Protein AF-0000000084336275 (afdb_homodimer)

Foldseek 3Di:
DPPDPPPVPPPVVPCPVCPVPQPFAFQWAQWEAAQVRQKIWTWDLQFIWMDGQPGFAIGTQDDAAAHKHNWYAANVRFKIWIWGCLFPATFIWMDTPVHDDIDTAFFAQWHWGWQYAQNVRFKTKIWTCLQANIAIWMATPLHFAIFGDFDFRQFRWGNWDAQLPPQKTKTWGACCVVVPVLQFPDFFDRETFIWIARPVVRDIDTLDDDRHHWDQWEAANVRWIWTWDCPPPRATFIWTADVSRIGGLDDDPHHKARWYARNNRQWIWIHDNRFIWIQGPVVSDIDTRGHRYDDDQDAPQKDKDKLVLFWQEKAAAQQQFKIWTFGLQWIKMGTNLQPDMDTADQDFQWGWRYWYDAQVSFKIWTWIDDLQAIFIWMDTNVNPTHIGGLDDDLWHWDQWDAAPNRQKIWTDTFQFFIWIAGPVVRDIDTLGGAGRARDDAAHWDAQNQRQWIWGWGDDLNEIWIWIAGPVVSDIDGQAPDNAHWHQWDAANQLQWTKIWGPLPDHQPPQGDWQIFIKIFGQDPDDADDVVVVVVVVVPPDPPPPPDPDDPPDPDDPPPPQLLPADFDHYDPDHHGDSVPRVVRIDTQDDSAFGKGNWDWDDGDQKIKIWIWGLRPVGQIAIKIWIDGGPDDIDIDTQEADRANDKDWYDHVSWIWMDGSSFIFTQDPRVSYTHTRDHIDMDMHGVLSNLLNQLSNVLSLQCRFFADVCLQVDPSVVLSVSLSVCSVNDSDVVSSQVSSSSSQSVSSAFFWGWFDDDPSNDNPFHKFFFAFQWAADSVQRQFTQDGQPPTQCNDPPRDDDGGWGWQDKQNHGDDSSHHPRVSGMGSDQDQKIWTWTQDPNDIDIGMTGTDGSVVSSVSSVVVLQVVLQVVLCVLLVNQEQEQEAQEQAPVSVVSRVVSQVPRHQVHQAYEYELELYPYYTNLPVVLVQLQAAWDDWDADDVGDIATPPNGHRLVHAYEYEYEQNRAEVSLVNLLSCVVSVSHFYFEAFYNLRYADWDKDAGSNRMIIIHSRHFDAHPVGHTCSVVGDGTPHYDYQDSSCSSVVHDVRSVVVSVVRSVVVD/DVPDVPPVPPPVVPCPVCPVPQPFAFQWAQWEAAQVRQKIWTWDPQFIWMDGQVGFAIGTQDDAAAHKHNWYAANVRFKIWIWGCLFPATFIWMDTPVHDDIDTAFFAQWHWGWQYAQNVRFKTKIWTCLQANIAIWMATPLHFAIFGDFDFRQFRWGNWDAFLPPQKTKTWGACCVVVPVLQFPDFFPRETFIWIARPVVRDIGTLDDDRHHWDQWEAANNRWIWTWDCRPPRATFIWTADVSRIGGLDDDPHHWARWYARNNRQWIWIHDPRFIWIQGPVVSDIDTRGHRYDDDQDAPQKDKDKLVLFWQEKAAAQQQFKIWTFGLQWIKMGTNLQPDIDTADQDFQWGWRYWYDALVSFKIWTWIDDLQAIFIWMDTNVNPTHIGGLDDDLWHWDQWDAAPNRQKIWTDTFQFFIWIAGRVVRDIDTLGGAGRARDDAAHWDAQNQRQWIWGWGDDLNEIFIWIAGPVVSDIDGQAPDNAHWHQWDAANQLQWTKIWGPLPDHCPPQGDWQIFIKIFGQDPDDADDVVVVVVVVVPDPPPPPPPPDDPPDPDDPDPPQLLPADFDDYDPDHHGDSVPRVVRIDTQDDSAFGKGNWDWGDGDQKIKIWIWGLRPVGQIAIKIWIDGGPDDIDIDTQPADRANDKDWYDHVSWIWMDGSSFIWTQDPRVSYTHTRDHIDMDMHGVLSNLLNQLSNLLSLQCRFFADVCLQVDPSVVLSVSLSVCSVNDSDVVSSQVSSSSSQSVSSAFFWGWFDDDPSNDNPFHKFFFAFQWAADSVQRQFTQDGFPPTQCNDPPRDDDGGWGWQDKQRHGDDSSHHPRVSGMDSDQDQKIWIWTQDPNDIDIGITGTDGSVVSSVSSVVSLQVVLQVVLCVLLVNQEQEAEAQEQAPVSVVSRVVSQVPRHQVHQAYEYELELYPYYTNLPVVLVQLQAAWDDWDADDVGDIATPPNGHRLVHAYEYEYEQNRAEVSLVNLLSCVVSVSHFYFEAFYNLRYADWDKDAGSNRMIIIHSRHFDAHPVGHTCSVVGDGTPHYDYQDSSCSSVVHDVRSVVVSVVRSVVVD

pLDDT: mean 92.22, std 12.8, range [19.69, 98.94]

InterPro domains:
  IPR005151 Tail specific protease [PF03572] (879-1033)
  IPR005151 Tail specific protease [SM00245] (840-1034)
  IPR011042 Six-bladed beta-propeller, TolB-like [G3DSA:2.120.10.30] (299-438)
  IPR011659 WD40-like beta-propeller [PF07676] (317-330)
  IPR011659 WD40-like beta-propeller [PF07676] (441-460)
  IPR011659 WD40-like beta-propeller [PF07676] (478-518)
  IPR012393 Tricorn protease [PIRSF036421] (18-1059)
  IPR012393 Tricorn protease [PTHR43253] (24-1059)
  IPR028204 Tricorn protease C1 domain [PF14684] (689-744)
  IPR029045 ClpP/crotonase-like domain superfamily [SSF52096] (689-1059)
  IPR036034 PDZ superfamily [G3DSA:2.30.42.10] (780-859)
  IPR036034 PDZ superfamily [SSF50156] (779-854)

Sequence (2120 aa):
MKNFYLFLFSALLISATASAQQQEVYFTSYPALTPDGKTIIFSYEGDLWKADVANPVAVRLTAMQGQETSPRVSPDGQWLAFSSNQFGNNDVYVMPLAGGDIKQLTYHEASDEVDSWSWDSKTIYFTSGRYNSFSAYKVSRDGGTPVRLFDNYFNTIHGVFEHPKTGELFFSNTWESYRFPQRKHYKGAYNPDIQSYNPKTKAYKQYTNWIGKDFWATLDQKGDIYFVSDEANGEYNLYTFNNGTKTPLTDFKTSIKRPYVSANGAKVAFEKDYQLYVYDVASKQSQKLNFTIYRNNVLPKQQEFEVTGHIEAMDASPDGKKLAFVSRGELFVSDVDGKFIQQINHGNAERVTEVKWLADNRTLIFNQTLGGYVNWYTIAADGKGTEKQLTSDKRSNRLLTLNKARTQGVYLSGRDEVRLIDLKTLASKTIVHDEIWGFQNSNPYFSPNGEYVVYCAYRNFELDIFAYNINSDKSINLTNTGVTESDPFWSPDGKYIYLATSRTKPAYPYGQHDAHIYRMPLQKFDEDFKLDKFNDLFKEEKKEEPKPTDKKDKKTGDKKPVSQQPVPKPPADIVINTDELMKRLERISPNFGTQGSPYVIQKGTKTFVYYISDQLEGKRGIFRTTIEPFETNKTEKVTGADAGDYDIVSSGDKYYTLAGGTIYKLNLDQNKLDKIDINYKFDRNLDGEFKQMFDEAWAGLEENYYDGNFHGVDWTAIHKQYSTYLPYLNNRADLRLMLNDMLGELNSSHMGFNSAGLEERTTLRYRTMETGITFDNNEPYKVASVIKNSKADHKGINVQPGDKLTAVDGVTVDEKQDRNYYFTKPSLDNELTLTFDRLGKNVDVKIHPESSADLKGDLYDQWIDNNRKEVTTKSNNRIAYAYMKDMGGDALETFLEDMVDDAYKKDALILDLRYNTGGNVHDAVLNFLAQRPYLQWQYRGGQRTQQPNFAPAAKPLILLVNEQTLSDGEMTASGFKALGLGKIIGTETYRWIIFTSAKGLVDGSSYRIPAWGCFTLDGKDIEKEGVKPDINVATGFTDRLNNNDPQLDRAISEIMKELKMKNFYLFLFSALLISATASAQQQEVYFTSYPALTPDGKTIIFSYEGDLWKADVANPVAVRLTAMQGQETSPRVSPDGQWLAFSSNQFGNNDVYVMPLAGGDIKQLTYHEASDEVDSWSWDSKTIYFTSGRYNSFSAYKVSRDGGTPVRLFDNYFNTIHGVFEHPKTGELFFSNTWESYRFPQRKHYKGAYNPDIQSYNPKTKAYKQYTNWIGKDFWATLDQKGDIYFVSDEANGEYNLYTFNNGTKTPLTDFKTSIKRPYVSANGAKVAFEKDYQLYVYDVASKQSQKLNFTIYRNNVLPKQQEFEVTGHIEAMDASPDGKKLAFVSRGELFVSDVDGKFIQQINHGNAERVTEVKWLADNRTLIFNQTLGGYVNWYTIAADGKGTEKQLTSDKRSNRLLTLNKARTQGVYLSGRDEVRLIDLKTLASKTIVHDEIWGFQNSNPYFSPNGEYVVYCAYRNFELDIFAYNINSDKSINLTNTGVTESDPFWSPDGKYIYLATSRTKPAYPYGQHDAHIYRMPLQKFDEDFKLDKFNDLFKEEKKEEPKPTDKKDKKTGDKKPVSQQPVPKPPADIVINTDELMKRLERISPNFGTQGSPYVIQKGTKTFVYYISDQLEGKRGIFRTTIEPFETNKTEKVTGADAGDYDIVSSGDKYYTLAGGTIYKLNLDQNKLDKIDINYKFDRNLDGEFKQMFDEAWAGLEENYYDGNFHGVDWTAIHKQYSTYLPYLNNRADLRLMLNDMLGELNSSHMGFNSAGLEERTTLRYRTMETGITFDNNEPYKVASVIKNSKADHKGINVQPGDKLTAVDGVTVDEKQDRNYYFTKPSLDNELTLTFDRLGKNVDVKIHPESSADLKGDLYDQWIDNNRKEVTTKSNNRIAYAYMKDMGGDALETFLEDMVDDAYKKDALILDLRYNTGGNVHDAVLNFLAQRPYLQWQYRGGQRTQQPNFAPAAKPLILLVNEQTLSDGEMTASGFKALGLGKIIGTETYRWIIFTSAKGLVDGSSYRIPAWGCFTLDGKDIEKEGVKPDINVATGFTDRLNNNDPQLDRAISEIMKELK

Organism: NCBI:txid1302689

Nearest PDB structures (foldseek):
  7nst-assembly1_E  TM=3.635E-01  e=5.794E-14  Escherichia coli K-12
  6vbb-assembly1_A  TM=4.902E-01  e=3.325E-11  Acinetobacter baumannii
  4r40-assembly2_C  TM=3.620E-01  e=1.477E-13  Yersinia pestis CO92
  2ivz-assembly2_B  TM=3.674E-01  e=2.538E-13  Escherichia coli
  3iax-assembly1_A  TM=3.988E-01  e=7.500E-13  Escherichia coli

Structure (mmCIF, N/CA/C/O backbone):
data_AF-0000000084336275-model_v1
#
loop_
_entity.id
_entity.type
_entity.pdbx_description
1 polymer 'Tricorn protease homolog'
#
loop_
_atom_site.group_PDB
_atom_site.id
_atom_site.type_symbol
_atom_site.label_atom_id
_atom_site.label_alt_id
_atom_site.label_comp_id
_atom_site.label_asym_id
_atom_site.label_entity_id
_atom_site.label_seq_id
_atom_site.pdbx_PDB_ins_code
_atom_site.Cartn_x
_atom_site.Cartn_y
_atom_site.Cartn_z
_atom_site.occupancy
_atom_site.B_iso_or_equiv
_atom_site.auth_seq_id
_atom_site.auth_comp_id
_atom_site.auth_asym_id
_atom_site.auth_atom_id
_atom_site.pdbx_PDB_model_num
ATOM 1 N N . MET A 1 1 ? -68.938 70.938 27.203 1 20.36 1 MET A N 1
ATOM 2 C CA . MET A 1 1 ? -68.312 70.062 28.156 1 20.36 1 MET A CA 1
ATOM 3 C C . MET A 1 1 ? -66.938 69.562 27.609 1 20.36 1 MET A C 1
ATOM 5 O O . MET A 1 1 ? -66.562 68.438 27.797 1 20.36 1 MET A O 1
ATOM 9 N N . LYS A 1 2 ? -66.5 70.25 26.516 1 24.22 2 LYS A N 1
ATOM 10 C CA . LYS A 1 2 ? -65.375 70.438 25.609 1 24.22 2 LYS A CA 1
ATOM 11 C C . LYS A 1 2 ? -64.062 70.562 26.391 1 24.22 2 LYS A C 1
ATOM 13 O O . LYS A 1 2 ? -62.969 70.312 25.875 1 24.22 2 LYS A O 1
ATOM 18 N N . ASN A 1 3 ? -64.188 71.25 27.562 1 24.06 3 ASN A N 1
ATOM 19 C CA . ASN A 1 3 ? -63.062 72 28.109 1 24.06 3 ASN A CA 1
ATOM 20 C C . ASN A 1 3 ? -62.062 71.062 28.766 1 24.06 3 ASN A C 1
ATOM 22 O O . ASN A 1 3 ? -60.969 71.438 29.125 1 24.06 3 ASN A O 1
ATOM 26 N N . PHE A 1 4 ? -62.625 70.062 29.438 1 29.59 4 PHE A N 1
ATOM 27 C CA . PHE A 1 4 ? -61.844 69.5 30.531 1 29.59 4 PHE A CA 1
ATOM 28 C C . PHE A 1 4 ? -60.656 68.688 30 1 29.59 4 PHE A C 1
ATOM 30 O O . PHE A 1 4 ? -59.875 68.125 30.781 1 29.59 4 PHE A O 1
ATOM 37 N N . TYR A 1 5 ? -60.688 68.312 28.703 1 30.81 5 TYR A N 1
ATOM 38 C CA . TYR A 1 5 ? -59.719 67.312 28.297 1 30.81 5 TYR A CA 1
ATOM 39 C C . TYR A 1 5 ? -58.281 67.875 28.297 1 30.81 5 TYR A C 1
ATOM 41 O O . TYR A 1 5 ? -57.344 67.125 27.984 1 30.81 5 TYR A O 1
ATOM 49 N N . LEU A 1 6 ? -58.219 69.25 28.359 1 31.73 6 LEU A N 1
ATOM 50 C CA . LEU A 1 6 ? -56.906 69.812 28.016 1 31.73 6 LEU A CA 1
ATOM 51 C C . LEU A 1 6 ? -55.906 69.5 29.125 1 31.73 6 LEU A C 1
ATOM 53 O O . LEU A 1 6 ? -54.688 69.688 28.938 1 31.73 6 LEU A O 1
ATOM 57 N N . PHE A 1 7 ? -56.469 69.375 30.359 1 30.58 7 PHE A N 1
ATOM 58 C CA . PHE A 1 7 ? -55.5 69.5 31.453 1 30.58 7 PHE A CA 1
ATOM 59 C C . PHE A 1 7 ? -54.531 68.312 31.438 1 30.58 7 PHE A C 1
ATOM 61 O O . PHE A 1 7 ? -53.438 68.438 32.062 1 30.58 7 PHE A O 1
ATOM 68 N N . LEU A 1 8 ? -55.125 67.125 31.156 1 31.08 8 LEU A N 1
ATOM 69 C CA . LEU A 1 8 ? -54.312 66 31.531 1 31.08 8 LEU A CA 1
ATOM 70 C C . LEU A 1 8 ? -53.062 65.938 30.688 1 31.08 8 LEU A C 1
ATOM 72 O O . LEU A 1 8 ? -52.25 65 30.828 1 31.08 8 LEU A O 1
ATOM 76 N N . PHE A 1 9 ? -53.031 66.812 29.562 1 30.69 9 PHE A N 1
ATOM 77 C CA . PHE A 1 9 ? -51.906 66.562 28.688 1 30.69 9 PHE A CA 1
ATOM 78 C C . PHE A 1 9 ? -50.594 67 29.344 1 30.69 9 PHE A C 1
ATOM 80 O O . PHE A 1 9 ? -49.531 66.812 28.781 1 30.69 9 PHE A O 1
ATOM 87 N N . SER A 1 10 ? -50.719 68 30.234 1 28.7 10 SER A N 1
ATOM 88 C CA . SER A 1 10 ? -49.438 68.625 30.531 1 28.7 10 SER A CA 1
ATOM 89 C C . SER A 1 10 ? -48.5 67.688 31.281 1 28.7 10 SER A C 1
ATOM 91 O O . SER A 1 10 ? -47.281 67.875 31.234 1 28.7 10 SER A O 1
ATOM 93 N N . ALA A 1 11 ? -49.094 67.062 32.312 1 30.25 11 ALA A N 1
ATOM 94 C CA . ALA A 1 11 ? -48.125 66.625 33.344 1 30.25 11 ALA A CA 1
ATOM 95 C C . ALA A 1 11 ? -47.219 65.562 32.781 1 30.25 11 ALA A C 1
ATOM 97 O O . ALA A 1 11 ? -46.219 65.188 33.438 1 30.25 11 ALA A O 1
ATOM 98 N N . LEU A 1 12 ? -47.781 64.75 31.906 1 28.97 12 LEU A N 1
ATOM 99 C CA . LEU A 1 12 ? -47 63.531 31.734 1 28.97 12 LEU A CA 1
ATOM 100 C C . LEU A 1 12 ? -45.656 63.844 31.047 1 28.97 12 LEU A C 1
ATOM 102 O O . LEU A 1 12 ? -45.062 62.969 30.391 1 28.97 12 LEU A O 1
ATOM 106 N N . LEU A 1 13 ? -45.469 65.125 30.75 1 30.09 13 LEU A N 1
ATOM 107 C CA . LEU A 1 13 ? -44.156 65.312 30.109 1 30.09 13 LEU A CA 1
ATOM 108 C C . LEU A 1 13 ? -43.031 65 31.094 1 30.09 13 LEU A C 1
ATOM 110 O O . LEU A 1 13 ? -42.344 65.938 31.562 1 30.09 13 LEU A O 1
ATOM 114 N N . ILE A 1 14 ? -43.375 64.438 32.281 1 27.78 14 ILE A N 1
ATOM 115 C CA . ILE A 1 14 ? -42.219 64.312 33.188 1 27.78 14 ILE A CA 1
ATOM 116 C C . ILE A 1 14 ? -41.031 63.781 32.406 1 27.78 14 ILE A C 1
ATOM 118 O O . ILE A 1 14 ? -41.188 63.125 31.359 1 27.78 14 ILE A O 1
ATOM 122 N N . SER A 1 15 ? -39.812 63.781 33.125 1 27.88 15 SER A N 1
ATOM 123 C CA . SER A 1 15 ? -38.375 63.688 32.938 1 27.88 15 SER A CA 1
ATOM 124 C C . SER A 1 15 ? -37.969 62.312 32.406 1 27.88 15 SER A C 1
ATOM 126 O O . SER A 1 15 ? -38.062 61.312 33.156 1 27.88 15 SER A O 1
ATOM 128 N N . ALA A 1 16 ? -38.531 61.875 31.312 1 31.39 16 ALA A N 1
ATOM 129 C CA . ALA A 1 16 ? -37.781 60.75 30.781 1 31.39 16 ALA A CA 1
ATOM 130 C C . ALA A 1 16 ? -36.281 61.031 30.828 1 31.39 16 ALA A C 1
ATOM 132 O O . ALA A 1 16 ? -35.75 61.812 30.016 1 31.39 16 ALA A O 1
ATOM 133 N N . THR A 1 17 ? -35.875 61.312 32.094 1 30.62 17 THR A N 1
ATOM 134 C CA . THR A 1 17 ? -34.438 61.219 32.094 1 30.62 17 THR A CA 1
ATOM 135 C C . THR A 1 17 ? -33.969 60 31.312 1 30.62 17 THR A C 1
ATOM 137 O O . THR A 1 17 ? -34.344 58.875 31.625 1 30.62 17 THR A O 1
ATOM 140 N N . ALA A 1 18 ? -33.969 60.156 30.047 1 34.31 18 ALA A N 1
ATOM 141 C CA . ALA A 1 18 ? -33.156 59.25 29.266 1 34.31 18 ALA A CA 1
ATOM 142 C C . ALA A 1 18 ? -31.875 58.906 30 1 34.31 18 ALA A C 1
ATOM 144 O O . ALA A 1 18 ? -30.953 59.719 30.078 1 34.31 18 ALA A O 1
ATOM 145 N N . SER A 1 19 ? -32.062 58.344 31.172 1 33.66 19 SER A N 1
ATOM 146 C CA . SER A 1 19 ? -30.781 57.781 31.531 1 33.66 19 SER A CA 1
ATOM 147 C C . SER A 1 19 ? -30.094 57.156 30.328 1 33.66 19 SER A C 1
ATOM 149 O O . SER A 1 19 ? -30.641 56.25 29.703 1 33.66 19 SER A O 1
ATOM 151 N N . ALA A 1 20 ? -29.531 57.938 29.578 1 38.59 20 ALA A N 1
ATOM 152 C CA . ALA A 1 20 ? -28.562 57.344 28.641 1 38.59 20 ALA A CA 1
ATOM 153 C C . ALA A 1 20 ? -27.875 56.125 29.25 1 38.59 20 ALA A C 1
ATOM 155 O O . ALA A 1 20 ? -27.062 56.281 30.172 1 38.59 20 ALA A O 1
ATOM 156 N N . GLN A 1 21 ? -28.609 55.156 29.5 1 38.97 21 GLN A N 1
ATOM 157 C CA . GLN A 1 21 ? -27.875 53.969 29.859 1 38.97 21 GLN A CA 1
ATOM 158 C C . GLN A 1 21 ? -26.547 53.906 29.109 1 38.97 21 GLN A C 1
ATOM 160 O O . GLN A 1 21 ? -26.516 53.812 27.891 1 38.97 21 GLN A O 1
ATOM 165 N N . GLN A 1 22 ? -25.609 54.594 29.578 1 46.84 22 GLN A N 1
ATOM 166 C CA . GLN A 1 22 ? -24.25 54.469 29.047 1 46.84 22 GLN A CA 1
ATOM 167 C C . GLN A 1 22 ? -23.938 53.031 28.703 1 46.84 22 GLN A C 1
ATOM 169 O O . GLN A 1 22 ? -24.031 52.125 29.562 1 46.84 22 GLN A O 1
ATOM 174 N N . GLN A 1 23 ? -24.094 52.625 27.547 1 64.19 23 GLN A N 1
ATOM 175 C CA . GLN A 1 23 ? -23.781 51.281 27.047 1 64.19 23 GLN A CA 1
ATOM 176 C C . GLN A 1 23 ? -22.422 50.812 27.547 1 64.19 23 GLN A C 1
ATOM 178 O O . GLN A 1 23 ? -21.422 51.531 27.375 1 64.19 23 GLN A O 1
ATOM 183 N N . GLU A 1 24 ? -22.375 49.844 28.453 1 83.81 24 GLU A N 1
ATOM 184 C CA . GLU A 1 24 ? -21.156 49.219 28.969 1 83.81 24 GLU A CA 1
ATOM 185 C C . GLU A 1 24 ? -20.234 48.781 27.828 1 83.81 24 GLU A C 1
ATOM 187 O O . GLU A 1 24 ? -20.703 48.312 26.797 1 83.81 24 GLU A O 1
ATOM 192 N N . VAL A 1 25 ? -19.031 49.188 27.891 1 91.69 25 VAL A N 1
ATOM 193 C CA . VAL A 1 25 ? -18.031 48.844 26.891 1 91.69 25 VAL A CA 1
ATOM 194 C C . VAL A 1 25 ? -17.391 47.5 27.234 1 91.69 25 VAL A C 1
ATOM 196 O O . VAL A 1 25 ? -16.844 47.344 28.328 1 91.69 25 VAL A O 1
ATOM 199 N N . TYR A 1 26 ? -17.594 46.5 26.344 1 94.5 26 TYR A N 1
ATOM 200 C CA . TYR A 1 26 ? -17.016 45.188 26.5 1 94.5 26 TYR A CA 1
ATOM 201 C C . TYR A 1 26 ? -15.93 44.938 25.453 1 94.5 26 TYR A C 1
ATOM 203 O O . TYR A 1 26 ? -15.828 45.656 24.469 1 94.5 26 TYR A O 1
ATOM 211 N N . PHE A 1 27 ? -15.047 43.875 25.719 1 96 27 PHE A N 1
ATOM 212 C CA . PHE A 1 27 ? -13.992 43.406 24.844 1 96 27 PHE A CA 1
ATOM 213 C C . PHE A 1 27 ? -12.844 44.406 24.766 1 96 27 PHE A C 1
ATOM 215 O O . PHE A 1 27 ? -12.258 44.594 23.688 1 96 27 PHE A O 1
ATOM 222 N N . THR A 1 28 ? -12.695 45.188 25.844 1 96.31 28 THR A N 1
ATOM 223 C CA . THR A 1 28 ? -11.453 45.938 26.062 1 96.31 28 THR A CA 1
ATOM 224 C C . THR A 1 28 ? -10.352 45 26.547 1 96.31 28 THR A C 1
ATOM 226 O O . THR A 1 28 ? -10.578 44.188 27.422 1 96.31 28 THR A O 1
ATOM 229 N N . SER A 1 29 ? -9.242 45.125 25.953 1 96.56 29 SER A N 1
ATOM 230 C CA . SER A 1 29 ? -8.219 44.125 26.25 1 96.56 29 SER A CA 1
ATOM 231 C C . SER A 1 29 ? -6.832 44.75 26.266 1 96.56 29 SER A C 1
ATOM 233 O O . SER A 1 29 ? -6.66 45.906 25.891 1 96.56 29 SER A O 1
ATOM 235 N N . TYR A 1 30 ? -5.824 44.062 26.812 1 97.62 30 TYR A N 1
ATOM 236 C CA . TYR A 1 30 ? -4.406 44.406 26.844 1 97.62 30 TYR A CA 1
ATOM 237 C C . TYR A 1 30 ? -4.172 45.719 27.578 1 97.62 30 TYR A C 1
ATOM 239 O O . TYR A 1 30 ? -3.568 46.625 27.031 1 97.62 30 TYR A O 1
ATOM 247 N N . PRO A 1 31 ? -4.535 45.75 28.781 1 98 31 PRO A N 1
ATOM 248 C CA . PRO A 1 31 ? -4.379 47.031 29.5 1 98 31 PRO A CA 1
ATOM 249 C C . PRO A 1 31 ? -2.918 47.344 29.812 1 98 31 PRO A C 1
ATOM 251 O O . PRO A 1 31 ? -2.123 46.438 30.078 1 98 31 PRO A O 1
ATOM 254 N N . ALA A 1 32 ? -2.604 48.531 29.75 1 97.88 32 ALA A N 1
ATOM 255 C CA . ALA A 1 32 ? -1.339 49.094 30.203 1 97.88 32 ALA A CA 1
ATOM 256 C C . ALA A 1 32 ? -1.57 50.406 30.984 1 97.88 32 ALA A C 1
ATOM 258 O O . ALA A 1 32 ? -2.596 51.062 30.812 1 97.88 32 ALA A O 1
ATOM 259 N N . LEU A 1 33 ? -0.626 50.719 31.891 1 98 33 LEU A N 1
ATOM 260 C CA . LEU A 1 33 ? -0.74 51.938 32.719 1 98 33 LEU A CA 1
ATOM 261 C C . LEU A 1 33 ? 0.464 52.844 32.5 1 98 33 LEU A C 1
ATOM 263 O O . LEU A 1 33 ? 1.578 52.375 32.281 1 98 33 LEU A O 1
ATOM 267 N N . THR A 1 34 ? 0.143 54.125 32.594 1 97.5 34 THR A N 1
ATOM 268 C CA . THR A 1 34 ? 1.257 55.062 32.656 1 97.5 34 THR A CA 1
ATOM 269 C C . THR A 1 34 ? 2.016 54.906 33.969 1 97.5 34 THR A C 1
ATOM 271 O O . THR A 1 34 ? 1.507 54.281 34.906 1 97.5 34 THR A O 1
ATOM 274 N N . PRO A 1 35 ? 3.219 55.469 34.031 1 97.56 35 PRO A N 1
ATOM 275 C CA . PRO A 1 35 ? 4.055 55.219 35.219 1 97.56 35 PRO A CA 1
ATOM 276 C C . PRO A 1 35 ? 3.389 55.656 36.5 1 97.56 35 PRO A C 1
ATOM 278 O O . PRO A 1 35 ? 3.615 55.062 37.562 1 97.56 35 PRO A O 1
ATOM 281 N N . ASP A 1 36 ? 2.486 56.688 36.469 1 96.06 36 ASP A N 1
ATOM 282 C CA . ASP A 1 36 ? 1.848 57.219 37.656 1 96.06 36 ASP A CA 1
ATOM 283 C C . ASP A 1 36 ? 0.519 56.531 37.938 1 96.06 36 ASP A C 1
ATOM 285 O O . ASP A 1 36 ? -0.145 56.844 38.938 1 96.06 36 ASP A O 1
ATOM 289 N N . GLY A 1 37 ? 0.086 55.625 37.062 1 96.06 37 GLY A N 1
ATOM 290 C CA . GLY A 1 37 ? -1.131 54.844 37.281 1 96.06 37 GLY A CA 1
ATOM 291 C C . GLY A 1 37 ? -2.395 55.656 37.031 1 96.06 37 GLY A C 1
ATOM 292 O O . GLY A 1 37 ? -3.494 55.188 37.344 1 96.06 37 GLY A O 1
ATOM 293 N N . LYS A 1 38 ? -2.281 56.781 36.375 1 95.69 38 LYS A N 1
ATOM 294 C CA . LYS A 1 38 ? -3.432 57.688 36.25 1 95.69 38 LYS A CA 1
ATOM 295 C C . LYS A 1 38 ? -4.125 57.5 34.906 1 95.69 38 LYS A C 1
ATOM 297 O O . LYS A 1 38 ? -5.297 57.844 34.75 1 95.69 38 LYS A O 1
ATOM 302 N N . THR A 1 39 ? -3.33 57.062 34 1 96.19 39 THR A N 1
ATOM 303 C CA . THR A 1 39 ? -3.852 56.844 32.656 1 96.19 39 THR A CA 1
ATOM 304 C C . THR A 1 39 ? -3.748 55.375 32.281 1 96.19 39 THR A C 1
ATOM 306 O O . THR A 1 39 ? -2.725 54.75 32.531 1 96.19 39 THR A O 1
ATOM 309 N N . ILE A 1 40 ? -4.82 54.844 31.672 1 97.06 40 ILE A N 1
ATOM 310 C CA . ILE A 1 40 ? -4.84 53.469 31.203 1 97.06 40 ILE A CA 1
ATOM 311 C C . ILE A 1 40 ? -4.938 53.469 29.672 1 97.06 40 ILE A C 1
ATOM 313 O O . ILE A 1 40 ? -5.629 54.281 29.078 1 97.06 40 ILE A O 1
ATOM 317 N N . ILE A 1 41 ? -4.172 52.656 29 1 97.44 41 ILE A N 1
ATOM 318 C CA . ILE A 1 41 ? -4.215 52.406 27.562 1 97.44 41 ILE A CA 1
ATOM 319 C C . ILE A 1 41 ? -4.688 50.969 27.328 1 97.44 41 ILE A C 1
ATOM 321 O O . ILE A 1 41 ? -4.301 50.031 28.047 1 97.44 41 ILE A O 1
ATOM 325 N N . PHE A 1 42 ? -5.543 50.75 26.359 1 97.19 42 PHE A N 1
ATOM 326 C CA . PHE A 1 42 ? -6.09 49.406 26.094 1 97.19 42 PHE A CA 1
ATOM 327 C C . PHE A 1 42 ? -6.477 49.25 24.641 1 97.19 42 PHE A C 1
ATOM 329 O O . PHE A 1 42 ? -6.539 50.219 23.891 1 97.19 42 PHE A O 1
ATOM 336 N N . SER A 1 43 ? -6.578 48 24.172 1 96.38 43 SER A N 1
ATOM 337 C CA . SER A 1 43 ? -7.051 47.688 22.828 1 96.38 43 SER A CA 1
ATOM 338 C C . SER A 1 43 ? -8.57 47.562 22.781 1 96.38 43 SER A C 1
ATOM 340 O O . SER A 1 43 ? -9.172 46.969 23.672 1 96.38 43 SER A O 1
ATOM 342 N N . TYR A 1 44 ? -9.172 48.125 21.797 1 94.62 44 TYR A N 1
ATOM 343 C CA . TYR A 1 44 ? -10.609 48.062 21.562 1 94.62 44 TYR A CA 1
ATOM 344 C C . TYR A 1 44 ? -10.93 48.281 20.094 1 94.62 44 TYR A C 1
ATOM 346 O O . TYR A 1 44 ? -10.477 49.281 19.5 1 94.62 44 TYR A O 1
ATOM 354 N N . GLU A 1 45 ? -11.633 47.344 19.469 1 90.88 45 GLU A N 1
ATOM 355 C CA . GLU A 1 45 ? -12.055 47.375 18.078 1 90.88 45 GLU A CA 1
ATOM 356 C C . GLU A 1 45 ? -10.852 47.5 17.141 1 90.88 45 GLU A C 1
ATOM 358 O O . GLU A 1 45 ? -10.875 48.25 16.172 1 90.88 45 GLU A O 1
ATOM 363 N N . GLY A 1 46 ? -9.781 46.906 17.578 1 89.75 46 GLY A N 1
ATOM 364 C CA . GLY A 1 46 ? -8.609 46.781 16.719 1 89.75 46 GLY A CA 1
ATOM 365 C C . GLY A 1 46 ? -7.613 47.906 16.922 1 89.75 46 GLY A C 1
ATOM 366 O O . GLY A 1 46 ? -6.504 47.875 16.391 1 89.75 46 GLY A O 1
ATOM 367 N N . ASP A 1 47 ? -7.969 48.906 17.734 1 93.94 47 ASP A N 1
ATOM 368 C CA . ASP A 1 47 ? -7.105 50.062 17.938 1 93.94 47 ASP A CA 1
ATOM 369 C C . ASP A 1 47 ? -6.758 50.25 19.406 1 93.94 47 ASP A C 1
ATOM 371 O O . ASP A 1 47 ? -7.359 49.625 20.266 1 93.94 47 ASP A O 1
ATOM 375 N N . LEU A 1 48 ? -5.805 51.156 19.641 1 96.25 48 LEU A N 1
ATOM 376 C CA . LEU A 1 48 ? -5.457 51.531 21.016 1 96.25 48 LEU A CA 1
ATOM 377 C C . LEU A 1 48 ? -6.207 52.781 21.453 1 96.25 48 LEU A C 1
ATOM 379 O O . LEU A 1 48 ? -6.383 53.719 20.672 1 96.25 48 LEU A O 1
ATOM 383 N N . TRP A 1 49 ? -6.668 52.719 22.625 1 95.62 49 TRP A N 1
ATOM 384 C CA . TRP A 1 49 ? -7.383 53.812 23.266 1 95.62 49 TRP A CA 1
ATOM 385 C C . TRP A 1 49 ? -6.73 54.188 24.594 1 95.62 49 TRP A C 1
ATOM 387 O O . TRP A 1 49 ? -6.035 53.375 25.203 1 95.62 49 TRP A O 1
ATOM 397 N N . LYS A 1 50 ? -6.855 55.406 25.062 1 95.62 50 LYS A N 1
ATOM 398 C CA . LYS A 1 50 ? -6.367 55.844 26.359 1 95.62 50 LYS A CA 1
ATOM 399 C C . LYS A 1 50 ? -7.469 56.562 27.156 1 95.62 50 LYS A C 1
ATOM 401 O O . LYS A 1 50 ? -8.336 57.219 26.562 1 95.62 50 LYS A O 1
ATOM 406 N N . ALA A 1 51 ? -7.457 56.344 28.422 1 95.81 51 ALA A N 1
ATOM 407 C CA . ALA A 1 51 ? -8.398 57 29.328 1 95.81 51 ALA A CA 1
ATOM 408 C C . ALA A 1 51 ? -7.762 57.25 30.703 1 95.81 51 ALA A C 1
ATOM 410 O O . ALA A 1 51 ? -6.805 56.562 31.078 1 95.81 51 ALA A O 1
ATOM 411 N N . ASP A 1 52 ? -8.312 58.281 31.359 1 94.56 52 ASP A N 1
ATOM 412 C CA . ASP A 1 52 ? -7.934 58.438 32.75 1 94.56 52 ASP A CA 1
ATOM 413 C C . ASP A 1 52 ? -8.633 57.406 33.656 1 94.56 52 ASP A C 1
ATOM 415 O O . ASP A 1 52 ? -9.805 57.125 33.438 1 94.56 52 ASP A O 1
ATOM 419 N N . VAL A 1 53 ? -7.934 56.875 34.531 1 94 53 VAL A N 1
ATOM 420 C CA . VAL A 1 53 ? -8.484 55.844 35.438 1 94 53 VAL A CA 1
ATOM 421 C C . VAL A 1 53 ? -9.648 56.438 36.219 1 94 53 VAL A C 1
ATOM 423 O O . VAL A 1 53 ? -10.617 55.75 36.562 1 94 53 VAL A O 1
ATOM 426 N N . ALA A 1 54 ? -9.555 57.75 36.5 1 87.25 54 ALA A N 1
ATOM 427 C CA . ALA A 1 54 ? -10.578 58.438 37.281 1 87.25 54 ALA A CA 1
ATOM 428 C C . ALA A 1 54 ? -11.648 59.031 36.406 1 87.25 54 ALA A C 1
ATOM 430 O O . ALA A 1 54 ? -12.688 59.5 36.875 1 87.25 54 ALA A O 1
ATOM 431 N N . ASN A 1 55 ? -11.352 59.094 35.156 1 80.94 55 ASN A N 1
ATOM 432 C CA . ASN A 1 55 ? -12.273 59.688 34.188 1 80.94 55 ASN A CA 1
ATOM 433 C C . ASN A 1 55 ? -12.703 58.688 33.125 1 80.94 55 ASN A C 1
ATOM 435 O O . ASN A 1 55 ? -11.867 58.188 32.375 1 80.94 55 ASN A O 1
ATOM 439 N N . PRO A 1 56 ? -13.945 58.688 32.844 1 80.75 56 PRO A N 1
ATOM 440 C CA . PRO A 1 56 ? -14.492 57.625 32 1 80.75 56 PRO A CA 1
ATOM 441 C C . PRO A 1 56 ? -14.312 57.875 30.516 1 80.75 56 PRO A C 1
ATOM 443 O O . PRO A 1 56 ? -14.445 56.969 29.703 1 80.75 56 PRO A O 1
ATOM 446 N N . VAL A 1 57 ? -13.906 59.031 30.016 1 91.25 57 VAL A N 1
ATOM 447 C CA . VAL A 1 57 ? -13.883 59.312 28.578 1 91.25 57 VAL A CA 1
ATOM 448 C C . VAL A 1 57 ? -12.594 58.75 27.969 1 91.25 57 VAL A C 1
ATOM 450 O O . VAL A 1 57 ? -11.492 59.156 28.359 1 91.25 57 VAL A O 1
ATOM 453 N N . ALA A 1 58 ? -12.734 57.812 27.031 1 93.88 58 ALA A N 1
ATOM 454 C CA . ALA A 1 58 ? -11.586 57.219 26.344 1 93.88 58 ALA A CA 1
ATOM 455 C C . ALA A 1 58 ? -11.352 57.875 25 1 93.88 58 ALA A C 1
ATOM 457 O O . ALA A 1 58 ? -12.305 58.219 24.281 1 93.88 58 ALA A O 1
ATOM 458 N N . VAL A 1 59 ? -10.117 58.125 24.562 1 92.62 59 VAL A N 1
ATOM 459 C CA . VAL A 1 59 ? -9.727 58.719 23.297 1 92.62 59 VAL A CA 1
ATOM 460 C C . VAL A 1 59 ? -8.883 57.719 22.5 1 92.62 59 VAL A C 1
ATOM 462 O O . VAL A 1 59 ? -8.039 57 23.062 1 92.62 59 VAL A O 1
ATOM 465 N N . ARG A 1 60 ? -9.141 57.656 21.203 1 93.12 60 ARG A N 1
ATOM 466 C CA . ARG A 1 60 ? -8.414 56.75 20.328 1 93.12 60 ARG A CA 1
ATOM 467 C C . ARG A 1 60 ? -6.988 57.25 20.094 1 93.12 60 ARG A C 1
ATOM 469 O O . ARG A 1 60 ? -6.766 58.438 19.828 1 93.12 60 ARG A O 1
ATOM 476 N N . LEU A 1 61 ? -6.047 56.312 20.188 1 94 61 LEU A N 1
ATOM 477 C CA . LEU A 1 61 ? -4.641 56.656 20.016 1 94 61 LEU A CA 1
ATOM 478 C C . LEU A 1 61 ? -4.152 56.281 18.609 1 94 61 LEU A C 1
ATOM 480 O O . LEU A 1 61 ? -3.283 56.969 18.047 1 94 61 LEU A O 1
ATOM 484 N N . THR A 1 62 ? -4.594 55.125 18.141 1 93.25 62 THR A N 1
ATOM 485 C CA . THR A 1 62 ? -4.145 54.656 16.844 1 93.25 62 THR A CA 1
ATOM 486 C C . THR A 1 62 ? -5.328 54.375 15.914 1 93.25 62 THR A C 1
ATOM 488 O O . THR A 1 62 ? -6.465 54.25 16.375 1 93.25 62 THR A O 1
ATOM 491 N N . ALA A 1 63 ? -5.125 54.344 14.609 1 88.88 63 ALA A N 1
ATOM 492 C CA . ALA A 1 63 ? -6.117 54 13.594 1 88.88 63 ALA A CA 1
ATOM 493 C C . ALA A 1 63 ? -5.461 53.312 12.398 1 88.88 63 ALA A C 1
ATOM 495 O O . ALA A 1 63 ? -5.684 53.719 11.25 1 88.88 63 ALA A O 1
ATOM 496 N N . MET A 1 64 ? -4.641 52.344 12.742 1 88.75 64 MET A N 1
ATOM 497 C CA . MET A 1 64 ? -3.947 51.594 11.703 1 88.75 64 MET A CA 1
ATOM 498 C C . MET A 1 64 ? -4.82 50.469 11.18 1 88.75 64 MET A C 1
ATOM 500 O O . MET A 1 64 ? -5.887 50.188 11.727 1 88.75 64 MET A O 1
ATOM 504 N N . GLN A 1 65 ? -4.367 49.875 10.031 1 86.19 65 GLN A N 1
ATOM 505 C CA . GLN A 1 65 ? -5.031 48.656 9.562 1 86.19 65 GLN A CA 1
ATOM 506 C C . GLN A 1 65 ? -4.668 47.469 10.438 1 86.19 65 GLN A C 1
ATOM 508 O O . GLN A 1 65 ? -3.57 47.406 11 1 86.19 65 GLN A O 1
ATOM 513 N N . GLY A 1 66 ? -5.551 46.594 10.586 1 87.12 66 GLY A N 1
ATOM 514 C CA . GLY A 1 66 ? -5.32 45.438 11.414 1 87.12 66 GLY A CA 1
ATOM 515 C C . GLY A 1 66 ? -5.645 45.656 12.875 1 87.12 66 GLY A C 1
ATOM 516 O O . GLY A 1 66 ? -6.523 46.438 13.211 1 87.12 66 GLY A O 1
ATOM 517 N N . GLN A 1 67 ? -4.941 44.875 13.688 1 91.56 67 GLN A N 1
ATOM 518 C CA . GLN A 1 67 ? -5.176 44.906 15.125 1 91.56 67 GLN A CA 1
ATOM 519 C C . GLN A 1 67 ? -3.922 45.375 15.867 1 91.56 67 GLN A C 1
ATOM 521 O O . GLN A 1 67 ? -2.824 44.875 15.602 1 91.56 67 GLN A O 1
ATOM 526 N N . GLU A 1 68 ? -4.109 46.344 16.672 1 95.75 68 GLU A N 1
ATOM 527 C CA . GLU A 1 68 ? -3.049 46.781 17.578 1 95.75 68 GLU A CA 1
ATOM 528 C C . GLU A 1 68 ? -3.256 46.219 18.969 1 95.75 68 GLU A C 1
ATOM 530 O O . GLU A 1 68 ? -4.328 46.375 19.562 1 95.75 68 GLU A O 1
ATOM 535 N N . THR A 1 69 ? -2.213 45.531 19.469 1 96.44 69 THR A N 1
ATOM 536 C CA . THR A 1 69 ? -2.309 44.844 20.75 1 96.44 69 THR A CA 1
ATOM 537 C C . THR A 1 69 ? -1.034 45.062 21.562 1 96.44 69 THR A C 1
ATOM 539 O O . THR A 1 69 ? -0.058 45.625 21.062 1 96.44 69 THR A O 1
ATOM 542 N N . SER A 1 70 ? -1.026 44.781 22.828 1 97.81 70 SER A N 1
ATOM 543 C CA . SER A 1 70 ? 0.096 44.688 23.766 1 97.81 70 SER A CA 1
ATOM 544 C C . SER A 1 70 ? 0.771 46.062 23.922 1 97.81 70 SER A C 1
ATOM 546 O O . SER A 1 70 ? 1.989 46.156 23.781 1 97.81 70 SER A O 1
ATOM 548 N N . PRO A 1 71 ? -0.016 47.062 24.141 1 98.25 71 PRO A N 1
ATOM 549 C CA . PRO A 1 71 ? 0.606 48.344 24.438 1 98.25 71 PRO A CA 1
ATOM 550 C C . PRO A 1 71 ? 1.423 48.344 25.719 1 98.25 71 PRO A C 1
ATOM 552 O O . PRO A 1 71 ? 1.038 47.688 26.703 1 98.25 71 PRO A O 1
ATOM 555 N N . ARG A 1 72 ? 2.516 48.969 25.734 1 98.5 72 ARG A N 1
ATOM 556 C CA . ARG A 1 72 ? 3.365 49.156 26.906 1 98.5 72 ARG A CA 1
ATOM 557 C C . ARG A 1 72 ? 3.924 50.594 26.953 1 98.5 72 ARG A C 1
ATOM 559 O O . ARG A 1 72 ? 4.523 51.062 25.969 1 98.5 72 ARG A O 1
ATOM 566 N N . VAL A 1 73 ? 3.738 51.219 28.078 1 98.19 73 VAL A N 1
ATOM 567 C CA . VAL A 1 73 ? 4.258 52.594 28.234 1 98.19 73 VAL A CA 1
ATOM 568 C C . VAL A 1 73 ? 5.668 52.531 28.828 1 98.19 73 VAL A C 1
ATOM 570 O O . VAL A 1 73 ? 5.93 51.781 29.75 1 98.19 73 VAL A O 1
ATOM 573 N N . SER A 1 74 ? 6.539 53.344 28.25 1 98.12 74 SER A N 1
ATOM 574 C CA . SER A 1 74 ? 7.902 53.406 28.766 1 98.12 74 SER A CA 1
ATOM 575 C C . SER A 1 74 ? 7.934 53.906 30.203 1 98.12 74 SER A C 1
ATOM 577 O O . SER A 1 74 ? 7.102 54.75 30.578 1 98.12 74 SER A O 1
ATOM 579 N N . PRO A 1 75 ? 8.922 53.469 30.984 1 96.69 75 PRO A N 1
ATOM 580 C CA . PRO A 1 75 ? 8.984 53.844 32.406 1 96.69 75 PRO A CA 1
ATOM 581 C C . PRO A 1 75 ? 9.094 55.375 32.594 1 96.69 75 PRO A C 1
ATOM 583 O O . PRO A 1 75 ? 8.672 55.875 33.625 1 96.69 75 PRO A O 1
ATOM 586 N N . ASP A 1 76 ? 9.586 56.125 31.625 1 95.94 76 ASP A N 1
ATOM 587 C CA . ASP A 1 76 ? 9.703 57.594 31.734 1 95.94 76 ASP A CA 1
ATOM 588 C C . ASP A 1 76 ? 8.406 58.281 31.328 1 95.94 76 ASP A C 1
ATOM 590 O O . ASP A 1 76 ? 8.289 59.5 31.422 1 95.94 76 ASP A O 1
ATOM 594 N N . GLY A 1 77 ? 7.445 57.5 30.828 1 96.5 77 GLY A N 1
ATOM 595 C CA . GLY A 1 77 ? 6.125 58 30.484 1 96.5 77 GLY A CA 1
ATOM 596 C C . GLY A 1 77 ? 6.082 58.719 29.156 1 96.5 77 GLY A C 1
ATOM 597 O O . GLY A 1 77 ? 5.086 59.375 28.812 1 96.5 77 GLY A O 1
ATOM 598 N N . GLN A 1 78 ? 7.086 58.531 28.281 1 96.69 78 GLN A N 1
ATOM 599 C CA . GLN A 1 78 ? 7.191 59.344 27.078 1 96.69 78 GLN A CA 1
ATOM 600 C C . GLN A 1 78 ? 6.777 58.562 25.828 1 96.69 78 GLN A C 1
ATOM 602 O O . GLN A 1 78 ? 6.363 59.125 24.828 1 96.69 78 GLN A O 1
ATOM 607 N N . TRP A 1 79 ? 6.977 57.281 25.938 1 97.56 79 TRP A N 1
ATOM 608 C CA . TRP A 1 79 ? 6.816 56.469 24.719 1 97.56 79 TRP A CA 1
ATOM 609 C C . TRP A 1 79 ? 5.805 55.344 24.953 1 97.56 79 TRP A C 1
ATOM 611 O O . TRP A 1 79 ? 5.66 54.844 26.062 1 97.56 79 TRP A O 1
ATOM 621 N N . LEU A 1 80 ? 5.137 54.969 23.875 1 98.06 80 LEU A N 1
ATOM 622 C CA . LEU A 1 80 ? 4.234 53.812 23.828 1 98.06 80 LEU A CA 1
ATOM 623 C C . LEU A 1 80 ? 4.699 52.812 22.781 1 98.06 80 LEU A C 1
ATOM 625 O O . LEU A 1 80 ? 4.82 53.156 21.594 1 98.06 80 LEU A O 1
ATOM 629 N N . ALA A 1 81 ? 5.066 51.625 23.203 1 98.5 81 ALA A N 1
ATOM 630 C CA . ALA A 1 81 ? 5.332 50.531 22.297 1 98.5 81 ALA A CA 1
ATOM 631 C C . ALA A 1 81 ? 4.121 49.625 22.172 1 98.5 81 ALA A C 1
ATOM 633 O O . ALA A 1 81 ? 3.365 49.438 23.141 1 98.5 81 ALA A O 1
ATOM 634 N N . PHE A 1 82 ? 3.869 49.062 21.047 1 98.31 82 PHE A N 1
ATOM 635 C CA . PHE A 1 82 ? 2.756 48.125 20.844 1 98.31 82 PHE A CA 1
ATOM 636 C C . PHE A 1 82 ? 3.004 47.219 19.641 1 98.31 82 PHE A C 1
ATOM 638 O O . PHE A 1 82 ? 3.986 47.406 18.922 1 98.31 82 PHE A O 1
ATOM 645 N N . SER A 1 83 ? 2.25 46.156 19.438 1 98.25 83 SER A N 1
ATOM 646 C CA . SER A 1 83 ? 2.297 45.25 18.297 1 98.25 83 SER A CA 1
ATOM 647 C C . SER A 1 83 ? 1.133 45.5 17.344 1 98.25 83 SER A C 1
ATOM 649 O O . SER A 1 83 ? 0.023 45.812 17.781 1 98.25 83 SER A O 1
ATOM 651 N N . SER A 1 84 ? 1.383 45.344 16.078 1 96.44 84 SER A N 1
ATOM 652 C CA . SER A 1 84 ? 0.341 45.5 15.062 1 96.44 84 SER A CA 1
ATOM 653 C C . SER A 1 84 ? 0.53 44.469 13.93 1 96.44 84 SER A C 1
ATOM 655 O O . SER A 1 84 ? 1.66 44.188 13.539 1 96.44 84 SER A O 1
ATOM 657 N N . ASN A 1 85 ? -0.583 44 13.398 1 94.31 85 ASN A N 1
ATOM 658 C CA . ASN A 1 85 ? -0.51 43 12.328 1 94.31 85 ASN A CA 1
ATOM 659 C C . ASN A 1 85 ? -0.995 43.594 11 1 94.31 85 ASN A C 1
ATOM 661 O O . ASN A 1 85 ? -1.543 42.875 10.164 1 94.31 85 ASN A O 1
ATOM 665 N N . GLN A 1 86 ? -0.847 44.875 10.773 1 90.81 86 GLN A N 1
ATOM 666 C CA . GLN A 1 86 ? -1.345 45.562 9.594 1 90.81 86 GLN A CA 1
ATOM 667 C C . GLN A 1 86 ? -0.771 44.938 8.32 1 90.81 86 GLN A C 1
ATOM 669 O O . GLN A 1 86 ? -1.407 45 7.262 1 90.81 86 GLN A O 1
ATOM 674 N N . PHE A 1 87 ? 0.392 44.312 8.438 1 91.19 87 PHE A N 1
ATOM 675 C CA . PHE A 1 87 ? 1.025 43.75 7.242 1 91.19 87 PHE A CA 1
ATOM 676 C C . PHE A 1 87 ? 1.024 42.219 7.277 1 91.19 87 PHE A C 1
ATOM 678 O O . PHE A 1 87 ? 1.903 41.594 6.695 1 91.19 87 PHE A O 1
ATOM 685 N N . GLY A 1 88 ? 0.087 41.656 8.008 1 89.06 88 GLY A N 1
ATOM 686 C CA . GLY A 1 88 ? -0.117 40.219 7.996 1 89.06 88 GLY A CA 1
ATOM 687 C C . GLY A 1 88 ? 0.509 39.5 9.188 1 89.06 88 GLY A C 1
ATOM 688 O O . GLY A 1 88 ? 0.151 38.375 9.508 1 89.06 88 GLY A O 1
ATOM 689 N N . ASN A 1 89 ? 1.462 40.125 9.789 1 93.62 89 ASN A N 1
ATOM 690 C CA . ASN A 1 89 ? 2.107 39.656 11.008 1 93.62 89 ASN A CA 1
ATOM 691 C C . ASN A 1 89 ? 2.283 40.781 12.023 1 93.62 89 ASN A C 1
ATOM 693 O O . ASN A 1 89 ? 2.365 41.969 11.656 1 93.62 89 ASN A O 1
ATOM 697 N N . ASN A 1 90 ? 2.363 40.406 13.336 1 96.5 90 ASN A N 1
ATOM 698 C CA . ASN A 1 90 ? 2.66 41.438 14.336 1 96.5 90 ASN A CA 1
ATOM 699 C C . ASN A 1 90 ? 4.105 41.906 14.234 1 96.5 90 ASN A C 1
ATOM 701 O O . ASN A 1 90 ? 5.031 41.094 14.164 1 96.5 90 ASN A O 1
ATOM 705 N N . ASP A 1 91 ? 4.25 43.125 14.188 1 97.62 91 ASP A N 1
ATOM 706 C CA . ASP A 1 91 ? 5.547 43.781 14.344 1 97.62 91 ASP A CA 1
ATOM 707 C C . ASP A 1 91 ? 5.543 44.75 15.539 1 97.62 91 ASP A C 1
ATOM 709 O O . ASP A 1 91 ? 4.477 45.094 16.047 1 97.62 91 ASP A O 1
ATOM 713 N N . VAL A 1 92 ? 6.676 45.156 15.977 1 98.56 92 VAL A N 1
ATOM 714 C CA . VAL A 1 92 ? 6.809 46.094 17.078 1 98.56 92 VAL A CA 1
ATOM 715 C C . VAL A 1 92 ? 6.781 47.531 16.531 1 98.56 92 VAL A C 1
ATOM 717 O O . VAL A 1 92 ? 7.547 47.875 15.617 1 98.56 92 VAL A O 1
ATOM 720 N N . TYR A 1 93 ? 5.973 48.312 17.062 1 98.25 93 TYR A N 1
ATOM 721 C CA . TYR A 1 93 ? 5.871 49.75 16.75 1 98.25 93 TYR A CA 1
ATOM 722 C C . TYR A 1 93 ? 6.094 50.594 18 1 98.25 93 TYR A C 1
ATOM 724 O O . TYR A 1 93 ? 5.906 50.125 19.125 1 98.25 93 TYR A O 1
ATOM 732 N N . VAL A 1 94 ? 6.504 51.812 17.812 1 98.06 94 VAL A N 1
ATOM 733 C CA . VAL A 1 94 ? 6.68 52.75 18.922 1 98.06 94 VAL A CA 1
ATOM 734 C C . VAL A 1 94 ? 6.18 54.156 18.516 1 98.06 94 VAL A C 1
ATOM 736 O O . VAL A 1 94 ? 6.285 54.531 17.344 1 98.06 94 VAL A O 1
ATOM 739 N N . MET A 1 95 ? 5.57 54.875 19.422 1 97.25 95 MET A N 1
ATOM 740 C CA . MET A 1 95 ? 5.141 56.25 19.203 1 97.25 95 MET A CA 1
ATOM 741 C C . MET A 1 95 ? 5.246 57.062 20.5 1 97.25 95 MET A C 1
ATOM 743 O O . MET A 1 95 ? 5.238 56.5 21.594 1 97.25 95 MET A O 1
ATOM 747 N N . PRO A 1 96 ? 5.328 58.438 20.406 1 96.12 96 PRO A N 1
ATOM 748 C CA . PRO A 1 96 ? 5.23 59.219 21.625 1 96.12 96 PRO A CA 1
ATOM 749 C C . PRO A 1 96 ? 3.865 59.125 22.297 1 96.12 96 PRO A C 1
ATOM 751 O O . PRO A 1 96 ? 2.838 59.094 21.609 1 96.12 96 PRO A O 1
ATOM 754 N N . LEU A 1 97 ? 3.805 59 23.625 1 95.06 97 LEU A N 1
ATOM 755 C CA . LEU A 1 97 ? 2.547 58.844 24.344 1 95.06 97 LEU A CA 1
ATOM 756 C C . LEU A 1 97 ? 1.666 60.062 24.141 1 95.06 97 LEU A C 1
ATOM 758 O O . LEU A 1 97 ? 0.437 59.969 24.156 1 95.06 97 LEU A O 1
ATOM 762 N N . ALA A 1 98 ? 2.281 61.25 24 1 89.38 98 ALA A N 1
ATOM 763 C CA . ALA A 1 98 ? 1.56 62.5 23.828 1 89.38 98 ALA A CA 1
ATOM 764 C C . ALA A 1 98 ? 0.991 62.625 22.422 1 89.38 98 ALA A C 1
ATOM 766 O O . ALA A 1 98 ? 0.256 63.562 22.125 1 89.38 98 ALA A O 1
ATOM 767 N N . GLY A 1 99 ? 1.259 61.719 21.562 1 84.5 99 GLY A N 1
ATOM 768 C CA . GLY A 1 99 ? 0.811 61.781 20.172 1 84.5 99 GLY A CA 1
ATOM 769 C C . GLY A 1 99 ? 1.928 62.125 19.203 1 84.5 99 GLY A C 1
ATOM 770 O O . GLY A 1 99 ? 2.857 62.844 19.531 1 84.5 99 GLY A O 1
ATOM 771 N N . GLY A 1 100 ? 2.01 61.5 18.125 1 87.25 100 GLY A N 1
ATOM 772 C CA . GLY A 1 100 ? 3.039 61.719 17.109 1 87.25 100 GLY A CA 1
ATOM 773 C C . GLY A 1 100 ? 3.16 60.594 16.125 1 87.25 100 GLY A C 1
ATOM 774 O O . GLY A 1 100 ? 2.225 59.812 15.953 1 87.25 100 GLY A O 1
ATOM 775 N N . ASP A 1 101 ? 4.301 60.625 15.469 1 92.38 101 ASP A N 1
ATOM 776 C CA . ASP A 1 101 ? 4.52 59.656 14.398 1 92.38 101 ASP A CA 1
ATOM 777 C C . ASP A 1 101 ? 4.727 58.25 14.953 1 92.38 101 ASP A C 1
ATOM 779 O O . ASP A 1 101 ? 5.434 58.062 15.953 1 92.38 101 ASP A O 1
ATOM 783 N N . ILE A 1 102 ? 4.082 57.219 14.391 1 95.75 102 ILE A N 1
ATOM 784 C CA . ILE A 1 102 ? 4.262 55.812 14.711 1 95.75 102 ILE A CA 1
ATOM 785 C C . ILE A 1 102 ? 5.414 55.25 13.883 1 95.75 102 ILE A C 1
ATOM 787 O O . ILE A 1 102 ? 5.43 55.344 12.656 1 95.75 102 ILE A O 1
ATOM 791 N N . LYS A 1 103 ? 6.344 54.625 14.508 1 96.25 103 LYS A N 1
ATOM 792 C CA . LYS A 1 103 ? 7.508 54.031 13.852 1 96.25 103 LYS A CA 1
ATOM 793 C C . LYS A 1 103 ? 7.504 52.531 13.992 1 96.25 103 LYS A C 1
ATOM 795 O O . LYS A 1 103 ? 7.332 52 15.094 1 96.25 103 LYS A O 1
ATOM 800 N N . GLN A 1 104 ? 7.617 51.844 12.828 1 96.69 104 GLN A N 1
ATOM 801 C CA . GLN A 1 104 ? 7.82 50.406 12.844 1 96.69 104 GLN A CA 1
ATOM 802 C C . GLN A 1 104 ? 9.266 50.062 13.195 1 96.69 104 GLN A C 1
ATOM 804 O O . GLN A 1 104 ? 10.203 50.594 12.609 1 96.69 104 GLN A O 1
ATOM 809 N N . LEU A 1 105 ? 9.469 49.125 14.094 1 97.81 105 LEU A N 1
ATOM 810 C CA . LEU A 1 105 ? 10.82 48.812 14.555 1 97.81 105 LEU A CA 1
ATOM 811 C C . LEU A 1 105 ? 11.305 47.469 13.984 1 97.81 105 LEU A C 1
ATOM 813 O O . LEU A 1 105 ? 12.5 47.281 13.781 1 97.81 105 LEU A O 1
ATOM 817 N N . THR A 1 106 ? 10.461 46.5 13.828 1 97.94 106 THR A N 1
ATOM 818 C CA . THR A 1 106 ? 10.883 45.156 13.375 1 97.94 106 THR A CA 1
ATOM 819 C C . THR A 1 106 ? 10.258 44.844 12.023 1 97.94 106 THR A C 1
ATOM 821 O O . THR A 1 106 ? 9.172 45.312 11.695 1 97.94 106 THR A O 1
ATOM 824 N N . TYR A 1 107 ? 10.875 43.938 11.188 1 96.69 107 TYR A N 1
ATOM 825 C CA . TYR A 1 107 ? 10.461 43.75 9.805 1 96.69 107 TYR A CA 1
ATOM 826 C C . TYR A 1 107 ? 10.492 42.25 9.422 1 96.69 107 TYR A C 1
ATOM 828 O O . TYR A 1 107 ? 10.406 41.906 8.242 1 96.69 107 TYR A O 1
ATOM 836 N N . HIS A 1 108 ? 10.516 41.312 10.211 1 96.25 108 HIS A N 1
ATOM 837 C CA . HIS A 1 108 ? 10.445 39.875 9.914 1 96.25 108 HIS A CA 1
ATOM 838 C C . HIS A 1 108 ? 9 39.406 9.828 1 96.25 108 HIS A C 1
ATOM 840 O O . HIS A 1 108 ? 8.117 39.969 10.492 1 96.25 108 HIS A O 1
ATOM 846 N N . GLU A 1 109 ? 8.781 38.344 9.016 1 95.94 109 GLU A N 1
ATOM 847 C CA . GLU A 1 109 ? 7.41 37.906 8.789 1 95.94 109 GLU A CA 1
ATOM 848 C C . GLU A 1 109 ? 6.855 37.188 10.023 1 95.94 109 GLU A C 1
ATOM 850 O O . GLU A 1 109 ? 5.648 36.969 10.125 1 95.94 109 GLU A O 1
ATOM 855 N N . ALA A 1 110 ? 7.695 36.75 10.945 1 96.44 110 ALA A N 1
ATOM 856 C CA . ALA A 1 110 ? 7.227 36.156 12.18 1 96.44 110 ALA A CA 1
ATOM 857 C C . ALA A 1 110 ? 6.418 37.125 13.016 1 96.44 110 ALA A C 1
ATOM 859 O O . ALA A 1 110 ? 6.566 38.344 12.859 1 96.44 110 ALA A O 1
ATOM 860 N N . SER A 1 111 ? 5.574 36.625 13.859 1 96.69 111 SER A N 1
ATOM 861 C CA . SER A 1 111 ? 4.812 37.469 14.766 1 96.69 111 SER A CA 1
ATOM 862 C C . SER A 1 111 ? 5.688 38.031 15.891 1 96.69 111 SER A C 1
ATOM 864 O O . SER A 1 111 ? 6.348 37.25 16.594 1 96.69 111 SER A O 1
ATOM 866 N N . ASP A 1 112 ? 5.762 39.312 16.078 1 98.31 112 ASP A N 1
ATOM 867 C CA . ASP A 1 112 ? 6.473 39.969 17.156 1 98.31 112 ASP A CA 1
ATOM 868 C C . ASP A 1 112 ? 5.496 40.594 18.156 1 98.31 112 ASP A C 1
ATOM 870 O O . ASP A 1 112 ? 4.777 41.531 17.812 1 98.31 112 ASP A O 1
ATOM 874 N N . GLU A 1 113 ? 5.504 40.156 19.344 1 98.12 113 GLU A N 1
ATOM 875 C CA . GLU A 1 113 ? 4.586 40.625 20.359 1 98.12 113 GLU A CA 1
ATOM 876 C C . GLU A 1 113 ? 5.336 41.312 21.5 1 98.12 113 GLU A C 1
ATOM 878 O O . GLU A 1 113 ? 6.172 40.719 22.172 1 98.12 113 GLU A O 1
ATOM 883 N N . VAL A 1 114 ? 4.988 42.562 21.75 1 98.69 114 VAL A N 1
ATOM 884 C CA . VAL A 1 114 ? 5.672 43.375 22.75 1 98.69 114 VAL A CA 1
ATOM 885 C C . VAL A 1 114 ? 5.418 42.812 24.141 1 98.69 114 VAL A C 1
ATOM 887 O O . VAL A 1 114 ? 4.277 42.5 24.5 1 98.69 114 VAL A O 1
ATOM 890 N N . ASP A 1 115 ? 6.48 42.688 24.984 1 98.25 115 ASP A N 1
ATOM 891 C CA . ASP A 1 115 ? 6.387 42.188 26.344 1 98.25 115 ASP A CA 1
ATOM 892 C C . ASP A 1 115 ? 6.5 43.312 27.359 1 98.25 115 ASP A C 1
ATOM 894 O O . ASP A 1 115 ? 5.598 43.531 28.188 1 98.25 115 ASP A O 1
ATOM 898 N N . SER A 1 116 ? 7.668 44.031 27.312 1 98.19 116 SER A N 1
ATOM 899 C CA . SER A 1 116 ? 7.922 45.062 28.297 1 98.19 116 SER A CA 1
ATOM 900 C C . SER A 1 116 ? 9.031 46 27.844 1 98.19 116 SER A C 1
ATOM 902 O O . SER A 1 116 ? 9.578 45.844 26.75 1 98.19 116 SER A O 1
ATOM 904 N N . TRP A 1 117 ? 9.227 47.094 28.656 1 98 117 TRP A N 1
ATOM 905 C CA . TRP A 1 117 ? 10.32 48.031 28.469 1 98 117 TRP A CA 1
ATOM 906 C C . TRP A 1 117 ? 11.445 47.781 29.469 1 98 117 TRP A C 1
ATOM 908 O O . TRP A 1 117 ? 11.195 47.344 30.578 1 98 117 TRP A O 1
ATOM 918 N N . SER A 1 118 ? 12.664 48.062 29 1 97.5 118 SER A N 1
ATOM 919 C CA . SER A 1 118 ? 13.711 48.25 30 1 97.5 118 SER A CA 1
ATOM 920 C C . SER A 1 118 ? 13.438 49.5 30.859 1 97.5 118 SER A C 1
ATOM 922 O O . SER A 1 118 ? 12.766 50.438 30.422 1 97.5 118 SER A O 1
ATOM 924 N N . TRP A 1 119 ? 13.977 49.5 32.031 1 97.12 119 TRP A N 1
ATOM 925 C CA . TRP A 1 119 ? 13.633 50.562 33 1 97.12 119 TRP A CA 1
ATOM 926 C C . TRP A 1 119 ? 14.266 51.875 32.594 1 97.12 119 TRP A C 1
ATOM 928 O O . TRP A 1 119 ? 13.844 52.938 33.062 1 97.12 119 TRP A O 1
ATOM 938 N N . ASP A 1 120 ? 15.281 51.875 31.703 1 96.25 120 ASP A N 1
ATOM 939 C CA . ASP A 1 120 ? 15.898 53.094 31.219 1 96.25 120 ASP A CA 1
ATOM 940 C C . ASP A 1 120 ? 15.156 53.656 29.984 1 96.25 120 ASP A C 1
ATOM 942 O O . ASP A 1 120 ? 15.578 54.625 29.391 1 96.25 120 ASP A O 1
ATOM 946 N N . SER A 1 121 ? 14.086 52.969 29.547 1 97.56 121 SER A N 1
ATOM 947 C CA . SER A 1 121 ? 13.188 53.344 28.453 1 97.56 121 SER A CA 1
ATOM 948 C C . SER A 1 121 ? 13.898 53.312 27.109 1 97.56 121 SER A C 1
ATOM 950 O O . SER A 1 121 ? 13.492 54 26.172 1 97.56 121 SER A O 1
ATOM 952 N N . LYS A 1 122 ? 14.977 52.469 26.984 1 97.56 122 LYS A N 1
ATOM 953 C CA . LYS A 1 122 ? 15.766 52.469 25.75 1 97.56 122 LYS A CA 1
ATOM 954 C C . LYS A 1 122 ? 15.547 51.188 24.969 1 97.56 122 LYS A C 1
ATOM 956 O O . LYS A 1 122 ? 15.836 51.125 23.766 1 97.56 122 LYS A O 1
ATOM 961 N N . THR A 1 123 ? 15.125 50.219 25.719 1 97.69 123 THR A N 1
ATOM 962 C CA . THR A 1 123 ? 15.031 48.906 25.125 1 97.69 123 THR A CA 1
ATOM 963 C C . THR A 1 123 ? 13.617 48.344 25.297 1 97.69 123 THR A C 1
ATOM 965 O O . THR A 1 123 ? 12.992 48.531 26.328 1 97.69 123 THR A O 1
ATOM 968 N N . ILE A 1 124 ? 13.109 47.656 24.25 1 98.62 124 ILE A N 1
ATOM 969 C CA . ILE A 1 124 ? 11.82 46.969 24.281 1 98.62 124 ILE A CA 1
ATOM 970 C C . ILE A 1 124 ? 12.047 45.469 24.172 1 98.62 124 ILE A C 1
ATOM 972 O O . ILE A 1 124 ? 12.742 45 23.266 1 98.62 124 ILE A O 1
ATOM 976 N N . TYR A 1 125 ? 11.547 44.719 25.125 1 98.5 125 TYR A N 1
ATOM 977 C CA . TYR A 1 125 ? 11.531 43.25 25.047 1 98.5 125 TYR A CA 1
ATOM 978 C C . TYR A 1 125 ? 10.289 42.75 24.328 1 98.5 125 TYR A C 1
ATOM 980 O O . TYR A 1 125 ? 9.203 43.312 24.5 1 98.5 125 TYR A O 1
ATOM 988 N N . PHE A 1 126 ? 10.43 41.75 23.438 1 98.44 126 PHE A N 1
ATOM 989 C CA . PHE A 1 126 ? 9.281 41.219 22.734 1 98.44 126 PHE A CA 1
ATOM 990 C C . PHE A 1 126 ? 9.484 39.75 22.422 1 98.44 126 PHE A C 1
ATOM 992 O O . PHE A 1 126 ? 10.602 39.219 22.516 1 98.44 126 PHE A O 1
ATOM 999 N N . THR A 1 127 ? 8.453 38.969 22.172 1 98.12 127 THR A N 1
ATOM 1000 C CA . THR A 1 127 ? 8.438 37.562 21.797 1 98.12 127 THR A CA 1
ATOM 1001 C C . THR A 1 127 ? 8.297 37.406 20.281 1 98.12 127 THR A C 1
ATOM 1003 O O . THR A 1 127 ? 7.453 38.062 19.656 1 98.12 127 THR A O 1
ATOM 1006 N N . SER A 1 128 ? 9.117 36.562 19.656 1 97.5 128 SER A N 1
ATOM 1007 C CA . SER A 1 128 ? 9.109 36.406 18.203 1 97.5 128 SER A CA 1
ATOM 1008 C C . SER A 1 128 ? 9.305 34.938 17.797 1 97.5 128 SER A C 1
ATOM 1010 O O . SER A 1 128 ? 10.023 34.188 18.469 1 97.5 128 SER A O 1
ATOM 1012 N N . GLY A 1 129 ? 8.68 34.5 16.688 1 95.62 129 GLY A N 1
ATOM 1013 C CA . GLY A 1 129 ? 8.805 33.156 16.188 1 95.62 129 GLY A CA 1
ATOM 1014 C C . GLY A 1 129 ? 9.75 33.031 15.008 1 95.62 129 GLY A C 1
ATOM 1015 O O . GLY A 1 129 ? 9.602 32.156 14.172 1 95.62 129 GLY A O 1
ATOM 1016 N N . ARG A 1 130 ? 10.734 33.844 14.812 1 94.12 130 ARG A N 1
ATOM 1017 C CA . ARG A 1 130 ? 11.531 33.969 13.594 1 94.12 130 ARG A CA 1
ATOM 1018 C C . ARG A 1 130 ? 12.461 32.781 13.422 1 94.12 130 ARG A C 1
ATOM 1020 O O . ARG A 1 130 ? 12.812 32.406 12.297 1 94.12 130 ARG A O 1
ATOM 1027 N N . TYR A 1 131 ? 12.961 32.125 14.523 1 93.69 131 TYR A N 1
ATOM 1028 C CA . TYR A 1 131 ? 13.961 31.062 14.367 1 93.69 131 TYR A CA 1
ATOM 1029 C C . TYR A 1 131 ? 13.453 29.734 14.93 1 93.69 131 TYR A C 1
ATOM 1031 O O . TYR A 1 131 ? 14.094 28.703 14.758 1 93.69 131 TYR A O 1
ATOM 1039 N N . ASN A 1 132 ? 12.453 29.719 15.586 1 94.75 132 ASN A N 1
ATOM 1040 C CA . ASN A 1 132 ? 11.812 28.547 16.188 1 94.75 132 ASN A CA 1
ATOM 1041 C C . ASN A 1 132 ? 10.328 28.797 16.453 1 94.75 132 ASN A C 1
ATOM 1043 O O . ASN A 1 132 ? 9.695 29.594 15.758 1 94.75 132 ASN A O 1
ATOM 1047 N N . SER A 1 133 ? 9.734 28.016 17.375 1 93.62 133 SER A N 1
ATOM 1048 C CA . SER A 1 133 ? 8.336 28.297 17.703 1 93.62 133 SER A CA 1
ATOM 1049 C C . SER A 1 133 ? 8.148 29.734 18.172 1 93.62 133 SER A C 1
ATOM 1051 O O . SER A 1 133 ? 7.371 30.484 17.562 1 93.62 133 SER A O 1
ATOM 1053 N N . PHE A 1 134 ? 8.789 30.172 19.156 1 95.56 134 PHE A N 1
ATOM 1054 C CA . PHE A 1 134 ? 8.945 31.547 19.594 1 95.56 134 PHE A CA 1
ATOM 1055 C C . PHE A 1 134 ? 9.984 31.656 20.703 1 95.56 134 PHE A C 1
ATOM 1057 O O . PHE A 1 134 ? 10.281 30.656 21.375 1 95.56 134 PHE A O 1
ATOM 1064 N N . SER A 1 135 ? 10.539 32.812 20.891 1 95.56 135 SER A N 1
ATOM 1065 C CA . SER A 1 135 ? 11.477 33.125 21.953 1 95.56 135 SER A CA 1
ATOM 1066 C C . SER A 1 135 ? 11.523 34.625 22.219 1 95.56 135 SER A C 1
ATOM 1068 O O . SER A 1 135 ? 10.828 35.406 21.562 1 95.56 135 SER A O 1
ATOM 1070 N N . ALA A 1 136 ? 12.367 34.969 23.219 1 97.25 136 ALA A N 1
ATOM 1071 C CA . ALA A 1 136 ? 12.453 36.375 23.641 1 97.25 136 ALA A CA 1
ATOM 1072 C C . ALA A 1 136 ? 13.516 37.125 22.844 1 97.25 136 ALA A C 1
ATOM 1074 O O . ALA A 1 136 ? 14.594 36.594 22.562 1 97.25 136 ALA A O 1
ATOM 1075 N N . TYR A 1 137 ? 13.211 38.312 22.5 1 97.62 137 TYR A N 1
ATOM 1076 C CA . TYR A 1 137 ? 14.094 39.219 21.797 1 97.62 137 TYR A CA 1
ATOM 1077 C C . TYR A 1 137 ? 14.07 40.625 22.438 1 97.62 137 TYR A C 1
ATOM 1079 O O . TYR A 1 137 ? 13.188 40.906 23.25 1 97.62 137 TYR A O 1
ATOM 1087 N N . LYS A 1 138 ? 15.055 41.438 22.156 1 97.56 138 LYS A N 1
ATOM 1088 C CA . LYS A 1 138 ? 15.031 42.844 22.516 1 97.56 138 LYS A CA 1
ATOM 1089 C C . LYS A 1 138 ? 15.445 43.719 21.344 1 97.56 138 LYS A C 1
ATOM 1091 O O . LYS A 1 138 ? 16.172 43.281 20.453 1 97.56 138 LYS A O 1
ATOM 1096 N N . VAL A 1 139 ? 14.969 44.844 21.281 1 97.94 139 VAL A N 1
ATOM 1097 C CA . VAL A 1 139 ? 15.297 45.844 20.25 1 97.94 139 VAL A CA 1
ATOM 1098 C C . VAL A 1 139 ? 15.359 47.219 20.859 1 97.94 139 VAL A C 1
ATOM 1100 O O . VAL A 1 139 ? 14.664 47.5 21.844 1 97.94 139 VAL A O 1
ATOM 1103 N N . SER A 1 140 ? 16.188 48.062 20.281 1 97.44 140 SER A N 1
ATOM 1104 C CA . SER A 1 140 ? 16.297 49.438 20.75 1 97.44 140 SER A CA 1
ATOM 1105 C C . SER A 1 140 ? 15.07 50.25 20.344 1 97.44 140 SER A C 1
ATOM 1107 O O . SER A 1 140 ? 14.484 50.031 19.281 1 97.44 140 SER A O 1
ATOM 1109 N N . ARG A 1 141 ? 14.688 51.25 21.172 1 96.88 141 ARG A N 1
ATOM 1110 C CA . ARG A 1 141 ? 13.586 52.156 20.859 1 96.88 141 ARG A CA 1
ATOM 1111 C C . ARG A 1 141 ? 13.828 52.844 19.531 1 96.88 141 ARG A C 1
ATOM 1113 O O . ARG A 1 141 ? 12.875 53.156 18.797 1 96.88 141 ARG A O 1
ATOM 1120 N N . ASP A 1 142 ? 15.117 53 19.156 1 95 142 ASP A N 1
ATOM 1121 C CA . ASP A 1 142 ? 15.484 53.75 17.938 1 95 142 ASP A CA 1
ATOM 1122 C C . ASP A 1 142 ? 15.578 52.812 16.75 1 95 142 ASP A C 1
ATOM 1124 O O . ASP A 1 142 ? 15.812 53.25 15.617 1 95 142 ASP A O 1
ATOM 1128 N N . GLY A 1 143 ? 15.414 51.562 16.984 1 94.94 143 GLY A N 1
ATOM 1129 C CA . GLY A 1 143 ? 15.422 50.594 15.906 1 94.94 143 GLY A CA 1
ATOM 1130 C C . GLY A 1 143 ? 16.672 49.719 15.891 1 94.94 143 GLY A C 1
ATOM 1131 O O . GLY A 1 143 ? 17.359 49.594 16.906 1 94.94 143 GLY A O 1
ATOM 1132 N N . GLY A 1 144 ? 16.906 49.062 14.75 1 95.88 144 GLY A N 1
ATOM 1133 C CA . GLY A 1 144 ? 18 48.125 14.578 1 95.88 144 GLY A CA 1
ATOM 1134 C C . GLY A 1 144 ? 17.547 46.656 14.523 1 95.88 144 GLY A C 1
ATOM 1135 O O . GLY A 1 144 ? 16.359 46.375 14.648 1 95.88 144 GLY A O 1
ATOM 1136 N N . THR A 1 145 ? 18.641 45.781 14.289 1 97.31 145 THR A N 1
ATOM 1137 C CA . THR A 1 145 ? 18.312 44.344 14.219 1 97.31 145 THR A CA 1
ATOM 1138 C C . THR A 1 145 ? 18.062 43.781 15.617 1 97.31 145 THR A C 1
ATOM 1140 O O . THR A 1 145 ? 18.891 43.938 16.516 1 97.31 145 THR A O 1
ATOM 1143 N N . PRO A 1 146 ? 16.859 43.188 15.812 1 97.12 146 PRO A N 1
ATOM 1144 C CA . PRO A 1 146 ? 16.547 42.594 17.125 1 97.12 146 PRO A CA 1
ATOM 1145 C C . PRO A 1 146 ? 17.578 41.562 17.562 1 97.12 146 PRO A C 1
ATOM 1147 O O . PRO A 1 146 ? 18.156 40.875 16.719 1 97.12 146 PRO A O 1
ATOM 1150 N N . VAL A 1 147 ? 17.781 41.438 18.859 1 96.06 147 VAL A N 1
ATOM 1151 C CA . VAL A 1 147 ? 18.734 40.5 19.453 1 96.06 147 VAL A CA 1
ATOM 1152 C C . VAL A 1 147 ? 17.984 39.375 20.172 1 96.06 147 VAL A C 1
ATOM 1154 O O . VAL A 1 147 ? 17.125 39.656 21.016 1 96.06 147 VAL A O 1
ATOM 1157 N N . ARG A 1 148 ? 18.266 38.156 19.797 1 95.06 148 ARG A N 1
ATOM 1158 C CA . ARG A 1 148 ? 17.703 37 20.5 1 95.06 148 ARG A CA 1
ATOM 1159 C C . ARG A 1 148 ? 18.328 36.844 21.875 1 95.06 148 ARG A C 1
ATOM 1161 O O . ARG A 1 148 ? 19.547 36.906 22.016 1 95.06 148 ARG A O 1
ATOM 1168 N N . LEU A 1 149 ? 17.609 36.594 22.891 1 95.19 149 LEU A N 1
ATOM 1169 C CA . LEU A 1 149 ? 18.125 36.594 24.25 1 95.19 149 LEU A CA 1
ATOM 1170 C C . LEU A 1 149 ? 18.516 35.156 24.672 1 95.19 149 LEU A C 1
ATOM 1172 O O . LEU A 1 149 ? 19.516 34.969 25.359 1 95.19 149 LEU A O 1
ATOM 1176 N N . PHE A 1 150 ? 17.75 34.188 24.344 1 93.19 150 PHE A N 1
ATOM 1177 C CA . PHE A 1 150 ? 17.969 32.812 24.797 1 93.19 150 PHE A CA 1
ATOM 1178 C C . PHE A 1 150 ? 17.953 31.844 23.609 1 93.19 150 PHE A C 1
ATOM 1180 O O . PHE A 1 150 ? 16.906 31.578 23.031 1 93.19 150 PHE A O 1
ATOM 1187 N N . ASP A 1 151 ? 19.031 31.188 23.469 1 88.5 151 ASP A N 1
ATOM 1188 C CA . ASP A 1 151 ? 19.188 30.328 22.297 1 88.5 151 ASP A CA 1
ATOM 1189 C C . ASP A 1 151 ? 18.609 28.938 22.562 1 88.5 151 ASP A C 1
ATOM 1191 O O . ASP A 1 151 ? 18.188 28.641 23.688 1 88.5 151 ASP A O 1
ATOM 1195 N N . ASN A 1 152 ? 18.359 28.094 21.75 1 93.75 152 ASN A N 1
ATOM 1196 C CA . ASN A 1 152 ? 17.891 26.703 21.672 1 93.75 152 ASN A CA 1
ATOM 1197 C C . ASN A 1 152 ? 16.547 26.609 20.938 1 93.75 152 ASN A C 1
ATOM 1199 O O . ASN A 1 152 ? 15.633 27.375 21.234 1 93.75 152 ASN A O 1
ATOM 1203 N N . TYR A 1 153 ? 16.531 25.734 19.984 1 95.44 153 TYR A N 1
ATOM 1204 C CA . TYR A 1 153 ? 15.367 25.625 19.109 1 95.44 153 TYR A CA 1
ATOM 1205 C C . TYR A 1 153 ? 14.102 25.406 19.938 1 95.44 153 TYR A C 1
ATOM 1207 O O . TYR A 1 153 ? 13.023 25.875 19.562 1 95.44 153 TYR A O 1
ATOM 1215 N N . PHE A 1 154 ? 14.195 24.75 21.141 1 96 154 PHE A N 1
ATOM 1216 C CA . PHE A 1 154 ? 12.992 24.328 21.844 1 96 154 PHE A CA 1
ATOM 1217 C C . PHE A 1 154 ? 12.742 25.203 23.078 1 96 154 PHE A C 1
ATOM 1219 O O . PHE A 1 154 ? 11.859 24.922 23.875 1 96 154 PHE A O 1
ATOM 1226 N N . ASN A 1 155 ? 13.5 26.281 23.266 1 93.62 155 ASN A N 1
ATOM 1227 C CA . ASN A 1 155 ? 13.117 27.297 24.25 1 93.62 155 ASN A CA 1
ATOM 1228 C C . ASN A 1 155 ? 11.883 28.078 23.797 1 93.62 155 ASN A C 1
ATOM 1230 O O . ASN A 1 155 ? 11.758 28.422 22.609 1 93.62 155 ASN A O 1
ATOM 1234 N N . THR A 1 156 ? 10.977 28.266 24.609 1 94.81 156 THR A N 1
ATOM 1235 C CA . THR A 1 156 ? 9.758 29 24.297 1 94.81 156 THR A CA 1
ATOM 1236 C C . THR A 1 156 ? 9.594 30.203 25.234 1 94.81 156 THR A C 1
ATOM 1238 O O . THR A 1 156 ? 8.508 30.422 25.781 1 94.81 156 THR A O 1
ATOM 1241 N N . ILE A 1 157 ? 10.594 30.922 25.438 1 97 157 ILE A N 1
ATOM 1242 C CA . ILE A 1 157 ? 10.625 32.031 26.391 1 97 157 ILE A CA 1
ATOM 1243 C C . ILE A 1 157 ? 9.742 33.156 25.906 1 97 157 ILE A C 1
ATOM 1245 O O . ILE A 1 157 ? 9.867 33.594 24.75 1 97 157 ILE A O 1
ATOM 1249 N N . HIS A 1 158 ? 8.93 33.688 26.766 1 97.69 158 HIS A N 1
ATOM 1250 C CA . HIS A 1 158 ? 8.047 34.781 26.438 1 97.69 158 HIS A CA 1
ATOM 1251 C C . HIS A 1 158 ? 7.637 35.562 27.688 1 97.69 158 HIS A C 1
ATOM 1253 O O . HIS A 1 158 ? 7.871 35.094 28.812 1 97.69 158 HIS A O 1
ATOM 1259 N N . GLY A 1 159 ? 7.07 36.719 27.516 1 97.31 159 GLY A N 1
ATOM 1260 C CA . GLY A 1 159 ? 6.625 37.531 28.641 1 97.31 159 GLY A CA 1
ATOM 1261 C C . GLY A 1 159 ? 7.77 38.094 29.469 1 97.31 159 GLY A C 1
ATOM 1262 O O . GLY A 1 159 ? 7.672 38.156 30.703 1 97.31 159 GLY A O 1
ATOM 1263 N N . VAL A 1 160 ? 8.805 38.438 28.875 1 98 160 VAL A N 1
ATOM 1264 C CA . VAL A 1 160 ? 10.016 38.875 29.578 1 98 160 VAL A CA 1
ATOM 1265 C C . VAL A 1 160 ? 9.766 40.219 30.281 1 98 160 VAL A C 1
ATOM 1267 O O . VAL A 1 160 ? 9.211 41.125 29.688 1 98 160 VAL A O 1
ATOM 1270 N N . PHE A 1 161 ? 10.148 40.344 31.484 1 97.88 161 PHE A N 1
ATOM 1271 C CA . PHE A 1 161 ? 10.102 41.531 32.312 1 97.88 161 PHE A CA 1
ATOM 1272 C C . PHE A 1 161 ? 11.367 41.688 33.125 1 97.88 161 PHE A C 1
ATOM 1274 O O . PHE A 1 161 ? 11.711 40.781 33.906 1 97.88 161 PHE A O 1
ATOM 1281 N N . GLU A 1 162 ? 12.031 42.75 32.969 1 97.38 162 GLU A N 1
ATOM 1282 C CA . GLU A 1 162 ? 13.312 42.969 33.656 1 97.38 162 GLU A CA 1
ATOM 1283 C C . GLU A 1 162 ? 13.109 43.5 35.062 1 97.38 162 GLU A C 1
ATOM 1285 O O . GLU A 1 162 ? 12.305 44.406 35.281 1 97.38 162 GLU A O 1
ATOM 1290 N N . HIS A 1 163 ? 13.773 42.875 36.031 1 97.19 163 HIS A N 1
ATOM 1291 C CA . HIS A 1 163 ? 13.781 43.438 37.406 1 97.19 163 HIS A CA 1
ATOM 1292 C C . HIS A 1 163 ? 14.578 44.719 37.469 1 97.19 163 HIS A C 1
ATOM 1294 O O . HIS A 1 163 ? 15.688 44.812 36.938 1 97.19 163 HIS A O 1
ATOM 1300 N N . PRO A 1 164 ? 14.078 45.781 38.094 1 95.94 164 PRO A N 1
ATOM 1301 C CA . PRO A 1 164 ? 14.703 47.125 38.031 1 95.94 164 PRO A CA 1
ATOM 1302 C C . PRO A 1 164 ? 16.047 47.156 38.781 1 95.94 164 PRO A C 1
ATOM 1304 O O . PRO A 1 164 ? 16.875 48.031 38.469 1 95.94 164 PRO A O 1
ATOM 1307 N N . LYS A 1 165 ? 16.328 46.188 39.688 1 94.56 165 LYS A N 1
ATOM 1308 C CA . LYS A 1 165 ? 17.5 46.312 40.562 1 94.56 165 LYS A CA 1
ATOM 1309 C C . LYS A 1 165 ? 18.469 45.156 40.344 1 94.56 165 LYS A C 1
ATOM 1311 O O . LYS A 1 165 ? 19.688 45.344 40.312 1 94.56 165 LYS A O 1
ATOM 1316 N N . THR A 1 166 ? 17.953 44 40.156 1 94 166 THR A N 1
ATOM 1317 C CA . THR A 1 166 ? 18.797 42.812 40.25 1 94 166 THR A CA 1
ATOM 1318 C C . THR A 1 166 ? 19.328 42.406 38.875 1 94 166 THR A C 1
ATOM 1320 O O . THR A 1 166 ? 20.281 41.625 38.781 1 94 166 THR A O 1
ATOM 1323 N N . GLY A 1 167 ? 18.688 42.906 37.875 1 92 167 GLY A N 1
ATOM 1324 C CA . GLY A 1 167 ? 19.078 42.5 36.531 1 92 167 GLY A CA 1
ATOM 1325 C C . GLY A 1 167 ? 18.453 41.188 36.094 1 92 167 GLY A C 1
ATOM 1326 O O . GLY A 1 167 ? 18.656 40.781 34.969 1 92 167 GLY A O 1
ATOM 1327 N N . GLU A 1 168 ? 17.672 40.594 36.938 1 96.81 168 GLU A N 1
ATOM 1328 C CA . GLU A 1 168 ? 16.953 39.375 36.562 1 96.81 168 GLU A CA 1
ATOM 1329 C C . GLU A 1 168 ? 15.922 39.656 35.5 1 96.81 168 GLU A C 1
ATOM 1331 O O . GLU A 1 168 ? 15.266 40.688 35.5 1 96.81 168 GLU A O 1
ATOM 1336 N N . LEU A 1 169 ? 15.836 38.75 34.531 1 97.94 169 LEU A N 1
ATOM 1337 C CA . LEU A 1 169 ? 14.75 38.75 33.562 1 97.94 169 LEU A CA 1
ATOM 1338 C C . LEU A 1 169 ? 13.703 37.688 33.938 1 97.94 169 LEU A C 1
ATOM 1340 O O . LEU A 1 169 ? 14.008 36.5 34 1 97.94 169 LEU A O 1
ATOM 1344 N N . PHE A 1 170 ? 12.5 38.125 34.281 1 97.94 170 PHE A N 1
ATOM 1345 C CA . PHE A 1 170 ? 11.383 37.219 34.562 1 97.94 170 PHE A CA 1
ATOM 1346 C C . PHE A 1 170 ? 10.711 36.781 33.281 1 97.94 170 PHE A C 1
ATOM 1348 O O . PHE A 1 170 ? 10.609 37.562 32.312 1 97.94 170 PHE A O 1
ATOM 1355 N N . PHE A 1 171 ? 10.32 35.469 33.188 1 97.38 171 PHE A N 1
ATOM 1356 C CA . PHE A 1 171 ? 9.727 34.969 31.953 1 97.38 171 PHE A CA 1
ATOM 1357 C C . PHE A 1 171 ? 8.945 33.688 32.219 1 97.38 171 PHE A C 1
ATOM 1359 O O . PHE A 1 171 ? 9 33.125 33.312 1 97.38 171 PHE A O 1
ATOM 1366 N N . SER A 1 172 ? 8.109 33.312 31.281 1 96.12 172 SER A N 1
ATOM 1367 C CA . SER A 1 172 ? 7.535 31.953 31.172 1 96.12 172 SER A CA 1
ATOM 1368 C C . SER A 1 172 ? 8.234 31.156 30.078 1 96.12 172 SER A C 1
ATOM 1370 O O . SER A 1 172 ? 8.781 31.719 29.125 1 96.12 172 SER A O 1
ATOM 1372 N N . ASN A 1 173 ? 8.234 29.844 30.234 1 94.81 173 ASN A N 1
ATOM 1373 C CA . ASN A 1 173 ? 8.953 29 29.281 1 94.81 173 ASN A CA 1
ATOM 1374 C C . ASN A 1 173 ? 8.086 27.844 28.797 1 94.81 173 ASN A C 1
ATOM 1376 O O . ASN A 1 173 ? 8.594 26.75 28.547 1 94.81 173 ASN A O 1
ATOM 1380 N N . THR A 1 174 ? 6.738 27.953 28.781 1 95.44 174 THR A N 1
ATOM 1381 C CA . THR A 1 174 ? 5.828 26.938 28.25 1 95.44 174 THR A CA 1
ATOM 1382 C C . THR A 1 174 ? 4.871 27.562 27.234 1 95.44 174 THR A C 1
ATOM 1384 O O . THR A 1 174 ? 4.414 28.688 27.422 1 95.44 174 THR A O 1
ATOM 1387 N N . TRP A 1 175 ? 4.66 26.891 26.156 1 94.88 175 TRP A N 1
ATOM 1388 C CA . TRP A 1 175 ? 3.713 27.469 25.203 1 94.88 175 TRP A CA 1
ATOM 1389 C C . TRP A 1 175 ? 2.277 27.266 25.688 1 94.88 175 TRP A C 1
ATOM 1391 O O . TRP A 1 175 ? 1.342 27.828 25.109 1 94.88 175 TRP A O 1
ATOM 1401 N N . GLU A 1 176 ? 2.084 26.562 26.797 1 94.25 176 GLU A N 1
ATOM 1402 C CA . GLU A 1 176 ? 0.788 26.438 27.469 1 94.25 176 GLU A CA 1
ATOM 1403 C C . GLU A 1 176 ? 0.271 27.812 27.906 1 94.25 176 GLU A C 1
ATOM 1405 O O . GLU A 1 176 ? -0.923 28.094 27.797 1 94.25 176 GLU A O 1
ATOM 1410 N N . SER A 1 177 ? 1.156 28.656 28.438 1 95.44 177 SER A N 1
ATOM 1411 C CA . SER A 1 177 ? 0.786 29.984 28.922 1 95.44 177 SER A CA 1
ATOM 1412 C C . SER A 1 177 ? 0.68 30.984 27.781 1 95.44 177 SER A C 1
ATOM 1414 O O . SER A 1 177 ? 0.1 32.062 27.938 1 95.44 177 SER A O 1
ATOM 1416 N N . TYR A 1 178 ? 1.224 30.641 26.656 1 95.44 178 TYR A N 1
ATOM 1417 C CA . TYR A 1 178 ? 1.24 31.562 25.516 1 95.44 178 TYR A CA 1
ATOM 1418 C C . TYR A 1 178 ? 0.114 31.234 24.547 1 95.44 178 TYR A C 1
ATOM 1420 O O . TYR A 1 178 ? -0.643 32.125 24.141 1 95.44 178 TYR A O 1
ATOM 1428 N N . ARG A 1 179 ? -0.074 29.984 24.219 1 94.44 179 ARG A N 1
ATOM 1429 C CA . ARG A 1 179 ? -1.006 29.562 23.172 1 94.44 179 ARG A CA 1
ATOM 1430 C C . ARG A 1 179 ? -2.359 29.188 23.766 1 94.44 179 ARG A C 1
ATOM 1432 O O . ARG A 1 179 ? -3.395 29.344 23.109 1 94.44 179 ARG A O 1
ATOM 1439 N N . PHE A 1 180 ? -2.318 28.75 25.047 1 94.88 180 PHE A N 1
ATOM 1440 C CA . PHE A 1 180 ? -3.564 28.188 25.547 1 94.88 180 PHE A CA 1
ATOM 1441 C C . PHE A 1 180 ? -3.902 28.75 26.922 1 94.88 180 PHE A C 1
ATOM 1443 O O . PHE A 1 180 ? -4.207 28.016 27.844 1 94.88 180 PHE A O 1
ATOM 1450 N N . PRO A 1 181 ? -3.783 30.062 27.031 1 95.25 181 PRO A N 1
ATOM 1451 C CA . PRO A 1 181 ? -4.23 30.609 28.312 1 95.25 181 PRO A CA 1
ATOM 1452 C C . PRO A 1 181 ? -5.707 30.359 28.594 1 95.25 181 PRO A C 1
ATOM 1454 O O . PRO A 1 181 ? -6.129 30.328 29.75 1 95.25 181 PRO A O 1
ATOM 1457 N N . GLN A 1 182 ? -6.504 30.172 27.516 1 95.19 182 GLN A N 1
ATOM 1458 C CA . GLN A 1 182 ? -7.945 29.969 27.672 1 95.19 182 GLN A CA 1
ATOM 1459 C C . GLN A 1 182 ? -8.258 28.562 28.172 1 95.19 182 GLN A C 1
ATOM 1461 O O . GLN A 1 182 ? -9.383 28.297 28.609 1 95.19 182 GLN A O 1
ATOM 1466 N N . ARG A 1 183 ? -7.367 27.578 27.969 1 95.25 183 ARG A N 1
ATOM 1467 C CA . ARG A 1 183 ? -7.574 26.234 28.516 1 95.25 183 ARG A CA 1
ATOM 1468 C C . ARG A 1 183 ? -7.449 26.234 30.047 1 95.25 183 ARG A C 1
ATOM 1470 O O . ARG A 1 183 ? -6.359 26.031 30.578 1 95.25 183 ARG A O 1
ATOM 1477 N N . LYS A 1 184 ? -8.477 26.375 30.734 1 94.56 184 LYS A N 1
ATOM 1478 C CA . LYS A 1 184 ? -8.477 26.484 32.188 1 94.56 184 LYS A CA 1
ATOM 1479 C C . LYS A 1 184 ? -8.305 25.109 32.844 1 94.56 184 LYS A C 1
ATOM 1481 O O . LYS A 1 184 ? -8.609 24.094 32.219 1 94.56 184 LYS A O 1
ATOM 1486 N N . HIS A 1 185 ? -7.695 25.078 34 1 92.75 185 HIS A N 1
ATOM 1487 C CA . HIS A 1 185 ? -7.621 23.922 34.906 1 92.75 185 HIS A CA 1
ATOM 1488 C C . HIS A 1 185 ? -6.617 22.891 34.375 1 92.75 185 HIS A C 1
ATOM 1490 O O . HIS A 1 185 ? -6.645 21.734 34.812 1 92.75 185 HIS A O 1
ATOM 1496 N N . TYR A 1 186 ? -5.832 23.219 33.438 1 94.5 186 TYR A N 1
ATOM 1497 C CA . TYR A 1 186 ? -4.77 22.297 33.031 1 94.5 186 TYR A CA 1
ATOM 1498 C C . TYR A 1 186 ? -3.83 22 34.219 1 94.5 186 TYR A C 1
ATOM 1500 O O . TYR A 1 186 ? -3.373 22.922 34.906 1 94.5 186 TYR A O 1
ATOM 1508 N N . LYS A 1 187 ? -3.566 20.812 34.5 1 94.94 187 LYS A N 1
ATOM 1509 C CA . LYS A 1 187 ? -2.576 20.328 35.469 1 94.94 187 LYS A CA 1
ATOM 1510 C C . LYS A 1 187 ? -1.68 19.266 34.844 1 94.94 187 LYS A C 1
ATOM 1512 O O . LYS A 1 187 ? -2.15 18.188 34.469 1 94.94 187 LYS A O 1
ATOM 1517 N N . GLY A 1 188 ? -0.466 19.562 34.625 1 93.31 188 GLY A N 1
ATOM 1518 C CA . GLY A 1 188 ? 0.45 18.609 34 1 93.31 188 GLY A CA 1
ATOM 1519 C C . GLY A 1 188 ? 1.894 19.078 34.031 1 93.31 188 GLY A C 1
ATOM 1520 O O . GLY A 1 188 ? 2.195 20.156 34.562 1 93.31 188 GLY A O 1
ATOM 1521 N N . ALA A 1 189 ? 2.727 18.281 33.438 1 94.62 189 ALA A N 1
ATOM 1522 C CA . ALA A 1 189 ? 4.172 18.484 33.531 1 94.62 189 ALA A CA 1
ATOM 1523 C C . ALA A 1 189 ? 4.605 19.734 32.75 1 94.62 189 ALA A C 1
ATOM 1525 O O . ALA A 1 189 ? 5.695 20.266 33 1 94.62 189 ALA A O 1
ATOM 1526 N N . TYR A 1 190 ? 3.762 20.25 31.859 1 96.06 190 TYR A N 1
ATOM 1527 C CA . TYR A 1 190 ? 4.152 21.391 31.047 1 96.06 190 TYR A CA 1
ATOM 1528 C C . TYR A 1 190 ? 3.498 22.672 31.547 1 96.06 190 TYR A C 1
ATOM 1530 O O . TYR A 1 190 ? 3.34 23.641 30.781 1 96.06 190 TYR A O 1
ATOM 1538 N N . ASN A 1 191 ? 3.096 22.734 32.844 1 95.25 191 ASN A N 1
ATOM 1539 C CA . ASN A 1 191 ? 2.492 23.922 33.469 1 95.25 191 ASN A CA 1
ATOM 1540 C C . ASN A 1 191 ? 3.465 25.094 33.5 1 95.25 191 ASN A C 1
ATOM 1542 O O . ASN A 1 191 ? 4.68 24.891 33.531 1 95.25 191 ASN A O 1
ATOM 1546 N N . PRO A 1 192 ? 2.955 26.297 33.344 1 97 192 PRO A N 1
ATOM 1547 C CA . PRO A 1 192 ? 3.826 27.469 33.469 1 97 192 PRO A CA 1
ATOM 1548 C C . PRO A 1 192 ? 4.09 27.844 34.938 1 97 192 PRO A C 1
ATOM 1550 O O . PRO A 1 192 ? 3.201 27.734 35.781 1 97 192 PRO A O 1
ATOM 1553 N N . ASP A 1 193 ? 5.266 28.359 35.219 1 97.19 193 ASP A N 1
ATOM 1554 C CA . ASP A 1 193 ? 5.695 28.875 36.531 1 97.19 193 ASP A CA 1
ATOM 1555 C C . ASP A 1 193 ? 6.352 30.25 36.375 1 97.19 193 ASP A C 1
ATOM 1557 O O . ASP A 1 193 ? 6.734 30.641 35.281 1 97.19 193 ASP A O 1
ATOM 1561 N N . ILE A 1 194 ? 6.449 31 37.5 1 97.69 194 ILE A N 1
ATOM 1562 C CA . ILE A 1 194 ? 7.219 32.25 37.531 1 97.69 194 ILE A CA 1
ATOM 1563 C C . ILE A 1 194 ? 8.695 31.922 37.75 1 97.69 194 ILE A C 1
ATOM 1565 O O . ILE A 1 194 ? 9.047 31.234 38.719 1 97.69 194 ILE A O 1
ATOM 1569 N N . GLN A 1 195 ? 9.516 32.344 36.875 1 97.25 195 GLN A N 1
ATOM 1570 C CA . GLN A 1 195 ? 10.945 32.062 36.938 1 97.25 195 GLN A CA 1
ATOM 1571 C C . GLN A 1 195 ? 11.758 33.219 36.375 1 97.25 195 GLN A C 1
ATOM 1573 O O . GLN A 1 195 ? 11.203 34.125 35.75 1 97.25 195 GLN A O 1
ATOM 1578 N N . SER A 1 196 ? 13.039 33.281 36.656 1 97.75 196 SER A N 1
ATOM 1579 C CA . SER A 1 196 ? 13.906 34.375 36.188 1 97.75 196 SER A CA 1
ATOM 1580 C C . SER A 1 196 ? 15.312 33.844 35.875 1 97.75 196 SER A C 1
ATOM 1582 O O . SER A 1 196 ? 15.68 32.75 36.312 1 97.75 196 SER A O 1
ATOM 1584 N N . TYR A 1 197 ? 15.953 34.531 35.062 1 97.56 197 TYR A N 1
ATOM 1585 C CA . TYR A 1 197 ? 17.359 34.312 34.719 1 97.56 197 TYR A CA 1
ATOM 1586 C C . TYR A 1 197 ? 18.125 35.625 34.688 1 97.56 197 TYR A C 1
ATOM 1588 O O . TYR A 1 197 ? 17.625 36.625 34.156 1 97.56 197 TYR A O 1
ATOM 1596 N N . ASN A 1 198 ? 19.266 35.656 35.25 1 97.06 198 ASN A N 1
ATOM 1597 C CA . ASN A 1 198 ? 20.141 36.812 35.188 1 97.06 198 ASN A CA 1
ATOM 1598 C C . ASN A 1 198 ? 21.25 36.625 34.125 1 97.06 198 ASN A C 1
ATOM 1600 O O . ASN A 1 198 ? 22.172 35.812 34.344 1 97.06 198 ASN A O 1
ATOM 1604 N N . PRO A 1 199 ? 21.156 37.312 33.031 1 93.94 199 PRO A N 1
ATOM 1605 C CA . PRO A 1 199 ? 22.125 37.062 31.969 1 93.94 199 PRO A CA 1
ATOM 1606 C C . PRO A 1 199 ? 23.562 37.406 32.375 1 93.94 199 PRO A C 1
ATOM 1608 O O . PRO A 1 199 ? 24.516 36.875 31.797 1 93.94 199 PRO A O 1
ATOM 1611 N N . LYS A 1 200 ? 23.797 38.219 33.375 1 93.69 200 LYS A N 1
ATOM 1612 C CA . LYS A 1 200 ? 25.125 38.594 33.844 1 93.69 200 LYS A CA 1
ATOM 1613 C C . LYS A 1 200 ? 25.719 37.562 34.781 1 93.69 200 LYS A C 1
ATOM 1615 O O . LYS A 1 200 ? 26.844 37.125 34.594 1 93.69 200 LYS A O 1
ATOM 1620 N N . THR A 1 201 ? 24.922 37.125 35.75 1 95.5 201 THR A N 1
ATOM 1621 C CA . THR A 1 201 ? 25.422 36.188 36.75 1 95.5 201 THR A CA 1
ATOM 1622 C C . THR A 1 201 ? 25.172 34.75 36.312 1 95.5 201 THR A C 1
ATOM 1624 O O . THR A 1 201 ? 25.734 33.812 36.906 1 95.5 201 THR A O 1
ATOM 1627 N N . LYS A 1 202 ? 24.297 34.594 35.344 1 94.94 202 LYS A N 1
ATOM 1628 C CA . LYS A 1 202 ? 23.891 33.281 34.844 1 94.94 202 LYS A CA 1
ATOM 1629 C C . LYS A 1 202 ? 23.078 32.5 35.875 1 94.94 202 LYS A C 1
ATOM 1631 O O . LYS A 1 202 ? 22.969 31.281 35.812 1 94.94 202 LYS A O 1
ATOM 1636 N N . ALA A 1 203 ? 22.562 33.25 36.844 1 96.56 203 ALA A N 1
ATOM 1637 C CA . ALA A 1 203 ? 21.75 32.594 37.875 1 96.56 203 ALA A CA 1
ATOM 1638 C C . ALA A 1 203 ? 20.312 32.406 37.406 1 96.56 203 ALA A C 1
ATOM 1640 O O . ALA A 1 203 ? 19.734 33.281 36.781 1 96.56 203 ALA A O 1
ATOM 1641 N N . TYR A 1 204 ? 19.844 31.188 37.562 1 96.94 204 TYR A N 1
ATOM 1642 C CA . TYR A 1 204 ? 18.453 30.812 37.312 1 96.94 204 TYR A CA 1
ATOM 1643 C C . TYR A 1 204 ? 17.688 30.625 38.594 1 96.94 204 TYR A C 1
ATOM 1645 O O . TYR A 1 204 ? 18.219 30.078 39.562 1 96.94 204 TYR A O 1
ATOM 1653 N N . LYS A 1 205 ? 16.406 31.094 38.688 1 96.5 205 LYS A N 1
ATOM 1654 C CA . LYS A 1 205 ? 15.578 30.922 39.875 1 96.5 205 LYS A CA 1
ATOM 1655 C C . LYS A 1 205 ? 14.133 30.625 39.469 1 96.5 205 LYS A C 1
ATOM 1657 O O . LYS A 1 205 ? 13.57 31.281 38.594 1 96.5 205 LYS A O 1
ATOM 1662 N N . GLN A 1 206 ? 13.57 29.625 40.062 1 96 206 GLN A N 1
ATOM 1663 C CA . GLN A 1 206 ? 12.141 29.312 40 1 96 206 GLN A CA 1
ATOM 1664 C C . GLN A 1 206 ? 11.398 29.812 41.219 1 96 206 GLN A C 1
ATOM 1666 O O . GLN A 1 206 ? 11.688 29.375 42.344 1 96 206 GLN A O 1
ATOM 1671 N N . TYR A 1 207 ? 10.438 30.656 41.062 1 96.56 207 TYR A N 1
ATOM 1672 C CA . TYR A 1 207 ? 9.75 31.312 42.188 1 96.56 207 TYR A CA 1
ATOM 1673 C C . TYR A 1 207 ? 8.5 30.547 42.594 1 96.56 207 TYR A C 1
ATOM 1675 O O . TYR A 1 207 ? 8.016 30.672 43.719 1 96.56 207 TYR A O 1
ATOM 1683 N N . THR A 1 208 ? 7.875 29.812 41.656 1 97.12 208 THR A N 1
ATOM 1684 C CA . THR A 1 208 ? 6.684 29.031 41.969 1 97.12 208 THR A CA 1
ATOM 1685 C C . THR A 1 208 ? 6.828 27.594 41.438 1 97.12 208 THR A C 1
ATOM 1687 O O . THR A 1 208 ? 7.656 27.328 40.562 1 97.12 208 THR A O 1
ATOM 1690 N N . ASN A 1 209 ? 6.082 26.609 41.969 1 94.62 209 ASN A N 1
ATOM 1691 C CA . ASN A 1 209 ? 6.082 25.219 41.562 1 94.62 209 ASN A CA 1
ATOM 1692 C C . ASN A 1 209 ? 4.672 24.625 41.562 1 94.62 209 ASN A C 1
ATOM 1694 O O . ASN A 1 209 ? 4.488 23.438 41.781 1 94.62 209 ASN A O 1
ATOM 1698 N N . TRP A 1 210 ? 3.664 25.453 41.375 1 95.31 210 TRP A N 1
ATOM 1699 C CA . TRP A 1 210 ? 2.271 25.031 41.312 1 95.31 210 TRP A CA 1
ATOM 1700 C C . TRP A 1 210 ? 2.035 24.141 40.094 1 95.31 210 TRP A C 1
ATOM 1702 O O . TRP A 1 210 ? 2.561 24.406 39 1 95.31 210 TRP A O 1
ATOM 1712 N N . ILE A 1 211 ? 1.217 23.016 40.219 1 95.31 211 ILE A N 1
ATOM 1713 C CA . ILE A 1 211 ? 0.986 22.047 39.156 1 95.31 211 ILE A CA 1
ATOM 1714 C C . ILE A 1 211 ? 0.041 22.641 38.125 1 95.31 211 ILE A C 1
ATOM 1716 O O . ILE A 1 211 ? -0.089 22.109 37 1 95.31 211 ILE A O 1
ATOM 1720 N N . GLY A 1 212 ? -0.663 23.703 38.531 1 96.69 212 GLY A N 1
ATOM 1721 C CA . GLY A 1 212 ? -1.496 24.422 37.594 1 96.69 212 GLY A CA 1
ATOM 1722 C C . GLY A 1 212 ? -0.753 25.531 36.875 1 96.69 212 GLY A C 1
ATOM 1723 O O . GLY A 1 212 ? 0.394 25.344 36.469 1 96.69 212 GLY A O 1
ATOM 1724 N N . LYS A 1 213 ? -1.395 26.734 36.719 1 97.88 213 LYS A N 1
ATOM 1725 C CA . LYS A 1 213 ? -0.78 27.75 35.875 1 97.88 213 LYS A CA 1
ATOM 1726 C C . LYS A 1 213 ? -0.418 28.984 36.688 1 97.88 213 LYS A C 1
ATOM 1728 O O . LYS A 1 213 ? -1.281 29.594 37.312 1 97.88 213 LYS A O 1
ATOM 1733 N N . ASP A 1 214 ? 0.766 29.359 36.781 1 98.19 214 ASP A N 1
ATOM 1734 C CA . ASP A 1 214 ? 1.312 30.641 37.219 1 98.19 214 ASP A CA 1
ATOM 1735 C C . ASP A 1 214 ? 2.01 31.359 36.062 1 98.19 214 ASP A C 1
ATOM 1737 O O . ASP A 1 214 ? 3.014 30.859 35.531 1 98.19 214 ASP A O 1
ATOM 1741 N N . PHE A 1 215 ? 1.458 32.469 35.656 1 97.5 215 PHE A N 1
ATOM 1742 C CA . PHE A 1 215 ? 2.051 33.125 34.5 1 97.5 215 PHE A CA 1
ATOM 1743 C C . PHE A 1 215 ? 1.623 34.594 34.406 1 97.5 215 PHE A C 1
ATOM 1745 O O . PHE A 1 215 ? 1.005 35.094 35.344 1 97.5 215 PHE A O 1
ATOM 1752 N N . TRP A 1 216 ? 2.016 35.344 33.438 1 97.56 216 TRP A N 1
ATOM 1753 C CA . TRP A 1 216 ? 1.745 36.75 33.156 1 97.56 216 TRP A CA 1
ATOM 1754 C C . TRP A 1 216 ? 2.348 37.656 34.25 1 97.56 216 TRP A C 1
ATOM 1756 O O . TRP A 1 216 ? 1.665 38.5 34.812 1 97.56 216 TRP A O 1
ATOM 1766 N N . ALA A 1 217 ? 3.576 37.5 34.5 1 97.75 217 ALA A N 1
ATOM 1767 C CA . ALA A 1 217 ? 4.262 38.281 35.531 1 97.75 217 ALA A CA 1
ATOM 1768 C C . ALA A 1 217 ? 4.48 39.719 35.031 1 97.75 217 ALA A C 1
ATOM 1770 O O . ALA A 1 217 ? 4.801 39.969 33.875 1 97.75 217 ALA A O 1
ATOM 1771 N N . THR A 1 218 ? 4.281 40.75 35.844 1 97.94 218 THR A N 1
ATOM 1772 C CA . THR A 1 218 ? 4.586 42.156 35.656 1 97.94 218 THR A CA 1
ATOM 1773 C C . THR A 1 218 ? 5.238 42.719 36.906 1 97.94 218 THR A C 1
ATOM 1775 O O . THR A 1 218 ? 4.953 42.281 38.031 1 97.94 218 THR A O 1
ATOM 1778 N N . LEU A 1 219 ? 6.156 43.656 36.719 1 98 219 LEU A N 1
ATOM 1779 C CA . LEU A 1 219 ? 6.934 44.188 37.812 1 98 219 LEU A CA 1
ATOM 1780 C C . LEU A 1 219 ? 6.852 45.688 37.875 1 98 219 LEU A C 1
ATOM 1782 O O . LEU A 1 219 ? 6.832 46.344 36.812 1 98 219 LEU A O 1
ATOM 1786 N N . ASP A 1 220 ? 6.887 46.312 39.094 1 97.19 220 ASP A N 1
ATOM 1787 C CA . ASP A 1 220 ? 6.961 47.75 39.219 1 97.19 220 ASP A CA 1
ATOM 1788 C C . ASP A 1 220 ? 8.398 48.219 39.469 1 97.19 220 ASP A C 1
ATOM 1790 O O . ASP A 1 220 ? 9.328 47.406 39.438 1 97.19 220 ASP A O 1
ATOM 1794 N N . GLN A 1 221 ? 8.609 49.438 39.625 1 95.94 221 GLN A N 1
ATOM 1795 C CA . GLN A 1 221 ? 9.945 50.031 39.75 1 95.94 221 GLN A CA 1
ATOM 1796 C C . GLN A 1 221 ? 10.633 49.625 41.031 1 95.94 221 GLN A C 1
ATOM 1798 O O . GLN A 1 221 ? 11.859 49.688 41.125 1 95.94 221 GLN A O 1
ATOM 1803 N N . LYS A 1 222 ? 9.875 49.125 42.031 1 95.25 222 LYS A N 1
ATOM 1804 C CA . LYS A 1 222 ? 10.438 48.656 43.312 1 95.25 222 LYS A CA 1
ATOM 1805 C C . LYS A 1 222 ? 10.852 47.188 43.219 1 95.25 222 LYS A C 1
ATOM 1807 O O . LYS A 1 222 ? 11.602 46.719 44.062 1 95.25 222 LYS A O 1
ATOM 1812 N N . GLY A 1 223 ? 10.359 46.531 42.219 1 95.31 223 GLY A N 1
ATOM 1813 C CA . GLY A 1 223 ? 10.695 45.125 42 1 95.31 223 GLY A CA 1
ATOM 1814 C C . GLY A 1 223 ? 9.609 44.188 42.5 1 95.31 223 GLY A C 1
ATOM 1815 O O . GLY A 1 223 ? 9.812 42.969 42.531 1 95.31 223 GLY A O 1
ATOM 1816 N N . ASP A 1 224 ? 8.445 44.75 42.969 1 96.31 224 ASP A N 1
ATOM 1817 C CA . ASP A 1 224 ? 7.328 43.906 43.344 1 96.31 224 ASP A CA 1
ATOM 1818 C C . ASP A 1 224 ? 6.75 43.188 42.094 1 96.31 224 ASP A C 1
ATOM 1820 O O . ASP A 1 224 ? 6.594 43.781 41.062 1 96.31 224 ASP A O 1
ATOM 1824 N N . ILE A 1 225 ? 6.5 41.906 42.312 1 97.62 225 ILE A N 1
ATOM 1825 C CA . ILE A 1 225 ? 6.035 41.062 41.219 1 97.62 225 ILE A CA 1
ATOM 1826 C C . ILE A 1 225 ? 4.543 40.781 41.375 1 97.62 225 ILE A C 1
ATOM 1828 O O . ILE A 1 225 ? 4.09 40.375 42.438 1 97.62 225 ILE A O 1
ATOM 1832 N N . TYR A 1 226 ? 3.764 41 40.375 1 98.31 226 TYR A N 1
ATOM 1833 C CA . TYR A 1 226 ? 2.365 40.594 40.281 1 98.31 226 TYR A CA 1
ATOM 1834 C C . TYR A 1 226 ? 2.162 39.594 39.156 1 98.31 226 TYR A C 1
ATOM 1836 O O . TYR A 1 226 ? 2.791 39.719 38.094 1 98.31 226 TYR A O 1
ATOM 1844 N N . PHE A 1 227 ? 1.395 38.562 39.344 1 98.44 227 PHE A N 1
ATOM 1845 C CA . PHE A 1 227 ? 1.139 37.531 38.344 1 98.44 227 PHE A CA 1
ATOM 1846 C C . PHE A 1 227 ? -0.215 36.875 38.594 1 98.44 227 PHE A C 1
ATOM 1848 O O . PHE A 1 227 ? -0.919 37.219 39.531 1 98.44 227 PHE A O 1
ATOM 1855 N N . VAL A 1 228 ? -0.659 36.031 37.719 1 98.06 228 VAL A N 1
ATOM 1856 C CA . VAL A 1 228 ? -1.918 35.312 37.906 1 98.06 228 VAL A CA 1
ATOM 1857 C C . VAL A 1 228 ? -1.637 33.875 38.312 1 98.06 228 VAL A C 1
ATOM 1859 O O . VAL A 1 228 ? -0.594 33.312 37.969 1 98.06 228 VAL A O 1
ATOM 1862 N N . SER A 1 229 ? -2.527 33.281 39.031 1 98.31 229 SER A N 1
ATOM 1863 C CA . SER A 1 229 ? -2.496 31.859 39.438 1 98.31 229 SER A CA 1
ATOM 1864 C C . SER A 1 229 ? -3.904 31.297 39.562 1 98.31 229 SER A C 1
ATOM 1866 O O . SER A 1 229 ? -4.844 32.031 39.875 1 98.31 229 SER A O 1
ATOM 1868 N N . ASP A 1 230 ? -4.07 30.062 39.219 1 97.56 230 ASP A N 1
ATOM 1869 C CA . ASP A 1 230 ? -5.355 29.391 39.438 1 97.56 230 ASP A CA 1
ATOM 1870 C C . ASP A 1 230 ? -5.324 28.484 40.656 1 97.56 230 ASP A C 1
ATOM 1872 O O . ASP A 1 230 ? -6.164 27.594 40.812 1 97.56 230 ASP A O 1
ATOM 1876 N N . GLU A 1 231 ? -4.398 28.672 41.5 1 97.06 231 GLU A N 1
ATOM 1877 C CA . GLU A 1 231 ? -4.133 27.766 42.625 1 97.06 231 GLU A CA 1
ATOM 1878 C C . GLU A 1 231 ? -5.262 27.812 43.656 1 97.06 231 GLU A C 1
ATOM 1880 O O . GLU A 1 231 ? -5.668 26.781 44.188 1 97.06 231 GLU A O 1
ATOM 1885 N N . ALA A 1 232 ? -5.828 28.953 43.938 1 95.88 232 ALA A N 1
ATOM 1886 C CA . ALA A 1 232 ? -6.734 29.109 45.062 1 95.88 232 ALA A CA 1
ATOM 1887 C C . ALA A 1 232 ? -8.102 28.5 44.781 1 95.88 232 ALA A C 1
ATOM 1889 O O . ALA A 1 232 ? -8.633 27.719 45.562 1 95.88 232 ALA A O 1
ATOM 1890 N N . ASN A 1 233 ? -8.688 28.875 43.656 1 95.06 233 ASN A N 1
ATOM 1891 C CA . ASN A 1 233 ? -10.062 28.422 43.438 1 95.06 233 ASN A CA 1
ATOM 1892 C C . ASN A 1 233 ? -10.25 27.891 42.031 1 95.06 233 ASN A C 1
ATOM 1894 O O . ASN A 1 233 ? -11.383 27.719 41.562 1 95.06 233 ASN A O 1
ATOM 1898 N N . GLY A 1 234 ? -9.188 27.688 41.312 1 94.25 234 GLY A N 1
ATOM 1899 C CA . GLY A 1 234 ? -9.266 27.109 39.969 1 94.25 234 GLY A CA 1
ATOM 1900 C C . GLY A 1 234 ? -9.414 28.156 38.875 1 94.25 234 GLY A C 1
ATOM 1901 O O . GLY A 1 234 ? -9.328 27.828 37.688 1 94.25 234 GLY A O 1
ATOM 1902 N N . GLU A 1 235 ? -9.68 29.375 39.219 1 96.81 235 GLU A N 1
ATOM 1903 C CA . GLU A 1 235 ? -9.75 30.5 38.281 1 96.81 235 GLU A CA 1
ATOM 1904 C C . GLU A 1 235 ? -8.516 31.375 38.406 1 96.81 235 GLU A C 1
ATOM 1906 O O . GLU A 1 235 ? -7.891 31.453 39.469 1 96.81 235 GLU A O 1
ATOM 1911 N N . TYR A 1 236 ? -8.148 32.031 37.312 1 98.12 236 TYR A N 1
ATOM 1912 C CA . TYR A 1 236 ? -7.016 32.969 37.375 1 98.12 236 TYR A CA 1
ATOM 1913 C C . TYR A 1 236 ? -7.324 34.156 38.25 1 98.12 236 TYR A C 1
ATOM 1915 O O . TYR A 1 236 ? -8.258 34.906 37.969 1 98.12 236 TYR A O 1
ATOM 1923 N N . ASN A 1 237 ? -6.582 34.375 39.25 1 98.38 237 ASN A N 1
ATOM 1924 C CA . ASN A 1 237 ? -6.668 35.531 40.125 1 98.38 237 ASN A CA 1
ATOM 1925 C C . ASN A 1 237 ? -5.309 36.219 40.281 1 98.38 237 ASN A C 1
ATOM 1927 O O . ASN A 1 237 ? -4.281 35.656 39.906 1 98.38 237 ASN A O 1
ATOM 1931 N N . LEU A 1 238 ? -5.324 37.438 40.75 1 98.62 238 LEU A N 1
ATOM 1932 C CA . LEU A 1 238 ? -4.102 38.188 40.906 1 98.62 238 LEU A CA 1
ATOM 1933 C C . LEU A 1 238 ? -3.322 37.75 42.125 1 98.62 238 LEU A C 1
ATOM 1935 O O . LEU A 1 238 ? -3.902 37.531 43.219 1 98.62 238 LEU A O 1
ATOM 1939 N N . TYR A 1 239 ? -2.096 37.531 42 1 98.56 239 TYR A N 1
ATOM 1940 C CA . TYR A 1 239 ? -1.187 37.125 43.062 1 98.56 239 TYR A CA 1
ATOM 1941 C C . TYR A 1 239 ? 0.033 38.031 43.125 1 98.56 239 TYR A C 1
ATOM 1943 O O . TYR A 1 239 ? 0.314 38.781 42.156 1 98.56 239 TYR A O 1
ATOM 1951 N N . THR A 1 240 ? 0.747 38.094 44.188 1 97.94 240 THR A N 1
ATOM 1952 C CA . THR A 1 240 ? 2.055 38.688 44.375 1 97.94 240 THR A CA 1
ATOM 1953 C C . THR A 1 240 ? 2.902 37.875 45.344 1 97.94 240 THR A C 1
ATOM 1955 O O . THR A 1 240 ? 2.516 36.781 45.719 1 97.94 240 THR A O 1
ATOM 1958 N N . PHE A 1 241 ? 4.164 38.281 45.531 1 96.38 241 PHE A N 1
ATOM 1959 C CA . PHE A 1 241 ? 4.996 37.719 46.594 1 96.38 241 PHE A CA 1
ATOM 1960 C C . PHE A 1 241 ? 5.102 38.688 47.781 1 96.38 241 PHE A C 1
ATOM 1962 O O . PHE A 1 241 ? 5.578 39.812 47.625 1 96.38 241 PHE A O 1
ATOM 1969 N N . ASN A 1 242 ? 4.656 38.344 48.938 1 92.44 242 ASN A N 1
ATOM 1970 C CA . ASN A 1 242 ? 4.867 39.062 50.188 1 92.44 242 ASN A CA 1
ATOM 1971 C C . ASN A 1 242 ? 5.969 38.438 51.031 1 92.44 242 ASN A C 1
ATOM 1973 O O . ASN A 1 242 ? 5.77 37.375 51.594 1 92.44 242 ASN A O 1
ATOM 1977 N N . ASN A 1 243 ? 7.059 39 51.156 1 89.06 243 ASN A N 1
ATOM 1978 C CA . ASN A 1 243 ? 8.219 38.469 51.875 1 89.06 243 ASN A CA 1
ATOM 1979 C C . ASN A 1 243 ? 8.539 37.031 51.406 1 89.06 243 ASN A C 1
ATOM 1981 O O . ASN A 1 243 ? 8.688 36.125 52.219 1 89.06 243 ASN A O 1
ATOM 1985 N N . GLY A 1 244 ? 8.375 36.844 50.031 1 88.81 244 GLY A N 1
ATOM 1986 C CA . GLY A 1 244 ? 8.766 35.594 49.438 1 88.81 244 GLY A CA 1
ATOM 1987 C C . GLY A 1 244 ? 7.625 34.594 49.406 1 88.81 244 GLY A C 1
ATOM 1988 O O . GLY A 1 244 ? 7.738 33.531 48.75 1 88.81 244 GLY A O 1
ATOM 1989 N N . THR A 1 245 ? 6.555 34.938 50.031 1 94.5 245 THR A N 1
ATOM 1990 C CA . THR A 1 245 ? 5.426 34 50.094 1 94.5 245 THR A CA 1
ATOM 1991 C C . THR A 1 245 ? 4.391 34.375 49.031 1 94.5 245 THR A C 1
ATOM 1993 O O . THR A 1 245 ? 3.947 35.531 48.938 1 94.5 245 THR A O 1
ATOM 1996 N N . LYS A 1 246 ? 4.082 33.375 48.156 1 97.25 246 LYS A N 1
ATOM 1997 C CA . LYS A 1 246 ? 3.027 33.531 47.156 1 97.25 246 LYS A CA 1
ATOM 1998 C C . LYS A 1 246 ? 1.699 33.906 47.812 1 97.25 246 LYS A C 1
ATOM 2000 O O . LYS A 1 246 ? 1.204 33.156 48.656 1 97.25 246 LYS A O 1
ATOM 2005 N N . THR A 1 247 ? 1.041 35.094 47.5 1 96.81 247 THR A N 1
ATOM 2006 C CA . THR A 1 247 ? -0.125 35.625 48.188 1 96.81 247 THR A CA 1
ATOM 2007 C C . THR A 1 247 ? -1.202 36.031 47.188 1 96.81 247 THR A C 1
ATOM 2009 O O . THR A 1 247 ? -0.949 36.844 46.312 1 96.81 247 THR A O 1
ATOM 2012 N N . PRO A 1 248 ? -2.412 35.438 47.344 1 97.44 248 PRO A N 1
ATOM 2013 C CA . PRO A 1 248 ? -3.504 35.906 46.469 1 97.44 248 PRO A CA 1
ATOM 2014 C C . PRO A 1 248 ? -3.965 37.312 46.812 1 97.44 248 PRO A C 1
ATOM 2016 O O . PRO A 1 248 ? -4.043 37.688 48 1 97.44 248 PRO A O 1
ATOM 2019 N N . LEU A 1 249 ? -4.227 38.156 45.875 1 98.12 249 LEU A N 1
ATOM 2020 C CA . LEU A 1 249 ? -4.672 39.531 46.062 1 98.12 249 LEU A CA 1
ATOM 2021 C C . LEU A 1 249 ? -6.152 39.688 45.719 1 98.12 249 LEU A C 1
ATOM 2023 O O . LEU A 1 249 ? -6.809 40.625 46.188 1 98.12 249 LEU A O 1
ATOM 2027 N N . THR A 1 250 ? -6.66 38.844 44.781 1 97.94 250 THR A N 1
ATOM 2028 C CA . THR A 1 250 ? -8.07 38.844 44.406 1 97.94 250 THR A CA 1
ATOM 2029 C C . THR A 1 250 ? -8.664 37.438 44.562 1 97.94 250 THR A C 1
ATOM 2031 O O . THR A 1 250 ? -7.926 36.469 44.688 1 97.94 250 THR A O 1
ATOM 2034 N N . ASP A 1 251 ? -10 37.25 44.562 1 97.06 251 ASP A N 1
ATOM 2035 C CA . ASP A 1 251 ? -10.711 36 44.688 1 97.06 251 ASP A CA 1
ATOM 2036 C C . ASP A 1 251 ? -11.969 36 43.812 1 97.06 251 ASP A C 1
ATOM 2038 O O . ASP A 1 251 ? -13.07 35.719 44.312 1 97.06 251 ASP A O 1
ATOM 2042 N N . PHE A 1 252 ? -11.781 36.406 42.594 1 97.5 252 PHE A N 1
ATOM 2043 C CA . PHE A 1 252 ? -12.883 36.438 41.656 1 97.5 252 PHE A CA 1
ATOM 2044 C C . PHE A 1 252 ? -13.336 35.031 41.281 1 97.5 252 PHE A C 1
ATOM 2046 O O . PHE A 1 252 ? -12.523 34.094 41.281 1 97.5 252 PHE A O 1
ATOM 2053 N N . LYS A 1 253 ? -14.609 34.875 40.875 1 95.62 253 LYS A N 1
ATOM 2054 C CA . LYS A 1 253 ? -15.18 33.562 40.5 1 95.62 253 LYS A CA 1
ATOM 2055 C C . LYS A 1 253 ? -14.992 33.312 39 1 95.62 253 LYS A C 1
ATOM 2057 O O . LYS A 1 253 ? -15.25 32.219 38.531 1 95.62 253 LYS A O 1
ATOM 2062 N N . THR A 1 254 ? -14.602 34.312 38.281 1 95.81 254 THR A N 1
ATOM 2063 C CA . THR A 1 254 ? -14.172 34.156 36.906 1 95.81 254 THR A CA 1
ATOM 2064 C C . THR A 1 254 ? -12.727 34.625 36.719 1 95.81 254 THR A C 1
ATOM 2066 O O . THR A 1 254 ? -12.203 35.375 37.562 1 95.81 254 THR A O 1
ATOM 2069 N N . SER A 1 255 ? -12.102 34.188 35.781 1 97.31 255 SER A N 1
ATOM 2070 C CA . SER A 1 255 ? -10.664 34.375 35.594 1 97.31 255 SER A CA 1
ATOM 2071 C C . SER A 1 255 ? -10.344 35.812 35.156 1 97.31 255 SER A C 1
ATOM 2073 O O . SER A 1 255 ? -11.062 36.406 34.344 1 97.31 255 SER A O 1
ATOM 2075 N N . ILE A 1 256 ? -9.312 36.438 35.688 1 98.12 256 ILE A N 1
ATOM 2076 C CA . ILE A 1 256 ? -8.758 37.656 35.156 1 98.12 256 ILE A CA 1
ATOM 2077 C C . ILE A 1 256 ? -7.707 37.344 34.125 1 98.12 256 ILE A C 1
ATOM 2079 O O . ILE A 1 256 ? -7.219 36.219 34.031 1 98.12 256 ILE A O 1
ATOM 2083 N N . LYS A 1 257 ? -7.387 38.375 33.312 1 97.75 257 LYS A N 1
ATOM 2084 C CA . LYS A 1 257 ? -6.383 38.188 32.281 1 97.75 257 LYS A CA 1
ATOM 2085 C C . LYS A 1 257 ? -5.434 39.375 32.188 1 97.75 257 LYS A C 1
ATOM 2087 O O . LYS A 1 257 ? -5.82 40.5 32.5 1 97.75 257 LYS A O 1
ATOM 2092 N N . ARG A 1 258 ? -4.184 39.094 31.953 1 97.69 258 ARG A N 1
ATOM 2093 C CA . ARG A 1 258 ? -3.143 40.031 31.5 1 97.69 258 ARG A CA 1
ATOM 2094 C C . ARG A 1 258 ? -2.986 41.188 32.469 1 97.69 258 ARG A C 1
ATOM 2096 O O . ARG A 1 258 ? -3.119 42.344 32.062 1 97.69 258 ARG A O 1
ATOM 2103 N N . PRO A 1 259 ? -2.617 40.938 33.656 1 98.31 259 PRO A N 1
ATOM 2104 C CA . PRO A 1 259 ? -2.352 42.031 34.594 1 98.31 259 PRO A CA 1
ATOM 2105 C C . PRO A 1 259 ? -1.154 42.875 34.156 1 98.31 259 PRO A C 1
ATOM 2107 O O . PRO A 1 259 ? -0.217 42.375 33.562 1 98.31 259 PRO A O 1
ATOM 2110 N N . TYR A 1 260 ? -1.212 44.094 34.469 1 98.25 260 TYR A N 1
ATOM 2111 C CA . TYR A 1 260 ? -0.114 45.031 34.219 1 98.25 260 TYR A CA 1
ATOM 2112 C C . TYR A 1 260 ? -0.012 46.062 35.312 1 98.25 260 TYR A C 1
ATOM 2114 O O . TYR A 1 260 ? -0.953 46.812 35.562 1 98.25 260 TYR A O 1
ATOM 2122 N N . VAL A 1 261 ? 1.1 46.188 36 1 98.38 261 VAL A N 1
ATOM 2123 C CA . VAL A 1 261 ? 1.285 47.094 37.156 1 98.38 261 VAL A CA 1
ATOM 2124 C C . VAL A 1 261 ? 1.913 48.406 36.656 1 98.38 261 VAL A C 1
ATOM 2126 O O . VAL A 1 261 ? 2.775 48.406 35.781 1 98.38 261 VAL A O 1
ATOM 2129 N N . SER A 1 262 ? 1.459 49.562 37.25 1 97.88 262 SER A N 1
ATOM 2130 C CA . SER A 1 262 ? 2.086 50.844 36.969 1 97.88 262 SER A CA 1
ATOM 2131 C C . SER A 1 262 ? 3.516 50.875 37.469 1 97.88 262 SER A C 1
ATOM 2133 O O . SER A 1 262 ? 3.832 50.281 38.5 1 97.88 262 SER A O 1
ATOM 2135 N N . ALA A 1 263 ? 4.324 51.656 36.781 1 97.31 263 ALA A N 1
ATOM 2136 C CA . ALA A 1 263 ? 5.734 51.688 37.156 1 97.31 263 ALA A CA 1
ATOM 2137 C C . ALA A 1 263 ? 5.91 52.062 38.625 1 97.31 263 ALA A C 1
ATOM 2139 O O . ALA A 1 263 ? 6.789 51.562 39.312 1 97.31 263 ALA A O 1
ATOM 2140 N N . ASN A 1 264 ? 5.074 52.938 39.156 1 96.75 264 ASN A N 1
ATOM 2141 C CA . ASN A 1 264 ? 5.203 53.406 40.562 1 96.75 264 ASN A CA 1
ATOM 2142 C C . ASN A 1 264 ? 4.605 52.406 41.531 1 96.75 264 ASN A C 1
ATOM 2144 O O . ASN A 1 264 ? 4.652 52.594 42.75 1 96.75 264 ASN A O 1
ATOM 2148 N N . GLY A 1 265 ? 3.918 51.344 41.062 1 97.25 265 GLY A N 1
ATOM 2149 C CA . GLY A 1 265 ? 3.426 50.219 41.875 1 97.25 265 GLY A CA 1
ATOM 2150 C C . GLY A 1 265 ? 2.094 50.531 42.531 1 97.25 265 GLY A C 1
ATOM 2151 O O . GLY A 1 265 ? 1.631 49.75 43.375 1 97.25 265 GLY A O 1
ATOM 2152 N N . ALA A 1 266 ? 1.411 51.625 42.125 1 97.25 266 ALA A N 1
ATOM 2153 C CA . ALA A 1 266 ? 0.206 52.062 42.812 1 97.25 266 ALA A CA 1
ATOM 2154 C C . ALA A 1 266 ? -1.009 51.25 42.375 1 97.25 266 ALA A C 1
ATOM 2156 O O . ALA A 1 266 ? -1.931 51 43.188 1 97.25 266 ALA A O 1
ATOM 2157 N N . LYS A 1 267 ? -0.971 50.875 41.156 1 97.88 267 LYS A N 1
ATOM 2158 C CA . LYS A 1 267 ? -2.148 50.219 40.594 1 97.88 267 LYS A CA 1
ATOM 2159 C C . LYS A 1 267 ? -1.753 49.031 39.688 1 97.88 267 LYS A C 1
ATOM 2161 O O . LYS A 1 267 ? -0.715 49.094 39.031 1 97.88 267 LYS A O 1
ATOM 2166 N N . VAL A 1 268 ? -2.574 48.031 39.688 1 98.62 268 VAL A N 1
ATOM 2167 C CA . VAL A 1 268 ? -2.477 46.938 38.75 1 98.62 268 VAL A CA 1
ATOM 2168 C C . VAL A 1 268 ? -3.756 46.844 37.906 1 98.62 268 VAL A C 1
ATOM 2170 O O . VAL A 1 268 ? -4.848 46.688 38.469 1 98.62 268 VAL A O 1
ATOM 2173 N N . ALA A 1 269 ? -3.654 47.062 36.625 1 98.44 269 ALA A N 1
ATOM 2174 C CA . ALA A 1 269 ? -4.793 46.906 35.719 1 98.44 269 ALA A CA 1
ATOM 2175 C C . ALA A 1 269 ? -4.891 45.469 35.188 1 98.44 269 ALA A C 1
ATOM 2177 O O . ALA A 1 269 ? -3.871 44.812 35 1 98.44 269 ALA A O 1
ATOM 2178 N N . PHE A 1 270 ? -6.023 44.906 35 1 98.56 270 PHE A N 1
ATOM 2179 C CA . PHE A 1 270 ? -6.223 43.594 34.438 1 98.56 270 PHE A CA 1
ATOM 2180 C C . PHE A 1 270 ? -7.598 43.5 33.781 1 98.56 270 PHE A C 1
ATOM 2182 O O . PHE A 1 270 ? -8.43 44.375 33.938 1 98.56 270 PHE A O 1
ATOM 2189 N N . GLU A 1 271 ? -7.789 42.469 32.906 1 98.19 271 GLU A N 1
ATOM 2190 C CA . GLU A 1 271 ? -9.055 42.156 32.25 1 98.19 271 GLU A CA 1
ATOM 2191 C C . GLU A 1 271 ? -9.883 41.188 33.062 1 98.19 271 GLU A C 1
ATOM 2193 O O . GLU A 1 271 ? -9.336 40.219 33.656 1 98.19 271 GLU A O 1
ATOM 2198 N N . LYS A 1 272 ? -11.133 41.312 33.125 1 97.75 272 LYS A N 1
ATOM 2199 C CA . LYS A 1 272 ? -12.094 40.375 33.688 1 97.75 272 LYS A CA 1
ATOM 2200 C C . LYS A 1 272 ? -13.445 40.5 33 1 97.75 272 LYS A C 1
ATOM 2202 O O . LYS A 1 272 ? -13.977 41.594 32.844 1 97.75 272 LYS A O 1
ATOM 2207 N N . ASP A 1 273 ? -13.961 39.375 32.438 1 97.25 273 ASP A N 1
ATOM 2208 C CA . ASP A 1 273 ? -15.266 39.344 31.797 1 97.25 273 ASP A CA 1
ATOM 2209 C C . ASP A 1 273 ? -15.344 40.344 30.656 1 97.25 273 ASP A C 1
ATOM 2211 O O . ASP A 1 273 ? -16.344 41.062 30.5 1 97.25 273 ASP A O 1
ATOM 2215 N N . TYR A 1 274 ? -14.25 40.5 29.984 1 97.44 274 TYR A N 1
ATOM 2216 C CA . TYR A 1 274 ? -14.086 41.312 28.781 1 97.44 274 TYR A CA 1
ATOM 2217 C C . TYR A 1 274 ? -14.188 42.812 29.109 1 97.44 274 TYR A C 1
ATOM 2219 O O . TYR A 1 274 ? -14.586 43.594 28.266 1 97.44 274 TYR A O 1
ATOM 2227 N N . GLN A 1 275 ? -13.922 43.125 30.344 1 96.81 275 GLN A N 1
ATOM 2228 C CA . GLN A 1 275 ? -13.836 44.5 30.797 1 96.81 275 GLN A CA 1
ATOM 2229 C C . GLN A 1 275 ? -12.547 44.75 31.594 1 96.81 275 GLN A C 1
ATOM 2231 O O . GLN A 1 275 ? -11.852 43.781 31.938 1 96.81 275 GLN A O 1
ATOM 2236 N N . LEU A 1 276 ? -12.234 46.031 31.828 1 97.5 276 LEU A N 1
ATOM 2237 C CA . LEU A 1 276 ? -10.984 46.375 32.5 1 97.5 276 LEU A CA 1
ATOM 2238 C C . LEU A 1 276 ? -11.227 46.75 33.969 1 97.5 276 LEU A C 1
ATOM 2240 O O . LEU A 1 276 ? -12.219 47.406 34.281 1 97.5 276 LEU A O 1
ATOM 2244 N N . TYR A 1 277 ? -10.43 46.188 34.812 1 97.88 277 TYR A N 1
ATOM 2245 C CA . TYR A 1 277 ? -10.406 46.469 36.219 1 97.88 277 TYR A CA 1
ATOM 2246 C C . TYR A 1 277 ? -9.062 47.031 36.656 1 97.88 277 TYR A C 1
ATOM 2248 O O . TYR A 1 277 ? -8.055 46.875 35.969 1 97.88 277 TYR A O 1
ATOM 2256 N N . VAL A 1 278 ? -9.039 47.781 37.75 1 97.56 278 VAL A N 1
ATOM 2257 C CA . VAL A 1 278 ? -7.797 48.25 38.375 1 97.56 278 VAL A CA 1
ATOM 2258 C C . VAL A 1 278 ? -7.77 47.844 39.844 1 97.56 278 VAL A C 1
ATOM 2260 O O . VAL A 1 278 ? -8.758 48.031 40.562 1 97.56 278 VAL A O 1
ATOM 2263 N N . TYR A 1 279 ? -6.77 47.219 40.25 1 98.25 279 TYR A N 1
ATOM 2264 C CA . TYR A 1 279 ? -6.48 46.906 41.656 1 98.25 279 TYR A CA 1
ATOM 2265 C C . TYR A 1 279 ? -5.582 47.969 42.281 1 98.25 279 TYR A C 1
ATOM 2267 O O . TYR A 1 279 ? -4.465 48.188 41.812 1 98.25 279 TYR A O 1
ATOM 2275 N N . ASP A 1 280 ? -6.078 48.656 43.281 1 96.94 280 ASP A N 1
ATOM 2276 C CA . ASP A 1 280 ? -5.281 49.625 44.031 1 96.94 280 ASP A CA 1
ATOM 2277 C C . ASP A 1 280 ? -4.441 48.938 45.094 1 96.94 280 ASP A C 1
ATOM 2279 O O . ASP A 1 280 ? -4.984 48.312 46 1 96.94 280 ASP A O 1
ATOM 2283 N N . VAL A 1 281 ? -3.197 49.062 45 1 97.31 281 VAL A N 1
ATOM 2284 C CA . VAL A 1 281 ? -2.277 48.281 45.844 1 97.31 281 VAL A CA 1
ATOM 2285 C C . VAL A 1 281 ? -2.41 48.719 47.281 1 97.31 281 VAL A C 1
ATOM 2287 O O . VAL A 1 281 ? -2.354 47.875 48.188 1 97.31 281 VAL A O 1
ATOM 2290 N N . ALA A 1 282 ? -2.604 50 47.531 1 95.56 282 ALA A N 1
ATOM 2291 C CA . ALA A 1 282 ? -2.67 50.531 48.906 1 95.56 282 ALA A CA 1
ATOM 2292 C C . ALA A 1 282 ? -3.967 50.094 49.594 1 95.56 282 ALA A C 1
ATOM 2294 O O . ALA A 1 282 ? -3.947 49.625 50.719 1 95.56 282 ALA A O 1
ATOM 2295 N N . SER A 1 283 ? -5.102 50.219 48.844 1 95.94 283 SER A N 1
ATOM 2296 C CA . SER A 1 283 ? -6.402 49.938 49.438 1 95.94 283 SER A CA 1
ATOM 2297 C C . SER A 1 283 ? -6.762 48.469 49.312 1 95.94 283 SER A C 1
ATOM 2299 O O . SER A 1 283 ? -7.68 48 50 1 95.94 283 SER A O 1
ATOM 2301 N N . LYS A 1 284 ? -6.039 47.781 48.438 1 96.25 284 LYS A N 1
ATOM 2302 C CA . LYS A 1 284 ? -6.266 46.375 48.156 1 96.25 284 LYS A CA 1
ATOM 2303 C C . LYS A 1 284 ? -7.672 46.125 47.625 1 96.25 284 LYS A C 1
ATOM 2305 O O . LYS A 1 284 ? -8.289 45.094 47.906 1 96.25 284 LYS A O 1
ATOM 2310 N N . GLN A 1 285 ? -8.172 47.125 47 1 95.94 285 GLN A N 1
ATOM 2311 C CA . GLN A 1 285 ? -9.5 47.031 46.406 1 95.94 285 GLN A CA 1
ATOM 2312 C C . GLN A 1 285 ? -9.438 47.094 44.875 1 95.94 285 GLN A C 1
ATOM 2314 O O . GLN A 1 285 ? -8.625 47.812 44.312 1 95.94 285 GLN A O 1
ATOM 2319 N N . SER A 1 286 ? -10.203 46.219 44.25 1 97 286 SER A N 1
ATOM 2320 C CA . SER A 1 286 ? -10.344 46.219 42.812 1 97 286 SER A CA 1
ATOM 2321 C C . SER A 1 286 ? -11.57 47.031 42.375 1 97 286 SER A C 1
ATOM 2323 O O . SER A 1 286 ? -12.617 46.938 43.031 1 97 286 SER A O 1
ATOM 2325 N N . GLN A 1 287 ? -11.445 47.75 41.375 1 94.56 287 GLN A N 1
ATOM 2326 C CA . GLN A 1 287 ? -12.562 48.531 40.844 1 94.56 287 GLN A CA 1
ATOM 2327 C C . GLN A 1 287 ? -12.656 48.375 39.312 1 94.56 287 GLN A C 1
ATOM 2329 O O . GLN A 1 287 ? -11.633 48.375 38.625 1 94.56 287 GLN A O 1
ATOM 2334 N N . LYS A 1 288 ? -13.852 48.125 38.781 1 95.38 288 LYS A N 1
ATOM 2335 C CA . LYS A 1 288 ? -14.109 48.094 37.344 1 95.38 288 LYS A CA 1
ATOM 2336 C C . LYS A 1 288 ? -14 49.5 36.75 1 95.38 288 LYS A C 1
ATOM 2338 O O . LYS A 1 288 ? -14.461 50.469 37.344 1 95.38 288 LYS A O 1
ATOM 2343 N N . LEU A 1 289 ? -13.391 49.562 35.625 1 95.19 289 LEU A N 1
ATOM 2344 C CA . LEU A 1 289 ? -13.328 50.844 34.906 1 95.19 289 LEU A CA 1
ATOM 2345 C C . LEU A 1 289 ? -14.469 50.938 33.906 1 95.19 289 LEU A C 1
ATOM 2347 O O . LEU A 1 289 ? -14.688 50.031 33.094 1 95.19 289 LEU A O 1
ATOM 2351 N N . ASN A 1 290 ? -15.25 52 34 1 91.62 290 ASN A N 1
ATOM 2352 C CA . ASN A 1 290 ? -16.297 52.281 33.031 1 91.62 290 ASN A CA 1
ATOM 2353 C C . ASN A 1 290 ? -15.867 53.344 32.031 1 91.62 290 ASN A C 1
ATOM 2355 O O . ASN A 1 290 ? -15.414 54.406 32.406 1 91.62 290 ASN A O 1
ATOM 2359 N N . PHE A 1 291 ? -15.914 52.938 30.797 1 93.31 291 PHE A N 1
ATOM 2360 C CA . PHE A 1 291 ? -15.438 53.875 29.766 1 93.31 291 PHE A CA 1
ATOM 2361 C C . PHE A 1 291 ? -16.609 54.438 28.953 1 93.31 291 PHE A C 1
ATOM 2363 O O . PHE A 1 291 ? -17.594 53.719 28.734 1 93.31 291 PHE A O 1
ATOM 2370 N N . THR A 1 292 ? -16.5 55.688 28.609 1 90.62 292 THR A N 1
ATOM 2371 C CA . THR A 1 292 ? -17.312 56.281 27.562 1 90.62 292 THR A CA 1
ATOM 2372 C C . THR A 1 292 ? -16.531 56.438 26.266 1 90.62 292 THR A C 1
ATOM 2374 O O . THR A 1 292 ? -15.516 57.125 26.219 1 90.62 292 THR A O 1
ATOM 2377 N N . ILE A 1 293 ? -16.891 55.625 25.328 1 89.5 293 ILE A N 1
ATOM 2378 C CA . ILE A 1 293 ? -16.188 55.625 24.047 1 89.5 293 ILE A CA 1
ATOM 2379 C C . ILE A 1 293 ? -17.109 56.156 22.953 1 89.5 293 ILE A C 1
ATOM 2381 O O . ILE A 1 293 ? -18.234 55.688 22.781 1 89.5 293 ILE A O 1
ATOM 2385 N N . TYR A 1 294 ? -16.672 57.156 22.234 1 82.56 294 TYR A N 1
ATOM 2386 C CA . TYR A 1 294 ? -17.391 57.688 21.078 1 82.56 294 TYR A CA 1
ATOM 2387 C C . TYR A 1 294 ? -16.891 57.031 19.797 1 82.56 294 TYR A C 1
ATOM 2389 O O . TYR A 1 294 ? -15.727 57.156 19.438 1 82.56 294 TYR A O 1
ATOM 2397 N N . ARG A 1 295 ? -17.734 56.188 19.344 1 76.5 295 ARG A N 1
ATOM 2398 C CA . ARG A 1 295 ? -17.344 55.5 18.125 1 76.5 295 ARG A CA 1
ATOM 2399 C C . ARG A 1 295 ? -18.547 55.219 17.234 1 76.5 295 ARG A C 1
ATOM 2401 O O . ARG A 1 295 ? -19.688 55.344 17.672 1 76.5 295 ARG A O 1
ATOM 2408 N N . ASN A 1 296 ? -18.172 55.094 15.883 1 69.31 296 ASN A N 1
ATOM 2409 C CA . ASN A 1 296 ? -19.188 54.531 14.984 1 69.31 296 ASN A CA 1
ATOM 2410 C C . ASN A 1 296 ? -19.188 53 15.039 1 69.31 296 ASN A C 1
ATOM 2412 O O . ASN A 1 296 ? -18.125 52.375 15.172 1 69.31 296 ASN A O 1
ATOM 2416 N N . ASN A 1 297 ? -20.281 52.469 15.211 1 61.75 297 ASN A N 1
ATOM 2417 C CA . ASN A 1 297 ? -20.375 51 15.219 1 61.75 297 ASN A CA 1
ATOM 2418 C C . ASN A 1 297 ? -19.781 50.406 13.945 1 61.75 297 ASN A C 1
ATOM 2420 O O . ASN A 1 297 ? -20.141 50.781 12.836 1 61.75 297 ASN A O 1
ATOM 2424 N N . VAL A 1 298 ? -18.656 49.625 14.102 1 59.41 298 VAL A N 1
ATOM 2425 C CA . VAL A 1 298 ? -17.891 49.125 12.977 1 59.41 298 VAL A CA 1
ATOM 2426 C C . VAL A 1 298 ? -18.453 47.781 12.523 1 59.41 298 VAL A C 1
ATOM 2428 O O . VAL A 1 298 ? -18.203 47.344 11.406 1 59.41 298 VAL A O 1
ATOM 2431 N N . LEU A 1 299 ? -18.969 47 13.375 1 60.41 299 LEU A N 1
ATOM 2432 C CA . LEU A 1 299 ? -19.453 45.719 12.859 1 60.41 299 LEU A CA 1
ATOM 2433 C C . LEU A 1 299 ? -20.641 45.938 11.922 1 60.41 299 LEU A C 1
ATOM 2435 O O . LEU A 1 299 ? -21.703 46.375 12.352 1 60.41 299 LEU A O 1
ATOM 2439 N N . PRO A 1 300 ? -20.156 45.938 10.523 1 61.44 300 PRO A N 1
ATOM 2440 C CA . PRO A 1 300 ? -21.297 46.156 9.625 1 61.44 300 PRO A CA 1
ATOM 2441 C C . PRO A 1 300 ? -22.438 45.156 9.891 1 61.44 300 PRO A C 1
ATOM 2443 O O . PRO A 1 300 ? -22.219 43.969 9.922 1 61.44 300 PRO A O 1
ATOM 2446 N N . LYS A 1 301 ? -23.5 45.656 10.406 1 64.88 301 LYS A N 1
ATOM 2447 C CA . LYS A 1 301 ? -24.672 44.844 10.695 1 64.88 301 LYS A CA 1
ATOM 2448 C C . LYS A 1 301 ? -25.156 44.094 9.453 1 64.88 301 LYS A C 1
ATOM 2450 O O . LYS A 1 301 ? -25.453 42.906 9.516 1 64.88 301 LYS A O 1
ATOM 2455 N N . GLN A 1 302 ? -24.938 44.656 8.219 1 77.5 302 GLN A N 1
ATOM 2456 C CA . GLN A 1 302 ? -25.406 44.031 6.996 1 77.5 302 GLN A CA 1
ATOM 2457 C C . GLN A 1 302 ? -24.281 43.906 5.969 1 77.5 302 GLN A C 1
ATOM 2459 O O . GLN A 1 302 ? -23.516 44.844 5.777 1 77.5 302 GLN A O 1
ATOM 2464 N N . GLN A 1 303 ? -23.984 42.781 5.445 1 82.62 303 GLN A N 1
ATOM 2465 C CA . GLN A 1 303 ? -23.016 42.531 4.391 1 82.62 303 GLN A CA 1
ATOM 2466 C C . GLN A 1 303 ? -23.672 41.844 3.197 1 82.62 303 GLN A C 1
ATOM 2468 O O . GLN A 1 303 ? -24.578 41.031 3.369 1 82.62 303 GLN A O 1
ATOM 2473 N N . GLU A 1 304 ? -23.156 42.188 2.014 1 88 304 GLU A N 1
ATOM 2474 C CA . GLU A 1 304 ? -23.656 41.594 0.775 1 88 304 GLU A CA 1
ATOM 2475 C C . GLU A 1 304 ? -22.859 40.344 0.4 1 88 304 GLU A C 1
ATOM 2477 O O . GLU A 1 304 ? -21.625 40.312 0.516 1 88 304 GLU A O 1
ATOM 2482 N N . PHE A 1 305 ? -23.484 39.344 -0.027 1 91.5 305 PHE A N 1
ATOM 2483 C CA . PHE A 1 305 ? -22.906 38.094 -0.499 1 91.5 305 PHE A CA 1
ATOM 2484 C C . PHE A 1 305 ? -23.453 37.719 -1.864 1 91.5 305 PHE A C 1
ATOM 2486 O O . PHE A 1 305 ? -24.453 38.281 -2.314 1 91.5 305 PHE A O 1
ATOM 2493 N N . GLU A 1 306 ? -22.656 36.875 -2.525 1 94.06 306 GLU A N 1
ATOM 2494 C CA . GLU A 1 306 ? -23.109 36.344 -3.818 1 94.06 306 GLU A CA 1
ATOM 2495 C C . GLU A 1 306 ? -23.203 34.812 -3.799 1 94.06 306 GLU A C 1
ATOM 2497 O O . GLU A 1 306 ? -22.422 34.156 -3.117 1 94.06 306 GLU A O 1
ATOM 2502 N N . VAL A 1 307 ? -24.109 34.281 -4.562 1 96 307 VAL A N 1
ATOM 2503 C CA . VAL A 1 307 ? -24.344 32.844 -4.555 1 96 307 VAL A CA 1
ATOM 2504 C C . VAL A 1 307 ? -23.344 32.156 -5.473 1 96 307 VAL A C 1
ATOM 2506 O O . VAL A 1 307 ? -23.094 30.953 -5.324 1 96 307 VAL A O 1
ATOM 2509 N N . THR A 1 308 ? -22.719 32.906 -6.48 1 94.31 308 THR A N 1
ATOM 2510 C CA . THR A 1 308 ? -21.859 32.312 -7.496 1 94.31 308 THR A CA 1
ATOM 2511 C C . THR A 1 308 ? -20.656 31.6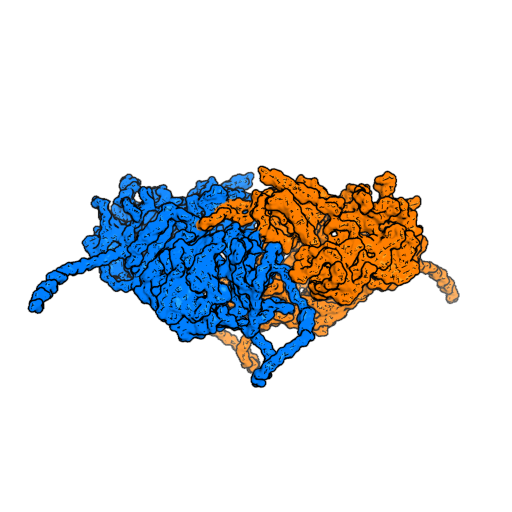41 -6.848 1 94.31 308 THR A C 1
ATOM 2513 O O . THR A 1 308 ? -19.859 32.281 -6.16 1 94.31 308 THR A O 1
ATOM 2516 N N . GLY A 1 309 ? -20.547 30.344 -7.113 1 93.56 309 GLY A N 1
ATOM 2517 C CA . GLY A 1 309 ? -19.422 29.578 -6.609 1 93.56 309 GLY A CA 1
ATOM 2518 C C . GLY A 1 309 ? -19.547 29.203 -5.145 1 93.56 309 GLY A C 1
ATOM 2519 O O . GLY A 1 309 ? -18.625 28.656 -4.551 1 93.56 309 GLY A O 1
ATOM 2520 N N . HIS A 1 310 ? -20.734 29.469 -4.52 1 95.75 310 HIS A N 1
ATOM 2521 C CA . HIS A 1 310 ? -20.875 29.234 -3.084 1 95.75 310 HIS A CA 1
ATOM 2522 C C . HIS A 1 310 ? -22.172 28.484 -2.768 1 95.75 310 HIS A C 1
ATOM 2524 O O . HIS A 1 310 ? -22.797 28.719 -1.732 1 95.75 310 HIS A O 1
ATOM 2530 N N . ILE A 1 311 ? -22.562 27.672 -3.674 1 96.94 311 ILE A N 1
ATOM 2531 C CA . ILE A 1 311 ? -23.75 26.844 -3.438 1 96.94 311 ILE A CA 1
ATOM 2532 C C . ILE A 1 311 ? -23.359 25.594 -2.652 1 96.94 311 ILE A C 1
ATOM 2534 O O . ILE A 1 311 ? -22.391 24.922 -3.004 1 96.94 311 ILE A O 1
ATOM 2538 N N . GLU A 1 312 ? -24.125 25.344 -1.606 1 95.94 312 GLU A N 1
ATOM 2539 C CA . GLU A 1 312 ? -23.75 24.281 -0.672 1 95.94 312 GLU A CA 1
ATOM 2540 C C . GLU A 1 312 ? -24.656 23.062 -0.8 1 95.94 312 GLU A C 1
ATOM 2542 O O . GLU A 1 312 ? -24.281 21.953 -0.421 1 95.94 312 GLU A O 1
ATOM 2547 N N . ALA A 1 313 ? -25.844 23.234 -1.208 1 97.31 313 ALA A N 1
ATOM 2548 C CA . ALA A 1 313 ? -26.844 22.172 -1.407 1 97.31 313 ALA A CA 1
ATOM 2549 C C . ALA A 1 313 ? -27.812 22.547 -2.518 1 97.31 313 ALA A C 1
ATOM 2551 O O . ALA A 1 313 ? -28 23.719 -2.822 1 97.31 313 ALA A O 1
ATOM 2552 N N . MET A 1 314 ? -28.406 21.578 -3.066 1 97.81 314 MET A N 1
ATOM 2553 C CA . MET A 1 314 ? -29.359 21.859 -4.133 1 97.81 314 MET A CA 1
ATOM 2554 C C . MET A 1 314 ? -30.328 20.703 -4.32 1 97.81 314 MET A C 1
ATOM 2556 O O . MET A 1 314 ? -30.094 19.594 -3.832 1 97.81 314 MET A O 1
ATOM 2560 N N . ASP A 1 315 ? -31.406 20.953 -4.895 1 97.94 315 ASP A N 1
ATOM 2561 C CA . ASP A 1 315 ? -32.344 19.969 -5.406 1 97.94 315 ASP A CA 1
ATOM 2562 C C . ASP A 1 315 ? -33.125 20.516 -6.617 1 97.94 315 ASP A C 1
ATOM 2564 O O . ASP A 1 315 ? -33.031 21.703 -6.914 1 97.94 315 ASP A O 1
ATOM 2568 N N . ALA A 1 316 ? -33.688 19.656 -7.391 1 97.5 316 ALA A N 1
ATOM 2569 C CA . ALA A 1 316 ? -34.5 20.031 -8.555 1 97.5 316 ALA A CA 1
ATOM 2570 C C . ALA A 1 316 ? -35.938 19.578 -8.383 1 97.5 316 ALA A C 1
ATOM 2572 O O . ALA A 1 316 ? -36.219 18.516 -7.832 1 97.5 316 ALA A O 1
ATOM 2573 N N . SER A 1 317 ? -36.844 20.453 -8.914 1 96.56 317 SER A N 1
ATOM 2574 C CA . SER A 1 317 ? -38.25 20.125 -8.797 1 96.56 317 SER A CA 1
ATOM 2575 C C . SER A 1 317 ? -38.625 18.938 -9.656 1 96.56 317 SER A C 1
ATOM 2577 O O . SER A 1 317 ? -38.031 18.719 -10.719 1 96.56 317 SER A O 1
ATOM 2579 N N . PRO A 1 318 ? -39.656 18.188 -9.172 1 93.94 318 PRO A N 1
ATOM 2580 C CA . PRO A 1 318 ? -40.062 17 -9.914 1 93.94 318 PRO A CA 1
ATOM 2581 C C . PRO A 1 318 ? -40.438 17.297 -11.367 1 93.94 318 PRO A C 1
ATOM 2583 O O . PRO A 1 318 ? -40.281 16.453 -12.242 1 93.94 318 PRO A O 1
ATOM 2586 N N . ASP A 1 319 ? -40.906 18.484 -11.703 1 93.06 319 ASP A N 1
ATOM 2587 C CA . ASP A 1 319 ? -41.344 18.828 -13.055 1 93.06 319 ASP A CA 1
ATOM 2588 C C . ASP A 1 319 ? -40.156 19.281 -13.922 1 93.06 319 ASP A C 1
ATOM 2590 O O . ASP A 1 319 ? -40.344 19.547 -15.109 1 93.06 319 ASP A O 1
ATOM 2594 N N . GLY A 1 320 ? -39 19.438 -13.32 1 92.56 320 GLY A N 1
ATOM 2595 C CA . GLY A 1 320 ? -37.781 19.734 -14.055 1 92.56 320 GLY A CA 1
ATOM 2596 C C . GLY A 1 320 ? -37.688 21.203 -14.461 1 92.56 320 GLY A C 1
ATOM 2597 O O . GLY A 1 320 ? -36.906 21.547 -15.352 1 92.56 320 GLY A O 1
ATOM 2598 N N . LYS A 1 321 ? -38.406 22.016 -13.766 1 94.94 321 LYS A N 1
ATOM 2599 C CA . LYS A 1 321 ? -38.438 23.406 -14.211 1 94.94 321 LYS A CA 1
ATOM 2600 C C . LYS A 1 321 ? -37.719 24.328 -13.227 1 94.94 321 LYS A C 1
ATOM 2602 O O . LYS A 1 321 ? -37.406 25.469 -13.57 1 94.94 321 LYS A O 1
ATOM 2607 N N . LYS A 1 322 ? -37.562 23.828 -12.047 1 96.94 322 LYS A N 1
ATOM 2608 C CA . LYS A 1 322 ? -37.062 24.703 -11.008 1 96.94 322 LYS A CA 1
ATOM 2609 C C . LYS A 1 322 ? -35.906 24.047 -10.234 1 96.94 322 LYS A C 1
ATOM 2611 O O . LYS A 1 322 ? -35.875 22.812 -10.125 1 96.94 322 LYS A O 1
ATOM 2616 N N . LEU A 1 323 ? -35.031 24.844 -9.711 1 97.62 323 LEU A N 1
ATOM 2617 C CA . LEU A 1 323 ? -34 24.453 -8.766 1 97.62 323 LEU A CA 1
ATOM 2618 C C . LEU A 1 323 ? -34.219 25.125 -7.418 1 97.62 323 LEU A C 1
ATOM 2620 O O . LEU A 1 323 ? -34.812 26.203 -7.344 1 97.62 323 LEU A O 1
ATOM 2624 N N . ALA A 1 324 ? -33.938 24.516 -6.387 1 97.88 324 ALA A N 1
ATOM 2625 C CA . ALA A 1 324 ? -33.719 25.094 -5.062 1 97.88 324 ALA A CA 1
ATOM 2626 C C . ALA A 1 324 ? -32.312 24.859 -4.57 1 97.88 324 ALA A C 1
ATOM 2628 O O . ALA A 1 324 ? -31.719 23.797 -4.809 1 97.88 324 ALA A O 1
ATOM 2629 N N . PHE A 1 325 ? -31.688 25.812 -3.992 1 97.88 325 PHE A N 1
ATOM 2630 C CA . PHE A 1 325 ? -30.328 25.625 -3.518 1 97.88 325 PHE A CA 1
ATOM 2631 C C . PHE A 1 325 ? -30.047 26.484 -2.287 1 97.88 325 PHE A C 1
ATOM 2633 O O . PHE A 1 325 ? -30.859 27.359 -1.944 1 97.88 325 PHE A O 1
ATOM 2640 N N . VAL A 1 326 ? -29.078 26.125 -1.582 1 97.31 326 VAL A N 1
ATOM 2641 C CA . VAL A 1 326 ? -28.641 26.812 -0.367 1 97.31 326 VAL A CA 1
ATOM 2642 C C . VAL A 1 326 ? -27.281 27.469 -0.602 1 97.31 326 VAL A C 1
ATOM 2644 O O . VAL A 1 326 ? -26.391 26.859 -1.204 1 97.31 326 VAL A O 1
ATOM 2647 N N . SER A 1 327 ? -27.156 28.656 -0.247 1 95.88 327 SER A N 1
ATOM 2648 C CA . SER A 1 327 ? -25.891 29.375 -0.251 1 95.88 327 SER A CA 1
ATOM 2649 C C . SER A 1 327 ? -25.734 30.234 0.999 1 95.88 327 SER A C 1
ATOM 2651 O O . SER A 1 327 ? -26.625 31.031 1.325 1 95.88 327 SER A O 1
ATOM 2653 N N . ARG A 1 328 ? -24.719 30.078 1.717 1 92.81 328 ARG A N 1
ATOM 2654 C CA . ARG A 1 328 ? -24.422 30.844 2.932 1 92.81 328 ARG A CA 1
ATOM 2655 C C . ARG A 1 328 ? -25.562 30.719 3.938 1 92.81 328 ARG A C 1
ATOM 2657 O O . ARG A 1 328 ? -25.922 31.703 4.602 1 92.81 328 ARG A O 1
ATOM 2664 N N . GLY A 1 329 ? -26.141 29.562 3.955 1 94.19 329 GLY A N 1
ATOM 2665 C CA . GLY A 1 329 ? -27.172 29.297 4.93 1 94.19 329 GLY A CA 1
ATOM 2666 C C . GLY A 1 329 ? -28.531 29.844 4.531 1 94.19 329 GLY A C 1
ATOM 2667 O O . GLY A 1 329 ? -29.484 29.781 5.305 1 94.19 329 GLY A O 1
ATOM 2668 N N . GLU A 1 330 ? -28.625 30.359 3.367 1 94.56 330 GLU A N 1
ATOM 2669 C CA . GLU A 1 330 ? -29.875 30.938 2.873 1 94.56 330 GLU A CA 1
ATOM 2670 C C . GLU A 1 330 ? -30.484 30.047 1.783 1 94.56 330 GLU A C 1
ATOM 2672 O O . GLU A 1 330 ? -29.781 29.281 1.13 1 94.56 330 GLU A O 1
ATOM 2677 N N . LEU A 1 331 ? -31.781 30.188 1.65 1 95.5 331 LEU A N 1
ATOM 2678 C CA . LEU A 1 331 ? -32.531 29.359 0.718 1 95.5 331 LEU A CA 1
ATOM 2679 C C . LEU A 1 331 ? -32.906 30.156 -0.533 1 95.5 331 LEU A C 1
ATOM 2681 O O . LEU A 1 331 ? -33.375 31.281 -0.44 1 95.5 331 LEU A O 1
ATOM 2685 N N . PHE A 1 332 ? -32.688 29.609 -1.711 1 96.81 332 PHE A N 1
ATOM 2686 C CA . PHE A 1 332 ? -33 30.234 -2.992 1 96.81 332 PHE A CA 1
ATOM 2687 C C . PHE A 1 332 ? -33.75 29.281 -3.895 1 96.81 332 PHE A C 1
ATOM 2689 O O . PHE A 1 332 ? -33.625 28.062 -3.781 1 96.81 332 PHE A O 1
ATOM 2696 N N . VAL A 1 333 ? -34.594 29.797 -4.758 1 97.19 333 VAL A N 1
ATOM 2697 C CA . VAL A 1 333 ? -35.25 29.047 -5.809 1 97.19 333 VAL A CA 1
ATOM 2698 C C . VAL A 1 333 ? -35 29.703 -7.164 1 97.19 333 VAL A C 1
ATOM 2700 O O . VAL A 1 333 ? -34.969 30.938 -7.27 1 97.19 333 VAL A O 1
ATOM 2703 N N . SER A 1 334 ? -34.719 28.938 -8.094 1 97 334 SER A N 1
ATOM 2704 C CA . SER A 1 334 ? -34.469 29.406 -9.453 1 97 334 SER A CA 1
ATOM 2705 C C . SER A 1 334 ? -35.125 28.5 -10.484 1 97 334 SER A C 1
ATOM 2707 O O . SER A 1 334 ? -35.562 27.391 -10.148 1 97 334 SER A O 1
ATOM 2709 N N . ASP A 1 335 ? -35.25 29.031 -11.734 1 95.62 335 ASP A N 1
ATOM 2710 C CA . ASP A 1 335 ? -35.531 28.125 -12.836 1 95.62 335 ASP A CA 1
ATOM 2711 C C . ASP A 1 335 ? -34.312 27.234 -13.133 1 95.62 335 ASP A C 1
ATOM 2713 O O . ASP A 1 335 ? -33.219 27.5 -12.648 1 95.62 335 ASP A O 1
ATOM 2717 N N . VAL A 1 336 ? -34.469 26.266 -13.898 1 95 336 VAL A N 1
ATOM 2718 C CA . VAL A 1 336 ? -33.438 25.234 -14.109 1 95 336 VAL A CA 1
ATOM 2719 C C . VAL A 1 336 ? -32.281 25.828 -14.898 1 95 336 VAL A C 1
ATOM 2721 O O . VAL A 1 336 ? -31.188 25.25 -14.914 1 95 336 VAL A O 1
ATOM 2724 N N . ASP A 1 337 ? -32.438 26.984 -15.516 1 93.62 337 ASP A N 1
ATOM 2725 C CA . ASP A 1 337 ? -31.375 27.609 -16.297 1 93.62 337 ASP A CA 1
ATOM 2726 C C . ASP A 1 337 ? -30.625 28.656 -15.484 1 93.62 337 ASP A C 1
ATOM 2728 O O . ASP A 1 337 ? -29.641 29.219 -15.945 1 93.62 337 ASP A O 1
ATOM 2732 N N . GLY A 1 338 ? -31.125 28.938 -14.258 1 94 338 GLY A N 1
ATOM 2733 C CA . GLY A 1 338 ? -30.453 29.859 -13.367 1 94 338 GLY A CA 1
ATOM 2734 C C . GLY A 1 338 ? -30.703 31.312 -13.703 1 94 338 GLY A C 1
ATOM 2735 O O . GLY A 1 338 ? -29.953 32.188 -13.305 1 94 338 GLY A O 1
ATOM 2736 N N . LYS A 1 339 ? -31.703 31.609 -14.461 1 92.75 339 LYS A N 1
ATOM 2737 C CA . LYS A 1 339 ? -31.938 32.938 -14.969 1 92.75 339 LYS A CA 1
ATOM 2738 C C . LYS A 1 339 ? -32.812 33.75 -14.016 1 92.75 339 LYS A C 1
ATOM 2740 O O . LYS A 1 339 ? -32.656 34.969 -13.859 1 92.75 339 LYS A O 1
ATOM 2745 N N . PHE A 1 340 ? -33.875 33.094 -13.43 1 94.06 340 PHE A N 1
ATOM 2746 C CA . PHE A 1 340 ? -34.812 33.75 -12.508 1 94.06 340 PHE A CA 1
ATOM 2747 C C . PHE A 1 340 ? -34.625 33.219 -11.094 1 94.06 340 PHE A C 1
ATOM 2749 O O . PHE A 1 340 ? -35.062 32.094 -10.789 1 94.06 340 PHE A O 1
ATOM 2756 N N . ILE A 1 341 ? -34.031 33.938 -10.297 1 95.88 341 ILE A N 1
ATOM 2757 C CA . ILE A 1 341 ? -33.688 33.469 -8.953 1 95.88 341 ILE A CA 1
ATOM 2758 C C . ILE A 1 341 ? -34.375 34.344 -7.914 1 95.88 341 ILE A C 1
ATOM 2760 O O . ILE A 1 341 ? -34.5 35.562 -8.078 1 95.88 341 ILE A O 1
ATOM 2764 N N . GLN A 1 342 ? -34.875 33.75 -6.93 1 93.88 342 GLN A N 1
ATOM 2765 C CA . GLN A 1 342 ? -35.438 34.438 -5.785 1 93.88 342 GLN A CA 1
ATOM 2766 C C . GLN A 1 342 ? -34.969 33.812 -4.469 1 93.88 342 GLN A C 1
ATOM 2768 O O . GLN A 1 342 ? -34.906 32.594 -4.336 1 93.88 342 GLN A O 1
ATOM 2773 N N . GLN A 1 343 ? -34.625 34.688 -3.57 1 93.5 343 GLN A N 1
ATOM 2774 C CA . GLN A 1 343 ? -34.344 34.219 -2.205 1 93.5 343 GLN A CA 1
ATOM 2775 C C . GLN A 1 343 ? -35.656 33.969 -1.445 1 93.5 343 GLN A C 1
ATOM 2777 O O . GLN A 1 343 ? -36.594 34.75 -1.543 1 93.5 343 GLN A O 1
ATOM 2782 N N . ILE A 1 344 ? -35.688 32.906 -0.806 1 93.88 344 ILE A N 1
ATOM 2783 C CA . ILE A 1 344 ? -36.844 32.594 0.033 1 93.88 344 ILE A CA 1
ATOM 2784 C C . ILE A 1 344 ? -36.594 33.062 1.458 1 93.88 344 ILE A C 1
ATOM 2786 O O . ILE A 1 344 ? -35.688 32.594 2.137 1 93.88 344 ILE A O 1
ATOM 2790 N N . ASN A 1 345 ? -37.438 33.969 1.843 1 87.12 345 ASN A N 1
ATOM 2791 C CA . ASN A 1 345 ? -37.25 34.562 3.17 1 87.12 345 ASN A CA 1
ATOM 2792 C C . ASN A 1 345 ? -37.719 33.594 4.266 1 87.12 345 ASN A C 1
ATOM 2794 O O . ASN A 1 345 ? -38.875 33.219 4.309 1 87.12 345 ASN A O 1
ATOM 2798 N N . HIS A 1 346 ? -36.938 33.219 5.082 1 80.06 346 HIS A N 1
ATOM 2799 C CA . HIS A 1 346 ? -37.219 32.344 6.223 1 80.06 346 HIS A CA 1
ATOM 2800 C C . HIS A 1 346 ? -36.594 32.906 7.5 1 80.06 346 HIS A C 1
ATOM 2802 O O . HIS A 1 346 ? -36.188 32.125 8.375 1 80.06 346 HIS A O 1
ATOM 2808 N N . GLY A 1 347 ? -36.406 34.156 7.539 1 72.44 347 GLY A N 1
ATOM 2809 C CA . GLY A 1 347 ? -35.625 34.781 8.594 1 72.44 347 GLY A CA 1
ATOM 2810 C C . GLY A 1 347 ? -34.156 34.875 8.266 1 72.44 347 GLY A C 1
ATOM 2811 O O . GLY A 1 347 ? -33.719 34.312 7.258 1 72.44 347 GLY A O 1
ATOM 2812 N N . ASN A 1 348 ? -33.406 35.656 8.805 1 66.88 348 ASN A N 1
ATOM 2813 C CA . ASN A 1 348 ? -32.031 35.844 8.312 1 66.88 348 ASN A CA 1
ATOM 2814 C C . ASN A 1 348 ? -31 35.594 9.414 1 66.88 348 ASN A C 1
ATOM 2816 O O . ASN A 1 348 ? -29.875 36.062 9.328 1 66.88 348 ASN A O 1
ATOM 2820 N N . ALA A 1 349 ? -31.391 34.812 10.344 1 75.88 349 ALA A N 1
ATOM 2821 C CA . ALA A 1 349 ? -30.375 34.625 11.367 1 75.88 349 ALA A CA 1
ATOM 2822 C C . ALA A 1 349 ? -29.953 33.156 11.43 1 75.88 349 ALA A C 1
ATOM 2824 O O . ALA A 1 349 ? -28.781 32.844 11.664 1 75.88 349 ALA A O 1
ATOM 2825 N N . GLU A 1 350 ? -30.859 32.219 11.125 1 90.12 350 GLU A N 1
ATOM 2826 C CA . GLU A 1 350 ? -30.547 30.812 11.234 1 90.12 350 GLU A CA 1
ATOM 2827 C C . GLU A 1 350 ? -29.938 30.281 9.938 1 90.12 350 GLU A C 1
ATOM 2829 O O . GLU A 1 350 ? -29.844 31 8.945 1 90.12 350 GLU A O 1
ATOM 2834 N N . ARG A 1 351 ? -29.344 29.094 9.992 1 94.94 351 ARG A N 1
ATOM 2835 C CA . ARG A 1 351 ? -28.609 28.516 8.875 1 94.94 351 ARG A CA 1
ATOM 2836 C C . ARG A 1 351 ? -29.359 27.328 8.289 1 94.94 351 ARG A C 1
ATOM 2838 O O . ARG A 1 351 ? -29.703 26.391 9.008 1 94.94 351 ARG A O 1
ATOM 2845 N N . VAL A 1 352 ? -29.594 27.359 7.004 1 96.31 352 VAL A N 1
ATOM 2846 C CA . VAL A 1 352 ? -30.094 26.203 6.246 1 96.31 352 VAL A CA 1
ATOM 2847 C C . VAL A 1 352 ? -28.906 25.422 5.688 1 96.31 352 VAL A C 1
ATOM 2849 O O . VAL A 1 352 ? -27.922 26 5.223 1 96.31 352 VAL A O 1
ATOM 2852 N N . THR A 1 353 ? -29 24.062 5.766 1 95.5 353 THR A N 1
ATOM 2853 C CA . THR A 1 353 ? -27.891 23.266 5.25 1 95.5 353 THR A CA 1
ATOM 2854 C C . THR A 1 353 ? -28.359 22.297 4.176 1 95.5 353 THR A C 1
ATOM 2856 O O . THR A 1 353 ? -27.562 21.781 3.395 1 95.5 353 THR A O 1
ATOM 2859 N N . GLU A 1 354 ? -29.625 21.938 4.094 1 97.06 354 GLU A N 1
ATOM 2860 C CA . GLU A 1 354 ? -30.188 21.016 3.121 1 97.06 354 GLU A CA 1
ATOM 2861 C C . GLU A 1 354 ? -31.547 21.5 2.623 1 97.06 354 GLU A C 1
ATOM 2863 O O . GLU A 1 354 ? -32.281 22.172 3.352 1 97.06 354 GLU A O 1
ATOM 2868 N N . VAL A 1 355 ? -31.891 21.078 1.417 1 97.94 355 VAL A N 1
ATOM 2869 C CA . VAL A 1 355 ? -33.188 21.422 0.859 1 97.94 355 VAL A CA 1
ATOM 2870 C C . VAL A 1 355 ? -33.625 20.344 -0.131 1 97.94 355 VAL A C 1
ATOM 2872 O O . VAL A 1 355 ? -32.812 19.797 -0.866 1 97.94 355 VAL A O 1
ATOM 2875 N N . LYS A 1 356 ? -34.906 19.984 -0.064 1 98 356 LYS A N 1
ATOM 2876 C CA . LYS A 1 356 ? -35.531 19.062 -1.011 1 98 356 LYS A CA 1
ATOM 2877 C C . LYS A 1 356 ? -36.875 19.578 -1.462 1 98 356 LYS A C 1
ATOM 2879 O O . LYS A 1 356 ? -37.562 20.297 -0.718 1 98 356 LYS A O 1
ATOM 2884 N N . TRP A 1 357 ? -37.281 19.266 -2.752 1 97.44 357 TRP A N 1
ATOM 2885 C CA . TRP A 1 357 ? -38.625 19.547 -3.258 1 97.44 357 TRP A CA 1
ATOM 2886 C C . TRP A 1 357 ? -39.594 18.453 -2.85 1 97.44 357 TRP A C 1
ATOM 2888 O O . TRP A 1 357 ? -39.281 17.266 -2.908 1 97.44 357 TRP A O 1
ATOM 2898 N N . LEU A 1 358 ? -40.75 18.844 -2.395 1 96.81 358 LEU A N 1
ATOM 2899 C CA . LEU A 1 358 ? -41.844 17.875 -2.236 1 96.81 358 LEU A CA 1
ATOM 2900 C C . LEU A 1 358 ? -42.5 17.594 -3.576 1 96.81 358 LEU A C 1
ATOM 2902 O O . LEU A 1 358 ? -42.156 18.203 -4.59 1 96.81 358 LEU A O 1
ATOM 2906 N N . ALA A 1 359 ? -43.438 16.672 -3.568 1 95.25 359 ALA A N 1
ATOM 2907 C CA . ALA A 1 359 ? -44.031 16.125 -4.797 1 95.25 359 ALA A CA 1
ATOM 2908 C C . ALA A 1 359 ? -44.906 17.156 -5.504 1 95.25 359 ALA A C 1
ATOM 2910 O O . ALA A 1 359 ? -45.156 17.047 -6.707 1 95.25 359 ALA A O 1
ATOM 2911 N N . ASP A 1 360 ? -45.312 18.234 -4.891 1 93.94 360 ASP A N 1
ATOM 2912 C CA . ASP A 1 360 ? -46.312 19.172 -5.422 1 93.94 360 ASP A CA 1
ATOM 2913 C C . ASP A 1 360 ? -45.656 20.266 -6.254 1 93.94 360 ASP A C 1
ATOM 2915 O O . ASP A 1 360 ? -46.312 21.156 -6.781 1 93.94 360 ASP A O 1
ATOM 2919 N N . ASN A 1 361 ? -44.312 20.297 -6.398 1 94.56 361 ASN A N 1
ATOM 2920 C CA . ASN A 1 361 ? -43.531 21.266 -7.164 1 94.56 361 ASN A CA 1
ATOM 2921 C C . ASN A 1 361 ? -43.688 22.672 -6.602 1 94.56 361 ASN A C 1
ATOM 2923 O O . ASN A 1 361 ? -43.406 23.656 -7.297 1 94.56 361 ASN A O 1
ATOM 2927 N N . ARG A 1 362 ? -44.125 22.766 -5.32 1 94.94 362 ARG A N 1
ATOM 2928 C CA . ARG A 1 362 ? -44.406 24.078 -4.762 1 94.94 362 ARG A CA 1
ATOM 2929 C C . ARG A 1 362 ? -43.812 24.219 -3.357 1 94.94 362 ARG A C 1
ATOM 2931 O O . ARG A 1 362 ? -43.594 25.328 -2.879 1 94.94 362 ARG A O 1
ATOM 2938 N N . THR A 1 363 ? -43.719 23.156 -2.744 1 96.19 363 THR A N 1
ATOM 2939 C CA . THR A 1 363 ? -43.281 23.156 -1.348 1 96.19 363 THR A CA 1
ATOM 2940 C C . THR A 1 363 ? -41.875 22.609 -1.21 1 96.19 363 THR A C 1
ATOM 2942 O O . THR A 1 363 ? -41.531 21.609 -1.847 1 96.19 363 THR A O 1
ATOM 2945 N N . LEU A 1 364 ? -41.062 23.281 -0.433 1 96.94 364 LEU A N 1
ATOM 2946 C CA . LEU A 1 364 ? -39.719 22.828 -0.077 1 96.94 364 LEU A CA 1
ATOM 2947 C C . LEU A 1 364 ? -39.688 22.281 1.347 1 96.94 364 LEU A C 1
ATOM 2949 O O . LEU A 1 364 ? -40.375 22.797 2.229 1 96.94 364 LEU A O 1
ATOM 2953 N N . ILE A 1 365 ? -39.031 21.234 1.595 1 97.44 365 ILE A N 1
ATOM 2954 C CA . ILE A 1 365 ? -38.594 20.828 2.924 1 97.44 365 ILE A CA 1
ATOM 2955 C C . ILE A 1 365 ? -37.094 21.094 3.09 1 97.44 365 ILE A C 1
ATOM 2957 O O . ILE A 1 365 ? -36.312 20.812 2.184 1 97.44 365 ILE A O 1
ATOM 2961 N N . PHE A 1 366 ? -36.719 21.734 4.094 1 97 366 PHE A N 1
ATOM 2962 C CA . PHE A 1 366 ? -35.312 22.094 4.348 1 97 366 PHE A CA 1
ATOM 2963 C C . PHE A 1 366 ? -35 22.016 5.84 1 97 366 PHE A C 1
ATOM 2965 O O . PHE A 1 366 ? -35.906 21.938 6.668 1 97 366 PHE A O 1
ATOM 2972 N N . ASN A 1 367 ? -33.75 21.922 6.156 1 96.62 367 ASN A N 1
ATOM 2973 C CA . ASN A 1 367 ? -33.375 21.984 7.566 1 96.62 367 ASN A CA 1
ATOM 2974 C C . ASN A 1 367 ? -32.812 23.359 7.938 1 96.62 367 ASN A C 1
ATOM 2976 O O . ASN A 1 367 ? -32.438 24.141 7.062 1 96.62 367 ASN A O 1
ATOM 2980 N N . GLN A 1 368 ? -32.875 23.656 9.164 1 95.38 368 GLN A N 1
ATOM 2981 C CA . GLN A 1 368 ? -32.438 24.938 9.711 1 95.38 368 GLN A CA 1
ATOM 2982 C C . GLN A 1 368 ? -32.031 24.812 11.172 1 95.38 368 GLN A C 1
ATOM 2984 O O . GLN A 1 368 ? -32.625 24 11.914 1 95.38 368 GLN A O 1
ATOM 2989 N N . THR A 1 369 ? -31.078 25.594 11.562 1 96.69 369 THR A N 1
ATOM 2990 C CA . THR A 1 369 ? -30.641 25.578 12.961 1 96.69 369 THR A CA 1
ATOM 2991 C C . THR A 1 369 ? -31.75 26.125 13.867 1 96.69 369 THR A C 1
ATOM 2993 O O . THR A 1 369 ? -32.469 27.047 13.492 1 96.69 369 THR A O 1
ATOM 2996 N N . LEU A 1 370 ? -31.984 25.516 14.977 1 95.44 370 LEU A N 1
ATOM 2997 C CA . LEU A 1 370 ? -32.844 25.906 16.094 1 95.44 370 LEU A CA 1
ATOM 2998 C C . LEU A 1 370 ? -32.125 25.688 17.422 1 95.44 370 LEU A C 1
ATOM 3000 O O . LEU A 1 370 ? -31.984 24.562 17.875 1 95.44 370 LEU A O 1
ATOM 3004 N N . GLY A 1 371 ? -31.688 26.781 18.047 1 93.44 371 GLY A N 1
ATOM 3005 C CA . GLY A 1 371 ? -30.891 26.641 19.266 1 93.44 371 GLY A CA 1
ATOM 3006 C C . GLY A 1 371 ? -29.578 25.906 19.031 1 93.44 371 GLY A C 1
ATOM 3007 O O . GLY A 1 371 ? -29.109 25.203 19.922 1 93.44 371 GLY A O 1
ATOM 3008 N N . GLY A 1 372 ? -29.109 25.984 17.844 1 95.69 372 GLY A N 1
ATOM 3009 C CA . GLY A 1 372 ? -27.844 25.344 17.5 1 95.69 372 GLY A CA 1
ATOM 3010 C C . GLY A 1 372 ? -28.031 23.984 16.844 1 95.69 372 GLY A C 1
ATOM 3011 O O . GLY A 1 372 ? -27.125 23.5 16.141 1 95.69 372 GLY A O 1
ATOM 3012 N N . TYR A 1 373 ? -29.109 23.312 17.109 1 97.06 373 TYR A N 1
ATOM 3013 C CA . TYR A 1 373 ? -29.406 22.016 16.5 1 97.06 373 TYR A CA 1
ATOM 3014 C C . TYR A 1 373 ? -30.109 22.203 15.156 1 97.06 373 TYR A C 1
ATOM 3016 O O . TYR A 1 373 ? -30.703 23.25 14.898 1 97.06 373 TYR A O 1
ATOM 3024 N N . VAL A 1 374 ? -29.984 21.203 14.32 1 96.62 374 VAL A N 1
ATOM 3025 C CA . VAL A 1 374 ? -30.609 21.312 13.008 1 96.62 374 VAL A CA 1
ATOM 3026 C C . VAL A 1 374 ? -31.938 20.578 13.008 1 96.62 374 VAL A C 1
ATOM 3028 O O . VAL A 1 374 ? -32.031 19.406 13.375 1 96.62 374 VAL A O 1
ATOM 3031 N N . ASN A 1 375 ? -32.969 21.234 12.602 1 97.31 375 ASN A N 1
ATOM 3032 C CA . ASN A 1 375 ? -34.344 20.703 12.602 1 97.31 375 ASN A CA 1
ATOM 3033 C C . ASN A 1 375 ? -35.031 20.906 11.25 1 97.31 375 ASN A C 1
ATOM 3035 O O . ASN A 1 375 ? -34.562 21.719 10.438 1 97.31 375 ASN A O 1
ATOM 3039 N N . TRP A 1 376 ? -36.125 20.203 10.992 1 97.56 376 TRP A N 1
ATOM 3040 C CA . TRP A 1 376 ? -36.781 20.219 9.688 1 97.56 376 TRP A CA 1
ATOM 3041 C C . TRP A 1 376 ? -37.875 21.266 9.648 1 97.56 376 TRP A C 1
ATOM 3043 O O . TRP A 1 376 ? -38.625 21.438 10.625 1 97.56 376 TRP A O 1
ATOM 3053 N N . TYR A 1 377 ? -38.062 21.922 8.484 1 96.44 377 TYR A N 1
ATOM 3054 C CA . TYR A 1 377 ? -39.062 22.922 8.172 1 96.44 377 TYR A CA 1
ATOM 3055 C C . TYR A 1 377 ? -39.625 22.703 6.77 1 96.44 377 TYR A C 1
ATOM 3057 O O . TYR A 1 377 ? -39 22.031 5.945 1 96.44 377 TYR A O 1
ATOM 3065 N N . THR A 1 378 ? -40.812 23.234 6.473 1 96 378 THR A N 1
ATOM 3066 C CA . THR A 1 378 ? -41.312 23.359 5.109 1 96 378 THR A CA 1
ATOM 3067 C C . THR A 1 378 ? -41.688 24.812 4.809 1 96 378 THR A C 1
ATOM 3069 O O . THR A 1 378 ? -41.938 25.594 5.727 1 96 378 THR A O 1
ATOM 3072 N N . ILE A 1 379 ? -41.625 25.141 3.543 1 95.62 379 ILE A N 1
ATOM 3073 C CA . ILE A 1 379 ? -42 26.469 3.102 1 95.62 379 ILE A CA 1
ATOM 3074 C C . ILE A 1 379 ? -42.438 26.422 1.638 1 95.62 379 ILE A C 1
ATOM 3076 O O . ILE A 1 379 ? -42.062 25.531 0.894 1 95.62 379 ILE A O 1
ATOM 3080 N N . ALA A 1 380 ? -43.312 27.375 1.274 1 94.69 380 ALA A N 1
ATOM 3081 C CA . ALA A 1 380 ? -43.688 27.5 -0.129 1 94.69 380 ALA A CA 1
ATOM 3082 C C . ALA A 1 380 ? -42.531 28.047 -0.971 1 94.69 380 ALA A C 1
ATOM 3084 O O . ALA A 1 380 ? -41.875 29.016 -0.58 1 94.69 380 ALA A O 1
ATOM 3085 N N . ALA A 1 381 ? -42.344 27.5 -2.137 1 94.94 381 ALA A N 1
ATOM 3086 C CA . ALA A 1 381 ? -41.188 27.812 -2.969 1 94.94 381 ALA A CA 1
ATOM 3087 C C . ALA A 1 381 ? -41.375 29.141 -3.686 1 94.94 381 ALA A C 1
ATOM 3089 O O . ALA A 1 381 ? -40.406 29.719 -4.203 1 94.94 381 ALA A O 1
ATOM 3090 N N . ASP A 1 382 ? -42.531 29.609 -3.775 1 90.12 382 ASP A N 1
ATOM 3091 C CA . ASP A 1 382 ? -42.781 30.875 -4.445 1 90.12 382 ASP A CA 1
ATOM 3092 C C . ASP A 1 382 ? -42.531 32.062 -3.496 1 90.12 382 ASP A C 1
ATOM 3094 O O . ASP A 1 382 ? -42.719 33.219 -3.881 1 90.12 382 ASP A O 1
ATOM 3098 N N . GLY A 1 383 ? -42.281 31.797 -2.27 1 83.62 383 GLY A N 1
ATOM 3099 C CA . GLY A 1 383 ? -41.906 32.812 -1.311 1 83.62 383 GLY A CA 1
ATOM 3100 C C . GLY A 1 383 ? -43.094 33.438 -0.593 1 83.62 383 GLY A C 1
ATOM 3101 O O . GLY A 1 383 ? -42.938 34.344 0.219 1 83.62 383 GLY A O 1
ATOM 3102 N N . LYS A 1 384 ? -44.344 33.156 -0.812 1 85.25 384 LYS A N 1
ATOM 3103 C CA . LYS A 1 384 ? -45.531 33.812 -0.27 1 85.25 384 LYS A CA 1
ATOM 3104 C C . LYS A 1 384 ? -46.031 33.125 0.999 1 85.25 384 LYS A C 1
ATOM 3106 O O . LYS A 1 384 ? -46.906 33.625 1.701 1 85.25 384 LYS A O 1
ATOM 3111 N N . GLY A 1 385 ? -45.406 32.094 1.458 1 81.06 385 GLY A N 1
ATOM 3112 C CA . GLY A 1 385 ? -45.844 31.406 2.66 1 81.06 385 GLY A CA 1
ATOM 3113 C C . GLY A 1 385 ? -44.844 31.5 3.797 1 81.06 385 GLY A C 1
ATOM 3114 O O . GLY A 1 385 ? -43.781 32.094 3.645 1 81.06 385 GLY A O 1
ATOM 3115 N N . THR A 1 386 ? -45.438 31.234 5.016 1 87.75 386 THR A N 1
ATOM 3116 C CA . THR A 1 386 ? -44.562 31.172 6.191 1 87.75 386 THR A CA 1
ATOM 3117 C C . THR A 1 386 ? -44.031 29.75 6.375 1 87.75 386 THR A C 1
ATOM 3119 O O . THR A 1 386 ? -44.656 28.781 5.957 1 87.75 386 THR A O 1
ATOM 3122 N N . GLU A 1 387 ? -42.781 29.75 6.836 1 91.88 387 GLU A N 1
ATOM 3123 C CA . GLU A 1 387 ? -42.219 28.438 7.078 1 91.88 387 GLU A CA 1
ATOM 3124 C C . GLU A 1 387 ? -42.969 27.672 8.148 1 91.88 387 GLU A C 1
ATOM 3126 O O . GLU A 1 387 ? -43.531 28.266 9.078 1 91.88 387 GLU A O 1
ATOM 3131 N N . LYS A 1 388 ? -43.094 26.453 8.086 1 93.31 388 LYS A N 1
ATOM 3132 C CA . LYS A 1 388 ? -43.688 25.547 9.078 1 93.31 388 LYS A CA 1
ATOM 3133 C C . LYS A 1 388 ? -42.625 24.656 9.703 1 93.31 388 LYS A C 1
ATOM 3135 O O . LYS A 1 388 ? -41.938 23.906 9 1 93.31 388 LYS A O 1
ATOM 3140 N N . GLN A 1 389 ? -42.406 24.797 10.992 1 94.88 389 GLN A N 1
ATOM 3141 C CA . GLN A 1 389 ? -41.469 23.953 11.727 1 94.88 389 GLN A CA 1
ATOM 3142 C C . GLN A 1 389 ? -42.031 22.531 11.891 1 94.88 389 GLN A C 1
ATOM 3144 O O . GLN A 1 389 ? -43.156 22.359 12.344 1 94.88 389 GLN A O 1
ATOM 3149 N N . LEU A 1 390 ? -41.281 21.562 11.539 1 96.44 390 LEU A N 1
ATOM 3150 C CA . LEU A 1 390 ? -41.719 20.172 11.609 1 96.44 390 LEU A CA 1
ATOM 3151 C C . LEU A 1 390 ? -41.156 19.5 12.852 1 96.44 390 LEU A C 1
ATOM 3153 O O . LEU A 1 390 ? -41.812 18.609 13.422 1 96.44 390 LEU A O 1
ATOM 3157 N N . THR A 1 391 ? -39.906 19.703 13.203 1 96.06 391 THR A N 1
ATOM 3158 C CA . THR A 1 391 ? -39.281 19.094 14.367 1 96.06 391 THR A CA 1
ATOM 3159 C C . THR A 1 391 ? -38.656 20.188 15.258 1 96.06 391 THR A C 1
ATOM 3161 O O . THR A 1 391 ? -38.469 21.312 14.82 1 96.06 391 THR A O 1
ATOM 3164 N N . SER A 1 392 ? -38.438 19.891 16.562 1 95.81 392 SER A N 1
ATOM 3165 C CA . SER A 1 392 ? -37.781 20.75 17.547 1 95.81 392 SER A CA 1
ATOM 3166 C C . SER A 1 392 ? -36.844 19.969 18.438 1 95.81 392 SER A C 1
ATOM 3168 O O . SER A 1 392 ? -36.781 20.203 19.656 1 95.81 392 SER A O 1
ATOM 3170 N N . ASP A 1 393 ? -36.188 19.047 17.828 1 96.19 393 ASP A N 1
ATOM 3171 C CA . ASP A 1 393 ? -35.344 18.125 18.547 1 96.19 393 ASP A CA 1
ATOM 3172 C C . ASP A 1 393 ? -34.094 18.828 19.078 1 96.19 393 ASP A C 1
ATOM 3174 O O . ASP A 1 393 ? -33.562 19.766 18.453 1 96.19 393 ASP A O 1
ATOM 3178 N N . LYS A 1 394 ? -33.562 18.406 20.25 1 95.81 394 LYS A N 1
ATOM 3179 C CA . LYS A 1 394 ? -32.281 18.812 20.766 1 95.81 394 LYS A CA 1
ATOM 3180 C C . LYS A 1 394 ? -31.172 17.844 20.328 1 95.81 394 LYS A C 1
ATOM 3182 O O . LYS A 1 394 ? -30.391 17.391 21.156 1 95.81 394 LYS A O 1
ATOM 3187 N N . ARG A 1 395 ? -31.266 17.453 19.219 1 95.5 395 ARG A N 1
ATOM 3188 C CA . ARG A 1 395 ? -30.312 16.688 18.438 1 95.5 395 ARG A CA 1
ATOM 3189 C C . ARG A 1 395 ? -30.406 17.047 16.953 1 95.5 395 ARG A C 1
ATOM 3191 O O . ARG A 1 395 ? -31.453 17.5 16.484 1 95.5 395 ARG A O 1
ATOM 3198 N N . SER A 1 396 ? -29.406 16.922 16.25 1 96.5 396 SER A N 1
ATOM 3199 C CA . SER A 1 396 ? -29.375 17.422 14.867 1 96.5 396 SER A CA 1
ATOM 3200 C C . SER A 1 396 ? -29.953 16.391 13.906 1 96.5 396 SER A C 1
ATOM 3202 O O . SER A 1 396 ? -29.562 15.219 13.93 1 96.5 396 SER A O 1
ATOM 3204 N N . ASN A 1 397 ? -30.891 16.766 13.109 1 97.62 397 ASN A N 1
ATOM 3205 C CA . ASN A 1 397 ? -31.469 16 12.016 1 97.62 397 ASN A CA 1
ATOM 3206 C C . ASN A 1 397 ? -30.797 16.328 10.688 1 97.62 397 ASN A C 1
ATOM 3208 O O . ASN A 1 397 ? -30.672 17.5 10.312 1 97.62 397 ASN A O 1
ATOM 3212 N N . ARG A 1 398 ? -30.391 15.289 9.969 1 96.94 398 ARG A N 1
ATOM 3213 C CA . ARG A 1 398 ? -29.562 15.562 8.789 1 96.94 398 ARG A CA 1
ATOM 3214 C C . ARG A 1 398 ? -29.688 14.438 7.77 1 96.94 398 ARG A C 1
ATOM 3216 O O . ARG A 1 398 ? -30.234 13.375 8.07 1 96.94 398 ARG A O 1
ATOM 3223 N N . LEU A 1 399 ? -29.156 14.664 6.551 1 97.25 399 LEU A N 1
ATOM 3224 C CA . LEU A 1 399 ? -29.016 13.703 5.465 1 97.25 399 LEU A CA 1
ATOM 3225 C C . LEU A 1 399 ? -30.375 13.141 5.062 1 97.25 399 LEU A C 1
ATOM 3227 O O . LEU A 1 399 ? -30.562 11.922 5.016 1 97.25 399 LEU A O 1
ATOM 3231 N N . LEU A 1 400 ? -31.25 14.008 4.703 1 97.94 400 LEU A N 1
ATOM 3232 C CA . LEU A 1 400 ? -32.562 13.609 4.266 1 97.94 400 LEU A CA 1
ATOM 3233 C C . LEU A 1 400 ? -32.562 13.102 2.828 1 97.94 400 LEU A C 1
ATOM 3235 O O . LEU A 1 400 ? -32.062 13.781 1.931 1 97.94 400 LEU A O 1
ATOM 3239 N N . THR A 1 401 ? -33 11.938 2.629 1 97.62 401 THR A N 1
ATOM 3240 C CA . THR A 1 401 ? -33.219 11.375 1.295 1 97.62 401 THR A CA 1
ATOM 3241 C C . THR A 1 401 ? -34.656 10.977 1.084 1 97.62 401 THR A C 1
ATOM 3243 O O . THR A 1 401 ? -35.344 10.516 2.014 1 97.62 401 THR A O 1
ATOM 3246 N N . LEU A 1 402 ? -35.219 11.242 -0.096 1 97.25 402 LEU A N 1
ATOM 3247 C CA . LEU A 1 402 ? -36.594 10.961 -0.405 1 97.25 402 LEU A CA 1
ATOM 3248 C C . LEU A 1 402 ? -36.719 9.742 -1.316 1 97.25 402 LEU A C 1
ATOM 3250 O O . LEU A 1 402 ? -35.781 9.43 -2.064 1 97.25 402 LEU A O 1
ATOM 3254 N N . ASN A 1 403 ? -37.844 9.039 -1.15 1 95.5 403 ASN A N 1
ATOM 3255 C CA . ASN A 1 403 ? -38.125 8.008 -2.146 1 95.5 403 ASN A CA 1
ATOM 3256 C C . ASN A 1 403 ? -38.5 8.617 -3.488 1 95.5 403 ASN A C 1
ATOM 3258 O O . ASN A 1 403 ? -38.75 9.82 -3.582 1 95.5 403 ASN A O 1
ATOM 3262 N N . LYS A 1 404 ? -38.594 7.82 -4.492 1 90.06 404 LYS A N 1
ATOM 3263 C CA . LYS A 1 404 ? -38.781 8.297 -5.859 1 90.06 404 LYS A CA 1
ATOM 3264 C C . LYS A 1 404 ? -40.094 9.086 -5.977 1 90.06 404 LYS A C 1
ATOM 3266 O O . LYS A 1 404 ? -40.125 10.133 -6.637 1 90.06 404 LYS A O 1
ATOM 3271 N N . ALA A 1 405 ? -41.156 8.648 -5.285 1 91.56 405 ALA A N 1
ATOM 3272 C CA . ALA A 1 405 ? -42.469 9.281 -5.359 1 91.56 405 ALA A CA 1
ATOM 3273 C C . ALA A 1 405 ? -42.531 10.508 -4.461 1 91.56 405 ALA A C 1
ATOM 3275 O O . ALA A 1 405 ? -43.5 11.273 -4.52 1 91.56 405 ALA A O 1
ATOM 3276 N N . ARG A 1 406 ? -41.562 10.75 -3.643 1 95.94 406 ARG A N 1
ATOM 3277 C CA . ARG A 1 406 ? -41.469 11.844 -2.686 1 95.94 406 ARG A CA 1
ATOM 3278 C C . ARG A 1 406 ? -42.656 11.82 -1.729 1 95.94 406 ARG A C 1
ATOM 3280 O O . ARG A 1 406 ? -43.281 12.852 -1.456 1 95.94 406 ARG A O 1
ATOM 3287 N N . THR A 1 407 ? -43.031 10.617 -1.337 1 95.69 407 THR A N 1
ATOM 3288 C CA . THR A 1 407 ? -44.062 10.422 -0.341 1 95.69 407 THR A CA 1
ATOM 3289 C C . THR A 1 407 ? -43.469 10.164 1.037 1 95.69 407 THR A C 1
ATOM 3291 O O . THR A 1 407 ? -44.125 10.375 2.059 1 95.69 407 THR A O 1
ATOM 3294 N N . GLN A 1 408 ? -42.281 9.664 1.057 1 97.19 408 GLN A N 1
ATOM 3295 C CA . GLN A 1 408 ? -41.562 9.391 2.287 1 97.19 408 GLN A CA 1
ATOM 3296 C C . GLN A 1 408 ? -40.125 9.906 2.195 1 97.19 408 GLN A C 1
ATOM 3298 O O . GLN A 1 408 ? -39.562 10.016 1.102 1 97.19 408 GLN A O 1
ATOM 3303 N N . GLY A 1 409 ? -39.625 10.25 3.338 1 98.12 409 GLY A N 1
ATOM 3304 C CA . GLY A 1 409 ? -38.219 10.562 3.488 1 98.12 409 GLY A CA 1
ATOM 3305 C C . GLY A 1 409 ? -37.531 9.805 4.621 1 98.12 409 GLY A C 1
ATOM 3306 O O . GLY A 1 409 ? -38.219 9.297 5.516 1 98.12 409 GLY A O 1
ATOM 3307 N N . VAL A 1 410 ? -36.281 9.555 4.57 1 98.44 410 VAL A N 1
ATOM 3308 C CA . VAL A 1 410 ? -35.469 8.969 5.637 1 98.44 410 VAL A CA 1
ATOM 3309 C C . VAL A 1 410 ? -34.312 9.898 5.969 1 98.44 410 VAL A C 1
ATOM 3311 O O . VAL A 1 410 ? -33.75 10.539 5.078 1 98.44 410 VAL A O 1
ATOM 3314 N N . TYR A 1 411 ? -33.969 10.062 7.199 1 98.19 411 TYR A N 1
ATOM 3315 C CA . TYR A 1 411 ? -32.844 10.906 7.625 1 98.19 411 TYR A CA 1
ATOM 3316 C C . TYR A 1 411 ? -32.25 10.391 8.914 1 98.19 411 TYR A C 1
ATOM 3318 O O . TYR A 1 411 ? -32.75 9.461 9.531 1 98.19 411 TYR A O 1
ATOM 3326 N N . LEU A 1 412 ? -31.078 10.836 9.305 1 98.12 412 LEU A N 1
ATOM 3327 C CA . LEU A 1 412 ? -30.391 10.5 10.547 1 98.12 412 LEU A CA 1
ATOM 3328 C C . LEU A 1 412 ? -30.656 11.562 11.617 1 98.12 412 LEU A C 1
ATOM 3330 O O . LEU A 1 412 ? -30.688 12.758 11.312 1 98.12 412 LEU A O 1
ATOM 3334 N N . SER A 1 413 ? -30.891 11.141 12.828 1 97.62 413 SER A N 1
ATOM 3335 C CA . SER A 1 413 ? -31.125 12.047 13.945 1 97.62 413 SER A CA 1
ATOM 3336 C C . SER A 1 413 ? -30.141 11.773 15.094 1 97.62 413 SER A C 1
ATOM 3338 O O . SER A 1 413 ? -30.109 10.664 15.625 1 97.62 413 SER A O 1
ATOM 3340 N N . GLY A 1 414 ? -29.422 12.789 15.516 1 95.94 414 GLY A N 1
ATOM 3341 C CA . GLY A 1 414 ? -28.469 12.641 16.594 1 95.94 414 GLY A CA 1
ATOM 3342 C C . GLY A 1 414 ? -27.406 11.594 16.312 1 95.94 414 GLY A C 1
ATOM 3343 O O . GLY A 1 414 ? -26.938 11.469 15.18 1 95.94 414 GLY A O 1
ATOM 3344 N N . ARG A 1 415 ? -27 10.938 17.422 1 95 415 ARG A N 1
ATOM 3345 C CA . ARG A 1 415 ? -25.875 10.016 17.328 1 95 415 ARG A CA 1
ATOM 3346 C C . ARG A 1 415 ? -26.359 8.578 17.156 1 95 415 ARG A C 1
ATOM 3348 O O . ARG A 1 415 ? -25.547 7.664 16.953 1 95 415 ARG A O 1
ATOM 3355 N N . ASP A 1 416 ? -27.781 8.328 17.094 1 96.19 416 ASP A N 1
ATOM 3356 C CA . ASP A 1 416 ? -28.125 6.926 17.312 1 96.19 416 ASP A CA 1
ATOM 3357 C C . ASP A 1 416 ? -29.453 6.586 16.641 1 96.19 416 ASP A C 1
ATOM 3359 O O . ASP A 1 416 ? -30.016 5.512 16.875 1 96.19 416 ASP A O 1
ATOM 3363 N N . GLU A 1 417 ? -30 7.504 15.742 1 97.5 417 GLU A N 1
ATOM 3364 C CA . GLU A 1 417 ? -31.312 7.168 15.227 1 97.5 417 GLU A CA 1
ATOM 3365 C C . GLU A 1 417 ? -31.375 7.336 13.711 1 97.5 417 GLU A C 1
ATOM 3367 O O . GLU A 1 417 ? -30.797 8.281 13.164 1 97.5 417 GLU A O 1
ATOM 3372 N N . VAL A 1 418 ? -32.031 6.414 13.07 1 98.31 418 VAL A N 1
ATOM 3373 C CA . VAL A 1 418 ? -32.562 6.551 11.711 1 98.31 418 VAL A CA 1
ATOM 3374 C C . VAL A 1 418 ? -34.062 6.777 11.75 1 98.31 418 VAL A C 1
ATOM 3376 O O . VAL A 1 418 ? -34.812 6.004 12.367 1 98.31 418 VAL A O 1
ATOM 3379 N N . ARG A 1 419 ? -34.531 7.828 11.031 1 98.38 419 ARG A N 1
ATOM 3380 C CA . ARG A 1 419 ? -35.969 8.188 11.133 1 98.38 419 ARG A CA 1
ATOM 3381 C C . ARG A 1 419 ? -36.594 8.227 9.75 1 98.38 419 ARG A C 1
ATOM 3383 O O . ARG A 1 419 ? -35.969 8.578 8.766 1 98.38 419 ARG A O 1
ATOM 3390 N N . LEU A 1 420 ? -37.812 7.805 9.727 1 98 420 LEU A N 1
ATOM 3391 C CA . LEU A 1 420 ? -38.688 7.91 8.547 1 98 420 LEU A CA 1
ATOM 3392 C C . LEU A 1 420 ? -39.656 9.062 8.695 1 98 420 LEU A C 1
ATOM 3394 O O . LEU A 1 420 ? -40.219 9.258 9.773 1 98 420 LEU A O 1
ATOM 3398 N N . ILE A 1 421 ? -39.875 9.836 7.66 1 97.88 421 ILE A N 1
ATOM 3399 C CA . ILE A 1 421 ? -40.844 10.93 7.684 1 97.88 421 ILE A CA 1
ATOM 3400 C C . ILE A 1 421 ? -41.844 10.75 6.559 1 97.88 421 ILE A C 1
ATOM 3402 O O . ILE A 1 421 ? -41.469 10.477 5.414 1 97.88 421 ILE A O 1
ATOM 3406 N N . ASP A 1 422 ? -43.094 10.82 6.902 1 96.81 422 ASP A N 1
ATOM 3407 C CA . ASP A 1 422 ? -44.156 10.867 5.922 1 96.81 422 ASP A CA 1
ATOM 3408 C C . ASP A 1 422 ? -44.312 12.273 5.34 1 96.81 422 ASP A C 1
ATOM 3410 O O . ASP A 1 422 ? -44.531 13.234 6.082 1 96.81 422 ASP A O 1
ATOM 3414 N N . LEU A 1 423 ? -44.25 12.438 4.07 1 96.31 423 LEU A N 1
ATOM 3415 C CA . LEU A 1 423 ? -44.188 13.766 3.475 1 96.31 423 LEU A CA 1
ATOM 3416 C C . LEU A 1 423 ? -45.562 14.344 3.211 1 96.31 423 LEU A C 1
ATOM 3418 O O . LEU A 1 423 ? -45.688 15.492 2.797 1 96.31 423 LEU A O 1
ATOM 3422 N N . LYS A 1 424 ? -46.531 13.547 3.453 1 92.62 424 LYS A N 1
ATOM 3423 C CA . LYS A 1 424 ? -47.906 14.062 3.408 1 92.62 424 LYS A CA 1
ATOM 3424 C C . LYS A 1 424 ? -48.312 14.617 4.766 1 92.62 424 LYS A C 1
ATOM 3426 O O . LYS A 1 424 ? -48.812 15.742 4.852 1 92.62 424 LYS A O 1
ATOM 3431 N N . THR A 1 425 ? -48.062 13.875 5.785 1 92.62 425 THR A N 1
ATOM 3432 C CA . THR A 1 425 ? -48.438 14.289 7.129 1 92.62 425 THR A CA 1
ATOM 3433 C C . THR A 1 425 ? -47.312 15.062 7.812 1 92.62 425 THR A C 1
ATOM 3435 O O . THR A 1 425 ? -47.562 15.742 8.812 1 92.62 425 THR A O 1
ATOM 3438 N N . LEU A 1 426 ? -46.188 14.812 7.305 1 91.44 426 LEU A N 1
ATOM 3439 C CA . LEU A 1 426 ? -44.969 15.43 7.816 1 91.44 426 LEU A CA 1
ATOM 3440 C C . LEU A 1 426 ? -44.625 14.906 9.203 1 91.44 426 LEU A C 1
ATOM 3442 O O . LEU A 1 426 ? -43.906 15.555 9.969 1 91.44 426 LEU A O 1
ATOM 3446 N N . ALA A 1 427 ? -45.125 13.742 9.586 1 93.81 427 ALA A N 1
ATOM 3447 C CA . ALA A 1 427 ? -44.812 13.055 10.836 1 93.81 427 ALA A CA 1
ATOM 3448 C C . ALA A 1 427 ? -43.562 12.164 10.672 1 93.81 427 ALA A C 1
ATOM 3450 O O . ALA A 1 427 ? -43.406 11.508 9.648 1 93.81 427 ALA A O 1
ATOM 3451 N N . SER A 1 428 ? -42.719 12.266 11.656 1 95.94 428 SER A N 1
ATOM 3452 C CA . SER A 1 428 ? -41.5 11.477 11.656 1 95.94 428 SER A CA 1
ATOM 3453 C C . SER A 1 428 ? -41.562 10.367 12.703 1 95.94 428 SER A C 1
ATOM 3455 O O . SER A 1 428 ? -42.188 10.531 13.758 1 95.94 428 SER A O 1
ATOM 3457 N N . LYS A 1 429 ? -40.969 9.242 12.445 1 96.25 429 LYS A N 1
ATOM 3458 C CA . LYS A 1 429 ? -40.844 8.133 13.383 1 96.25 429 LYS A CA 1
ATOM 3459 C C . LYS A 1 429 ? -39.438 7.508 13.328 1 96.25 429 LYS A C 1
ATOM 3461 O O . LYS A 1 429 ? -38.844 7.387 12.258 1 96.25 429 LYS A O 1
ATOM 3466 N N . THR A 1 430 ? -38.906 7.129 14.531 1 97.88 430 THR A N 1
ATOM 3467 C CA . THR A 1 430 ? -37.656 6.402 14.594 1 97.88 430 THR A CA 1
ATOM 3468 C C . THR A 1 430 ? -37.844 4.953 14.164 1 97.88 430 THR A C 1
ATOM 3470 O O . THR A 1 430 ? -38.688 4.242 14.703 1 97.88 430 THR A O 1
ATOM 3473 N N . ILE A 1 431 ? -37 4.543 13.258 1 97.81 431 ILE A N 1
ATOM 3474 C CA . ILE A 1 431 ? -37.156 3.172 12.781 1 97.81 431 ILE A CA 1
ATOM 3475 C C . ILE A 1 431 ? -36 2.32 13.266 1 97.81 431 ILE A C 1
ATOM 3477 O O . ILE A 1 431 ? -36.094 1.097 13.367 1 97.81 431 ILE A O 1
ATOM 3481 N N . VAL A 1 432 ? -34.875 2.871 13.547 1 97.62 432 VAL A N 1
ATOM 3482 C CA . VAL A 1 432 ? -33.688 2.143 13.992 1 97.62 432 VAL A CA 1
ATOM 3483 C C . VAL A 1 432 ? -33 2.938 15.086 1 97.62 432 VAL A C 1
ATOM 3485 O O . VAL A 1 432 ? -32.875 4.16 14.992 1 97.62 432 VAL A O 1
ATOM 3488 N N . HIS A 1 433 ? -32.594 2.365 16.203 1 96.69 433 HIS A N 1
ATOM 3489 C CA . HIS A 1 433 ? -31.562 2.838 17.141 1 96.69 433 HIS A CA 1
ATOM 3490 C C . HIS A 1 433 ? -30.25 2.102 16.938 1 96.69 433 HIS A C 1
ATOM 3492 O O . HIS A 1 433 ? -30.203 0.872 17.016 1 96.69 433 HIS A O 1
ATOM 3498 N N . ASP A 1 434 ? -29.219 2.727 16.594 1 96.12 434 ASP A N 1
ATOM 3499 C CA . ASP A 1 434 ? -27.906 2.15 16.344 1 96.12 434 ASP A CA 1
ATOM 3500 C C . ASP A 1 434 ? -26.797 3.182 16.562 1 96.12 434 ASP A C 1
ATOM 3502 O O . ASP A 1 434 ? -27.078 4.348 16.859 1 96.12 434 ASP A O 1
ATOM 3506 N N . GLU A 1 435 ? -25.531 2.77 16.578 1 94.75 435 GLU A N 1
ATOM 3507 C CA . GLU A 1 435 ? -24.391 3.67 16.703 1 94.75 435 GLU A CA 1
ATOM 3508 C C . GLU A 1 435 ? -24.094 4.387 15.398 1 94.75 435 GLU A C 1
ATOM 3510 O O . GLU A 1 435 ? -23.344 3.881 14.562 1 94.75 435 GLU A O 1
ATOM 3515 N N . ILE A 1 436 ? -24.625 5.621 15.25 1 94.81 436 ILE A N 1
ATOM 3516 C CA . ILE A 1 436 ? -24.578 6.355 13.992 1 94.81 436 ILE A CA 1
ATOM 3517 C C . ILE A 1 436 ? -23.594 7.512 14.102 1 94.81 436 ILE A C 1
ATOM 3519 O O . ILE A 1 436 ? -23.094 8.016 13.086 1 94.81 436 ILE A O 1
ATOM 3523 N N . TRP A 1 437 ? -23.219 7.91 15.211 1 87.25 437 TRP A N 1
ATOM 3524 C CA . TRP A 1 437 ? -22.391 9.07 15.484 1 87.25 437 TRP A CA 1
ATOM 3525 C C . TRP A 1 437 ? -23.031 10.352 14.953 1 87.25 437 TRP A C 1
ATOM 3527 O O . TRP A 1 437 ? -23.891 10.297 14.078 1 87.25 437 TRP A O 1
ATOM 3537 N N . GLY A 1 438 ? -22.719 11.461 15.367 1 84.75 438 GLY A N 1
ATOM 3538 C CA . GLY A 1 438 ? -23.469 12.688 15.164 1 84.75 438 GLY A CA 1
ATOM 3539 C C . GLY A 1 438 ? -23.016 13.469 13.938 1 84.75 438 GLY A C 1
ATOM 3540 O O . GLY A 1 438 ? -23.641 14.461 13.562 1 84.75 438 GLY A O 1
ATOM 3541 N N . PHE A 1 439 ? -21.891 13.023 13.359 1 80.56 439 PHE A N 1
ATOM 3542 C CA . PHE A 1 439 ? -21.438 13.648 12.125 1 80.56 439 PHE A CA 1
ATOM 3543 C C . PHE A 1 439 ? -20.562 12.688 11.328 1 80.56 439 PHE A C 1
ATOM 3545 O O . PHE A 1 439 ? -20.125 11.656 11.844 1 80.56 439 PHE A O 1
ATOM 3552 N N . GLN A 1 440 ? -20.375 12.852 10.031 1 81.56 440 GLN A N 1
ATOM 3553 C CA . GLN A 1 440 ? -19.516 12.086 9.133 1 81.56 440 GLN A CA 1
ATOM 3554 C C . GLN A 1 440 ? -20.094 10.688 8.891 1 81.56 440 GLN A C 1
ATOM 3556 O O . GLN A 1 440 ? -19.469 9.688 9.242 1 81.56 440 GLN A O 1
ATOM 3561 N N . ASN A 1 441 ? -21.156 10.453 8.492 1 93.44 441 ASN A N 1
ATOM 3562 C CA . ASN A 1 441 ? -21.781 9.203 8.094 1 93.44 441 ASN A CA 1
ATOM 3563 C C . ASN A 1 441 ? -22.281 9.258 6.656 1 93.44 441 ASN A C 1
ATOM 3565 O O . ASN A 1 441 ? -22.297 10.328 6.039 1 93.44 441 ASN A O 1
ATOM 3569 N N . SER A 1 442 ? -22.609 8.125 6.172 1 95.06 442 SER A N 1
ATOM 3570 C CA . SER A 1 442 ? -23.141 8.031 4.816 1 95.06 442 SER A CA 1
ATOM 3571 C C . SER A 1 442 ? -24.641 8.344 4.785 1 95.06 442 SER A C 1
ATOM 3573 O O . SER A 1 442 ? -25.328 8.148 5.777 1 95.06 442 SER A O 1
ATOM 3575 N N . ASN A 1 443 ? -25.109 8.836 3.607 1 96.62 443 ASN A N 1
ATOM 3576 C CA . ASN A 1 443 ? -26.547 9.031 3.402 1 96.62 443 ASN A CA 1
ATOM 3577 C C . ASN A 1 443 ? -27.297 7.715 3.475 1 96.62 443 ASN A C 1
ATOM 3579 O O . ASN A 1 443 ? -26.844 6.699 2.951 1 96.62 443 ASN A O 1
ATOM 3583 N N . PRO A 1 444 ? -28.422 7.715 4.191 1 98.06 444 PRO A N 1
ATOM 3584 C CA . PRO A 1 444 ? -29.344 6.586 4.004 1 98.06 444 PRO A CA 1
ATOM 3585 C C . PRO A 1 444 ? -30.141 6.68 2.701 1 98.06 444 PRO A C 1
ATOM 3587 O O . PRO A 1 444 ? -30.406 7.781 2.213 1 98.06 444 PRO A O 1
ATOM 3590 N N . TYR A 1 445 ? -30.516 5.602 2.133 1 98.12 445 TYR A N 1
ATOM 3591 C CA . TYR A 1 445 ? -31.266 5.605 0.878 1 98.12 445 TYR A CA 1
ATOM 3592 C C . TYR A 1 445 ? -32.375 4.559 0.895 1 98.12 445 TYR A C 1
ATOM 3594 O O . TYR A 1 445 ? -32.219 3.508 1.524 1 98.12 445 TYR A O 1
ATOM 3602 N N . PHE A 1 446 ? -33.469 4.91 0.24 1 97.88 446 PHE A N 1
ATOM 3603 C CA . PHE A 1 446 ? -34.5 3.92 -0.035 1 97.88 446 PHE A CA 1
ATOM 3604 C C . PHE A 1 446 ? -34.062 2.98 -1.152 1 97.88 446 PHE A C 1
ATOM 3606 O O . PHE A 1 446 ? -33.344 3.389 -2.072 1 97.88 446 PHE A O 1
ATOM 3613 N N . SER A 1 447 ? -34.5 1.717 -0.972 1 97.94 447 SER A N 1
ATOM 3614 C CA . SER A 1 447 ? -34.438 0.864 -2.154 1 97.94 447 SER A CA 1
ATOM 3615 C C . SER A 1 447 ? -35.312 1.403 -3.277 1 97.94 447 SER A C 1
ATOM 3617 O O . SER A 1 447 ? -36.219 2.182 -3.031 1 97.94 447 SER A O 1
ATOM 3619 N N . PRO A 1 448 ? -35 1.042 -4.535 1 96.31 448 PRO A N 1
ATOM 3620 C CA . PRO A 1 448 ? -35.75 1.621 -5.656 1 96.31 448 PRO A CA 1
ATOM 3621 C C . PRO A 1 448 ? -37.25 1.364 -5.559 1 96.31 448 PRO A C 1
ATOM 3623 O O . PRO A 1 448 ? -38.062 2.148 -6.078 1 96.31 448 PRO A O 1
ATOM 3626 N N . ASN A 1 449 ? -37.719 0.272 -4.902 1 96 449 ASN A N 1
ATOM 3627 C CA . ASN A 1 449 ? -39.125 -0.037 -4.773 1 96 449 ASN A CA 1
ATOM 3628 C C . ASN A 1 449 ? -39.688 0.435 -3.436 1 96 449 ASN A C 1
ATOM 3630 O O . ASN A 1 449 ? -40.844 0.133 -3.094 1 96 449 ASN A O 1
ATOM 3634 N N . GLY A 1 450 ? -38.844 1.004 -2.561 1 95.88 450 GLY A N 1
ATOM 3635 C CA . GLY A 1 450 ? -39.281 1.614 -1.316 1 95.88 450 GLY A CA 1
ATOM 3636 C C . GLY A 1 450 ? -39.438 0.616 -0.183 1 95.88 450 GLY A C 1
ATOM 3637 O O . GLY A 1 450 ? -39.906 0.968 0.903 1 95.88 450 GLY A O 1
ATOM 3638 N N . GLU A 1 451 ? -39 -0.625 -0.354 1 96.19 451 GLU A N 1
ATOM 3639 C CA . GLU A 1 451 ? -39.156 -1.69 0.63 1 96.19 451 GLU A CA 1
ATOM 3640 C C . GLU A 1 451 ? -38.094 -1.595 1.729 1 96.19 451 GLU A C 1
ATOM 3642 O O . GLU A 1 451 ? -38.344 -1.999 2.867 1 96.19 451 GLU A O 1
ATOM 3647 N N . TYR A 1 452 ? -36.969 -1.169 1.37 1 97.94 452 TYR A N 1
ATOM 3648 C CA . TYR A 1 452 ? -35.844 -1.148 2.293 1 97.94 452 TYR A CA 1
ATOM 3649 C C . TYR A 1 452 ? -35.281 0.26 2.434 1 97.94 452 TYR A C 1
ATOM 3651 O O . TYR A 1 452 ? -35.438 1.089 1.533 1 97.94 452 TYR A O 1
ATOM 3659 N N . VAL A 1 453 ? -34.625 0.487 3.576 1 97.94 453 VAL A N 1
ATOM 3660 C CA . VAL A 1 453 ? -33.719 1.614 3.793 1 97.94 453 VAL A CA 1
ATOM 3661 C C . VAL A 1 453 ? -32.312 1.102 4.094 1 97.94 453 VAL A C 1
ATOM 3663 O O . VAL A 1 453 ? -32.125 0.266 4.98 1 97.94 453 VAL A O 1
ATOM 3666 N N . VAL A 1 454 ? -31.375 1.493 3.309 1 98.25 454 VAL A N 1
ATOM 3667 C CA . VAL A 1 454 ? -29.984 1.188 3.641 1 98.25 454 VAL A CA 1
ATOM 3668 C C . VAL A 1 454 ? -29.406 2.312 4.496 1 98.25 454 VAL A C 1
ATOM 3670 O O . VAL A 1 454 ? -29.703 3.488 4.273 1 98.25 454 VAL A O 1
ATOM 3673 N N . TYR A 1 455 ? -28.625 2.031 5.508 1 98.19 455 TYR A N 1
ATOM 3674 C CA . TYR A 1 455 ? -27.922 2.988 6.359 1 98.19 455 TYR A CA 1
ATOM 3675 C C . TYR A 1 455 ? -26.625 2.4 6.883 1 98.19 455 TYR A C 1
ATOM 3677 O O . TYR A 1 455 ? -26.375 1.197 6.766 1 98.19 455 TYR A O 1
ATOM 3685 N N . CYS A 1 456 ? -25.734 3.195 7.375 1 97.81 456 CYS A N 1
ATOM 3686 C CA . CYS A 1 456 ? -24.469 2.752 7.941 1 97.81 456 CYS A CA 1
ATOM 3687 C C . CYS A 1 456 ? -24.453 2.959 9.453 1 97.81 456 CYS A C 1
ATOM 3689 O O . CYS A 1 456 ? -25.016 3.924 9.961 1 97.81 456 CYS A O 1
ATOM 3691 N N . ALA A 1 457 ? -23.844 2.131 10.133 1 97 457 ALA A N 1
ATOM 3692 C CA . ALA A 1 457 ? -23.625 2.219 11.57 1 97 457 ALA A CA 1
ATOM 3693 C C . ALA A 1 457 ? -22.266 1.62 11.961 1 97 457 ALA A C 1
ATOM 3695 O O . ALA A 1 457 ? -21.703 0.828 11.203 1 97 457 ALA A O 1
ATOM 3696 N N . TYR A 1 458 ? -21.781 1.937 13.117 1 94.38 458 TYR A N 1
ATOM 3697 C CA . TYR A 1 458 ? -20.422 1.572 13.508 1 94.38 458 TYR A CA 1
ATOM 3698 C C . TYR A 1 458 ? -20.391 0.222 14.211 1 94.38 458 TYR A C 1
ATOM 3700 O O . TYR A 1 458 ? -21.281 -0.08 15.016 1 94.38 458 TYR A O 1
ATOM 3708 N N . ARG A 1 459 ? -19.5 -0.646 13.82 1 93.12 459 ARG A N 1
ATOM 3709 C CA . ARG A 1 459 ? -19.047 -1.861 14.492 1 93.12 459 ARG A CA 1
ATOM 3710 C C . ARG A 1 459 ? -17.531 -1.912 14.57 1 93.12 459 ARG A C 1
ATOM 3712 O O . ARG A 1 459 ? -16.844 -1.626 13.586 1 93.12 459 ARG A O 1
ATOM 3719 N N . ASN A 1 460 ? -16.938 -2.184 15.719 1 91.19 460 ASN A N 1
ATOM 3720 C CA . ASN A 1 460 ? -15.492 -2.199 15.867 1 91.19 460 ASN A CA 1
ATOM 3721 C C . ASN A 1 460 ? -14.875 -0.864 15.469 1 91.19 460 ASN A C 1
ATOM 3723 O O . ASN A 1 460 ? -13.812 -0.832 14.836 1 91.19 460 ASN A O 1
ATOM 3727 N N . PHE A 1 461 ? -15.656 0.235 15.68 1 92.06 461 PHE A N 1
ATOM 3728 C CA . PHE A 1 461 ? -15.234 1.599 15.383 1 92.06 461 PHE A CA 1
ATOM 3729 C C . PHE A 1 461 ? -15.18 1.83 13.875 1 92.06 461 PHE A C 1
ATOM 3731 O O . PHE A 1 461 ? -14.523 2.766 13.406 1 92.06 461 PHE A O 1
ATOM 3738 N N . GLU A 1 462 ? -15.719 0.858 13.086 1 94.25 462 GLU A N 1
ATOM 3739 C CA . GLU A 1 462 ? -15.758 0.929 11.625 1 94.25 462 GLU A CA 1
ATOM 3740 C C . GLU A 1 462 ? -17.188 0.876 11.109 1 94.25 462 GLU A C 1
ATOM 3742 O O . GLU A 1 462 ? -18.078 0.328 11.766 1 94.25 462 GLU A O 1
ATOM 3747 N N . LEU A 1 463 ? -17.438 1.362 9.867 1 95.94 463 LEU A N 1
ATOM 3748 C CA . LEU A 1 463 ? -18.781 1.449 9.328 1 95.94 463 LEU A CA 1
ATOM 3749 C C . LEU A 1 463 ? -19.188 0.14 8.664 1 95.94 463 LEU A C 1
ATOM 3751 O O . LEU A 1 463 ? -18.422 -0.421 7.871 1 95.94 463 LEU A O 1
ATOM 3755 N N . ASP A 1 464 ? -20.359 -0.32 9.023 1 96.81 464 ASP A N 1
ATOM 3756 C CA . ASP A 1 464 ? -21.047 -1.387 8.305 1 96.81 464 ASP A CA 1
ATOM 3757 C C . ASP A 1 464 ? -22.25 -0.844 7.551 1 96.81 464 ASP A C 1
ATOM 3759 O O . ASP A 1 464 ? -22.781 0.214 7.891 1 96.81 464 ASP A O 1
ATOM 3763 N N . ILE A 1 465 ? -22.656 -1.535 6.586 1 98.12 465 ILE A N 1
ATOM 3764 C CA . ILE A 1 465 ? -23.875 -1.198 5.844 1 98.12 465 ILE A CA 1
ATOM 3765 C C . ILE A 1 465 ? -25.016 -2.113 6.277 1 98.12 465 ILE A C 1
ATOM 3767 O O . ILE A 1 465 ? -24.859 -3.338 6.301 1 98.12 465 ILE A O 1
ATOM 3771 N N . PHE A 1 466 ? -26.156 -1.528 6.582 1 98.38 466 PHE A N 1
ATOM 3772 C CA . PHE A 1 466 ? -27.359 -2.238 6.996 1 98.38 466 PHE A CA 1
ATOM 3773 C C . PHE A 1 466 ? -28.5 -1.979 6.02 1 98.38 466 PHE A C 1
ATOM 3775 O O . PHE A 1 466 ? -28.562 -0.923 5.387 1 98.38 466 PHE A O 1
ATOM 3782 N N . ALA A 1 467 ? -29.375 -2.953 5.883 1 98.44 467 ALA A N 1
ATOM 3783 C CA . ALA A 1 467 ? -30.656 -2.785 5.199 1 98.44 467 ALA A CA 1
ATOM 3784 C C . ALA A 1 467 ? -31.828 -3.01 6.16 1 98.44 467 ALA A C 1
ATOM 3786 O O . ALA A 1 467 ? -31.953 -4.09 6.746 1 98.44 467 ALA A O 1
ATOM 3787 N N . TYR A 1 468 ? -32.594 -1.989 6.352 1 98.25 468 TYR A N 1
ATOM 3788 C CA . TYR A 1 468 ? -33.781 -2.047 7.18 1 98.25 468 TYR A CA 1
ATOM 3789 C C . TYR A 1 468 ? -35.031 -2.268 6.328 1 98.25 468 TYR A C 1
ATOM 3791 O O . TYR A 1 468 ? -35.312 -1.479 5.426 1 98.25 468 TYR A O 1
ATOM 3799 N N . ASN A 1 469 ? -35.75 -3.328 6.578 1 98.06 469 ASN A N 1
ATOM 3800 C CA . ASN A 1 469 ? -37 -3.574 5.914 1 98.06 469 ASN A CA 1
ATOM 3801 C C . ASN A 1 469 ? -38.156 -2.84 6.605 1 98.06 469 ASN A C 1
ATOM 3803 O O . ASN A 1 469 ? -38.5 -3.152 7.75 1 98.06 469 ASN A O 1
ATOM 3807 N N . ILE A 1 470 ? -38.812 -1.939 5.906 1 96.75 470 ILE A N 1
ATOM 3808 C CA . ILE A 1 470 ? -39.781 -1.028 6.488 1 96.75 470 ILE A CA 1
ATOM 3809 C C . ILE A 1 470 ? -41 -1.815 6.957 1 96.75 470 ILE A C 1
ATOM 3811 O O . ILE A 1 470 ? -41.562 -1.534 8.023 1 96.75 470 ILE A O 1
ATOM 3815 N N . ASN A 1 471 ? -41.406 -2.789 6.227 1 95.19 471 ASN A N 1
ATOM 3816 C CA . ASN A 1 471 ? -42.625 -3.545 6.543 1 95.19 471 ASN A CA 1
ATOM 3817 C C . ASN A 1 471 ? -42.406 -4.488 7.723 1 95.19 471 ASN A C 1
ATOM 3819 O O . ASN A 1 471 ? -43.219 -4.555 8.633 1 95.19 471 ASN A O 1
ATOM 3823 N N . SER A 1 472 ? -41.25 -5.164 7.734 1 95.5 472 SER A N 1
ATOM 3824 C CA . SER A 1 472 ? -41 -6.168 8.766 1 95.5 472 SER A CA 1
ATOM 3825 C C . SER A 1 472 ? -40.344 -5.547 9.984 1 95.5 472 SER A C 1
ATOM 3827 O O . SER A 1 472 ? -40.25 -6.18 11.039 1 95.5 472 SER A O 1
ATOM 3829 N N . ASP A 1 473 ? -39.875 -4.348 9.891 1 95.94 473 ASP A N 1
ATOM 3830 C CA . ASP A 1 473 ? -39.219 -3.639 10.984 1 95.94 473 ASP A CA 1
ATOM 3831 C C . ASP A 1 473 ? -37.969 -4.383 11.453 1 95.94 473 ASP A C 1
ATOM 3833 O O . ASP A 1 473 ? -37.75 -4.574 12.656 1 95.94 473 ASP A O 1
ATOM 3837 N N . LYS A 1 474 ? -37.25 -4.938 10.516 1 96.19 474 LYS A N 1
ATOM 3838 C CA . LYS A 1 474 ? -36.031 -5.676 10.82 1 96.19 474 LYS A CA 1
ATOM 3839 C C . LYS A 1 474 ? -34.844 -5.156 9.992 1 96.19 474 LYS A C 1
ATOM 3841 O O . LYS A 1 474 ? -35 -4.82 8.82 1 96.19 474 LYS A O 1
ATOM 3846 N N . SER A 1 475 ? -33.719 -5.078 10.688 1 96.94 475 SER A N 1
ATOM 3847 C CA . SER A 1 475 ? -32.5 -4.684 10.008 1 96.94 475 SER A CA 1
ATOM 3848 C C . SER A 1 475 ? -31.609 -5.891 9.719 1 96.94 475 SER A C 1
ATOM 3850 O O . SER A 1 475 ? -31.516 -6.812 10.539 1 96.94 475 SER A O 1
ATOM 3852 N N . ILE A 1 476 ? -31 -5.883 8.594 1 96.94 476 ILE A N 1
ATOM 3853 C CA . ILE A 1 476 ? -30.016 -6.871 8.188 1 96.94 476 ILE A CA 1
ATOM 3854 C C . ILE A 1 476 ? -28.641 -6.203 8.039 1 96.94 476 ILE A C 1
ATOM 3856 O O . ILE A 1 476 ? -28.516 -5.191 7.352 1 96.94 476 ILE A O 1
ATOM 3860 N N . ASN A 1 477 ? -27.594 -6.66 8.82 1 97.12 477 ASN A N 1
ATOM 3861 C CA . ASN A 1 477 ? -26.234 -6.215 8.562 1 97.12 477 ASN A CA 1
ATOM 3862 C C . ASN A 1 477 ? -25.688 -6.828 7.277 1 97.12 477 ASN A C 1
ATOM 3864 O O . ASN A 1 477 ? -25.406 -8.031 7.223 1 97.12 477 ASN A O 1
ATOM 3868 N N . LEU A 1 478 ? -25.5 -6.102 6.25 1 97.81 478 LEU A N 1
ATOM 3869 C CA . LEU A 1 478 ? -25.109 -6.605 4.938 1 97.81 478 LEU A CA 1
ATOM 3870 C C . LEU A 1 478 ? -23.625 -6.922 4.883 1 97.81 478 LEU A C 1
ATOM 3872 O O . LEU A 1 478 ? -23.203 -7.797 4.125 1 97.81 478 LEU A O 1
ATOM 3876 N N . THR A 1 479 ? -22.766 -6.238 5.559 1 96.12 479 THR A N 1
ATOM 3877 C CA . THR A 1 479 ? -21.328 -6.383 5.422 1 96.12 479 THR A CA 1
ATOM 3878 C C . THR A 1 479 ? -20.734 -7.102 6.633 1 96.12 479 THR A C 1
ATOM 3880 O O . THR A 1 479 ? -20.016 -8.094 6.484 1 96.12 479 THR A O 1
ATOM 3883 N N . ASN A 1 480 ? -21.062 -6.605 7.852 1 94.06 480 ASN A N 1
ATOM 3884 C CA . ASN A 1 480 ? -20.688 -7.254 9.102 1 94.06 480 ASN A CA 1
ATOM 3885 C C . ASN A 1 480 ? -19.188 -7.559 9.156 1 94.06 480 ASN A C 1
ATOM 3887 O O . ASN A 1 480 ? -18.797 -8.688 9.445 1 94.06 480 ASN A O 1
ATOM 3891 N N . THR A 1 481 ? -18.375 -6.605 8.734 1 93 481 THR A N 1
ATOM 3892 C CA . THR A 1 481 ? -16.922 -6.746 8.75 1 93 481 THR A CA 1
ATOM 3893 C C . THR A 1 481 ? -16.312 -5.875 9.836 1 93 481 THR A C 1
ATOM 3895 O O . THR A 1 481 ? -17.031 -5.188 10.57 1 93 481 THR A O 1
ATOM 3898 N N . GLY A 1 482 ? -15.086 -5.918 10.086 1 92 482 GLY A N 1
ATOM 3899 C CA . GLY A 1 482 ? -14.359 -5.082 11.039 1 92 482 GLY A CA 1
ATOM 3900 C C . GLY A 1 482 ? -13.633 -3.93 10.375 1 92 482 GLY A C 1
ATOM 3901 O O . GLY A 1 482 ? -12.82 -3.252 11.023 1 92 482 GLY A O 1
ATOM 3902 N N . VAL A 1 483 ? -13.93 -3.684 9.047 1 95.12 483 VAL A N 1
ATOM 3903 C CA . VAL A 1 483 ? -13.375 -2.555 8.312 1 95.12 483 VAL A CA 1
ATOM 3904 C C . VAL A 1 483 ? -14.5 -1.693 7.75 1 95.12 483 VAL A C 1
ATOM 3906 O O . VAL A 1 483 ? -15.672 -2.08 7.805 1 95.12 483 VAL A O 1
ATOM 3909 N N . THR A 1 484 ? -14.188 -0.587 7.219 1 96.25 484 THR A N 1
ATOM 3910 C CA . THR A 1 484 ? -15.203 0.382 6.832 1 96.25 484 THR A CA 1
ATOM 3911 C C . THR A 1 484 ? -15.758 0.064 5.445 1 96.25 484 THR A C 1
ATOM 3913 O O . THR A 1 484 ? -14.992 -0.056 4.484 1 96.25 484 THR A O 1
ATOM 3916 N N . GLU A 1 485 ? -17.016 -0.176 5.348 1 97.12 485 GLU A N 1
ATOM 3917 C CA . GLU A 1 485 ? -17.812 -0.097 4.129 1 97.12 485 GLU A CA 1
ATOM 3918 C C . GLU A 1 485 ? -18.75 1.106 4.164 1 97.12 485 GLU A C 1
ATOM 3920 O O . GLU A 1 485 ? -19.594 1.22 5.062 1 97.12 485 GLU A O 1
ATOM 3925 N N . SER A 1 486 ? -18.625 1.957 3.123 1 96.25 486 SER A N 1
ATOM 3926 C CA . SER A 1 486 ? -19.344 3.223 3.197 1 96.25 486 SER A CA 1
ATOM 3927 C C . SER A 1 486 ? -20 3.559 1.866 1 96.25 486 SER A C 1
ATOM 3929 O O . SER A 1 486 ? -19.844 2.828 0.885 1 96.25 486 SER A O 1
ATOM 3931 N N . ASP A 1 487 ? -20.891 4.543 1.864 1 96.94 487 ASP A N 1
ATOM 3932 C CA . ASP A 1 487 ? -21.516 5.191 0.713 1 96.94 487 ASP A CA 1
ATOM 3933 C C . ASP A 1 487 ? -22.359 4.203 -0.081 1 96.94 487 ASP A C 1
ATOM 3935 O O . ASP A 1 487 ? -22.219 4.086 -1.3 1 96.94 487 ASP A O 1
ATOM 3939 N N . PRO A 1 488 ? -23.188 3.488 0.659 1 98.06 488 PRO A N 1
ATOM 3940 C CA . PRO A 1 488 ? -24.047 2.566 -0.093 1 98.06 488 PRO A CA 1
ATOM 3941 C C . PRO A 1 488 ? -24.969 3.287 -1.074 1 98.06 488 PRO A C 1
ATOM 3943 O O . PRO A 1 488 ? -25.469 4.375 -0.774 1 98.06 488 PRO A O 1
ATOM 3946 N N . PHE A 1 489 ? -25.188 2.783 -2.244 1 97.94 489 PHE A N 1
ATOM 3947 C CA . PHE A 1 489 ? -26.094 3.309 -3.258 1 97.94 489 PHE A CA 1
ATOM 3948 C C . PHE A 1 489 ? -26.766 2.176 -4.016 1 97.94 489 PHE A C 1
ATOM 3950 O O . PHE A 1 489 ? -26.094 1.283 -4.543 1 97.94 489 PHE A O 1
ATOM 3957 N N . TRP A 1 490 ? -28.109 2.184 -4.09 1 97.25 490 TRP A N 1
ATOM 3958 C CA . TRP A 1 490 ? -28.875 1.14 -4.758 1 97.25 490 TRP A CA 1
ATOM 3959 C C . TRP A 1 490 ? -28.766 1.27 -6.273 1 97.25 490 TRP A C 1
ATOM 3961 O O . TRP A 1 490 ? -28.797 2.379 -6.812 1 97.25 490 TRP A O 1
ATOM 3971 N N . SER A 1 491 ? -28.625 0.124 -6.898 1 96.94 491 SER A N 1
ATOM 3972 C CA . SER A 1 491 ? -28.875 0.15 -8.336 1 96.94 491 SER A CA 1
ATOM 3973 C C . SER A 1 491 ? -30.359 0.372 -8.625 1 96.94 491 SER A C 1
ATOM 3975 O O . SER A 1 491 ? -31.219 -0.153 -7.914 1 96.94 491 SER A O 1
ATOM 3977 N N . PRO A 1 492 ? -30.672 1.11 -9.703 1 95.62 492 PRO A N 1
ATOM 3978 C CA . PRO A 1 492 ? -32.062 1.416 -10 1 95.62 492 PRO A CA 1
ATOM 3979 C C . PRO A 1 492 ? -32.906 0.162 -10.234 1 95.62 492 PRO A C 1
ATOM 3981 O O . PRO A 1 492 ? -34.125 0.169 -9.977 1 95.62 492 PRO A O 1
ATOM 3984 N N . ASP A 1 493 ? -32.344 -0.927 -10.641 1 95.25 493 ASP A N 1
ATOM 3985 C CA . ASP A 1 493 ? -33.062 -2.156 -10.906 1 95.25 493 ASP A CA 1
ATOM 3986 C C . ASP A 1 493 ? -33.219 -3 -9.641 1 95.25 493 ASP A C 1
ATOM 3988 O O . ASP A 1 493 ? -33.844 -4.062 -9.664 1 95.25 493 ASP A O 1
ATOM 3992 N N . GLY A 1 494 ? -32.625 -2.562 -8.523 1 96.31 494 GLY A N 1
ATOM 3993 C CA . GLY A 1 494 ? -32.781 -3.199 -7.227 1 96.31 494 GLY A CA 1
ATOM 3994 C C . GLY A 1 494 ? -31.969 -4.457 -7.066 1 96.31 494 GLY A C 1
ATOM 3995 O O . GLY A 1 494 ? -32.094 -5.168 -6.066 1 96.31 494 GLY A O 1
ATOM 3996 N N . LYS A 1 495 ? -31.016 -4.742 -7.945 1 96.5 495 LYS A N 1
ATOM 3997 C CA . LYS A 1 495 ? -30.25 -5.984 -7.934 1 96.5 495 LYS A CA 1
ATOM 3998 C C . LYS A 1 495 ? -28.969 -5.84 -7.105 1 96.5 495 LYS A C 1
ATOM 4000 O O . LYS A 1 495 ? -28.453 -6.824 -6.574 1 96.5 495 LYS A O 1
ATOM 4005 N N . TYR A 1 496 ? -28.438 -4.617 -7.043 1 97.75 496 TYR A N 1
ATOM 4006 C CA . TYR A 1 496 ? -27.109 -4.402 -6.465 1 97.75 496 TYR A CA 1
ATOM 4007 C C . TYR A 1 496 ? -27.141 -3.238 -5.48 1 97.75 496 TYR A C 1
ATOM 4009 O O . TYR A 1 496 ? -27.984 -2.346 -5.582 1 97.75 496 TYR A O 1
ATOM 4017 N N . ILE A 1 497 ? -26.234 -3.244 -4.543 1 98.5 497 ILE A N 1
ATOM 4018 C CA . ILE A 1 497 ? -25.844 -2.09 -3.744 1 98.5 497 ILE A CA 1
ATOM 4019 C C . ILE A 1 497 ? -24.375 -1.769 -3.998 1 98.5 497 ILE A C 1
ATOM 4021 O O . ILE A 1 497 ? -23.5 -2.637 -3.855 1 98.5 497 ILE A O 1
ATOM 4025 N N . TYR A 1 498 ? -24.109 -0.615 -4.508 1 98.5 498 TYR A N 1
ATOM 4026 C CA . TYR A 1 498 ? -22.734 -0.153 -4.684 1 98.5 498 TYR A CA 1
ATOM 4027 C C . TYR A 1 498 ? -22.172 0.409 -3.383 1 98.5 498 TYR A C 1
ATOM 4029 O O . TYR A 1 498 ? -22.922 0.946 -2.561 1 98.5 498 TYR A O 1
ATOM 4037 N N . LEU A 1 499 ? -20.906 0.271 -3.109 1 98.31 499 LEU A N 1
ATOM 4038 C CA . LEU A 1 499 ? -20.281 0.741 -1.875 1 98.31 499 LEU A CA 1
ATOM 4039 C C . LEU A 1 499 ? -18.797 0.986 -2.074 1 98.31 499 LEU A C 1
ATOM 4041 O O . LEU A 1 499 ? -18.219 0.581 -3.09 1 98.31 499 LEU A O 1
ATOM 4045 N N . ALA A 1 500 ? -18.156 1.708 -1.195 1 97.56 500 ALA A N 1
ATOM 4046 C CA . ALA A 1 500 ? -16.703 1.945 -1.156 1 97.56 500 ALA A CA 1
ATOM 4047 C C . ALA A 1 500 ? -16.062 1.211 0.016 1 97.56 500 ALA A C 1
ATOM 4049 O O . ALA A 1 500 ? -16.578 1.246 1.137 1 97.56 500 ALA A O 1
ATOM 4050 N N . THR A 1 501 ? -14.984 0.521 -0.228 1 97.06 501 THR A N 1
ATOM 4051 C CA . THR A 1 501 ? -14.305 -0.196 0.845 1 97.06 501 THR A CA 1
ATOM 4052 C C . THR A 1 501 ? -12.859 -0.498 0.461 1 97.06 501 THR A C 1
ATOM 4054 O O . THR A 1 501 ? -12.539 -0.621 -0.723 1 97.06 501 THR A O 1
ATOM 4057 N N . SER A 1 502 ? -11.984 -0.547 1.529 1 95.12 502 SER A N 1
ATOM 4058 C CA . SER A 1 502 ? -10.625 -1.04 1.355 1 95.12 502 SER A CA 1
ATOM 4059 C C . SER A 1 502 ? -10.555 -2.549 1.562 1 95.12 502 SER A C 1
ATOM 4061 O O . SER A 1 502 ? -9.492 -3.154 1.396 1 95.12 502 SER A O 1
ATOM 4063 N N . ARG A 1 503 ? -11.594 -3.174 1.901 1 94.44 503 ARG A N 1
ATOM 4064 C CA . ARG A 1 503 ? -11.852 -4.605 2.014 1 94.44 503 ARG A CA 1
ATOM 4065 C C . ARG A 1 503 ? -11.117 -5.199 3.213 1 94.44 503 ARG A C 1
ATOM 4067 O O . ARG A 1 503 ? -11.703 -5.957 3.992 1 94.44 503 ARG A O 1
ATOM 4074 N N . THR A 1 504 ? -9.812 -4.844 3.434 1 94.06 504 THR A N 1
ATOM 4075 C CA . THR A 1 504 ? -9.047 -5.617 4.406 1 94.06 504 THR A CA 1
ATOM 4076 C C . THR A 1 504 ? -8.336 -4.691 5.391 1 94.06 504 THR A C 1
ATOM 4078 O O . THR A 1 504 ? -7.648 -5.16 6.305 1 94.06 504 THR A O 1
ATOM 4081 N N . LYS A 1 505 ? -8.445 -3.4 5.289 1 92.06 505 LYS A N 1
ATOM 4082 C CA . LYS A 1 505 ? -7.73 -2.451 6.137 1 92.06 505 LYS A CA 1
ATOM 4083 C C . LYS A 1 505 ? -8.703 -1.55 6.895 1 92.06 505 LYS A C 1
ATOM 4085 O O . LYS A 1 505 ? -9.617 -0.977 6.301 1 92.06 505 LYS A O 1
ATOM 4090 N N . PRO A 1 506 ? -8.461 -1.439 8.18 1 92.69 506 PRO A N 1
ATOM 4091 C CA . PRO A 1 506 ? -9.297 -0.483 8.906 1 92.69 506 PRO A CA 1
ATOM 4092 C C . PRO A 1 506 ? -9.078 0.958 8.453 1 92.69 506 PRO A C 1
ATOM 4094 O O . PRO A 1 506 ? -7.969 1.32 8.055 1 92.69 506 PRO A O 1
ATOM 4097 N N . ALA A 1 507 ? -10.055 1.744 8.508 1 91.44 507 ALA A N 1
ATOM 4098 C CA . ALA A 1 507 ? -9.953 3.16 8.164 1 91.44 507 ALA A CA 1
ATOM 4099 C C . ALA A 1 507 ? -9.25 3.941 9.273 1 91.44 507 ALA A C 1
ATOM 4101 O O . ALA A 1 507 ? -8.492 4.875 8.992 1 91.44 507 ALA A O 1
ATOM 4102 N N . TYR A 1 508 ? -9.438 3.596 10.547 1 86.06 508 TYR A N 1
ATOM 4103 C CA . TYR A 1 508 ? -8.82 4.301 11.672 1 86.06 508 TYR A CA 1
ATOM 4104 C C . TYR A 1 508 ? -7.613 3.537 12.203 1 86.06 508 TYR A C 1
ATOM 4106 O O . TYR A 1 508 ? -7.617 2.305 12.234 1 86.06 508 TYR A O 1
ATOM 4114 N N . PRO A 1 509 ? -6.578 4.195 12.484 1 86.44 509 PRO A N 1
ATOM 4115 C CA . PRO A 1 509 ? -6.516 5.641 12.695 1 86.44 509 PRO A CA 1
ATOM 4116 C C . PRO A 1 509 ? -6.133 6.41 11.438 1 86.44 509 PRO A C 1
ATOM 4118 O O . PRO A 1 509 ? -6.352 7.621 11.352 1 86.44 509 PRO A O 1
ATOM 4121 N N . TYR A 1 510 ? -5.551 5.785 10.414 1 83.62 510 TYR A N 1
ATOM 4122 C CA . TYR A 1 510 ? -4.879 6.477 9.328 1 83.62 510 TYR A CA 1
ATOM 4123 C C . TYR A 1 510 ? -5.887 7.039 8.328 1 83.62 510 TYR A C 1
ATOM 4125 O O . TYR A 1 510 ? -5.551 7.906 7.52 1 83.62 510 TYR A O 1
ATOM 4133 N N . GLY A 1 511 ? -7.156 6.73 8.422 1 82.94 511 GLY A N 1
ATOM 4134 C CA . GLY A 1 511 ? -8.148 7.098 7.418 1 82.94 511 GLY A CA 1
ATOM 4135 C C . GLY A 1 511 ? -8.273 6.078 6.301 1 82.94 511 GLY A C 1
ATOM 4136 O O . GLY A 1 511 ? -7.445 5.172 6.184 1 82.94 511 GLY A O 1
ATOM 4137 N N . GLN A 1 512 ? -9.344 6.176 5.582 1 83.44 512 GLN A N 1
ATOM 4138 C CA . GLN A 1 512 ? -9.57 5.234 4.492 1 83.44 512 GLN A CA 1
ATOM 4139 C C . GLN A 1 512 ? -8.625 5.508 3.326 1 83.44 512 GLN A C 1
ATOM 4141 O O . GLN A 1 512 ? -8.602 6.613 2.785 1 83.44 512 GLN A O 1
ATOM 4146 N N . HIS A 1 513 ? -7.77 4.555 3.041 1 85 513 HIS A N 1
ATOM 4147 C CA . HIS A 1 513 ? -6.855 4.613 1.907 1 85 513 HIS A CA 1
ATOM 4148 C C . HIS A 1 513 ? -7.035 3.412 0.988 1 85 513 HIS A C 1
ATOM 4150 O O . HIS A 1 513 ? -7.406 2.326 1.443 1 85 513 HIS A O 1
ATOM 4156 N N . ASP A 1 514 ? -6.891 3.621 -0.301 1 89.31 514 ASP A N 1
ATOM 4157 C CA . ASP A 1 514 ? -6.965 2.582 -1.324 1 89.31 514 ASP A CA 1
ATOM 4158 C C . ASP A 1 514 ? -8.352 1.938 -1.352 1 89.31 514 ASP A C 1
ATOM 4160 O O . ASP A 1 514 ? -8.469 0.716 -1.477 1 89.31 514 ASP A O 1
ATOM 4164 N N . ALA A 1 515 ? -9.359 2.732 -1.012 1 96.06 515 ALA A N 1
ATOM 4165 C CA . ALA A 1 515 ? -10.727 2.242 -1.14 1 96.06 515 ALA A CA 1
ATOM 4166 C C . ALA A 1 515 ? -11.172 2.24 -2.6 1 96.06 515 ALA A C 1
ATOM 4168 O O . ALA A 1 515 ? -10.836 3.15 -3.359 1 96.06 515 ALA A O 1
ATOM 4169 N N . HIS A 1 516 ? -11.953 1.259 -2.986 1 96.69 516 HIS A N 1
ATOM 4170 C CA . HIS A 1 516 ? -12.477 1.122 -4.344 1 96.69 516 HIS A CA 1
ATOM 4171 C C . HIS A 1 516 ? -13.992 0.953 -4.336 1 96.69 516 HIS A C 1
ATOM 4173 O O . HIS A 1 516 ? -14.586 0.684 -3.287 1 96.69 516 HIS A O 1
ATOM 4179 N N . ILE A 1 517 ? -14.578 1.197 -5.504 1 98.31 517 ILE A N 1
ATOM 4180 C CA . ILE A 1 517 ? -16.016 1.021 -5.652 1 98.31 517 ILE A CA 1
ATOM 4181 C C . ILE A 1 517 ? -16.328 -0.43 -6.012 1 98.31 517 ILE A C 1
ATOM 4183 O O . ILE A 1 517 ? -15.766 -0.97 -6.969 1 98.31 517 ILE A O 1
ATOM 4187 N N . TYR A 1 518 ? -17.172 -1.034 -5.219 1 98.06 518 TYR A N 1
ATOM 4188 C CA . TYR A 1 518 ? -17.656 -2.383 -5.477 1 98.06 518 TYR A CA 1
ATOM 4189 C C . TYR A 1 518 ? -19.172 -2.381 -5.676 1 98.06 518 TYR A C 1
ATOM 4191 O O . TYR A 1 518 ? -19.859 -1.449 -5.254 1 98.06 518 TYR A O 1
ATOM 4199 N N . ARG A 1 519 ? -19.719 -3.342 -6.359 1 97.94 519 ARG A N 1
ATOM 4200 C CA . ARG A 1 519 ? -21.141 -3.625 -6.285 1 97.94 519 ARG A CA 1
ATOM 4201 C C . ARG A 1 519 ? -21.406 -4.977 -5.633 1 97.94 519 ARG A C 1
ATOM 4203 O O . ARG A 1 519 ? -20.656 -5.93 -5.852 1 97.94 519 ARG A O 1
ATOM 4210 N N . MET A 1 520 ? -22.344 -5.012 -4.809 1 98.06 520 MET A N 1
ATOM 4211 C CA . MET A 1 520 ? -22.797 -6.176 -4.051 1 98.06 520 MET A CA 1
ATOM 4212 C C . MET A 1 520 ? -24.062 -6.762 -4.648 1 98.06 520 MET A C 1
ATOM 4214 O O . MET A 1 520 ? -25.156 -6.211 -4.465 1 98.06 520 MET A O 1
ATOM 4218 N N . PRO A 1 521 ? -23.984 -7.906 -5.402 1 97.81 521 PRO A N 1
ATOM 4219 C CA . PRO A 1 521 ? -25.219 -8.57 -5.855 1 97.81 521 PRO A CA 1
ATOM 4220 C C . PRO A 1 521 ? -26.047 -9.125 -4.699 1 97.81 521 PRO A C 1
ATOM 4222 O O . PRO A 1 521 ? -25.531 -9.875 -3.867 1 97.81 521 PRO A O 1
ATOM 4225 N N . LEU A 1 522 ? -27.312 -8.82 -4.66 1 97.75 522 LEU A N 1
ATOM 4226 C CA . LEU A 1 522 ? -28.172 -9.195 -3.539 1 97.75 522 LEU A CA 1
ATOM 4227 C C . LEU A 1 522 ? -28.656 -10.633 -3.689 1 97.75 522 LEU A C 1
ATOM 4229 O O . LEU A 1 522 ? -29.219 -11.203 -2.748 1 97.75 522 LEU A O 1
ATOM 4233 N N . GLN A 1 523 ? -28.578 -11.18 -4.832 1 96.62 523 GLN A N 1
ATOM 4234 C CA . GLN A 1 523 ? -28.781 -12.594 -5.125 1 96.62 523 GLN A CA 1
ATOM 4235 C C . GLN A 1 523 ? -27.656 -13.141 -6.012 1 96.62 523 GLN A C 1
ATOM 4237 O O . GLN A 1 523 ? -26.781 -12.383 -6.438 1 96.62 523 GLN A O 1
ATOM 4242 N N . LYS A 1 524 ? -27.594 -14.469 -6.242 1 95.88 524 LYS A N 1
ATOM 4243 C CA . LYS A 1 524 ? -26.578 -15.07 -7.102 1 95.88 524 LYS A CA 1
ATOM 4244 C C . LYS A 1 524 ? -26.922 -14.898 -8.578 1 95.88 524 LYS A C 1
ATOM 4246 O O . LYS A 1 524 ? -27.172 -15.875 -9.281 1 95.88 524 LYS A O 1
ATOM 4251 N N . PHE A 1 525 ? -26.844 -13.656 -9.047 1 94.38 525 PHE A N 1
ATOM 4252 C CA . PHE A 1 525 ? -27.234 -13.336 -10.414 1 94.38 525 PHE A CA 1
ATOM 4253 C C . PHE A 1 525 ? -26.234 -13.914 -11.406 1 94.38 525 PHE A C 1
ATOM 4255 O O . PHE A 1 525 ? -25.047 -14.039 -11.102 1 94.38 525 PHE A O 1
ATOM 4262 N N . ASP A 1 526 ? -26.75 -14.297 -12.609 1 92.44 526 ASP A N 1
ATOM 4263 C CA . ASP A 1 526 ? -25.891 -14.734 -13.719 1 92.44 526 ASP A CA 1
ATOM 4264 C C . ASP A 1 526 ? -25.859 -13.68 -14.82 1 92.44 526 ASP A C 1
ATOM 4266 O O . ASP A 1 526 ? -26.641 -12.734 -14.812 1 92.44 526 ASP A O 1
ATOM 4270 N N . GLU A 1 527 ? -24.953 -13.797 -15.719 1 89.62 527 GLU A N 1
ATOM 4271 C CA . GLU A 1 527 ? -24.891 -12.938 -16.891 1 89.62 527 GLU A CA 1
ATOM 4272 C C . GLU A 1 527 ? -25.969 -13.312 -17.906 1 89.62 527 GLU A C 1
ATOM 4274 O O . GLU A 1 527 ? -26.484 -14.43 -17.891 1 89.62 527 GLU A O 1
ATOM 4279 N N . ASP A 1 528 ? -26.281 -12.359 -18.75 1 89.69 528 ASP A N 1
ATOM 4280 C CA . ASP A 1 528 ? -27.234 -12.625 -19.828 1 89.69 528 ASP A CA 1
ATOM 4281 C C . ASP A 1 528 ? -26.656 -13.633 -20.828 1 89.69 528 ASP A C 1
ATOM 4283 O O . ASP A 1 528 ? -25.438 -13.75 -20.969 1 89.69 528 ASP A O 1
ATOM 4287 N N . PHE A 1 529 ? -27.562 -14.367 -21.453 1 90.69 529 PHE A N 1
ATOM 4288 C CA . PHE A 1 529 ? -27.172 -15.352 -22.453 1 90.69 529 PHE A CA 1
ATOM 4289 C C . PHE A 1 529 ? -27.234 -14.75 -23.859 1 90.69 529 PHE A C 1
ATOM 4291 O O . PHE A 1 529 ? -28.266 -14.188 -24.25 1 90.69 529 PHE A O 1
ATOM 4298 N N . LYS A 1 530 ? -26.234 -14.812 -24.625 1 86.94 530 LYS A N 1
ATOM 4299 C CA . LYS A 1 530 ? -26.203 -14.297 -25.984 1 86.94 530 LYS A CA 1
ATOM 4300 C C . LYS A 1 530 ? -27.25 -14.992 -26.859 1 86.94 530 LYS A C 1
ATOM 4302 O O . LYS A 1 530 ? -27.844 -14.367 -27.734 1 86.94 530 LYS A O 1
ATOM 4307 N N . LEU A 1 531 ? -27.5 -16.25 -26.625 1 84.56 531 LEU A N 1
ATOM 4308 C CA . LEU A 1 531 ? -28.438 -17.031 -27.406 1 84.56 531 LEU A CA 1
ATOM 4309 C C . LEU A 1 531 ? -29.844 -16.484 -27.281 1 84.56 531 LEU A C 1
ATOM 4311 O O . LEU A 1 531 ? -30.641 -16.547 -28.219 1 84.56 531 LEU A O 1
ATOM 4315 N N . ASP A 1 532 ? -30.125 -16.031 -26.062 1 87.5 532 ASP A N 1
ATOM 4316 C CA . ASP A 1 532 ? -31.453 -15.422 -25.875 1 87.5 532 ASP A CA 1
ATOM 4317 C C . ASP A 1 532 ? -31.609 -14.195 -26.766 1 87.5 532 ASP A C 1
ATOM 4319 O O . ASP A 1 532 ? -32.688 -13.984 -27.359 1 87.5 532 ASP A O 1
ATOM 4323 N N . LYS A 1 533 ? -30.609 -13.406 -26.781 1 84.62 533 LYS A N 1
ATOM 4324 C CA . LYS A 1 533 ? -30.641 -12.227 -27.625 1 84.62 533 LYS A CA 1
ATOM 4325 C C . LYS A 1 533 ? -30.734 -12.609 -29.109 1 84.62 533 LYS A C 1
ATOM 4327 O O . LYS A 1 533 ? -31.422 -11.961 -29.891 1 84.62 533 LYS A O 1
ATOM 4332 N N . PHE A 1 534 ? -30.031 -13.664 -29.469 1 84.81 534 PHE A N 1
ATOM 4333 C CA . PHE A 1 534 ? -30.109 -14.18 -30.828 1 84.81 534 PHE A CA 1
ATOM 4334 C C . PHE A 1 534 ? -31.531 -14.633 -31.156 1 84.81 534 PHE A C 1
ATOM 4336 O O . PHE A 1 534 ? -32.062 -14.297 -32.219 1 84.81 534 PHE A O 1
ATOM 4343 N N . ASN A 1 535 ? -32.125 -15.328 -30.266 1 85.94 535 ASN A N 1
ATOM 4344 C CA . ASN A 1 535 ? -33.469 -15.812 -30.469 1 85.94 535 ASN A CA 1
ATOM 4345 C C . ASN A 1 535 ? -34.469 -14.664 -30.578 1 85.94 535 ASN A C 1
ATOM 4347 O O . ASN A 1 535 ? -35.438 -14.742 -31.328 1 85.94 535 ASN A O 1
ATOM 4351 N N . ASP A 1 536 ? -34.25 -13.695 -29.859 1 85.19 536 ASP A N 1
ATOM 4352 C CA . ASP A 1 536 ? -35.125 -12.531 -29.875 1 85.19 536 ASP A CA 1
ATOM 4353 C C . ASP A 1 536 ? -35.188 -11.906 -31.266 1 85.19 536 ASP A C 1
ATOM 4355 O O . ASP A 1 536 ? -36.188 -11.266 -31.625 1 85.19 536 ASP A O 1
ATOM 4359 N N . LEU A 1 537 ? -34.094 -12.07 -32 1 82.81 537 LEU A N 1
ATOM 4360 C CA . LEU A 1 537 ? -34.062 -11.531 -33.344 1 82.81 537 LEU A CA 1
ATOM 4361 C C . LEU A 1 537 ? -35.156 -12.148 -34.219 1 82.81 537 LEU A C 1
ATOM 4363 O O . LEU A 1 537 ? -35.531 -11.594 -35.25 1 82.81 537 LEU A O 1
ATOM 4367 N N . PHE A 1 538 ? -35.594 -13.281 -33.75 1 81.75 538 PHE A N 1
ATOM 4368 C CA . PHE A 1 538 ? -36.562 -14.016 -34.562 1 81.75 538 PHE A CA 1
ATOM 4369 C C . PHE A 1 538 ? -37.938 -13.922 -34 1 81.75 538 PHE A C 1
ATOM 4371 O O . PHE A 1 538 ? -38.875 -14.523 -34.5 1 81.75 538 PHE A O 1
ATOM 4378 N N . LYS A 1 539 ? -38.031 -13.445 -32.906 1 76.8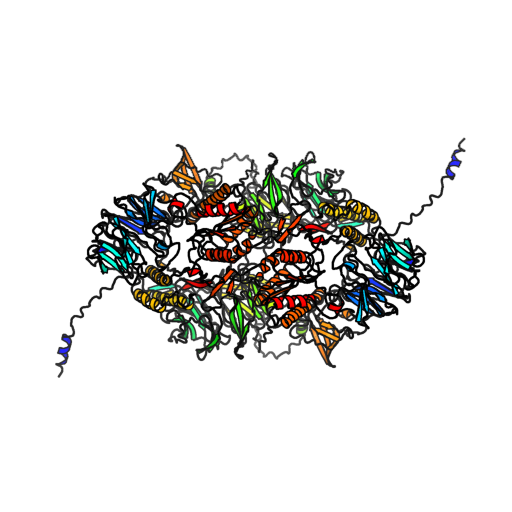8 539 LYS A N 1
ATOM 4379 C CA . LYS A 1 539 ? -39.375 -13.227 -32.344 1 76.88 539 LYS A CA 1
ATOM 4380 C C . LYS A 1 539 ? -40.156 -12.234 -33.219 1 76.88 539 LYS A C 1
ATOM 4382 O O . LYS A 1 539 ? -39.594 -11.227 -33.656 1 76.88 539 LYS A O 1
ATOM 4387 N N . GLU A 1 540 ? -41.25 -12.781 -33.781 1 63.41 540 GLU A N 1
ATOM 4388 C CA . GLU A 1 540 ? -42.125 -11.945 -34.594 1 63.41 540 GLU A CA 1
ATOM 4389 C C . GLU A 1 540 ? -42.656 -10.766 -33.781 1 63.41 540 GLU A C 1
ATOM 4391 O O . GLU A 1 540 ? -43.094 -10.922 -32.625 1 63.41 540 GLU A O 1
ATOM 4396 N N . GLU A 1 541 ? -42.188 -9.742 -34 1 51.66 541 GLU A N 1
ATOM 4397 C CA . GLU A 1 541 ? -42.812 -8.562 -33.375 1 51.66 541 GLU A CA 1
ATOM 4398 C C . GLU A 1 541 ? -44.312 -8.555 -33.562 1 51.66 541 GLU A C 1
ATOM 4400 O O . GLU A 1 541 ? -44.812 -8.664 -34.719 1 51.66 541 GLU A O 1
ATOM 4405 N N . LYS A 1 542 ? -45.188 -9.078 -32.781 1 46.44 542 LYS A N 1
ATOM 4406 C CA . LYS A 1 542 ? -46.594 -8.773 -33.031 1 46.44 542 LYS A CA 1
ATOM 4407 C C . LYS A 1 542 ? -46.781 -7.316 -33.438 1 46.44 542 LYS A C 1
ATOM 4409 O O . LYS A 1 542 ? -46.312 -6.402 -32.75 1 46.44 542 LYS A O 1
ATOM 4414 N N . LYS A 1 543 ? -47.188 -7.18 -34.688 1 42.19 543 LYS A N 1
ATOM 4415 C CA . LYS A 1 543 ? -47.594 -5.898 -35.25 1 42.19 543 LYS A CA 1
ATOM 4416 C C . LYS A 1 543 ? -48.656 -5.215 -34.406 1 42.19 543 LYS A C 1
ATOM 4418 O O . LYS A 1 543 ? -49.812 -5.648 -34.406 1 42.19 543 LYS A O 1
ATOM 4423 N N . GLU A 1 544 ? -48.438 -4.965 -33.25 1 35.41 544 GLU A N 1
ATOM 4424 C CA . GLU A 1 544 ? -49.5 -4.059 -32.812 1 35.41 544 GLU A CA 1
ATOM 4425 C C . GLU A 1 544 ? -49.75 -2.963 -33.844 1 35.41 544 GLU A C 1
ATOM 4427 O O . GLU A 1 544 ? -48.812 -2.5 -34.5 1 35.41 544 GLU A O 1
ATOM 4432 N N . GLU A 1 545 ? -51.031 -3.025 -34.281 1 36.25 545 GLU A N 1
ATOM 4433 C CA . GLU A 1 545 ? -51.562 -2.076 -35.25 1 36.25 545 GLU A CA 1
ATOM 4434 C C . GLU A 1 545 ? -51.031 -0.671 -35 1 36.25 545 GLU A C 1
ATOM 4436 O O . GLU A 1 545 ? -51.094 -0.157 -33.875 1 36.25 545 GLU A O 1
ATOM 4441 N N . PRO A 1 546 ? -50.156 -0.299 -35.844 1 36.09 546 PRO A N 1
ATOM 4442 C CA . PRO A 1 546 ? -49.781 1.107 -35.688 1 36.09 546 PRO A CA 1
ATOM 4443 C C . PRO A 1 546 ? -50.969 2.049 -35.719 1 36.09 546 PRO A C 1
ATOM 4445 O O . PRO A 1 546 ? -51.875 1.892 -36.562 1 36.09 546 PRO A O 1
ATOM 4448 N N . LYS A 1 547 ? -51.5 2.453 -34.656 1 39.69 547 LYS A N 1
ATOM 4449 C CA . LYS A 1 547 ? -52.344 3.615 -34.875 1 39.69 547 LYS A CA 1
ATOM 4450 C C . LYS A 1 547 ? -51.719 4.59 -35.844 1 39.69 547 LYS A C 1
ATOM 4452 O O . LYS A 1 547 ? -50.5 4.809 -35.812 1 39.69 547 LYS A O 1
ATOM 4457 N N . PRO A 1 548 ? -52.531 5.109 -36.969 1 34.94 548 PRO A N 1
ATOM 4458 C CA . PRO A 1 548 ? -52.062 5.953 -38.062 1 34.94 548 PRO A CA 1
ATOM 4459 C C . PRO A 1 548 ? -51.219 7.137 -37.594 1 34.94 548 PRO A C 1
ATOM 4461 O O . PRO A 1 548 ? -51.781 8.133 -37.125 1 34.94 548 PRO A O 1
ATOM 4464 N N . THR A 1 549 ? -50.594 7.109 -36.531 1 29.83 549 THR A N 1
ATOM 4465 C CA . THR A 1 549 ? -50.125 8.477 -36.344 1 29.83 549 THR A CA 1
ATOM 4466 C C . THR A 1 549 ? -49.281 8.922 -37.562 1 29.83 549 THR A C 1
ATOM 4468 O O . THR A 1 549 ? -48.781 8.086 -38.281 1 29.83 549 THR A O 1
ATOM 4471 N N . ASP A 1 550 ? -49.281 10.32 -37.781 1 29.77 550 ASP A N 1
ATOM 4472 C CA . ASP A 1 550 ? -48.781 11.172 -38.875 1 29.77 550 ASP A CA 1
ATOM 4473 C C . ASP A 1 550 ? -47.375 10.758 -39.281 1 29.77 550 ASP A C 1
ATOM 4475 O O . ASP A 1 550 ? -46.594 10.328 -38.438 1 29.77 550 ASP A O 1
ATOM 4479 N N . LYS A 1 551 ? -47.125 10.539 -40.594 1 30.39 551 LYS A N 1
ATOM 4480 C CA . LYS A 1 551 ? -46.094 10.109 -41.531 1 30.39 551 LYS A CA 1
ATOM 4481 C C . LYS A 1 551 ? -44.781 10.836 -41.219 1 30.39 551 LYS A C 1
ATOM 4483 O O . LYS A 1 551 ? -43.812 10.742 -42 1 30.39 551 LYS A O 1
ATOM 4488 N N . LYS A 1 552 ? -44.906 11.961 -40.625 1 31.58 552 LYS A N 1
ATOM 4489 C CA . LYS A 1 552 ? -43.812 12.773 -41.094 1 31.58 552 LYS A CA 1
ATOM 4490 C C . LYS A 1 552 ? -42.469 12.086 -40.812 1 31.58 552 LYS A C 1
ATOM 4492 O O . LYS A 1 552 ? -41.562 12.062 -41.656 1 31.58 552 LYS A O 1
ATOM 4497 N N . ASP A 1 553 ? -41.906 12.203 -39.656 1 28.47 553 ASP A N 1
ATOM 4498 C CA . ASP A 1 553 ? -40.469 12.398 -39.594 1 28.47 553 ASP A CA 1
ATOM 4499 C C . ASP A 1 553 ? -39.719 11.055 -39.594 1 28.47 553 ASP A C 1
ATOM 4501 O O . ASP A 1 553 ? -39.594 10.438 -38.531 1 28.47 553 ASP A O 1
ATOM 4505 N N . LYS A 1 554 ? -39.844 10.227 -40.594 1 33.16 554 LYS A N 1
ATOM 4506 C CA . LYS A 1 554 ? -39.094 8.977 -40.688 1 33.16 554 LYS A CA 1
ATOM 4507 C C . LYS A 1 554 ? -37.594 9.227 -40.719 1 33.16 554 LYS A C 1
ATOM 4509 O O . LYS A 1 554 ? -36.906 8.938 -41.688 1 33.16 554 LYS A O 1
ATOM 4514 N N . LYS A 1 555 ? -37.031 10.383 -40.406 1 30.62 555 LYS A N 1
ATOM 4515 C CA . LYS A 1 555 ? -35.625 10.305 -40.688 1 30.62 555 LYS A CA 1
ATOM 4516 C C . LYS A 1 555 ? -35 9.047 -40.062 1 30.62 555 LYS A C 1
ATOM 4518 O O . LYS A 1 555 ? -35.562 8.461 -39.156 1 30.62 555 LYS A O 1
ATOM 4523 N N . THR A 1 556 ? -33.594 9 -40.219 1 32.97 556 THR A N 1
ATOM 4524 C CA . THR A 1 556 ? -32.438 8.117 -40.062 1 32.97 556 THR A CA 1
ATOM 4525 C C . THR A 1 556 ? -32.406 7.496 -38.688 1 32.97 556 THR A C 1
ATOM 4527 O O . THR A 1 556 ? -32.938 8.078 -37.719 1 32.97 556 THR A O 1
ATOM 4530 N N . GLY A 1 557 ? -32.312 6.176 -38.562 1 37.84 557 GLY A N 1
ATOM 4531 C CA . GLY A 1 557 ? -32.062 5.156 -37.562 1 37.84 557 GLY A CA 1
ATOM 4532 C C . GLY A 1 557 ? -31.125 5.629 -36.469 1 37.84 557 GLY A C 1
ATOM 4533 O O . GLY A 1 557 ? -30.391 4.832 -35.875 1 37.84 557 GLY A O 1
ATOM 4534 N N . ASP A 1 558 ? -30.797 6.824 -36.375 1 44.28 558 ASP A N 1
ATOM 4535 C CA . ASP A 1 558 ? -29.797 7.121 -35.344 1 44.28 558 ASP A CA 1
ATOM 4536 C C . ASP A 1 558 ? -30.25 6.672 -33.969 1 44.28 558 ASP A C 1
ATOM 4538 O O . ASP A 1 558 ? -31.328 7.043 -33.531 1 44.28 558 ASP A O 1
ATOM 4542 N N . LYS A 1 559 ? -29.766 5.551 -33.531 1 57.38 559 LYS A N 1
ATOM 4543 C CA . LYS A 1 559 ? -29.969 5.121 -32.125 1 57.38 559 LYS A CA 1
ATOM 4544 C C . LYS A 1 559 ? -30.203 6.312 -31.219 1 57.38 559 LYS A C 1
ATOM 4546 O O . LYS A 1 559 ? -29.438 7.273 -31.234 1 57.38 559 LYS A O 1
ATOM 4551 N N . LYS A 1 560 ? -31.344 6.352 -30.594 1 72.12 560 LYS A N 1
ATOM 4552 C CA . LYS A 1 560 ? -31.625 7.375 -29.609 1 72.12 560 LYS A CA 1
ATOM 4553 C C . LYS A 1 560 ? -30.484 7.516 -28.609 1 72.12 560 LYS A C 1
ATOM 4555 O O . LYS A 1 560 ? -29.906 6.516 -28.172 1 72.12 560 LYS A O 1
ATOM 4560 N N . PRO A 1 561 ? -30.125 8.844 -28.359 1 83.94 561 PRO A N 1
ATOM 4561 C CA . PRO A 1 561 ? -29.094 9.047 -27.344 1 83.94 561 PRO A CA 1
ATOM 4562 C C . PRO A 1 561 ? -29.406 8.32 -26.031 1 83.94 561 PRO A C 1
ATOM 4564 O O . PRO A 1 561 ? -30.578 8.102 -25.703 1 83.94 561 PRO A O 1
ATOM 4567 N N . VAL A 1 562 ? -28.516 7.738 -25.422 1 86 562 VAL A N 1
ATOM 4568 C CA . VAL A 1 562 ? -28.641 6.957 -24.203 1 86 562 VAL A CA 1
ATOM 4569 C C . VAL A 1 562 ? -29.484 7.723 -23.188 1 86 562 VAL A C 1
ATOM 4571 O O . VAL A 1 562 ? -30.281 7.121 -22.453 1 86 562 VAL A O 1
ATOM 4574 N N . SER A 1 563 ? -29.422 9.008 -23.188 1 86.19 563 SER A N 1
ATOM 4575 C CA . SER A 1 563 ? -30.141 9.844 -22.234 1 86.19 563 SER A CA 1
ATOM 4576 C C . SER A 1 563 ? -31.641 9.711 -22.391 1 86.19 563 SER A C 1
ATOM 4578 O O . SER A 1 563 ? -32.406 9.953 -21.453 1 86.19 563 SER A O 1
ATOM 4580 N N . GLN A 1 564 ? -32.094 9.258 -23.516 1 85.19 564 GLN A N 1
ATOM 4581 C CA . GLN A 1 564 ? -33.531 9.188 -23.797 1 85.19 564 GLN A CA 1
ATOM 4582 C C . GLN A 1 564 ? -34.062 7.762 -23.625 1 85.19 564 GLN A C 1
ATOM 4584 O O . GLN A 1 564 ? -35.25 7.516 -23.766 1 85.19 564 GLN A O 1
ATOM 4589 N N . GLN A 1 565 ? -33.219 6.902 -23.375 1 87.44 565 GLN A N 1
ATOM 4590 C CA . GLN A 1 565 ? -33.656 5.531 -23.094 1 87.44 565 GLN A CA 1
ATOM 4591 C C . GLN A 1 565 ? -34.312 5.426 -21.734 1 87.44 565 GLN A C 1
ATOM 4593 O O . GLN A 1 565 ? -34.062 6.25 -20.844 1 87.44 565 GLN A O 1
ATOM 4598 N N . PRO A 1 566 ? -35.156 4.473 -21.594 1 87.31 566 PRO A N 1
ATOM 4599 C CA . PRO A 1 566 ? -35.938 4.391 -20.344 1 87.31 566 PRO A CA 1
ATOM 4600 C C . PRO A 1 566 ? -35.094 3.885 -19.172 1 87.31 566 PRO A C 1
ATOM 4602 O O . PRO A 1 566 ? -34.125 3.141 -19.391 1 87.31 566 PRO A O 1
ATOM 4605 N N . VAL A 1 567 ? -35.438 4.289 -18.016 1 87.19 567 VAL A N 1
ATOM 4606 C CA . VAL A 1 567 ? -34.906 3.752 -16.781 1 87.19 567 VAL A CA 1
ATOM 4607 C C . VAL A 1 567 ? -35.594 2.432 -16.438 1 87.19 567 VAL A C 1
ATOM 4609 O O . VAL A 1 567 ? -36.812 2.305 -16.594 1 87.19 567 VAL A O 1
ATOM 4612 N N . PRO A 1 568 ? -34.844 1.495 -16.031 1 88.25 568 PRO A N 1
ATOM 4613 C CA . PRO A 1 568 ? -35.469 0.234 -15.656 1 88.25 568 PRO A CA 1
ATOM 4614 C C . PRO A 1 568 ? -36.5 0.405 -14.531 1 88.25 568 PRO A C 1
ATOM 4616 O O . PRO A 1 568 ? -36.281 1.202 -13.617 1 88.25 568 PRO A O 1
ATOM 4619 N N . LYS A 1 569 ? -37.531 -0.371 -14.695 1 89.12 569 LYS A N 1
ATOM 4620 C CA . LYS A 1 569 ? -38.562 -0.343 -13.648 1 89.12 569 LYS A CA 1
ATOM 4621 C C . LYS A 1 569 ? -38.062 -1.021 -12.375 1 89.12 569 LYS A C 1
ATOM 4623 O O . LYS A 1 569 ? -37.375 -2.053 -12.438 1 89.12 569 LYS A O 1
ATOM 4628 N N . PRO A 1 570 ? -38.344 -0.44 -11.273 1 90.31 570 PRO A N 1
ATOM 4629 C CA . PRO A 1 570 ? -38 -1.125 -10.023 1 90.31 570 PRO A CA 1
ATOM 4630 C C . PRO A 1 570 ? -38.688 -2.479 -9.891 1 90.31 570 PRO A C 1
ATOM 4632 O O . PRO A 1 570 ? -39.812 -2.652 -10.367 1 90.31 570 PRO A O 1
ATOM 4635 N N . PRO A 1 571 ? -38.062 -3.41 -9.258 1 92.31 571 PRO A N 1
ATOM 4636 C CA . PRO A 1 571 ? -38.719 -4.719 -9.055 1 92.31 571 PRO A CA 1
ATOM 4637 C C . PRO A 1 571 ? -39.875 -4.668 -8.062 1 92.31 571 PRO A C 1
ATOM 4639 O O . PRO A 1 571 ? -39.938 -3.762 -7.227 1 92.31 571 PRO A O 1
ATOM 4642 N N . ALA A 1 572 ? -40.688 -5.609 -8.211 1 90.94 572 ALA A N 1
ATOM 4643 C CA . ALA A 1 572 ? -41.844 -5.684 -7.301 1 90.94 572 ALA A CA 1
ATOM 4644 C C . ALA A 1 572 ? -41.375 -6.035 -5.887 1 90.94 572 ALA A C 1
ATOM 4646 O O . ALA A 1 572 ? -41.906 -5.512 -4.906 1 90.94 572 ALA A O 1
ATOM 4647 N N . ASP A 1 573 ? -40.469 -6.875 -5.863 1 93 573 ASP A N 1
ATOM 4648 C CA . ASP A 1 573 ? -39.906 -7.312 -4.586 1 93 573 ASP A CA 1
ATOM 4649 C C . ASP A 1 573 ? -38.406 -7.473 -4.676 1 93 573 ASP A C 1
ATOM 4651 O O . ASP A 1 573 ? -37.875 -7.891 -5.707 1 93 573 ASP A O 1
ATOM 4655 N N . ILE A 1 574 ? -37.781 -7.039 -3.629 1 96.06 574 ILE A N 1
ATOM 4656 C CA . ILE A 1 574 ? -36.344 -7.211 -3.537 1 96.06 574 ILE A CA 1
ATOM 4657 C C . ILE A 1 574 ? -36.031 -8.281 -2.502 1 96.06 574 ILE A C 1
ATOM 4659 O O . ILE A 1 574 ? -36.375 -8.156 -1.328 1 96.06 574 ILE A O 1
ATOM 4663 N N . VAL A 1 575 ? -35.406 -9.328 -2.941 1 95.44 575 VAL A N 1
ATOM 4664 C CA . VAL A 1 575 ? -34.969 -10.406 -2.064 1 95.44 575 VAL A CA 1
ATOM 4665 C C . VAL A 1 575 ? -33.469 -10.297 -1.824 1 95.44 575 VAL A C 1
ATOM 4667 O O . VAL A 1 575 ? -32.688 -10.234 -2.773 1 95.44 575 VAL A O 1
ATOM 4670 N N . ILE A 1 576 ? -33.062 -10.281 -0.522 1 97 576 ILE A N 1
ATOM 4671 C CA . ILE A 1 576 ? -31.656 -10.227 -0.163 1 97 576 ILE A CA 1
ATOM 4672 C C . ILE A 1 576 ? -31.203 -11.594 0.347 1 97 576 ILE A C 1
ATOM 4674 O O . ILE A 1 576 ? -31.609 -12.023 1.426 1 97 576 ILE A O 1
ATOM 4678 N N . ASN A 1 577 ? -30.438 -12.273 -0.49 1 96.25 577 ASN A N 1
ATOM 4679 C CA . ASN A 1 577 ? -29.766 -13.492 -0.067 1 96.25 577 ASN A CA 1
ATOM 4680 C C . ASN A 1 577 ? -28.5 -13.188 0.733 1 96.25 577 ASN A C 1
ATOM 4682 O O . ASN A 1 577 ? -27.484 -12.75 0.17 1 96.25 577 ASN A O 1
ATOM 4686 N N . THR A 1 578 ? -28.531 -13.391 2.021 1 94.88 578 THR A N 1
ATOM 4687 C CA . THR A 1 578 ? -27.453 -12.969 2.902 1 94.88 578 THR A CA 1
ATOM 4688 C C . THR A 1 578 ? -26.344 -14.016 2.943 1 94.88 578 THR A C 1
ATOM 4690 O O . THR A 1 578 ? -25.312 -13.812 3.596 1 94.88 578 THR A O 1
ATOM 4693 N N . ASP A 1 579 ? -26.562 -15.125 2.252 1 92.94 579 ASP A N 1
ATOM 4694 C CA . ASP A 1 579 ? -25.547 -16.172 2.25 1 92.94 579 ASP A CA 1
ATOM 4695 C C . ASP A 1 579 ? -24.281 -15.703 1.545 1 92.94 579 ASP A C 1
ATOM 4697 O O . ASP A 1 579 ? -24.281 -15.508 0.328 1 92.94 579 ASP A O 1
ATOM 4701 N N . GLU A 1 580 ? -23.172 -15.555 2.252 1 91.31 580 GLU A N 1
ATOM 4702 C CA . GLU A 1 580 ? -21.844 -15.172 1.777 1 91.31 580 GLU A CA 1
ATOM 4703 C C . GLU A 1 580 ? -21.906 -13.938 0.884 1 91.31 580 GLU A C 1
ATOM 4705 O O . GLU A 1 580 ? -21.328 -13.922 -0.206 1 91.31 580 GLU A O 1
ATOM 4710 N N . LEU A 1 581 ? -22.562 -12.93 1.348 1 94.38 581 LEU A N 1
ATOM 4711 C CA . LEU A 1 581 ? -22.828 -11.711 0.588 1 94.38 581 LEU A CA 1
ATOM 4712 C C . LEU A 1 581 ? -21.516 -11.016 0.221 1 94.38 581 LEU A C 1
ATOM 4714 O O . LEU A 1 581 ? -21.344 -10.57 -0.916 1 94.38 581 LEU A O 1
ATOM 4718 N N . MET A 1 582 ? -20.547 -10.969 1.159 1 94.12 582 MET A N 1
ATOM 4719 C CA . MET A 1 582 ? -19.312 -10.234 0.948 1 94.12 582 MET A CA 1
ATOM 4720 C C . MET A 1 582 ? -18.422 -10.938 -0.074 1 94.12 582 MET A C 1
ATOM 4722 O O . MET A 1 582 ? -17.594 -10.305 -0.721 1 94.12 582 MET A O 1
ATOM 4726 N N . LYS A 1 583 ? -18.562 -12.203 -0.31 1 91.88 583 LYS A N 1
ATOM 4727 C CA . LYS A 1 583 ? -17.781 -12.961 -1.278 1 91.88 583 LYS A CA 1
ATOM 4728 C C . LYS A 1 583 ? -18.266 -12.703 -2.703 1 91.88 583 LYS A C 1
ATOM 4730 O O . LYS A 1 583 ? -17.594 -13.062 -3.668 1 91.88 583 LYS A O 1
ATOM 4735 N N . ARG A 1 584 ? -19.438 -12.086 -2.838 1 95.25 584 ARG A N 1
ATOM 4736 C CA . ARG A 1 584 ? -20.016 -11.844 -4.156 1 95.25 584 ARG A CA 1
ATOM 4737 C C . ARG A 1 584 ? -19.656 -10.445 -4.664 1 95.25 584 ARG A C 1
ATOM 4739 O O . ARG A 1 584 ? -20.031 -10.07 -5.773 1 95.25 584 ARG A O 1
ATOM 4746 N N . LEU A 1 585 ? -18.875 -9.656 -3.883 1 96.5 585 LEU A N 1
ATOM 4747 C CA . LEU A 1 585 ? -18.531 -8.305 -4.297 1 96.5 585 LEU A CA 1
ATOM 4748 C C . LEU A 1 585 ? -17.781 -8.32 -5.629 1 96.5 585 LEU A C 1
ATOM 4750 O O . LEU A 1 585 ? -16.938 -9.188 -5.859 1 96.5 585 LEU A O 1
ATOM 4754 N N . GLU A 1 586 ? -18.094 -7.375 -6.488 1 96.56 586 GLU A N 1
ATOM 4755 C CA . GLU A 1 586 ? -17.406 -7.141 -7.754 1 96.56 586 GLU A CA 1
ATOM 4756 C C . GLU A 1 586 ? -16.797 -5.742 -7.801 1 96.56 586 GLU A C 1
ATOM 4758 O O . GLU A 1 586 ? -17.5 -4.746 -7.613 1 96.56 586 GLU A O 1
ATOM 4763 N N . ARG A 1 587 ? -15.578 -5.613 -7.992 1 96.06 587 ARG A N 1
ATOM 4764 C CA . ARG A 1 587 ? -14.945 -4.297 -8.078 1 96.06 587 ARG A CA 1
ATOM 4765 C C . ARG A 1 587 ? -15.328 -3.596 -9.383 1 96.06 587 ARG A C 1
ATOM 4767 O O . ARG A 1 587 ? -15.234 -4.184 -10.461 1 96.06 587 ARG A O 1
ATOM 4774 N N . ILE A 1 588 ? -15.68 -2.438 -9.273 1 97.12 588 ILE A N 1
ATOM 4775 C CA . ILE A 1 588 ? -16.141 -1.654 -10.414 1 97.12 588 ILE A CA 1
ATOM 4776 C C . ILE A 1 588 ? -15.062 -0.651 -10.812 1 97.12 588 ILE A C 1
ATOM 4778 O O . ILE A 1 588 ? -14.734 -0.517 -12 1 97.12 588 ILE A O 1
ATOM 4782 N N . SER A 1 589 ? -14.492 -0.011 -9.844 1 95.12 589 SER 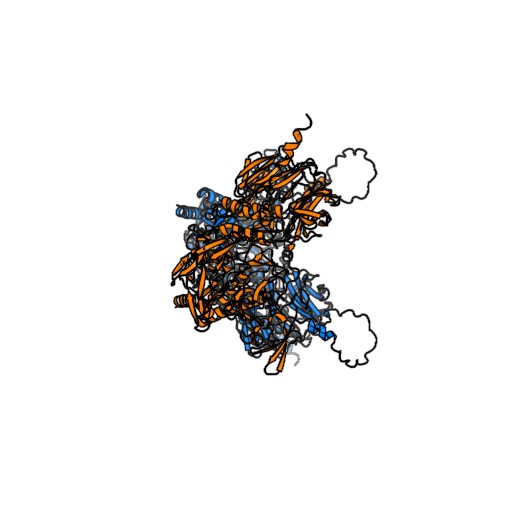A N 1
ATOM 4783 C CA . SER A 1 589 ? -13.477 0.994 -10.133 1 95.12 589 SER A CA 1
ATOM 4784 C C . SER A 1 589 ? -12.117 0.348 -10.367 1 95.12 589 SER A C 1
ATOM 4786 O O . SER A 1 589 ? -11.922 -0.831 -10.062 1 95.12 589 SER A O 1
ATOM 4788 N N . PRO A 1 590 ? -11.18 1.127 -11 1 89 590 PRO A N 1
ATOM 4789 C CA . PRO A 1 590 ? -9.812 0.614 -11.117 1 89 590 PRO A CA 1
ATOM 4790 C C . PRO A 1 590 ? -9.148 0.377 -9.766 1 89 590 PRO A C 1
ATOM 4792 O O . PRO A 1 590 ? -9.625 0.883 -8.742 1 89 590 PRO A O 1
ATOM 4795 N N . ASN A 1 591 ? -8.102 -0.408 -9.789 1 87.38 591 ASN A N 1
ATOM 4796 C CA . ASN A 1 591 ? -7.402 -0.76 -8.562 1 87.38 591 ASN A CA 1
ATOM 4797 C C . ASN A 1 591 ? -6.344 0.281 -8.203 1 87.38 591 ASN A C 1
ATOM 4799 O O . ASN A 1 591 ? -5.398 -0.014 -7.473 1 87.38 591 ASN A O 1
ATOM 4803 N N . PHE A 1 592 ? -6.383 1.52 -8.75 1 87.06 592 PHE A N 1
ATOM 4804 C CA . PHE A 1 592 ? -5.445 2.592 -8.453 1 87.06 592 PHE A CA 1
ATOM 4805 C C . PHE A 1 592 ? -6.152 3.764 -7.785 1 87.06 592 PHE A C 1
ATOM 4807 O O . PHE A 1 592 ? -7.242 4.156 -8.203 1 87.06 592 PHE A O 1
ATOM 4814 N N . GLY A 1 593 ? -5.527 4.312 -6.738 1 88.56 593 GLY A N 1
ATOM 4815 C CA . GLY A 1 593 ? -6.059 5.473 -6.047 1 88.56 593 GLY A CA 1
ATOM 4816 C C . GLY A 1 593 ? -7.129 5.125 -5.031 1 88.56 593 GLY A C 1
ATOM 4817 O O . GLY A 1 593 ? -7.297 3.957 -4.672 1 88.56 593 GLY A O 1
ATOM 4818 N N . THR A 1 594 ? -7.793 6.082 -4.504 1 93.62 594 THR A N 1
ATOM 4819 C CA . THR A 1 594 ? -8.883 5.965 -3.539 1 93.62 594 THR A CA 1
ATOM 4820 C C . THR A 1 594 ? -10.18 6.508 -4.121 1 93.62 594 THR A C 1
ATOM 4822 O O . THR A 1 594 ? -10.219 7.625 -4.641 1 93.62 594 THR A O 1
ATOM 4825 N N . GLN A 1 595 ? -11.156 5.664 -4.105 1 95.81 595 GLN A N 1
ATOM 4826 C CA . GLN A 1 595 ? -12.43 6.051 -4.691 1 95.81 595 GLN A CA 1
ATOM 4827 C C . GLN A 1 595 ? -13.539 6.082 -3.639 1 95.81 595 GLN A C 1
ATOM 4829 O O . GLN A 1 595 ? -13.438 5.406 -2.611 1 95.81 595 GLN A O 1
ATOM 4834 N N . GLY A 1 596 ? -14.586 6.914 -3.871 1 95.75 596 GLY A N 1
ATOM 4835 C CA . GLY A 1 596 ? -15.727 7 -2.979 1 95.75 596 GLY A CA 1
ATOM 4836 C C . GLY A 1 596 ? -16.922 7.699 -3.605 1 95.75 596 GLY A C 1
ATOM 4837 O O . GLY A 1 596 ? -16.859 8.117 -4.762 1 95.75 596 GLY A O 1
ATOM 4838 N N . SER A 1 597 ? -18.047 7.645 -2.938 1 96.19 597 SER A N 1
ATOM 4839 C CA . SER A 1 597 ? -19.266 8.375 -3.252 1 96.19 597 SER A CA 1
ATOM 4840 C C . SER A 1 597 ? -19.875 7.91 -4.574 1 96.19 597 SER A C 1
ATOM 4842 O O . SER A 1 597 ? -20.125 8.719 -5.465 1 96.19 597 SER A O 1
ATOM 4844 N N . PRO A 1 598 ? -20.172 6.668 -4.645 1 97.75 598 PRO A N 1
ATOM 4845 C CA . PRO A 1 598 ? -20.766 6.195 -5.895 1 97.75 598 PRO A CA 1
ATOM 4846 C C . PRO A 1 598 ? -22.172 6.75 -6.125 1 97.75 598 PRO A C 1
ATOM 4848 O O . PRO A 1 598 ? -22.922 6.961 -5.164 1 97.75 598 PRO A O 1
ATOM 4851 N N . TYR A 1 599 ? -22.578 7.027 -7.328 1 97.75 599 TYR A N 1
ATOM 4852 C CA . TYR A 1 599 ? -23.906 7.355 -7.836 1 97.75 599 TYR A CA 1
ATOM 4853 C C . TYR A 1 599 ? -24.188 6.602 -9.125 1 97.75 599 TYR A C 1
ATOM 4855 O O . TYR A 1 599 ? -23.391 6.629 -10.062 1 97.75 599 TYR A O 1
ATOM 4863 N N . VAL A 1 600 ? -25.328 5.945 -9.203 1 97.81 600 VAL A N 1
ATOM 4864 C CA . VAL A 1 600 ? -25.578 5.02 -10.297 1 97.81 600 VAL A CA 1
ATOM 4865 C C . VAL A 1 600 ? -26.781 5.492 -11.117 1 97.81 600 VAL A C 1
ATOM 4867 O O . VAL A 1 600 ? -27.844 5.773 -10.57 1 97.81 600 VAL A O 1
ATOM 4870 N N . ILE A 1 601 ? -26.625 5.625 -12.453 1 97.12 601 ILE A N 1
ATOM 4871 C CA . ILE A 1 601 ? -27.672 5.922 -13.414 1 97.12 601 ILE A CA 1
ATOM 4872 C C . ILE A 1 601 ? -27.812 4.766 -14.398 1 97.12 601 ILE A C 1
ATOM 4874 O O . ILE A 1 601 ? -26.828 4.305 -14.969 1 97.12 601 ILE A O 1
ATOM 4878 N N . GLN A 1 602 ? -28.969 4.262 -14.508 1 96.25 602 GLN A N 1
ATOM 4879 C CA . GLN A 1 602 ? -29.234 3.215 -15.492 1 96.25 602 GLN A CA 1
ATOM 4880 C C . GLN A 1 602 ? -30.188 3.709 -16.578 1 96.25 602 GLN A C 1
ATOM 4882 O O . GLN A 1 602 ? -31.234 4.281 -16.281 1 96.25 602 GLN A O 1
ATOM 4887 N N . LYS A 1 603 ? -29.797 3.598 -17.859 1 95.12 603 LYS A N 1
ATOM 4888 C CA . LYS A 1 603 ? -30.578 3.939 -19.047 1 95.12 603 LYS A CA 1
ATOM 4889 C C . LYS A 1 603 ? -30.5 2.83 -20.094 1 95.12 603 LYS A C 1
ATOM 4891 O O . LYS A 1 603 ? -29.422 2.523 -20.594 1 95.12 603 LYS A O 1
ATOM 4896 N N . GLY A 1 604 ? -31.672 2.299 -20.422 1 92.69 604 GLY A N 1
ATOM 4897 C CA . GLY A 1 604 ? -31.625 1.167 -21.328 1 92.69 604 GLY A CA 1
ATOM 4898 C C . GLY A 1 604 ? -30.828 -0.005 -20.781 1 92.69 604 GLY A C 1
ATOM 4899 O O . GLY A 1 604 ? -31.109 -0.499 -19.688 1 92.69 604 GLY A O 1
ATOM 4900 N N . THR A 1 605 ? -29.812 -0.363 -21.562 1 91.31 605 THR A N 1
ATOM 4901 C CA . THR A 1 605 ? -29 -1.497 -21.141 1 91.31 605 THR A CA 1
ATOM 4902 C C . THR A 1 605 ? -27.719 -1.021 -20.469 1 91.31 605 THR A C 1
ATOM 4904 O O . THR A 1 605 ? -26.891 -1.834 -20.031 1 91.31 605 THR A O 1
ATOM 4907 N N . LYS A 1 606 ? -27.5 0.249 -20.359 1 95.44 606 LYS A N 1
ATOM 4908 C CA . LYS A 1 606 ? -26.25 0.792 -19.844 1 95.44 606 LYS A CA 1
ATOM 4909 C C . LYS A 1 606 ? -26.406 1.234 -18.391 1 95.44 606 LYS A C 1
ATOM 4911 O O . LYS A 1 606 ? -27.453 1.771 -18.016 1 95.44 606 LYS A O 1
ATOM 4916 N N . THR A 1 607 ? -25.484 0.963 -17.625 1 97.31 607 THR A N 1
ATOM 4917 C CA . THR A 1 607 ? -25.359 1.463 -16.266 1 97.31 607 THR A CA 1
ATOM 4918 C C . THR A 1 607 ? -24.141 2.369 -16.141 1 97.31 607 THR A C 1
ATOM 4920 O O . THR A 1 607 ? -23.016 1.964 -16.469 1 97.31 607 THR A O 1
ATOM 4923 N N . PHE A 1 608 ? -24.344 3.582 -15.719 1 97.88 608 PHE A N 1
ATOM 4924 C CA . PHE A 1 608 ? -23.281 4.535 -15.445 1 97.88 608 PHE A CA 1
ATOM 4925 C C . PHE A 1 608 ? -23.031 4.641 -13.945 1 97.88 608 PHE A C 1
ATOM 4927 O O . PHE A 1 608 ? -23.906 5.035 -13.188 1 97.88 608 PHE A O 1
ATOM 4934 N N . VAL A 1 609 ? -21.828 4.305 -13.516 1 98.38 609 VAL A N 1
ATOM 4935 C CA . VAL A 1 609 ? -21.438 4.449 -12.117 1 98.38 609 VAL A CA 1
ATOM 4936 C C . VAL A 1 609 ? -20.484 5.633 -11.977 1 98.38 609 VAL A C 1
ATOM 4938 O O . VAL A 1 609 ? -19.344 5.582 -12.445 1 98.38 609 VAL A O 1
ATOM 4941 N N . TYR A 1 610 ? -20.938 6.688 -11.367 1 97.75 610 TYR A N 1
ATOM 4942 C CA . TYR A 1 610 ? -20.125 7.859 -11.094 1 97.75 610 TYR A CA 1
ATOM 4943 C C . TYR A 1 610 ? -19.469 7.758 -9.719 1 97.75 610 TYR A C 1
ATOM 4945 O O . TYR A 1 610 ? -20.062 7.238 -8.781 1 97.75 610 TYR A O 1
ATOM 4953 N N . TYR A 1 611 ? -18.25 8.266 -9.523 1 97.56 611 TYR A N 1
ATOM 4954 C CA . TYR A 1 611 ? -17.562 8.281 -8.242 1 97.56 611 TYR A CA 1
ATOM 4955 C C . TYR A 1 611 ? -16.391 9.258 -8.266 1 97.56 611 TYR A C 1
ATOM 4957 O O . TYR A 1 611 ? -15.953 9.688 -9.336 1 97.56 611 TYR A O 1
ATOM 4965 N N . ILE A 1 612 ? -15.953 9.672 -7.102 1 96.31 612 ILE A N 1
ATOM 4966 C CA . ILE A 1 612 ? -14.742 10.477 -6.949 1 96.31 612 ILE A CA 1
ATOM 4967 C C . ILE A 1 612 ? -13.516 9.562 -6.926 1 96.31 612 ILE A C 1
ATOM 4969 O O . ILE A 1 612 ? -13.547 8.484 -6.328 1 96.31 612 ILE A O 1
ATOM 4973 N N . SER A 1 613 ? -12.445 9.977 -7.637 1 93.81 613 SER A N 1
ATOM 4974 C CA . SER A 1 613 ? -11.227 9.18 -7.691 1 93.81 613 SER A CA 1
ATOM 4975 C C . SER A 1 613 ? -9.992 10.062 -7.828 1 93.81 613 SER A C 1
ATOM 4977 O O . SER A 1 613 ? -10.078 11.18 -8.344 1 93.81 613 SER A O 1
ATOM 4979 N N . ASP A 1 614 ? -8.867 9.602 -7.285 1 91.31 614 ASP A N 1
ATOM 4980 C CA . ASP A 1 614 ? -7.586 10.266 -7.5 1 91.31 614 ASP A CA 1
ATOM 4981 C C . ASP A 1 614 ? -6.637 9.367 -8.297 1 91.31 614 ASP A C 1
ATOM 4983 O O . ASP A 1 614 ? -5.414 9.477 -8.172 1 91.31 614 ASP A O 1
ATOM 4987 N N . GLN A 1 615 ? -7.172 8.516 -9.133 1 87.19 615 GLN A N 1
ATOM 4988 C CA . GLN A 1 615 ? -6.441 7.465 -9.836 1 87.19 615 GLN A CA 1
ATOM 49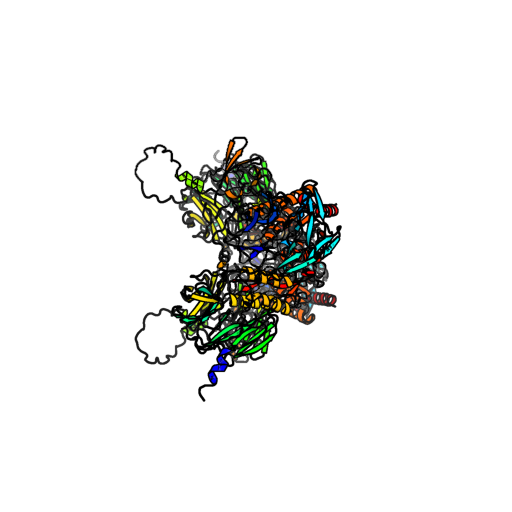89 C C . GLN A 1 615 ? -5.465 8.055 -10.852 1 87.19 615 GLN A C 1
ATOM 4991 O O . GLN A 1 615 ? -4.574 7.363 -11.344 1 87.19 615 GLN A O 1
ATOM 4996 N N . LEU A 1 616 ? -5.668 9.312 -11.219 1 81.94 616 LEU A N 1
ATOM 4997 C CA . LEU A 1 616 ? -4.766 9.977 -12.156 1 81.94 616 LEU A CA 1
ATOM 4998 C C . LEU A 1 616 ? -3.691 10.758 -11.414 1 81.94 616 LEU A C 1
ATOM 5000 O O . LEU A 1 616 ? -3.729 11.992 -11.383 1 81.94 616 LEU A O 1
ATOM 5004 N N . GLU A 1 617 ? -2.709 10.078 -10.781 1 76 617 GLU A N 1
ATOM 5005 C CA . GLU A 1 617 ? -1.521 10.617 -10.125 1 76 617 GLU A CA 1
ATOM 5006 C C . GLU A 1 617 ? -1.897 11.484 -8.93 1 76 617 GLU A C 1
ATOM 5008 O O . GLU A 1 617 ? -1.315 12.555 -8.727 1 76 617 GLU A O 1
ATOM 5013 N N . GLY A 1 618 ? -3.055 11.195 -8.336 1 78.56 618 GLY A N 1
ATOM 5014 C CA . GLY A 1 618 ? -3.389 11.844 -7.078 1 78.56 618 GLY A CA 1
ATOM 5015 C C . GLY A 1 618 ? -4.34 13.016 -7.242 1 78.56 618 GLY A C 1
ATOM 5016 O O . GLY A 1 618 ? -4.809 13.586 -6.254 1 78.56 618 GLY A O 1
ATOM 5017 N N . LYS A 1 619 ? -4.59 13.391 -8.445 1 84.56 619 LYS A N 1
ATOM 5018 C CA . LYS A 1 619 ? -5.523 14.484 -8.672 1 84.56 619 LYS A CA 1
ATOM 5019 C C . LYS A 1 619 ? -6.969 14.008 -8.594 1 84.56 619 LYS A C 1
ATOM 5021 O O . LYS A 1 619 ? -7.395 13.164 -9.391 1 84.56 619 LYS A O 1
ATOM 5026 N N . ARG A 1 620 ? -7.746 14.602 -7.727 1 91.31 620 ARG A N 1
ATOM 5027 C CA . ARG A 1 620 ? -9.133 14.18 -7.52 1 91.31 620 ARG A CA 1
ATOM 5028 C C . ARG A 1 620 ? -10.023 14.672 -8.648 1 91.31 620 ARG A C 1
ATOM 5030 O O . ARG A 1 620 ? -9.836 15.773 -9.172 1 91.31 620 ARG A O 1
ATOM 5037 N N . GLY A 1 621 ? -10.875 13.891 -9.039 1 94.06 621 GLY A N 1
ATOM 5038 C CA . GLY A 1 621 ? -11.883 14.211 -10.039 1 94.06 621 GLY A CA 1
ATOM 5039 C C . GLY A 1 621 ? -13.047 13.242 -10.039 1 94.06 621 GLY A C 1
ATOM 5040 O O . GLY A 1 621 ? -13.07 12.289 -9.266 1 94.06 621 GLY A O 1
ATOM 5041 N N . ILE A 1 622 ? -14.07 13.609 -10.805 1 96.81 622 ILE A N 1
ATOM 5042 C CA . ILE A 1 622 ? -15.227 12.742 -10.969 1 96.81 622 ILE A CA 1
ATOM 5043 C C . ILE A 1 622 ? -14.992 11.781 -12.133 1 96.81 622 ILE A C 1
ATOM 5045 O O . ILE A 1 622 ? -14.555 12.195 -13.211 1 96.81 622 ILE A O 1
ATOM 5049 N N . PHE A 1 623 ? -15.18 10.523 -11.914 1 96.5 623 PHE A N 1
ATOM 5050 C CA . PHE A 1 623 ? -15.016 9.492 -12.938 1 96.5 623 PHE A CA 1
ATOM 5051 C C . PHE A 1 623 ? -16.328 8.75 -13.172 1 96.5 623 PHE A C 1
ATOM 5053 O O . PHE A 1 623 ? -17.234 8.789 -12.328 1 96.5 623 PHE A O 1
ATOM 5060 N N . ARG A 1 624 ? -16.469 8.133 -14.312 1 97.44 624 ARG A N 1
ATOM 5061 C CA . ARG A 1 624 ? -17.609 7.293 -14.68 1 97.44 624 ARG A CA 1
ATOM 5062 C C . ARG A 1 624 ? -17.141 5.938 -15.203 1 97.44 624 ARG A C 1
ATOM 5064 O O . ARG A 1 624 ? -16.25 5.863 -16.047 1 97.44 624 ARG A O 1
ATOM 5071 N N . THR A 1 625 ? -17.609 4.852 -14.672 1 97.69 625 THR A N 1
ATOM 5072 C CA . THR A 1 625 ? -17.469 3.523 -15.266 1 97.69 625 THR A CA 1
ATOM 5073 C C . THR A 1 625 ? -18.781 3.094 -15.922 1 97.69 625 THR A C 1
ATOM 5075 O O . THR A 1 625 ? -19.844 3.123 -15.297 1 97.69 625 THR A O 1
ATOM 5078 N N . THR A 1 626 ? -18.734 2.779 -17.188 1 97.81 626 THR A N 1
ATOM 5079 C CA . THR A 1 626 ? -19.906 2.322 -17.938 1 97.81 626 THR A CA 1
ATOM 5080 C C . THR A 1 626 ? -19.953 0.797 -17.984 1 97.81 626 THR A C 1
ATOM 5082 O O . THR A 1 626 ? -18.984 0.15 -18.391 1 97.81 626 THR A O 1
ATOM 5085 N N . ILE A 1 627 ? -21.016 0.219 -17.531 1 96.94 627 ILE A N 1
ATOM 5086 C CA . ILE A 1 627 ? -21.266 -1.219 -17.562 1 96.94 627 ILE A CA 1
ATOM 5087 C C . ILE A 1 627 ? -22.344 -1.534 -18.594 1 96.94 627 ILE A C 1
ATOM 5089 O O . ILE A 1 627 ? -23.422 -0.932 -18.562 1 96.94 627 ILE A O 1
ATOM 5093 N N . GLU A 1 628 ? -22.062 -2.367 -19.484 1 94.75 628 GLU A N 1
ATOM 5094 C CA . GLU A 1 628 ? -23 -2.826 -20.516 1 94.75 628 GLU A CA 1
ATOM 5095 C C . GLU A 1 628 ? -22.844 -4.324 -20.766 1 94.75 628 GLU A C 1
ATOM 5097 O O . GLU A 1 628 ? -21.719 -4.84 -20.797 1 94.75 628 GLU A O 1
ATOM 5102 N N . PRO A 1 629 ? -24 -5.035 -20.859 1 91.75 629 PRO A N 1
ATOM 5103 C CA . PRO A 1 629 ? -23.891 -6.469 -21.141 1 91.75 629 PRO A CA 1
ATOM 5104 C C . PRO A 1 629 ? -23.031 -6.77 -22.359 1 91.75 629 PRO A C 1
ATOM 5106 O O . PRO A 1 629 ? -23.094 -6.043 -23.359 1 91.75 629 PRO A O 1
ATOM 5109 N N . PHE A 1 630 ? -22.234 -7.777 -22.281 1 89.94 630 PHE A N 1
ATOM 5110 C CA . PHE A 1 630 ? -21.422 -8.352 -23.344 1 89.94 630 PHE A CA 1
ATOM 5111 C C . PHE A 1 630 ? -20.297 -7.414 -23.75 1 89.94 630 PHE A C 1
ATOM 5113 O O . PHE A 1 630 ? -19.656 -7.594 -24.797 1 89.94 630 PHE A O 1
ATOM 5120 N N . GLU A 1 631 ? -20.047 -6.293 -22.984 1 92.12 631 GLU A N 1
ATOM 5121 C CA . GLU A 1 631 ? -18.953 -5.355 -23.219 1 92.12 631 GLU A CA 1
ATOM 5122 C C . GLU A 1 631 ? -18.031 -5.266 -22 1 92.12 631 GLU A C 1
ATOM 5124 O O . GLU A 1 631 ? -18.453 -5.551 -20.875 1 92.12 631 GLU A O 1
ATOM 5129 N N . THR A 1 632 ? -16.812 -4.867 -22.312 1 91.62 632 THR A N 1
ATOM 5130 C CA . THR A 1 632 ? -15.906 -4.59 -21.203 1 91.62 632 THR A CA 1
ATOM 5131 C C . THR A 1 632 ? -16.234 -3.244 -20.562 1 91.62 632 THR A C 1
ATOM 5133 O O . THR A 1 632 ? -16.547 -2.277 -21.25 1 91.62 632 THR A O 1
ATOM 5136 N N . ASN A 1 633 ? -16.125 -3.219 -19.188 1 94.5 633 ASN A N 1
ATOM 5137 C CA . ASN A 1 633 ? -16.344 -1.958 -18.484 1 94.5 633 ASN A CA 1
ATOM 5138 C C . ASN A 1 633 ? -15.383 -0.877 -18.969 1 94.5 633 ASN A C 1
ATOM 5140 O O . ASN A 1 633 ? -14.203 -1.15 -19.188 1 94.5 633 ASN A O 1
ATOM 5144 N N . LYS A 1 634 ? -15.867 0.24 -19.234 1 94.31 634 LYS A N 1
ATOM 5145 C CA . LYS A 1 634 ? -15.055 1.37 -19.672 1 94.31 634 LYS A CA 1
ATOM 5146 C C . LYS A 1 634 ? -15.055 2.48 -18.625 1 94.31 634 LYS A C 1
ATOM 5148 O O . LYS A 1 634 ? -16.125 2.953 -18.219 1 94.31 634 LYS A O 1
ATOM 5153 N N . THR A 1 635 ? -13.906 2.918 -18.109 1 95.38 635 THR A N 1
ATOM 5154 C CA . THR A 1 635 ? -13.773 3.982 -17.125 1 95.38 635 THR A CA 1
ATOM 5155 C C . THR A 1 635 ? -13.18 5.238 -17.75 1 95.38 635 THR A C 1
ATOM 5157 O O . THR A 1 635 ? -12.148 5.172 -18.422 1 95.38 635 THR A O 1
ATOM 5160 N N . GLU A 1 636 ? -13.82 6.383 -17.516 1 94.5 636 GLU A N 1
ATOM 5161 C CA . GLU A 1 636 ? -13.391 7.66 -18.078 1 94.5 636 GLU A CA 1
ATOM 5162 C C . GLU A 1 636 ? -13.562 8.789 -17.062 1 94.5 636 GLU A C 1
ATOM 5164 O O . GLU A 1 636 ? -14.484 8.766 -16.25 1 94.5 636 GLU A O 1
ATOM 5169 N N . LYS A 1 637 ? -12.719 9.852 -17.156 1 93.94 637 LYS A N 1
ATOM 5170 C CA . LYS A 1 637 ? -12.906 11.07 -16.375 1 93.94 637 LYS A CA 1
ATOM 5171 C C . LYS A 1 637 ? -14.031 11.922 -16.938 1 93.94 637 LYS A C 1
ATOM 5173 O O . LYS A 1 637 ? -14.148 12.07 -18.156 1 93.94 637 LYS A O 1
ATOM 5178 N N . VAL A 1 638 ? -14.867 12.414 -16.016 1 96.5 638 VAL A N 1
ATOM 5179 C CA . VAL A 1 638 ? -15.914 13.336 -16.453 1 96.5 638 VAL A CA 1
ATOM 5180 C C . VAL A 1 638 ? -15.297 14.695 -16.781 1 96.5 638 VAL A C 1
ATOM 5182 O O . VAL A 1 638 ? -14.57 15.266 -15.969 1 96.5 638 VAL A O 1
ATOM 5185 N N . THR A 1 639 ? -15.586 15.227 -17.938 1 94.44 639 THR A N 1
ATOM 5186 C CA . THR A 1 639 ? -14.984 16.484 -18.359 1 94.44 639 THR A CA 1
ATOM 5187 C C . THR A 1 639 ? -15.875 17.656 -17.969 1 94.44 639 THR A C 1
ATOM 5189 O O . THR A 1 639 ? -17.047 17.469 -17.641 1 94.44 639 THR A O 1
ATOM 5192 N N . GLY A 1 640 ? -15.297 18.797 -17.891 1 91.56 640 GLY A N 1
ATOM 5193 C CA . GLY A 1 640 ? -16.047 20.031 -17.688 1 91.56 640 GLY A CA 1
ATOM 5194 C C . GLY A 1 640 ? -15.852 20.641 -16.312 1 91.56 640 GLY A C 1
ATOM 5195 O O . GLY A 1 640 ? -16.109 21.828 -16.109 1 91.56 640 GLY A O 1
ATOM 5196 N N . ALA A 1 641 ? -15.531 19.844 -15.391 1 86.94 641 ALA A N 1
ATOM 5197 C CA . ALA A 1 641 ? -15.273 20.359 -14.055 1 86.94 641 ALA A CA 1
ATOM 5198 C C . ALA A 1 641 ? -14.242 19.5 -13.32 1 86.94 641 ALA A C 1
ATOM 5200 O O . ALA A 1 641 ? -14.188 18.281 -13.508 1 86.94 641 ALA A O 1
ATOM 5201 N N . ASP A 1 642 ? -13.359 20.203 -12.555 1 83.12 642 ASP A N 1
ATOM 5202 C CA . ASP A 1 642 ? -12.461 19.516 -11.633 1 83.12 642 ASP A CA 1
ATOM 5203 C C . ASP A 1 642 ? -12.891 19.734 -10.18 1 83.12 642 ASP A C 1
ATOM 5205 O O . ASP A 1 642 ? -12.922 20.875 -9.703 1 83.12 642 ASP A O 1
ATOM 5209 N N . ALA A 1 643 ? -13.555 18.719 -9.609 1 85.56 643 ALA A N 1
ATOM 5210 C CA . ALA A 1 643 ? -14.023 18.875 -8.234 1 85.56 643 ALA A CA 1
ATOM 5211 C C . ALA A 1 643 ? -13.664 17.656 -7.391 1 85.56 643 ALA A C 1
ATOM 5213 O O . ALA A 1 643 ? -13.57 16.547 -7.906 1 85.56 643 ALA A O 1
ATOM 5214 N N . GLY A 1 644 ? -13.406 17.984 -6.184 1 85.56 644 GLY A N 1
ATOM 5215 C CA . GLY A 1 644 ? -13.07 16.922 -5.246 1 85.56 644 GLY A CA 1
ATOM 5216 C C . GLY A 1 644 ? -14.289 16.297 -4.586 1 85.56 644 GLY A C 1
ATOM 5217 O O . GLY A 1 644 ? -14.164 15.336 -3.834 1 85.56 644 GLY A O 1
ATOM 5218 N N . ASP A 1 645 ? -15.453 16.859 -4.734 1 88.5 645 ASP A N 1
ATOM 5219 C CA . ASP A 1 645 ? -16.719 16.344 -4.23 1 88.5 645 ASP A CA 1
ATOM 5220 C C . ASP A 1 645 ? -17.875 16.688 -5.18 1 88.5 645 ASP A C 1
ATOM 5222 O O . ASP A 1 645 ? -17.75 17.594 -6.004 1 88.5 645 ASP A O 1
ATOM 5226 N N . TYR A 1 646 ? -18.906 15.883 -5.098 1 94.06 646 TYR A N 1
ATOM 5227 C CA . TYR A 1 646 ? -20.047 16.156 -5.973 1 94.06 646 TYR A CA 1
ATOM 5228 C C . TYR A 1 646 ? -21.344 15.594 -5.391 1 94.06 646 TYR A C 1
ATOM 5230 O O . TYR A 1 646 ? -21.312 14.805 -4.441 1 94.06 646 TYR A O 1
ATOM 5238 N N . ASP A 1 647 ? -22.391 16.109 -5.801 1 95.25 647 ASP A N 1
ATOM 5239 C CA . ASP A 1 647 ? -23.75 15.609 -5.566 1 95.25 647 ASP A CA 1
ATOM 5240 C C . ASP A 1 647 ? -24.562 15.625 -6.855 1 95.25 647 ASP A C 1
ATOM 5242 O O . ASP A 1 647 ? -24.438 16.547 -7.668 1 95.25 647 ASP A O 1
ATOM 5246 N N . ILE A 1 648 ? -25.312 14.562 -7.078 1 96.38 648 ILE A N 1
ATOM 5247 C CA . ILE A 1 648 ? -26.156 14.484 -8.273 1 96.38 648 ILE A CA 1
ATOM 5248 C C . ILE A 1 648 ? -27.625 14.391 -7.875 1 96.38 648 ILE A C 1
ATOM 5250 O O . ILE A 1 648 ? -27.969 13.664 -6.941 1 96.38 648 ILE A O 1
ATOM 5254 N N . VAL A 1 649 ? -28.422 15.188 -8.508 1 95.69 649 VAL A N 1
ATOM 5255 C CA . VAL A 1 649 ? -29.875 15.102 -8.344 1 95.69 649 VAL A CA 1
ATOM 5256 C C . VAL A 1 649 ? -30.531 14.914 -9.711 1 95.69 649 VAL A C 1
ATOM 5258 O O . VAL A 1 649 ? -30.031 15.406 -10.727 1 95.69 649 VAL A O 1
ATOM 5261 N N . SER A 1 650 ? -31.594 14.156 -9.672 1 93.31 650 SER A N 1
ATOM 5262 C CA . SER A 1 650 ? -32.312 13.875 -10.922 1 93.31 650 SER A CA 1
ATOM 5263 C C . SER A 1 650 ? -33.688 14.469 -10.914 1 93.31 650 SER A C 1
ATOM 5265 O O . SER A 1 650 ? -34.312 14.586 -9.859 1 93.31 650 SER A O 1
ATOM 5267 N N . SER A 1 651 ? -34.156 14.93 -12.016 1 92.38 651 SER A N 1
ATOM 5268 C CA . SER A 1 651 ? -35.5 15.367 -12.305 1 92.38 651 SER A CA 1
ATOM 5269 C C . SER A 1 651 ? -36 14.828 -13.656 1 92.38 651 SER A C 1
ATOM 5271 O O . SER A 1 651 ? -35.688 15.422 -14.695 1 92.38 651 SER A O 1
ATOM 5273 N N . GLY A 1 652 ? -36.781 13.828 -13.547 1 86.06 652 GLY A N 1
ATOM 5274 C CA . GLY A 1 652 ? -37.125 13.133 -14.781 1 86.06 652 GLY A CA 1
ATOM 5275 C C . GLY A 1 652 ? -35.906 12.531 -15.461 1 86.06 652 GLY A C 1
ATOM 5276 O O . GLY A 1 652 ? -35.156 11.742 -14.859 1 86.06 652 GLY A O 1
ATOM 5277 N N . ASP A 1 653 ? -35.656 13.008 -16.688 1 87.69 653 ASP A N 1
ATOM 5278 C CA . ASP A 1 653 ? -34.531 12.469 -17.453 1 87.69 653 ASP A CA 1
ATOM 5279 C C . ASP A 1 653 ? -33.344 13.414 -17.406 1 87.69 653 ASP A C 1
ATOM 5281 O O . ASP A 1 653 ? -32.344 13.203 -18.109 1 87.69 653 ASP A O 1
ATOM 5285 N N . LYS A 1 654 ? -33.469 14.383 -16.609 1 92.94 654 LYS A N 1
ATOM 5286 C CA . LYS A 1 654 ? -32.406 15.344 -16.484 1 92.94 654 LYS A CA 1
ATOM 5287 C C . LYS A 1 654 ? -31.609 15.133 -15.18 1 92.94 654 LYS A C 1
ATOM 5289 O O . LYS A 1 654 ? -32.188 14.703 -14.172 1 92.94 654 LYS A O 1
ATOM 5294 N N . TYR A 1 655 ? -30.375 15.391 -15.281 1 96.19 655 TYR A N 1
ATOM 5295 C CA . TYR A 1 655 ? -29.484 15.242 -14.125 1 96.19 655 TYR A CA 1
ATOM 5296 C C . TYR A 1 655 ? -28.703 16.531 -13.883 1 96.19 655 TYR A C 1
ATOM 5298 O O . TYR A 1 655 ? -28.219 17.156 -14.828 1 96.19 655 TYR A O 1
ATOM 5306 N N . TYR A 1 656 ? -28.656 16.953 -12.68 1 96.81 656 TYR A N 1
ATOM 5307 C CA . TYR A 1 656 ? -27.875 18.125 -12.25 1 96.81 656 TYR A CA 1
ATOM 5308 C C . TYR A 1 656 ? -26.828 17.734 -11.227 1 96.81 656 TYR A C 1
ATOM 5310 O O . TYR A 1 656 ? -27.062 16.859 -10.383 1 96.81 656 TYR A O 1
ATOM 5318 N N . THR A 1 657 ? -25.672 18.297 -11.375 1 96.94 657 THR A N 1
ATOM 5319 C CA . THR A 1 657 ? -24.562 18 -10.469 1 96.94 657 THR A CA 1
ATOM 5320 C C . THR A 1 657 ? -24.109 19.25 -9.734 1 96.94 657 THR A C 1
ATOM 5322 O O . THR A 1 657 ? -23.984 20.328 -10.344 1 96.94 657 THR A O 1
ATOM 5325 N N . LEU A 1 658 ? -24.016 19.203 -8.438 1 97 658 LEU A N 1
ATOM 5326 C CA . LEU A 1 658 ? -23.344 20.234 -7.648 1 97 658 LEU A CA 1
ATOM 5327 C C . LEU A 1 658 ? -21.891 19.844 -7.395 1 97 658 LEU A C 1
ATOM 5329 O O . LEU A 1 658 ? -21.609 18.812 -6.785 1 97 658 LEU A O 1
ATOM 5333 N N . ALA A 1 659 ? -20.984 20.609 -7.91 1 95.25 659 ALA A N 1
ATOM 5334 C CA . ALA A 1 659 ? -19.547 20.375 -7.758 1 95.25 659 ALA A CA 1
ATOM 5335 C C . ALA A 1 659 ? -18.797 21.703 -7.582 1 95.25 659 ALA A C 1
ATOM 5337 O O . ALA A 1 659 ? -18.953 22.625 -8.383 1 95.25 659 ALA A O 1
ATOM 5338 N N . GLY A 1 660 ? -18 21.828 -6.566 1 91.81 660 GLY A N 1
ATOM 5339 C CA . GLY A 1 660 ? -17.203 23.016 -6.324 1 91.81 660 GLY A CA 1
ATOM 5340 C C . GLY A 1 660 ? -18.031 24.266 -6.117 1 91.81 660 GLY A C 1
ATOM 5341 O O . GLY A 1 660 ? -17.672 25.328 -6.609 1 91.81 660 GLY A O 1
ATOM 5342 N N . GLY A 1 661 ? -19.172 24.094 -5.523 1 95.19 661 GLY A N 1
ATOM 5343 C CA . GLY A 1 661 ? -20.031 25.234 -5.223 1 95.19 661 GLY A CA 1
ATOM 5344 C C . GLY A 1 661 ? -20.812 25.734 -6.426 1 95.19 661 GLY A C 1
ATOM 5345 O O . GLY A 1 661 ? -21.422 26.812 -6.379 1 95.19 661 GLY A O 1
ATOM 5346 N N . THR A 1 662 ? -20.75 24.984 -7.492 1 96.56 662 THR A N 1
ATOM 5347 C CA . THR A 1 662 ? -21.406 25.344 -8.742 1 96.56 662 THR A CA 1
ATOM 5348 C C . THR A 1 662 ? -22.344 24.234 -9.211 1 96.56 662 THR A C 1
ATOM 5350 O O . THR A 1 662 ? -22.031 23.062 -9.055 1 96.56 662 THR A O 1
ATOM 5353 N N . ILE A 1 663 ? -23.531 24.625 -9.734 1 97.62 663 ILE A N 1
ATOM 5354 C CA . ILE A 1 663 ? -24.484 23.656 -10.273 1 97.62 663 ILE A CA 1
ATOM 5355 C C . ILE A 1 663 ? -24.203 23.438 -11.766 1 97.62 663 ILE A C 1
ATOM 5357 O O . ILE A 1 663 ? -23.984 24.406 -12.5 1 97.62 663 ILE A O 1
ATOM 5361 N N . TYR A 1 664 ? -24.172 22.219 -12.18 1 97.44 664 TYR A N 1
ATOM 5362 C CA . TYR A 1 664 ? -23.969 21.812 -13.57 1 97.44 664 TYR A CA 1
ATOM 5363 C C . TYR A 1 664 ? -25.125 20.953 -14.062 1 97.44 664 TYR A C 1
ATOM 5365 O O . TYR A 1 664 ? -25.766 20.25 -13.273 1 97.44 664 TYR A O 1
ATOM 5373 N N . LYS A 1 665 ? -25.375 21.062 -15.344 1 96.62 665 LYS A N 1
ATOM 5374 C CA . LYS A 1 665 ? -26.141 20.016 -16.016 1 96.62 665 LYS A CA 1
ATOM 5375 C C . LYS A 1 665 ? -25.25 18.844 -16.422 1 96.62 665 LYS A C 1
ATOM 5377 O O . LYS A 1 665 ? -24.172 19.047 -16.984 1 96.62 665 LYS A O 1
ATOM 5382 N N . LEU A 1 666 ? -25.641 17.656 -16.047 1 96.81 666 LEU A N 1
ATOM 5383 C CA . LEU A 1 666 ? -24.875 16.469 -16.422 1 96.81 666 LEU A CA 1
ATOM 5384 C C . LEU A 1 666 ? -25.344 15.93 -17.766 1 96.81 666 LEU A C 1
ATOM 5386 O O . LEU A 1 666 ? -26.5 15.484 -17.891 1 96.81 666 LEU A O 1
ATOM 5390 N N . ASN A 1 667 ? -24.469 16 -18.75 1 96 667 ASN A N 1
ATOM 5391 C CA . ASN A 1 667 ? -24.719 15.406 -20.062 1 96 667 ASN A CA 1
ATOM 5392 C C . ASN A 1 667 ? -24.281 13.945 -20.109 1 96 667 ASN A C 1
ATOM 5394 O O . ASN A 1 667 ? -23.094 13.648 -20.281 1 96 667 ASN A O 1
ATOM 5398 N N . LEU A 1 668 ? -25.172 13.062 -20.094 1 95.19 668 LEU A N 1
ATOM 5399 C CA . LEU A 1 668 ? -24.875 11.633 -20.016 1 95.19 668 LEU A CA 1
ATOM 5400 C C . LEU A 1 668 ? -24.203 11.148 -21.297 1 95.19 668 LEU A C 1
ATOM 5402 O O . LEU A 1 668 ? -23.312 10.297 -21.234 1 95.19 668 LEU A O 1
ATOM 5406 N N . ASP A 1 669 ? -24.578 11.656 -22.422 1 95 669 ASP A N 1
ATOM 5407 C CA . ASP A 1 669 ? -24.094 11.172 -23.719 1 95 669 ASP A CA 1
ATOM 5408 C C . ASP A 1 669 ? -22.641 11.586 -23.953 1 95 669 ASP A C 1
ATOM 5410 O O . ASP A 1 669 ? -21.828 10.797 -24.438 1 95 669 ASP A O 1
ATOM 5414 N N . GLN A 1 670 ? -22.328 12.711 -23.547 1 94.38 670 GLN A N 1
ATOM 5415 C CA . GLN A 1 670 ? -20.984 13.242 -23.766 1 94.38 670 GLN A CA 1
ATOM 5416 C C . GLN A 1 670 ? -20.094 13.031 -22.547 1 94.38 670 GLN A C 1
ATOM 5418 O O . GLN A 1 670 ? -18.891 13.297 -22.594 1 94.38 670 GLN A O 1
ATOM 5423 N N . ASN A 1 671 ? -20.703 12.477 -21.438 1 96.12 671 ASN A N 1
ATOM 5424 C CA . ASN A 1 671 ? -19.984 12.375 -20.172 1 96.12 671 ASN A CA 1
ATOM 5425 C C . ASN A 1 671 ? -19.297 13.688 -19.812 1 96.12 671 ASN A C 1
ATOM 5427 O O . ASN A 1 671 ? -18.078 13.719 -19.578 1 96.12 671 ASN A O 1
ATOM 5431 N N . LYS A 1 672 ? -20.109 14.727 -19.703 1 96.62 672 LYS A N 1
ATOM 5432 C CA . LYS A 1 672 ? -19.609 16.094 -19.531 1 96.62 672 LYS A CA 1
ATOM 5433 C C . LYS A 1 672 ? -20.516 16.891 -18.594 1 96.62 672 LYS A C 1
ATOM 5435 O O . LYS A 1 672 ? -21.734 16.688 -18.562 1 96.62 672 LYS A O 1
ATOM 5440 N N . LEU A 1 673 ? -19.938 17.828 -17.844 1 96.94 673 LEU A N 1
ATOM 5441 C CA . LEU A 1 673 ? -20.656 18.781 -16.984 1 96.94 673 LEU A CA 1
ATOM 5442 C C . LEU A 1 673 ? -20.734 20.156 -17.656 1 96.94 673 LEU A C 1
ATOM 5444 O O . LEU A 1 673 ? -19.703 20.766 -17.938 1 96.94 673 LEU A O 1
ATOM 5448 N N . ASP A 1 674 ? -21.922 20.625 -17.844 1 96.44 674 ASP A N 1
ATOM 5449 C CA . ASP A 1 674 ? -22.172 21.953 -18.391 1 96.44 674 ASP A CA 1
ATOM 5450 C C . ASP A 1 674 ? -22.578 22.922 -17.281 1 96.44 674 ASP A C 1
ATOM 5452 O O . ASP A 1 674 ? -23.641 22.766 -16.672 1 96.44 674 ASP A O 1
ATOM 5456 N N . LYS A 1 675 ? -21.844 23.953 -17.078 1 96.31 675 LYS A N 1
ATOM 5457 C CA . LYS A 1 675 ? -22.047 24.891 -15.984 1 96.31 675 LYS A CA 1
ATOM 5458 C C . LYS A 1 675 ? -23.344 25.672 -16.156 1 96.31 675 LYS A C 1
ATOM 5460 O O . LYS A 1 675 ? -23.688 26.094 -17.266 1 96.31 675 LYS A O 1
ATOM 5465 N N . ILE A 1 676 ? -24.188 25.828 -15.07 1 96.69 676 ILE A N 1
ATOM 5466 C CA . ILE A 1 676 ? -25.328 26.734 -15.016 1 96.69 676 ILE A CA 1
ATOM 5467 C C . ILE A 1 676 ? -24.906 28.047 -14.359 1 96.69 676 ILE A C 1
ATOM 5469 O O . ILE A 1 676 ? -24.5 28.062 -13.195 1 96.69 676 ILE A O 1
ATOM 5473 N N . ASP A 1 677 ? -25.031 29.094 -15.047 1 94.56 677 ASP A N 1
ATOM 5474 C CA . ASP A 1 677 ? -24.625 30.391 -14.508 1 94.56 677 ASP A CA 1
ATOM 5475 C C . ASP A 1 677 ? -25.672 30.938 -13.547 1 94.56 677 ASP A C 1
ATOM 5477 O O . ASP A 1 677 ? -26.734 31.406 -13.977 1 94.56 677 ASP A O 1
ATOM 5481 N N . ILE A 1 678 ? -25.469 30.828 -12.359 1 95.69 678 ILE A N 1
ATOM 5482 C CA . ILE A 1 678 ? -26.359 31.328 -11.32 1 95.69 678 ILE A CA 1
ATOM 5483 C C . ILE A 1 678 ? -25.703 32.5 -10.609 1 95.69 678 ILE A C 1
ATOM 5485 O O . ILE A 1 678 ? -24.656 32.375 -9.984 1 95.69 678 ILE A O 1
ATOM 5489 N N . ASN A 1 679 ? -26.328 33.656 -10.734 1 94.31 679 ASN A N 1
ATOM 5490 C CA . ASN A 1 679 ? -25.812 34.875 -10.117 1 94.31 679 ASN A CA 1
ATOM 5491 C C . ASN A 1 679 ? -26.891 35.594 -9.312 1 94.31 679 ASN A C 1
ATOM 5493 O O . ASN A 1 679 ? -27.953 35.938 -9.844 1 94.31 679 ASN A O 1
ATOM 5497 N N . TYR A 1 680 ? -26.734 35.781 -8.094 1 94.81 680 TYR A N 1
ATOM 5498 C CA . TYR A 1 680 ? -27.656 36.469 -7.188 1 94.81 680 TYR A CA 1
ATOM 5499 C C . TYR A 1 680 ? -26.906 37.031 -5.992 1 94.81 680 TYR A C 1
ATOM 5501 O O . TYR A 1 680 ? -26.016 36.375 -5.434 1 94.81 680 TYR A O 1
ATOM 5509 N N . LYS A 1 681 ? -27.219 38.312 -5.688 1 94.38 681 LYS A N 1
ATOM 5510 C CA . LYS A 1 681 ? -26.641 38.938 -4.516 1 94.38 681 LYS A CA 1
ATOM 5511 C C . LYS A 1 681 ? -27.656 39.094 -3.396 1 94.38 681 LYS A C 1
ATOM 5513 O O . LYS A 1 681 ? -28.844 39.281 -3.656 1 94.38 681 LYS A O 1
ATOM 5518 N N . PHE A 1 682 ? -27.312 38.906 -2.205 1 90.88 682 PHE A N 1
ATOM 5519 C CA . PHE A 1 682 ? -28.172 39.031 -1.041 1 90.88 682 PHE A CA 1
ATOM 5520 C C . PHE A 1 682 ? -27.406 39.562 0.16 1 90.88 682 PHE A C 1
ATOM 5522 O O . PHE A 1 682 ? -26.172 39.625 0.124 1 90.88 682 PHE A O 1
ATOM 5529 N N . ASP A 1 683 ? -28.172 40 1.181 1 85.19 683 ASP A N 1
ATOM 5530 C CA . ASP A 1 683 ? -27.562 40.562 2.381 1 85.19 683 ASP A CA 1
ATOM 5531 C C . ASP A 1 683 ? -27.797 39.656 3.59 1 85.19 683 ASP A C 1
ATOM 5533 O O . ASP A 1 683 ? -28.797 38.938 3.65 1 85.19 683 ASP A O 1
ATOM 5537 N N . ARG A 1 684 ? -26.938 39.625 4.461 1 84.81 684 ARG A N 1
ATOM 5538 C CA . ARG A 1 684 ? -27.094 38.969 5.746 1 84.81 684 ARG A CA 1
ATOM 5539 C C . ARG A 1 684 ? -26.672 39.875 6.895 1 84.81 684 ARG A C 1
ATOM 5541 O O . ARG A 1 684 ? -25.797 40.719 6.73 1 84.81 684 ARG A O 1
ATOM 5548 N N . ASN A 1 685 ? -27.391 39.688 7.969 1 80.31 685 ASN A N 1
ATOM 5549 C CA . ASN A 1 685 ? -27.062 40.375 9.211 1 80.31 685 ASN A CA 1
ATOM 5550 C C . ASN A 1 685 ? -26 39.625 10.008 1 80.31 685 ASN A C 1
ATOM 5552 O O . ASN A 1 685 ? -26.25 38.5 10.469 1 80.31 685 ASN A O 1
ATOM 5556 N N . LEU A 1 686 ? -24.891 40.219 10.281 1 83.81 686 LEU A N 1
ATOM 5557 C CA . LEU A 1 686 ? -23.781 39.5 10.914 1 83.81 686 LEU A CA 1
ATOM 5558 C C . LEU A 1 686 ? -24.047 39.281 12.398 1 83.81 686 LEU A C 1
ATOM 5560 O O . LEU A 1 686 ? -23.562 38.312 12.984 1 83.81 686 LEU A O 1
ATOM 5564 N N . ASP A 1 687 ? -24.828 40.188 13.039 1 84.75 687 ASP A N 1
ATOM 5565 C CA . ASP A 1 687 ? -25.156 40 14.445 1 84.75 687 ASP A CA 1
ATOM 5566 C C . ASP A 1 687 ? -25.938 38.688 14.664 1 84.75 687 ASP A C 1
ATOM 5568 O O . ASP A 1 687 ? -25.625 37.906 15.547 1 84.75 687 ASP A O 1
ATOM 5572 N N . GLY A 1 688 ? -26.984 38.562 13.883 1 87.75 688 GLY A N 1
ATOM 5573 C CA . GLY A 1 688 ? -27.766 37.344 13.953 1 87.75 688 GLY A CA 1
ATOM 5574 C C . GLY A 1 688 ? -26.969 36.094 13.586 1 87.75 688 GLY A C 1
ATOM 5575 O O . GLY A 1 688 ? -27.156 35.062 14.188 1 87.75 688 GLY A O 1
ATOM 5576 N N . GLU A 1 689 ? -26.125 36.281 12.602 1 90.88 689 GLU A N 1
ATOM 5577 C CA . GLU A 1 689 ? -25.281 35.188 12.156 1 90.88 689 GLU A CA 1
ATOM 5578 C C . GLU A 1 689 ? -24.328 34.719 13.258 1 90.88 689 GLU A C 1
ATOM 5580 O O . GLU A 1 689 ? -24.125 33.531 13.461 1 90.88 689 GLU A O 1
ATOM 5585 N N . PHE A 1 690 ? -23.719 35.688 14 1 92.75 690 PHE A N 1
ATOM 5586 C CA . PHE A 1 690 ? -22.781 35.375 15.07 1 92.75 690 PHE A CA 1
ATOM 5587 C C . PHE A 1 690 ? -23.5 34.625 16.203 1 92.75 690 PHE A C 1
ATOM 5589 O O . PHE A 1 690 ? -22.938 33.688 16.781 1 92.75 690 PHE A O 1
ATOM 5596 N N . LYS A 1 691 ? -24.672 35.062 16.516 1 93.69 691 LYS A N 1
ATOM 5597 C CA . LYS A 1 691 ? -25.453 34.375 17.531 1 93.69 691 LYS A CA 1
ATOM 5598 C C . LYS A 1 691 ? -25.75 32.938 17.094 1 93.69 691 LYS A C 1
ATOM 5600 O O . LYS A 1 691 ? -25.641 32 17.891 1 93.69 691 LYS A O 1
ATOM 5605 N N . GLN A 1 692 ? -26.188 32.844 15.844 1 95.56 692 GLN A N 1
ATOM 5606 C CA . GLN A 1 692 ? -26.438 31.531 15.289 1 95.56 692 GLN A CA 1
ATOM 5607 C C . GLN A 1 692 ? -25.188 30.656 15.352 1 95.56 692 GLN A C 1
ATOM 5609 O O . GLN A 1 692 ? -25.266 29.484 15.727 1 95.56 692 GLN A O 1
ATOM 5614 N N . MET A 1 693 ? -24.062 31.125 14.969 1 96.38 693 MET A N 1
ATOM 5615 C CA . MET A 1 693 ? -22.797 30.406 14.984 1 96.38 693 MET A CA 1
ATOM 5616 C C . MET A 1 693 ? -22.422 29.969 16.391 1 96.38 693 MET A C 1
ATOM 5618 O O . MET A 1 693 ? -21.938 28.859 16.609 1 96.38 693 MET A O 1
ATOM 5622 N N . PHE A 1 694 ? -22.656 30.875 17.391 1 96.81 694 PHE A N 1
ATOM 5623 C CA . PHE A 1 694 ? -22.406 30.578 18.797 1 96.81 694 PHE A CA 1
ATOM 5624 C C . PHE A 1 694 ? -23.25 29.406 19.25 1 96.81 694 PHE A C 1
ATOM 5626 O O . PHE A 1 694 ? -22.734 28.453 19.859 1 96.81 694 PHE A O 1
ATOM 5633 N N . ASP A 1 695 ? -24.5 29.406 18.922 1 97.5 695 ASP A N 1
ATOM 5634 C CA . ASP A 1 695 ? -25.406 28.344 19.312 1 97.5 695 ASP A CA 1
ATOM 5635 C C . ASP A 1 695 ? -25.031 27.016 18.656 1 97.5 695 ASP A C 1
ATOM 5637 O O . ASP A 1 695 ? -25.062 25.969 19.297 1 97.5 695 ASP A O 1
ATOM 5641 N N . GLU A 1 696 ? -24.719 27.094 17.422 1 97.19 696 GLU A N 1
ATOM 5642 C CA . GLU A 1 696 ? -24.375 25.891 16.672 1 97.19 696 GLU A CA 1
ATOM 5643 C C . GLU A 1 696 ? -23.094 25.25 17.188 1 97.19 696 GLU A C 1
ATOM 5645 O O . GLU A 1 696 ? -23 24.031 17.328 1 97.19 696 GLU A O 1
ATOM 5650 N N . ALA A 1 697 ? -22.047 26.047 17.406 1 97.44 697 ALA A N 1
ATOM 5651 C CA . ALA A 1 697 ? -20.797 25.531 17.953 1 97.44 697 ALA A CA 1
ATOM 5652 C C . ALA A 1 697 ? -21.016 24.875 19.312 1 97.44 697 ALA A C 1
ATOM 5654 O O . ALA A 1 697 ? -20.5 23.781 19.578 1 97.44 697 ALA A O 1
ATOM 5655 N N . TRP A 1 698 ? -21.812 25.531 20.172 1 97.75 698 TRP A N 1
ATOM 5656 C CA . TRP A 1 698 ? -22.141 24.969 21.469 1 97.75 698 TRP A CA 1
ATOM 5657 C C . TRP A 1 698 ? -22.859 23.641 21.328 1 97.75 698 TRP A C 1
ATOM 5659 O O . TRP A 1 698 ? -22.5 22.656 21.984 1 97.75 698 TRP A O 1
ATOM 5669 N N . ALA A 1 699 ? -23.891 23.594 20.5 1 97.12 699 ALA A N 1
ATOM 5670 C CA . ALA A 1 699 ? -24.688 22.391 20.297 1 97.12 699 ALA A CA 1
ATOM 5671 C C . ALA A 1 699 ? -23.844 21.266 19.703 1 97.12 699 ALA A C 1
ATOM 5673 O O . ALA A 1 699 ? -24.031 20.094 20.047 1 97.12 699 ALA A O 1
ATOM 5674 N N . GLY A 1 700 ? -22.969 21.656 18.766 1 95.81 700 GLY A N 1
ATOM 5675 C CA . GLY A 1 700 ? -22.078 20.672 18.172 1 95.81 700 GLY A CA 1
ATOM 5676 C C . GLY A 1 700 ? -21.25 19.922 19.203 1 95.81 700 GLY A C 1
ATOM 5677 O O . GLY A 1 700 ? -21.109 18.703 19.125 1 95.81 700 GLY A O 1
ATOM 5678 N N . LEU A 1 701 ? -20.703 20.625 20.188 1 96.25 701 LEU A N 1
ATOM 5679 C CA . LEU A 1 701 ? -19.953 19.984 21.25 1 96.25 701 LEU A CA 1
ATOM 5680 C C . LEU A 1 701 ? -20.875 19.219 22.188 1 96.25 701 LEU A C 1
ATOM 5682 O O . LEU A 1 701 ? -20.516 18.141 22.672 1 96.25 701 LEU A O 1
ATOM 5686 N N . GLU A 1 702 ? -22.016 19.797 22.453 1 96.56 702 GLU A N 1
ATOM 5687 C CA . GLU A 1 702 ? -22.969 19.141 23.344 1 96.56 702 GLU A CA 1
ATOM 5688 C C . GLU A 1 702 ? -23.328 17.75 22.812 1 96.56 702 GLU A C 1
ATOM 5690 O O . GLU A 1 702 ? -23.469 16.797 23.578 1 96.56 702 GLU A O 1
ATOM 5695 N N . GLU A 1 703 ? -23.406 17.625 21.562 1 94.88 703 GLU A N 1
ATOM 5696 C CA . GLU A 1 703 ? -23.859 16.391 20.938 1 94.88 703 GLU A CA 1
ATOM 5697 C C . GLU A 1 703 ? -22.703 15.414 20.734 1 94.88 703 GLU A C 1
ATOM 5699 O O . GLU A 1 703 ? -22.906 14.203 20.781 1 94.88 703 GLU A O 1
ATOM 5704 N N . ASN A 1 704 ? -21.5 15.93 20.594 1 94.62 704 ASN A N 1
ATOM 5705 C CA . ASN A 1 704 ? -20.5 15.055 20 1 94.62 704 ASN A CA 1
ATOM 5706 C C . ASN A 1 704 ? -19.234 14.984 20.844 1 94.62 704 ASN A C 1
ATOM 5708 O O . ASN A 1 704 ? -18.375 14.141 20.609 1 94.62 704 ASN A O 1
ATOM 5712 N N . TYR A 1 705 ? -19.078 15.875 21.844 1 95.81 705 TYR A N 1
ATOM 5713 C CA . TYR A 1 705 ? -17.891 15.836 22.688 1 95.81 705 TYR A CA 1
ATOM 5714 C C . TYR A 1 705 ? -17.719 14.453 23.312 1 95.81 705 TYR A C 1
ATOM 5716 O O . TYR A 1 705 ? -18.688 13.836 23.75 1 95.81 705 TYR A O 1
ATOM 5724 N N . TYR A 1 706 ? -16.516 13.883 23.375 1 94.81 706 TYR A N 1
ATOM 5725 C CA . TYR A 1 706 ? -16.266 12.469 23.625 1 94.81 706 TYR A CA 1
ATOM 5726 C C . TYR A 1 706 ? -16.719 12.086 25.031 1 94.81 706 TYR A C 1
ATOM 5728 O O . TYR A 1 706 ? -17.094 10.938 25.281 1 94.81 706 TYR A O 1
ATOM 5736 N N . ASP A 1 707 ? -16.609 13.023 26.016 1 94.38 707 ASP A N 1
ATOM 5737 C CA . ASP A 1 707 ? -16.969 12.797 27.406 1 94.38 707 ASP A CA 1
ATOM 5738 C C . ASP A 1 707 ? -18.359 13.359 27.719 1 94.38 707 ASP A C 1
ATOM 5740 O O . ASP A 1 707 ? -18.547 14.578 27.703 1 94.38 707 ASP A O 1
ATOM 5744 N N . GLY A 1 708 ? -19.281 12.539 28.062 1 92.81 708 GLY A N 1
ATOM 5745 C CA . GLY A 1 708 ? -20.656 12.945 28.312 1 92.81 708 GLY A CA 1
ATOM 5746 C C . GLY A 1 708 ? -20.812 13.828 29.531 1 92.81 708 GLY A C 1
ATOM 5747 O O . GLY A 1 708 ? -21.812 14.539 29.672 1 92.81 708 GLY A O 1
ATOM 5748 N N . ASN A 1 709 ? -19.812 13.852 30.359 1 94.62 709 ASN A N 1
ATOM 5749 C CA . ASN A 1 709 ? -19.844 14.688 31.562 1 94.62 709 ASN A CA 1
ATOM 5750 C C . ASN A 1 709 ? -19.109 16 31.344 1 94.62 709 ASN A C 1
ATOM 5752 O O . ASN A 1 709 ? -18.969 16.797 32.281 1 94.62 709 ASN A O 1
ATOM 5756 N N . PHE A 1 710 ? -18.656 16.219 30.109 1 96.44 710 PHE A N 1
ATOM 5757 C CA . PHE A 1 710 ? -17.984 17.453 29.703 1 96.44 710 PHE A CA 1
ATOM 5758 C C . PHE A 1 710 ? -16.891 17.828 30.703 1 96.44 710 PHE A C 1
ATOM 5760 O O . PHE A 1 710 ? -16.812 18.969 31.141 1 96.44 710 PHE A O 1
ATOM 5767 N N . HIS A 1 711 ? -16.125 16.781 31.062 1 95.06 711 HIS A N 1
ATOM 5768 C CA . HIS A 1 711 ? -15.016 16.938 32 1 95.06 711 HIS A CA 1
ATOM 5769 C C . HIS A 1 711 ? -15.477 17.594 33.312 1 95.06 711 HIS A C 1
ATOM 5771 O O . HIS A 1 711 ? -14.734 18.375 33.906 1 95.06 711 HIS A O 1
ATOM 5777 N N . GLY A 1 712 ? -16.75 17.453 33.656 1 94.38 712 GLY A N 1
ATOM 5778 C CA . GLY A 1 712 ? -17.297 17.938 34.906 1 94.38 712 GLY A CA 1
ATOM 5779 C C . GLY A 1 712 ? -17.891 19.328 34.812 1 94.38 712 GLY A C 1
ATOM 5780 O O . GLY A 1 712 ? -18.438 19.859 35.781 1 94.38 712 GLY A O 1
ATOM 5781 N N . VAL A 1 713 ? -17.859 19.984 33.656 1 96 713 VAL A N 1
ATOM 5782 C CA . VAL A 1 713 ? -18.359 21.344 33.438 1 96 713 VAL A CA 1
ATOM 5783 C C . VAL A 1 713 ? -19.859 21.281 33.125 1 96 713 VAL A C 1
ATOM 5785 O O . VAL A 1 713 ? -20.297 20.406 32.375 1 96 713 VAL A O 1
ATOM 5788 N N . ASP A 1 714 ? -20.656 22.141 33.719 1 97.12 714 ASP A N 1
ATOM 5789 C CA . ASP A 1 714 ? -22.047 22.312 33.312 1 97.12 714 ASP A CA 1
ATOM 5790 C C . ASP A 1 714 ? -22.141 23.047 31.969 1 97.12 714 ASP A C 1
ATOM 5792 O O . ASP A 1 714 ? -22.281 24.266 31.938 1 97.12 714 ASP A O 1
ATOM 5796 N N . TRP A 1 715 ? -22.172 22.281 30.953 1 97.38 715 TRP A N 1
ATOM 5797 C CA . TRP A 1 715 ? -22.062 22.812 29.609 1 97.38 715 TRP A CA 1
ATOM 5798 C C . TRP A 1 715 ? -23.25 23.703 29.266 1 97.38 715 TRP A C 1
ATOM 5800 O O . TRP A 1 715 ? -23.125 24.672 28.516 1 97.38 715 TRP A O 1
ATOM 5810 N N . THR A 1 716 ? -24.438 23.547 29.797 1 97.25 716 THR A N 1
ATOM 5811 C CA . THR A 1 716 ? -25.609 24.391 29.609 1 97.25 716 THR A CA 1
ATOM 5812 C C . THR A 1 716 ? -25.406 25.75 30.297 1 97.25 716 THR A C 1
ATOM 5814 O O . THR A 1 716 ? -25.734 26.781 29.719 1 97.25 716 THR A O 1
ATOM 5817 N N . ALA A 1 717 ? -24.891 25.719 31.484 1 97.5 717 ALA A N 1
ATOM 5818 C CA . ALA A 1 717 ? -24.594 26.953 32.188 1 97.5 717 ALA A CA 1
ATOM 5819 C C . ALA A 1 717 ? -23.562 27.797 31.453 1 97.5 717 ALA A C 1
ATOM 5821 O O . ALA A 1 717 ? -23.641 29.016 31.453 1 97.5 717 ALA A O 1
ATOM 5822 N N . ILE A 1 718 ? -22.609 27.125 30.922 1 97.56 718 ILE A N 1
ATOM 5823 C CA . ILE A 1 718 ? -21.562 27.812 30.156 1 97.56 718 ILE A CA 1
ATOM 5824 C C . ILE A 1 718 ? -22.188 28.531 28.969 1 97.56 718 ILE A C 1
ATOM 5826 O O . ILE A 1 718 ? -21.812 29.656 28.641 1 97.56 718 ILE A O 1
ATOM 5830 N N . HIS A 1 719 ? -23.156 27.844 28.266 1 97.94 719 HIS A N 1
ATOM 5831 C CA . HIS A 1 719 ? -23.875 28.484 27.172 1 97.94 719 HIS A CA 1
ATOM 5832 C C . HIS A 1 719 ? -24.516 29.797 27.625 1 97.94 719 HIS A C 1
ATOM 5834 O O . HIS A 1 719 ? -24.375 30.828 26.953 1 97.94 719 HIS A O 1
ATOM 5840 N N . LYS A 1 720 ? -25.203 29.781 28.703 1 97.38 720 LYS A N 1
ATOM 5841 C CA . LYS A 1 720 ? -25.891 30.953 29.234 1 97.38 720 LYS A CA 1
ATOM 5842 C C . LYS A 1 720 ? -24.922 32.062 29.594 1 97.38 720 LYS A C 1
ATOM 5844 O O . LYS A 1 720 ? -25.156 33.219 29.266 1 97.38 720 LYS A O 1
ATOM 5849 N N . GLN A 1 721 ? -23.891 31.688 30.203 1 97 721 GLN A N 1
ATOM 5850 C CA . GLN A 1 721 ? -22.891 32.656 30.625 1 97 721 GLN A CA 1
ATOM 5851 C C . GLN A 1 721 ? -22.312 33.406 29.438 1 97 721 GLN A C 1
ATOM 5853 O O . GLN A 1 721 ? -22.297 34.656 29.422 1 97 721 GLN A O 1
ATOM 5858 N N . TYR A 1 722 ? -21.875 32.781 28.453 1 97.94 722 TYR A N 1
ATOM 5859 C CA . TYR A 1 722 ? -21.172 33.406 27.359 1 97.94 722 TYR A CA 1
ATOM 5860 C C . TYR A 1 722 ? -22.156 34.094 26.406 1 97.94 722 TYR A C 1
ATOM 5862 O O . TYR A 1 722 ? -21.797 35.062 25.703 1 97.94 722 TYR A O 1
ATOM 5870 N N . SER A 1 723 ? -23.422 33.625 26.344 1 96.69 723 SER A N 1
ATOM 5871 C CA . SER A 1 723 ? -24.422 34.25 25.5 1 96.69 723 SER A CA 1
ATOM 5872 C C . SER A 1 723 ? -24.672 35.719 25.922 1 96.69 723 SER A C 1
ATOM 5874 O O . SER A 1 723 ? -25.094 36.531 25.125 1 96.69 723 SER A O 1
ATOM 5876 N N . THR A 1 724 ? -24.375 36.031 27.141 1 96.31 724 THR A N 1
ATOM 5877 C CA . THR A 1 724 ? -24.609 37.375 27.672 1 96.31 724 THR A CA 1
ATOM 5878 C C . THR A 1 724 ? -23.672 38.406 27.016 1 96.31 724 THR A C 1
ATOM 5880 O O . THR A 1 724 ? -23.938 39.594 27.047 1 96.31 724 THR A O 1
ATOM 5883 N N . TYR A 1 725 ? -22.578 37.938 26.422 1 96.38 725 TYR A N 1
ATOM 5884 C CA . TYR A 1 725 ? -21.578 38.844 25.844 1 96.38 725 TYR A CA 1
ATOM 5885 C C . TYR A 1 725 ? -21.844 39.062 24.359 1 96.38 725 TYR A C 1
ATOM 5887 O O . TYR A 1 725 ? -21.266 39.969 23.75 1 96.38 725 TYR A O 1
ATOM 5895 N N . LEU A 1 726 ? -22.781 38.312 23.734 1 94 726 LEU A N 1
ATOM 5896 C CA . LEU A 1 726 ? -23.016 38.344 22.297 1 94 726 LEU A CA 1
ATOM 5897 C C . LEU A 1 726 ? -23.422 39.719 21.828 1 94 726 LEU A C 1
ATOM 5899 O O . LEU A 1 726 ? -22.922 40.219 20.797 1 94 726 LEU A O 1
ATOM 5903 N N . PRO A 1 727 ? -24.234 40.469 22.625 1 91.12 727 PRO A N 1
ATOM 5904 C CA . PRO A 1 727 ? -24.672 41.781 22.156 1 91.12 727 PRO A CA 1
ATOM 5905 C C . PRO A 1 727 ? -23.531 42.781 22.109 1 91.12 727 PRO A C 1
ATOM 5907 O O . PRO A 1 727 ? -23.672 43.875 21.516 1 91.12 727 PRO A O 1
ATOM 5910 N N . TYR A 1 728 ? -22.391 42.438 22.734 1 91.88 728 TYR A N 1
ATOM 5911 C CA . TYR A 1 728 ? -21.297 43.406 22.875 1 91.88 728 TYR A CA 1
ATOM 5912 C C . TYR A 1 728 ? -20.172 43.125 21.891 1 91.88 728 TYR A C 1
ATOM 5914 O O . TYR A 1 728 ? -19.125 43.75 21.938 1 91.88 728 TYR A O 1
ATOM 5922 N N . LEU A 1 729 ? -20.312 42.156 20.969 1 91.62 729 LEU A N 1
ATOM 5923 C CA . LEU A 1 729 ? -19.297 41.844 19.969 1 91.62 729 LEU A CA 1
ATOM 5924 C C . LEU A 1 729 ? -19.125 43.031 19.016 1 91.62 729 LEU A C 1
ATOM 5926 O O . LEU A 1 729 ? -20.094 43.531 18.453 1 91.62 729 LEU A O 1
ATOM 5930 N N . ASN A 1 730 ? -17.891 43.406 18.859 1 87.25 730 ASN A N 1
ATOM 5931 C CA . ASN A 1 730 ? -17.609 44.531 17.969 1 87.25 730 ASN A CA 1
ATOM 5932 C C . ASN A 1 730 ? -17.188 44.031 16.578 1 87.25 730 ASN A C 1
ATOM 5934 O O . ASN A 1 730 ? -17.344 44.75 15.594 1 87.25 730 ASN A O 1
ATOM 5938 N N . ASN A 1 731 ? -16.594 42.969 16.516 1 86 731 ASN A N 1
ATOM 5939 C CA . ASN A 1 731 ? -16.094 42.375 15.281 1 86 731 ASN A CA 1
ATOM 5940 C C . ASN A 1 731 ? -15.906 40.875 15.422 1 86 731 ASN A C 1
ATOM 5942 O O . ASN A 1 731 ? -16.219 40.312 16.453 1 86 731 ASN A O 1
ATOM 5946 N N . ARG A 1 732 ? -15.492 40.25 14.383 1 89.56 732 ARG A N 1
ATOM 5947 C CA . ARG A 1 732 ? -15.336 38.781 14.336 1 89.56 732 ARG A CA 1
ATOM 5948 C C . ARG A 1 732 ? -14.227 38.312 15.273 1 89.56 732 ARG A C 1
ATOM 5950 O O . ARG A 1 732 ? -14.289 37.219 15.82 1 89.56 732 ARG A O 1
ATOM 5957 N N . ALA A 1 733 ? -13.219 39.125 15.461 1 91 733 ALA A N 1
ATOM 5958 C CA . ALA A 1 733 ? -12.141 38.781 16.375 1 91 733 ALA A CA 1
ATOM 5959 C C . ALA A 1 733 ? -12.672 38.594 17.797 1 91 733 ALA A C 1
ATOM 5961 O O . ALA A 1 733 ? -12.195 37.719 18.531 1 91 733 ALA A O 1
ATOM 5962 N N . ASP A 1 734 ? -13.648 39.469 18.188 1 93.81 734 ASP A N 1
ATOM 5963 C CA . ASP A 1 734 ? -14.289 39.312 19.484 1 93.81 734 ASP A CA 1
ATOM 5964 C C . ASP A 1 734 ? -15 37.969 19.594 1 93.81 734 ASP A C 1
ATOM 5966 O O . ASP A 1 734 ? -14.945 37.312 20.625 1 93.81 734 ASP A O 1
ATOM 5970 N N . LEU A 1 735 ? -15.672 37.594 18.484 1 94.12 735 LEU A N 1
ATOM 5971 C CA . LEU A 1 735 ? -16.344 36.312 18.453 1 94.12 735 LEU A CA 1
ATOM 5972 C C . LEU A 1 735 ? -15.352 35.156 18.641 1 94.12 735 LEU A C 1
ATOM 5974 O O . LEU A 1 735 ? -15.602 34.219 19.391 1 94.12 735 LEU A O 1
ATOM 5978 N N . ARG A 1 736 ? -14.297 35.219 17.875 1 95.75 736 ARG A N 1
ATOM 5979 C CA . ARG A 1 736 ? -13.258 34.219 17.969 1 95.75 736 ARG A CA 1
ATOM 5980 C C . ARG A 1 736 ? -12.719 34.094 19.391 1 95.75 736 ARG A C 1
ATOM 5982 O O . ARG A 1 736 ? -12.547 32.969 19.891 1 95.75 736 ARG A O 1
ATOM 5989 N N . LEU A 1 737 ? -12.406 35.219 20 1 96 737 LEU A N 1
ATOM 5990 C CA . LEU A 1 737 ? -11.93 35.219 21.375 1 96 737 LEU A CA 1
ATOM 5991 C C . LEU A 1 737 ? -12.953 34.594 22.312 1 96 737 LEU A C 1
ATOM 5993 O O . LEU A 1 737 ? -12.602 33.719 23.109 1 96 737 LEU A O 1
ATOM 5997 N N . MET A 1 738 ? -14.18 35.031 22.188 1 96.88 738 MET A N 1
ATOM 5998 C CA . MET A 1 738 ? -15.242 34.531 23.062 1 96.88 738 MET A CA 1
ATOM 5999 C C . MET A 1 738 ? -15.453 33.031 22.906 1 96.88 738 MET A C 1
ATOM 6001 O O . MET A 1 738 ? -15.562 32.312 23.906 1 96.88 738 MET A O 1
ATOM 6005 N N . LEU A 1 739 ? -15.523 32.562 21.672 1 97.56 739 LEU A N 1
ATOM 6006 C CA . LEU A 1 739 ? -15.766 31.141 21.438 1 97.56 739 LEU A CA 1
ATOM 6007 C C . LEU A 1 739 ? -14.594 30.297 21.922 1 97.56 739 LEU A C 1
ATOM 6009 O O . LEU A 1 739 ? -14.789 29.203 22.469 1 97.56 739 LEU A O 1
ATOM 6013 N N . ASN A 1 740 ? -13.422 30.766 21.734 1 97.81 740 ASN A N 1
ATOM 6014 C CA . ASN A 1 740 ? -12.273 30.031 22.25 1 97.81 740 ASN A CA 1
ATOM 6015 C C . ASN A 1 740 ? -12.266 29.984 23.766 1 97.81 740 ASN A C 1
ATOM 6017 O O . ASN A 1 740 ? -11.867 28.984 24.359 1 97.81 740 ASN A O 1
ATOM 6021 N N . ASP A 1 741 ? -12.609 31.109 24.391 1 97.44 741 ASP A N 1
ATOM 6022 C CA . ASP A 1 741 ? -12.727 31.109 25.844 1 97.44 741 ASP A CA 1
ATOM 6023 C C . ASP A 1 741 ? -13.781 30.109 26.312 1 97.44 741 ASP A C 1
ATOM 6025 O O . ASP A 1 741 ? -13.562 29.391 27.297 1 97.44 741 ASP A O 1
ATOM 6029 N N . MET A 1 742 ? -14.898 30.094 25.625 1 97.62 742 MET A N 1
ATOM 6030 C CA . MET A 1 742 ? -15.945 29.125 25.969 1 97.62 742 MET A CA 1
ATOM 6031 C C . MET A 1 742 ? -15.438 27.703 25.859 1 97.62 742 MET A C 1
ATOM 6033 O O . MET A 1 742 ? -15.617 26.891 26.766 1 97.62 742 MET A O 1
ATOM 6037 N N . LEU A 1 743 ? -14.805 27.406 24.781 1 96.94 743 LEU A N 1
ATOM 6038 C CA . LEU A 1 743 ? -14.281 26.062 24.547 1 96.94 743 LEU A CA 1
ATOM 6039 C C . LEU A 1 743 ? -13.219 25.703 25.594 1 96.94 743 LEU A C 1
ATOM 6041 O O . LEU A 1 743 ? -13.102 24.547 26 1 96.94 743 LEU A O 1
ATOM 6045 N N . GLY A 1 744 ? -12.445 26.688 26.016 1 96.44 744 GLY A N 1
ATOM 6046 C CA . GLY A 1 744 ? -11.375 26.484 26.984 1 96.44 744 GLY A CA 1
ATOM 6047 C C . GLY A 1 744 ? -11.883 26 28.328 1 96.44 744 GLY A C 1
ATOM 6048 O O . GLY A 1 744 ? -11.133 25.406 29.094 1 96.44 744 GLY A O 1
ATOM 6049 N N . GLU A 1 745 ? -13.172 26.219 28.641 1 96.69 745 GLU A N 1
ATOM 6050 C CA . GLU A 1 745 ? -13.781 25.797 29.891 1 96.69 745 GLU A CA 1
ATOM 6051 C C . GLU A 1 745 ? -13.742 24.281 30.047 1 96.69 745 GLU A C 1
ATOM 6053 O O . GLU A 1 745 ? -13.781 23.75 31.172 1 96.69 745 GLU A O 1
ATOM 6058 N N . LEU A 1 746 ? -13.594 23.531 28.922 1 95.94 746 LEU A N 1
ATOM 6059 C CA . LEU A 1 746 ? -13.672 22.078 28.938 1 95.94 746 LEU A CA 1
ATOM 6060 C C . LEU A 1 746 ? -12.328 21.469 29.297 1 95.94 746 LEU A C 1
ATOM 6062 O O . LEU A 1 746 ? -12.25 20.266 29.562 1 95.94 746 LEU A O 1
ATOM 6066 N N . ASN A 1 747 ? -11.234 22.266 29.391 1 94.88 747 ASN A N 1
ATOM 6067 C CA . ASN A 1 747 ? -9.906 21.719 29.641 1 94.88 747 ASN A CA 1
ATOM 6068 C C . ASN A 1 747 ? -9.633 20.484 28.766 1 94.88 747 ASN A C 1
ATOM 6070 O O . ASN A 1 747 ? -9.289 19.422 29.281 1 94.88 747 ASN A O 1
ATOM 6074 N N . SER A 1 748 ? -9.859 20.703 27.516 1 94.44 748 SER A N 1
ATOM 6075 C CA . SER A 1 748 ? -9.68 19.625 26.562 1 94.44 748 SER A CA 1
ATOM 6076 C C . SER A 1 748 ? -8.625 19.984 25.516 1 94.44 748 SER A C 1
ATOM 6078 O O . SER A 1 748 ? -8.5 21.141 25.125 1 94.44 748 SER A O 1
ATOM 6080 N N . SER A 1 749 ? -7.879 18.938 25.219 1 95.12 749 SER A N 1
ATOM 6081 C CA . SER A 1 749 ? -6.988 19.109 24.078 1 95.12 749 SER A CA 1
ATOM 6082 C C . SER A 1 749 ? -7.766 19.125 22.766 1 95.12 749 SER A C 1
ATOM 6084 O O . SER A 1 749 ? -8.961 18.812 22.734 1 95.12 749 SER A O 1
ATOM 6086 N N . HIS A 1 750 ? -7.156 19.516 21.656 1 95.25 750 HIS A N 1
ATOM 6087 C CA . HIS A 1 750 ? -7.699 19.438 20.312 1 95.25 750 HIS A CA 1
ATOM 6088 C C . HIS A 1 750 ? -8.984 20.25 20.188 1 95.25 750 HIS A C 1
ATOM 6090 O O . HIS A 1 750 ? -9.969 19.766 19.609 1 95.25 750 HIS A O 1
ATOM 6096 N N . MET A 1 751 ? -8.961 21.375 20.828 1 93.12 751 MET A N 1
ATOM 6097 C CA . MET A 1 751 ? -10.07 22.312 20.766 1 93.12 751 MET A CA 1
ATOM 6098 C C . MET A 1 751 ? -9.641 23.625 20.125 1 93.12 751 MET A C 1
ATOM 6100 O O . MET A 1 751 ? -8.445 23.953 20.094 1 93.12 751 MET A O 1
ATOM 6104 N N . GLY A 1 752 ? -10.68 24.281 19.578 1 94.81 752 GLY A N 1
ATOM 6105 C CA . GLY A 1 752 ? -10.375 25.578 19 1 94.81 752 GLY A CA 1
ATOM 6106 C C . GLY A 1 752 ? -11.383 26.031 17.969 1 94.81 752 GLY A C 1
ATOM 6107 O O . GLY A 1 752 ? -12.07 25.188 17.375 1 94.81 752 GLY A O 1
ATOM 6108 N N . PHE A 1 753 ? -11.508 27.281 17.891 1 96.44 753 PHE A N 1
ATOM 6109 C CA . PHE A 1 753 ? -12.375 27.938 16.906 1 96.44 753 PHE A CA 1
ATOM 6110 C C . PHE A 1 753 ? -11.555 28.812 15.969 1 96.44 753 PHE A C 1
ATOM 6112 O O . PHE A 1 753 ? -10.703 29.578 16.406 1 96.44 753 PHE A O 1
ATOM 6119 N N . ASN A 1 754 ? -11.719 28.625 14.734 1 95.75 754 ASN A N 1
ATOM 6120 C CA . ASN A 1 754 ? -11.125 29.453 13.688 1 95.75 754 ASN A CA 1
ATOM 6121 C C . ASN A 1 754 ? -12.18 30.234 12.922 1 95.75 754 ASN A C 1
ATOM 6123 O O . ASN A 1 754 ? -13.203 29.688 12.516 1 95.75 754 ASN A O 1
ATOM 6127 N N . SER A 1 755 ? -11.953 31.469 12.867 1 92.88 755 SER A N 1
ATOM 6128 C CA . SER A 1 755 ? -12.914 32.312 12.164 1 92.88 755 SER A CA 1
ATOM 6129 C C . SER A 1 755 ? -12.5 32.531 10.711 1 92.88 755 SER A C 1
ATOM 6131 O O . SER A 1 755 ? -11.32 32.406 10.375 1 92.88 755 SER A O 1
ATOM 6133 N N . ALA A 1 756 ? -13.43 32.719 9.898 1 88.12 756 ALA A N 1
ATOM 6134 C CA . ALA A 1 756 ? -13.242 33.031 8.484 1 88.12 756 ALA A CA 1
ATOM 6135 C C . ALA A 1 756 ? -14.18 34.156 8.039 1 88.12 756 ALA A C 1
ATOM 6137 O O . ALA A 1 756 ? -15.367 34.125 8.359 1 88.12 756 ALA A O 1
ATOM 6138 N N . GLY A 1 757 ? -13.641 35.281 7.707 1 83.38 757 GLY A N 1
ATOM 6139 C CA . GLY A 1 757 ? -14.414 36.406 7.16 1 83.38 757 GLY A CA 1
ATOM 6140 C C . GLY A 1 757 ? -13.617 37.25 6.195 1 83.38 757 GLY A C 1
ATOM 6141 O O . GLY A 1 757 ? -12.398 37.344 6.297 1 83.38 757 GLY A O 1
ATOM 6142 N N . LEU A 1 758 ? -14.352 37.781 5.234 1 77.12 758 LEU A N 1
ATOM 6143 C CA . LEU A 1 758 ? -13.703 38.594 4.223 1 77.12 758 LEU A CA 1
ATOM 6144 C C . LEU A 1 758 ? -12.992 39.781 4.867 1 77.12 758 LEU A C 1
ATOM 6146 O O . LEU A 1 758 ? -11.945 40.219 4.375 1 77.12 758 LEU A O 1
ATOM 6150 N N . GLU A 1 759 ? -13.586 40.219 5.941 1 76.69 759 GLU A N 1
ATOM 6151 C CA . GLU A 1 759 ? -13.055 41.406 6.586 1 76.69 759 GLU A CA 1
ATOM 6152 C C . GLU A 1 759 ? -11.75 41.125 7.312 1 76.69 759 GLU A C 1
ATOM 6154 O O . GLU A 1 759 ? -11.016 42.031 7.68 1 76.69 759 GLU A O 1
ATOM 6159 N N . GLU A 1 760 ? -11.469 39.906 7.551 1 79.5 760 GLU A N 1
ATOM 6160 C CA . GLU A 1 760 ? -10.227 39.531 8.227 1 79.5 760 GLU A CA 1
ATOM 6161 C C . GLU A 1 760 ? -9.094 39.344 7.23 1 79.5 760 GLU A C 1
ATOM 6163 O O . GLU A 1 760 ? -7.945 39.094 7.621 1 79.5 760 GLU A O 1
ATOM 6168 N N . ARG A 1 761 ? -9.414 39.438 5.918 1 78.75 761 ARG A N 1
ATOM 6169 C CA . ARG A 1 761 ? -8.383 39.25 4.898 1 78.75 761 ARG A CA 1
ATOM 6170 C C . ARG A 1 761 ? -7.391 40.406 4.898 1 78.75 761 ARG A C 1
ATOM 6172 O O . ARG A 1 761 ? -7.773 41.562 5.074 1 78.75 761 ARG A O 1
ATOM 6179 N N . THR A 1 762 ? -6.121 40.031 4.938 1 78.75 762 THR A N 1
ATOM 6180 C CA . THR A 1 762 ? -5.078 41.031 4.859 1 78.75 762 THR A CA 1
ATOM 6181 C C . THR A 1 762 ? -4.762 41.375 3.406 1 78.75 762 THR A C 1
ATOM 6183 O O . THR A 1 762 ? -4.566 40.469 2.582 1 78.75 762 THR A O 1
ATOM 6186 N N . THR A 1 763 ? -4.785 42.656 3.1 1 78.69 763 THR A N 1
ATOM 6187 C CA . THR A 1 763 ? -4.594 43.125 1.729 1 78.69 763 THR A CA 1
ATOM 6188 C C . THR A 1 763 ? -3.119 43.062 1.341 1 78.69 763 THR A C 1
ATOM 6190 O O . THR A 1 763 ? -2.789 42.844 0.174 1 78.69 763 THR A O 1
ATOM 6193 N N . LEU A 1 764 ? -2.299 43.312 2.299 1 88.44 764 LEU A N 1
ATOM 6194 C CA . LEU A 1 764 ? -0.859 43.312 2.061 1 88.44 764 LEU A CA 1
ATOM 6195 C C . LEU A 1 764 ? -0.131 42.5 3.125 1 88.44 764 LEU A C 1
ATOM 6197 O O . LEU A 1 764 ? -0.292 42.75 4.32 1 88.44 764 LEU A O 1
ATOM 6201 N N . ARG A 1 765 ? 0.538 41.5 2.699 1 90.81 765 ARG A N 1
ATOM 6202 C CA . ARG A 1 765 ? 1.32 40.656 3.594 1 90.81 765 ARG A CA 1
ATOM 6203 C C . ARG A 1 765 ? 2.789 40.625 3.182 1 90.81 765 ARG A C 1
ATOM 6205 O O . ARG A 1 765 ? 3.105 40.562 1.991 1 90.81 765 ARG A O 1
ATOM 6212 N N . TYR A 1 766 ? 3.611 40.75 4.133 1 92.88 766 TYR A N 1
ATOM 6213 C CA . TYR A 1 766 ? 5.047 40.719 3.891 1 92.88 766 TYR A CA 1
ATOM 6214 C C . TYR A 1 766 ? 5.602 39.312 4.211 1 92.88 766 TYR A C 1
ATOM 6216 O O . TYR A 1 766 ? 5.121 38.656 5.129 1 92.88 766 TYR A O 1
ATOM 6224 N N . ARG A 1 767 ? 6.504 38.875 3.385 1 94.25 767 ARG A N 1
ATOM 6225 C CA . ARG A 1 767 ? 7.195 37.594 3.541 1 94.25 767 ARG A CA 1
ATOM 6226 C C . ARG A 1 767 ? 8.703 37.781 3.609 1 94.25 767 ARG A C 1
ATOM 6228 O O . ARG A 1 767 ? 9.258 38.625 2.9 1 94.25 767 ARG A O 1
ATOM 6235 N N . THR A 1 768 ? 9.312 37 4.484 1 96.69 768 THR A N 1
ATOM 6236 C CA . THR A 1 768 ? 10.766 37.125 4.625 1 96.69 768 THR A CA 1
ATOM 6237 C C . THR A 1 768 ? 11.469 36.062 3.795 1 96.69 768 THR A C 1
ATOM 6239 O O . THR A 1 768 ? 11.141 34.875 3.889 1 96.69 768 THR A O 1
ATOM 6242 N N . MET A 1 769 ? 12.406 36.438 2.932 1 96.75 769 MET A N 1
ATOM 6243 C CA . MET A 1 769 ? 13.25 35.531 2.131 1 96.75 769 MET A CA 1
ATOM 6244 C C . MET A 1 769 ? 14.445 35.062 2.939 1 96.75 769 MET A C 1
ATOM 6246 O O . MET A 1 769 ? 15.469 35.719 3.025 1 96.75 769 MET A O 1
ATOM 6250 N N . GLU A 1 770 ? 14.312 33.812 3.43 1 96.94 770 GLU A N 1
ATOM 6251 C CA . GLU A 1 770 ? 15.414 33.219 4.168 1 96.94 770 GLU A CA 1
ATOM 6252 C C . GLU A 1 770 ? 16.422 32.531 3.219 1 96.94 770 GLU A C 1
ATOM 6254 O O . GLU A 1 770 ? 16.078 32.219 2.084 1 96.94 770 GLU A O 1
ATOM 6259 N N . THR A 1 771 ? 17.688 32.406 3.699 1 96.81 771 THR A N 1
ATOM 6260 C CA . THR A 1 771 ? 18.734 31.953 2.791 1 96.81 771 THR A CA 1
ATOM 6261 C C . THR A 1 771 ? 19.453 30.734 3.371 1 96.81 771 THR A C 1
ATOM 6263 O O . THR A 1 771 ? 20.25 30.094 2.684 1 96.81 771 THR A O 1
ATOM 6266 N N . GLY A 1 772 ? 19.234 30.391 4.574 1 96.81 772 GLY A N 1
ATOM 6267 C CA . GLY A 1 772 ? 20 29.344 5.258 1 96.81 772 GLY A CA 1
ATOM 6268 C C . GLY A 1 772 ? 21.25 29.875 5.926 1 96.81 772 GLY A C 1
ATOM 6269 O O . GLY A 1 772 ? 22.031 29.109 6.484 1 96.81 772 GLY A O 1
ATOM 6270 N N . ILE A 1 773 ? 21.5 31.188 5.926 1 97.31 773 ILE A N 1
ATOM 6271 C CA . ILE A 1 773 ? 22.625 31.875 6.57 1 97.31 773 ILE A CA 1
ATOM 6272 C C . ILE A 1 773 ? 22.188 32.406 7.934 1 97.31 773 ILE A C 1
ATOM 6274 O O . ILE A 1 773 ? 21.109 33 8.055 1 97.31 773 ILE A O 1
ATOM 6278 N N . THR A 1 774 ? 22.922 32.125 8.969 1 95.69 774 THR A N 1
ATOM 6279 C CA . THR A 1 774 ? 22.688 32.75 10.266 1 95.69 774 THR A CA 1
ATOM 6280 C C . THR A 1 774 ? 23.719 33.844 10.523 1 95.69 774 THR A C 1
ATOM 6282 O O . THR A 1 774 ? 24.859 33.75 10.086 1 95.69 774 THR A O 1
ATOM 6285 N N . PHE A 1 775 ? 23.281 34.875 11.172 1 96.38 775 PHE A N 1
ATOM 6286 C CA . PHE A 1 775 ? 24.109 36.031 11.445 1 96.38 775 PHE A CA 1
ATOM 6287 C C . PHE A 1 775 ? 24.422 36.156 12.93 1 96.38 775 PHE A C 1
ATOM 6289 O O . PHE A 1 775 ? 23.703 35.562 13.766 1 96.38 775 PHE A O 1
ATOM 6296 N N . ASP A 1 776 ? 25.469 36.844 13.156 1 94.75 776 ASP A N 1
ATOM 6297 C CA . ASP A 1 776 ? 25.938 37.031 14.523 1 94.75 776 ASP A CA 1
ATOM 6298 C C . ASP A 1 776 ? 24.969 37.906 15.328 1 94.75 776 ASP A C 1
ATOM 6300 O O . ASP A 1 776 ? 24.438 38.906 14.812 1 94.75 776 ASP A O 1
ATOM 6304 N N . ASN A 1 777 ? 24.781 37.562 16.547 1 89.38 777 ASN A N 1
ATOM 6305 C CA . ASN A 1 777 ? 23.828 38.281 17.406 1 89.38 777 ASN A CA 1
ATOM 6306 C C . ASN A 1 777 ? 24.312 39.688 17.75 1 89.38 777 ASN A C 1
ATOM 6308 O O . ASN A 1 777 ? 23.516 40.594 17.859 1 89.38 777 ASN A O 1
ATOM 6312 N N . ASN A 1 778 ? 25.609 39.906 17.969 1 88.94 778 ASN A N 1
ATOM 6313 C CA . ASN A 1 778 ? 26.188 41.188 18.359 1 88.94 778 ASN A CA 1
ATOM 6314 C C . ASN A 1 778 ? 26.562 42.031 17.156 1 88.94 778 ASN A C 1
ATOM 6316 O O . ASN A 1 778 ? 26.531 43.25 17.219 1 88.94 778 ASN A O 1
ATOM 6320 N N . GLU A 1 779 ? 26.922 41.344 16.141 1 94.5 779 GLU A N 1
ATOM 6321 C CA . GLU A 1 779 ? 27.156 41.969 14.836 1 94.5 779 GLU A CA 1
ATOM 6322 C C . GLU A 1 779 ? 26.172 41.469 13.797 1 94.5 779 GLU A C 1
ATOM 6324 O O . GLU A 1 779 ? 26.5 40.625 12.977 1 94.5 779 GLU A O 1
ATOM 6329 N N . PRO A 1 780 ? 25.109 42.094 13.758 1 95.75 780 PRO A N 1
ATOM 6330 C CA . PRO A 1 780 ? 23.953 41.469 13.109 1 95.75 780 PRO A CA 1
ATOM 6331 C C . PRO A 1 780 ? 24.125 41.375 11.594 1 95.75 780 PRO A C 1
ATOM 6333 O O . PRO A 1 780 ? 23.312 40.719 10.93 1 95.75 780 PRO A O 1
ATOM 6336 N N . TYR A 1 781 ? 25.125 41.906 10.938 1 97.69 781 TYR A N 1
ATOM 6337 C CA . TYR A 1 781 ? 25.328 41.781 9.5 1 97.69 781 TYR A CA 1
ATOM 6338 C C . TYR A 1 781 ? 26.516 40.875 9.195 1 97.69 781 TYR A C 1
ATOM 6340 O O . TYR A 1 781 ? 26.875 40.688 8.031 1 97.69 781 TYR A O 1
ATOM 6348 N N . LYS A 1 782 ? 27.109 40.312 10.227 1 97.75 782 LYS A N 1
ATOM 6349 C CA . LYS A 1 782 ? 28.203 39.375 10.086 1 97.75 782 LYS A CA 1
ATOM 6350 C C . LYS A 1 782 ? 27.688 37.938 10.094 1 97.75 782 LYS A C 1
ATOM 6352 O O . LYS A 1 782 ? 26.953 37.531 11 1 97.75 782 LYS A O 1
ATOM 6357 N N . VAL A 1 783 ? 28.141 37.156 9.078 1 98.12 783 VAL A N 1
ATOM 6358 C CA . VAL A 1 783 ? 27.719 35.75 8.961 1 98.12 783 VAL A CA 1
ATOM 6359 C C . VAL A 1 783 ? 28.266 34.938 10.125 1 98.12 783 VAL A C 1
ATOM 6361 O O . VAL A 1 783 ? 29.469 35 10.406 1 98.12 783 VAL A O 1
ATOM 6364 N N . ALA A 1 784 ? 27.375 34.281 10.836 1 96.69 784 ALA A N 1
ATOM 6365 C CA . ALA A 1 784 ? 27.781 33.406 11.914 1 96.69 784 ALA A CA 1
ATOM 6366 C C . ALA A 1 784 ? 28 31.969 11.398 1 96.69 784 ALA A C 1
ATOM 6368 O O . ALA A 1 784 ? 29 31.328 11.742 1 96.69 784 ALA A O 1
ATOM 6369 N N . SER A 1 785 ? 27.078 31.5 10.586 1 96.5 785 SER A N 1
ATOM 6370 C CA . SER A 1 785 ? 27.203 30.141 10.062 1 96.5 785 SER A CA 1
ATOM 6371 C C . SER A 1 785 ? 26.281 29.938 8.859 1 96.5 785 SER A C 1
ATOM 6373 O O . SER A 1 785 ? 25.406 30.766 8.594 1 96.5 785 SER A O 1
ATOM 6375 N N . VAL A 1 786 ? 26.5 28.859 8.148 1 97.12 786 VAL A N 1
ATOM 6376 C CA . VAL A 1 786 ? 25.625 28.328 7.102 1 97.12 786 VAL A CA 1
ATOM 6377 C C . VAL A 1 786 ? 25 27.016 7.551 1 97.12 786 VAL A C 1
ATOM 6379 O O . VAL A 1 786 ? 25.719 26.078 7.891 1 97.12 786 VAL A O 1
ATOM 6382 N N . ILE A 1 787 ? 23.719 27 7.547 1 96.62 787 ILE A N 1
ATOM 6383 C CA . ILE A 1 787 ? 23.016 25.812 8.039 1 96.62 787 ILE A CA 1
ATOM 6384 C C . ILE A 1 787 ? 23.188 24.672 7.043 1 96.62 787 ILE A C 1
ATOM 6386 O O . ILE A 1 787 ? 23.016 24.859 5.836 1 96.62 787 ILE A O 1
ATOM 6390 N N . LYS A 1 788 ? 23.391 23.484 7.566 1 94.19 788 LYS A N 1
ATOM 6391 C CA . LYS A 1 788 ? 23.594 22.312 6.73 1 94.19 788 LYS A CA 1
ATOM 6392 C C . LYS A 1 788 ? 22.344 22 5.902 1 94.19 788 LYS A C 1
ATOM 6394 O O . LYS A 1 788 ? 21.234 22.031 6.418 1 94.19 788 LYS A O 1
ATOM 6399 N N . ASN A 1 789 ? 22.516 21.688 4.57 1 92.81 789 ASN A N 1
ATOM 6400 C CA . ASN A 1 789 ? 21.5 21.281 3.613 1 92.81 789 ASN A CA 1
ATOM 6401 C C . ASN A 1 789 ? 20.516 22.406 3.32 1 92.81 789 ASN A C 1
ATOM 6403 O O . ASN A 1 789 ? 19.469 22.188 2.721 1 92.81 789 ASN A O 1
ATOM 6407 N N . SER A 1 790 ? 20.812 23.672 3.838 1 95.75 790 SER A N 1
ATOM 6408 C CA . SER A 1 790 ? 20 24.828 3.473 1 95.75 790 SER A CA 1
ATOM 6409 C C . SER A 1 790 ? 20.312 25.281 2.051 1 95.75 790 SER A C 1
ATOM 6411 O O . SER A 1 790 ? 21.141 24.703 1.368 1 95.75 790 SER A O 1
ATOM 6413 N N . LYS A 1 791 ? 19.578 26.312 1.623 1 95.5 791 LYS A N 1
ATOM 6414 C CA . LYS A 1 791 ? 19.781 26.859 0.281 1 95.5 791 LYS A CA 1
ATOM 6415 C C . LYS A 1 791 ? 21.172 27.438 0.126 1 95.5 791 LYS A C 1
ATOM 6417 O O . LYS A 1 791 ? 21.734 27.438 -0.974 1 95.5 791 LYS A O 1
ATOM 6422 N N . ALA A 1 792 ? 21.812 27.844 1.178 1 96.94 792 ALA A N 1
ATOM 6423 C CA . ALA A 1 792 ? 23.156 28.438 1.133 1 96.94 792 ALA A CA 1
ATOM 6424 C C . ALA A 1 792 ? 24.234 27.359 1.151 1 96.94 792 ALA A C 1
ATOM 6426 O O . ALA A 1 792 ? 25.406 27.656 0.909 1 96.94 792 ALA A O 1
ATOM 6427 N N . ASP A 1 793 ? 23.844 26.172 1.392 1 95.81 793 ASP A N 1
ATOM 6428 C CA . ASP A 1 793 ? 24.797 25.078 1.484 1 95.81 793 ASP A CA 1
ATOM 6429 C C . ASP A 1 793 ? 24.891 24.312 0.163 1 95.81 793 ASP A C 1
ATOM 6431 O O . ASP A 1 793 ? 25.359 23.172 0.126 1 95.81 793 ASP A O 1
ATOM 6435 N N . HIS A 1 794 ? 24.578 24.875 -0.925 1 95.06 794 HIS A N 1
ATOM 6436 C CA . HIS A 1 794 ? 24.672 24.25 -2.234 1 95.06 794 HIS A CA 1
ATOM 6437 C C . HIS A 1 794 ? 26.031 24.484 -2.863 1 95.06 794 HIS A C 1
ATOM 6439 O O . HIS A 1 794 ? 26.734 25.422 -2.506 1 95.06 794 HIS A O 1
ATOM 6445 N N . LYS A 1 795 ? 26.359 23.609 -3.734 1 93.56 795 LYS A N 1
ATOM 6446 C CA . LYS A 1 795 ? 27.625 23.719 -4.457 1 93.56 795 LYS A CA 1
ATOM 6447 C C . LYS A 1 795 ? 27.719 25.047 -5.203 1 93.56 795 LYS A C 1
ATOM 6449 O O . LYS A 1 795 ? 26.766 25.453 -5.871 1 93.56 795 LYS A O 1
ATOM 6454 N N . GLY A 1 796 ? 28.828 25.688 -5.074 1 91.81 796 GLY A N 1
ATOM 6455 C CA . GLY A 1 796 ? 29.078 26.922 -5.789 1 91.81 796 GLY A CA 1
ATOM 6456 C C . GLY A 1 796 ? 28.75 28.156 -4.973 1 91.81 796 GLY A C 1
ATOM 6457 O O . GLY A 1 796 ? 29.141 29.266 -5.328 1 91.81 796 GLY A O 1
ATOM 6458 N N . ILE A 1 797 ? 28.047 28 -3.922 1 94.44 797 ILE A N 1
ATOM 6459 C CA . ILE A 1 797 ? 27.719 29.109 -3.043 1 94.44 797 ILE A CA 1
ATOM 6460 C C . ILE A 1 797 ? 28.797 29.234 -1.957 1 94.44 797 ILE A C 1
ATOM 6462 O O . ILE A 1 797 ? 28.922 28.359 -1.103 1 94.44 797 ILE A O 1
ATOM 6466 N N . ASN A 1 798 ? 29.469 30.25 -2.033 1 94.06 798 ASN A N 1
ATOM 6467 C CA . ASN A 1 798 ? 30.594 30.406 -1.133 1 94.06 798 ASN A CA 1
ATOM 6468 C C . ASN A 1 798 ? 30.344 31.516 -0.108 1 94.06 798 ASN A C 1
ATOM 6470 O O . ASN A 1 798 ? 30.828 32.625 -0.268 1 94.06 798 ASN A O 1
ATOM 6474 N N . VAL A 1 799 ? 29.578 31.281 0.876 1 96.88 799 VAL A N 1
ATOM 6475 C CA . VAL A 1 799 ? 29.391 32.125 2.055 1 96.88 799 VAL A CA 1
ATOM 6476 C C . VAL A 1 799 ? 30.125 31.516 3.246 1 96.88 799 VAL A C 1
ATOM 6478 O O . VAL A 1 799 ? 30.016 30.312 3.518 1 96.88 799 VAL A O 1
ATOM 6481 N N . GLN A 1 800 ? 30.844 32.344 3.984 1 96.56 800 GLN A N 1
ATOM 6482 C CA . GLN A 1 800 ? 31.656 31.844 5.086 1 96.56 800 GLN A CA 1
ATOM 6483 C C . GLN A 1 800 ? 31.406 32.625 6.363 1 96.56 800 GLN A C 1
ATOM 6485 O O . GLN A 1 800 ? 31.094 33.844 6.309 1 96.56 800 GLN A O 1
ATOM 6490 N N . PRO A 1 801 ? 31.562 31.938 7.527 1 96.88 801 PRO A N 1
ATOM 6491 C CA . PRO A 1 801 ? 31.531 32.688 8.773 1 96.88 801 PRO A CA 1
ATOM 6492 C C . PRO A 1 801 ? 32.531 33.844 8.789 1 96.88 801 PRO A C 1
ATOM 6494 O O . PRO A 1 801 ? 33.656 33.688 8.367 1 96.88 801 PRO A O 1
ATOM 6497 N N . GLY A 1 802 ? 32.031 34.969 9.211 1 97.12 802 GLY A N 1
ATOM 6498 C CA . GLY A 1 802 ? 32.906 36.156 9.25 1 97.12 802 GLY A CA 1
ATOM 6499 C C . GLY A 1 802 ? 32.625 37.125 8.117 1 97.12 802 GLY A C 1
ATOM 6500 O O . GLY A 1 802 ? 33 38.281 8.195 1 97.12 802 GLY A O 1
ATOM 6501 N N . ASP A 1 803 ? 32 36.656 7.059 1 98 803 ASP A N 1
ATOM 6502 C CA . ASP A 1 803 ? 31.578 37.562 5.984 1 98 803 ASP A CA 1
ATOM 6503 C C . ASP A 1 803 ? 30.625 38.625 6.504 1 98 803 ASP A C 1
ATOM 6505 O O . ASP A 1 803 ? 29.766 38.344 7.336 1 98 803 ASP A O 1
ATOM 6509 N N . LYS A 1 804 ? 30.844 39.875 6.09 1 98.06 804 LYS A N 1
ATOM 6510 C CA . LYS A 1 804 ? 29.938 40.938 6.492 1 98.06 804 LYS A CA 1
ATOM 6511 C C . LYS A 1 804 ? 29.047 41.375 5.336 1 98.06 804 LYS A C 1
ATOM 6513 O O . LYS A 1 804 ? 29.531 41.781 4.281 1 98.06 804 LYS A O 1
ATOM 6518 N N . LEU A 1 805 ? 27.812 41.281 5.477 1 98.31 805 LEU A N 1
ATOM 6519 C CA . LEU A 1 805 ? 26.844 41.625 4.445 1 98.31 805 LEU A CA 1
ATOM 6520 C C . LEU A 1 805 ? 26.875 43.125 4.176 1 98.31 805 LEU A C 1
ATOM 6522 O O . LEU A 1 805 ? 26.703 43.938 5.094 1 98.31 805 LEU A O 1
ATOM 6526 N N . THR A 1 806 ? 27 43.562 2.871 1 98 806 THR A N 1
ATOM 6527 C CA . THR A 1 806 ? 27.125 44.969 2.555 1 98 806 THR A CA 1
ATOM 6528 C C . THR A 1 806 ? 26 45.406 1.613 1 98 806 THR A C 1
ATOM 6530 O O . THR A 1 806 ? 25.672 46.594 1.543 1 98 806 THR A O 1
ATOM 6533 N N . ALA A 1 807 ? 25.484 44.469 0.897 1 97.38 807 ALA A N 1
ATOM 6534 C CA . ALA A 1 807 ? 24.375 44.844 -0 1 97.38 807 ALA A CA 1
ATOM 6535 C C . ALA A 1 807 ? 23.469 43.625 -0.264 1 97.38 807 ALA A C 1
ATOM 6537 O O . ALA A 1 807 ? 23.938 42.5 -0.256 1 97.38 807 ALA A O 1
ATOM 6538 N N . VAL A 1 808 ? 22.25 43.844 -0.431 1 97.12 808 VAL A N 1
ATOM 6539 C CA . VAL A 1 808 ? 21.25 42.875 -0.866 1 97.12 808 VAL A CA 1
ATOM 6540 C C . VAL A 1 808 ? 20.578 43.344 -2.145 1 97.12 808 VAL A C 1
ATOM 6542 O O . VAL A 1 808 ? 19.953 44.438 -2.16 1 97.12 808 VAL A O 1
ATOM 6545 N N . ASP A 1 809 ? 20.719 42.594 -3.213 1 94.25 809 ASP A N 1
ATOM 6546 C CA . ASP A 1 809 ? 20.188 42.969 -4.523 1 94.25 809 ASP A CA 1
ATOM 6547 C C . ASP A 1 809 ? 20.656 44.344 -4.938 1 94.25 809 ASP A C 1
ATOM 6549 O O . ASP A 1 809 ? 19.859 45.188 -5.387 1 94.25 809 ASP A O 1
ATOM 6553 N N . GLY A 1 810 ? 21.875 44.594 -4.641 1 93.06 810 GLY A N 1
ATOM 6554 C CA . GLY A 1 810 ? 22.484 45.844 -5.074 1 93.06 810 GLY A CA 1
ATOM 6555 C C . GLY A 1 810 ? 22.188 47 -4.141 1 93.06 810 GLY A C 1
ATOM 6556 O O . GLY A 1 810 ? 22.781 48.094 -4.281 1 93.06 810 GLY A O 1
ATOM 6557 N N . VAL A 1 811 ? 21.344 46.875 -3.193 1 96.06 811 VAL A N 1
ATOM 6558 C CA . VAL A 1 811 ? 21.016 47.938 -2.24 1 96.06 811 VAL A CA 1
ATOM 6559 C C . VAL A 1 811 ? 21.984 47.875 -1.054 1 96.06 811 VAL A C 1
ATOM 6561 O O . VAL A 1 811 ? 22.031 46.875 -0.344 1 96.06 811 VAL A O 1
ATOM 6564 N N . THR A 1 812 ? 22.641 48.906 -0.803 1 96.81 812 THR A N 1
ATOM 6565 C CA . THR A 1 812 ? 23.594 48.969 0.305 1 96.81 812 THR A CA 1
ATOM 6566 C C . THR A 1 812 ? 22.859 48.938 1.644 1 96.81 812 THR A C 1
ATOM 6568 O O . THR A 1 812 ? 21.844 49.594 1.831 1 96.81 812 THR A O 1
ATOM 6571 N N . VAL A 1 813 ? 23.375 48.219 2.572 1 97.5 813 VAL A N 1
ATOM 6572 C CA . VAL A 1 813 ? 22.703 48.031 3.85 1 97.5 813 VAL A CA 1
ATOM 6573 C C . VAL A 1 813 ? 23.125 49.125 4.82 1 97.5 813 VAL A C 1
ATOM 6575 O O . VAL A 1 813 ? 24.234 49.688 4.707 1 97.5 813 VAL A O 1
ATOM 6578 N N . ASP A 1 814 ? 22.203 49.531 5.672 1 96.12 814 ASP A N 1
ATOM 6579 C CA . ASP A 1 814 ? 22.453 50.375 6.832 1 96.12 814 ASP A CA 1
ATOM 6580 C C . ASP A 1 814 ? 22.438 49.562 8.125 1 96.12 814 ASP A C 1
ATOM 6582 O O . ASP A 1 814 ? 21.406 49.031 8.508 1 96.12 814 ASP A O 1
ATOM 6586 N N . GLU A 1 815 ? 23.5 49.5 8.844 1 92.25 815 GLU A N 1
ATOM 6587 C CA . GLU A 1 815 ? 23.641 48.656 10.016 1 92.25 815 GLU A CA 1
ATOM 6588 C C . GLU A 1 815 ? 22.703 49.094 11.141 1 92.25 815 GLU A C 1
ATOM 6590 O O . GLU A 1 815 ? 22.469 48.344 12.086 1 92.25 815 GLU A O 1
ATOM 6595 N N . LYS A 1 816 ? 22.188 50.281 11.023 1 93.25 816 LYS A N 1
ATOM 6596 C CA . LYS A 1 816 ? 21.266 50.75 12.031 1 93.25 816 LYS A CA 1
ATOM 6597 C C . LYS A 1 816 ? 19.828 50.281 11.734 1 93.25 816 LYS A C 1
ATOM 6599 O O . LYS A 1 816 ? 18.953 50.406 12.578 1 93.25 816 LYS A O 1
ATOM 6604 N N . GLN A 1 817 ? 19.719 49.781 10.562 1 94.69 817 GLN A N 1
ATOM 6605 C CA . GLN A 1 817 ? 18.422 49.25 10.141 1 94.69 817 GLN A CA 1
ATOM 6606 C C . GLN A 1 817 ? 18.297 47.781 10.508 1 94.69 817 GLN A C 1
ATOM 6608 O O . GLN A 1 817 ? 19.297 47.062 10.57 1 94.69 817 GLN A O 1
ATOM 6613 N N . ASP A 1 818 ? 17.094 47.344 10.891 1 96.75 818 ASP A N 1
ATOM 6614 C CA . ASP A 1 818 ? 16.844 45.906 11.031 1 96.75 818 ASP A CA 1
ATOM 6615 C C . ASP A 1 818 ? 17.234 45.156 9.773 1 96.75 818 ASP A C 1
ATOM 6617 O O . ASP A 1 818 ? 16.719 45.438 8.688 1 96.75 818 ASP A O 1
ATOM 6621 N N . ARG A 1 819 ? 18.141 44.25 9.938 1 97.25 819 ARG A N 1
ATOM 6622 C CA . ARG A 1 819 ? 18.656 43.5 8.805 1 97.25 819 ARG A CA 1
ATOM 6623 C C . ARG A 1 819 ? 17.531 42.875 7.992 1 97.25 819 ARG A C 1
ATOM 6625 O O . ARG A 1 819 ? 17.609 42.812 6.762 1 97.25 819 ARG A O 1
ATOM 6632 N N . ASN A 1 820 ? 16.469 42.438 8.625 1 96.88 820 ASN A N 1
ATOM 6633 C CA . ASN A 1 820 ? 15.367 41.75 7.969 1 96.88 820 ASN A CA 1
ATOM 6634 C C . ASN A 1 820 ? 14.633 42.656 6.98 1 96.88 820 ASN A C 1
ATOM 6636 O O . ASN A 1 820 ? 13.938 42.156 6.09 1 96.88 820 ASN A O 1
ATOM 6640 N N . TYR A 1 821 ? 14.781 43.969 7.133 1 96.31 821 TYR A N 1
ATOM 6641 C CA . TYR A 1 821 ? 14.188 44.938 6.219 1 96.31 821 TYR A CA 1
ATOM 6642 C C . TYR A 1 821 ? 14.602 44.656 4.777 1 96.31 821 TYR A C 1
ATOM 6644 O O . TYR A 1 821 ? 13.781 44.75 3.859 1 96.31 821 TYR A O 1
ATOM 6652 N N . TYR A 1 822 ? 15.773 44.219 4.602 1 96.31 822 TYR A N 1
ATOM 6653 C CA . TYR A 1 822 ? 16.328 44.031 3.266 1 96.31 822 TYR A CA 1
ATOM 6654 C C . TYR A 1 822 ? 15.922 42.688 2.693 1 96.31 822 TYR A C 1
ATOM 6656 O O . TYR A 1 822 ? 16.078 42.438 1.495 1 96.31 822 TYR A O 1
ATOM 6664 N N . PHE A 1 823 ? 15.422 41.812 3.51 1 96.94 823 PHE A N 1
ATOM 6665 C CA . PHE A 1 823 ? 15.062 40.469 3.078 1 96.94 823 PHE A CA 1
ATOM 6666 C C . PHE A 1 823 ? 13.555 40.281 3.051 1 96.94 823 PHE A C 1
ATOM 6668 O O . PHE A 1 823 ? 13.055 39.219 2.701 1 96.94 823 PHE A O 1
ATOM 6675 N N . THR A 1 824 ? 12.742 41.219 3.492 1 96.44 824 THR A N 1
ATOM 6676 C CA . THR A 1 824 ? 11.305 41.094 3.637 1 96.44 824 THR A CA 1
ATOM 6677 C C . THR A 1 824 ? 10.57 41.906 2.586 1 96.44 824 THR A C 1
ATOM 6679 O O . THR A 1 824 ? 10.797 43.125 2.473 1 96.44 824 THR A O 1
ATOM 6682 N N . LYS A 1 825 ? 9.766 41.25 1.801 1 93.56 825 LYS A N 1
ATOM 6683 C CA . LYS A 1 825 ? 9.008 41.875 0.709 1 93.56 825 LYS A CA 1
ATOM 6684 C C . LYS A 1 825 ? 7.582 41.344 0.663 1 93.56 825 LYS A C 1
ATOM 6686 O O . LYS A 1 825 ? 7.246 40.375 1.364 1 93.56 825 LYS A O 1
ATOM 6691 N N . PRO A 1 826 ? 6.691 42.031 -0.077 1 89.88 826 PRO A N 1
ATOM 6692 C CA . PRO A 1 826 ? 5.312 41.562 -0.198 1 89.88 826 PRO A CA 1
ATOM 6693 C C . PRO A 1 826 ? 5.219 40.188 -0.868 1 89.88 826 PRO A C 1
ATOM 6695 O O . PRO A 1 826 ? 4.223 39.469 -0.703 1 89.88 826 PRO A O 1
ATOM 6698 N N . SER A 1 827 ? 6.23 39.875 -1.683 1 86.38 827 SER A N 1
ATOM 6699 C CA . SER A 1 827 ? 6.289 38.531 -2.285 1 86.38 827 SER A CA 1
ATOM 6700 C C . SER A 1 827 ? 7.703 37.969 -2.246 1 86.38 827 SER A C 1
ATOM 6702 O O . SER A 1 827 ? 8.68 38.719 -2.148 1 86.38 827 S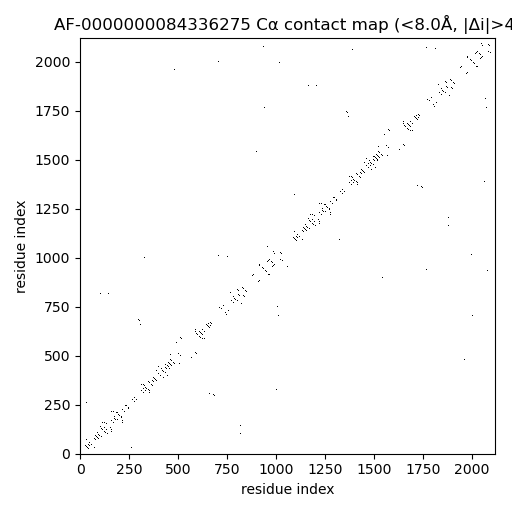ER A O 1
ATOM 6704 N N . LEU A 1 828 ? 7.77 36.656 -2.223 1 86.25 828 LEU A N 1
ATOM 6705 C CA . LEU A 1 828 ? 9.07 36 -2.26 1 86.25 828 LEU A CA 1
ATOM 6706 C C . LEU A 1 828 ? 9.68 36.062 -3.656 1 86.25 828 LEU A C 1
ATOM 6708 O O . LEU A 1 828 ? 9.039 35.688 -4.637 1 86.25 828 LEU A O 1
ATOM 6712 N N . ASP A 1 829 ? 10.844 36.594 -3.666 1 89 829 ASP A N 1
ATOM 6713 C CA . ASP A 1 829 ? 11.586 36.562 -4.922 1 89 829 ASP A CA 1
ATOM 6714 C C . ASP A 1 829 ? 12.188 35.156 -5.141 1 89 829 ASP A C 1
ATOM 6716 O O . ASP A 1 829 ? 12.422 34.438 -4.18 1 89 829 ASP A O 1
ATOM 6720 N N . ASN A 1 830 ? 12.375 34.906 -6.422 1 88.38 830 ASN A N 1
ATOM 6721 C CA . ASN A 1 830 ? 12.93 33.625 -6.746 1 88.38 830 ASN A CA 1
ATOM 6722 C C . ASN A 1 830 ? 14.453 33.594 -6.602 1 88.38 830 ASN A C 1
ATOM 6724 O O . ASN A 1 830 ? 15.055 32.531 -6.469 1 88.38 830 ASN A O 1
ATOM 6728 N N . GLU A 1 831 ? 15.086 34.75 -6.695 1 93.5 831 GLU A N 1
ATOM 6729 C CA . GLU A 1 831 ? 16.547 34.844 -6.656 1 93.5 831 GLU A CA 1
ATOM 6730 C C . GLU A 1 831 ? 16.969 36.094 -5.891 1 93.5 831 GLU A C 1
ATOM 6732 O O . GLU A 1 831 ? 16.25 37.094 -5.875 1 93.5 831 GLU A O 1
ATOM 6737 N N . LEU A 1 832 ? 18.094 35.938 -5.203 1 94.5 832 LEU A N 1
ATOM 6738 C CA . LEU A 1 832 ? 18.719 37.031 -4.484 1 94.5 832 LEU A CA 1
ATOM 6739 C C . LEU A 1 832 ? 20.203 37.125 -4.789 1 94.5 832 LEU A C 1
ATOM 6741 O O . LEU A 1 832 ? 20.859 36.094 -4.988 1 94.5 832 LEU A O 1
ATOM 6745 N N . THR A 1 833 ? 20.688 38.344 -4.887 1 94.88 833 THR A N 1
ATOM 6746 C CA . THR A 1 833 ? 22.125 38.531 -4.922 1 94.88 833 THR A CA 1
ATOM 6747 C C . THR A 1 833 ? 22.609 39.219 -3.633 1 94.88 833 THR A C 1
ATOM 6749 O O . THR A 1 833 ? 22.109 40.25 -3.246 1 94.88 833 THR A O 1
ATOM 6752 N N . LEU A 1 834 ? 23.5 38.562 -2.959 1 97.56 834 LEU A N 1
ATOM 6753 C CA . LEU A 1 834 ? 24.094 39.094 -1.731 1 97.56 834 LEU A CA 1
ATOM 6754 C C . LEU A 1 834 ? 25.531 39.5 -1.957 1 97.56 834 LEU A C 1
ATOM 6756 O O . LEU A 1 834 ? 26.281 38.812 -2.652 1 97.56 834 LEU A O 1
ATOM 6760 N N . THR A 1 835 ? 25.922 40.656 -1.473 1 97.69 835 THR A N 1
ATOM 6761 C CA . THR A 1 835 ? 27.312 41.094 -1.51 1 97.69 835 THR A CA 1
ATOM 6762 C C . THR A 1 835 ? 27.906 41.125 -0.104 1 97.69 835 THR A C 1
ATOM 6764 O O . THR A 1 835 ? 27.328 41.719 0.802 1 97.69 835 THR A O 1
ATOM 6767 N N . PHE A 1 836 ? 29 40.5 0.097 1 98.12 836 PHE A N 1
ATOM 6768 C CA . PHE A 1 836 ? 29.672 40.469 1.385 1 98.12 836 PHE A CA 1
ATOM 6769 C C . PHE A 1 836 ? 31.047 41.125 1.298 1 98.12 836 PHE A C 1
ATOM 6771 O O . PHE A 1 836 ? 31.672 41.125 0.239 1 98.12 836 PHE A O 1
ATOM 6778 N N . ASP A 1 837 ? 31.469 41.719 2.357 1 97.69 837 ASP A N 1
ATOM 6779 C CA . ASP A 1 837 ? 32.875 42.125 2.549 1 97.69 837 ASP A CA 1
ATOM 6780 C C . ASP A 1 837 ? 33.656 41 3.26 1 97.69 837 ASP A C 1
ATOM 6782 O O . ASP A 1 837 ? 33.312 40.625 4.383 1 97.69 837 ASP A O 1
ATOM 6786 N N . ARG A 1 838 ? 34.531 40.375 2.643 1 94 838 ARG A N 1
ATOM 6787 C CA . ARG A 1 838 ? 35.438 39.406 3.205 1 94 838 ARG A CA 1
ATOM 6788 C C . ARG A 1 838 ? 36.875 39.906 3.229 1 94 838 ARG A C 1
ATOM 6790 O O . ARG A 1 838 ? 37.594 39.844 2.223 1 94 838 ARG A O 1
ATOM 6797 N N . LEU A 1 839 ? 37.25 40.438 4.367 1 95 839 LEU A N 1
ATOM 6798 C CA . LEU A 1 839 ? 38.594 40.969 4.566 1 95 839 LEU A CA 1
ATOM 6799 C C . LEU A 1 839 ? 38.906 42.031 3.529 1 95 839 LEU A C 1
ATOM 6801 O O . LEU A 1 839 ? 39.969 42 2.893 1 95 839 LEU A O 1
ATOM 6805 N N . GLY A 1 840 ? 38.031 42.812 3.256 1 94 840 GLY A N 1
ATOM 6806 C CA . GLY A 1 840 ? 38.25 43.938 2.383 1 94 840 GLY A CA 1
ATOM 6807 C C . GLY A 1 840 ? 37.906 43.688 0.935 1 94 840 GLY A C 1
ATOM 6808 O O . GLY A 1 840 ? 37.938 44.562 0.094 1 94 840 GLY A O 1
ATOM 6809 N N . LYS A 1 841 ? 37.562 42.438 0.667 1 96.25 841 LYS A N 1
ATOM 6810 C CA . LYS A 1 841 ? 37.219 42.094 -0.7 1 96.25 841 LYS A CA 1
ATOM 6811 C C . LYS A 1 841 ? 35.719 41.812 -0.816 1 96.25 841 LYS A C 1
ATOM 6813 O O . LYS A 1 841 ? 35.125 41.219 0.072 1 96.25 841 LYS A O 1
ATOM 6818 N N . ASN A 1 842 ? 35.188 42.281 -1.928 1 95.38 842 ASN A N 1
ATOM 6819 C CA . ASN A 1 842 ? 33.75 42.062 -2.195 1 95.38 842 ASN A CA 1
ATOM 6820 C C . ASN A 1 842 ? 33.531 40.656 -2.742 1 95.38 842 ASN A C 1
ATOM 6822 O O . ASN A 1 842 ? 34.25 40.188 -3.645 1 95.38 842 ASN A O 1
ATOM 6826 N N . VAL A 1 843 ? 32.625 40 -2.174 1 96.31 843 VAL A N 1
ATOM 6827 C CA . VAL A 1 843 ? 32.219 38.688 -2.617 1 96.31 843 VAL A CA 1
ATOM 6828 C C . VAL A 1 843 ? 30.719 38.688 -2.951 1 96.31 843 VAL A C 1
ATOM 6830 O O . VAL A 1 843 ? 29.875 38.969 -2.082 1 96.31 843 VAL A O 1
ATOM 6833 N N . ASP A 1 844 ? 30.344 38.406 -4.191 1 94.44 844 ASP A N 1
ATOM 6834 C CA . ASP A 1 844 ? 28.953 38.344 -4.625 1 94.44 844 ASP A CA 1
ATOM 6835 C C . ASP A 1 844 ? 28.484 36.875 -4.699 1 94.44 844 ASP A C 1
ATOM 6837 O O . ASP A 1 844 ? 29.203 36 -5.199 1 94.44 844 ASP A O 1
ATOM 6841 N N . VAL A 1 845 ? 27.375 36.719 -4.117 1 95 845 VAL A N 1
ATOM 6842 C CA . VAL A 1 845 ? 26.797 35.375 -4.113 1 95 845 VAL A CA 1
ATOM 6843 C C . VAL A 1 845 ? 25.344 35.438 -4.578 1 95 845 VAL A C 1
ATOM 6845 O O . VAL A 1 845 ? 24.578 36.312 -4.145 1 95 845 VAL A O 1
ATOM 6848 N N . LYS A 1 846 ? 24.906 34.562 -5.543 1 94.38 846 LYS A N 1
ATOM 6849 C CA . LYS A 1 846 ? 23.5 34.344 -5.918 1 94.38 846 LYS A CA 1
ATOM 6850 C C . LYS A 1 846 ? 22.906 33.188 -5.164 1 94.38 846 LYS A C 1
ATOM 6852 O O . LYS A 1 846 ? 23.531 32.125 -5.043 1 94.38 846 LYS A O 1
ATOM 6857 N N . ILE A 1 847 ? 21.734 33.406 -4.664 1 95.31 847 ILE A N 1
ATOM 6858 C CA . ILE A 1 847 ? 21.125 32.344 -3.85 1 95.31 847 ILE A CA 1
ATOM 6859 C C . ILE A 1 847 ? 19.625 32.281 -4.129 1 95.31 847 ILE A C 1
ATOM 6861 O O . ILE A 1 847 ? 18.984 33.312 -4.387 1 95.31 847 ILE A O 1
ATOM 6865 N N . HIS A 1 848 ? 19.047 31.109 -4.234 1 94.88 848 HIS A N 1
ATOM 6866 C CA . HIS A 1 848 ? 17.594 30.938 -4.172 1 94.88 848 HIS A CA 1
ATOM 6867 C C . HIS A 1 848 ? 17.094 31.016 -2.734 1 94.88 848 HIS A C 1
ATOM 6869 O O . HIS A 1 848 ? 17.469 30.172 -1.9 1 94.88 848 HIS A O 1
ATOM 6875 N N . PRO A 1 849 ? 16.312 31.984 -2.449 1 95.38 849 PRO A N 1
ATOM 6876 C CA . PRO A 1 849 ? 15.812 32.062 -1.071 1 95.38 849 PRO A CA 1
ATOM 6877 C C . PRO A 1 849 ? 14.828 30.953 -0.73 1 95.38 849 PRO A C 1
ATOM 6879 O O . PRO A 1 849 ? 14.406 30.203 -1.614 1 95.38 849 PRO A O 1
ATOM 6882 N N . GLU A 1 850 ? 14.586 30.75 0.529 1 94.62 850 GLU A N 1
ATOM 6883 C CA . GLU A 1 850 ? 13.578 29.828 1.036 1 94.62 850 GLU A CA 1
ATOM 6884 C C . GLU A 1 850 ? 12.641 30.516 2.021 1 94.62 850 GLU A C 1
ATOM 6886 O O . GLU A 1 850 ? 12.875 31.656 2.416 1 94.62 850 GLU A O 1
ATOM 6891 N N . SER A 1 851 ? 11.57 29.891 2.385 1 95.25 851 SER A N 1
ATOM 6892 C CA . SER A 1 851 ? 10.586 30.469 3.291 1 95.25 851 SER A CA 1
ATOM 6893 C C . SER A 1 851 ? 11.078 30.453 4.734 1 95.25 851 SER A C 1
ATOM 6895 O O . SER A 1 851 ? 12.023 29.734 5.062 1 95.25 851 SER A O 1
ATOM 6897 N N . SER A 1 852 ? 10.461 31.234 5.543 1 95.44 852 SER A N 1
ATOM 6898 C CA . SER A 1 852 ? 10.758 31.234 6.969 1 95.44 852 SER A CA 1
ATOM 6899 C C . SER A 1 852 ? 10.453 29.875 7.594 1 95.44 852 SER A C 1
ATOM 6901 O O . SER A 1 852 ? 11.133 29.438 8.523 1 95.44 852 SER A O 1
ATOM 6903 N N . ALA A 1 853 ? 9.445 29.25 7.074 1 95.19 853 ALA A N 1
ATOM 6904 C CA . ALA A 1 853 ? 9.125 27.906 7.539 1 95.19 853 ALA A CA 1
ATOM 6905 C C . ALA A 1 853 ? 10.242 26.922 7.207 1 95.19 853 ALA A C 1
ATOM 6907 O O . ALA A 1 853 ? 10.586 26.047 8.016 1 95.19 853 ALA A O 1
ATOM 6908 N N . ASP A 1 854 ? 10.812 27.094 6.031 1 95.38 854 ASP A N 1
ATOM 6909 C CA . ASP A 1 854 ? 11.922 26.234 5.621 1 95.38 854 ASP A CA 1
ATOM 6910 C C . ASP A 1 854 ? 13.133 26.438 6.523 1 95.38 854 ASP A C 1
ATOM 6912 O O . ASP A 1 854 ? 13.797 25.469 6.91 1 95.38 854 ASP A O 1
ATOM 6916 N N . LEU A 1 855 ? 13.453 27.656 6.777 1 96.31 855 LEU A N 1
ATOM 6917 C CA . LEU A 1 855 ? 14.578 27.953 7.652 1 96.31 855 LEU A CA 1
ATOM 6918 C C . LEU A 1 855 ? 14.383 27.312 9.023 1 96.31 855 LEU A C 1
ATOM 6920 O O . LEU A 1 855 ? 15.32 26.719 9.578 1 96.31 855 LEU A O 1
ATOM 6924 N N . LYS A 1 856 ? 13.227 27.484 9.594 1 96.5 856 LYS A N 1
ATOM 6925 C CA . LYS A 1 856 ? 12.93 26.859 10.883 1 96.5 856 LYS A CA 1
ATOM 6926 C C . LYS A 1 856 ? 13.086 25.344 10.797 1 96.5 856 LYS A C 1
ATOM 6928 O O . LYS A 1 856 ? 13.594 24.719 11.734 1 96.5 856 LYS A O 1
ATOM 6933 N N . GLY A 1 857 ? 12.609 24.828 9.703 1 96.25 857 GLY A N 1
ATOM 6934 C CA . GLY A 1 857 ? 12.805 23.406 9.477 1 96.25 857 GLY A CA 1
ATOM 6935 C C . GLY A 1 857 ? 14.266 23 9.445 1 96.25 857 GLY A C 1
ATOM 6936 O O . GLY A 1 857 ? 14.648 21.969 10 1 96.25 857 GLY A O 1
ATOM 6937 N N . ASP A 1 858 ? 15.117 23.766 8.797 1 96.94 858 ASP A N 1
ATOM 6938 C CA . ASP A 1 858 ? 16.547 23.516 8.734 1 96.94 858 ASP A CA 1
ATOM 6939 C C . ASP A 1 858 ? 17.172 23.547 10.133 1 96.94 858 ASP A C 1
ATOM 6941 O O . ASP A 1 858 ? 18.016 22.703 10.461 1 96.94 858 ASP A O 1
ATOM 6945 N N . LEU A 1 859 ? 16.75 24.547 10.844 1 96.81 859 LEU A N 1
ATOM 6946 C CA . LEU A 1 859 ? 17.281 24.672 12.203 1 96.81 859 LEU A CA 1
ATOM 6947 C C . LEU A 1 859 ? 16.844 23.5 13.07 1 96.81 859 LEU A C 1
ATOM 6949 O O . LEU A 1 859 ? 17.609 23.016 13.898 1 96.81 859 LEU A O 1
ATOM 6953 N N . TYR A 1 860 ? 15.602 23.062 12.953 1 97.31 860 TYR A N 1
ATOM 6954 C CA . TYR A 1 860 ? 15.109 21.859 13.625 1 97.31 860 TYR A CA 1
ATOM 6955 C C . TYR A 1 860 ? 15.93 20.641 13.242 1 97.31 860 TYR A C 1
ATOM 6957 O O . TYR A 1 860 ? 16.344 19.875 14.109 1 97.31 860 TYR A O 1
ATOM 6965 N N . ASP A 1 861 ? 16.172 20.453 12 1 96.62 861 ASP A N 1
ATOM 6966 C CA . ASP A 1 861 ? 16.969 19.328 11.508 1 96.62 861 ASP A CA 1
ATOM 6967 C C . ASP A 1 861 ? 18.391 19.375 12.062 1 96.62 861 ASP A C 1
ATOM 6969 O O . ASP A 1 861 ? 18.984 18.328 12.336 1 96.62 861 ASP A O 1
ATOM 6973 N N . GLN A 1 862 ? 18.938 20.547 12.133 1 96.06 862 GLN A N 1
ATOM 6974 C CA . GLN A 1 862 ? 20.266 20.703 12.727 1 96.06 862 GLN A CA 1
ATOM 6975 C C . GLN A 1 862 ? 20.281 20.188 14.164 1 96.06 862 GLN A C 1
ATOM 6977 O O . GLN A 1 862 ? 21.25 19.531 14.586 1 96.06 862 GLN A O 1
ATOM 6982 N N . TRP A 1 863 ? 19.234 20.547 14.922 1 96.94 863 TRP A N 1
ATOM 6983 C CA . TRP A 1 863 ? 19.125 20.031 16.281 1 96.94 863 TRP A CA 1
ATOM 6984 C C . TRP A 1 863 ? 19.094 18.516 16.297 1 96.94 863 TRP A C 1
ATOM 6986 O O . TRP A 1 863 ? 19.781 17.875 17.109 1 96.94 863 TRP A O 1
ATOM 6996 N N . ILE A 1 864 ? 18.359 17.844 15.438 1 97.5 864 ILE A N 1
ATOM 6997 C CA . ILE A 1 864 ? 18.266 16.391 15.32 1 97.5 864 ILE A CA 1
ATOM 6998 C C . ILE A 1 864 ? 19.641 15.812 14.961 1 97.5 864 ILE A C 1
ATOM 7000 O O . ILE A 1 864 ? 20.078 14.828 15.562 1 97.5 864 ILE A O 1
ATOM 7004 N N . ASP A 1 865 ? 20.297 16.438 13.969 1 96.31 865 ASP A N 1
ATOM 7005 C CA . ASP A 1 865 ? 21.625 15.977 13.531 1 96.31 865 ASP A CA 1
ATOM 7006 C C . ASP A 1 865 ? 22.625 16.031 14.68 1 96.31 865 ASP A C 1
ATOM 7008 O O . ASP A 1 865 ? 23.469 15.141 14.805 1 96.31 865 ASP A O 1
ATOM 7012 N N . ASN A 1 866 ? 22.562 17.094 15.422 1 96.62 866 ASN A N 1
ATOM 7013 C CA . ASN A 1 866 ? 23.453 17.203 16.578 1 96.62 866 ASN A CA 1
ATOM 7014 C C . ASN A 1 866 ? 23.219 16.078 17.578 1 96.62 866 ASN A C 1
ATOM 7016 O O . ASN A 1 866 ? 24.172 15.531 18.141 1 96.62 866 ASN A O 1
ATOM 7020 N N . ASN A 1 867 ? 21.938 15.758 17.859 1 98.06 867 ASN A N 1
ATOM 7021 C CA . ASN A 1 867 ? 21.609 14.633 18.734 1 98.06 867 ASN A CA 1
ATOM 7022 C C . ASN A 1 867 ? 22.156 13.32 18.172 1 98.06 867 ASN A C 1
ATOM 7024 O O . ASN A 1 867 ? 22.719 12.508 18.906 1 98.06 867 ASN A O 1
ATOM 7028 N N . ARG A 1 868 ? 21.953 13.094 16.922 1 97.19 868 ARG A N 1
ATOM 7029 C CA . ARG A 1 868 ? 22.453 11.891 16.266 1 97.19 868 ARG A CA 1
ATOM 7030 C C . ARG A 1 868 ? 23.969 11.766 16.422 1 97.19 868 ARG A C 1
ATOM 7032 O O . ARG A 1 868 ? 24.469 10.68 16.703 1 97.19 868 ARG A O 1
ATOM 7039 N N . LYS A 1 869 ? 24.703 12.844 16.188 1 96.94 869 LYS A N 1
ATOM 7040 C CA . LYS A 1 869 ? 26.156 12.859 16.328 1 96.94 869 LYS A CA 1
ATOM 7041 C C . LYS A 1 869 ? 26.562 12.539 17.766 1 96.94 869 LYS A C 1
ATOM 7043 O O . LYS A 1 869 ? 27.516 11.797 18 1 96.94 869 LYS A O 1
ATOM 7048 N N . GLU A 1 870 ? 25.812 13.141 18.688 1 97.94 870 GLU A N 1
ATOM 7049 C CA . GLU A 1 870 ? 26.078 12.875 20.094 1 97.94 870 GLU A CA 1
ATOM 7050 C C . GLU A 1 870 ? 25.906 11.398 20.422 1 97.94 870 GLU A C 1
ATOM 7052 O O . GLU A 1 870 ? 26.766 10.789 21.078 1 97.94 870 GLU A O 1
ATOM 7057 N N . VAL A 1 871 ? 24.797 10.773 20.016 1 98.5 871 VAL A N 1
ATOM 7058 C CA . VAL A 1 871 ? 24.531 9.359 20.25 1 98.5 871 VAL A CA 1
ATOM 7059 C C . VAL A 1 871 ? 25.625 8.508 19.594 1 98.5 871 VAL A C 1
ATOM 7061 O O . VAL A 1 871 ? 26.141 7.578 20.219 1 98.5 871 VAL A O 1
ATOM 7064 N N . THR A 1 872 ? 25.984 8.852 18.312 1 97.81 872 THR A N 1
ATOM 7065 C CA . THR A 1 872 ? 27 8.117 17.594 1 97.81 872 THR A CA 1
ATOM 7066 C C . THR A 1 872 ? 28.344 8.156 18.328 1 97.81 872 THR A C 1
ATOM 7068 O O . THR A 1 872 ? 28.984 7.129 18.531 1 97.81 872 THR A O 1
ATOM 7071 N N . THR A 1 873 ? 28.719 9.344 18.797 1 98.06 873 THR A N 1
ATOM 7072 C CA . THR A 1 873 ? 30 9.547 19.469 1 98.06 873 THR A CA 1
ATOM 7073 C C . THR A 1 873 ? 30.016 8.844 20.828 1 98.06 873 THR A C 1
ATOM 7075 O O . THR A 1 873 ? 30.938 8.062 21.125 1 98.06 873 THR A O 1
ATOM 7078 N N . LYS A 1 874 ? 29.016 9 21.609 1 98.12 874 LYS A N 1
ATOM 7079 C CA . LYS A 1 874 ? 28.984 8.5 22.984 1 98.12 874 LYS A CA 1
ATOM 7080 C C . LYS A 1 874 ? 28.766 6.988 23.016 1 98.12 874 LYS A C 1
ATOM 7082 O O . LYS A 1 874 ? 29.078 6.328 24 1 98.12 874 LYS A O 1
ATOM 7087 N N . SER A 1 875 ? 28.219 6.41 21.984 1 98.06 875 SER A N 1
ATOM 7088 C CA . SER A 1 875 ? 27.953 4.977 21.969 1 98.06 875 SER A CA 1
ATOM 7089 C C . SER A 1 875 ? 28.969 4.234 21.109 1 98.06 875 SER A C 1
ATOM 7091 O O . SER A 1 875 ? 28.875 3.021 20.922 1 98.06 875 SER A O 1
ATOM 7093 N N . ASN A 1 876 ? 29.984 4.973 20.484 1 97.31 876 ASN A N 1
ATOM 7094 C CA . ASN A 1 876 ? 30.922 4.406 19.531 1 97.31 876 ASN A CA 1
ATOM 7095 C C . ASN A 1 876 ? 30.203 3.783 18.344 1 97.31 876 ASN A C 1
ATOM 7097 O O . ASN A 1 876 ? 30.5 2.652 17.953 1 97.31 876 ASN A O 1
ATOM 7101 N N . ASN A 1 877 ? 29.141 4.484 17.938 1 97.19 877 ASN A N 1
ATOM 7102 C CA . ASN A 1 877 ? 28.375 4.176 16.734 1 97.19 877 ASN A CA 1
ATOM 7103 C C . ASN A 1 877 ? 27.594 2.877 16.891 1 97.19 877 ASN A C 1
ATOM 7105 O O . ASN A 1 877 ? 27.328 2.188 15.906 1 97.19 877 ASN A O 1
ATOM 7109 N N . ARG A 1 878 ? 27.172 2.447 18.125 1 97.88 878 ARG A N 1
ATOM 7110 C CA . ARG A 1 878 ? 26.453 1.192 18.359 1 97.88 878 ARG A CA 1
ATOM 7111 C C . ARG A 1 878 ? 24.953 1.418 18.453 1 97.88 878 ARG A C 1
ATOM 7113 O O . ARG A 1 878 ? 24.172 0.473 18.328 1 97.88 878 ARG A O 1
ATOM 7120 N N . ILE A 1 879 ? 24.531 2.633 18.75 1 98.5 879 ILE A N 1
ATOM 7121 C CA . ILE A 1 879 ? 23.125 2.945 18.953 1 98.5 879 ILE A CA 1
ATOM 7122 C C . ILE A 1 879 ? 22.609 3.795 17.797 1 98.5 879 ILE A C 1
ATOM 7124 O O . ILE A 1 879 ? 23.234 4.793 17.422 1 98.5 879 ILE A O 1
ATOM 7128 N N . ALA A 1 880 ? 21.516 3.379 17.141 1 97.88 880 ALA A N 1
ATOM 7129 C CA . ALA A 1 880 ? 20.844 4.223 16.156 1 97.88 880 ALA A CA 1
ATOM 7130 C C . ALA A 1 880 ? 19.953 5.258 16.844 1 97.88 880 ALA A C 1
ATOM 7132 O O . ALA A 1 880 ? 19.359 4.984 17.891 1 97.88 880 ALA A O 1
ATOM 7133 N N . TYR A 1 881 ? 19.922 6.453 16.312 1 98.31 881 TYR A N 1
ATOM 7134 C CA . TYR A 1 881 ? 19.047 7.531 16.766 1 98.31 881 TYR A CA 1
ATOM 7135 C C . TYR A 1 881 ? 18.016 7.898 15.703 1 98.31 881 TYR A C 1
ATOM 7137 O O . TYR A 1 881 ? 18.391 8.32 14.602 1 98.31 881 TYR A O 1
ATOM 7145 N N . ALA A 1 882 ? 16.766 7.68 16.016 1 97.88 882 ALA A N 1
ATOM 7146 C CA . ALA A 1 882 ? 15.672 8.078 15.125 1 97.88 882 ALA A CA 1
ATOM 7147 C C . ALA A 1 882 ? 14.758 9.094 15.812 1 97.88 882 ALA A C 1
ATOM 7149 O O . ALA A 1 882 ? 14.469 8.969 17 1 97.88 882 ALA A O 1
ATOM 7150 N N . TYR A 1 883 ? 14.383 10.102 15.078 1 98.31 883 TYR A N 1
ATOM 7151 C CA . TYR A 1 883 ? 13.539 11.172 15.602 1 98.31 883 TYR A CA 1
ATOM 7152 C C . TYR A 1 883 ? 12.281 11.336 14.758 1 98.31 883 TYR A C 1
ATOM 7154 O O . TYR A 1 883 ? 12.344 11.336 13.523 1 98.31 883 TYR A O 1
ATOM 7162 N N . MET A 1 884 ? 11.148 11.438 15.391 1 98.31 884 MET A N 1
ATOM 7163 C CA . MET A 1 884 ? 9.898 11.773 14.711 1 98.31 884 MET A CA 1
ATOM 7164 C C . MET A 1 884 ? 9.359 13.117 15.188 1 98.31 884 MET A C 1
ATOM 7166 O O . MET A 1 884 ? 8.938 13.242 16.344 1 98.31 884 MET A O 1
ATOM 7170 N N . LYS A 1 885 ? 9.305 14.133 14.289 1 98 885 LYS A N 1
ATOM 7171 C CA . LYS A 1 885 ? 8.82 15.469 14.609 1 98 885 LYS A CA 1
ATOM 7172 C C . LYS A 1 885 ? 7.332 15.445 14.961 1 98 885 LYS A C 1
ATOM 7174 O O . LYS A 1 885 ? 6.871 16.234 15.773 1 98 885 LYS A O 1
ATOM 7179 N N . ASP A 1 886 ? 6.633 14.68 14.289 1 98.25 886 ASP A N 1
ATOM 7180 C CA . ASP A 1 886 ? 5.195 14.469 14.438 1 98.25 886 ASP A CA 1
ATOM 7181 C C . ASP A 1 886 ? 4.809 13.031 14.094 1 98.25 886 ASP A C 1
ATOM 7183 O O . ASP A 1 886 ? 5.668 12.148 14.055 1 98.25 886 ASP A O 1
ATOM 7187 N N . MET A 1 887 ? 3.592 12.773 14.055 1 98 887 MET A N 1
ATOM 7188 C CA . MET A 1 887 ? 3.098 11.438 13.742 1 98 887 MET A CA 1
ATOM 7189 C C . MET A 1 887 ? 2.285 11.438 12.453 1 98 887 MET A C 1
ATOM 7191 O O . MET A 1 887 ? 1.24 10.789 12.375 1 98 887 MET A O 1
ATOM 7195 N N . GLY A 1 888 ? 2.658 12.305 11.508 1 96.88 888 GLY A N 1
ATOM 7196 C CA . GLY A 1 888 ? 2.021 12.312 10.203 1 96.88 888 GLY A CA 1
ATOM 7197 C C . GLY A 1 888 ? 2.662 11.359 9.219 1 96.88 888 GLY A C 1
ATOM 7198 O O . GLY A 1 888 ? 3.639 10.68 9.547 1 96.88 888 GLY A O 1
ATOM 7199 N N . GLY A 1 889 ? 2.168 11.289 8.031 1 94.69 889 GLY A N 1
ATOM 7200 C CA . GLY A 1 889 ? 2.656 10.383 6.996 1 94.69 889 GLY A CA 1
ATOM 7201 C C . GLY A 1 889 ? 4.105 10.625 6.629 1 94.69 889 GLY A C 1
ATOM 7202 O O . GLY A 1 889 ? 4.871 9.68 6.43 1 94.69 889 GLY A O 1
ATOM 7203 N N . ASP A 1 890 ? 4.512 11.875 6.5 1 95.5 890 ASP A N 1
ATOM 7204 C CA . ASP A 1 890 ? 5.891 12.203 6.152 1 95.5 890 ASP A CA 1
ATOM 7205 C C . ASP A 1 890 ? 6.852 11.758 7.25 1 95.5 890 ASP A C 1
ATOM 7207 O O . ASP A 1 890 ? 7.945 11.266 6.965 1 95.5 890 ASP A O 1
ATOM 7211 N N . ALA A 1 891 ? 6.418 12.016 8.484 1 97.31 891 ALA A N 1
ATOM 7212 C CA . ALA A 1 891 ? 7.242 11.57 9.609 1 97.31 891 ALA A CA 1
ATOM 7213 C C . ALA A 1 891 ? 7.367 10.055 9.633 1 97.31 891 ALA A C 1
ATOM 7215 O O . ALA A 1 891 ? 8.43 9.516 9.953 1 97.31 891 ALA A O 1
ATOM 7216 N N . LEU A 1 892 ? 6.27 9.312 9.32 1 97.19 892 LEU A N 1
ATOM 7217 C CA . LEU A 1 892 ? 6.32 7.859 9.227 1 97.19 892 LEU A CA 1
ATOM 7218 C C . LEU A 1 892 ? 7.324 7.414 8.172 1 97.19 892 LEU A C 1
ATOM 7220 O O . LEU A 1 892 ? 8.109 6.492 8.398 1 97.19 892 LEU A O 1
ATOM 7224 N N . GLU A 1 893 ? 7.262 8.062 7 1 95.44 893 GLU A N 1
ATOM 7225 C CA . GLU A 1 893 ? 8.203 7.73 5.934 1 95.44 893 GLU A CA 1
ATOM 7226 C C . GLU A 1 893 ? 9.641 7.922 6.387 1 95.44 893 GLU A C 1
ATOM 7228 O O . GLU A 1 893 ? 10.5 7.07 6.141 1 95.44 893 GLU A O 1
ATOM 7233 N N . THR A 1 894 ? 9.914 9.055 7.023 1 96.25 894 THR A N 1
ATOM 7234 C CA . THR A 1 894 ? 11.25 9.328 7.543 1 96.25 894 THR A CA 1
ATOM 7235 C C . THR A 1 894 ? 11.648 8.281 8.57 1 96.25 894 THR A C 1
ATOM 7237 O O . THR A 1 894 ? 12.797 7.82 8.586 1 96.25 894 THR A O 1
ATOM 7240 N N . PHE A 1 895 ? 10.742 7.902 9.414 1 97.56 895 PHE A N 1
ATOM 7241 C CA . PHE A 1 895 ? 10.977 6.848 10.398 1 97.56 895 PHE A CA 1
ATOM 7242 C C . PHE A 1 895 ? 11.383 5.551 9.711 1 97.56 895 PHE A C 1
ATOM 7244 O O . PHE A 1 895 ? 12.383 4.934 10.078 1 97.56 895 PHE A O 1
ATOM 7251 N N . LEU A 1 896 ? 10.602 5.156 8.758 1 97.38 896 LEU A N 1
ATOM 7252 C CA . LEU A 1 896 ? 10.867 3.91 8.047 1 97.38 896 LEU A CA 1
ATOM 7253 C C . LEU A 1 896 ? 12.211 3.975 7.328 1 97.38 896 LEU A C 1
ATOM 7255 O O . LEU A 1 896 ? 12.953 2.99 7.301 1 97.38 896 LEU A O 1
ATOM 7259 N N . GLU A 1 897 ? 12.539 5.105 6.719 1 95.81 897 GLU A N 1
ATOM 7260 C CA . GLU A 1 897 ? 13.836 5.289 6.078 1 95.81 897 GLU A CA 1
ATOM 7261 C C . GLU A 1 897 ? 14.977 5.129 7.078 1 95.81 897 GLU A C 1
ATOM 7263 O O . GLU A 1 897 ? 16 4.516 6.766 1 95.81 897 GLU A O 1
ATOM 7268 N N . ASP A 1 898 ? 14.797 5.66 8.297 1 95.81 898 ASP A N 1
ATOM 7269 C CA . ASP A 1 898 ? 15.812 5.523 9.344 1 95.81 898 ASP A CA 1
ATOM 7270 C C . ASP A 1 898 ? 15.984 4.062 9.75 1 95.81 898 ASP A C 1
ATOM 7272 O O . ASP A 1 898 ? 17.094 3.615 10.023 1 95.81 898 ASP A O 1
ATOM 7276 N N . MET A 1 899 ? 14.875 3.377 9.773 1 96 899 MET A N 1
ATOM 7277 C CA . MET A 1 899 ? 14.906 1.98 10.203 1 96 899 MET A CA 1
ATOM 7278 C C . MET A 1 899 ? 15.688 1.126 9.211 1 96 899 MET A C 1
ATOM 7280 O O . MET A 1 899 ? 16.438 0.237 9.609 1 96 899 MET A O 1
ATOM 7284 N N . VAL A 1 900 ? 15.57 1.442 7.906 1 92.12 900 VAL A N 1
ATOM 7285 C CA . VAL A 1 900 ? 16.172 0.564 6.91 1 92.12 900 VAL A CA 1
ATOM 7286 C C . VAL A 1 900 ? 17.594 1.02 6.609 1 92.12 900 VAL A C 1
ATOM 7288 O O . VAL A 1 900 ? 18.391 0.258 6.059 1 92.12 900 VAL A O 1
ATOM 7291 N N . ASP A 1 901 ? 17.906 2.264 6.887 1 89.12 901 ASP A N 1
ATOM 7292 C CA . ASP A 1 901 ? 19.219 2.836 6.566 1 89.12 901 ASP A CA 1
ATOM 7293 C C . ASP A 1 901 ? 20.219 2.586 7.695 1 89.12 901 ASP A C 1
ATOM 7295 O O . ASP A 1 901 ? 21.25 1.965 7.477 1 89.12 901 ASP A O 1
ATOM 7299 N N . ASP A 1 902 ? 19.875 2.936 8.859 1 88.25 902 ASP A N 1
ATOM 7300 C CA . ASP A 1 902 ? 20.875 2.965 9.938 1 88.25 902 ASP A CA 1
ATOM 7301 C C . ASP A 1 902 ? 20.5 1.989 11.047 1 88.25 902 ASP A C 1
ATOM 7303 O O . ASP A 1 902 ? 21.344 1.251 11.547 1 88.25 902 ASP A O 1
ATOM 7307 N N . ALA A 1 903 ? 19.297 1.898 11.414 1 91.19 903 ALA A N 1
ATOM 7308 C CA . ALA A 1 903 ? 18.875 1.204 12.625 1 91.19 903 ALA A CA 1
ATOM 7309 C C . ALA A 1 903 ? 19.172 -0.29 12.539 1 91.19 903 ALA A C 1
ATOM 7311 O O . ALA A 1 903 ? 19.609 -0.9 13.516 1 91.19 903 ALA A O 1
ATOM 7312 N N . TYR A 1 904 ? 18.969 -0.865 11.398 1 89.81 904 TYR A N 1
ATOM 7313 C CA . TYR A 1 904 ? 19.109 -2.314 11.312 1 89.81 904 TYR A CA 1
ATOM 7314 C C . TYR A 1 904 ? 20.562 -2.727 11.453 1 89.81 904 TYR A C 1
ATOM 7316 O O . TYR A 1 904 ? 20.859 -3.863 11.828 1 89.81 904 TYR A O 1
ATOM 7324 N N . LYS A 1 905 ? 21.547 -1.796 11.281 1 92.94 905 LYS A N 1
ATOM 7325 C CA . LYS A 1 905 ? 22.984 -2.086 11.328 1 92.94 905 LYS A CA 1
ATOM 7326 C C . LYS A 1 905 ? 23.531 -1.867 12.734 1 92.94 905 LYS A C 1
ATOM 7328 O O . LYS A 1 905 ? 24.719 -2.115 12.984 1 92.94 905 LYS A O 1
ATOM 7333 N N . LYS A 1 906 ? 22.719 -1.326 13.586 1 96.94 906 LYS A N 1
ATOM 7334 C CA . LYS A 1 906 ? 23.172 -0.98 14.93 1 96.94 906 LYS A CA 1
ATOM 7335 C C . LYS A 1 906 ? 22.672 -1.994 15.953 1 96.94 906 LYS A C 1
ATOM 7337 O O . LYS A 1 906 ? 21.828 -2.836 15.641 1 96.94 906 LYS A O 1
ATOM 7342 N N . ASP A 1 907 ? 23.219 -1.935 17.156 1 97.62 907 ASP A N 1
ATOM 7343 C CA . ASP A 1 907 ? 22.938 -2.92 18.203 1 97.62 907 ASP A CA 1
ATOM 7344 C C . ASP A 1 907 ? 21.703 -2.523 19 1 97.62 907 ASP A C 1
ATOM 7346 O O . ASP A 1 907 ? 21.141 -3.346 19.734 1 97.62 907 ASP A O 1
ATOM 7350 N N . ALA A 1 908 ? 21.328 -1.228 18.875 1 98.31 908 ALA A N 1
ATOM 7351 C CA . ALA A 1 908 ? 20.219 -0.701 19.656 1 98.31 908 ALA A CA 1
ATOM 7352 C C . ALA A 1 908 ? 19.594 0.517 18.984 1 98.31 908 ALA A C 1
ATOM 7354 O O . ALA A 1 908 ? 20.125 1.024 17.984 1 98.31 908 ALA A O 1
ATOM 7355 N N . LEU A 1 909 ? 18.375 0.958 19.469 1 98.31 909 LEU A N 1
ATOM 7356 C CA . LEU A 1 909 ? 17.656 2.08 18.875 1 98.31 909 LEU A CA 1
ATOM 7357 C C . LEU A 1 909 ? 17.094 3.002 19.969 1 98.31 909 LEU A C 1
ATOM 7359 O O . LEU A 1 909 ? 16.516 2.533 20.953 1 98.31 909 LEU A O 1
ATOM 7363 N N . ILE A 1 910 ? 17.375 4.234 19.859 1 98.81 910 ILE A N 1
ATOM 7364 C CA . ILE A 1 910 ? 16.656 5.281 20.578 1 98.81 910 ILE A CA 1
ATOM 7365 C C . ILE A 1 910 ? 15.648 5.941 19.641 1 98.81 910 ILE A C 1
ATOM 7367 O O . ILE A 1 910 ? 16.031 6.551 18.641 1 98.81 910 ILE A O 1
ATOM 7371 N N . LEU A 1 911 ? 14.406 5.723 19.875 1 98.75 911 LEU A N 1
ATOM 7372 C CA . LEU A 1 911 ? 13.367 6.488 19.188 1 98.75 911 LEU A CA 1
ATOM 7373 C C . LEU A 1 911 ? 12.969 7.707 20.016 1 98.75 911 LEU A C 1
ATOM 7375 O O . LEU A 1 911 ? 12.516 7.574 21.156 1 98.75 911 LEU A O 1
ATOM 7379 N N . ASP A 1 912 ? 13.172 8.875 19.5 1 98.88 912 ASP A N 1
ATOM 7380 C CA . ASP A 1 912 ? 12.961 10.141 20.188 1 98.88 912 ASP A CA 1
ATOM 7381 C C . ASP A 1 912 ? 11.656 10.797 19.734 1 98.88 912 ASP A C 1
ATOM 7383 O O . ASP A 1 912 ? 11.547 11.258 18.594 1 98.88 912 ASP A O 1
ATOM 7387 N N . LEU A 1 913 ? 10.664 10.805 20.656 1 98.75 913 LEU A N 1
ATOM 7388 C CA . LEU A 1 913 ? 9.367 11.43 20.391 1 98.75 913 LEU A CA 1
ATOM 7389 C C . LEU A 1 913 ? 9.211 12.719 21.203 1 98.75 913 LEU A C 1
ATOM 7391 O O . LEU A 1 913 ? 8.102 13.227 21.359 1 98.75 913 LEU A O 1
ATOM 7395 N N . ARG A 1 914 ? 10.312 13.273 21.859 1 97.56 914 ARG A N 1
ATOM 7396 C CA . ARG A 1 914 ? 10.242 14.555 22.547 1 97.56 914 ARG A CA 1
ATOM 7397 C C . ARG A 1 914 ? 9.781 15.656 21.594 1 97.56 914 ARG A C 1
ATOM 7399 O O . ARG A 1 914 ? 10.195 15.703 20.438 1 97.56 914 ARG A O 1
ATOM 7406 N N . TYR A 1 915 ? 8.883 16.469 22.047 1 98.19 915 TYR A N 1
ATOM 7407 C CA . TYR A 1 915 ? 8.375 17.625 21.328 1 98.19 915 TYR A CA 1
ATOM 7408 C C . TYR A 1 915 ? 7.508 17.219 20.141 1 98.19 915 TYR A C 1
ATOM 7410 O O . TYR A 1 915 ? 7.25 18.016 19.25 1 98.19 915 TYR A O 1
ATOM 7418 N N . ASN A 1 916 ? 7.078 15.922 20.094 1 98.25 916 ASN A N 1
ATOM 7419 C CA . ASN A 1 916 ? 6.25 15.391 19.016 1 98.25 916 ASN A CA 1
ATOM 7420 C C . ASN A 1 916 ? 4.875 16.047 18.984 1 98.25 916 ASN A C 1
ATOM 7422 O O . ASN A 1 916 ? 4.207 16.156 20.016 1 98.25 916 ASN A O 1
ATOM 7426 N N . THR A 1 917 ? 4.418 16.484 17.797 1 97.69 917 THR A N 1
ATOM 7427 C CA . THR A 1 917 ? 3.213 17.297 17.719 1 97.69 917 THR A CA 1
ATOM 7428 C C . THR A 1 917 ? 2.016 16.469 17.281 1 97.69 917 THR A C 1
ATOM 7430 O O . THR A 1 917 ? 0.96 17.016 16.953 1 97.69 917 THR A O 1
ATOM 7433 N N . GLY A 1 918 ? 2.148 15.242 17.203 1 97.44 918 GLY A N 1
ATOM 7434 C CA . GLY A 1 918 ? 1.019 14.352 17 1 97.44 918 GLY A CA 1
ATOM 7435 C C . GLY A 1 918 ? 0.793 14.008 15.531 1 97.44 918 GLY A C 1
ATOM 7436 O O . GLY A 1 918 ? 1.653 14.273 14.688 1 97.44 918 GLY A O 1
ATOM 7437 N N . GLY A 1 919 ? -0.305 13.422 15.164 1 96.69 919 GLY A N 1
ATOM 7438 C CA . GLY A 1 919 ? -0.687 12.844 13.883 1 96.69 919 GLY A CA 1
ATOM 7439 C C . GLY A 1 919 ? -1.54 11.602 14.023 1 96.69 919 GLY A C 1
ATOM 7440 O O . GLY A 1 919 ? -2.488 11.57 14.812 1 96.69 919 GLY A O 1
ATOM 7441 N N . ASN A 1 920 ? -1.257 10.586 13.273 1 96.44 920 ASN A N 1
ATOM 7442 C CA . ASN A 1 920 ? -2.178 9.453 13.32 1 96.44 920 ASN A CA 1
ATOM 7443 C C . ASN A 1 920 ? -1.534 8.18 12.773 1 96.44 920 ASN A C 1
ATOM 7445 O O . ASN A 1 920 ? -2.205 7.367 12.141 1 96.44 920 ASN A O 1
ATOM 7449 N N . VAL A 1 921 ? -0.223 7.93 12.969 1 97.19 921 VAL A N 1
ATOM 7450 C CA . VAL A 1 921 ? 0.418 6.773 12.352 1 97.19 921 VAL A CA 1
ATOM 7451 C C . VAL A 1 921 ? 0.974 5.852 13.438 1 97.19 921 VAL A C 1
ATOM 7453 O O . VAL A 1 921 ? 1.882 5.059 13.18 1 97.19 921 VAL A O 1
ATOM 7456 N N . HIS A 1 922 ? 0.509 5.938 14.727 1 97.5 922 HIS A N 1
ATOM 7457 C CA . HIS A 1 922 ? 1.062 5.184 15.844 1 97.5 922 HIS A CA 1
ATOM 7458 C C . HIS A 1 922 ? 1.02 3.684 15.562 1 97.5 922 HIS A C 1
ATOM 7460 O O . HIS A 1 922 ? 1.934 2.951 15.953 1 97.5 922 HIS A O 1
ATOM 7466 N N . ASP A 1 923 ? -0.055 3.238 14.836 1 96.5 923 ASP A N 1
ATOM 7467 C CA . ASP A 1 923 ? -0.199 1.805 14.594 1 96.5 923 ASP A CA 1
ATOM 7468 C C . ASP A 1 923 ? 0.932 1.278 13.719 1 96.5 923 ASP A C 1
ATOM 7470 O O . ASP A 1 923 ? 1.504 0.223 13.992 1 96.5 923 ASP A O 1
ATOM 7474 N N . ALA A 1 924 ? 1.207 1.952 12.648 1 95.75 924 ALA A N 1
ATOM 7475 C CA . ALA A 1 924 ? 2.273 1.545 11.734 1 95.75 924 ALA A CA 1
ATOM 7476 C C . ALA A 1 924 ? 3.625 1.532 12.445 1 95.75 924 ALA A C 1
ATOM 7478 O O . ALA A 1 924 ? 4.426 0.612 12.258 1 95.75 924 ALA A O 1
ATOM 7479 N N . VAL A 1 925 ? 3.9 2.553 13.281 1 98.06 925 VAL A N 1
ATOM 7480 C CA . VAL A 1 925 ? 5.164 2.668 14 1 98.06 925 VAL A CA 1
ATOM 7481 C C . VAL A 1 925 ? 5.305 1.511 14.984 1 98.06 925 VAL A C 1
ATOM 7483 O O . VAL A 1 925 ? 6.332 0.825 15.008 1 98.06 925 VAL A O 1
ATOM 7486 N N . LEU A 1 926 ? 4.238 1.233 15.797 1 98 926 LEU A N 1
ATOM 7487 C CA . LEU A 1 926 ? 4.281 0.198 16.828 1 98 926 LEU A CA 1
ATOM 7488 C C . LEU A 1 926 ? 4.379 -1.188 16.188 1 98 926 LEU A C 1
ATOM 7490 O O . LEU A 1 926 ? 5.102 -2.051 16.703 1 98 926 LEU A O 1
ATOM 7494 N N . ASN A 1 927 ? 3.615 -1.364 15.086 1 96 927 ASN A N 1
ATOM 7495 C CA . ASN A 1 927 ? 3.684 -2.641 14.383 1 96 927 ASN A CA 1
ATOM 7496 C C . ASN A 1 927 ? 5.094 -2.924 13.867 1 96 927 ASN A C 1
ATOM 7498 O O . ASN A 1 927 ? 5.57 -4.059 13.945 1 96 927 ASN A O 1
ATOM 7502 N N . PHE A 1 928 ? 5.805 -1.943 13.289 1 96.75 928 PHE A N 1
ATOM 7503 C CA . PHE A 1 928 ? 7.168 -2.115 12.805 1 96.75 928 PHE A CA 1
ATOM 7504 C C . PHE A 1 928 ? 8.117 -2.43 13.953 1 96.75 928 PHE A C 1
ATOM 7506 O O . PHE A 1 928 ? 8.93 -3.355 13.859 1 96.75 928 PHE A O 1
ATOM 7513 N N . LEU A 1 929 ? 8.016 -1.694 15.07 1 98 929 LEU A N 1
ATOM 7514 C CA . LEU A 1 929 ? 8.922 -1.826 16.203 1 98 929 LEU A CA 1
ATOM 7515 C C . LEU A 1 929 ? 8.758 -3.184 16.875 1 98 929 LEU A C 1
ATOM 7517 O O . LEU A 1 929 ? 9.703 -3.707 17.469 1 98 929 LEU A O 1
ATOM 7521 N N . ALA A 1 930 ? 7.586 -3.803 16.734 1 97.44 930 ALA A N 1
ATOM 7522 C CA . ALA A 1 930 ? 7.258 -5.023 17.469 1 97.44 930 ALA A CA 1
ATOM 7523 C C . ALA A 1 930 ? 7.805 -6.254 16.75 1 97.44 930 ALA A C 1
ATOM 7525 O O . ALA A 1 930 ? 7.754 -7.367 17.281 1 97.44 930 ALA A O 1
ATOM 7526 N N . GLN A 1 931 ? 8.375 -6.117 15.602 1 96.31 931 GLN A N 1
ATOM 7527 C CA . GLN A 1 931 ? 8.828 -7.242 14.789 1 96.31 931 GLN A CA 1
ATOM 7528 C C . GLN A 1 931 ? 10.016 -7.945 15.445 1 96.31 931 GLN A C 1
ATOM 7530 O O . GLN A 1 931 ? 10.906 -7.293 16 1 96.31 931 GLN A O 1
ATOM 7535 N N . ARG A 1 932 ? 10.078 -9.258 15.414 1 96.88 932 ARG A N 1
ATOM 7536 C CA . ARG A 1 932 ? 11.125 -10.133 15.93 1 96.88 932 ARG A CA 1
ATOM 7537 C C . ARG A 1 932 ? 11.609 -11.102 14.852 1 96.88 932 ARG A C 1
ATOM 7539 O O . ARG A 1 932 ? 10.852 -11.469 13.953 1 96.88 932 ARG A O 1
ATOM 7546 N N . PRO A 1 933 ? 12.891 -11.5 14.914 1 96.81 933 PRO A N 1
ATOM 7547 C CA . PRO A 1 933 ? 13.367 -12.484 13.93 1 96.81 933 PRO A CA 1
ATOM 7548 C C . PRO A 1 933 ? 12.695 -13.844 14.086 1 96.81 933 PRO A C 1
ATOM 7550 O O . PRO A 1 933 ? 12.398 -14.273 15.203 1 96.81 933 PRO A O 1
ATOM 7553 N N . TYR A 1 934 ? 12.461 -14.5 12.945 1 97.5 934 TYR A N 1
ATOM 7554 C CA . TYR A 1 934 ? 11.812 -15.805 13.07 1 97.5 934 TYR A CA 1
ATOM 7555 C C . TYR A 1 934 ? 12.484 -16.828 12.164 1 97.5 934 TYR A C 1
ATOM 7557 O O . TYR A 1 934 ? 12.305 -18.047 12.352 1 97.5 934 TYR A O 1
ATOM 7565 N N . LEU A 1 935 ? 13.289 -16.422 11.102 1 96.56 935 LEU A N 1
ATOM 7566 C CA . LEU A 1 935 ? 13.984 -17.312 10.18 1 96.56 935 LEU A CA 1
ATOM 7567 C C . LEU A 1 935 ? 15.242 -16.656 9.625 1 96.56 935 LEU A C 1
ATOM 7569 O O . LEU A 1 935 ? 15.516 -15.484 9.922 1 96.56 935 LEU A O 1
ATOM 7573 N N . GLN A 1 936 ? 16.031 -17.406 8.93 1 95.94 936 GLN A N 1
ATOM 7574 C CA . GLN A 1 936 ? 17.172 -16.891 8.18 1 95.94 936 GLN A CA 1
ATOM 7575 C C . GLN A 1 936 ? 17.188 -17.438 6.754 1 95.94 936 GLN A C 1
ATOM 7577 O O . GLN A 1 936 ? 16.531 -18.453 6.469 1 95.94 936 GLN A O 1
ATOM 7582 N N . TRP A 1 937 ? 17.797 -16.828 5.891 1 93.62 937 TRP A N 1
ATOM 7583 C CA . TRP A 1 937 ? 18 -17.359 4.551 1 93.62 937 TRP A CA 1
ATOM 7584 C C . TRP A 1 937 ? 19.375 -16.984 4.016 1 93.62 937 TRP A C 1
ATOM 7586 O O . TRP A 1 937 ? 20.062 -16.125 4.594 1 93.62 937 TRP A O 1
ATOM 7596 N N . GLN A 1 938 ? 19.812 -17.578 3 1 92.94 938 GLN A N 1
ATOM 7597 C CA . GLN A 1 938 ? 21.188 -17.453 2.51 1 92.94 938 GLN A CA 1
ATOM 7598 C C . GLN A 1 938 ? 21.281 -17.875 1.048 1 92.94 938 GLN A C 1
ATOM 7600 O O . GLN A 1 938 ? 20.734 -18.906 0.658 1 92.94 938 GLN A O 1
ATOM 7605 N N . TYR A 1 939 ? 21.984 -17.062 0.218 1 90.06 939 TYR A N 1
ATOM 7606 C CA . TYR A 1 939 ? 22.422 -17.516 -1.099 1 90.06 939 TYR A CA 1
ATOM 7607 C C . TYR A 1 939 ? 23.609 -18.453 -0.988 1 90.06 939 TYR A C 1
ATOM 7609 O O . TYR A 1 939 ? 24.266 -18.531 0.059 1 90.06 939 TYR A O 1
ATOM 7617 N N . ARG A 1 940 ? 23.875 -19.109 -2.156 1 90.56 940 ARG A N 1
ATOM 7618 C CA . ARG A 1 940 ? 25.094 -19.891 -2.26 1 90.56 940 ARG A CA 1
ATOM 7619 C C . ARG A 1 940 ? 26.328 -19.016 -2 1 90.56 940 ARG A C 1
ATOM 7621 O O . ARG A 1 940 ? 26.562 -18.031 -2.715 1 90.56 940 ARG A O 1
ATOM 7628 N N . GLY A 1 941 ? 26.984 -19.297 -0.931 1 86.81 941 GLY A N 1
ATOM 7629 C CA . GLY A 1 941 ? 28.203 -18.594 -0.603 1 86.81 941 GLY A CA 1
ATOM 7630 C C . GLY A 1 941 ? 27.953 -17.203 -0.021 1 86.81 941 GLY A C 1
ATOM 7631 O O . GLY A 1 941 ? 28.906 -16.484 0.319 1 86.81 941 GLY A O 1
ATOM 7632 N N . GLY A 1 942 ? 26.719 -16.828 0.131 1 89.56 942 GLY A N 1
ATOM 7633 C CA . GLY A 1 942 ? 26.406 -15.508 0.673 1 89.56 942 GLY A CA 1
ATOM 7634 C C . GLY A 1 942 ? 26.281 -15.5 2.186 1 89.56 942 GLY A C 1
ATOM 7635 O O . GLY A 1 942 ? 26.438 -16.547 2.832 1 89.56 942 GLY A O 1
ATOM 7636 N N . GLN A 1 943 ? 26.062 -14.344 2.711 1 90.5 943 GLN A N 1
ATOM 7637 C CA . GLN A 1 943 ? 25.906 -14.188 4.152 1 90.5 943 GLN A CA 1
ATOM 7638 C C . GLN A 1 943 ? 24.516 -14.617 4.609 1 90.5 943 GLN A C 1
ATOM 7640 O O . GLN A 1 943 ? 23.516 -14.352 3.926 1 90.5 943 GLN A O 1
ATOM 7645 N N . ARG A 1 944 ? 24.516 -15.344 5.824 1 92.75 944 ARG A N 1
ATOM 7646 C CA . ARG A 1 944 ? 23.234 -15.648 6.453 1 92.75 944 ARG A CA 1
ATOM 7647 C C . ARG A 1 944 ? 22.531 -14.375 6.898 1 92.75 944 ARG A C 1
ATOM 7649 O O . ARG A 1 944 ? 23.125 -13.516 7.539 1 92.75 944 ARG A O 1
ATOM 7656 N N . THR A 1 945 ? 21.234 -14.203 6.527 1 92.94 945 THR A N 1
ATOM 7657 C CA . THR A 1 945 ? 20.484 -12.992 6.824 1 92.94 945 THR A CA 1
ATOM 7658 C C . THR A 1 945 ? 19.156 -13.336 7.512 1 92.94 945 THR A C 1
ATOM 7660 O O . THR A 1 945 ? 18.5 -14.32 7.152 1 92.94 945 THR A O 1
ATOM 7663 N N . GLN A 1 946 ? 18.75 -12.531 8.375 1 92.31 946 GLN A N 1
ATOM 7664 C CA . GLN A 1 946 ? 17.562 -12.789 9.188 1 92.31 946 GLN A CA 1
ATOM 7665 C C . GLN A 1 946 ? 16.281 -12.438 8.422 1 92.31 946 GLN A C 1
ATOM 7667 O O . GLN A 1 946 ? 16.297 -11.555 7.562 1 92.31 946 GLN A O 1
ATOM 7672 N N . GLN A 1 947 ? 15.164 -13.109 8.812 1 93.12 947 GLN A N 1
ATOM 7673 C CA . GLN A 1 947 ? 13.789 -12.758 8.484 1 93.12 947 GLN A CA 1
ATOM 7674 C C . GLN A 1 947 ? 12.969 -12.5 9.75 1 93.12 947 GLN A C 1
ATOM 7676 O O . GLN A 1 947 ? 13.133 -13.195 10.75 1 93.12 947 GLN A O 1
ATOM 7681 N N . PRO A 1 948 ? 11.953 -11.547 9.68 1 93.12 948 PRO A N 1
ATOM 7682 C CA . PRO A 1 948 ? 11.961 -10.508 8.648 1 93.12 948 PRO A CA 1
ATOM 7683 C C . PRO A 1 948 ? 13.273 -9.742 8.594 1 93.12 948 PRO A C 1
ATOM 7685 O O . PRO A 1 948 ? 14.117 -9.883 9.484 1 93.12 948 PRO A O 1
ATOM 7688 N N . ASN A 1 949 ? 13.453 -8.891 7.555 1 91.94 949 ASN A N 1
ATOM 7689 C CA . ASN A 1 949 ? 14.695 -8.164 7.336 1 91.94 949 ASN A CA 1
ATOM 7690 C C . ASN A 1 949 ? 14.992 -7.199 8.477 1 91.94 949 ASN A C 1
ATOM 7692 O O . ASN A 1 949 ? 16.156 -6.883 8.742 1 91.94 949 ASN A O 1
ATOM 7696 N N . PHE A 1 950 ? 13.961 -6.742 9.094 1 94.19 950 PHE A N 1
ATOM 7697 C CA . PHE A 1 950 ? 14.094 -5.773 10.18 1 94.19 950 PHE A CA 1
ATOM 7698 C C . PHE A 1 950 ? 13.32 -6.227 11.406 1 94.19 950 PHE A C 1
ATOM 7700 O O . PHE A 1 950 ? 12.141 -6.578 11.305 1 94.19 950 PHE A O 1
ATOM 7707 N N . ALA A 1 951 ? 14 -6.332 12.547 1 94.88 951 ALA A N 1
ATOM 7708 C CA . ALA A 1 951 ? 13.422 -6.848 13.781 1 94.88 951 ALA A CA 1
ATOM 7709 C C . ALA A 1 951 ? 13.891 -6.035 14.984 1 94.88 951 ALA A C 1
ATOM 7711 O O . ALA A 1 951 ? 14.602 -6.551 15.852 1 94.88 951 ALA A O 1
ATOM 7712 N N . PRO A 1 952 ? 13.359 -4.805 15.102 1 95.88 952 PRO A N 1
ATOM 7713 C CA . PRO A 1 952 ? 13.859 -3.918 16.156 1 95.88 952 PRO A CA 1
ATOM 7714 C C . PRO A 1 952 ? 13.578 -4.453 17.562 1 95.88 952 PRO A C 1
ATOM 7716 O O . PRO A 1 952 ? 14.352 -4.211 18.484 1 95.88 952 PRO A O 1
ATOM 7719 N N . ALA A 1 953 ? 12.547 -5.238 17.75 1 96.06 953 ALA A N 1
ATOM 7720 C CA . ALA A 1 953 ? 12.133 -5.676 19.078 1 96.06 953 ALA A CA 1
ATOM 7721 C C . ALA A 1 953 ? 13.133 -6.66 19.672 1 96.06 953 ALA A C 1
ATOM 7723 O O . ALA A 1 953 ? 13.086 -6.957 20.875 1 96.06 953 ALA A O 1
ATOM 7724 N N . ALA A 1 954 ? 14.016 -7.18 18.812 1 94.94 954 ALA A N 1
ATOM 7725 C CA . ALA A 1 954 ? 15.039 -8.109 19.281 1 94.94 954 ALA A CA 1
ATOM 7726 C C . ALA A 1 954 ? 16.219 -7.363 19.891 1 94.94 954 ALA A C 1
ATOM 7728 O O . ALA A 1 954 ? 17.109 -7.977 20.484 1 94.94 954 ALA A O 1
ATOM 7729 N N . LYS A 1 955 ? 16.266 -6.039 19.797 1 95.94 955 LYS A N 1
ATOM 7730 C CA . LYS A 1 955 ? 17.344 -5.18 20.281 1 95.94 955 LYS A CA 1
ATOM 7731 C C . LYS A 1 955 ? 16.859 -4.25 21.391 1 95.94 955 LYS A C 1
ATOM 7733 O O . LYS A 1 955 ? 15.656 -4.016 21.531 1 95.94 955 LYS A O 1
ATOM 7738 N N . PRO A 1 956 ? 17.859 -3.73 22.266 1 97.75 956 PRO A N 1
ATOM 7739 C CA . PRO A 1 956 ? 17.453 -2.719 23.234 1 97.75 956 PRO A CA 1
ATOM 7740 C C . PRO A 1 956 ? 16.812 -1.494 22.578 1 97.75 956 PRO A C 1
ATOM 7742 O O . PRO A 1 956 ? 17.375 -0.933 21.641 1 97.75 956 PRO A O 1
ATOM 7745 N N . LEU A 1 957 ? 15.586 -1.171 23.016 1 98.12 957 LEU A N 1
ATOM 7746 C CA . LEU A 1 957 ? 14.836 -0.015 22.531 1 98.12 957 LEU A CA 1
ATOM 7747 C C . LEU A 1 957 ? 14.531 0.954 23.656 1 98.12 957 LEU A C 1
ATOM 7749 O O . LEU A 1 957 ? 14.102 0.538 24.734 1 98.12 957 LEU A O 1
ATOM 7753 N N . ILE A 1 958 ? 14.836 2.172 23.484 1 98.69 958 ILE A N 1
ATOM 7754 C CA . ILE A 1 958 ? 14.414 3.213 24.422 1 98.69 958 ILE A CA 1
ATOM 7755 C C . ILE A 1 958 ? 13.578 4.254 23.688 1 98.69 958 ILE A C 1
ATOM 7757 O O . ILE A 1 958 ? 13.914 4.672 22.578 1 98.69 958 ILE A O 1
ATOM 7761 N N . LEU A 1 959 ? 12.438 4.578 24.25 1 98.81 959 LEU A N 1
ATOM 7762 C CA . LEU A 1 959 ? 11.586 5.668 23.766 1 98.81 959 LEU A CA 1
ATOM 7763 C C . LEU A 1 959 ? 11.773 6.914 24.625 1 98.81 959 LEU A C 1
ATOM 7765 O O . LEU A 1 959 ? 11.633 6.855 25.844 1 98.81 959 LEU A O 1
ATOM 7769 N N . LEU A 1 960 ? 12.18 8.016 24 1 98.88 960 LEU A N 1
ATOM 7770 C CA . LEU A 1 960 ? 12.25 9.297 24.703 1 98.88 960 LEU A CA 1
ATOM 7771 C C . LEU A 1 960 ? 10.953 10.078 24.531 1 98.88 960 LEU A C 1
ATOM 7773 O O . LEU A 1 960 ? 10.43 10.203 23.422 1 98.88 960 LEU A O 1
ATOM 7777 N N . VAL A 1 961 ? 10.391 10.539 25.641 1 98.75 961 VAL A N 1
ATOM 7778 C CA . VAL A 1 961 ? 9.234 11.422 25.625 1 98.75 961 VAL A CA 1
ATOM 7779 C C . VAL A 1 961 ? 9.461 12.594 26.562 1 98.75 961 VAL A C 1
ATOM 7781 O O . VAL A 1 961 ? 10.391 12.578 27.375 1 98.75 961 VAL A O 1
ATOM 7784 N N . ASN A 1 962 ? 8.727 13.633 26.453 1 98.56 962 ASN A N 1
ATOM 7785 C CA . ASN A 1 962 ? 8.773 14.734 27.406 1 98.56 962 ASN A CA 1
ATOM 7786 C C . ASN A 1 962 ? 7.41 15.414 27.547 1 98.56 962 ASN A C 1
ATOM 7788 O O . ASN A 1 962 ? 6.402 14.875 27.094 1 98.56 962 ASN A O 1
ATOM 7792 N N . GLU A 1 963 ? 7.352 16.453 28.312 1 97.75 963 GLU A N 1
ATOM 7793 C CA . GLU A 1 963 ? 6.109 17.125 28.672 1 97.75 963 GLU A CA 1
ATOM 7794 C C . GLU A 1 963 ? 5.492 17.828 27.469 1 97.75 963 GLU A C 1
ATOM 7796 O O . GLU A 1 963 ? 4.359 18.312 27.531 1 97.75 963 GLU A O 1
ATOM 7801 N N . GLN A 1 964 ? 6.188 17.781 26.25 1 97.75 964 GLN A N 1
ATOM 7802 C CA . GLN A 1 964 ? 5.656 18.359 25.016 1 97.75 964 GLN A CA 1
ATOM 7803 C C . GLN A 1 964 ? 5.344 17.281 24 1 97.75 964 GLN A C 1
ATOM 7805 O O . GLN A 1 964 ? 5.035 17.578 22.844 1 97.75 964 GLN A O 1
ATOM 7810 N N . THR A 1 965 ? 5.52 15.977 24.344 1 98.44 965 THR A N 1
ATOM 7811 C CA . THR A 1 965 ? 5.004 14.883 23.531 1 98.44 965 THR A CA 1
ATOM 7812 C C . THR A 1 965 ? 3.48 14.828 23.609 1 98.44 965 THR A C 1
ATOM 7814 O O . THR A 1 965 ? 2.916 14.586 24.672 1 98.44 965 THR A O 1
ATOM 7817 N N . LEU A 1 966 ? 2.842 15.055 22.469 1 97.5 966 LEU A N 1
ATOM 7818 C CA . LEU A 1 966 ? 1.393 15.18 22.578 1 97.5 966 LEU A CA 1
ATOM 7819 C C . LEU A 1 966 ? 0.688 14.367 21.5 1 97.5 966 LEU A C 1
ATOM 7821 O O . LEU A 1 966 ? 1.331 13.867 20.578 1 97.5 966 LEU A O 1
ATOM 7825 N N . SER A 1 967 ? -0.635 14.242 21.609 1 97.62 967 SER A N 1
ATOM 7826 C CA . SER A 1 967 ? -1.533 13.641 20.625 1 97.62 967 SER A CA 1
ATOM 7827 C C . SER A 1 967 ? -1.108 12.211 20.281 1 97.62 967 SER A C 1
ATOM 7829 O O . SER A 1 967 ? -0.893 11.398 21.172 1 97.62 967 SER A O 1
ATOM 7831 N N . ASP A 1 968 ? -0.941 11.898 19 1 97.56 968 ASP A N 1
ATOM 7832 C CA . ASP A 1 968 ? -0.621 10.539 18.578 1 97.56 968 ASP A CA 1
ATOM 7833 C C . ASP A 1 968 ? 0.733 10.094 19.125 1 97.56 968 ASP A C 1
ATOM 7835 O O . ASP A 1 968 ? 1.017 8.898 19.203 1 97.56 968 ASP A O 1
ATOM 7839 N N . GLY A 1 969 ? 1.61 11.102 19.5 1 98.31 969 GLY A N 1
ATOM 7840 C CA . GLY A 1 969 ? 2.834 10.742 20.203 1 98.31 969 GLY A CA 1
ATOM 7841 C C . GLY A 1 969 ? 2.582 10.055 21.531 1 98.31 969 GLY A C 1
ATOM 7842 O O . GLY A 1 969 ? 3.322 9.148 21.922 1 98.31 969 GLY A O 1
ATOM 7843 N N . GLU A 1 970 ? 1.532 10.484 22.25 1 98.19 970 GLU A N 1
ATOM 7844 C CA . GLU A 1 970 ? 1.151 9.852 23.516 1 98.19 970 GLU A CA 1
ATOM 7845 C C . GLU A 1 970 ? 0.582 8.461 23.281 1 98.19 970 GLU A C 1
ATOM 7847 O O . GLU A 1 970 ? 0.835 7.539 24.062 1 98.19 970 GLU A O 1
ATOM 7852 N N . MET A 1 971 ? -0.183 8.328 22.172 1 97.38 971 MET A N 1
ATOM 7853 C CA . MET A 1 971 ? -0.687 7.004 21.812 1 97.38 971 MET A CA 1
ATOM 7854 C C . MET A 1 971 ? 0.463 6.031 21.562 1 97.38 971 MET A C 1
ATOM 7856 O O . MET A 1 971 ? 0.414 4.879 22 1 97.38 971 MET A O 1
ATOM 7860 N N . THR A 1 972 ? 1.469 6.484 20.812 1 98.31 972 THR A N 1
ATOM 7861 C CA . THR A 1 972 ? 2.629 5.664 20.484 1 98.31 972 THR A CA 1
ATOM 7862 C C . THR A 1 972 ? 3.375 5.262 21.766 1 98.31 972 THR A C 1
ATOM 7864 O O . THR A 1 972 ? 3.75 4.102 21.922 1 98.31 972 THR A O 1
ATOM 7867 N N . ALA A 1 973 ? 3.564 6.25 22.672 1 98.69 973 ALA A N 1
ATOM 7868 C CA . ALA A 1 973 ? 4.246 5.977 23.938 1 98.69 973 ALA A CA 1
ATOM 7869 C C . ALA A 1 973 ? 3.467 4.973 24.781 1 98.69 973 ALA A C 1
ATOM 7871 O O . ALA A 1 973 ? 4.047 4.031 25.328 1 98.69 973 ALA A O 1
ATOM 7872 N N . SER A 1 974 ? 2.143 5.211 24.875 1 98.12 974 SER A N 1
ATOM 7873 C CA . SER A 1 974 ? 1.292 4.305 25.641 1 98.12 974 SER A CA 1
ATOM 7874 C C . SER A 1 974 ? 1.312 2.9 25.047 1 98.12 974 SER A C 1
ATOM 7876 O O . SER A 1 974 ? 1.393 1.912 25.781 1 98.12 974 SER A O 1
ATOM 7878 N N . GLY A 1 975 ? 1.175 2.816 23.703 1 98.12 975 GLY A N 1
ATOM 7879 C CA . GLY A 1 975 ? 1.239 1.523 23.031 1 98.12 975 GLY A CA 1
ATOM 7880 C C . GLY A 1 975 ? 2.582 0.836 23.203 1 98.12 975 GLY A C 1
ATOM 7881 O O . GLY A 1 975 ? 2.643 -0.38 23.391 1 98.12 975 GLY A O 1
ATOM 7882 N N . PHE A 1 976 ? 3.688 1.599 23.094 1 98.5 976 PHE A N 1
ATOM 7883 C CA . PHE A 1 976 ? 5.039 1.093 23.297 1 98.5 976 PHE A CA 1
ATOM 7884 C C . PHE A 1 976 ? 5.164 0.425 24.656 1 98.5 976 PHE A C 1
ATOM 7886 O O . PHE A 1 976 ? 5.723 -0.669 24.766 1 98.5 976 PHE A O 1
ATOM 7893 N N . LYS A 1 977 ? 4.629 1.08 25.688 1 97.75 977 LYS A N 1
ATOM 7894 C CA . LYS A 1 977 ? 4.641 0.579 27.062 1 97.75 977 LYS A CA 1
ATOM 7895 C C . LYS A 1 977 ? 3.777 -0.672 27.188 1 97.75 977 LYS A C 1
ATOM 7897 O O . LYS A 1 977 ? 4.207 -1.668 27.781 1 97.75 977 LYS A O 1
ATOM 7902 N N . ALA A 1 978 ? 2.57 -0.652 26.656 1 97.81 978 ALA A N 1
ATOM 7903 C CA . ALA A 1 978 ? 1.624 -1.76 26.75 1 97.81 978 ALA A CA 1
ATOM 7904 C C . ALA A 1 978 ? 2.174 -3.014 26.078 1 97.81 978 ALA A C 1
ATOM 7906 O O . ALA A 1 978 ? 1.931 -4.133 26.547 1 97.81 978 ALA A O 1
ATOM 7907 N N . LEU A 1 979 ? 2.943 -2.855 24.969 1 97.75 979 LEU A N 1
ATOM 7908 C CA . LEU A 1 979 ? 3.486 -3.973 24.203 1 97.75 979 LEU A CA 1
ATOM 7909 C C . LEU A 1 979 ? 4.793 -4.469 24.828 1 97.75 979 LEU A C 1
ATOM 7911 O O . LEU A 1 979 ? 5.336 -5.488 24.391 1 97.75 979 LEU A O 1
ATOM 7915 N N . GLY A 1 980 ? 5.324 -3.729 25.797 1 97.75 980 GLY A N 1
ATOM 7916 C CA . GLY A 1 980 ? 6.555 -4.125 26.469 1 97.75 980 GLY A CA 1
ATOM 7917 C C . GLY A 1 980 ? 7.766 -4.086 25.547 1 97.75 980 GLY A C 1
ATOM 7918 O O . GLY A 1 980 ? 8.609 -4.984 25.594 1 97.75 980 GLY A O 1
ATOM 7919 N N . LEU A 1 981 ? 7.867 -3.09 24.672 1 97.81 981 LEU A N 1
ATOM 7920 C CA . LEU A 1 981 ? 8.898 -3.064 23.641 1 97.81 981 LEU A CA 1
ATOM 7921 C C . LEU A 1 981 ? 10.227 -2.582 24.219 1 97.81 981 LEU A C 1
ATOM 7923 O O . LEU A 1 981 ? 11.289 -2.906 23.688 1 97.81 981 LEU A O 1
ATOM 7927 N N . GLY A 1 982 ? 10.203 -1.747 25.281 1 98.19 982 GLY A N 1
ATOM 7928 C CA . GLY A 1 982 ? 11.391 -1.166 25.906 1 98.19 982 GLY A CA 1
ATOM 7929 C C . GLY A 1 982 ? 11.062 -0.206 27.031 1 98.19 982 GLY A C 1
ATOM 7930 O O . GLY A 1 982 ? 9.969 -0.264 27.609 1 98.19 982 GLY A O 1
ATOM 7931 N N . LYS A 1 983 ? 12.023 0.64 27.438 1 98.31 983 LYS A N 1
ATOM 7932 C CA . LYS A 1 983 ? 11.828 1.609 28.516 1 98.31 983 LYS A CA 1
ATOM 7933 C C . LYS A 1 983 ? 11.531 2.996 27.953 1 98.31 983 LYS A C 1
ATOM 7935 O O . LYS A 1 983 ? 12.055 3.373 26.891 1 98.31 983 LYS A O 1
ATOM 7940 N N . ILE A 1 984 ? 10.711 3.686 28.594 1 98.81 984 ILE A N 1
ATOM 7941 C CA . ILE A 1 984 ? 10.438 5.082 28.281 1 98.81 984 ILE A CA 1
ATOM 7942 C C . ILE A 1 984 ? 11.195 5.988 29.25 1 98.81 984 ILE A C 1
ATOM 7944 O O . ILE A 1 984 ? 11.117 5.809 30.469 1 98.81 984 ILE A O 1
ATOM 7948 N N . ILE A 1 985 ? 12 6.918 28.75 1 98.88 985 ILE A N 1
ATOM 7949 C CA . ILE A 1 985 ? 12.781 7.848 29.547 1 98.88 985 ILE A CA 1
ATOM 7950 C C . ILE A 1 985 ? 12.352 9.281 29.25 1 98.88 985 ILE A C 1
ATOM 7952 O O . ILE A 1 985 ? 12.086 9.625 28.094 1 98.88 985 ILE A O 1
ATOM 7956 N N . GLY A 1 986 ? 12.305 10.18 30.156 1 98.75 986 GLY A N 1
ATOM 7957 C CA . GLY A 1 986 ? 11.969 11.586 30.031 1 98.75 986 GLY A CA 1
ATOM 7958 C C . GLY A 1 986 ? 11.047 12.086 31.125 1 98.75 986 GLY A C 1
ATOM 7959 O O . GLY A 1 986 ? 11.289 11.836 32.312 1 98.75 986 GLY A O 1
ATOM 7960 N N . THR A 1 987 ? 10.055 12.867 30.797 1 98.31 987 THR A N 1
ATOM 7961 C CA . THR A 1 987 ? 9.031 13.367 31.703 1 98.31 987 THR A CA 1
ATOM 7962 C C . THR A 1 987 ? 7.641 12.961 31.219 1 98.31 987 THR A C 1
ATOM 7964 O O . THR A 1 987 ? 7.484 12.477 30.094 1 98.31 987 THR A O 1
ATOM 7967 N N . GLU A 1 988 ? 6.66 13.062 32.125 1 97.69 988 GLU A N 1
ATOM 7968 C CA . GLU A 1 988 ? 5.285 12.766 31.734 1 97.69 988 GLU A CA 1
ATOM 7969 C C . GLU A 1 988 ? 4.867 13.57 30.5 1 97.69 988 GLU A C 1
ATOM 7971 O O . GLU A 1 988 ? 5.215 14.75 30.375 1 97.69 988 GLU A O 1
ATOM 7976 N N . THR A 1 989 ? 4.117 12.891 29.609 1 98.19 989 THR A N 1
ATOM 7977 C CA . THR A 1 989 ? 3.703 13.547 28.375 1 98.19 989 THR A CA 1
ATOM 7978 C C . THR A 1 989 ? 2.674 14.641 28.656 1 98.19 989 THR A C 1
ATOM 7980 O O . THR A 1 989 ? 2.283 14.844 29.812 1 98.19 989 THR A O 1
ATOM 7983 N N . TYR A 1 990 ? 2.234 15.336 27.672 1 97.19 990 TYR A N 1
ATOM 7984 C CA . TYR A 1 990 ? 1.558 16.625 27.719 1 97.19 990 TYR A CA 1
ATOM 7985 C C . TYR A 1 990 ? 0.132 16.469 28.234 1 97.19 990 TYR A C 1
ATOM 7987 O O . TYR A 1 990 ? -0.459 17.438 28.734 1 97.19 990 TYR A O 1
ATOM 7995 N N . ARG A 1 991 ? -0.505 15.266 28.203 1 95.75 991 ARG A N 1
ATOM 7996 C CA . ARG A 1 991 ? -1.931 15.07 28.438 1 95.75 991 ARG A CA 1
ATOM 7997 C C . ARG A 1 991 ? -2.768 15.789 27.391 1 95.75 991 ARG A C 1
ATOM 7999 O O . ARG A 1 991 ? -3.666 16.562 27.719 1 95.75 991 ARG A O 1
ATOM 8006 N N . TRP A 1 992 ? -2.48 15.492 26.172 1 96.25 992 TRP A N 1
ATOM 8007 C CA . TRP A 1 992 ? -3.096 16.094 24.984 1 96.25 992 TRP A CA 1
ATOM 8008 C C . TRP A 1 992 ? -3.396 15.039 23.938 1 96.25 992 TRP A C 1
ATOM 8010 O O . TRP A 1 992 ? -2.791 15.031 22.859 1 96.25 992 TRP A O 1
ATOM 8020 N N . ILE A 1 993 ? -4.422 14.188 24.297 1 95.88 993 ILE A N 1
ATOM 8021 C CA . ILE A 1 993 ? -4.734 13.219 23.25 1 95.88 993 ILE A CA 1
ATOM 8022 C C . ILE A 1 993 ? -6.227 12.906 23.266 1 95.88 993 ILE A C 1
ATOM 8024 O O . ILE A 1 993 ? -6.746 12.375 24.25 1 95.88 993 ILE A O 1
ATOM 8028 N N . ILE A 1 994 ? -6.895 13.242 22.344 1 94.75 994 ILE A N 1
ATOM 8029 C CA . ILE A 1 994 ? -8.234 12.914 21.859 1 94.75 994 ILE A CA 1
ATOM 8030 C C . ILE A 1 994 ? -8.266 12.938 20.344 1 94.75 994 ILE A C 1
ATOM 8032 O O . ILE A 1 994 ? -7.727 13.859 19.719 1 94.75 994 ILE A O 1
ATOM 8036 N N . PHE A 1 995 ? -8.695 11.93 19.734 1 92.38 995 PHE A N 1
ATOM 8037 C CA . PHE A 1 995 ? -8.859 12.062 18.297 1 92.38 995 PHE A CA 1
ATOM 8038 C C . PHE A 1 995 ? -10.008 13 17.953 1 92.38 995 PHE A C 1
ATOM 8040 O O . PHE A 1 995 ? -11.055 12.969 18.609 1 92.38 995 PHE A O 1
ATOM 8047 N N . THR A 1 996 ? -9.703 13.844 16.984 1 92.69 996 THR A N 1
ATOM 8048 C CA . THR A 1 996 ? -10.594 14.977 16.781 1 92.69 996 THR A CA 1
ATOM 8049 C C . THR A 1 996 ? -11.078 15.047 15.344 1 92.69 996 THR A C 1
ATOM 8051 O O . THR A 1 996 ? -10.445 14.492 14.445 1 92.69 996 THR A O 1
ATOM 8054 N N . SER A 1 997 ? -12.227 15.578 15.188 1 90.5 997 SER A N 1
ATOM 8055 C CA . SER A 1 997 ? -12.773 16.062 13.922 1 90.5 997 SER A CA 1
ATOM 8056 C C . SER A 1 997 ? -13.078 17.547 13.984 1 90.5 997 SER A C 1
ATOM 8058 O O . SER A 1 997 ? -12.578 18.266 14.867 1 90.5 997 SER A O 1
ATOM 8060 N N . ALA A 1 998 ? -13.672 18.094 12.969 1 94.25 998 ALA A N 1
ATOM 8061 C CA . ALA A 1 998 ? -14.062 19.5 12.922 1 94.25 998 ALA A CA 1
ATOM 8062 C C . ALA A 1 998 ? -15.375 19.688 12.156 1 94.25 998 ALA A C 1
ATOM 8064 O O . ALA A 1 998 ? -15.781 18.797 11.398 1 94.25 998 ALA A O 1
ATOM 8065 N N . LYS A 1 999 ? -16.016 20.703 12.453 1 94.69 999 LYS A N 1
ATOM 8066 C CA . LYS A 1 999 ? -17.219 21.094 11.711 1 94.69 999 LYS A CA 1
ATOM 8067 C C . LYS A 1 999 ? -17.125 22.547 11.258 1 94.69 999 LYS A C 1
ATOM 8069 O O . LYS A 1 999 ? -16.641 23.406 11.992 1 94.69 999 LYS A O 1
ATOM 8074 N N . GLY A 1 1000 ? -17.625 22.766 10.062 1 94.75 1000 GLY A N 1
ATOM 8075 C CA . GLY A 1 1000 ? -17.703 24.125 9.539 1 94.75 1000 GLY A CA 1
ATOM 8076 C C . GLY A 1 1000 ? -18.969 24.844 9.914 1 94.75 1000 GLY A C 1
ATOM 8077 O O . GLY A 1 1000 ? -19.984 24.203 10.227 1 94.75 1000 GLY A O 1
ATOM 8078 N N . LEU A 1 1001 ? -18.844 26.141 9.938 1 96.19 1001 LEU A N 1
ATOM 8079 C CA . LEU A 1 1001 ? -20 27.016 10.195 1 96.19 1001 LEU A CA 1
ATOM 8080 C C . LEU A 1 1001 ? -20.375 27.797 8.938 1 96.19 1001 LEU A C 1
ATOM 8082 O O . LEU A 1 1001 ? -19.766 27.625 7.883 1 96.19 1001 LEU A O 1
ATOM 8086 N N . VAL A 1 1002 ? -21.375 28.547 9.031 1 94 1002 VAL A N 1
ATOM 8087 C CA . VAL A 1 1002 ? -22.062 29.141 7.891 1 94 1002 VAL A CA 1
ATOM 8088 C C . VAL A 1 1002 ? -21.109 30.031 7.113 1 94 1002 VAL A C 1
ATOM 8090 O O . VAL A 1 1002 ? -21.203 30.156 5.891 1 94 1002 VAL A O 1
ATOM 8093 N N . ASP A 1 1003 ? -20.234 30.672 7.816 1 91.75 1003 ASP A N 1
ATOM 8094 C CA . ASP A 1 1003 ? -19.391 31.672 7.172 1 91.75 1003 ASP A CA 1
ATOM 8095 C C . ASP A 1 1003 ? -18.016 31.094 6.816 1 91.75 1003 ASP A C 1
ATOM 8097 O O . ASP A 1 1003 ? -17.094 31.828 6.504 1 91.75 1003 ASP A O 1
ATOM 8101 N N . GLY A 1 1004 ? -17.891 29.812 6.93 1 92.25 1004 GLY A N 1
ATOM 8102 C CA . GLY A 1 1004 ? -16.625 29.188 6.637 1 92.25 1004 GLY A CA 1
ATOM 8103 C C . GLY A 1 1004 ? -15.75 28.984 7.863 1 92.25 1004 GLY A C 1
ATOM 8104 O O . GLY A 1 1004 ? -14.734 28.297 7.809 1 92.25 1004 GLY A O 1
ATOM 8105 N N . SER A 1 1005 ? -16.109 29.609 9.039 1 96 1005 SER A N 1
ATOM 8106 C CA . SER A 1 1005 ? -15.43 29.328 10.297 1 96 1005 SER A CA 1
ATOM 8107 C C . SER A 1 1005 ? -15.578 27.859 10.68 1 96 1005 SER A C 1
ATOM 8109 O O . SER A 1 1005 ? -16.359 27.125 10.07 1 96 1005 SER A O 1
ATOM 8111 N N . SER A 1 1006 ? -14.781 27.438 11.547 1 97.06 1006 SER A N 1
ATOM 8112 C CA . SER A 1 1006 ? -14.844 26.047 11.969 1 97.06 1006 SER A CA 1
ATOM 8113 C C . SER A 1 1006 ? -14.422 25.891 13.43 1 97.06 1006 SER A C 1
ATOM 8115 O O . SER A 1 1006 ? -13.742 26.75 13.984 1 97.06 1006 SER A O 1
ATOM 8117 N N . TYR A 1 1007 ? -14.914 24.922 14.062 1 96.31 1007 TYR A N 1
ATOM 8118 C CA . TYR A 1 1007 ? -14.5 24.531 15.406 1 96.31 1007 TYR A CA 1
ATOM 8119 C C . TYR A 1 1007 ? -14.148 23.047 15.453 1 96.31 1007 TYR A C 1
ATOM 8121 O O . TYR A 1 1007 ? -14.727 22.234 14.727 1 96.31 1007 TYR A O 1
ATOM 8129 N N . ARG A 1 1008 ? -13.195 22.688 16.234 1 96 1008 ARG A N 1
ATOM 8130 C CA . ARG A 1 1008 ? -12.766 21.297 16.422 1 96 1008 ARG A CA 1
ATOM 8131 C C . ARG A 1 1008 ? -13.703 20.547 17.359 1 96 1008 ARG A C 1
ATOM 8133 O O . ARG A 1 1008 ? -14.273 21.141 18.281 1 96 1008 ARG A O 1
ATOM 8140 N N . ILE A 1 1009 ? -13.852 19.297 17.094 1 93.94 1009 ILE A N 1
ATOM 8141 C CA . ILE A 1 1009 ? -14.711 18.438 17.906 1 93.94 1009 ILE A CA 1
ATOM 8142 C C . ILE A 1 1009 ? -13.914 17.219 18.391 1 93.94 1009 ILE A C 1
ATOM 8144 O O . ILE A 1 1009 ? -13.82 16.219 17.688 1 93.94 1009 ILE A O 1
ATOM 8148 N N . PRO A 1 1010 ? -13.297 17.266 19.594 1 94.88 1010 PRO A N 1
ATOM 8149 C CA . PRO A 1 1010 ? -12.727 16.047 20.172 1 94.88 1010 PRO A CA 1
ATOM 8150 C C . PRO A 1 1010 ? -13.766 14.953 20.406 1 94.88 1010 PRO A C 1
ATOM 8152 O O . PRO A 1 1010 ? -14.406 14.914 21.453 1 94.88 1010 PRO A O 1
ATOM 8155 N N . ALA A 1 1011 ? -13.836 14.023 19.469 1 90.5 1011 ALA A N 1
ATOM 8156 C CA . ALA A 1 1011 ? -15.023 13.18 19.375 1 90.5 1011 ALA A CA 1
ATOM 8157 C C . ALA A 1 1011 ? -14.742 11.789 19.938 1 90.5 1011 ALA A C 1
ATOM 8159 O O . ALA A 1 1011 ? -15.664 11.078 20.359 1 90.5 1011 ALA A O 1
ATOM 8160 N N . TRP A 1 1012 ? -13.609 11.297 19.953 1 91.38 1012 TRP A N 1
ATOM 8161 C CA . TRP A 1 1012 ? -13.477 9.961 20.531 1 91.38 1012 TRP A CA 1
ATOM 8162 C C . TRP A 1 1012 ? -12.234 9.867 21.406 1 91.38 1012 TRP A C 1
ATOM 8164 O O . TRP A 1 1012 ? -11.172 10.391 21.047 1 91.38 1012 TRP A O 1
ATOM 8174 N N . GLY A 1 1013 ? -12.422 9.32 22.531 1 94.94 1013 GLY A N 1
ATOM 8175 C CA . GLY A 1 1013 ? -11.453 9.18 23.594 1 94.94 1013 GLY A CA 1
ATOM 8176 C C . GLY A 1 1013 ? -10.469 8.039 23.375 1 94.94 1013 GLY A C 1
ATOM 8177 O O . GLY A 1 1013 ? -10.758 7.113 22.625 1 94.94 1013 GLY A O 1
ATOM 8178 N N . CYS A 1 1014 ? -9.297 8.125 23.938 1 96.56 1014 CYS A N 1
ATOM 8179 C CA . CYS A 1 1014 ? -8.227 7.137 23.891 1 96.56 1014 CYS A CA 1
ATOM 8180 C C . CYS A 1 1014 ? -7.91 6.625 25.297 1 96.56 1014 CYS A C 1
ATOM 8182 O O . CYS A 1 1014 ? -7.711 7.41 26.219 1 96.56 1014 CYS A O 1
ATOM 8184 N N . PHE A 1 1015 ? -7.902 5.359 25.469 1 97.38 1015 PHE A N 1
ATOM 8185 C CA . PHE A 1 1015 ? -7.805 4.75 26.781 1 97.38 1015 PHE A CA 1
ATOM 8186 C C . PHE A 1 1015 ? -6.746 3.656 26.797 1 97.38 1015 PHE A C 1
ATOM 8188 O O . PHE A 1 1015 ? -6.52 2.986 25.797 1 97.38 1015 PHE A O 1
ATOM 8195 N N . THR A 1 1016 ? -6.059 3.547 27.922 1 97.56 1016 THR A N 1
ATOM 8196 C CA . THR A 1 1016 ? -5.199 2.387 28.125 1 97.56 1016 THR A CA 1
ATOM 8197 C C . THR A 1 1016 ? -6.023 1.104 28.203 1 97.56 1016 THR A C 1
ATOM 8199 O O . THR A 1 1016 ? -7.258 1.156 28.25 1 97.56 1016 THR A O 1
ATOM 8202 N N . LEU A 1 1017 ? -5.383 0.004 28.172 1 96.31 1017 LEU A N 1
ATOM 8203 C CA . LEU A 1 1017 ? -6.074 -1.278 28.219 1 96.31 1017 LEU A CA 1
ATOM 8204 C C . LEU A 1 1017 ? -6.832 -1.455 29.516 1 96.31 1017 LEU A C 1
ATOM 8206 O O . LEU A 1 1017 ? -7.875 -2.113 29.562 1 96.31 1017 LEU A O 1
ATOM 8210 N N . ASP A 1 1018 ? -6.328 -0.894 30.594 1 95.38 1018 ASP A N 1
ATOM 8211 C CA . ASP A 1 1018 ? -6.992 -0.988 31.891 1 95.38 1018 ASP A CA 1
ATOM 8212 C C . ASP A 1 1018 ? -8.039 0.112 32.062 1 95.38 1018 ASP A C 1
ATOM 8214 O O . ASP A 1 1018 ? -8.594 0.291 33.156 1 95.38 1018 ASP A O 1
ATOM 8218 N N . GLY A 1 1019 ? -8.258 0.938 30.969 1 94.31 1019 GLY A N 1
ATOM 8219 C CA . GLY A 1 1019 ? -9.422 1.812 30.906 1 94.31 1019 GLY A CA 1
ATOM 8220 C C . GLY A 1 1019 ? -9.109 3.238 31.328 1 94.31 1019 GLY A C 1
ATOM 8221 O O . GLY A 1 1019 ? -10.023 4.062 31.453 1 94.31 1019 GLY A O 1
ATOM 8222 N N . LYS A 1 1020 ? -7.875 3.568 31.531 1 95.81 1020 LYS A N 1
ATOM 8223 C CA . LYS A 1 1020 ? -7.523 4.93 31.922 1 95.81 1020 LYS A CA 1
ATOM 8224 C C . LYS A 1 1020 ? -7.539 5.871 30.719 1 95.81 1020 LYS A C 1
ATOM 8226 O O . LYS A 1 1020 ? -7.035 5.527 29.641 1 95.81 1020 LYS A O 1
ATOM 8231 N N . ASP A 1 1021 ? -8.188 7.059 30.891 1 95.94 1021 ASP A N 1
ATOM 8232 C CA . ASP A 1 1021 ? -8.234 8.094 29.859 1 95.94 1021 ASP A CA 1
ATOM 8233 C C . ASP A 1 1021 ? -6.875 8.781 29.719 1 95.94 1021 ASP A C 1
ATOM 8235 O O . ASP A 1 1021 ? -6.453 9.523 30.609 1 95.94 1021 ASP A O 1
ATOM 8239 N N . ILE A 1 1022 ? -6.211 8.656 28.625 1 96.75 1022 ILE A N 1
ATOM 8240 C CA . ILE A 1 1022 ? -4.855 9.164 28.422 1 96.75 1022 ILE A CA 1
ATOM 8241 C C . ILE A 1 1022 ? -4.867 10.688 28.422 1 96.75 1022 ILE A C 1
ATOM 8243 O O . ILE A 1 1022 ? -3.898 11.328 28.828 1 96.75 1022 ILE A O 1
ATOM 8247 N N . GLU A 1 1023 ? -6.012 11.328 27.938 1 96.06 1023 GLU A N 1
ATOM 8248 C CA . GLU A 1 1023 ? -6.18 12.781 27.984 1 96.06 1023 GLU A CA 1
ATOM 8249 C C . GLU A 1 1023 ? -6.008 13.312 29.391 1 96.06 1023 GLU A C 1
ATOM 8251 O O . GLU A 1 1023 ? -5.484 14.414 29.594 1 96.06 1023 GLU A O 1
ATOM 8256 N N . LYS A 1 1024 ? -6.379 12.578 30.359 1 93.56 1024 LYS A N 1
ATOM 8257 C CA . LYS A 1 1024 ? -6.355 13.023 31.75 1 93.56 1024 LYS A CA 1
ATOM 8258 C C . LYS A 1 1024 ? -5.066 12.594 32.438 1 93.56 1024 LYS A C 1
ATOM 8260 O O . LYS A 1 1024 ? -4.566 13.289 33.344 1 93.56 1024 LYS A O 1
ATOM 8265 N N . GLU A 1 1025 ? -4.48 11.516 31.969 1 93.31 1025 GLU A N 1
ATOM 8266 C CA . GLU A 1 1025 ? -3.387 10.914 32.719 1 93.31 1025 GLU A CA 1
ATOM 8267 C C . GLU A 1 1025 ? -2.045 11.148 32.031 1 93.31 1025 GLU A C 1
ATOM 8269 O O . GLU A 1 1025 ? -1.005 11.203 32.688 1 93.31 1025 GLU A O 1
ATOM 8274 N N . GLY A 1 1026 ? -2.064 11.258 30.781 1 96 1026 GLY A N 1
ATOM 8275 C CA . GLY A 1 1026 ? -0.811 11.25 30.047 1 96 1026 GLY A CA 1
ATOM 8276 C C . GLY A 1 1026 ? -0.086 9.914 30.125 1 96 1026 GLY A C 1
ATOM 8277 O O . GLY A 1 1026 ? -0.705 8.883 30.375 1 96 1026 GLY A O 1
ATOM 8278 N N . VAL A 1 1027 ? 1.193 9.859 29.75 1 98.12 1027 VAL A N 1
ATOM 8279 C CA . VAL A 1 1027 ? 2.029 8.672 29.828 1 98.12 1027 VAL A CA 1
ATOM 8280 C C . VAL A 1 1027 ? 3.236 8.945 30.734 1 98.12 1027 VAL A C 1
ATOM 8282 O O . VAL A 1 1027 ? 4.043 9.836 30.438 1 98.12 1027 VAL A O 1
ATOM 8285 N N . LYS A 1 1028 ? 3.354 8.281 31.812 1 97.81 1028 LYS A N 1
ATOM 8286 C CA . LYS A 1 1028 ? 4.496 8.391 32.719 1 97.81 1028 LYS A CA 1
ATOM 8287 C C . LYS A 1 1028 ? 5.684 7.59 32.219 1 97.81 1028 LYS A C 1
ATOM 8289 O O . LYS A 1 1028 ? 5.531 6.438 31.797 1 97.81 1028 LYS A O 1
ATOM 8294 N N . PRO A 1 1029 ? 6.863 8.18 32.188 1 98.44 1029 PRO A N 1
ATOM 8295 C CA . PRO A 1 1029 ? 8.031 7.391 31.781 1 98.44 1029 PRO A CA 1
ATOM 8296 C C . PRO A 1 1029 ? 8.414 6.328 32.812 1 98.44 1029 PRO A C 1
ATOM 8298 O O . PRO A 1 1029 ? 7.945 6.371 33.938 1 98.44 1029 PRO A O 1
ATOM 8301 N N . ASP A 1 1030 ? 9.188 5.375 32.406 1 98.5 1030 ASP A N 1
ATOM 8302 C CA . ASP A 1 1030 ? 9.758 4.395 33.344 1 98.5 1030 ASP A CA 1
ATOM 8303 C C . ASP A 1 1030 ? 10.883 5.012 34.156 1 98.5 1030 ASP A C 1
ATOM 8305 O O . ASP A 1 1030 ? 11.062 4.656 35.344 1 98.5 1030 ASP A O 1
ATOM 8309 N N . ILE A 1 1031 ? 11.672 5.898 33.562 1 98.69 1031 ILE A N 1
ATOM 8310 C CA . ILE A 1 1031 ? 12.734 6.652 34.219 1 98.69 1031 ILE A CA 1
ATOM 8311 C C . ILE A 1 1031 ? 12.508 8.148 34 1 98.69 1031 ILE A C 1
ATOM 8313 O O . ILE A 1 1031 ? 12.578 8.648 32.875 1 98.69 1031 ILE A O 1
ATOM 8317 N N . ASN A 1 1032 ? 12.203 8.891 35.031 1 98.44 1032 ASN A N 1
ATOM 8318 C CA . ASN A 1 1032 ? 11.914 10.32 34.969 1 98.44 1032 ASN A CA 1
ATOM 8319 C C . ASN A 1 1032 ? 13.195 11.148 34.969 1 98.44 1032 ASN A C 1
ATOM 8321 O O . ASN A 1 1032 ? 13.977 11.094 35.938 1 98.44 1032 ASN A O 1
ATOM 8325 N N . VAL A 1 1033 ? 13.5 11.773 33.938 1 98.56 1033 VAL A N 1
ATOM 8326 C CA . VAL A 1 1033 ? 14.625 12.688 33.781 1 98.56 1033 VAL A CA 1
ATOM 8327 C C . VAL A 1 1033 ? 14.133 14.016 33.219 1 98.56 1033 VAL A C 1
ATOM 8329 O O . VAL A 1 1033 ? 13.555 14.055 32.125 1 98.56 1033 VAL A O 1
ATOM 8332 N N . ALA A 1 1034 ? 14.344 15.148 33.844 1 96.25 1034 ALA A N 1
ATOM 8333 C CA . ALA A 1 1034 ? 13.914 16.453 33.375 1 96.25 1034 ALA A CA 1
ATOM 8334 C C . ALA A 1 1034 ? 15.016 17.141 32.594 1 96.25 1034 ALA A C 1
ATOM 8336 O O . ALA A 1 1034 ? 16.203 16.875 32.812 1 96.25 1034 ALA A O 1
ATOM 8337 N N . THR A 1 1035 ? 14.633 17.859 31.594 1 96.69 1035 THR A N 1
ATOM 8338 C CA . THR A 1 1035 ? 15.477 18.844 30.922 1 96.69 1035 THR A CA 1
ATOM 8339 C C . THR A 1 1035 ? 14.969 20.266 31.172 1 96.69 1035 THR A C 1
ATOM 8341 O O . THR A 1 1035 ? 13.93 20.656 30.641 1 96.69 1035 THR A O 1
ATOM 8344 N N . GLY A 1 1036 ? 15.695 21.031 31.938 1 94.19 1036 GLY A N 1
ATOM 8345 C CA . GLY A 1 1036 ? 15.227 22.359 32.344 1 94.19 1036 GLY A CA 1
ATOM 8346 C C . GLY A 1 1036 ? 15.727 23.469 31.406 1 94.19 1036 GLY A C 1
ATOM 8347 O O . GLY A 1 1036 ? 16.453 23.203 30.453 1 94.19 1036 GLY A O 1
ATOM 8348 N N . PHE A 1 1037 ? 15.32 24.688 31.719 1 95 1037 PHE A N 1
ATOM 8349 C CA . PHE A 1 1037 ? 15.672 25.891 30.969 1 95 1037 PHE A CA 1
ATOM 8350 C C . PHE A 1 1037 ? 17.188 26.031 30.844 1 95 1037 PHE A C 1
ATOM 8352 O O . PHE A 1 1037 ? 17.719 26.219 29.75 1 95 1037 PHE A O 1
ATOM 8359 N N . THR A 1 1038 ? 17.906 25.891 31.922 1 95.94 1038 THR A N 1
ATOM 8360 C CA . THR A 1 1038 ? 19.344 26.062 31.922 1 95.94 1038 THR A CA 1
ATOM 8361 C C . THR A 1 1038 ? 20.031 24.969 31.109 1 95.94 1038 THR A C 1
ATOM 8363 O O . THR A 1 1038 ? 21.062 25.203 30.484 1 95.94 1038 THR A O 1
ATOM 8366 N N . ASP A 1 1039 ? 19.484 23.703 31.188 1 96.69 1039 ASP A N 1
ATOM 8367 C CA . ASP A 1 1039 ? 20 22.625 30.344 1 96.69 1039 ASP A CA 1
ATOM 8368 C C . ASP A 1 1039 ? 19.953 23 28.875 1 96.69 1039 ASP A C 1
ATOM 8370 O O . ASP A 1 1039 ? 20.953 22.875 28.156 1 96.69 1039 ASP A O 1
ATOM 8374 N N . ARG A 1 1040 ? 18.812 23.5 28.438 1 95.75 1040 ARG A N 1
ATOM 8375 C CA . ARG A 1 1040 ? 18.641 23.875 27.031 1 95.75 1040 ARG A CA 1
ATOM 8376 C C . ARG A 1 1040 ? 19.562 25.031 26.672 1 95.75 1040 ARG A C 1
ATOM 8378 O O . ARG A 1 1040 ? 20.203 25.016 25.609 1 95.75 1040 ARG A O 1
ATOM 8385 N N . LEU A 1 1041 ? 19.594 26.031 27.547 1 94.75 1041 LEU A N 1
ATOM 8386 C CA . LEU A 1 1041 ? 20.438 27.203 27.312 1 94.75 1041 LEU A CA 1
ATOM 8387 C C . LEU A 1 1041 ? 21.891 26.797 27.125 1 94.75 1041 LEU A C 1
ATOM 8389 O O . LEU A 1 1041 ? 22.625 27.406 26.344 1 94.75 1041 LEU A O 1
ATOM 8393 N N . ASN A 1 1042 ? 22.344 25.75 27.844 1 94.75 1042 ASN A N 1
ATOM 8394 C CA . ASN A 1 1042 ? 23.734 25.312 27.797 1 94.75 1042 ASN A CA 1
ATOM 8395 C C . ASN A 1 1042 ? 23.922 24.125 26.875 1 94.75 1042 ASN A C 1
ATOM 8397 O O . ASN A 1 1042 ? 24.969 23.484 26.875 1 94.75 1042 ASN A O 1
ATOM 8401 N N . ASN A 1 1043 ? 22.891 23.703 26.141 1 93.69 1043 ASN A N 1
ATOM 8402 C CA . ASN A 1 1043 ? 22.891 22.609 25.172 1 93.69 1043 ASN A CA 1
ATOM 8403 C C . ASN A 1 1043 ? 23.203 21.266 25.828 1 93.69 1043 ASN A C 1
ATOM 8405 O O . ASN A 1 1043 ? 23.938 20.453 25.266 1 93.69 1043 ASN A O 1
ATOM 8409 N N . ASN A 1 1044 ? 22.797 21.141 27.156 1 96 1044 ASN A N 1
ATOM 8410 C CA . ASN A 1 1044 ? 22.812 19.859 27.828 1 96 1044 ASN A CA 1
ATOM 8411 C C . ASN A 1 1044 ? 21.516 19.078 27.578 1 96 1044 ASN A C 1
ATOM 8413 O O . ASN A 1 1044 ? 20.438 19.672 27.531 1 96 1044 ASN A O 1
ATOM 8417 N N . ASP A 1 1045 ? 21.688 17.766 27.406 1 98 1045 ASP A N 1
ATOM 8418 C CA . ASP A 1 1045 ? 20.516 16.922 27.203 1 98 1045 ASP A CA 1
ATOM 8419 C C . ASP A 1 1045 ? 20.547 15.711 28.125 1 98 1045 ASP A C 1
ATOM 8421 O O . ASP A 1 1045 ? 20.875 14.602 27.703 1 98 1045 ASP A O 1
ATOM 8425 N N . PRO A 1 1046 ? 20.125 15.938 29.375 1 98.44 1046 PRO A N 1
ATOM 8426 C CA . PRO A 1 1046 ? 20.188 14.852 30.359 1 98.44 1046 PRO A CA 1
ATOM 8427 C C . PRO A 1 1046 ? 19.328 13.656 29.953 1 98.44 1046 PRO A C 1
ATOM 8429 O O . PRO A 1 1046 ? 19.656 12.516 30.312 1 98.44 1046 PRO A O 1
ATOM 8432 N N . GLN A 1 1047 ? 18.203 13.836 29.281 1 98.69 1047 GLN A N 1
ATOM 8433 C CA . GLN A 1 1047 ? 17.344 12.734 28.859 1 98.69 1047 GLN A CA 1
ATOM 8434 C C . GLN A 1 1047 ? 18.047 11.844 27.844 1 98.69 1047 GLN A C 1
ATOM 8436 O O . GLN A 1 1047 ? 18.016 10.617 27.953 1 98.69 1047 GLN A O 1
ATOM 8441 N N . LEU A 1 1048 ? 18.641 12.438 26.797 1 98.75 1048 LEU A N 1
ATOM 8442 C CA . LEU A 1 1048 ? 19.391 11.688 25.781 1 98.75 1048 LEU A CA 1
ATOM 8443 C C . LEU A 1 1048 ? 20.578 10.969 26.406 1 98.75 1048 LEU A C 1
ATOM 8445 O O . LEU A 1 1048 ? 20.844 9.812 26.078 1 98.75 1048 LEU A O 1
ATOM 8449 N N . ASP A 1 1049 ? 21.297 11.68 27.375 1 98.69 1049 ASP A N 1
ATOM 8450 C CA . ASP A 1 1049 ? 22.438 11.086 28.062 1 98.69 1049 ASP A CA 1
ATOM 8451 C C . ASP A 1 1049 ? 22.016 9.852 28.844 1 98.69 1049 ASP A C 1
ATOM 8453 O O . ASP A 1 1049 ? 22.719 8.828 28.844 1 98.69 1049 ASP A O 1
ATOM 8457 N N . ARG A 1 1050 ? 20.891 9.969 29.531 1 98.69 1050 ARG A N 1
ATOM 8458 C CA . ARG A 1 1050 ? 20.391 8.844 30.312 1 98.69 1050 ARG A CA 1
ATOM 8459 C C . ARG A 1 1050 ? 20.031 7.664 29.406 1 98.69 1050 ARG A C 1
ATOM 8461 O O . ARG A 1 1050 ? 20.266 6.512 29.766 1 98.69 1050 ARG A O 1
ATOM 8468 N N . ALA A 1 1051 ? 19.391 7.926 28.234 1 98.81 1051 ALA A N 1
ATOM 8469 C CA . ALA A 1 1051 ? 19.031 6.879 27.281 1 98.81 1051 ALA A CA 1
ATOM 8470 C C . ALA A 1 1051 ? 20.266 6.129 26.781 1 98.81 1051 ALA A C 1
ATOM 8472 O O . ALA A 1 1051 ? 20.266 4.895 26.75 1 98.81 1051 ALA A O 1
ATOM 8473 N N . ILE A 1 1052 ? 21.359 6.875 26.391 1 98.75 1052 ILE A N 1
ATOM 8474 C CA . ILE A 1 1052 ? 22.594 6.273 25.906 1 98.75 1052 ILE A CA 1
ATOM 8475 C C . ILE A 1 1052 ? 23.188 5.383 27 1 98.75 1052 ILE A C 1
ATOM 8477 O O . ILE A 1 1052 ? 23.547 4.23 26.734 1 98.75 1052 ILE A O 1
ATOM 8481 N N . SER A 1 1053 ? 23.188 5.922 28.219 1 98.38 1053 SER A N 1
ATOM 8482 C CA . SER A 1 1053 ? 23.781 5.18 29.328 1 98.38 1053 SER A CA 1
ATOM 8483 C C . SER A 1 1053 ? 23 3.9 29.609 1 98.38 1053 SER A C 1
ATOM 8485 O O . SER A 1 1053 ? 23.609 2.852 29.875 1 98.38 1053 SER A O 1
ATOM 8487 N N . GLU A 1 1054 ? 21.688 3.965 29.594 1 98.38 1054 GLU A N 1
ATOM 8488 C CA . GLU A 1 1054 ? 20.859 2.799 29.859 1 98.38 1054 GLU A CA 1
ATOM 8489 C C . GLU A 1 1054 ? 21.078 1.706 28.828 1 98.38 1054 GLU A C 1
ATOM 8491 O O . GLU A 1 1054 ? 21.156 0.523 29.156 1 98.38 1054 GLU A O 1
ATOM 8496 N N . ILE A 1 1055 ? 21.172 2.047 27.5 1 98.38 1055 ILE A N 1
ATOM 8497 C CA . ILE A 1 1055 ? 21.375 1.075 26.422 1 98.38 1055 ILE A CA 1
ATOM 8498 C C . ILE A 1 1055 ? 22.781 0.478 26.547 1 98.38 1055 ILE A C 1
ATOM 8500 O O . ILE A 1 1055 ? 22.953 -0.733 26.391 1 98.38 1055 ILE A O 1
ATOM 8504 N N . MET A 1 1056 ? 23.797 1.372 26.781 1 97.94 1056 MET A N 1
ATOM 8505 C CA . MET A 1 1056 ? 25.172 0.889 26.875 1 97.94 1056 MET A CA 1
ATOM 8506 C C . MET A 1 1056 ? 25.328 -0.107 28.016 1 97.94 1056 MET A C 1
ATOM 8508 O O . MET A 1 1056 ? 26.109 -1.052 27.922 1 97.94 1056 MET A O 1
ATOM 8512 N N . LYS A 1 1057 ? 24.547 0.059 29.094 1 97.38 1057 LYS A N 1
ATOM 8513 C CA . LYS A 1 1057 ? 24.531 -0.892 30.203 1 97.38 1057 LYS A CA 1
ATOM 8514 C C . LYS A 1 1057 ? 23.969 -2.242 29.766 1 97.38 1057 LYS A C 1
ATOM 8516 O O . LYS A 1 1057 ? 24.469 -3.291 30.188 1 97.38 1057 LYS A O 1
ATOM 8521 N N . GLU A 1 1058 ? 22.969 -2.16 28.953 1 95.81 1058 GLU A N 1
ATOM 8522 C CA . GLU A 1 1058 ? 22.312 -3.381 28.484 1 95.81 1058 GLU A CA 1
ATOM 8523 C C . GLU A 1 1058 ? 23.188 -4.117 27.469 1 95.81 1058 GLU A C 1
ATOM 8525 O O . GLU A 1 1058 ? 23.125 -5.344 27.359 1 95.81 1058 GLU A O 1
ATOM 8530 N N . LEU A 1 1059 ? 23.953 -3.391 26.656 1 95.88 1059 LEU A N 1
ATOM 8531 C CA . LEU A 1 1059 ? 24.797 -3.973 25.625 1 95.88 1059 LEU A CA 1
ATOM 8532 C C . LEU A 1 1059 ? 26.078 -4.555 26.203 1 95.88 1059 LEU A C 1
ATOM 8534 O O . LEU A 1 1059 ? 26.828 -5.246 25.516 1 95.88 1059 LEU A O 1
ATOM 8538 N N . LYS A 1 1060 ? 26.438 -4.363 27.406 1 86.38 1060 LYS A N 1
ATOM 8539 C CA . LYS A 1 1060 ? 27.562 -5.016 28.078 1 86.38 1060 LYS A CA 1
ATOM 8540 C C . LYS A 1 1060 ? 27.234 -6.461 28.422 1 86.38 1060 LYS A C 1
ATOM 8542 O O . LYS A 1 1060 ? 28.078 -7.344 28.312 1 86.38 1060 LYS A O 1
ATOM 8547 N N . MET B 1 1 ? 59.875 -58.594 -65.562 1 19.69 1 MET B N 1
ATOM 8548 C CA . MET B 1 1 ? 59.625 -59.188 -64.25 1 19.69 1 MET B CA 1
ATOM 8549 C C . MET B 1 1 ? 58.531 -58.406 -63.5 1 19.69 1 MET B C 1
ATOM 8551 O O . MET B 1 1 ? 58.844 -57.562 -62.656 1 19.69 1 MET B O 1
ATOM 8555 N N . LYS B 1 2 ? 57.562 -57.875 -64.375 1 23.77 2 LYS B N 1
ATOM 8556 C CA . LYS B 1 2 ? 56.219 -57.281 -64.5 1 23.77 2 LYS B CA 1
ATOM 8557 C C . LYS B 1 2 ? 55.188 -58.031 -63.625 1 23.77 2 LYS B C 1
ATOM 8559 O O . LYS B 1 2 ? 54.125 -57.5 -63.375 1 23.77 2 LYS B O 1
ATOM 8564 N N . ASN B 1 3 ? 55.594 -59.344 -63.469 1 23.84 3 ASN B N 1
ATOM 8565 C CA . ASN B 1 3 ? 54.562 -60.312 -63.188 1 23.84 3 ASN B CA 1
ATOM 8566 C C . ASN B 1 3 ? 54.125 -60.25 -61.719 1 23.84 3 ASN B C 1
ATOM 8568 O O . ASN B 1 3 ? 53.094 -60.812 -61.344 1 23.84 3 ASN B O 1
ATOM 8572 N N . PHE B 1 4 ? 55.156 -60.062 -60.906 1 28.97 4 PHE B N 1
ATOM 8573 C CA . PHE B 1 4 ? 55 -60.625 -59.562 1 28.97 4 PHE B CA 1
ATOM 8574 C C . PHE B 1 4 ? 53.969 -59.844 -58.75 1 28.97 4 PHE B C 1
ATOM 8576 O O . PHE B 1 4 ? 53.719 -60.156 -57.594 1 28.97 4 PHE B O 1
ATOM 8583 N N . TYR B 1 5 ? 53.688 -58.562 -59.156 1 30.47 5 TYR B N 1
ATOM 8584 C CA . TYR B 1 5 ? 53 -57.688 -58.25 1 30.47 5 TYR B CA 1
ATOM 8585 C C . TYR B 1 5 ? 51.562 -58.094 -58.031 1 30.47 5 TYR B C 1
ATOM 8587 O O . TYR B 1 5 ? 50.781 -57.406 -57.406 1 30.47 5 TYR B O 1
ATOM 8595 N N . LEU B 1 6 ? 51.156 -59.125 -58.969 1 31.39 6 LEU B N 1
ATOM 8596 C CA . LEU B 1 6 ? 49.719 -59.344 -59 1 31.39 6 LEU B CA 1
ATOM 8597 C C . LEU B 1 6 ? 49.188 -59.938 -57.688 1 31.39 6 LEU B C 1
ATOM 8599 O O . LEU B 1 6 ? 48 -59.906 -57.406 1 31.39 6 LEU B O 1
ATOM 8603 N N . PHE B 1 7 ? 50.125 -60.75 -57.094 1 30.23 7 PHE B N 1
ATOM 8604 C CA . PHE B 1 7 ? 49.562 -61.688 -56.156 1 30.23 7 PHE B CA 1
ATOM 8605 C C . PHE B 1 7 ? 49 -60.969 -54.938 1 30.23 7 PHE B C 1
ATOM 8607 O O . PHE B 1 7 ? 48.219 -61.531 -54.188 1 30.23 7 PHE B O 1
ATOM 8614 N N . LEU B 1 8 ? 49.781 -59.938 -54.5 1 31.11 8 LEU B N 1
ATOM 8615 C CA . LEU B 1 8 ? 49.469 -59.531 -53.125 1 31.11 8 LEU B CA 1
ATOM 8616 C C . LEU B 1 8 ? 48.094 -58.938 -53.031 1 31.11 8 LEU B C 1
ATOM 8618 O O . LEU B 1 8 ? 47.688 -58.438 -51.969 1 31.11 8 LEU B O 1
ATOM 8622 N N . PHE B 1 9 ? 47.438 -58.688 -54.281 1 30.7 9 PHE B N 1
ATOM 8623 C CA . PHE B 1 9 ? 46.219 -57.938 -54.188 1 30.7 9 PHE B CA 1
ATOM 8624 C C . PHE B 1 9 ? 45.125 -58.75 -53.469 1 30.7 9 PHE B C 1
ATOM 8626 O O . PHE B 1 9 ? 44 -58.281 -53.312 1 30.7 9 PHE B O 1
ATOM 8633 N N . SER B 1 10 ? 45.281 -60.094 -53.594 1 28.23 10 SER B N 1
ATOM 8634 C CA . SER B 1 10 ? 44.062 -60.844 -53.281 1 28.23 10 SER B CA 1
ATOM 8635 C C . SER B 1 10 ? 43.656 -60.688 -51.844 1 28.23 10 SER B C 1
ATOM 8637 O O . SER B 1 10 ? 42.469 -60.781 -51.5 1 28.23 10 SER B O 1
ATOM 8639 N N . ALA B 1 11 ? 44.625 -60.969 -50.969 1 30.27 11 ALA B N 1
ATOM 8640 C CA . ALA B 1 11 ? 44.219 -61.469 -49.656 1 30.27 11 ALA B CA 1
ATOM 8641 C C . ALA B 1 11 ? 43.5 -60.406 -48.844 1 30.27 11 ALA B C 1
ATOM 8643 O O . ALA B 1 11 ? 43.031 -60.656 -47.75 1 30.27 11 ALA B O 1
ATOM 8644 N N . LEU B 1 12 ? 43.875 -59.125 -49.188 1 28.84 12 LEU B N 1
ATOM 8645 C CA . LEU B 1 12 ? 43.406 -58.188 -48.188 1 28.84 12 LEU B CA 1
ATOM 8646 C C . LEU B 1 12 ? 41.875 -58.062 -48.188 1 28.84 12 LEU B C 1
ATOM 8648 O O . LEU B 1 12 ? 41.312 -57.094 -47.688 1 28.84 12 LEU B O 1
ATOM 8652 N N . LEU B 1 13 ? 41.25 -58.844 -49.094 1 30 13 LEU B N 1
ATOM 8653 C CA . LEU B 1 13 ? 39.812 -58.625 -49.031 1 30 13 LEU B CA 1
ATOM 8654 C C . LEU B 1 13 ? 39.25 -59.156 -47.688 1 30 13 LEU B C 1
ATOM 8656 O O . LEU B 1 13 ? 38.656 -60.219 -47.656 1 30 13 LEU B O 1
ATOM 8660 N N . ILE B 1 14 ? 40.125 -59.375 -46.688 1 28.27 14 ILE B N 1
ATOM 8661 C CA . ILE B 1 14 ? 39.5 -59.906 -45.5 1 28.27 14 ILE B CA 1
ATOM 8662 C C . ILE B 1 14 ? 38.219 -59.125 -45.188 1 28.27 14 ILE B C 1
ATOM 8664 O O . ILE B 1 14 ? 38.156 -57.938 -45.438 1 28.27 14 ILE B O 1
ATOM 8668 N N . SER B 1 15 ? 37.188 -59.875 -44.656 1 28.47 15 SER B N 1
ATOM 8669 C CA . SER B 1 15 ? 35.781 -59.719 -44.281 1 28.47 15 SER B CA 1
ATOM 8670 C C . SER B 1 15 ? 35.625 -58.594 -43.281 1 28.47 15 SER B C 1
ATOM 8672 O O . SER B 1 15 ? 36.125 -58.656 -42.156 1 28.47 15 SER B O 1
ATOM 8674 N N . ALA B 1 16 ? 35.906 -57.344 -43.656 1 31.58 16 ALA B N 1
ATOM 8675 C CA . ALA B 1 16 ? 35.312 -56.312 -42.812 1 31.58 16 ALA B CA 1
ATOM 8676 C C . ALA B 1 16 ? 33.875 -56.719 -42.406 1 31.58 16 ALA B C 1
ATOM 8678 O O . ALA B 1 16 ? 32.969 -56.625 -43.188 1 31.58 16 ALA B O 1
ATOM 8679 N N . THR B 1 17 ? 33.875 -57.875 -41.75 1 31.09 17 THR B N 1
ATOM 8680 C CA . THR B 1 17 ? 32.562 -58.031 -41.094 1 31.09 17 THR B CA 1
ATOM 8681 C C . THR B 1 17 ? 32.125 -56.719 -40.469 1 31.09 17 THR B C 1
ATOM 8683 O O . THR B 1 17 ? 32.844 -56.156 -39.625 1 31.09 17 THR B O 1
ATOM 8686 N N . ALA B 1 18 ? 31.672 -55.844 -41.281 1 34.69 18 ALA B N 1
ATOM 8687 C CA . ALA B 1 18 ? 30.844 -54.781 -40.75 1 34.69 18 ALA B CA 1
ATOM 8688 C C . ALA B 1 18 ? 29.984 -55.281 -39.594 1 34.69 18 ALA B C 1
ATOM 8690 O O . ALA B 1 18 ? 29.016 -56 -39.781 1 34.69 18 ALA B O 1
ATOM 8691 N N . SER B 1 19 ? 30.703 -55.75 -38.594 1 34.12 19 SER B N 1
ATOM 8692 C CA . SER B 1 19 ? 29.766 -55.844 -37.469 1 34.12 19 SER B CA 1
ATOM 8693 C C . SER B 1 19 ? 28.828 -54.656 -37.406 1 34.12 19 SER B C 1
ATOM 8695 O O . SER B 1 19 ? 29.297 -53.5 -37.312 1 34.12 19 SER B O 1
ATOM 8697 N N . ALA B 1 20 ? 27.891 -54.688 -38.156 1 39 20 ALA B N 1
ATOM 8698 C CA . ALA B 1 20 ? 26.781 -53.75 -37.906 1 39 20 ALA B CA 1
ATOM 8699 C C . ALA B 1 20 ? 26.625 -53.531 -36.375 1 39 20 ALA B C 1
ATOM 8701 O O . ALA B 1 20 ? 26.219 -54.438 -35.656 1 39 20 ALA B O 1
ATOM 8702 N N . GLN B 1 21 ? 27.578 -52.938 -35.844 1 39.38 21 GLN B N 1
ATOM 8703 C CA . GLN B 1 21 ? 27.266 -52.531 -34.469 1 39.38 21 GLN B CA 1
ATOM 8704 C C . GLN B 1 21 ? 25.797 -52.188 -34.312 1 39.38 21 GLN B C 1
ATOM 8706 O O . GLN B 1 21 ? 25.312 -51.219 -34.938 1 39.38 21 GLN B O 1
ATOM 8711 N N . GLN B 1 22 ? 24.969 -53.156 -34.219 1 47.12 22 GLN B N 1
ATOM 8712 C CA . GLN B 1 22 ? 23.578 -52.906 -33.906 1 47.12 22 GLN B CA 1
ATOM 8713 C C . GLN B 1 22 ? 23.438 -51.75 -32.906 1 47.12 22 GLN B C 1
ATOM 8715 O O . GLN B 1 22 ? 24 -51.812 -31.797 1 47.12 22 GLN B O 1
ATOM 8720 N N . GLN B 1 23 ? 23.188 -50.594 -33.281 1 64.12 23 GLN B N 1
ATOM 8721 C CA . GLN B 1 23 ? 22.969 -49.438 -32.469 1 64.12 23 GLN B CA 1
ATOM 8722 C C . GLN B 1 23 ? 22.016 -49.75 -31.312 1 64.12 23 GLN B C 1
ATOM 8724 O O . GLN B 1 23 ? 20.906 -50.25 -31.531 1 64.12 23 GLN B O 1
ATOM 8729 N N . GLU B 1 24 ? 22.5 -49.781 -30.062 1 83.81 24 GLU B N 1
ATOM 8730 C CA . GLU B 1 24 ? 21.703 -50 -28.844 1 83.81 24 GLU B CA 1
ATOM 8731 C C . GLU B 1 24 ? 20.516 -49.031 -28.797 1 83.81 24 GLU B C 1
ATOM 8733 O O . GLU B 1 24 ? 20.625 -47.875 -29.203 1 83.81 24 GLU B O 1
ATOM 8738 N N . VAL B 1 25 ? 19.391 -49.562 -28.594 1 91.75 25 VAL B N 1
ATOM 8739 C CA . VAL B 1 25 ? 18.156 -48.781 -28.5 1 91.75 25 VAL B CA 1
ATOM 8740 C C . VAL B 1 25 ? 17.969 -48.281 -27.078 1 91.75 25 VAL B C 1
ATOM 8742 O O . VAL B 1 25 ? 17.938 -49.094 -26.125 1 91.75 25 VAL B O 1
ATOM 8745 N N . TYR B 1 26 ? 18 -46.938 -26.906 1 94.5 26 TYR B N 1
ATOM 8746 C CA . TYR B 1 26 ? 17.766 -46.312 -25.625 1 94.5 26 TYR B CA 1
ATOM 8747 C C . TYR B 1 26 ? 16.438 -45.594 -25.594 1 94.5 26 TYR B C 1
ATOM 8749 O O . TYR B 1 26 ? 15.828 -45.344 -26.641 1 94.5 26 TYR B O 1
ATOM 8757 N N . PHE B 1 27 ? 15.93 -45.25 -24.328 1 95.94 27 PHE B N 1
ATOM 8758 C CA . PHE B 1 27 ? 14.727 -44.5 -24.031 1 95.94 27 PHE B CA 1
ATOM 8759 C C . PHE B 1 27 ? 13.469 -45.281 -24.375 1 95.94 27 PHE B C 1
ATOM 8761 O O . PHE B 1 27 ? 12.492 -44.75 -24.875 1 95.94 27 PHE B O 1
ATOM 8768 N N . THR B 1 28 ? 13.617 -46.625 -24.297 1 96.31 28 THR B N 1
ATOM 8769 C CA . THR B 1 28 ? 12.445 -47.5 -24.25 1 96.31 28 THR B CA 1
ATOM 8770 C C . THR B 1 28 ? 11.805 -47.469 -22.859 1 96.31 28 THR B C 1
ATOM 8772 O O . THR B 1 28 ? 12.508 -47.531 -21.844 1 96.31 28 THR B O 1
ATOM 8775 N N . SER B 1 29 ? 10.555 -47.312 -22.859 1 96.62 29 SER B N 1
ATOM 8776 C CA . SER B 1 29 ? 9.938 -47.062 -21.562 1 96.62 29 SER B CA 1
ATOM 8777 C C . SER B 1 29 ? 8.57 -47.75 -21.469 1 96.62 29 SER B C 1
ATOM 8779 O O . SER B 1 29 ? 8.062 -48.25 -22.469 1 96.62 29 SER B O 1
ATOM 8781 N N . TYR B 1 30 ? 8 -47.875 -20.266 1 97.69 30 TYR B N 1
ATOM 8782 C CA . TYR B 1 30 ? 6.668 -48.375 -19.938 1 97.69 30 TYR B CA 1
ATOM 8783 C C . TYR B 1 30 ? 6.496 -49.812 -20.422 1 97.69 30 TYR B C 1
ATOM 8785 O O . TYR B 1 30 ? 5.57 -50.125 -21.172 1 97.69 30 TYR B O 1
ATOM 8793 N N . PRO B 1 31 ? 7.277 -50.656 -19.922 1 98 31 PRO B N 1
ATOM 8794 C CA . PRO B 1 31 ? 7.18 -52.031 -20.391 1 98 31 PRO B CA 1
ATOM 8795 C C . PRO B 1 31 ? 5.922 -52.75 -19.891 1 98 31 PRO B C 1
ATOM 8797 O O . PRO B 1 31 ? 5.473 -52.5 -18.781 1 98 31 PRO B O 1
ATOM 8800 N N . ALA B 1 32 ? 5.398 -53.531 -20.688 1 97.88 32 ALA B N 1
ATOM 8801 C CA . ALA B 1 32 ? 4.324 -54.469 -20.359 1 97.88 32 ALA B CA 1
ATOM 8802 C C . ALA B 1 32 ? 4.598 -55.844 -20.969 1 97.88 32 ALA B C 1
ATOM 8804 O O . ALA B 1 32 ? 5.34 -55.969 -21.953 1 97.88 32 ALA B O 1
ATOM 8805 N N . LEU B 1 33 ? 4.035 -56.906 -20.344 1 98 33 LEU B N 1
ATOM 8806 C CA . LEU B 1 33 ? 4.23 -58.25 -20.828 1 98 33 LEU B CA 1
ATOM 8807 C C . LEU B 1 33 ? 2.896 -58.938 -21.141 1 98 33 LEU B C 1
ATOM 8809 O O . LEU B 1 33 ? 1.892 -58.656 -20.469 1 98 33 LEU B O 1
ATOM 8813 N N . THR B 1 34 ? 2.975 -59.75 -22.172 1 97.5 34 THR B N 1
ATOM 8814 C CA . THR B 1 34 ? 1.826 -60.625 -22.375 1 97.5 34 THR B CA 1
ATOM 8815 C C . THR B 1 34 ? 1.684 -61.625 -21.234 1 97.5 34 THR B C 1
ATOM 8817 O O . THR B 1 34 ? 2.621 -61.844 -20.453 1 97.5 34 THR B O 1
ATOM 8820 N N . PRO B 1 35 ? 0.511 -62.25 -21.141 1 97.62 35 PRO B N 1
ATOM 8821 C CA . PRO B 1 35 ? 0.261 -63.125 -19.984 1 97.62 35 PRO B CA 1
ATOM 8822 C C . PRO B 1 35 ? 1.282 -64.25 -19.859 1 97.62 35 PRO B C 1
ATOM 8824 O O . PRO B 1 35 ? 1.603 -64.688 -18.75 1 97.62 35 PRO B O 1
ATOM 8827 N N . ASP B 1 36 ? 1.889 -64.688 -20.984 1 96 36 ASP B N 1
ATOM 8828 C CA . ASP B 1 36 ? 2.824 -65.812 -21 1 96 36 ASP B CA 1
ATOM 8829 C C . ASP B 1 36 ? 4.266 -65.312 -20.844 1 96 36 ASP B C 1
ATOM 8831 O O . ASP B 1 36 ? 5.191 -66.125 -20.781 1 96 36 ASP B O 1
ATOM 8835 N N . GLY B 1 37 ? 4.488 -64.062 -20.797 1 96 37 GLY B N 1
ATOM 8836 C CA . GLY B 1 37 ? 5.809 -63.469 -20.594 1 96 37 GLY B CA 1
ATOM 8837 C C . GLY B 1 37 ? 6.707 -63.562 -21.812 1 96 37 GLY B C 1
ATOM 8838 O O . GLY B 1 37 ? 7.91 -63.312 -21.719 1 96 37 GLY B O 1
ATOM 8839 N N . LYS B 1 38 ? 6.145 -63.844 -22.969 1 95.69 38 LYS B N 1
ATOM 8840 C CA . LYS B 1 38 ? 6.965 -64.125 -24.141 1 95.69 38 LYS B CA 1
ATOM 8841 C C . LYS B 1 38 ? 7.105 -62.875 -25.016 1 95.69 38 LYS B C 1
ATOM 8843 O O . LYS B 1 38 ? 8.039 -62.781 -25.812 1 95.69 38 LYS B O 1
ATOM 8848 N N . THR B 1 39 ? 6.113 -62.094 -24.906 1 96.19 39 THR B N 1
ATOM 8849 C CA . THR B 1 39 ? 6.105 -60.844 -25.688 1 96.19 39 THR B CA 1
ATOM 8850 C C . THR B 1 39 ? 6.137 -59.625 -24.766 1 96.19 39 THR B C 1
ATOM 8852 O O . THR B 1 39 ? 5.426 -59.594 -23.766 1 96.19 39 THR B O 1
ATOM 8855 N N . ILE B 1 40 ? 6.977 -58.656 -25.109 1 97 40 ILE B N 1
ATOM 8856 C CA . ILE B 1 40 ? 7.066 -57.406 -24.375 1 97 40 ILE B CA 1
ATOM 8857 C C . ILE B 1 40 ? 6.566 -56.25 -25.25 1 97 40 ILE B C 1
ATOM 8859 O O . ILE B 1 40 ? 6.816 -56.219 -26.453 1 97 40 ILE B O 1
ATOM 8863 N N . ILE B 1 41 ? 5.766 -55.375 -24.734 1 97.44 41 ILE B N 1
ATOM 8864 C CA . ILE B 1 41 ? 5.301 -54.125 -25.344 1 97.44 41 ILE B CA 1
ATOM 8865 C C . ILE B 1 41 ? 5.895 -52.938 -24.609 1 97.44 41 ILE B C 1
ATOM 8867 O O . ILE B 1 41 ? 5.996 -52.938 -23.391 1 97.44 41 ILE B O 1
ATOM 8871 N N . PHE B 1 42 ? 6.332 -51.938 -25.328 1 97.19 42 PHE B N 1
ATOM 8872 C CA . PHE B 1 42 ? 6.973 -50.781 -24.688 1 97.19 42 PHE B CA 1
ATOM 8873 C C . PHE B 1 42 ? 6.781 -49.531 -25.547 1 97.19 42 PHE B C 1
ATOM 8875 O O . PHE B 1 42 ? 6.367 -49.594 -26.703 1 97.19 42 PHE B O 1
ATOM 8882 N N . SER B 1 43 ? 6.922 -48.344 -24.938 1 96.38 43 SER B N 1
ATOM 8883 C CA . SER B 1 43 ? 6.887 -47.062 -25.625 1 96.38 43 SER B CA 1
ATOM 8884 C C . SER B 1 43 ? 8.266 -46.688 -26.141 1 96.38 43 SER B C 1
ATOM 8886 O O . SER B 1 43 ? 9.273 -46.844 -25.453 1 96.38 43 SER B O 1
ATOM 8888 N N . TYR B 1 44 ? 8.32 -46.188 -27.328 1 94.62 44 TYR B N 1
ATOM 8889 C CA . TYR B 1 44 ? 9.539 -45.719 -27.984 1 94.62 44 TYR B CA 1
ATOM 8890 C C . TYR B 1 44 ? 9.211 -44.719 -29.094 1 94.62 44 TYR B C 1
ATOM 8892 O O . TYR B 1 44 ? 8.398 -45 -29.969 1 94.62 44 TYR B O 1
ATOM 8900 N N . GLU B 1 45 ? 9.789 -43.531 -29 1 90.88 45 GLU B N 1
ATOM 8901 C CA . GLU B 1 45 ? 9.609 -42.438 -29.953 1 90.88 45 GLU B CA 1
ATOM 8902 C C . GLU B 1 45 ? 8.141 -42.031 -30.078 1 90.88 45 GLU B C 1
ATOM 8904 O O . GLU B 1 45 ? 7.645 -41.812 -31.188 1 90.88 45 GLU B O 1
ATOM 8909 N N . GLY B 1 46 ? 7.453 -42.188 -28.984 1 89.75 46 GLY B N 1
ATOM 8910 C CA . GLY B 1 46 ? 6.086 -41.688 -28.938 1 89.75 46 GLY B CA 1
ATOM 8911 C C . GLY B 1 46 ? 5.059 -42.75 -29.266 1 89.75 46 GLY B C 1
ATOM 8912 O O . GLY B 1 46 ? 3.857 -42.531 -29.078 1 89.75 46 GLY B O 1
ATOM 8913 N N . ASP B 1 47 ? 5.512 -43.938 -29.688 1 93.94 47 ASP B N 1
ATOM 8914 C CA . ASP B 1 47 ? 4.594 -45 -30.109 1 93.94 47 ASP B CA 1
ATOM 8915 C C . ASP B 1 47 ? 4.816 -46.25 -29.281 1 93.94 47 ASP B C 1
ATOM 8917 O O . ASP B 1 47 ? 5.812 -46.375 -28.562 1 93.94 47 ASP B O 1
ATOM 8921 N N . LEU B 1 48 ? 3.879 -47.219 -29.469 1 96.25 48 LEU B N 1
ATOM 8922 C CA . LEU B 1 48 ? 4.031 -48.531 -28.828 1 96.25 48 LEU B CA 1
ATOM 8923 C C . LEU B 1 48 ? 4.652 -49.531 -29.797 1 96.25 48 LEU B C 1
ATOM 8925 O O . LEU B 1 48 ? 4.328 -49.531 -30.984 1 96.25 48 LEU B O 1
ATOM 8929 N N . TRP B 1 49 ? 5.535 -50.281 -29.281 1 95.69 49 TRP B N 1
ATOM 8930 C CA . TRP B 1 49 ? 6.227 -51.312 -30.016 1 95.69 49 TRP B CA 1
ATOM 8931 C C . TRP B 1 49 ? 6.082 -52.656 -29.297 1 95.69 49 TRP B C 1
ATOM 8933 O O . TRP B 1 49 ? 5.848 -52.719 -28.094 1 95.69 49 TRP B O 1
ATOM 8943 N N . LYS B 1 50 ? 6.148 -53.781 -29.969 1 95.69 50 LYS B N 1
ATOM 8944 C CA . LYS B 1 50 ? 6.141 -55.125 -29.375 1 95.69 50 LYS B CA 1
ATOM 8945 C C . LYS B 1 50 ? 7.305 -55.938 -29.891 1 95.69 50 LYS B C 1
ATOM 8947 O O . LYS B 1 50 ? 7.734 -55.781 -31.047 1 95.69 50 LYS B O 1
ATOM 8952 N N . ALA B 1 51 ? 7.82 -56.75 -29.047 1 95.88 51 ALA B N 1
ATOM 8953 C CA . ALA B 1 51 ? 8.898 -57.688 -29.406 1 95.88 51 ALA B CA 1
ATOM 8954 C C . ALA B 1 51 ? 8.805 -58.969 -28.578 1 95.88 51 ALA B C 1
ATOM 8956 O O . ALA B 1 51 ? 8.203 -58.969 -27.5 1 95.88 51 ALA B O 1
ATOM 8957 N N . ASP B 1 52 ? 9.367 -60.031 -29.172 1 94.56 52 ASP B N 1
ATOM 8958 C CA . ASP B 1 52 ? 9.531 -61.219 -28.375 1 94.56 52 ASP B CA 1
ATOM 8959 C C . ASP B 1 52 ? 10.695 -61.094 -27.406 1 94.56 52 ASP B C 1
ATOM 8961 O O . ASP B 1 52 ? 11.742 -60.531 -27.75 1 94.56 52 ASP B O 1
ATOM 8965 N N . VAL B 1 53 ? 10.523 -61.5 -26.219 1 94 53 VAL B N 1
ATOM 8966 C CA . VAL B 1 53 ? 11.555 -61.438 -25.188 1 94 53 VAL B CA 1
ATOM 8967 C C . VAL B 1 53 ? 12.805 -62.188 -25.656 1 94 53 VAL B C 1
ATOM 8969 O O . VAL B 1 53 ? 13.922 -61.781 -25.344 1 94 53 VAL B O 1
ATOM 8972 N N . ALA B 1 54 ? 12.57 -63.25 -26.406 1 87.44 54 ALA B N 1
ATOM 8973 C CA . ALA B 1 54 ? 13.672 -64.062 -26.875 1 87.44 54 ALA B CA 1
ATOM 8974 C C . ALA B 1 54 ? 14.172 -63.625 -28.234 1 87.44 54 ALA B C 1
ATOM 8976 O O . ALA B 1 54 ? 15.211 -64.062 -28.719 1 87.44 54 ALA B O 1
ATOM 8977 N N . ASN B 1 55 ? 13.414 -62.812 -28.859 1 80.75 55 ASN B N 1
ATOM 8978 C CA . ASN B 1 55 ? 13.758 -62.312 -30.188 1 80.75 55 ASN B CA 1
ATOM 8979 C C . ASN B 1 55 ? 13.914 -60.781 -30.203 1 80.75 55 ASN B C 1
ATOM 8981 O O . ASN B 1 55 ? 12.953 -60.062 -29.938 1 80.75 55 ASN B O 1
ATOM 8985 N N . PRO B 1 56 ? 14.938 -60.344 -30.812 1 80.56 56 PRO B N 1
ATOM 8986 C CA . PRO B 1 56 ? 15.305 -58.938 -30.703 1 80.56 56 PRO B CA 1
ATOM 8987 C C . PRO B 1 56 ? 14.523 -58.031 -31.656 1 80.56 56 PRO B C 1
ATOM 8989 O O . PRO B 1 56 ? 14.508 -56.812 -31.484 1 80.56 56 PRO B O 1
ATOM 8992 N N . VAL B 1 57 ? 13.75 -58.5 -32.625 1 91.12 57 VAL B N 1
ATOM 8993 C CA . VAL B 1 57 ? 13.133 -57.625 -33.625 1 91.12 57 VAL B CA 1
ATOM 8994 C C . VAL B 1 57 ? 11.828 -57.031 -33.062 1 91.12 57 VAL B C 1
ATOM 8996 O O . VAL B 1 57 ? 10.906 -57.781 -32.719 1 91.12 57 VAL B O 1
ATOM 8999 N N . ALA B 1 58 ? 11.766 -55.719 -32.938 1 93.88 58 ALA B N 1
ATOM 9000 C CA . ALA B 1 58 ? 10.578 -55.031 -32.438 1 93.88 58 ALA B CA 1
ATOM 9001 C C . ALA B 1 58 ? 9.727 -54.5 -33.594 1 93.88 58 ALA B C 1
ATOM 9003 O O . ALA B 1 58 ? 10.25 -54.031 -34.594 1 93.88 58 ALA B O 1
ATOM 9004 N N . VAL B 1 59 ? 8.406 -54.562 -33.531 1 92.56 59 VAL B N 1
ATOM 9005 C CA . VAL B 1 59 ? 7.453 -54.062 -34.5 1 92.56 59 VAL B CA 1
ATOM 9006 C C . VAL B 1 59 ? 6.566 -53 -33.875 1 92.56 59 VAL B C 1
ATOM 9008 O O . VAL B 1 59 ? 6.156 -53.125 -32.719 1 92.56 59 VAL B O 1
ATOM 9011 N N . ARG B 1 60 ? 6.297 -52 -34.656 1 93.12 60 ARG B N 1
ATOM 9012 C CA . ARG B 1 60 ? 5.465 -50.875 -34.219 1 93.12 60 ARG B CA 1
ATOM 9013 C C . ARG B 1 60 ? 3.998 -51.281 -34.125 1 93.12 60 ARG B C 1
ATOM 9015 O O . ARG B 1 60 ? 3.475 -51.906 -35.062 1 93.12 60 ARG B O 1
ATOM 9022 N N . LEU B 1 61 ? 3.359 -50.906 -33.031 1 94 61 LEU B N 1
ATOM 9023 C CA . LEU B 1 61 ? 1.958 -51.281 -32.844 1 94 61 LEU B CA 1
ATOM 9024 C C . LEU B 1 61 ? 1.049 -50.094 -33.125 1 94 61 LEU B C 1
ATOM 9026 O O . LEU B 1 61 ? -0.075 -50.25 -33.625 1 94 61 LEU B O 1
ATOM 9030 N N . THR B 1 62 ? 1.47 -48.906 -32.75 1 93.25 62 THR B N 1
ATOM 9031 C CA . THR B 1 62 ? 0.653 -47.688 -32.906 1 93.25 62 THR B CA 1
ATOM 9032 C C . THR B 1 62 ? 1.415 -46.625 -33.688 1 93.25 62 THR B C 1
ATOM 9034 O O . THR B 1 62 ? 2.645 -46.688 -33.781 1 93.25 62 THR B O 1
ATOM 9037 N N . ALA B 1 63 ? 0.718 -45.688 -34.312 1 88.81 63 ALA B N 1
ATOM 9038 C CA . ALA B 1 63 ? 1.285 -44.531 -35 1 88.81 63 ALA B CA 1
ATOM 9039 C C . ALA B 1 63 ? 0.354 -43.312 -34.906 1 88.81 63 ALA B C 1
ATOM 9041 O O . ALA B 1 63 ? 0.034 -42.688 -35.906 1 88.81 63 ALA B O 1
ATOM 9042 N N . MET B 1 64 ? -0.06 -43.094 -33.688 1 88.62 64 MET B N 1
ATOM 9043 C CA . MET B 1 64 ? -0.956 -41.969 -33.438 1 88.62 64 MET B CA 1
ATOM 9044 C C . MET B 1 64 ? -0.166 -40.688 -33.219 1 88.62 64 MET B C 1
ATOM 9046 O O . MET B 1 64 ? 1.062 -40.719 -33.125 1 88.62 64 MET B O 1
ATOM 9050 N N . GLN B 1 65 ? -0.916 -39.562 -33.25 1 86.12 65 GLN B N 1
ATOM 9051 C CA . GLN B 1 65 ? -0.28 -38.281 -32.875 1 86.12 65 GLN B CA 1
ATOM 9052 C C . GLN B 1 65 ? -0.045 -38.219 -31.375 1 86.12 65 GLN B C 1
ATOM 9054 O O . GLN B 1 65 ? -0.809 -38.812 -30.594 1 86.12 65 GLN B O 1
ATOM 9059 N N . GLY B 1 66 ? 0.983 -37.625 -30.984 1 87.06 66 GLY B N 1
ATOM 9060 C CA . GLY B 1 66 ? 1.312 -37.5 -29.562 1 87.06 66 GLY B CA 1
ATOM 9061 C C . GLY B 1 66 ? 2.137 -38.656 -29.047 1 87.06 66 GLY B C 1
ATOM 9062 O O . GLY B 1 66 ? 2.918 -39.25 -29.797 1 87.06 66 GLY B O 1
ATOM 9063 N N . GLN B 1 67 ? 1.973 -38.875 -27.75 1 91.5 67 GLN B N 1
ATOM 9064 C CA . GLN B 1 67 ? 2.734 -39.938 -27.094 1 91.5 67 GLN B CA 1
ATOM 9065 C C . GLN B 1 67 ? 1.81 -41 -26.516 1 91.5 67 GLN B C 1
ATOM 9067 O O . GLN B 1 67 ? 0.804 -40.688 -25.875 1 91.5 67 GLN B O 1
ATOM 9072 N N . GLU B 1 68 ? 2.104 -42.188 -26.875 1 95.75 68 GLU B N 1
ATOM 9073 C CA . GLU B 1 68 ? 1.417 -43.344 -26.281 1 95.75 68 GLU B CA 1
ATOM 9074 C C . GLU B 1 68 ? 2.254 -43.969 -25.172 1 95.75 68 GLU B C 1
ATOM 9076 O O . GLU B 1 68 ? 3.416 -44.312 -25.391 1 95.75 68 GLU B O 1
ATOM 9081 N N . THR B 1 69 ? 1.625 -44.062 -24 1 96.5 69 THR B N 1
ATOM 9082 C CA . THR B 1 69 ? 2.336 -44.594 -22.828 1 96.5 69 THR B CA 1
ATOM 9083 C C . THR B 1 69 ? 1.459 -45.562 -22.031 1 96.5 69 THR B C 1
ATOM 9085 O O . THR B 1 69 ? 0.278 -45.719 -22.344 1 96.5 69 THR B O 1
ATOM 9088 N N . SER B 1 70 ? 2 -46.281 -21.109 1 97.81 70 SER B N 1
ATOM 9089 C CA . SER B 1 70 ? 1.36 -47.125 -20.109 1 97.81 70 SER B CA 1
ATOM 9090 C C . SER B 1 70 ? 0.56 -48.25 -20.766 1 97.81 70 SER B C 1
ATOM 9092 O O . SER B 1 70 ? -0.619 -48.438 -20.453 1 97.81 70 SER B O 1
ATOM 9094 N N . PRO B 1 71 ? 1.173 -48.938 -21.688 1 98.25 71 PRO B N 1
ATOM 9095 C CA . PRO B 1 71 ? 0.48 -50.094 -22.234 1 98.25 71 PRO B CA 1
ATOM 9096 C C . PRO B 1 71 ? 0.243 -51.188 -21.203 1 98.25 71 PRO B C 1
ATOM 9098 O O . PRO B 1 71 ? 1.09 -51.406 -20.328 1 98.25 71 PRO B O 1
ATOM 9101 N N . ARG B 1 72 ? -0.862 -51.812 -21.234 1 98.5 72 ARG B N 1
ATOM 9102 C CA . ARG B 1 72 ? -1.21 -52.938 -20.406 1 98.5 72 ARG B CA 1
ATOM 9103 C C . ARG B 1 72 ? -1.961 -54 -21.203 1 98.5 72 ARG B C 1
ATOM 9105 O O . ARG B 1 72 ? -2.965 -53.688 -21.859 1 98.5 72 ARG B O 1
ATOM 9112 N N . VAL B 1 73 ? -1.475 -55.219 -21.125 1 98.19 73 VAL B N 1
ATOM 9113 C CA . VAL B 1 73 ? -2.133 -56.312 -21.828 1 98.19 73 VAL B CA 1
ATOM 9114 C C . VAL B 1 73 ? -3.166 -56.969 -20.922 1 98.19 73 VAL B C 1
ATOM 9116 O O . VAL B 1 73 ? -2.898 -57.219 -19.734 1 98.19 73 VAL B O 1
ATOM 9119 N N . SER B 1 74 ? -4.336 -57.219 -21.5 1 98.12 74 SER B N 1
ATOM 9120 C CA . SER B 1 74 ? -5.375 -57.906 -20.719 1 98.12 74 SER B CA 1
ATOM 9121 C C . SER B 1 74 ? -4.941 -59.281 -20.297 1 98.12 74 SER B C 1
ATOM 9123 O O . SER B 1 74 ? -4.191 -59.969 -21.016 1 98.12 74 SER B O 1
ATOM 9125 N N . PRO B 1 75 ? -5.434 -59.781 -19.141 1 96.69 75 PRO B N 1
ATOM 9126 C CA . PRO B 1 75 ? -5.016 -61.062 -18.625 1 96.69 75 PRO B CA 1
ATOM 9127 C C . PRO B 1 75 ? -5.32 -62.219 -19.594 1 96.69 75 PRO B C 1
ATOM 9129 O O . PRO B 1 75 ? -4.641 -63.25 -19.562 1 96.69 75 PRO B O 1
ATOM 9132 N N . ASP B 1 76 ? -6.285 -62.094 -20.5 1 95.81 76 ASP B N 1
ATOM 9133 C CA . ASP B 1 76 ? -6.625 -63.156 -21.469 1 95.81 76 ASP B CA 1
ATOM 9134 C C . ASP B 1 76 ? -5.742 -63.062 -22.703 1 95.81 76 ASP B C 1
ATOM 9136 O O . ASP B 1 76 ? -5.824 -63.906 -23.594 1 95.81 76 ASP B O 1
ATOM 9140 N N . GLY B 1 77 ? -4.926 -62 -22.766 1 96.5 77 GLY B N 1
ATOM 9141 C CA . GLY B 1 77 ? -3.957 -61.844 -23.844 1 96.5 77 GLY B CA 1
ATOM 9142 C C . GLY B 1 77 ? -4.57 -61.312 -25.125 1 96.5 77 GLY B C 1
ATOM 9143 O O . GLY B 1 77 ? -3.928 -61.312 -26.172 1 96.5 77 GLY B O 1
ATOM 9144 N N . GLN B 1 78 ? -5.785 -60.719 -25.078 1 96.69 78 GLN B N 1
ATOM 9145 C CA . GLN B 1 78 ? -6.5 -60.375 -26.297 1 96.69 78 GLN B CA 1
ATOM 9146 C C . GLN B 1 78 ? -6.461 -58.875 -26.562 1 96.69 78 GLN B C 1
ATOM 9148 O O . GLN B 1 78 ? -6.57 -58.438 -27.703 1 96.69 78 GLN B O 1
ATOM 9153 N N . TRP B 1 79 ? -6.355 -58.156 -25.484 1 97.56 79 TRP B N 1
ATOM 9154 C CA . TRP B 1 79 ? -6.531 -56.719 -25.625 1 97.56 79 TRP B CA 1
ATOM 9155 C C . TRP B 1 79 ? -5.324 -55.969 -25.078 1 97.56 79 TRP B C 1
ATOM 9157 O O . TRP B 1 79 ? -4.668 -56.438 -24.141 1 97.56 79 TRP B O 1
ATOM 9167 N N . LEU B 1 80 ? -5.059 -54.812 -25.656 1 98.06 80 LEU B N 1
ATOM 9168 C CA . LEU B 1 80 ? -4.055 -53.875 -25.188 1 98.06 80 LEU B CA 1
ATOM 9169 C C . LEU B 1 80 ? -4.691 -52.531 -24.844 1 98.06 80 LEU B C 1
ATOM 9171 O O . LEU B 1 80 ? -5.328 -51.906 -25.703 1 98.06 80 LEU B O 1
ATOM 9175 N N . ALA B 1 81 ? -4.641 -52.125 -23.594 1 98.5 81 ALA B N 1
ATOM 9176 C CA . ALA B 1 81 ? -5.027 -50.781 -23.188 1 98.5 81 ALA B CA 1
ATOM 9177 C C . ALA B 1 81 ? -3.805 -49.875 -23.047 1 98.5 81 ALA B C 1
ATOM 9179 O O . ALA B 1 81 ? -2.719 -50.344 -22.688 1 98.5 81 ALA B O 1
ATOM 9180 N N . PHE B 1 82 ? -3.906 -48.625 -23.359 1 98.31 82 PHE B N 1
ATOM 9181 C CA . PHE B 1 82 ? -2.807 -47.688 -23.219 1 98.31 82 PHE B CA 1
ATOM 9182 C C . PHE B 1 82 ? -3.332 -46.25 -23.125 1 98.31 82 PHE B C 1
ATOM 9184 O O . PHE B 1 82 ? -4.531 -46.031 -23.281 1 98.31 82 PHE B O 1
ATOM 9191 N N . SER B 1 83 ? -2.535 -45.281 -22.734 1 98.25 83 SER B N 1
ATOM 9192 C CA . SER B 1 83 ? -2.854 -43.844 -22.672 1 98.25 83 SER B CA 1
ATOM 9193 C C . SER B 1 83 ? -2.221 -43.094 -23.844 1 98.25 83 SER B C 1
ATOM 9195 O O . SER B 1 83 ? -1.104 -43.406 -24.266 1 98.25 83 SER B O 1
ATOM 9197 N N . SER B 1 84 ? -2.91 -42.125 -24.344 1 96.44 84 SER B N 1
ATOM 9198 C CA . SER B 1 84 ? -2.391 -41.281 -25.406 1 96.44 84 SER B CA 1
ATOM 9199 C C . SER B 1 84 ? -2.814 -39.812 -25.219 1 96.44 84 SER B C 1
ATOM 9201 O O . SER B 1 84 ? -3.93 -39.531 -24.766 1 96.44 84 SER B O 1
ATOM 9203 N N . ASN B 1 85 ? -1.925 -38.906 -25.578 1 94.25 85 ASN B N 1
ATOM 9204 C CA . ASN B 1 85 ? -2.223 -37.5 -25.422 1 94.25 85 ASN B CA 1
ATOM 9205 C C . ASN B 1 85 ? -2.416 -36.812 -26.766 1 94.25 85 ASN B C 1
ATOM 9207 O O . ASN B 1 85 ? -2.137 -35.594 -26.891 1 94.25 85 ASN B O 1
ATOM 9211 N N . GLN B 1 86 ? -2.865 -37.5 -27.766 1 90.75 86 GLN B N 1
ATOM 9212 C CA . GLN B 1 86 ? -3.004 -36.969 -29.141 1 90.75 86 GLN B CA 1
ATOM 9213 C C . GLN B 1 86 ? -3.908 -35.75 -29.172 1 90.75 86 GLN B C 1
ATOM 9215 O O . GLN B 1 86 ? -3.756 -34.875 -30.031 1 90.75 86 GLN B O 1
ATOM 9220 N N . PHE B 1 87 ? -4.793 -35.625 -28.172 1 91 87 PHE B N 1
ATOM 9221 C CA . PHE B 1 87 ? -5.727 -34.5 -28.172 1 91 87 PHE B CA 1
ATOM 9222 C C . PHE B 1 87 ? -5.43 -33.531 -27.031 1 91 87 PHE B C 1
ATOM 9224 O O . PHE B 1 87 ? -6.332 -32.844 -26.547 1 91 87 PHE B O 1
ATOM 9231 N N . GLY B 1 88 ? -4.191 -33.531 -26.578 1 89.06 88 GLY B N 1
ATOM 9232 C CA . GLY B 1 88 ? -3.744 -32.562 -25.594 1 89.06 88 GLY B CA 1
ATOM 9233 C C . GLY B 1 88 ? -3.721 -33.094 -24.172 1 89.06 88 GLY B C 1
ATOM 9234 O O . GLY B 1 88 ? -3.072 -32.5 -23.297 1 89.06 88 GLY B O 1
ATOM 9235 N N . ASN B 1 89 ? -4.453 -34.125 -23.953 1 93.5 89 ASN B N 1
ATOM 9236 C CA . ASN B 1 89 ? -4.473 -34.844 -22.672 1 93.5 89 ASN B CA 1
ATOM 9237 C C . ASN B 1 89 ? -4.449 -36.344 -22.875 1 93.5 89 ASN B C 1
ATOM 9239 O O . ASN B 1 89 ? -4.887 -36.844 -23.906 1 93.5 89 ASN B O 1
ATOM 9243 N N . ASN B 1 90 ? -3.939 -37.062 -21.844 1 96.5 90 ASN B N 1
ATOM 9244 C CA . ASN B 1 90 ? -4.008 -38.531 -21.922 1 96.5 90 ASN B CA 1
ATOM 9245 C C . ASN B 1 90 ? -5.441 -39.031 -21.766 1 96.5 90 ASN B C 1
ATOM 9247 O O . ASN B 1 90 ? -6.16 -38.625 -20.859 1 96.5 90 ASN B O 1
ATOM 9251 N N . ASP B 1 91 ? -5.816 -39.812 -22.641 1 97.62 91 ASP B N 1
ATOM 9252 C CA . ASP B 1 91 ? -7.047 -40.594 -22.531 1 97.62 91 ASP B CA 1
ATOM 9253 C C . ASP B 1 91 ? -6.758 -42.094 -22.578 1 97.62 91 ASP B C 1
ATOM 9255 O O . ASP B 1 91 ? -5.664 -42.531 -22.969 1 97.62 91 ASP B O 1
ATOM 9259 N N . VAL B 1 92 ? -7.695 -42.906 -22.203 1 98.56 92 VAL B N 1
ATOM 9260 C CA . VAL B 1 92 ? -7.566 -44.344 -22.234 1 98.56 92 VAL B CA 1
ATOM 9261 C C . VAL B 1 92 ? -8.016 -44.875 -23.609 1 98.56 92 VAL B C 1
ATOM 9263 O O . VAL B 1 92 ? -9.117 -44.562 -24.062 1 98.56 92 VAL B O 1
ATOM 9266 N N . TYR B 1 93 ? -7.215 -45.625 -24.203 1 98.25 93 TYR B N 1
ATOM 9267 C CA . TYR B 1 93 ? -7.504 -46.312 -25.469 1 98.25 93 TYR B CA 1
ATOM 9268 C C . TYR B 1 93 ? -7.379 -47.812 -25.312 1 98.25 93 TYR B C 1
ATOM 9270 O O . TYR B 1 93 ? -6.676 -48.312 -24.422 1 98.25 93 TYR B O 1
ATOM 9278 N N . VAL B 1 94 ? -8.055 -48.562 -26.141 1 98.06 94 VAL B N 1
ATOM 9279 C CA . VAL B 1 94 ? -7.957 -50.031 -26.156 1 98.06 94 VAL B CA 1
ATOM 9280 C C . VAL B 1 94 ? -7.922 -50.531 -27.594 1 98.06 94 VAL B C 1
ATOM 9282 O O . VAL B 1 94 ? -8.539 -49.906 -28.484 1 98.06 94 VAL B O 1
ATOM 9285 N N . MET B 1 95 ? -7.152 -51.562 -27.875 1 97.19 95 MET B N 1
ATOM 9286 C CA . MET B 1 95 ? -7.105 -52.219 -29.188 1 97.19 95 MET B CA 1
ATOM 9287 C C . MET B 1 95 ? -6.852 -53.719 -29.031 1 97.19 95 MET B C 1
ATOM 9289 O O . MET B 1 95 ? -6.312 -54.156 -28.016 1 97.19 95 MET B O 1
ATOM 9293 N N . PRO B 1 96 ? -7.223 -54.531 -30.047 1 96.12 96 PRO B N 1
ATOM 9294 C CA . PRO B 1 96 ? -6.816 -55.938 -30 1 96.12 96 PRO B CA 1
ATOM 9295 C C . PRO B 1 96 ? -5.301 -56.125 -30.094 1 96.12 96 PRO B C 1
ATOM 9297 O O . PRO B 1 96 ? -4.637 -55.438 -30.859 1 96.12 96 PRO B O 1
ATOM 9300 N N . LEU B 1 97 ? -4.711 -57 -29.281 1 95.06 97 LEU B N 1
ATOM 9301 C CA . LEU B 1 97 ? -3.268 -57.219 -29.266 1 95.06 97 LEU B CA 1
ATOM 9302 C C . LEU B 1 97 ? -2.787 -57.719 -30.625 1 95.06 97 LEU B C 1
ATOM 9304 O O . LEU B 1 97 ? -1.656 -57.438 -31.031 1 95.06 97 LEU B O 1
ATOM 9308 N N . ALA B 1 98 ? -3.625 -58.469 -31.328 1 89.38 98 ALA B N 1
ATOM 9309 C CA . ALA B 1 98 ? -3.279 -59.031 -32.625 1 89.38 98 ALA B CA 1
ATOM 9310 C C . ALA B 1 98 ? -3.344 -57.969 -33.719 1 89.38 98 ALA B C 1
ATOM 9312 O O . ALA B 1 98 ? -2.986 -58.25 -34.875 1 89.38 98 ALA B O 1
ATOM 9313 N N . GLY B 1 99 ? -3.732 -56.812 -33.438 1 84.5 99 GLY B N 1
ATOM 9314 C CA . GLY B 1 99 ? -3.877 -55.781 -34.406 1 84.5 99 GLY B CA 1
ATOM 9315 C C . GLY B 1 99 ? -5.324 -55.469 -34.75 1 84.5 99 GLY B C 1
ATOM 9316 O O . GLY B 1 99 ? -6.176 -56.344 -34.75 1 84.5 99 GLY B O 1
ATOM 9317 N N . GLY B 1 100 ? -5.711 -54.281 -34.875 1 87.38 100 GLY B N 1
ATOM 9318 C CA . GLY B 1 100 ? -7.07 -53.875 -35.188 1 87.38 100 GLY B CA 1
ATOM 9319 C C . GLY B 1 100 ? -7.348 -52.406 -34.844 1 87.38 100 GLY B C 1
ATOM 9320 O O . GLY B 1 100 ? -6.414 -51.625 -34.719 1 87.38 100 GLY B O 1
ATOM 9321 N N . ASP B 1 101 ? -8.625 -52.125 -34.781 1 92.44 101 ASP B N 1
ATOM 9322 C CA . ASP B 1 101 ? -9.055 -50.75 -34.562 1 92.44 101 ASP B CA 1
ATOM 9323 C C . ASP B 1 101 ? -8.758 -50.281 -33.156 1 92.44 101 ASP B C 1
ATOM 9325 O O . ASP B 1 101 ? -8.984 -51.031 -32.188 1 92.44 101 ASP B O 1
ATOM 9329 N N . ILE B 1 102 ? -8.203 -49.094 -32.969 1 95.81 102 ILE B N 1
ATOM 9330 C CA . ILE B 1 102 ? -7.98 -48.469 -31.672 1 95.81 102 ILE B CA 1
ATOM 9331 C C . ILE B 1 102 ? -9.234 -47.688 -31.266 1 95.81 102 ILE B C 1
ATOM 9333 O O . ILE B 1 102 ? -9.75 -46.875 -32.031 1 95.81 102 ILE B O 1
ATOM 9337 N N . LYS B 1 103 ? -9.719 -47.906 -30.109 1 96.25 103 LYS B N 1
ATOM 9338 C CA . LYS B 1 103 ? -10.914 -47.25 -29.578 1 96.25 103 LYS B CA 1
ATOM 9339 C C . LYS B 1 103 ? -10.57 -46.375 -28.391 1 96.25 103 LYS B C 1
ATOM 9341 O O . LYS B 1 103 ? -9.891 -46.812 -27.453 1 96.25 103 LYS B O 1
ATOM 9346 N N . GLN B 1 104 ? -10.992 -45.094 -28.484 1 96.69 104 GLN B N 1
ATOM 9347 C CA . GLN B 1 104 ? -10.906 -44.219 -27.328 1 96.69 104 GLN B CA 1
ATOM 9348 C C . GLN B 1 104 ? -12.008 -44.5 -26.328 1 96.69 104 GLN B C 1
ATOM 9350 O O . GLN B 1 104 ? -13.188 -44.594 -26.688 1 96.69 104 GLN B O 1
ATOM 9355 N N . LEU B 1 105 ? -11.672 -44.594 -25.062 1 97.81 105 LEU B N 1
ATOM 9356 C CA . LEU B 1 105 ? -12.656 -44.969 -24.047 1 97.81 105 LEU B CA 1
ATOM 9357 C C . LEU B 1 105 ? -13.07 -43.781 -23.203 1 97.81 105 LEU B C 1
ATOM 9359 O O . LEU B 1 105 ? -14.195 -43.719 -22.719 1 97.81 105 LEU B O 1
ATOM 9363 N N . THR B 1 106 ? -12.195 -42.875 -22.875 1 97.94 106 THR B N 1
ATOM 9364 C CA . THR B 1 106 ? -12.5 -41.75 -22 1 97.94 106 THR B CA 1
ATOM 9365 C C . THR B 1 106 ? -12.398 -40.438 -22.734 1 97.94 106 THR B C 1
ATOM 9367 O O . THR B 1 106 ? -11.633 -40.312 -23.703 1 97.94 106 THR B O 1
ATOM 9370 N N . TYR B 1 107 ? -13.102 -39.312 -22.297 1 96.75 107 TYR B N 1
ATOM 9371 C CA . TYR B 1 107 ? -13.227 -38.094 -23.078 1 96.75 107 TYR B CA 1
ATOM 9372 C C . TYR B 1 107 ? -13.117 -36.875 -22.203 1 96.75 107 TYR B C 1
ATOM 9374 O O . TYR B 1 107 ? -13.414 -35.75 -22.641 1 96.75 107 TYR B O 1
ATOM 9382 N N . HIS B 1 108 ? -12.711 -36.844 -21.031 1 96.31 108 HIS B N 1
ATOM 9383 C CA . HIS B 1 108 ? -12.492 -35.688 -20.172 1 96.31 108 HIS B CA 1
ATOM 9384 C C . HIS B 1 108 ? -11.133 -35.062 -20.438 1 96.31 108 HIS B C 1
ATOM 9386 O O . HIS B 1 108 ? -10.188 -35.75 -20.828 1 96.31 108 HIS B O 1
ATOM 9392 N N . GLU B 1 109 ? -11.039 -33.719 -20.203 1 95.94 109 GLU B N 1
ATOM 9393 C CA . GLU B 1 109 ? -9.805 -33.031 -20.531 1 95.94 109 GLU B CA 1
ATOM 9394 C C . GLU B 1 109 ? -8.688 -33.375 -19.547 1 95.94 109 GLU B C 1
ATOM 9396 O O . GLU B 1 109 ? -7.52 -33.062 -19.797 1 95.94 109 GLU B O 1
ATOM 9401 N N . ALA B 1 110 ? -9.016 -33.938 -18.406 1 96.44 110 ALA B N 1
ATOM 9402 C CA . ALA B 1 110 ? -7.992 -34.344 -17.438 1 96.44 110 ALA B CA 1
ATOM 9403 C C . ALA B 1 110 ? -7.117 -35.469 -18.031 1 96.44 110 ALA B C 1
ATOM 9405 O O . ALA B 1 110 ? -7.527 -36.156 -18.969 1 96.44 110 ALA B O 1
ATOM 9406 N N . SER B 1 111 ? -5.93 -35.594 -17.516 1 96.69 111 SER B N 1
ATOM 9407 C CA . SER B 1 111 ? -5.043 -36.656 -17.938 1 96.69 111 SER B CA 1
ATOM 9408 C C . SER B 1 111 ? -5.492 -38 -17.375 1 96.69 111 SER B C 1
ATOM 9410 O O . SER B 1 111 ? -5.652 -38.156 -16.156 1 96.69 111 SER B O 1
ATOM 9412 N N . ASP B 1 112 ? -5.73 -39 -18.188 1 98.31 112 ASP B N 1
ATOM 9413 C CA . ASP B 1 112 ? -6.078 -40.375 -17.812 1 98.31 112 ASP B CA 1
ATOM 9414 C C . ASP B 1 112 ? -4.926 -41.312 -18.094 1 98.31 112 ASP B C 1
ATOM 9416 O O . ASP B 1 112 ? -4.586 -41.562 -19.25 1 98.31 112 ASP B O 1
ATOM 9420 N N . GLU B 1 113 ? -4.395 -41.906 -17.109 1 98.12 113 GLU B N 1
ATOM 9421 C CA . GLU B 1 113 ? -3.256 -42.812 -17.25 1 98.12 113 GLU B CA 1
ATOM 9422 C C . GLU B 1 113 ? -3.627 -44.219 -16.844 1 98.12 113 GLU B C 1
ATOM 9424 O O . GLU B 1 113 ? -4.012 -44.469 -15.703 1 98.12 113 GLU B O 1
ATOM 9429 N N . VAL B 1 114 ? -3.443 -45.156 -17.75 1 98.75 114 VAL B N 1
ATOM 9430 C CA . VAL B 1 114 ? -3.822 -46.562 -17.531 1 98.75 114 VAL B CA 1
ATOM 9431 C C . VAL B 1 114 ? -2.947 -47.156 -16.438 1 98.75 114 VAL B C 1
ATOM 9433 O O . VAL B 1 114 ? -1.725 -47 -16.453 1 98.75 114 VAL B O 1
ATOM 9436 N N . ASP B 1 115 ? -3.576 -47.906 -15.484 1 98.31 115 ASP B N 1
ATOM 9437 C CA . ASP B 1 115 ? -2.867 -48.562 -14.391 1 98.31 115 ASP B CA 1
ATOM 9438 C C . ASP B 1 115 ? -2.783 -50.062 -14.609 1 98.31 115 ASP B C 1
ATOM 9440 O O . ASP B 1 115 ? -1.688 -50.625 -14.664 1 98.31 115 ASP B O 1
ATOM 9444 N N . SER B 1 116 ? -3.986 -50.688 -14.719 1 98.19 116 SER B N 1
ATOM 9445 C CA . SER B 1 116 ? -4.023 -52.156 -14.836 1 98.19 116 SER B CA 1
ATOM 9446 C C . SER B 1 116 ? -5.375 -52.625 -15.359 1 98.19 116 SER B C 1
ATOM 9448 O O . SER B 1 116 ? -6.262 -51.812 -15.641 1 98.19 116 SER B O 1
ATOM 9450 N N . TRP B 1 117 ? -5.43 -53.969 -15.641 1 98 117 TRP B N 1
ATOM 9451 C CA . TRP B 1 117 ? -6.664 -54.656 -16.016 1 98 117 TRP B CA 1
ATOM 9452 C C . TRP B 1 117 ? -7.242 -55.406 -14.828 1 98 117 TRP B C 1
ATOM 9454 O O . TRP B 1 117 ? -6.496 -55.906 -13.977 1 98 117 TRP B O 1
ATOM 9464 N N . SER B 1 118 ? -8.586 -55.469 -14.82 1 97.5 118 SER B N 1
ATOM 9465 C CA . SER B 1 118 ? -9.18 -56.531 -13.992 1 97.5 118 SER B CA 1
ATOM 9466 C C . SER B 1 118 ? -8.828 -57.906 -14.531 1 97.5 118 SER B C 1
ATOM 9468 O O . SER B 1 118 ? -8.562 -58.062 -15.727 1 97.5 118 SER B O 1
ATOM 9470 N N . TRP B 1 119 ? -8.859 -58.906 -13.688 1 97.12 119 TRP B N 1
ATOM 9471 C CA . TRP B 1 119 ? -8.367 -60.219 -14.055 1 97.12 119 TRP B CA 1
ATOM 9472 C C . TRP B 1 119 ? -9.344 -60.938 -15 1 97.12 119 TRP B C 1
ATOM 9474 O O . TRP B 1 119 ? -8.977 -61.875 -15.672 1 97.12 119 TRP B O 1
ATOM 9484 N N . ASP B 1 120 ? -10.609 -60.438 -15.094 1 96.19 120 ASP B N 1
ATOM 9485 C CA . ASP B 1 120 ? -11.578 -61 -16.031 1 96.19 120 ASP B CA 1
ATOM 9486 C C . ASP B 1 120 ? -11.492 -60.281 -17.391 1 96.19 120 ASP B C 1
ATOM 9488 O O . ASP B 1 120 ? -12.289 -60.562 -18.297 1 96.19 120 ASP B O 1
ATOM 9492 N N . SER B 1 121 ? -10.562 -59.312 -17.562 1 97.56 121 SER B N 1
ATOM 9493 C CA . SER B 1 121 ? -10.242 -58.625 -18.797 1 97.56 121 SER B CA 1
ATOM 9494 C C . SER B 1 121 ? -11.406 -57.75 -19.25 1 97.56 121 SER B C 1
ATOM 9496 O O . SER B 1 121 ? -11.531 -57.406 -20.438 1 97.56 121 SER B O 1
ATOM 9498 N N . LYS B 1 122 ? -12.266 -57.281 -18.266 1 97.5 122 LYS B N 1
ATOM 9499 C CA . LYS B 1 122 ? -13.453 -56.531 -18.641 1 97.5 122 LYS B CA 1
ATOM 9500 C C . LYS B 1 122 ? -13.328 -55.062 -18.203 1 97.5 122 LYS B C 1
ATOM 9502 O O . LYS B 1 122 ? -14.039 -54.188 -18.719 1 97.5 122 LYS B O 1
ATOM 9507 N N . THR B 1 123 ? -12.484 -54.906 -17.25 1 97.69 123 THR B N 1
ATOM 9508 C CA . THR B 1 123 ? -12.375 -53.594 -16.641 1 97.69 123 THR B CA 1
ATOM 9509 C C . THR B 1 123 ? -10.938 -53.094 -16.688 1 97.69 123 THR B C 1
ATOM 9511 O O . THR B 1 123 ? -10 -53.875 -16.484 1 97.69 123 THR B O 1
ATOM 9514 N N . ILE B 1 124 ? -10.758 -51.812 -16.953 1 98.62 124 ILE B N 1
ATOM 9515 C CA . ILE B 1 124 ? -9.461 -51.125 -16.938 1 98.62 124 ILE B CA 1
ATOM 9516 C C . ILE B 1 124 ? -9.422 -50.125 -15.805 1 98.62 124 ILE B C 1
ATOM 9518 O O . ILE B 1 124 ? -10.312 -49.281 -15.688 1 98.62 124 ILE B O 1
ATOM 9522 N N . TYR B 1 125 ? -8.461 -50.25 -14.914 1 98.5 125 TYR B N 1
ATOM 9523 C CA . TYR B 1 125 ? -8.203 -49.25 -13.883 1 98.5 125 TYR B CA 1
ATOM 9524 C C . TYR B 1 125 ? -7.273 -48.156 -14.406 1 98.5 125 TYR B C 1
ATOM 9526 O O . TYR B 1 125 ? -6.328 -48.438 -15.148 1 98.5 125 TYR B O 1
ATOM 9534 N N . PHE B 1 126 ? -7.555 -46.875 -14.109 1 98.44 126 PHE B N 1
ATOM 9535 C CA . PHE B 1 126 ? -6.691 -45.781 -14.547 1 98.44 126 PHE B CA 1
ATOM 9536 C C . PHE B 1 126 ? -6.727 -44.625 -13.555 1 98.44 126 PHE B C 1
ATOM 9538 O O . PHE B 1 126 ? -7.598 -44.594 -12.688 1 98.44 126 PHE B O 1
ATOM 9545 N N . THR B 1 127 ? -5.738 -43.75 -13.516 1 98.12 127 THR B N 1
ATOM 9546 C CA . THR B 1 127 ? -5.613 -42.562 -12.703 1 98.12 127 THR B CA 1
ATOM 9547 C C . THR B 1 127 ? -6.047 -41.312 -13.492 1 98.12 127 THR B C 1
ATOM 9549 O O . THR B 1 127 ? -5.637 -41.156 -14.641 1 98.12 127 THR B O 1
ATOM 9552 N N . SER B 1 128 ? -6.863 -40.469 -12.891 1 97.5 128 SER B N 1
ATOM 9553 C CA . SER B 1 128 ? -7.398 -39.312 -13.578 1 97.5 128 SER B CA 1
ATOM 9554 C C . SER B 1 128 ? -7.473 -38.094 -12.656 1 97.5 128 SER B C 1
ATOM 9556 O O . SER B 1 128 ? -7.719 -38.25 -11.453 1 97.5 128 SER B O 1
ATOM 9558 N N . GLY B 1 129 ? -7.246 -36.875 -13.188 1 95.62 129 GLY B N 1
ATOM 9559 C CA . GLY B 1 129 ? -7.309 -35.656 -12.414 1 95.62 129 GLY B CA 1
ATOM 9560 C C . GLY B 1 129 ? -8.602 -34.875 -12.617 1 95.62 129 GLY B C 1
ATOM 9561 O O . GLY B 1 129 ? -8.625 -33.656 -12.5 1 95.62 129 GLY B O 1
ATOM 9562 N N . ARG B 1 130 ? -9.711 -35.438 -12.938 1 94.19 130 ARG B N 1
ATOM 9563 C CA . ARG B 1 130 ? -10.93 -34.75 -13.391 1 94.19 130 ARG B CA 1
ATOM 9564 C C . ARG B 1 130 ? -11.609 -34.031 -12.25 1 94.19 130 ARG B C 1
ATOM 9566 O O . ARG B 1 130 ? -12.273 -33 -12.461 1 94.19 130 ARG B O 1
ATOM 9573 N N . TYR B 1 131 ? -11.516 -34.5 -10.945 1 93.81 131 TYR B N 1
ATOM 9574 C CA . TYR B 1 131 ? -12.281 -33.875 -9.875 1 93.81 131 TYR B CA 1
ATOM 9575 C C . TYR B 1 131 ? -11.352 -33.344 -8.781 1 93.81 131 TYR B C 1
ATOM 9577 O O . TYR B 1 131 ? -11.797 -32.656 -7.867 1 93.81 131 TYR B O 1
ATOM 9585 N N . ASN B 1 132 ? -10.188 -33.625 -8.781 1 94.81 132 ASN B N 1
ATOM 9586 C CA . ASN B 1 132 ? -9.156 -33.219 -7.844 1 94.81 132 ASN B CA 1
ATOM 9587 C C . ASN B 1 132 ? -7.762 -33.281 -8.461 1 94.81 132 ASN B C 1
ATOM 9589 O O . ASN B 1 132 ? -7.609 -33.188 -9.68 1 94.81 132 ASN B O 1
ATOM 9593 N N . SER B 1 133 ? -6.723 -33.344 -7.633 1 93.94 133 SER B N 1
ATOM 9594 C CA . SER B 1 133 ? -5.383 -33.531 -8.188 1 93.94 133 SER B CA 1
ATOM 9595 C C . SER B 1 133 ? -5.301 -34.75 -9.07 1 93.94 133 SER B C 1
ATOM 9597 O O . SER B 1 133 ? -4.969 -34.688 -10.258 1 93.94 133 SER B O 1
ATOM 9599 N N . PHE B 1 134 ? -5.59 -35.875 -8.594 1 95.69 134 PHE B N 1
ATOM 9600 C CA . PHE B 1 134 ? -5.82 -37.125 -9.305 1 95.69 134 PHE B CA 1
ATOM 9601 C C . PHE B 1 134 ? -6.34 -38.219 -8.359 1 95.69 134 PHE B C 1
ATOM 9603 O O . PHE B 1 134 ? -6.172 -38.094 -7.145 1 95.69 134 PHE B O 1
ATOM 9610 N N . SER B 1 135 ? -6.984 -39.188 -8.898 1 95.69 135 SER B N 1
ATOM 9611 C CA . SER B 1 135 ? -7.477 -40.375 -8.172 1 95.69 135 SER B CA 1
ATOM 9612 C C . SER B 1 135 ? -7.691 -41.531 -9.109 1 95.69 135 SER B C 1
ATOM 9614 O O . SER B 1 135 ? -7.469 -41.438 -10.32 1 95.69 135 SER B O 1
ATOM 9616 N N . ALA B 1 136 ? -8.125 -42.656 -8.484 1 97.25 136 ALA B N 1
ATOM 9617 C CA . ALA B 1 136 ? -8.297 -43.906 -9.25 1 97.25 136 ALA B CA 1
ATOM 9618 C C . ALA B 1 136 ? -9.711 -44 -9.828 1 97.25 136 ALA B C 1
ATOM 9620 O O . ALA B 1 136 ? -10.688 -43.625 -9.156 1 97.25 136 ALA B O 1
ATOM 9621 N N . TYR B 1 137 ? -9.789 -44.438 -11.016 1 97.62 137 TYR B N 1
ATOM 9622 C CA . TYR B 1 137 ? -11.031 -44.688 -11.742 1 97.62 137 TYR B CA 1
ATOM 9623 C C . TYR B 1 137 ? -11.023 -46.062 -12.406 1 97.62 137 TYR B C 1
ATOM 9625 O O . TYR B 1 137 ? -9.969 -46.688 -12.516 1 97.62 137 TYR B O 1
ATOM 9633 N N . LYS B 1 138 ? -12.156 -46.562 -12.781 1 97.56 138 LYS B N 1
ATOM 9634 C CA . LYS B 1 138 ? -12.266 -47.75 -13.625 1 97.56 138 LYS B CA 1
ATOM 9635 C C . LYS B 1 138 ? -13.258 -47.531 -14.766 1 97.56 138 LYS B C 1
ATOM 9637 O O . LYS B 1 138 ? -14.18 -46.719 -14.641 1 97.56 138 LYS B O 1
ATOM 9642 N N . VAL B 1 139 ? -13.062 -48.125 -15.82 1 97.94 139 VAL B N 1
ATOM 9643 C CA . VAL B 1 139 ? -13.945 -48.062 -16.984 1 97.94 139 VAL B CA 1
ATOM 9644 C C . VAL B 1 139 ? -14.016 -49.438 -17.641 1 97.94 139 VAL B C 1
ATOM 9646 O O . VAL B 1 139 ? -13.055 -50.219 -17.594 1 97.94 139 VAL B O 1
ATOM 9649 N N . SER B 1 140 ? -15.133 -49.719 -18.25 1 97.44 140 SER B N 1
ATOM 9650 C CA . SER B 1 140 ? -15.312 -50.969 -18.984 1 97.44 140 SER B CA 1
ATOM 9651 C C . SER B 1 140 ? -14.516 -50.969 -20.281 1 97.44 140 SER B C 1
ATOM 9653 O O . SER B 1 140 ? -14.344 -49.938 -20.922 1 97.44 140 SER B O 1
ATOM 9655 N N . ARG B 1 141 ? -14.039 -52.156 -20.703 1 96.94 141 ARG B N 1
ATOM 9656 C CA . ARG B 1 141 ? -13.336 -52.312 -21.969 1 96.94 141 ARG B CA 1
ATOM 9657 C C . ARG B 1 141 ? -14.195 -51.812 -23.125 1 96.94 141 ARG B C 1
ATOM 9659 O O . ARG B 1 141 ? -13.672 -51.312 -24.125 1 96.94 141 ARG B O 1
ATOM 9666 N N . ASP B 1 142 ? -15.539 -51.875 -22.938 1 95 142 ASP B N 1
ATOM 9667 C CA . ASP B 1 142 ? -16.469 -51.531 -24 1 95 142 ASP B CA 1
ATOM 9668 C C . ASP B 1 142 ? -16.844 -50.031 -23.938 1 95 142 ASP B C 1
ATOM 9670 O O . ASP B 1 142 ? -17.578 -49.531 -24.781 1 95 142 ASP B O 1
ATOM 9674 N N . GLY B 1 143 ? -16.375 -49.406 -22.953 1 95.06 143 GLY B N 1
ATOM 9675 C CA . GLY B 1 143 ? -16.609 -47.969 -22.812 1 95.06 143 GLY B CA 1
ATOM 9676 C C . GLY B 1 143 ? -17.594 -47.625 -21.719 1 95.06 143 GLY B C 1
ATOM 9677 O O . GLY B 1 143 ? -17.766 -48.406 -20.766 1 95.06 143 GLY B O 1
ATOM 9678 N N . GLY B 1 144 ? -18.109 -46.375 -21.75 1 95.94 144 GLY B N 1
ATOM 9679 C CA . GLY B 1 144 ? -19 -45.844 -20.734 1 95.94 144 GLY B CA 1
ATOM 9680 C C . GLY B 1 144 ? -18.344 -44.781 -19.859 1 95.94 144 GLY B C 1
ATOM 9681 O O . GLY B 1 144 ? -17.172 -44.469 -20.047 1 95.94 144 GLY B O 1
ATOM 9682 N N . THR B 1 145 ? -19.25 -44.25 -18.922 1 97.31 145 THR B N 1
ATOM 9683 C CA . THR B 1 145 ? -18.734 -43.219 -18.047 1 97.31 145 THR B CA 1
ATOM 9684 C C . THR B 1 145 ? -17.859 -43.812 -16.953 1 97.31 145 THR B C 1
ATOM 9686 O O . THR B 1 145 ? -18.281 -44.719 -16.25 1 97.31 145 THR B O 1
ATOM 9689 N N . PRO B 1 146 ? -16.578 -43.344 -16.859 1 97.12 146 PRO B N 1
ATOM 9690 C CA . PRO B 1 146 ? -15.688 -43.875 -15.828 1 97.12 146 PRO B CA 1
ATOM 9691 C C . PRO B 1 146 ? -16.266 -43.719 -14.422 1 97.12 146 PRO B C 1
ATOM 9693 O O . PRO B 1 146 ? -16.969 -42.75 -14.148 1 97.12 146 PRO B O 1
ATOM 9696 N N . VAL B 1 147 ? -15.914 -44.625 -13.539 1 96.06 147 VAL B N 1
ATOM 9697 C CA . VAL B 1 147 ? -16.375 -44.625 -12.148 1 96.06 147 VAL B CA 1
ATOM 9698 C C . VAL B 1 147 ? -15.203 -44.312 -11.227 1 96.06 147 VAL B C 1
ATOM 9700 O O . VAL B 1 147 ? -14.148 -44.938 -11.289 1 96.06 147 VAL B O 1
ATOM 9703 N N . ARG B 1 148 ? -15.375 -43.281 -10.414 1 95 148 ARG B N 1
ATOM 9704 C CA . ARG B 1 148 ? -14.383 -42.938 -9.414 1 95 148 ARG B CA 1
ATOM 9705 C C . ARG B 1 148 ? -14.383 -43.969 -8.273 1 95 148 ARG B C 1
ATOM 9707 O O . ARG B 1 148 ? -15.445 -44.344 -7.77 1 95 148 ARG B O 1
ATOM 9714 N N . LEU B 1 149 ? -13.305 -44.438 -7.816 1 95.06 149 LEU B N 1
ATOM 9715 C CA . LEU B 1 149 ? -13.227 -45.531 -6.844 1 95.06 149 LEU B CA 1
ATOM 9716 C C . LEU B 1 149 ? -13.148 -44.969 -5.422 1 95.06 149 LEU B C 1
ATOM 9718 O O . LEU B 1 149 ? -13.766 -45.531 -4.508 1 95.06 149 LEU B O 1
ATOM 9722 N N . PHE B 1 150 ? -12.383 -43.969 -5.16 1 93.12 150 PHE B N 1
ATOM 9723 C CA . PHE B 1 150 ? -12.133 -43.438 -3.818 1 93.12 150 PHE B CA 1
ATOM 9724 C C . PHE B 1 150 ? -12.406 -41.938 -3.756 1 93.12 150 PHE B C 1
ATOM 9726 O O . PHE B 1 150 ? -11.625 -41.156 -4.27 1 93.12 150 PHE B O 1
ATOM 9733 N N . ASP B 1 151 ? -13.336 -41.625 -2.965 1 88.56 151 ASP B N 1
ATOM 9734 C CA . ASP B 1 151 ? -13.773 -40.219 -2.908 1 88.56 151 ASP B CA 1
ATOM 9735 C C . ASP B 1 151 ? -12.898 -39.406 -1.953 1 88.56 151 ASP B C 1
ATOM 9737 O O . ASP B 1 151 ? -12.062 -39.969 -1.242 1 88.56 151 ASP B O 1
ATOM 9741 N N . ASN B 1 152 ? -12.812 -38.219 -1.889 1 93.81 152 ASN B N 1
ATOM 9742 C CA . ASN B 1 152 ? -12.164 -37.188 -1.096 1 93.81 152 ASN B CA 1
ATOM 9743 C C . ASN B 1 152 ? -11.227 -36.312 -1.944 1 93.81 152 ASN B C 1
ATOM 9745 O O . ASN B 1 152 ? -10.422 -36.875 -2.709 1 93.81 152 ASN B O 1
ATOM 9749 N N . TYR B 1 153 ? -11.43 -35.062 -1.831 1 95.56 153 TYR B N 1
ATOM 9750 C CA . TYR B 1 153 ? -10.695 -34.125 -2.686 1 95.56 153 TYR B CA 1
ATOM 9751 C C . TYR B 1 153 ? -9.195 -34.344 -2.564 1 95.56 153 TYR B C 1
ATOM 9753 O O . TYR B 1 153 ? -8.453 -34.188 -3.539 1 95.56 153 TYR B O 1
ATOM 9761 N N . PHE B 1 154 ? -8.688 -34.844 -1.381 1 96.12 154 PHE B N 1
ATOM 9762 C CA . PHE B 1 154 ? -7.25 -34.875 -1.152 1 96.12 154 PHE B CA 1
ATOM 9763 C C . PHE B 1 154 ? -6.711 -36.281 -1.222 1 96.12 154 PHE B C 1
ATOM 9765 O O . PHE B 1 154 ? -5.543 -36.531 -0.909 1 96.12 154 PHE B O 1
ATOM 9772 N N . ASN B 1 155 ? -7.52 -37.25 -1.607 1 93.81 155 ASN B N 1
ATOM 9773 C CA . ASN B 1 155 ? -6.984 -38.562 -1.97 1 93.81 155 ASN B CA 1
ATOM 9774 C C . ASN B 1 155 ? -6.199 -38.5 -3.277 1 93.81 155 ASN B C 1
ATOM 9776 O O . ASN B 1 155 ? -6.621 -37.844 -4.23 1 93.81 155 ASN B O 1
ATOM 9780 N N . THR B 1 156 ? -5.105 -39.062 -3.326 1 94.94 156 THR B N 1
ATOM 9781 C CA . THR B 1 156 ? -4.277 -39.094 -4.523 1 94.94 156 THR B CA 1
ATOM 9782 C C . THR B 1 156 ? -3.98 -40.531 -4.953 1 94.94 156 THR B C 1
ATOM 9784 O O . THR B 1 156 ? -2.832 -40.875 -5.242 1 94.94 156 THR B O 1
ATOM 9787 N N . ILE B 1 157 ? -4.934 -41.344 -4.977 1 97 157 ILE B N 1
ATOM 9788 C CA . ILE B 1 157 ? -4.793 -42.781 -5.238 1 97 157 ILE B CA 1
ATOM 9789 C C . ILE B 1 157 ? -4.398 -43 -6.699 1 97 157 ILE B C 1
ATOM 9791 O O . ILE B 1 157 ? -5.031 -42.438 -7.605 1 97 157 ILE B O 1
ATOM 9795 N N . HIS B 1 158 ? -3.414 -43.781 -6.914 1 97.69 158 HIS B N 1
ATOM 9796 C CA . HIS B 1 158 ? -2.949 -44.125 -8.258 1 97.69 158 HIS B CA 1
ATOM 9797 C C . HIS B 1 158 ? -2.232 -45.469 -8.289 1 97.69 158 HIS B C 1
ATOM 9799 O O . HIS B 1 158 ? -1.932 -46.031 -7.238 1 97.69 158 HIS B O 1
ATOM 9805 N N . GLY B 1 159 ? -2.006 -46 -9.469 1 97.31 159 GLY B N 1
ATOM 9806 C CA . GLY B 1 159 ? -1.319 -47.25 -9.617 1 97.31 159 GLY B CA 1
ATOM 9807 C C . GLY B 1 159 ? -2.131 -48.438 -9.117 1 97.31 159 GLY B C 1
ATOM 9808 O O . GLY B 1 159 ? -1.579 -49.375 -8.547 1 97.31 159 GLY B O 1
ATOM 9809 N N . VAL B 1 160 ? -3.371 -48.438 -9.305 1 98.06 160 VAL B N 1
ATOM 9810 C CA . VAL B 1 160 ? -4.266 -49.438 -8.75 1 98.06 160 VAL B CA 1
ATOM 9811 C C . VAL B 1 160 ? -4.023 -50.781 -9.445 1 98.06 160 VAL B C 1
ATOM 9813 O O . VAL B 1 160 ? -3.93 -50.844 -10.68 1 98.06 160 VAL B O 1
ATOM 9816 N N . PHE B 1 161 ? -3.906 -51.812 -8.711 1 97.88 161 PHE B N 1
ATOM 9817 C CA . PHE B 1 161 ? -3.771 -53.188 -9.172 1 97.88 161 PHE B CA 1
ATOM 9818 C C . PHE B 1 161 ? -4.621 -54.125 -8.32 1 97.88 161 PHE B C 1
ATOM 9820 O O . PHE B 1 161 ? -4.465 -54.188 -7.102 1 97.88 161 PHE B O 1
ATOM 9827 N N . GLU B 1 162 ? -5.492 -54.844 -8.953 1 97.38 162 GLU B N 1
ATOM 9828 C CA . GLU B 1 162 ? -6.426 -55.719 -8.242 1 97.38 162 GLU B CA 1
ATOM 9829 C C . GLU B 1 162 ? -5.793 -57.062 -7.93 1 97.38 162 GLU B C 1
ATOM 9831 O O . GLU B 1 162 ? -5.148 -57.688 -8.789 1 97.38 162 GLU B O 1
ATOM 9836 N N . HIS B 1 163 ? -5.898 -57.5 -6.668 1 97.25 163 HIS B N 1
ATOM 9837 C CA . HIS B 1 163 ? -5.48 -58.844 -6.32 1 97.25 163 HIS B CA 1
ATOM 9838 C C . HIS B 1 163 ? -6.418 -59.906 -6.93 1 97.25 163 HIS B C 1
ATOM 9840 O O . HIS B 1 163 ? -7.641 -59.75 -6.852 1 97.25 163 HIS B O 1
ATOM 9846 N N . PRO B 1 164 ? -5.922 -60.969 -7.562 1 96 164 PRO B N 1
ATOM 9847 C CA . PRO B 1 164 ? -6.758 -61.906 -8.32 1 96 164 PRO B CA 1
ATOM 9848 C C . PRO B 1 164 ? -7.684 -62.719 -7.426 1 96 164 PRO B C 1
ATOM 9850 O O . PRO B 1 164 ? -8.711 -63.219 -7.891 1 96 164 PRO B O 1
ATOM 9853 N N . LYS B 1 165 ? -7.41 -62.812 -6.094 1 94.56 165 LYS B N 1
ATOM 9854 C CA . LYS B 1 165 ? -8.141 -63.75 -5.246 1 94.56 165 LYS B CA 1
ATOM 9855 C C . LYS B 1 165 ? -8.891 -63.031 -4.133 1 94.56 165 LYS B C 1
ATOM 9857 O O . LYS B 1 165 ? -10.031 -63.344 -3.818 1 94.56 165 LYS B O 1
ATOM 9862 N N . THR B 1 166 ? -8.266 -62.031 -3.574 1 94 166 THR B N 1
ATOM 9863 C CA . THR B 1 166 ? -8.773 -61.5 -2.32 1 94 166 THR B CA 1
ATOM 9864 C C . THR B 1 166 ? -9.719 -60.312 -2.586 1 94 166 THR B C 1
ATOM 9866 O O . THR B 1 166 ? -10.477 -59.906 -1.699 1 94 166 THR B O 1
ATOM 9869 N N . GLY B 1 167 ? -9.617 -59.781 -3.762 1 92.06 167 GLY B N 1
ATOM 9870 C CA . GLY B 1 167 ? -10.414 -58.594 -4.066 1 92.06 167 GLY B CA 1
ATOM 9871 C C . GLY B 1 167 ? -9.781 -57.312 -3.588 1 92.06 167 GLY B C 1
ATOM 9872 O O . GLY B 1 167 ? -10.336 -56.219 -3.803 1 92.06 167 GLY B O 1
ATOM 9873 N N . GLU B 1 168 ? -8.633 -57.406 -2.959 1 96.81 168 GLU B N 1
ATOM 9874 C CA . GLU B 1 168 ? -7.895 -56.188 -2.547 1 96.81 168 GLU B CA 1
ATOM 9875 C C . GLU B 1 168 ? -7.441 -55.375 -3.756 1 96.81 168 GLU B C 1
ATOM 9877 O O . GLU B 1 168 ? -7.031 -55.938 -4.773 1 96.81 168 GLU B O 1
ATOM 9882 N N . LEU B 1 169 ? -7.566 -54.094 -3.656 1 97.94 169 LEU B N 1
ATOM 9883 C CA . LEU B 1 169 ? -6.961 -53.156 -4.602 1 97.94 169 LEU B CA 1
ATOM 9884 C C . LEU B 1 169 ? -5.68 -52.562 -4.031 1 97.94 169 LEU B C 1
ATOM 9886 O O . LEU B 1 169 ? -5.715 -51.875 -3.008 1 97.94 169 LEU B O 1
ATOM 9890 N N . PHE B 1 170 ? -4.531 -52.875 -4.609 1 97.94 170 PHE B N 1
ATOM 9891 C CA . PHE B 1 170 ? -3.25 -52.281 -4.23 1 97.94 170 PHE B CA 1
ATOM 9892 C C . PHE B 1 170 ? -3.059 -50.938 -4.898 1 97.94 170 PHE B C 1
ATOM 9894 O O . PHE B 1 170 ? -3.469 -50.75 -6.043 1 97.94 170 PHE B O 1
ATOM 9901 N N . PHE B 1 171 ? -2.52 -49.938 -4.141 1 97.44 171 PHE B N 1
ATOM 9902 C CA . PHE B 1 171 ? -2.369 -48.594 -4.688 1 97.44 171 PHE B CA 1
ATOM 9903 C C . PHE B 1 171 ? -1.329 -47.812 -3.906 1 97.44 171 PHE B C 1
ATOM 9905 O O . PHE B 1 171 ? -0.859 -48.25 -2.859 1 97.44 171 PHE B O 1
ATOM 9912 N N . SER B 1 172 ? -0.845 -46.719 -4.473 1 96.12 172 SER B N 1
ATOM 9913 C CA . SER B 1 172 ? -0.122 -45.656 -3.775 1 96.12 172 SER B CA 1
ATOM 9914 C C . SER B 1 172 ? -1.026 -44.469 -3.498 1 96.12 172 SER B C 1
ATOM 9916 O O . SER B 1 172 ? -2.002 -44.25 -4.219 1 96.12 172 SER B O 1
ATOM 9918 N N . ASN B 1 173 ? -0.726 -43.719 -2.453 1 94.88 173 ASN B N 1
ATOM 9919 C CA . ASN B 1 173 ? -1.589 -42.625 -2.076 1 94.88 173 ASN B CA 1
ATOM 9920 C C . ASN B 1 173 ? -0.785 -41.344 -1.828 1 94.88 173 ASN B C 1
ATOM 9922 O O . ASN B 1 173 ? -1.152 -40.531 -0.98 1 94.88 173 ASN B O 1
ATOM 9926 N N . THR B 1 174 ? 0.431 -41.156 -2.408 1 95.44 174 THR B N 1
ATOM 9927 C CA . THR B 1 174 ? 1.231 -39.938 -2.322 1 95.44 174 THR B CA 1
ATOM 9928 C C . THR B 1 174 ? 1.589 -39.438 -3.717 1 95.44 174 THR B C 1
ATOM 9930 O O . THR B 1 174 ? 1.873 -40.219 -4.617 1 95.44 174 THR B O 1
ATOM 9933 N N . TRP B 1 175 ? 1.466 -38.156 -3.918 1 94.94 175 TRP B N 1
ATOM 9934 C CA . TRP B 1 175 ? 1.845 -37.656 -5.242 1 94.94 175 TRP B CA 1
ATOM 9935 C C . TRP B 1 175 ? 3.361 -37.625 -5.395 1 94.94 175 TRP B C 1
ATOM 9937 O O . TRP B 1 175 ? 3.877 -37.375 -6.484 1 94.94 175 TRP B O 1
ATOM 9947 N N . GLU B 1 176 ? 4.109 -37.969 -4.316 1 94.38 176 GLU B N 1
ATOM 9948 C CA . GLU B 1 176 ? 5.559 -38.125 -4.371 1 94.38 176 GLU B CA 1
ATOM 9949 C C . GLU B 1 176 ? 5.945 -39.25 -5.336 1 94.38 176 GLU B C 1
ATOM 9951 O O . GLU B 1 176 ? 6.926 -39.125 -6.074 1 94.38 176 GLU B O 1
ATOM 9956 N N . SER B 1 177 ? 5.188 -40.344 -5.324 1 95.44 177 SER B N 1
ATOM 9957 C CA . SER B 1 177 ? 5.469 -41.5 -6.176 1 95.44 177 SER B CA 1
ATOM 9958 C C . SER B 1 177 ? 4.93 -41.281 -7.586 1 95.44 177 SER B C 1
ATOM 9960 O O . SER B 1 177 ? 5.305 -42 -8.516 1 95.44 177 SER B O 1
ATOM 9962 N N . TYR B 1 178 ? 4.07 -40.344 -7.758 1 95.44 178 TYR B N 1
ATOM 9963 C CA . TYR B 1 178 ? 3.439 -40.094 -9.047 1 95.44 178 TYR B CA 1
ATOM 9964 C C . TYR B 1 178 ? 4.137 -38.969 -9.789 1 95.44 178 TYR B C 1
ATOM 9966 O O . TYR B 1 178 ? 4.496 -39.094 -10.961 1 95.44 178 TYR B O 1
ATOM 9974 N N . ARG B 1 179 ? 4.418 -37.875 -9.109 1 94.5 179 ARG B N 1
ATOM 9975 C CA . ARG B 1 179 ? 4.926 -36.656 -9.75 1 94.5 179 ARG B CA 1
ATOM 9976 C C . ARG B 1 179 ? 6.449 -36.594 -9.664 1 94.5 179 ARG B C 1
ATOM 9978 O O . ARG B 1 179 ? 7.102 -36.031 -10.539 1 94.5 179 ARG B O 1
ATOM 9985 N N . PHE B 1 180 ? 6.992 -37.25 -8.609 1 94.88 180 PHE B N 1
ATOM 9986 C CA . PHE B 1 180 ? 8.414 -37.031 -8.398 1 94.88 180 PHE B CA 1
ATOM 9987 C C . PHE B 1 180 ? 9.148 -38.344 -8.195 1 94.88 180 PHE B C 1
ATOM 9989 O O . PHE B 1 180 ? 9.922 -38.5 -7.246 1 94.88 180 PHE B O 1
ATOM 9996 N N . PRO B 1 181 ? 8.844 -39.312 -9.047 1 95.25 181 PRO B N 1
ATOM 9997 C CA . PRO B 1 181 ? 9.641 -40.531 -8.922 1 95.25 181 PRO B CA 1
ATOM 9998 C C . PRO B 1 181 ? 11.133 -40.281 -9.156 1 95.25 181 PRO B C 1
ATOM 10000 O O . PRO B 1 181 ? 11.969 -41.062 -8.664 1 95.25 181 PRO B O 1
ATOM 10003 N N . GLN B 1 182 ? 11.469 -39.219 -9.922 1 95.12 182 GLN B N 1
ATOM 10004 C CA . GLN B 1 182 ? 12.859 -38.938 -10.258 1 95.12 182 GLN B CA 1
ATOM 10005 C C . GLN B 1 182 ? 13.602 -38.344 -9.062 1 95.12 182 GLN B C 1
ATOM 10007 O O . GLN B 1 182 ? 14.828 -38.281 -9.062 1 95.12 182 GLN B O 1
ATOM 10012 N N . ARG B 1 183 ? 12.898 -37.719 -8.102 1 95.19 183 ARG B N 1
ATOM 10013 C CA . ARG B 1 183 ? 13.547 -37.219 -6.895 1 95.19 183 ARG B CA 1
ATOM 10014 C C . ARG B 1 183 ? 14.016 -38.375 -6 1 95.19 183 ARG B C 1
ATOM 10016 O O . ARG B 1 183 ? 13.273 -38.844 -5.137 1 95.19 183 ARG B O 1
ATOM 10023 N N . LYS B 1 184 ? 15.188 -38.781 -6.125 1 94.62 184 LYS B N 1
ATOM 10024 C CA . LYS B 1 184 ? 15.734 -39.938 -5.391 1 94.62 184 LYS B CA 1
ATOM 10025 C C . LYS B 1 184 ? 16.078 -39.531 -3.955 1 94.62 184 LYS B C 1
ATOM 10027 O O . LYS B 1 184 ? 16.297 -38.375 -3.656 1 94.62 184 LYS B O 1
ATOM 10032 N N . HIS B 1 185 ? 15.984 -40.469 -3.041 1 92.81 185 HIS B N 1
ATOM 10033 C CA . HIS B 1 185 ? 16.484 -40.406 -1.67 1 92.81 185 HIS B CA 1
ATOM 10034 C C . HIS B 1 185 ? 15.562 -39.531 -0.799 1 92.81 185 HIS B C 1
ATOM 10036 O O . HIS B 1 185 ? 15.969 -39.094 0.282 1 92.81 185 HIS B O 1
ATOM 10042 N N . TYR B 1 186 ? 14.438 -39.219 -1.258 1 94.5 186 TYR B N 1
ATOM 10043 C CA . TYR B 1 186 ? 13.484 -38.5 -0.396 1 94.5 186 TYR B CA 1
ATOM 10044 C C . TYR B 1 186 ? 13.141 -39.344 0.827 1 94.5 186 TYR B C 1
ATOM 10046 O O . TYR B 1 186 ? 12.812 -40.531 0.703 1 94.5 186 TYR B O 1
ATOM 10054 N N . LYS B 1 187 ? 13.234 -38.844 1.974 1 95 187 LYS B N 1
ATOM 10055 C CA . LYS B 1 187 ? 12.805 -39.406 3.242 1 95 187 LYS B CA 1
ATOM 10056 C C . LYS B 1 187 ? 11.945 -38.438 4.031 1 95 187 LYS B C 1
ATOM 10058 O O . LYS B 1 187 ? 12.438 -37.375 4.441 1 95 187 LYS B O 1
ATOM 10063 N N . GLY B 1 188 ? 10.719 -38.688 4.18 1 93.38 188 GLY B N 1
ATOM 10064 C CA . GLY B 1 188 ? 9.828 -37.781 4.887 1 93.38 188 GLY B CA 1
ATOM 10065 C C . GLY B 1 188 ? 8.453 -38.375 5.125 1 93.38 188 GLY B C 1
ATOM 10066 O O . GLY B 1 188 ? 8.188 -39.531 4.754 1 93.38 188 GLY B O 1
ATOM 10067 N N . ALA B 1 189 ? 7.617 -37.562 5.711 1 94.75 189 ALA B N 1
ATOM 10068 C CA . ALA B 1 189 ? 6.312 -38.031 6.18 1 94.75 189 ALA B CA 1
ATOM 10069 C C . ALA B 1 189 ? 5.391 -38.344 5.004 1 94.75 189 ALA B C 1
ATOM 10071 O O . ALA B 1 189 ? 4.398 -39.062 5.16 1 94.75 189 ALA B O 1
ATOM 10072 N N . TYR B 1 190 ? 5.715 -37.875 3.785 1 96.06 190 TYR B N 1
ATOM 10073 C CA . TYR B 1 190 ? 4.828 -38.094 2.645 1 96.06 190 TYR B CA 1
ATOM 10074 C C . TYR B 1 190 ? 5.375 -39.188 1.723 1 96.06 190 TYR B C 1
ATOM 10076 O O . TYR B 1 190 ? 5.031 -39.219 0.539 1 96.06 190 TYR B O 1
ATOM 10084 N N . ASN B 1 191 ? 6.238 -40.094 2.242 1 95.31 191 ASN B N 1
ATOM 10085 C CA . ASN B 1 191 ? 6.809 -41.188 1.482 1 95.31 191 ASN B CA 1
ATOM 10086 C C . ASN B 1 191 ? 5.727 -42.156 1.009 1 95.31 191 ASN B C 1
ATOM 10088 O O . ASN B 1 191 ? 4.68 -42.281 1.646 1 95.31 191 ASN B O 1
ATOM 10092 N N . PRO B 1 192 ? 5.914 -42.75 -0.153 1 97 192 PRO B N 1
ATOM 10093 C CA . PRO B 1 192 ? 4.957 -43.75 -0.611 1 97 192 PRO B CA 1
ATOM 10094 C C . PRO B 1 192 ? 5.211 -45.125 0.011 1 97 192 PRO B C 1
ATOM 10096 O O . PRO B 1 192 ? 6.363 -45.5 0.231 1 97 192 PRO B O 1
ATOM 10099 N N . ASP B 1 193 ? 4.168 -45.906 0.257 1 97.25 193 ASP B N 1
ATOM 10100 C CA . ASP B 1 193 ? 4.184 -47.25 0.76 1 97.25 193 ASP B CA 1
ATOM 10101 C C . ASP B 1 193 ? 3.281 -48.156 -0.077 1 97.25 193 ASP B C 1
ATOM 10103 O O . ASP B 1 193 ? 2.439 -47.688 -0.834 1 97.25 193 ASP B O 1
ATOM 10107 N N . ILE B 1 194 ? 3.486 -49.5 0.021 1 97.75 194 ILE B N 1
ATOM 10108 C CA . ILE B 1 194 ? 2.58 -50.469 -0.566 1 97.75 194 ILE B CA 1
ATOM 10109 C C . ILE B 1 194 ? 1.396 -50.719 0.368 1 97.75 194 ILE B C 1
ATOM 10111 O O . ILE B 1 194 ? 1.578 -51.031 1.546 1 97.75 194 ILE B O 1
ATOM 10115 N N . GLN B 1 195 ? 0.244 -50.5 -0.097 1 97.31 195 GLN B N 1
ATOM 10116 C CA . GLN B 1 195 ? -0.972 -50.625 0.7 1 97.31 195 GLN B CA 1
ATOM 10117 C C . GLN B 1 195 ? -2.141 -51.094 -0.153 1 97.31 195 GLN B C 1
ATOM 10119 O O . GLN B 1 195 ? -2.059 -51.125 -1.383 1 97.31 195 GLN B O 1
ATOM 10124 N N . SER B 1 196 ? -3.211 -51.594 0.448 1 97.75 196 SER B N 1
ATOM 10125 C CA . SER B 1 196 ? -4.375 -52.094 -0.268 1 97.75 196 SER B CA 1
ATOM 10126 C C . SER B 1 196 ? -5.664 -51.812 0.494 1 97.75 196 SER B C 1
ATOM 10128 O O . SER B 1 196 ? -5.629 -51.469 1.679 1 97.75 196 SER B O 1
ATOM 10130 N N . TYR B 1 197 ? -6.68 -51.781 -0.22 1 97.56 197 TYR B N 1
ATOM 10131 C CA . TYR B 1 197 ? -8.031 -51.625 0.312 1 97.56 197 TYR B CA 1
ATOM 10132 C C . TYR B 1 197 ? -8.992 -52.594 -0.386 1 97.56 197 TYR B C 1
ATOM 10134 O O . TYR B 1 197 ? -8.93 -52.75 -1.605 1 97.56 197 TYR B O 1
ATOM 10142 N N . ASN B 1 198 ? -9.797 -53.25 0.354 1 97.06 198 ASN B N 1
ATOM 10143 C CA . ASN B 1 198 ? -10.836 -54.094 -0.193 1 97.06 198 ASN B CA 1
ATOM 10144 C C . ASN B 1 198 ? -12.195 -53.406 -0.192 1 97.06 198 ASN B C 1
ATOM 10146 O O . ASN B 1 198 ? -12.812 -53.25 0.863 1 97.06 198 ASN B O 1
ATOM 10150 N N . PRO B 1 199 ? -12.68 -53.031 -1.349 1 93.94 199 PRO B N 1
ATOM 10151 C CA . PRO B 1 199 ? -13.93 -52.281 -1.389 1 93.94 199 PRO B CA 1
ATOM 10152 C C . PRO B 1 199 ? -15.125 -53.062 -0.85 1 93.94 199 PRO B C 1
ATOM 10154 O O . PRO B 1 199 ? -16.109 -52.469 -0.42 1 93.94 199 PRO B O 1
ATOM 10157 N N . LYS B 1 200 ? -15.086 -54.375 -0.814 1 93.75 200 LYS B N 1
ATOM 10158 C CA . LYS B 1 200 ? -16.188 -55.219 -0.335 1 93.75 200 LYS B CA 1
ATOM 10159 C C . LYS B 1 200 ? -16.156 -55.344 1.186 1 93.75 200 LYS B C 1
ATOM 10161 O O . LYS B 1 200 ? -17.172 -55.125 1.85 1 93.75 200 LYS B O 1
ATOM 10166 N N . THR B 1 201 ? -14.977 -55.594 1.746 1 95.5 201 THR B N 1
ATOM 10167 C CA . THR B 1 201 ? -14.859 -55.812 3.182 1 95.5 201 THR B CA 1
ATOM 10168 C C . THR B 1 201 ? -14.539 -54.531 3.908 1 95.5 201 THR B C 1
ATOM 10170 O O . THR B 1 201 ? -14.648 -54.438 5.133 1 95.5 201 THR B O 1
ATOM 10173 N N . LYS B 1 202 ? -14.109 -53.531 3.156 1 94.94 202 LYS B N 1
ATOM 10174 C CA . LYS B 1 202 ? -13.703 -52.25 3.686 1 94.94 202 LYS B CA 1
ATOM 10175 C C . LYS B 1 202 ? -12.422 -52.375 4.512 1 94.94 202 LYS B C 1
ATOM 10177 O O . LYS B 1 202 ? -12.125 -51.5 5.332 1 94.94 202 LYS B O 1
ATOM 10182 N N . ALA B 1 203 ? -11.719 -53.438 4.293 1 96.56 203 ALA B N 1
ATOM 10183 C CA . ALA B 1 203 ? -10.477 -53.656 5.027 1 96.56 203 ALA B CA 1
ATOM 10184 C C . ALA B 1 203 ? -9.312 -52.906 4.363 1 96.56 203 ALA B C 1
ATOM 10186 O O . ALA B 1 203 ? -9.18 -52.938 3.139 1 96.56 203 ALA B O 1
ATOM 10187 N N . TYR B 1 204 ? -8.609 -52.125 5.145 1 97 204 TYR B N 1
ATOM 10188 C CA . TYR B 1 204 ? -7.395 -51.438 4.73 1 97 204 TYR B CA 1
ATOM 10189 C C . TYR B 1 204 ? -6.156 -52.156 5.289 1 97 204 TYR B C 1
ATOM 10191 O O . TYR B 1 204 ? -6.16 -52.594 6.434 1 97 204 TYR B O 1
ATOM 10199 N N . LYS B 1 205 ? -5.062 -52.281 4.496 1 96.56 205 LYS B N 1
ATOM 10200 C CA . LYS B 1 205 ? -3.82 -52.906 4.949 1 96.56 205 LYS B CA 1
ATOM 10201 C C . LYS B 1 205 ? -2.605 -52.156 4.395 1 96.56 205 LYS B C 1
ATOM 10203 O O . LYS B 1 205 ? -2.555 -51.844 3.205 1 96.56 205 LYS B O 1
ATOM 10208 N N . GLN B 1 206 ? -1.689 -51.844 5.238 1 96.06 206 GLN B N 1
ATOM 10209 C CA . GLN B 1 206 ? -0.381 -51.312 4.863 1 96.06 206 GLN B CA 1
ATOM 10210 C C . GLN B 1 206 ? 0.68 -52.406 4.887 1 96.06 206 GLN B C 1
ATOM 10212 O O . GLN B 1 206 ? 0.929 -53 5.934 1 96.06 206 GLN B O 1
ATOM 10217 N N . TYR B 1 207 ? 1.34 -52.656 3.807 1 96.62 207 TYR B N 1
ATOM 10218 C CA . TYR B 1 207 ? 2.27 -53.781 3.666 1 96.62 207 TYR B CA 1
ATOM 10219 C C . TYR B 1 207 ? 3.697 -53.344 3.967 1 96.62 207 TYR B C 1
ATOM 10221 O O . TYR B 1 207 ? 4.551 -54.156 4.297 1 96.62 207 TYR B O 1
ATOM 10229 N N . THR B 1 208 ? 4.043 -52.062 3.756 1 97.19 208 THR B N 1
ATOM 10230 C CA . THR B 1 208 ? 5.383 -51.562 4.039 1 97.19 208 THR B CA 1
ATOM 10231 C C . THR B 1 208 ? 5.316 -50.281 4.855 1 97.19 208 THR B C 1
ATOM 10233 O O . THR B 1 208 ? 4.281 -49.594 4.891 1 97.19 208 THR B O 1
ATOM 10236 N N . ASN B 1 209 ? 6.359 -49.875 5.59 1 94.69 209 ASN B N 1
ATOM 10237 C CA . ASN B 1 209 ? 6.461 -48.656 6.395 1 94.69 209 ASN B CA 1
ATOM 10238 C C . ASN B 1 209 ? 7.84 -48.031 6.27 1 94.69 209 ASN B C 1
ATOM 10240 O O . ASN B 1 209 ? 8.312 -47.375 7.203 1 94.69 209 ASN B O 1
ATOM 10244 N N . TRP B 1 210 ? 8.539 -48.25 5.168 1 95.38 210 TRP B N 1
ATOM 10245 C CA . TRP B 1 210 ? 9.852 -47.688 4.906 1 95.38 210 TRP B CA 1
ATOM 10246 C C . TRP B 1 210 ? 9.758 -46.156 4.789 1 95.38 210 TRP B C 1
ATOM 10248 O O . TRP B 1 210 ? 8.812 -45.625 4.195 1 95.38 210 TRP B O 1
ATOM 10258 N N . ILE B 1 211 ? 10.75 -45.375 5.379 1 95.38 211 ILE B N 1
ATOM 10259 C CA . ILE B 1 211 ? 10.719 -43.906 5.418 1 95.38 211 ILE B CA 1
ATOM 10260 C C . ILE B 1 211 ? 11.062 -43.344 4.039 1 95.38 211 ILE B C 1
ATOM 10262 O O . ILE B 1 211 ? 10.867 -42.156 3.777 1 95.38 211 ILE B O 1
ATOM 10266 N N . GLY B 1 212 ? 11.672 -44.219 3.221 1 96.69 212 GLY B N 1
ATOM 10267 C CA . GLY B 1 212 ? 11.922 -43.844 1.84 1 96.69 212 GLY B CA 1
ATOM 10268 C C . GLY B 1 212 ? 10.766 -44.188 0.911 1 96.69 212 GLY B C 1
ATOM 10269 O O . GLY B 1 212 ? 9.602 -43.969 1.263 1 96.69 212 GLY B O 1
ATOM 10270 N N . LYS B 1 213 ? 11.062 -44.719 -0.3 1 97.88 213 LYS B N 1
ATOM 10271 C CA . LYS B 1 213 ? 9.992 -44.875 -1.28 1 97.88 213 LYS B CA 1
ATOM 10272 C C . LYS B 1 213 ? 9.75 -46.344 -1.613 1 97.88 213 LYS B C 1
ATOM 10274 O O . LYS B 1 213 ? 10.664 -47.062 -2.029 1 97.88 213 LYS B O 1
ATOM 10279 N N . ASP B 1 214 ? 8.648 -46.875 -1.363 1 98.25 214 ASP B N 1
ATOM 10280 C CA . ASP B 1 214 ? 8.086 -48.125 -1.856 1 98.25 214 ASP B CA 1
ATOM 10281 C C . ASP B 1 214 ? 6.871 -47.844 -2.752 1 98.25 214 ASP B C 1
ATOM 10283 O O . ASP B 1 214 ? 5.855 -47.344 -2.291 1 98.25 214 ASP B O 1
ATOM 10287 N N . PHE B 1 215 ? 7.008 -48.188 -4.012 1 97.5 215 PHE B N 1
ATOM 10288 C CA . PHE B 1 215 ? 5.898 -47.844 -4.906 1 97.5 215 PHE B CA 1
ATOM 10289 C C . PHE B 1 215 ? 5.984 -48.688 -6.188 1 97.5 215 PHE B C 1
ATOM 10291 O O . PHE B 1 215 ? 6.809 -49.594 -6.297 1 97.5 215 PHE B O 1
ATOM 10298 N N . TRP B 1 216 ? 5.109 -48.5 -7.148 1 97.62 216 TRP B N 1
ATOM 10299 C CA . TRP B 1 216 ? 4.988 -49.188 -8.43 1 97.62 216 TRP B CA 1
ATOM 10300 C C . TRP B 1 216 ? 4.707 -50.688 -8.242 1 97.62 216 TRP B C 1
ATOM 10302 O O . TRP B 1 216 ? 5.379 -51.531 -8.836 1 97.62 216 TRP B O 1
ATOM 10312 N N . ALA B 1 217 ? 3.709 -51 -7.531 1 97.81 217 ALA B N 1
ATOM 10313 C CA . ALA B 1 217 ? 3.34 -52.375 -7.285 1 97.81 217 ALA B CA 1
ATOM 10314 C C . ALA B 1 217 ? 2.691 -53 -8.516 1 97.81 217 ALA B C 1
ATOM 10316 O O . ALA B 1 217 ? 1.905 -52.344 -9.211 1 97.81 217 ALA B O 1
ATOM 10317 N N . THR B 1 218 ? 2.998 -54.219 -8.898 1 97.94 218 THR B N 1
ATOM 10318 C CA . THR B 1 218 ? 2.389 -55.062 -9.922 1 97.94 218 THR B CA 1
ATOM 10319 C C . THR B 1 218 ? 2.18 -56.469 -9.398 1 97.94 218 THR B C 1
ATOM 10321 O O . THR B 1 218 ? 2.949 -56.969 -8.562 1 97.94 218 THR B O 1
ATOM 10324 N N . LEU B 1 219 ? 1.098 -57.094 -9.836 1 98 219 LEU B N 1
ATOM 10325 C CA . LEU B 1 219 ? 0.732 -58.406 -9.305 1 98 219 LEU B CA 1
ATOM 10326 C C . LEU B 1 219 ? 0.541 -59.406 -10.438 1 98 219 LEU B C 1
ATOM 10328 O O . LEU B 1 219 ? 0.035 -59.062 -11.508 1 98 219 LEU B O 1
ATOM 10332 N N . ASP B 1 220 ? 0.872 -60.719 -10.188 1 97.19 220 ASP B N 1
ATOM 10333 C CA . ASP B 1 220 ? 0.59 -61.781 -11.148 1 97.19 220 ASP B CA 1
ATOM 10334 C C . ASP B 1 220 ? -0.694 -62.531 -10.781 1 97.19 220 ASP B C 1
ATOM 10336 O O . ASP B 1 220 ? -1.391 -62.125 -9.836 1 97.19 220 ASP B O 1
ATOM 10340 N N . GLN B 1 221 ? -1.058 -63.5 -11.523 1 96 221 GLN B N 1
ATOM 10341 C CA . GLN B 1 221 ? -2.334 -64.188 -11.383 1 96 221 GLN B CA 1
ATOM 10342 C C . GLN B 1 221 ? -2.377 -65 -10.086 1 96 221 GLN B C 1
ATOM 10344 O O . GLN B 1 221 ? -3.455 -65.312 -9.602 1 96 221 GLN B O 1
ATOM 10349 N N . LYS B 1 222 ? -1.213 -65.312 -9.477 1 95.31 222 LYS B N 1
ATOM 10350 C CA . LYS B 1 222 ? -1.141 -66 -8.211 1 95.31 222 LYS B CA 1
ATOM 10351 C C . LYS B 1 222 ? -1.282 -65.062 -7.023 1 95.31 222 LYS B C 1
ATOM 10353 O O . LYS B 1 222 ? -1.536 -65.5 -5.898 1 95.31 222 LYS B O 1
ATOM 10358 N N . GLY B 1 223 ? -1.103 -63.812 -7.281 1 95.38 223 GLY B N 1
ATOM 10359 C CA . GLY B 1 223 ? -1.223 -62.812 -6.227 1 95.38 223 GLY B CA 1
ATOM 10360 C C . GLY B 1 223 ? 0.117 -62.344 -5.68 1 95.38 223 GLY B C 1
ATOM 10361 O O . GLY B 1 223 ? 0.174 -61.625 -4.688 1 95.38 223 GLY B O 1
ATOM 10362 N N . ASP B 1 224 ? 1.247 -62.844 -6.305 1 96.38 224 ASP B N 1
ATOM 10363 C CA . ASP B 1 224 ? 2.561 -62.344 -5.895 1 96.38 224 ASP B CA 1
ATOM 10364 C C . ASP B 1 224 ? 2.74 -60.875 -6.273 1 96.38 224 ASP B C 1
ATOM 10366 O O . ASP B 1 224 ? 2.361 -60.469 -7.371 1 96.38 224 ASP B O 1
ATOM 10370 N N . ILE B 1 225 ? 3.277 -60.156 -5.305 1 97.69 225 ILE B N 1
ATOM 10371 C CA . ILE B 1 225 ? 3.424 -58.719 -5.477 1 97.69 225 ILE B CA 1
ATOM 10372 C C . ILE B 1 225 ? 4.887 -58.375 -5.762 1 97.69 225 ILE B C 1
ATOM 10374 O O . ILE B 1 225 ? 5.785 -58.844 -5.059 1 97.69 225 ILE B O 1
ATOM 10378 N N . TYR B 1 226 ? 5.168 -57.656 -6.789 1 98.38 226 TYR B N 1
ATOM 10379 C CA . TYR B 1 226 ? 6.469 -57.062 -7.086 1 98.38 226 TYR B CA 1
ATOM 10380 C C . TYR B 1 226 ? 6.398 -55.531 -7.055 1 98.38 226 TYR B C 1
ATOM 10382 O O . TYR B 1 226 ? 5.406 -54.938 -7.48 1 98.38 226 TYR B O 1
ATOM 10390 N N . PHE B 1 227 ? 7.352 -54.875 -6.496 1 98.44 227 PHE B N 1
ATOM 10391 C CA . PHE B 1 227 ? 7.387 -53.406 -6.379 1 98.44 227 PHE B CA 1
ATOM 10392 C C . PHE B 1 227 ? 8.828 -52.906 -6.289 1 98.44 227 PHE B C 1
ATOM 10394 O O . PHE B 1 227 ? 9.766 -53.719 -6.293 1 98.44 227 PHE B O 1
ATOM 10401 N N . VAL B 1 228 ? 9.055 -51.625 -6.312 1 98.06 228 VAL B N 1
ATOM 10402 C CA . VAL B 1 228 ? 10.391 -51.062 -6.172 1 98.06 228 VAL B CA 1
ATOM 10403 C C . VAL B 1 228 ? 10.562 -50.469 -4.773 1 98.06 228 VAL B C 1
ATOM 10405 O O . VAL B 1 228 ? 9.594 -50.031 -4.148 1 98.06 228 VAL B O 1
ATOM 10408 N N . SER B 1 229 ? 11.758 -50.469 -4.281 1 98.31 229 SER B N 1
ATOM 10409 C CA . SER B 1 229 ? 12.148 -49.844 -3.01 1 98.31 229 SER B CA 1
ATOM 10410 C C . SER B 1 229 ? 13.578 -49.312 -3.066 1 98.31 229 SER B C 1
ATOM 10412 O O . SER B 1 229 ? 14.414 -49.875 -3.791 1 98.31 229 SER B O 1
ATOM 10414 N N . ASP B 1 230 ? 13.82 -48.25 -2.408 1 97.62 230 ASP B N 1
ATOM 10415 C CA . ASP B 1 230 ? 15.188 -47.719 -2.311 1 97.62 230 ASP B CA 1
ATOM 10416 C C . ASP B 1 230 ? 15.805 -48.062 -0.953 1 97.62 230 ASP B C 1
ATOM 10418 O O . ASP B 1 230 ? 16.781 -47.438 -0.547 1 97.62 230 ASP B O 1
ATOM 10422 N N . GLU B 1 231 ? 15.258 -48.969 -0.249 1 97.12 231 GLU B N 1
ATOM 10423 C CA . GLU B 1 231 ? 15.617 -49.25 1.137 1 97.12 231 GLU B CA 1
ATOM 10424 C C . GLU B 1 231 ? 17.031 -49.812 1.235 1 97.12 231 GLU B C 1
ATOM 10426 O O . GLU B 1 231 ? 17.797 -49.438 2.133 1 97.12 231 GLU B O 1
ATOM 10431 N N . ALA B 1 232 ? 17.438 -50.656 0.328 1 96 232 ALA B N 1
ATOM 10432 C CA . ALA B 1 232 ? 18.672 -51.438 0.489 1 96 232 ALA B CA 1
ATOM 10433 C C . ALA B 1 232 ? 19.891 -50.562 0.232 1 96 232 ALA B C 1
ATOM 10435 O O . ALA B 1 232 ? 20.828 -50.5 1.05 1 96 232 ALA B O 1
ATOM 10436 N N . ASN B 1 233 ? 19.938 -49.875 -0.883 1 95.06 233 ASN B N 1
ATOM 10437 C CA . ASN B 1 233 ? 21.172 -49.156 -1.22 1 95.06 233 ASN B CA 1
ATOM 10438 C C . ASN B 1 233 ? 20.891 -47.75 -1.681 1 95.06 233 ASN B C 1
ATOM 10440 O O . ASN B 1 233 ? 21.75 -47.094 -2.258 1 95.06 233 ASN B O 1
ATOM 10444 N N . GLY B 1 234 ? 19.688 -47.281 -1.502 1 94.25 234 GLY B N 1
ATOM 10445 C CA . GLY B 1 234 ? 19.344 -45.906 -1.852 1 94.25 234 GLY B CA 1
ATOM 10446 C C . GLY B 1 234 ? 18.859 -45.75 -3.281 1 94.25 234 GLY B C 1
ATOM 10447 O O . GLY B 1 234 ? 18.391 -44.688 -3.676 1 94.25 234 GLY B O 1
ATOM 10448 N N . GLU B 1 235 ? 19.016 -46.75 -4.09 1 96.81 235 GLU B N 1
ATOM 10449 C CA . GLU B 1 235 ? 18.516 -46.781 -5.457 1 96.81 235 GLU B CA 1
ATOM 10450 C C . GLU B 1 235 ? 17.266 -47.656 -5.57 1 96.81 235 GLU B C 1
ATOM 10452 O O . GLU B 1 235 ? 17.109 -48.594 -4.789 1 96.81 235 GLU B O 1
ATOM 10457 N N . TYR B 1 236 ? 16.406 -47.375 -6.508 1 98.12 236 TYR B N 1
ATOM 10458 C CA . TYR B 1 236 ? 15.227 -48.219 -6.723 1 98.12 236 TYR B CA 1
ATOM 10459 C C . TYR B 1 236 ? 15.625 -49.594 -7.246 1 98.12 236 TYR B C 1
ATOM 10461 O O . TYR B 1 236 ? 16.234 -49.688 -8.32 1 98.12 236 TYR B O 1
ATOM 10469 N N . ASN B 1 237 ? 15.305 -50.594 -6.551 1 98.38 237 ASN B N 1
ATOM 10470 C CA . ASN B 1 237 ? 15.5 -51.969 -6.961 1 98.38 237 ASN B CA 1
ATOM 10471 C C . ASN B 1 237 ? 14.211 -52.781 -6.836 1 98.38 237 ASN B C 1
ATOM 10473 O O . ASN B 1 237 ? 13.242 -52.312 -6.23 1 98.38 237 ASN B O 1
ATOM 10477 N N . LEU B 1 238 ? 14.18 -53.938 -7.484 1 98.69 238 LEU B N 1
ATOM 10478 C CA . LEU B 1 238 ? 12.992 -54.781 -7.496 1 98.69 238 LEU B CA 1
ATOM 10479 C C . LEU B 1 238 ? 12.852 -55.531 -6.176 1 98.69 238 LEU B C 1
ATOM 10481 O O . LEU B 1 238 ? 13.828 -56.062 -5.656 1 98.69 238 LEU B O 1
ATOM 10485 N N . TYR B 1 239 ? 11.727 -55.5 -5.621 1 98.62 239 TYR B N 1
ATOM 10486 C CA . TYR B 1 239 ? 11.398 -56.188 -4.375 1 98.62 239 TYR B CA 1
ATOM 10487 C C . TYR B 1 239 ? 10.148 -57.031 -4.543 1 98.62 239 TYR B C 1
ATOM 10489 O O . TYR B 1 239 ? 9.391 -56.875 -5.5 1 98.62 239 TYR B O 1
ATOM 10497 N N . THR B 1 240 ? 9.906 -58 -3.707 1 97.94 240 THR B N 1
ATOM 10498 C CA . THR B 1 240 ? 8.688 -58.781 -3.545 1 97.94 240 THR B CA 1
ATOM 10499 C C . THR B 1 240 ? 8.453 -59.094 -2.074 1 97.94 240 THR B C 1
ATOM 10501 O O . THR B 1 240 ? 9.156 -58.594 -1.197 1 97.94 240 THR B O 1
ATOM 10504 N N . PHE B 1 241 ? 7.309 -59.75 -1.765 1 96.44 241 PHE B N 1
ATOM 10505 C CA . PHE B 1 241 ? 7.078 -60.312 -0.442 1 96.44 241 PHE B CA 1
ATOM 10506 C C . PHE B 1 241 ? 7.254 -61.812 -0.463 1 96.44 241 PHE B C 1
ATOM 10508 O O . PHE B 1 241 ? 6.555 -62.531 -1.196 1 96.44 241 PHE B O 1
ATOM 10515 N N . ASN B 1 242 ? 8.164 -62.375 0.252 1 92.44 242 ASN B N 1
ATOM 10516 C CA . ASN B 1 242 ? 8.328 -63.812 0.483 1 92.44 242 ASN B CA 1
ATOM 10517 C C . ASN B 1 242 ? 7.785 -64.188 1.849 1 92.44 242 ASN B C 1
ATOM 10519 O O . ASN B 1 242 ? 8.398 -63.906 2.879 1 92.44 242 ASN B O 1
ATOM 10523 N N . ASN B 1 243 ? 6.758 -64.875 1.945 1 89.12 243 ASN B N 1
ATOM 10524 C CA . ASN B 1 243 ? 6.086 -65.25 3.184 1 89.12 243 ASN B CA 1
ATOM 10525 C C . ASN B 1 243 ? 5.879 -64.062 4.098 1 89.12 243 ASN B C 1
ATOM 10527 O O . ASN B 1 243 ? 6.234 -64.125 5.277 1 89.12 243 ASN B O 1
ATOM 10531 N N . GLY B 1 244 ? 5.523 -62.938 3.422 1 88.88 244 GLY B N 1
ATOM 10532 C CA . GLY B 1 244 ? 5.18 -61.719 4.18 1 88.88 244 GLY B CA 1
ATOM 10533 C C . GLY B 1 244 ? 6.371 -60.844 4.445 1 88.88 244 GLY B C 1
ATOM 10534 O O . GLY B 1 244 ? 6.211 -59.688 4.91 1 88.88 244 GLY B O 1
ATOM 10535 N N . THR B 1 245 ? 7.527 -61.344 4.117 1 94.5 245 THR B N 1
ATOM 10536 C CA . THR B 1 245 ? 8.734 -60.562 4.379 1 94.5 245 THR B CA 1
ATOM 10537 C C . THR B 1 245 ? 9.188 -59.812 3.127 1 94.5 245 THR B C 1
ATOM 10539 O O . THR B 1 245 ? 9.344 -60.406 2.064 1 94.5 245 THR B O 1
ATOM 10542 N N . LYS B 1 246 ? 9.312 -58.469 3.254 1 97.25 246 LYS B N 1
ATOM 10543 C CA . LYS B 1 246 ? 9.844 -57.656 2.166 1 97.25 246 LYS B CA 1
ATOM 10544 C C . LYS B 1 246 ? 11.234 -58.125 1.755 1 97.25 246 LYS B C 1
ATOM 10546 O O . LYS B 1 246 ? 12.148 -58.156 2.578 1 97.25 246 LYS B O 1
ATOM 10551 N N . THR B 1 247 ? 11.492 -58.562 0.448 1 96.88 247 THR B N 1
ATOM 10552 C CA . THR B 1 247 ? 12.711 -59.188 -0.02 1 96.88 247 THR B CA 1
ATOM 10553 C C . THR B 1 247 ? 13.227 -58.531 -1.296 1 96.88 247 THR B C 1
ATOM 10555 O O . THR B 1 247 ? 12.5 -58.438 -2.291 1 96.88 247 THR B O 1
ATOM 10558 N N . PRO B 1 248 ? 14.477 -58.031 -1.249 1 97.5 248 PRO B N 1
ATOM 10559 C CA . PRO B 1 248 ? 15.047 -57.5 -2.49 1 97.5 248 PRO B CA 1
ATOM 10560 C C . PRO B 1 248 ? 15.328 -58.594 -3.523 1 97.5 248 PRO B C 1
ATOM 10562 O O . PRO B 1 248 ? 15.789 -59.688 -3.166 1 97.5 248 PRO B O 1
ATOM 10565 N N . LEU B 1 249 ? 15.031 -58.375 -4.773 1 98.06 249 LEU B N 1
ATOM 10566 C CA . LEU B 1 249 ? 15.25 -59.312 -5.859 1 98.06 249 LEU B CA 1
ATOM 10567 C C . LEU B 1 249 ? 16.438 -58.906 -6.727 1 98.06 249 LEU B C 1
ATOM 10569 O O . LEU B 1 249 ? 17.031 -59.719 -7.41 1 98.06 249 LEU B O 1
ATOM 10573 N N . THR B 1 250 ? 16.688 -57.562 -6.809 1 97.94 250 THR B N 1
ATOM 10574 C CA . THR B 1 250 ? 17.828 -57.031 -7.559 1 97.94 250 THR B CA 1
ATOM 10575 C C . THR B 1 250 ? 18.672 -56.125 -6.684 1 97.94 250 THR B C 1
ATOM 10577 O O . THR B 1 250 ? 18.234 -55.719 -5.602 1 97.94 250 THR B O 1
ATOM 10580 N N . ASP B 1 251 ? 19.922 -55.781 -7.055 1 97.06 251 ASP B N 1
ATOM 10581 C CA . ASP B 1 251 ? 20.828 -54.906 -6.34 1 97.06 251 ASP B CA 1
ATOM 10582 C C . ASP B 1 251 ? 21.625 -54.031 -7.309 1 97.06 251 ASP B C 1
ATOM 10584 O O . ASP B 1 251 ? 22.859 -54 -7.262 1 97.06 251 ASP B O 1
ATOM 10588 N N . PHE B 1 252 ? 20.906 -53.438 -8.211 1 97.44 252 PHE B N 1
ATOM 10589 C CA . PHE B 1 252 ? 21.531 -52.562 -9.195 1 97.44 252 PHE B CA 1
ATOM 10590 C C . PHE B 1 252 ? 22.062 -51.281 -8.539 1 97.44 252 PHE B C 1
ATOM 10592 O O . PHE B 1 252 ? 21.5 -50.812 -7.547 1 97.44 252 PHE B O 1
ATOM 10599 N N . LYS B 1 253 ? 23.094 -50.656 -9.125 1 95.69 253 LYS B N 1
ATOM 10600 C CA . LYS B 1 253 ? 23.688 -49.406 -8.609 1 95.69 253 LYS B CA 1
ATOM 10601 C C . LYS B 1 253 ? 22.984 -48.188 -9.172 1 95.69 253 LYS B C 1
ATOM 10603 O O . LYS B 1 253 ? 23.234 -47.062 -8.727 1 95.69 253 LYS B O 1
ATOM 10608 N N . THR B 1 254 ? 22.172 -48.375 -10.148 1 95.75 254 THR B N 1
ATOM 10609 C CA . THR B 1 254 ? 21.266 -47.344 -10.648 1 95.75 254 THR B CA 1
ATOM 10610 C C . THR B 1 254 ? 19.812 -47.781 -10.516 1 95.75 254 THR B C 1
ATOM 10612 O O . THR B 1 254 ? 19.531 -48.969 -10.398 1 95.75 254 THR B O 1
ATOM 10615 N N . SER B 1 255 ? 18.953 -46.906 -10.492 1 97.38 255 SER B N 1
ATOM 10616 C CA . SER B 1 255 ? 17.562 -47.188 -10.172 1 97.38 255 SER B CA 1
ATOM 10617 C C . SER B 1 255 ? 16.844 -47.844 -11.336 1 97.38 255 SER B C 1
ATOM 10619 O O . SER B 1 255 ? 17.047 -47.469 -12.492 1 97.38 255 SER B O 1
ATOM 10621 N N . ILE B 1 256 ? 16 -48.812 -11.086 1 98.12 256 ILE B N 1
ATOM 10622 C CA . ILE B 1 256 ? 15.062 -49.344 -12.078 1 98.12 256 ILE B CA 1
ATOM 10623 C C . ILE B 1 256 ? 13.758 -48.562 -12.023 1 98.12 256 ILE B C 1
ATOM 10625 O O . ILE B 1 256 ? 13.492 -47.844 -11.047 1 98.12 256 ILE B O 1
ATOM 10629 N N . LYS B 1 257 ? 12.984 -48.688 -13.086 1 97.75 257 LYS B N 1
ATOM 10630 C CA . LYS B 1 257 ? 11.711 -47.969 -13.125 1 97.75 257 LYS B CA 1
ATOM 10631 C C . LYS B 1 257 ? 10.602 -48.875 -13.68 1 97.75 257 LYS B C 1
ATOM 10633 O O . LYS B 1 257 ? 10.859 -49.75 -14.492 1 97.75 257 LYS B O 1
ATOM 10638 N N . ARG B 1 258 ? 9.422 -48.75 -13.133 1 97.75 258 ARG B N 1
ATOM 10639 C CA . ARG B 1 258 ? 8.133 -49.188 -13.664 1 97.75 258 ARG B CA 1
ATOM 10640 C C . ARG B 1 258 ? 8.148 -50.688 -13.938 1 97.75 258 ARG B C 1
ATOM 10642 O O . ARG B 1 258 ? 7.895 -51.125 -15.062 1 97.75 258 ARG B O 1
ATOM 10649 N N . PRO B 1 259 ? 8.336 -51.469 -12.922 1 98.38 259 PRO B N 1
ATOM 10650 C CA . PRO B 1 259 ? 8.25 -52.938 -13.117 1 98.38 259 PRO B CA 1
ATOM 10651 C C . PRO B 1 259 ? 6.848 -53.375 -13.516 1 98.38 259 PRO B C 1
ATOM 10653 O O . PRO B 1 259 ? 5.855 -52.781 -13.117 1 98.38 259 PRO B O 1
ATOM 10656 N N . TYR B 1 260 ? 6.785 -54.375 -14.273 1 98.25 260 TYR B N 1
ATOM 10657 C CA . TYR B 1 260 ? 5.527 -55 -14.672 1 98.25 260 TYR B CA 1
ATOM 10658 C C . TYR B 1 260 ? 5.672 -56.531 -14.781 1 98.25 260 TYR B C 1
ATOM 10660 O O . TYR B 1 260 ? 6.48 -57 -15.57 1 98.25 260 TYR B O 1
ATOM 10668 N N . VAL B 1 261 ? 4.914 -57.312 -14.055 1 98.38 261 VAL B N 1
ATOM 10669 C CA . VAL B 1 261 ? 5.02 -58.75 -14.016 1 98.38 261 VAL B CA 1
ATOM 10670 C C . VAL B 1 261 ? 4.027 -59.375 -15 1 98.38 261 VAL B C 1
ATOM 10672 O O . VAL B 1 261 ? 2.906 -58.875 -15.148 1 98.38 261 VAL B O 1
ATOM 10675 N N . SER B 1 262 ? 4.445 -60.469 -15.703 1 97.94 262 SER B N 1
ATOM 10676 C CA . SER B 1 262 ? 3.527 -61.219 -16.578 1 97.94 262 SER B CA 1
ATOM 10677 C C . SER B 1 262 ? 2.43 -61.906 -15.766 1 97.94 262 SER B C 1
ATOM 10679 O O . SER B 1 262 ? 2.652 -62.281 -14.617 1 97.94 262 SER B O 1
ATOM 10681 N N . ALA B 1 263 ? 1.29 -62.031 -16.391 1 97.31 263 ALA B N 1
ATOM 10682 C CA . ALA B 1 263 ? 0.149 -62.594 -15.672 1 97.31 263 ALA B CA 1
ATOM 10683 C C . ALA B 1 263 ? 0.491 -63.938 -15.07 1 97.31 263 ALA B C 1
ATOM 10685 O O . ALA B 1 263 ? 0.07 -64.25 -13.961 1 97.31 263 ALA B O 1
ATOM 10686 N N . ASN B 1 264 ? 1.292 -64.75 -15.734 1 96.69 264 ASN B N 1
ATOM 10687 C CA . ASN B 1 264 ? 1.632 -66.125 -15.258 1 96.69 264 ASN B CA 1
ATOM 10688 C C . ASN B 1 264 ? 2.736 -66.062 -14.203 1 96.69 264 ASN B C 1
ATOM 10690 O O . ASN B 1 264 ? 3.127 -67.062 -13.664 1 96.69 264 ASN B O 1
ATOM 10694 N N . GLY B 1 265 ? 3.375 -64.875 -13.953 1 97.25 265 GLY B N 1
ATOM 10695 C CA . GLY B 1 265 ? 4.34 -64.688 -12.883 1 97.25 265 GLY B CA 1
ATOM 10696 C C . GLY B 1 265 ? 5.742 -65.125 -13.25 1 97.25 265 GLY B C 1
ATOM 10697 O O . GLY B 1 265 ? 6.629 -65.188 -12.398 1 97.25 265 GLY B O 1
ATOM 10698 N N . ALA B 1 266 ? 6 -65.375 -14.547 1 97.25 266 ALA B N 1
ATOM 10699 C CA . ALA B 1 266 ? 7.277 -66 -14.961 1 97.25 266 ALA B CA 1
ATOM 10700 C C . ALA B 1 266 ? 8.352 -64.875 -15.07 1 97.25 266 ALA B C 1
ATOM 10702 O O . ALA B 1 266 ? 9.539 -65.188 -14.844 1 97.25 266 ALA B O 1
ATOM 10703 N N . LYS B 1 267 ? 7.914 -63.75 -15.453 1 97.94 267 LYS B N 1
ATOM 10704 C CA . LYS B 1 267 ? 8.883 -62.688 -15.742 1 97.94 267 LYS B CA 1
ATOM 10705 C C . LYS B 1 267 ? 8.391 -61.344 -15.227 1 97.94 267 LYS B C 1
ATOM 10707 O O . LYS B 1 267 ? 7.191 -61.094 -15.234 1 97.94 267 LYS B O 1
ATOM 10712 N N . VAL B 1 268 ? 9.32 -60.531 -14.789 1 98.62 268 VAL B N 1
ATOM 10713 C CA . VAL B 1 268 ? 9.062 -59.125 -14.469 1 98.62 268 VAL B CA 1
ATOM 10714 C C . VAL B 1 268 ? 9.914 -58.25 -15.375 1 98.62 268 VAL B C 1
ATOM 10716 O O . VAL B 1 268 ? 11.141 -58.344 -15.367 1 98.62 268 VAL B O 1
ATOM 10719 N N . ALA B 1 269 ? 9.281 -57.438 -16.203 1 98.44 269 ALA B N 1
ATOM 10720 C CA . ALA B 1 269 ? 9.984 -56.469 -17.031 1 98.44 269 ALA B CA 1
ATOM 10721 C C . ALA B 1 269 ? 10.141 -55.125 -16.297 1 98.44 269 ALA B C 1
ATOM 10723 O O . ALA B 1 269 ? 9.273 -54.75 -15.516 1 98.44 269 ALA B O 1
ATOM 10724 N N . PHE B 1 270 ? 11.195 -54.438 -16.422 1 98.56 270 PHE B N 1
ATOM 10725 C CA . PHE B 1 270 ? 11.391 -53.125 -15.859 1 98.56 270 PHE B CA 1
ATOM 10726 C C . PHE B 1 270 ? 12.398 -52.312 -16.688 1 98.56 270 PHE B C 1
ATOM 10728 O O . PHE B 1 270 ? 13.055 -52.844 -17.578 1 98.56 270 PHE B O 1
ATOM 10735 N N . GLU B 1 271 ? 12.422 -50.969 -16.5 1 98.19 271 GLU B N 1
ATOM 10736 C CA . GLU B 1 271 ? 13.367 -50.031 -17.125 1 98.19 271 GLU B CA 1
ATOM 10737 C C . GLU B 1 271 ? 14.617 -49.844 -16.266 1 98.19 271 GLU B C 1
ATOM 10739 O O . GLU B 1 271 ? 14.523 -49.781 -15.039 1 98.19 271 GLU B O 1
ATOM 10744 N N . LYS B 1 272 ? 15.742 -49.781 -16.828 1 97.75 272 LYS B N 1
ATOM 10745 C CA . LYS B 1 272 ? 17 -49.375 -16.188 1 97.75 272 LYS B CA 1
ATOM 10746 C C . LYS B 1 272 ? 17.938 -48.719 -17.188 1 97.75 272 LYS B C 1
ATOM 10748 O O . LYS B 1 272 ? 18.156 -49.219 -18.281 1 97.75 272 LYS B O 1
ATOM 10753 N N . ASP B 1 273 ? 18.391 -47.5 -16.875 1 97.19 273 ASP B N 1
ATOM 10754 C CA . ASP B 1 273 ? 19.328 -46.75 -17.703 1 97.19 273 ASP B CA 1
ATOM 10755 C C . ASP B 1 273 ? 18.766 -46.531 -19.109 1 97.19 273 ASP B C 1
ATOM 10757 O O . ASP B 1 273 ? 19.469 -46.719 -20.094 1 97.19 273 ASP B O 1
ATOM 10761 N N . TYR B 1 274 ? 17.5 -46.344 -19.172 1 97.38 274 TYR B N 1
ATOM 10762 C CA . TYR B 1 274 ? 16.719 -46.031 -20.359 1 97.38 274 TYR B CA 1
ATOM 10763 C C . TYR B 1 274 ? 16.672 -47.219 -21.312 1 97.38 274 TYR B C 1
ATOM 10765 O O . TYR B 1 274 ? 16.547 -47.062 -22.531 1 97.38 274 TYR B O 1
ATOM 10773 N N . GLN B 1 275 ? 16.844 -48.375 -20.781 1 96.75 275 GLN B N 1
ATOM 10774 C CA . GLN B 1 275 ? 16.688 -49.625 -21.5 1 96.75 275 GLN B CA 1
ATOM 10775 C C . GLN B 1 275 ? 15.789 -50.594 -20.75 1 96.75 275 GLN B C 1
ATOM 10777 O O . GLN B 1 275 ? 15.477 -50.375 -19.578 1 96.75 275 GLN B O 1
ATOM 10782 N N . LEU B 1 276 ? 15.359 -51.688 -21.453 1 97.5 276 LEU B N 1
ATOM 10783 C CA . LEU B 1 276 ? 14.43 -52.625 -20.828 1 97.5 276 LEU B CA 1
ATOM 10784 C C . LEU B 1 276 ? 15.148 -53.875 -20.391 1 97.5 276 LEU B C 1
ATOM 10786 O O . LEU B 1 276 ? 16.031 -54.375 -21.094 1 97.5 276 LEU B O 1
ATOM 10790 N N . TYR B 1 277 ? 14.852 -54.312 -19.219 1 97.88 277 TYR B N 1
ATOM 10791 C CA . TYR B 1 277 ? 15.328 -55.531 -18.609 1 97.88 277 TYR B CA 1
ATOM 10792 C C . TYR B 1 277 ? 14.172 -56.469 -18.281 1 97.88 277 TYR B C 1
ATOM 10794 O O . TYR B 1 277 ? 13.031 -56.031 -18.141 1 97.88 277 TYR B O 1
ATOM 10802 N N . VAL B 1 278 ? 14.445 -57.781 -18.219 1 97.56 278 VAL B N 1
ATOM 10803 C CA . VAL B 1 278 ? 13.477 -58.75 -17.75 1 97.56 278 VAL B CA 1
ATOM 10804 C C . VAL B 1 278 ? 14.094 -59.594 -16.625 1 97.56 278 VAL B C 1
ATOM 10806 O O . VAL B 1 278 ? 15.234 -60.062 -16.734 1 97.56 278 VAL B O 1
ATOM 10809 N N . TYR B 1 279 ? 13.469 -59.656 -15.523 1 98.25 279 TYR B N 1
ATOM 10810 C CA . TYR B 1 279 ? 13.805 -60.531 -14.414 1 98.25 279 TYR B CA 1
ATOM 10811 C C . TYR B 1 279 ? 13.039 -61.844 -14.508 1 98.25 279 TYR B C 1
ATOM 10813 O O . TYR B 1 279 ? 11.805 -61.875 -14.5 1 98.25 279 TYR B O 1
ATOM 10821 N N . ASP B 1 280 ? 13.75 -62.938 -14.641 1 96.94 280 ASP B N 1
ATOM 10822 C CA . ASP B 1 280 ? 13.141 -64.25 -14.633 1 96.94 280 ASP B CA 1
ATOM 10823 C C . ASP B 1 280 ? 12.93 -64.75 -13.211 1 96.94 280 ASP B C 1
ATOM 10825 O O . ASP B 1 280 ? 13.883 -64.938 -12.453 1 96.94 280 ASP B O 1
ATOM 10829 N N . VAL B 1 281 ? 11.742 -65 -12.883 1 97.31 281 VAL B N 1
ATOM 10830 C CA . VAL B 1 281 ? 11.375 -65.312 -11.492 1 97.31 281 VAL B CA 1
ATOM 10831 C C . VAL B 1 281 ? 11.984 -66.625 -11.055 1 97.31 281 VAL B C 1
ATOM 10833 O O . VAL B 1 281 ? 12.453 -66.75 -9.914 1 97.31 281 VAL B O 1
ATOM 10836 N N . ALA B 1 282 ? 12.008 -67.562 -11.93 1 95.56 282 ALA B N 1
ATOM 10837 C CA . ALA B 1 282 ? 12.508 -68.938 -11.594 1 95.56 282 ALA B CA 1
ATOM 10838 C C . ALA B 1 282 ? 14.016 -68.938 -11.406 1 95.56 282 ALA B C 1
ATOM 10840 O O . ALA B 1 282 ? 14.531 -69.438 -10.406 1 95.56 282 ALA B O 1
ATOM 10841 N N . SER B 1 283 ? 14.75 -68.25 -12.328 1 95.94 283 SER B N 1
ATOM 10842 C CA . SER B 1 283 ? 16.203 -68.25 -12.297 1 95.94 283 SER B CA 1
ATOM 10843 C C . SER B 1 283 ? 16.75 -67.125 -11.422 1 95.94 283 SER B C 1
ATOM 10845 O O . SER B 1 283 ? 17.938 -67.125 -11.055 1 95.94 283 SER B O 1
ATOM 10847 N N . LYS B 1 284 ? 15.875 -66.188 -11.125 1 96.25 284 LYS B N 1
ATOM 10848 C CA . LYS B 1 284 ? 16.234 -65 -10.312 1 96.25 284 LYS B CA 1
ATOM 10849 C C . LYS B 1 284 ? 17.344 -64.188 -10.977 1 96.25 284 LYS B C 1
ATOM 10851 O O . LYS B 1 284 ? 18.203 -63.625 -10.297 1 96.25 284 LYS B O 1
ATOM 10856 N N . GLN B 1 285 ? 17.359 -64.312 -12.289 1 96 285 GLN B N 1
ATOM 10857 C CA . GLN B 1 285 ? 18.359 -63.531 -13.047 1 96 285 GLN B CA 1
ATOM 10858 C C . GLN B 1 285 ? 17.688 -62.469 -13.914 1 96 285 GLN B C 1
ATOM 10860 O O . GLN B 1 285 ? 16.609 -62.688 -14.461 1 96 285 GLN B O 1
ATOM 10865 N N . SER B 1 286 ? 18.312 -61.312 -13.906 1 97 286 SER B N 1
ATOM 10866 C CA . SER B 1 286 ? 17.859 -60.25 -14.773 1 97 286 SER B CA 1
ATOM 10867 C C . SER B 1 286 ? 18.656 -60.219 -16.078 1 97 286 SER B C 1
ATOM 10869 O O . SER B 1 286 ? 19.875 -60.469 -16.078 1 97 286 SER B O 1
ATOM 10871 N N . GLN B 1 287 ? 18.031 -59.969 -17.125 1 94.5 287 GLN B N 1
ATOM 10872 C CA . GLN B 1 287 ? 18.672 -59.875 -18.422 1 94.5 287 GLN B CA 1
ATOM 10873 C C . GLN B 1 287 ? 18.203 -58.625 -19.188 1 94.5 287 GLN B C 1
ATOM 10875 O O . GLN B 1 287 ? 17.016 -58.312 -19.172 1 94.5 287 GLN B O 1
ATOM 10880 N N . LYS B 1 288 ? 19.125 -57.875 -19.75 1 95.31 288 LYS B N 1
ATOM 10881 C CA . LYS B 1 288 ? 18.812 -56.75 -20.625 1 95.31 288 LYS B CA 1
ATOM 10882 C C . LYS B 1 288 ? 18.219 -57.25 -21.953 1 95.31 288 LYS B C 1
ATOM 10884 O O . LYS B 1 288 ? 18.688 -58.219 -22.516 1 95.31 288 LYS B O 1
ATOM 10889 N N . LEU B 1 289 ? 17.219 -56.562 -22.375 1 95.19 289 LEU B N 1
ATOM 10890 C CA . LEU B 1 289 ? 16.656 -56.875 -23.688 1 95.19 289 LEU B CA 1
ATOM 10891 C C . LEU B 1 289 ? 17.266 -56 -24.766 1 95.19 289 LEU B C 1
ATOM 10893 O O . LEU B 1 289 ? 17.312 -54.781 -24.625 1 95.19 289 LEU B O 1
ATOM 10897 N N . ASN B 1 290 ? 17.828 -56.594 -25.797 1 91.56 290 ASN B N 1
ATOM 10898 C CA . ASN B 1 290 ? 18.344 -55.844 -26.953 1 91.56 290 ASN B CA 1
ATOM 10899 C C . ASN B 1 290 ? 17.375 -55.906 -28.125 1 91.56 290 ASN B C 1
ATOM 10901 O O . ASN B 1 290 ? 16.938 -56.969 -28.531 1 91.56 290 ASN B O 1
ATOM 10905 N N . PHE B 1 291 ? 17 -54.719 -28.516 1 93.31 291 PHE B N 1
ATOM 10906 C CA . PHE B 1 291 ? 16 -54.656 -29.578 1 93.31 291 PHE B CA 1
ATOM 10907 C C . PHE B 1 291 ? 16.641 -54.219 -30.891 1 93.31 291 PHE B C 1
ATOM 10909 O O . PHE B 1 291 ? 17.562 -53.406 -30.891 1 93.31 291 PHE B O 1
ATOM 10916 N N . THR B 1 292 ? 16.188 -54.812 -31.984 1 90.5 292 THR B N 1
ATOM 10917 C CA . THR B 1 292 ? 16.406 -54.281 -33.312 1 90.5 292 THR B CA 1
ATOM 10918 C C . THR B 1 292 ? 15.164 -53.562 -33.844 1 90.5 292 THR B C 1
ATOM 10920 O O . THR B 1 292 ? 14.102 -54.156 -34 1 90.5 292 THR B O 1
ATOM 10923 N N . ILE B 1 293 ? 15.289 -52.25 -33.906 1 89.62 293 ILE B N 1
ATOM 10924 C CA . ILE B 1 293 ? 14.156 -51.438 -34.344 1 89.62 293 ILE B CA 1
ATOM 10925 C C . ILE B 1 293 ? 14.461 -50.812 -35.688 1 89.62 293 ILE B C 1
ATOM 10927 O O . ILE B 1 293 ? 15.508 -50.219 -35.875 1 89.62 293 ILE B O 1
ATOM 10931 N N . TYR B 1 294 ? 13.602 -51.031 -36.656 1 82.56 294 TYR B N 1
ATOM 10932 C CA . TYR B 1 294 ? 13.695 -50.406 -37.969 1 82.56 294 TYR B CA 1
ATOM 10933 C C . TYR B 1 294 ? 12.867 -49.125 -38 1 82.56 294 TYR B C 1
ATOM 10935 O O . TYR B 1 294 ? 11.641 -49.156 -37.875 1 82.56 294 TYR B O 1
ATOM 10943 N N . ARG B 1 295 ? 13.586 -48.094 -37.969 1 76.31 295 ARG B N 1
ATOM 10944 C CA . ARG B 1 295 ? 12.875 -46.812 -37.969 1 76.31 295 ARG B CA 1
ATOM 10945 C C . ARG B 1 295 ? 13.664 -45.75 -38.75 1 76.31 295 ARG B C 1
ATOM 10947 O O . ARG B 1 295 ? 14.844 -45.938 -39.031 1 76.31 295 ARG B O 1
ATOM 10954 N N . ASN B 1 296 ? 12.828 -44.719 -39.25 1 69.19 296 ASN B N 1
ATOM 10955 C CA . ASN B 1 296 ? 13.477 -43.5 -39.719 1 69.19 296 ASN B CA 1
ATOM 10956 C C . ASN B 1 296 ? 13.766 -42.562 -38.562 1 69.19 296 ASN B C 1
ATOM 10958 O O . ASN B 1 296 ? 12.977 -42.438 -37.625 1 69.19 296 ASN B O 1
ATOM 10962 N N . ASN B 1 297 ? 14.922 -42.125 -38.469 1 61.62 297 ASN B N 1
ATOM 10963 C CA . ASN B 1 297 ? 15.273 -41.188 -37.438 1 61.62 297 ASN B CA 1
ATOM 10964 C C . ASN B 1 297 ? 14.359 -39.969 -37.438 1 61.62 297 ASN B C 1
ATOM 10966 O O . ASN B 1 297 ? 14.172 -39.344 -38.5 1 61.62 297 ASN B O 1
ATOM 10970 N N . VAL B 1 298 ? 13.57 -39.781 -36.375 1 59.28 298 VAL B N 1
ATOM 10971 C CA . VAL B 1 298 ? 12.523 -38.781 -36.312 1 59.28 298 VAL B CA 1
ATOM 10972 C C . VAL B 1 298 ? 13.117 -37.469 -35.781 1 59.28 298 VAL B C 1
ATOM 10974 O O . VAL B 1 298 ? 12.531 -36.375 -36 1 59.28 298 VAL B O 1
ATOM 10977 N N . LEU B 1 299 ? 14.062 -37.469 -34.969 1 60.66 299 LEU B N 1
ATOM 10978 C CA . LEU B 1 299 ? 14.539 -36.188 -34.5 1 60.66 299 LEU B CA 1
ATOM 10979 C C . LEU B 1 299 ? 15.203 -35.406 -35.625 1 60.66 299 LEU B C 1
ATOM 10981 O O . LEU B 1 299 ? 16.25 -35.812 -36.156 1 60.66 299 LEU B O 1
ATOM 10985 N N . PRO B 1 300 ? 14.227 -34.469 -36.25 1 61.34 300 PRO B N 1
ATOM 10986 C CA . PRO B 1 300 ? 14.875 -33.719 -37.312 1 61.34 300 PRO B CA 1
ATOM 10987 C C . PRO B 1 300 ? 16.188 -33.094 -36.906 1 61.34 300 PRO B C 1
ATOM 10989 O O . PRO B 1 300 ? 16.234 -32.344 -35.906 1 61.34 300 PRO B O 1
ATOM 10992 N N . LYS B 1 301 ? 17.266 -33.594 -37.375 1 65.06 301 LYS B N 1
ATOM 10993 C CA . LYS B 1 301 ? 18.594 -33.094 -37.062 1 65.06 301 LYS B CA 1
ATOM 10994 C C . LYS B 1 301 ? 18.703 -31.594 -37.406 1 65.06 301 LYS B C 1
ATOM 10996 O O . LYS B 1 301 ? 19.234 -30.812 -36.625 1 65.06 301 LYS B O 1
ATOM 11001 N N . GLN B 1 302 ? 17.922 -31.094 -38.406 1 77.81 302 GLN B N 1
ATOM 11002 C CA . GLN B 1 302 ? 18 -29.688 -38.812 1 77.81 302 GLN B CA 1
ATOM 11003 C C . GLN B 1 302 ? 16.609 -29.047 -38.875 1 77.81 302 GLN B C 1
ATOM 11005 O O . GLN B 1 302 ? 15.672 -29.656 -39.406 1 77.81 302 GLN B O 1
ATOM 11010 N N . GLN B 1 303 ? 16.359 -27.984 -38.219 1 82.81 303 GLN B N 1
ATOM 11011 C CA . GLN B 1 303 ? 15.117 -27.219 -38.25 1 82.81 303 GLN B CA 1
ATOM 11012 C C . GLN B 1 303 ? 15.375 -25.766 -38.656 1 82.81 303 GLN B C 1
ATOM 11014 O O . GLN B 1 303 ? 16.406 -25.188 -38.312 1 82.81 303 GLN B O 1
ATOM 11019 N N . GLU B 1 304 ? 14.398 -25.188 -39.344 1 88.06 304 GLU B N 1
ATOM 11020 C CA . GLU B 1 304 ? 14.484 -23.797 -39.781 1 88.06 304 GLU B CA 1
ATOM 11021 C C . GLU B 1 304 ? 13.836 -22.859 -38.781 1 88.06 304 GLU B C 1
ATOM 11023 O O . GLU B 1 304 ? 12.773 -23.172 -38.219 1 88.06 304 GLU B O 1
ATOM 11028 N N . PHE B 1 305 ? 14.422 -21.797 -38.531 1 91.5 305 PHE B N 1
ATOM 11029 C CA . PHE B 1 305 ? 13.93 -20.75 -37.625 1 91.5 305 PHE B CA 1
ATOM 11030 C C . PHE B 1 305 ? 13.969 -19.391 -38.312 1 91.5 305 PHE B C 1
ATOM 11032 O O . PHE B 1 305 ? 14.586 -19.234 -39.375 1 91.5 305 PHE B O 1
ATOM 11039 N N . GLU B 1 306 ? 13.156 -18.484 -37.75 1 94.19 306 GLU B N 1
ATOM 11040 C CA . GLU B 1 306 ? 13.141 -17.125 -38.25 1 94.19 306 GLU B CA 1
ATOM 11041 C C . GLU B 1 306 ? 13.531 -16.125 -37.156 1 94.19 306 GLU B C 1
ATOM 11043 O O . GLU B 1 306 ? 13.211 -16.344 -35.969 1 94.19 306 GLU B O 1
ATOM 11048 N N . VAL B 1 307 ? 14.148 -15.047 -37.531 1 96 307 VAL B N 1
ATOM 11049 C CA . VAL B 1 307 ? 14.633 -14.078 -36.562 1 96 307 VAL B CA 1
ATOM 11050 C C . VAL B 1 307 ? 13.5 -13.133 -36.156 1 96 307 VAL B C 1
ATOM 11052 O O . VAL B 1 307 ? 13.555 -12.508 -35.094 1 96 307 VAL B O 1
ATOM 11055 N N . THR B 1 308 ? 12.414 -12.992 -37.031 1 94.31 308 THR B N 1
ATOM 11056 C CA . THR B 1 308 ? 11.344 -12.023 -36.812 1 94.31 308 THR B CA 1
ATOM 11057 C C . THR B 1 308 ? 10.641 -12.273 -35.5 1 94.31 308 THR B C 1
ATOM 11059 O O . THR B 1 308 ? 10.078 -13.344 -35.281 1 94.31 308 THR B O 1
ATOM 11062 N N . GLY B 1 309 ? 10.672 -11.258 -34.656 1 93.56 309 GLY B N 1
ATOM 11063 C CA . GLY B 1 309 ? 9.992 -11.336 -33.375 1 93.56 309 GLY B CA 1
ATOM 11064 C C . GLY B 1 309 ? 10.75 -12.156 -32.344 1 93.56 309 GLY B C 1
ATOM 11065 O O . GLY B 1 309 ? 10.25 -12.398 -31.234 1 93.56 309 GLY B O 1
ATOM 11066 N N . HIS B 1 310 ? 12.016 -12.57 -32.656 1 95.75 310 HIS B N 1
ATOM 11067 C CA . HIS B 1 310 ? 12.742 -13.453 -31.734 1 95.75 310 HIS B CA 1
ATOM 11068 C C . HIS B 1 310 ? 14.164 -12.953 -31.516 1 95.75 310 HIS B C 1
ATOM 11070 O O . HIS B 1 310 ? 15.094 -13.758 -31.359 1 95.75 310 HIS B O 1
ATOM 11076 N N . ILE B 1 311 ? 14.32 -11.688 -31.578 1 96.94 311 ILE B N 1
ATOM 11077 C CA . ILE B 1 311 ? 15.633 -11.109 -31.297 1 96.94 311 ILE B CA 1
ATOM 11078 C C . ILE B 1 311 ? 15.812 -10.945 -29.797 1 96.94 311 ILE B C 1
ATOM 11080 O O . ILE B 1 311 ? 14.93 -10.422 -29.109 1 96.94 311 ILE B O 1
ATOM 11084 N N . GLU B 1 312 ? 16.969 -11.391 -29.312 1 95.94 312 GLU B N 1
ATOM 11085 C CA . GLU B 1 312 ? 17.172 -11.469 -27.859 1 95.94 312 GLU B CA 1
ATOM 11086 C C . GLU B 1 312 ? 18.172 -10.414 -27.391 1 95.94 312 GLU B C 1
ATOM 11088 O O . GLU B 1 312 ? 18.188 -10.039 -26.219 1 95.94 312 GLU B O 1
ATOM 11093 N N . ALA B 1 313 ? 19.062 -10 -28.203 1 97.31 313 ALA B N 1
ATOM 11094 C CA . ALA B 1 313 ? 20.062 -8.984 -27.922 1 97.31 313 ALA B CA 1
ATOM 11095 C C . ALA B 1 313 ? 20.453 -8.227 -29.188 1 97.31 313 ALA B C 1
ATOM 11097 O O . ALA B 1 313 ? 20.281 -8.734 -30.297 1 97.31 313 ALA B O 1
ATOM 11098 N N . MET B 1 314 ? 20.953 -7.074 -29 1 97.88 314 MET B N 1
ATOM 11099 C CA . MET B 1 314 ? 21.344 -6.301 -30.172 1 97.88 314 MET B CA 1
ATOM 11100 C C . MET B 1 314 ? 22.375 -5.234 -29.812 1 97.88 314 MET B C 1
ATOM 11102 O O . MET B 1 314 ? 22.547 -4.922 -28.625 1 97.88 314 MET B O 1
ATOM 11106 N N . ASP B 1 315 ? 23.062 -4.785 -30.734 1 97.94 315 ASP B N 1
ATOM 11107 C CA . ASP B 1 315 ? 23.906 -3.594 -30.656 1 97.94 315 ASP B CA 1
ATOM 11108 C C . ASP B 1 315 ? 24.016 -2.914 -32.031 1 97.94 315 ASP B C 1
ATOM 11110 O O . ASP B 1 315 ? 23.609 -3.484 -33.031 1 97.94 315 ASP B O 1
ATOM 11114 N N . ALA B 1 316 ? 24.391 -1.681 -32.031 1 97.5 316 ALA B N 1
ATOM 11115 C CA . ALA B 1 316 ? 24.594 -0.919 -33.281 1 97.5 316 ALA B CA 1
ATOM 11116 C C . ALA B 1 316 ? 26.062 -0.488 -33.406 1 97.5 316 ALA B C 1
ATOM 11118 O O . ALA B 1 316 ? 26.703 -0.15 -32.438 1 97.5 316 ALA B O 1
ATOM 11119 N N . SER B 1 317 ? 26.5 -0.491 -34.688 1 96.62 317 SER B N 1
ATOM 11120 C CA . SER B 1 317 ? 27.891 -0.112 -34.938 1 96.62 317 SER B CA 1
ATOM 11121 C C . SER B 1 317 ? 28.109 1.373 -34.688 1 96.62 317 SER B C 1
ATOM 11123 O O . SER B 1 317 ? 27.203 2.186 -34.875 1 96.62 317 SER B O 1
ATOM 11125 N N . PRO B 1 318 ? 29.375 1.679 -34.281 1 93.94 318 PRO B N 1
ATOM 11126 C CA . PRO B 1 318 ? 29.672 3.078 -33.969 1 93.94 318 PRO B CA 1
ATOM 11127 C C . PRO B 1 318 ? 29.391 4.02 -35.125 1 93.94 318 PRO B C 1
ATOM 11129 O O . PRO B 1 318 ? 29.062 5.191 -34.906 1 93.94 318 PRO B O 1
ATOM 11132 N N . ASP B 1 319 ? 29.438 3.588 -36.375 1 93.06 319 ASP B N 1
ATOM 11133 C CA . ASP B 1 319 ? 29.25 4.449 -37.531 1 93.06 319 ASP B CA 1
ATOM 11134 C C . ASP B 1 319 ? 27.766 4.574 -37.875 1 93.06 319 ASP B C 1
ATOM 11136 O O . ASP B 1 319 ? 27.406 5.305 -38.812 1 93.06 319 ASP B O 1
ATOM 11140 N N . GLY B 1 320 ? 26.938 3.807 -37.219 1 92.56 320 GLY B N 1
ATOM 11141 C CA . GLY B 1 320 ? 25.484 3.928 -37.375 1 92.56 320 GLY B CA 1
ATOM 11142 C C . GLY B 1 320 ? 24.969 3.268 -38.625 1 92.56 320 GLY B C 1
ATOM 11143 O O . GLY B 1 320 ? 23.844 3.557 -39.062 1 92.56 320 GLY B O 1
ATOM 11144 N N . LYS B 1 321 ? 25.719 2.359 -39.125 1 94.94 321 LYS B N 1
ATOM 11145 C CA . LYS B 1 321 ? 25.344 1.797 -40.406 1 94.94 321 LYS B CA 1
ATOM 11146 C C . LYS B 1 321 ? 24.906 0.343 -40.281 1 94.94 321 LYS B C 1
ATOM 11148 O O . LYS B 1 321 ? 24.266 -0.206 -41.156 1 94.94 321 LYS B O 1
ATOM 11153 N N . LYS B 1 322 ? 25.328 -0.235 -39.188 1 97 322 LYS B N 1
ATOM 11154 C CA . LYS B 1 322 ? 25.094 -1.673 -39.062 1 97 322 LYS B CA 1
ATOM 11155 C C . LYS B 1 322 ? 24.5 -2.02 -37.719 1 97 322 LYS B C 1
ATOM 11157 O O . LYS B 1 322 ? 24.719 -1.311 -36.719 1 97 322 LYS B O 1
ATOM 11162 N N . LEU B 1 323 ? 23.75 -3.086 -37.656 1 97.62 323 LEU B N 1
ATOM 11163 C CA . LEU B 1 323 ? 23.266 -3.721 -36.469 1 97.62 323 LEU B CA 1
ATOM 11164 C C . LEU B 1 323 ? 23.859 -5.113 -36.281 1 97.62 323 LEU B C 1
ATOM 11166 O O . LEU B 1 323 ? 24.203 -5.77 -37.281 1 97.62 323 LEU B O 1
ATOM 11170 N N . ALA B 1 324 ? 24.094 -5.527 -35.156 1 97.94 324 ALA B N 1
ATOM 11171 C CA . ALA B 1 324 ? 24.328 -6.914 -34.781 1 97.94 324 ALA B CA 1
ATOM 11172 C C . ALA B 1 324 ? 23.281 -7.383 -33.781 1 97.94 324 ALA B C 1
ATOM 11174 O O . ALA B 1 324 ? 22.859 -6.621 -32.906 1 97.94 324 ALA B O 1
ATOM 11175 N N . PHE B 1 325 ? 22.766 -8.555 -33.938 1 97.94 325 PHE B N 1
ATOM 11176 C CA . PHE B 1 325 ? 21.75 -9.031 -33 1 97.94 325 PHE B CA 1
ATOM 11177 C C . PHE B 1 325 ? 21.828 -10.547 -32.844 1 97.94 325 PHE B C 1
ATOM 11179 O O . PHE B 1 325 ? 22.531 -11.219 -33.594 1 97.94 325 PHE B O 1
ATOM 11186 N N . VAL B 1 326 ? 21.297 -11.008 -31.797 1 97.38 326 VAL B N 1
ATOM 11187 C CA . VAL B 1 326 ? 21.25 -12.422 -31.453 1 97.38 326 VAL B CA 1
ATOM 11188 C C . VAL B 1 326 ? 19.812 -12.93 -31.531 1 97.38 326 VAL B C 1
ATOM 11190 O O . VAL B 1 326 ? 18.875 -12.258 -31.078 1 97.38 326 VAL B O 1
ATOM 11193 N N . SER B 1 327 ? 19.625 -13.992 -32.188 1 95.94 327 SER B N 1
ATOM 11194 C CA . SER B 1 327 ? 18.344 -14.688 -32.219 1 95.94 327 SER B CA 1
ATOM 11195 C C . SER B 1 327 ? 18.531 -16.203 -32.094 1 95.94 327 SER B C 1
ATOM 11197 O O . SER B 1 327 ? 19.312 -16.797 -32.844 1 95.94 327 SER B O 1
ATOM 11199 N N . ARG B 1 328 ? 17.922 -16.812 -31.188 1 92.81 328 ARG B N 1
ATOM 11200 C CA . ARG B 1 328 ? 17.984 -18.25 -30.953 1 92.81 328 ARG B CA 1
ATOM 11201 C C . ARG B 1 328 ? 19.422 -18.703 -30.766 1 92.81 328 ARG B C 1
ATOM 11203 O O . ARG B 1 328 ? 19.828 -19.766 -31.25 1 92.81 328 ARG B O 1
ATOM 11210 N N . GLY B 1 329 ? 20.156 -17.875 -30.125 1 94.19 329 GLY B N 1
ATOM 11211 C CA . GLY B 1 329 ? 21.531 -18.219 -29.781 1 94.19 329 GLY B CA 1
ATOM 11212 C C . GLY B 1 329 ? 22.5 -18.047 -30.938 1 94.19 329 GLY B C 1
ATOM 11213 O O . GLY B 1 329 ? 23.672 -18.406 -30.844 1 94.19 329 GLY B O 1
ATOM 11214 N N . GLU B 1 330 ? 22.031 -17.5 -32 1 94.56 330 GLU B N 1
ATOM 11215 C CA . GLU B 1 330 ? 22.859 -17.266 -33.188 1 94.56 330 GLU B CA 1
ATOM 11216 C C . GLU B 1 330 ? 23.156 -15.781 -33.375 1 94.56 330 GLU B C 1
ATOM 11218 O O . GLU B 1 330 ? 22.406 -14.93 -32.875 1 94.56 330 GLU B O 1
ATOM 11223 N N . LEU B 1 331 ? 24.234 -15.547 -34.062 1 95.56 331 LEU B N 1
ATOM 11224 C CA . LEU B 1 331 ? 24.703 -14.18 -34.25 1 95.56 331 LEU B CA 1
ATOM 11225 C C . LEU B 1 331 ? 24.422 -13.695 -35.688 1 95.56 331 LEU B C 1
ATOM 11227 O O . LEU B 1 331 ? 24.656 -14.422 -36.656 1 95.56 331 LEU B O 1
ATOM 11231 N N . PHE B 1 332 ? 23.875 -12.523 -35.844 1 96.81 332 PHE B N 1
ATOM 11232 C CA . PHE B 1 332 ? 23.531 -11.93 -37.125 1 96.81 332 PHE B CA 1
ATOM 11233 C C . PHE B 1 332 ? 24.047 -10.492 -37.219 1 96.81 332 PHE B C 1
ATOM 11235 O O . PHE B 1 332 ? 24.172 -9.812 -36.188 1 96.81 332 PHE B O 1
ATOM 11242 N N . VAL B 1 333 ? 24.344 -10.047 -38.406 1 97.25 333 VAL B N 1
ATOM 11243 C CA . VAL B 1 333 ? 24.688 -8.656 -38.688 1 97.25 333 VAL B CA 1
ATOM 11244 C C . VAL B 1 333 ? 23.812 -8.141 -39.812 1 97.25 333 VAL B C 1
ATOM 11246 O O . VAL B 1 333 ? 23.516 -8.859 -40.781 1 97.25 333 VAL B O 1
ATOM 11249 N N . SER B 1 334 ? 23.328 -7.012 -39.656 1 97.12 334 SER B N 1
ATOM 11250 C CA . SER B 1 334 ? 22.484 -6.359 -40.656 1 97.12 334 SER B CA 1
ATOM 11251 C C . SER B 1 334 ? 22.844 -4.887 -40.812 1 97.12 334 SER B C 1
ATOM 11253 O O . SER B 1 334 ? 23.594 -4.336 -40 1 97.12 334 SER B O 1
ATOM 11255 N N . ASP B 1 335 ? 22.391 -4.297 -41.969 1 95.75 335 ASP B N 1
ATOM 11256 C CA . ASP B 1 335 ? 22.391 -2.838 -42 1 95.75 335 ASP B CA 1
ATOM 11257 C C . ASP B 1 335 ? 21.344 -2.264 -41.062 1 95.75 335 ASP B C 1
ATOM 11259 O O . ASP B 1 335 ? 20.484 -2.992 -40.562 1 95.75 335 ASP B O 1
ATOM 11263 N N . VAL B 1 336 ? 21.344 -1.044 -40.812 1 95.12 336 VAL B N 1
ATOM 11264 C CA . VAL B 1 336 ? 20.531 -0.406 -39.781 1 95.12 336 VAL B CA 1
ATOM 11265 C C . VAL B 1 336 ? 19.062 -0.414 -40.188 1 95.12 336 VAL B C 1
ATOM 11267 O O . VAL B 1 336 ? 18.172 -0.23 -39.344 1 95.12 336 VAL B O 1
ATOM 11270 N N . ASP B 1 337 ? 18.766 -0.681 -41.438 1 93.75 337 ASP B N 1
ATOM 11271 C CA . ASP B 1 337 ? 17.391 -0.7 -41.938 1 93.75 337 ASP B CA 1
ATOM 11272 C C . ASP B 1 337 ? 16.828 -2.121 -41.938 1 93.75 337 ASP B C 1
ATOM 11274 O O . ASP B 1 337 ? 15.648 -2.328 -42.219 1 93.75 337 ASP B O 1
ATOM 11278 N N . GLY B 1 338 ? 17.703 -3.119 -41.688 1 94.12 338 GLY B N 1
ATOM 11279 C CA . GLY B 1 338 ? 17.266 -4.504 -41.594 1 94.12 338 GLY B CA 1
ATOM 11280 C C . GLY B 1 338 ? 17.109 -5.152 -42.969 1 94.12 338 GLY B C 1
ATOM 11281 O O . GLY B 1 338 ? 16.406 -6.16 -43.094 1 94.12 338 GLY B O 1
ATOM 11282 N N . LYS B 1 339 ? 17.641 -4.598 -43.969 1 92.81 339 LYS B N 1
ATOM 11283 C CA . LYS B 1 339 ? 17.422 -5.055 -45.344 1 92.81 339 LYS B CA 1
ATOM 11284 C C . LYS B 1 339 ? 18.438 -6.113 -45.75 1 92.81 339 LYS B C 1
ATOM 11286 O O . LYS B 1 339 ? 18.109 -7.055 -46.469 1 92.81 339 LYS B O 1
ATOM 11291 N N . PHE B 1 340 ? 19.734 -5.938 -45.344 1 94.12 340 PHE B N 1
ATOM 11292 C CA . PHE B 1 340 ? 20.812 -6.859 -45.688 1 94.12 340 PHE B CA 1
ATOM 11293 C C . PHE B 1 340 ? 21.312 -7.582 -44.438 1 94.12 340 PHE B C 1
ATOM 11295 O O . PHE B 1 340 ? 22.031 -7.008 -43.625 1 94.12 340 PHE B O 1
ATOM 11302 N N . ILE B 1 341 ? 20.938 -8.75 -44.312 1 96 341 ILE B N 1
ATOM 11303 C CA . ILE B 1 341 ? 21.234 -9.5 -43.094 1 96 341 ILE B CA 1
ATOM 11304 C C . ILE B 1 341 ? 22.109 -10.703 -43.406 1 96 341 ILE B C 1
ATOM 11306 O O . ILE B 1 341 ? 21.906 -11.359 -44.438 1 96 341 ILE B O 1
ATOM 11310 N N . GLN B 1 342 ? 23.047 -10.953 -42.625 1 93.94 342 GLN B N 1
ATOM 11311 C CA . GLN B 1 342 ? 23.891 -12.141 -42.719 1 93.94 342 GLN B CA 1
ATOM 11312 C C . GLN B 1 342 ? 24.078 -12.805 -41.375 1 93.94 342 GLN B C 1
ATOM 11314 O O . GLN B 1 342 ? 24.281 -12.117 -40.375 1 93.94 342 GLN B O 1
ATOM 11319 N N . GLN B 1 343 ? 23.938 -14.086 -41.344 1 93.56 343 GLN B N 1
ATOM 11320 C CA . GLN B 1 343 ? 24.297 -14.859 -40.156 1 93.56 343 GLN B CA 1
ATOM 11321 C C . GLN B 1 343 ? 25.812 -15.016 -40.062 1 93.56 343 GLN B C 1
ATOM 11323 O O . GLN B 1 343 ? 26.484 -15.281 -41.062 1 93.56 343 GLN B O 1
ATOM 11328 N N . ILE B 1 344 ? 26.312 -14.773 -38.938 1 93.88 344 ILE B N 1
ATOM 11329 C CA . ILE B 1 344 ? 27.734 -14.969 -38.688 1 93.88 344 ILE B CA 1
ATOM 11330 C C . ILE B 1 344 ? 27.969 -16.391 -38.156 1 93.88 344 ILE B C 1
ATOM 11332 O O . ILE B 1 344 ? 27.5 -16.734 -37.062 1 93.88 344 ILE B O 1
ATOM 11336 N N . ASN B 1 345 ? 28.719 -17.109 -38.938 1 87.38 345 ASN B N 1
ATOM 11337 C CA . ASN B 1 345 ? 28.969 -18.484 -38.531 1 87.38 345 ASN B CA 1
ATOM 11338 C C . A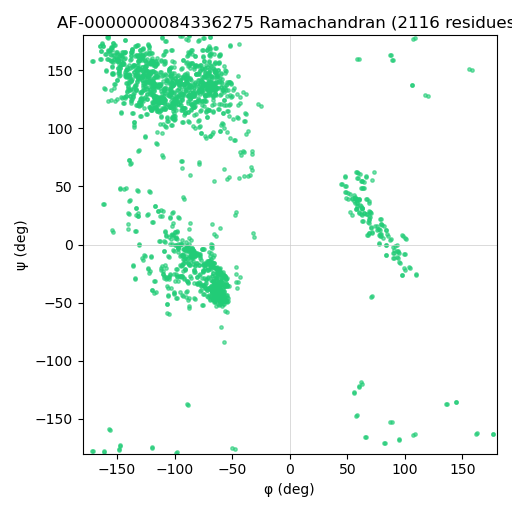SN B 1 345 ? 29.969 -18.578 -37.375 1 87.38 345 ASN B C 1
ATOM 11340 O O . ASN B 1 345 ? 31.109 -18.141 -37.531 1 87.38 345 ASN B O 1
ATOM 11344 N N . HIS B 1 346 ? 29.641 -19.062 -36.344 1 80 346 HIS B N 1
ATOM 11345 C CA . HIS B 1 346 ? 30.484 -19.266 -35.156 1 80 346 HIS B CA 1
ATOM 11346 C C . HIS B 1 346 ? 30.344 -20.688 -34.625 1 80 346 HIS B C 1
ATOM 11348 O O . HIS B 1 346 ? 30.484 -20.906 -33.438 1 80 346 HIS B O 1
ATOM 11354 N N . GLY B 1 347 ? 29.984 -21.562 -35.469 1 72.44 347 GLY B N 1
ATOM 11355 C CA . GLY B 1 347 ? 29.594 -22.906 -35.062 1 72.44 347 GLY B CA 1
ATOM 11356 C C . GLY B 1 347 ? 28.109 -23.016 -34.75 1 72.44 347 GLY B C 1
ATOM 11357 O O . GLY B 1 347 ? 27.406 -22.016 -34.719 1 72.44 347 GLY B O 1
ATOM 11358 N N . ASN B 1 348 ? 27.484 -24.062 -34.75 1 66.81 348 ASN B N 1
ATOM 11359 C CA . ASN B 1 348 ? 26.031 -24.078 -34.625 1 66.81 348 ASN B CA 1
ATOM 11360 C C . ASN B 1 348 ? 25.594 -24.922 -33.438 1 66.81 348 ASN B C 1
ATOM 11362 O O . ASN B 1 348 ? 24.438 -25.359 -33.375 1 66.81 348 ASN B O 1
ATOM 11366 N N . ALA B 1 349 ? 26.438 -25.031 -32.5 1 76 349 ALA B N 1
ATOM 11367 C CA . ALA B 1 349 ? 25.953 -25.844 -31.391 1 76 349 ALA B CA 1
ATOM 11368 C C . ALA B 1 349 ? 25.859 -25.016 -30.125 1 76 349 ALA B C 1
ATOM 11370 O O . ALA B 1 349 ? 24.953 -25.203 -29.312 1 76 349 ALA B O 1
ATOM 11371 N N . GLU B 1 350 ? 26.734 -24.016 -29.953 1 90.12 350 GLU B N 1
ATOM 11372 C CA . GLU B 1 350 ? 26.766 -23.234 -28.734 1 90.12 350 GLU B CA 1
ATOM 11373 C C . GLU B 1 350 ? 25.797 -22.047 -28.812 1 90.12 350 GLU B C 1
ATOM 11375 O O . GLU B 1 350 ? 25.203 -21.797 -29.875 1 90.12 350 GLU B O 1
ATOM 11380 N N . ARG B 1 351 ? 25.5 -21.438 -27.688 1 94.94 351 ARG B N 1
ATOM 11381 C CA . ARG B 1 351 ? 24.516 -20.359 -27.609 1 94.94 351 ARG B CA 1
ATOM 11382 C C . ARG B 1 351 ? 25.172 -19.016 -27.344 1 94.94 351 ARG B C 1
ATOM 11384 O O . ARG B 1 351 ? 25.953 -18.875 -26.391 1 94.94 351 ARG B O 1
ATOM 11391 N N . VAL B 1 352 ? 24.875 -18.047 -28.156 1 96.31 352 VAL B N 1
ATOM 11392 C CA . VAL B 1 352 ? 25.234 -16.656 -27.922 1 96.31 352 VAL B CA 1
ATOM 11393 C C . VAL B 1 352 ? 24.109 -15.945 -27.188 1 96.31 352 VAL B C 1
ATOM 11395 O O . VAL B 1 352 ? 22.922 -16.156 -27.5 1 96.31 352 VAL B O 1
ATOM 11398 N N . THR B 1 353 ? 24.453 -15.109 -26.188 1 95.56 353 THR B N 1
ATOM 11399 C CA . THR B 1 353 ? 23.391 -14.422 -25.453 1 95.56 353 THR B CA 1
ATOM 11400 C C . THR B 1 353 ? 23.594 -12.906 -25.516 1 95.56 353 THR B C 1
ATOM 11402 O O . THR B 1 353 ? 22.656 -12.141 -25.266 1 95.56 353 THR B O 1
ATOM 11405 N N . GLU B 1 354 ? 24.766 -12.383 -25.797 1 97.06 354 GLU B N 1
ATOM 11406 C CA . GLU B 1 354 ? 25.062 -10.961 -25.859 1 97.06 354 GLU B CA 1
ATOM 11407 C C . GLU B 1 354 ? 26.016 -10.656 -27.016 1 97.06 354 GLU B C 1
ATOM 11409 O O . GLU B 1 354 ? 26.828 -11.492 -27.391 1 97.06 354 GLU B O 1
ATOM 11414 N N . VAL B 1 355 ? 25.922 -9.422 -27.516 1 97.94 355 VAL B N 1
ATOM 11415 C CA . VAL B 1 355 ? 26.828 -9 -28.578 1 97.94 355 VAL B CA 1
ATOM 11416 C C . VAL B 1 355 ? 27.031 -7.484 -28.5 1 97.94 355 VAL B C 1
ATOM 11418 O O . VAL B 1 355 ? 26.109 -6.738 -28.172 1 97.94 355 VAL B O 1
ATOM 11421 N N . LYS B 1 356 ? 28.266 -7.062 -28.688 1 98 356 LYS B N 1
ATOM 11422 C CA . LYS B 1 356 ? 28.625 -5.652 -28.781 1 98 356 LYS B CA 1
ATOM 11423 C C . LYS B 1 356 ? 29.594 -5.406 -29.938 1 98 356 LYS B C 1
ATOM 11425 O O . LYS B 1 356 ? 30.359 -6.293 -30.312 1 98 356 LYS B O 1
ATOM 11430 N N . TRP B 1 357 ? 29.516 -4.18 -30.578 1 97.44 357 TRP B N 1
ATOM 11431 C CA . TRP B 1 357 ? 30.469 -3.744 -31.578 1 97.44 357 TRP B CA 1
ATOM 11432 C C . TRP B 1 357 ? 31.719 -3.15 -30.938 1 97.44 357 TRP B C 1
ATOM 11434 O O . TRP B 1 357 ? 31.609 -2.395 -29.969 1 97.44 357 TRP B O 1
ATOM 11444 N N . LEU B 1 358 ? 32.844 -3.537 -31.422 1 96.81 358 LEU B N 1
ATOM 11445 C CA . LEU B 1 358 ? 34.062 -2.822 -31.047 1 96.81 358 LEU B CA 1
ATOM 11446 C C . LEU B 1 358 ? 34.219 -1.525 -31.844 1 96.81 358 LEU B C 1
ATOM 11448 O O . LEU B 1 358 ? 33.406 -1.242 -32.719 1 96.81 358 LEU B O 1
ATOM 11452 N N . ALA B 1 359 ? 35.25 -0.748 -31.516 1 95.31 359 ALA B N 1
ATOM 11453 C CA . ALA B 1 359 ? 35.375 0.618 -32 1 95.31 359 ALA B CA 1
ATOM 11454 C C . ALA B 1 359 ? 35.719 0.627 -33.5 1 95.31 359 ALA B C 1
ATOM 11456 O O . ALA B 1 359 ? 35.469 1.628 -34.188 1 95.31 359 ALA B O 1
ATOM 11457 N N . ASP B 1 360 ? 36.125 -0.453 -34.125 1 93.94 360 ASP B N 1
ATOM 11458 C CA . ASP B 1 360 ? 36.625 -0.487 -35.5 1 93.94 360 ASP B CA 1
ATOM 11459 C C . ASP B 1 360 ? 35.5 -0.707 -36.5 1 93.94 360 ASP B C 1
ATOM 11461 O O . ASP B 1 360 ? 35.75 -0.775 -37.719 1 93.94 360 ASP B O 1
ATOM 11465 N N . ASN B 1 361 ? 34.25 -0.867 -36.094 1 94.56 361 ASN B N 1
ATOM 11466 C CA . ASN B 1 361 ? 33.094 -1.074 -36.938 1 94.56 361 ASN B CA 1
ATOM 11467 C C . ASN B 1 361 ? 33.188 -2.377 -37.719 1 94.56 361 ASN B C 1
ATOM 11469 O O . ASN B 1 361 ? 32.5 -2.549 -38.719 1 94.56 361 ASN B O 1
ATOM 11473 N N . ARG B 1 362 ? 34.031 -3.295 -37.25 1 95 362 ARG B N 1
ATOM 11474 C CA . ARG B 1 362 ? 34.281 -4.512 -38 1 95 362 ARG B CA 1
ATOM 11475 C C . ARG B 1 362 ? 34.25 -5.742 -37.094 1 95 362 ARG B C 1
ATOM 11477 O O . ARG B 1 362 ? 34.031 -6.859 -37.562 1 95 362 ARG B O 1
ATOM 11484 N N . THR B 1 363 ? 34.594 -5.527 -35.938 1 96.25 363 THR B N 1
ATOM 11485 C CA . THR B 1 363 ? 34.75 -6.637 -35.031 1 96.25 363 THR B CA 1
ATOM 11486 C C . THR B 1 363 ? 33.656 -6.637 -34 1 96.25 363 THR B C 1
ATOM 11488 O O . THR B 1 363 ? 33.281 -5.582 -33.469 1 96.25 363 THR B O 1
ATOM 11491 N N . LEU B 1 364 ? 33.062 -7.812 -33.75 1 97 364 LEU B N 1
ATOM 11492 C CA . LEU B 1 364 ? 32.094 -8.023 -32.688 1 97 364 LEU B CA 1
ATOM 11493 C C . LEU B 1 364 ? 32.719 -8.719 -31.484 1 97 364 LEU B C 1
ATOM 11495 O O . LEU B 1 364 ? 33.594 -9.578 -31.641 1 97 364 LEU B O 1
ATOM 11499 N N . ILE B 1 365 ? 32.406 -8.336 -30.312 1 97.5 365 ILE B N 1
ATOM 11500 C CA . ILE B 1 365 ? 32.625 -9.125 -29.109 1 97.5 365 ILE B CA 1
ATOM 11501 C C . ILE B 1 365 ? 31.281 -9.695 -28.625 1 97.5 365 ILE B C 1
ATOM 11503 O O . ILE B 1 365 ? 30.266 -8.992 -28.609 1 97.5 365 ILE B O 1
ATOM 11507 N N . PHE B 1 366 ? 31.203 -10.93 -28.391 1 97 366 PHE B N 1
ATOM 11508 C CA . PHE B 1 366 ? 29.984 -11.609 -27.984 1 97 366 PHE B CA 1
ATOM 11509 C C . PHE B 1 366 ? 30.297 -12.719 -26.984 1 97 366 PHE B C 1
ATOM 11511 O O . PHE B 1 366 ? 31.453 -13.109 -26.828 1 97 366 PHE B O 1
ATOM 11518 N N . ASN B 1 367 ? 29.297 -13.117 -26.234 1 96.62 367 ASN B N 1
ATOM 11519 C CA . ASN B 1 367 ? 29.484 -14.266 -25.359 1 96.62 367 ASN B CA 1
ATOM 11520 C C . ASN B 1 367 ? 28.891 -15.539 -25.953 1 96.62 367 ASN B C 1
ATOM 11522 O O . ASN B 1 367 ? 28.062 -15.469 -26.859 1 96.62 367 ASN B O 1
ATOM 11526 N N . GLN B 1 368 ? 29.359 -16.625 -25.531 1 95.38 368 GLN B N 1
ATOM 11527 C CA . GLN B 1 368 ? 28.953 -17.938 -26 1 95.38 368 GLN B CA 1
ATOM 11528 C C . GLN B 1 368 ? 29.172 -19.016 -24.938 1 95.38 368 GLN B C 1
ATOM 11530 O O . GLN B 1 368 ? 30.125 -18.922 -24.156 1 95.38 368 GLN B O 1
ATOM 11535 N N . THR B 1 369 ? 28.297 -20 -24.922 1 96.69 369 THR B N 1
ATOM 11536 C CA . THR B 1 369 ? 28.469 -21.078 -23.969 1 96.69 369 THR B CA 1
ATOM 11537 C C . THR B 1 369 ? 29.703 -21.906 -24.297 1 96.69 369 THR B C 1
ATOM 11539 O O . THR B 1 369 ? 30.047 -22.094 -25.469 1 96.69 369 THR B O 1
ATOM 11542 N N . LEU B 1 370 ? 30.453 -22.281 -23.328 1 95.44 370 LEU B N 1
ATOM 11543 C CA . LEU B 1 370 ? 31.594 -23.203 -23.328 1 95.44 370 LEU B CA 1
ATOM 11544 C C . LEU B 1 370 ? 31.516 -24.172 -22.156 1 95.44 370 LEU B C 1
ATOM 11546 O O . LEU B 1 370 ? 31.766 -23.797 -21 1 95.44 370 LEU B O 1
ATOM 11550 N N . GLY B 1 371 ? 31.156 -25.422 -22.438 1 93.38 371 GLY B N 1
ATOM 11551 C CA . GLY B 1 371 ? 30.938 -26.375 -21.359 1 93.38 371 GLY B CA 1
ATOM 11552 C C . GLY B 1 371 ? 29.797 -25.969 -20.438 1 93.38 371 GLY B C 1
ATOM 11553 O O . GLY B 1 371 ? 29.844 -26.25 -19.234 1 93.38 371 GLY B O 1
ATOM 11554 N N . GLY B 1 372 ? 28.906 -25.219 -20.969 1 95.69 372 GLY B N 1
ATOM 11555 C CA . GLY B 1 372 ? 27.75 -24.781 -20.203 1 95.69 372 GLY B CA 1
ATOM 11556 C C . GLY B 1 372 ? 27.906 -23.391 -19.625 1 95.69 372 GLY B C 1
ATOM 11557 O O . GLY B 1 372 ? 26.906 -22.734 -19.297 1 95.69 372 GLY B O 1
ATOM 11558 N N . TYR B 1 373 ? 29.109 -22.953 -19.391 1 97 373 TYR B N 1
ATOM 11559 C CA . TYR B 1 373 ? 29.375 -21.609 -18.906 1 97 373 TYR B CA 1
ATOM 11560 C C . TYR B 1 373 ? 29.453 -20.609 -20.047 1 97 373 TYR B C 1
ATOM 11562 O O . TYR B 1 373 ? 29.688 -20.984 -21.203 1 97 373 TYR B O 1
ATOM 11570 N N . VAL B 1 374 ? 29.203 -19.375 -19.734 1 96.56 374 VAL B N 1
ATOM 11571 C CA . VAL B 1 374 ? 29.234 -18.359 -20.781 1 96.56 374 VAL B CA 1
ATOM 11572 C C . VAL B 1 374 ? 30.578 -17.625 -20.766 1 96.56 374 VAL B C 1
ATOM 11574 O O . VAL B 1 374 ? 31 -17.125 -19.719 1 96.56 374 VAL B O 1
ATOM 11577 N N . ASN B 1 375 ? 31.234 -17.562 -21.859 1 97.25 375 ASN B N 1
ATOM 11578 C CA . ASN B 1 375 ? 32.562 -16.969 -22 1 97.25 375 ASN B CA 1
ATOM 11579 C C . ASN B 1 375 ? 32.625 -15.984 -23.172 1 97.25 375 ASN B C 1
ATOM 11581 O O . ASN B 1 375 ? 31.734 -15.984 -24.031 1 97.25 375 ASN B O 1
ATOM 11585 N N . TRP B 1 376 ? 33.625 -15.133 -23.219 1 97.56 376 TRP B N 1
ATOM 11586 C CA . TRP B 1 376 ? 33.719 -14.055 -24.203 1 97.56 376 TRP B CA 1
ATOM 11587 C C . TRP B 1 376 ? 34.5 -14.5 -25.422 1 97.56 376 TRP B C 1
ATOM 11589 O O . TRP B 1 376 ? 35.5 -15.195 -25.297 1 97.56 376 TRP B O 1
ATOM 11599 N N . TYR B 1 377 ? 34.094 -14.047 -26.625 1 96.44 377 TYR B N 1
ATOM 11600 C CA . TYR B 1 377 ? 34.688 -14.273 -27.922 1 96.44 377 TYR B CA 1
ATOM 11601 C C . TYR B 1 377 ? 34.688 -12.992 -28.75 1 96.44 377 TYR B C 1
ATOM 11603 O O . TYR B 1 377 ? 33.938 -12.062 -28.469 1 96.44 377 TYR B O 1
ATOM 11611 N N . THR B 1 378 ? 35.531 -12.914 -29.766 1 96.06 378 THR B N 1
ATOM 11612 C CA . THR B 1 378 ? 35.438 -11.906 -30.812 1 96.06 378 THR B CA 1
ATOM 11613 C C . THR B 1 378 ? 35.406 -12.562 -32.188 1 96.06 378 THR B C 1
ATOM 11615 O O . THR B 1 378 ? 35.844 -13.703 -32.375 1 96.06 378 THR B O 1
ATOM 11618 N N . ILE B 1 379 ? 34.781 -11.844 -33.125 1 95.56 379 ILE B N 1
ATOM 11619 C CA . ILE B 1 379 ? 34.719 -12.32 -34.5 1 95.56 379 ILE B CA 1
ATOM 11620 C C . ILE B 1 379 ? 34.562 -11.133 -35.438 1 95.56 379 ILE B C 1
ATOM 11622 O O . ILE B 1 379 ? 34.062 -10.07 -35.031 1 95.56 379 ILE B O 1
ATOM 11626 N N . ALA B 1 380 ? 35.031 -11.32 -36.688 1 94.75 380 ALA B N 1
ATOM 11627 C CA . ALA B 1 380 ? 34.812 -10.297 -37.688 1 94.75 380 ALA B CA 1
ATOM 11628 C C . ALA B 1 380 ? 33.344 -10.242 -38.125 1 94.75 380 ALA B C 1
ATOM 11630 O O . ALA B 1 380 ? 32.719 -11.273 -38.344 1 94.75 380 ALA B O 1
ATOM 11631 N N . ALA B 1 381 ? 32.812 -9.062 -38.281 1 94.94 381 ALA B N 1
ATOM 11632 C CA . ALA B 1 381 ? 31.375 -8.867 -38.5 1 94.94 381 ALA B CA 1
ATOM 11633 C C . ALA B 1 381 ? 31.016 -9.164 -39.969 1 94.94 381 ALA B C 1
ATOM 11635 O O . ALA B 1 381 ? 29.828 -9.328 -40.281 1 94.94 381 ALA B O 1
ATOM 11636 N N . ASP B 1 382 ? 31.953 -9.188 -40.812 1 90.31 382 ASP B N 1
ATOM 11637 C CA . ASP B 1 382 ? 31.672 -9.469 -42.219 1 90.31 382 ASP B CA 1
ATOM 11638 C C . ASP B 1 382 ? 31.625 -10.977 -42.469 1 90.31 382 ASP B C 1
ATOM 11640 O O . ASP B 1 382 ? 31.406 -11.414 -43.594 1 90.31 382 ASP B O 1
ATOM 11644 N N . GLY B 1 383 ? 31.906 -11.773 -41.5 1 84 383 GLY B N 1
ATOM 11645 C CA . GLY B 1 383 ? 31.75 -13.219 -41.594 1 84 383 GLY B CA 1
ATOM 11646 C C . GLY B 1 383 ? 33 -13.922 -42.094 1 84 383 GLY B C 1
ATOM 11647 O O . GLY B 1 383 ? 33 -15.148 -42.25 1 84 383 GLY B O 1
ATOM 11648 N N . LYS B 1 384 ? 34.094 -13.359 -42.5 1 85.44 384 LYS B N 1
ATOM 11649 C CA . LYS B 1 384 ? 35.25 -13.977 -43.156 1 85.44 384 LYS B CA 1
ATOM 11650 C C . LYS B 1 384 ? 36.312 -14.359 -42.125 1 85.44 384 LYS B C 1
ATOM 11652 O O . LYS B 1 384 ? 37.281 -15.047 -42.438 1 85.44 384 LYS B O 1
ATOM 11657 N N . GLY B 1 385 ? 36.094 -14.195 -40.875 1 81.06 385 GLY B N 1
ATOM 11658 C CA . GLY B 1 385 ? 37.094 -14.555 -39.875 1 81.06 385 GLY B CA 1
ATOM 11659 C C . GLY B 1 385 ? 36.594 -15.617 -38.906 1 81.06 385 GLY B C 1
ATOM 11660 O O . GLY B 1 385 ? 35.469 -16.078 -39 1 81.06 385 GLY B O 1
ATOM 11661 N N . THR B 1 386 ? 37.656 -16.234 -38.281 1 87.75 386 THR B N 1
ATOM 11662 C CA . THR B 1 386 ? 37.344 -17.219 -37.219 1 87.75 386 THR B CA 1
ATOM 11663 C C . THR B 1 386 ? 37.188 -16.531 -35.875 1 87.75 386 THR B C 1
ATOM 11665 O O . THR B 1 386 ? 37.781 -15.469 -35.625 1 87.75 386 THR B O 1
ATOM 11668 N N . GLU B 1 387 ? 36.25 -17.062 -35.125 1 91.88 387 GLU B N 1
ATOM 11669 C CA . GLU B 1 387 ? 36.062 -16.484 -33.812 1 91.88 387 GLU B CA 1
ATOM 11670 C C . GLU B 1 387 ? 37.312 -16.641 -32.938 1 91.88 387 GLU B C 1
ATOM 11672 O O . GLU B 1 387 ? 38.062 -17.609 -33.094 1 91.88 387 GLU B O 1
ATOM 11677 N N . LYS B 1 388 ? 37.625 -15.773 -32.156 1 93.31 388 LYS B N 1
ATOM 11678 C CA . LYS B 1 388 ? 38.719 -15.805 -31.156 1 93.31 388 LYS B CA 1
ATOM 11679 C C . LYS B 1 388 ? 38.156 -15.891 -29.734 1 93.31 388 LYS B C 1
ATOM 11681 O O . LYS B 1 388 ? 37.406 -15.008 -29.312 1 93.31 388 LYS B O 1
ATOM 11686 N N . GLN B 1 389 ? 38.469 -16.969 -29.047 1 94.88 389 GLN B N 1
ATOM 11687 C CA . GLN B 1 389 ? 38.062 -17.125 -27.656 1 94.88 389 GLN B CA 1
ATOM 11688 C C . GLN B 1 389 ? 38.875 -16.234 -26.734 1 94.88 389 GLN B C 1
ATOM 11690 O O . GLN B 1 389 ? 40.125 -16.234 -26.797 1 94.88 389 GLN B O 1
ATOM 11695 N N . LEU B 1 390 ? 38.25 -15.469 -25.922 1 96.44 390 LEU B N 1
ATOM 11696 C CA . LEU B 1 390 ? 38.938 -14.531 -25.031 1 96.44 390 LEU B CA 1
ATOM 11697 C C . LEU B 1 390 ? 39.031 -15.109 -23.625 1 96.44 390 LEU B C 1
ATOM 11699 O O . LEU B 1 390 ? 40 -14.836 -22.906 1 96.44 390 LEU B O 1
ATOM 11703 N N . THR B 1 391 ? 38 -15.734 -23.094 1 96 391 THR B N 1
ATOM 11704 C CA . THR B 1 391 ? 38 -16.312 -21.766 1 96 391 THR B CA 1
ATOM 11705 C C . THR B 1 391 ? 37.594 -17.797 -21.828 1 96 391 THR B C 1
ATOM 11707 O O . THR B 1 391 ? 37.031 -18.25 -22.812 1 96 391 THR B O 1
ATOM 11710 N N . SER B 1 392 ? 37.938 -18.594 -20.812 1 95.75 392 SER B N 1
ATOM 11711 C CA . SER B 1 392 ? 37.594 -20 -20.656 1 95.75 392 SER B CA 1
ATOM 11712 C C . SER B 1 392 ? 37.219 -20.328 -19.203 1 95.75 392 SER B C 1
ATOM 11714 O O . SER B 1 392 ? 37.625 -21.375 -18.688 1 95.75 392 SER B O 1
ATOM 11716 N N . ASP B 1 393 ? 36.562 -19.391 -18.625 1 96.19 393 ASP B N 1
ATOM 11717 C CA . ASP B 1 393 ? 36.25 -19.484 -17.203 1 96.19 393 ASP B CA 1
ATOM 11718 C C . ASP B 1 393 ? 35.219 -20.578 -16.953 1 96.19 393 ASP B C 1
ATOM 11720 O O . ASP B 1 393 ? 34.344 -20.812 -17.781 1 96.19 393 ASP B O 1
ATOM 11724 N N . LYS B 1 394 ? 35.281 -21.25 -15.781 1 95.81 394 LYS B N 1
ATOM 11725 C CA . LYS B 1 394 ? 34.219 -22.141 -15.297 1 95.81 394 LYS B CA 1
ATOM 11726 C C . LYS B 1 394 ? 33.25 -21.391 -14.398 1 95.81 394 LYS B C 1
ATOM 11728 O O . LYS B 1 394 ? 32.938 -21.844 -13.297 1 95.81 394 LYS B O 1
ATOM 11733 N N . ARG B 1 395 ? 32.969 -20.312 -14.75 1 95.5 395 ARG B N 1
ATOM 11734 C CA . ARG B 1 395 ? 31.953 -19.391 -14.25 1 95.5 395 ARG B CA 1
ATOM 11735 C C . ARG B 1 395 ? 31.391 -18.531 -15.375 1 95.5 395 ARG B C 1
ATOM 11737 O O . ARG B 1 395 ? 32.062 -18.297 -16.375 1 95.5 395 ARG B O 1
ATOM 11744 N N . SER B 1 396 ? 30.234 -18.109 -15.289 1 96.44 396 SER B N 1
ATOM 11745 C CA . SER B 1 396 ? 29.578 -17.422 -16.406 1 96.44 396 SER B CA 1
ATOM 11746 C C . SER B 1 396 ? 29.906 -15.938 -16.406 1 96.44 396 SER B C 1
ATOM 11748 O O . SER B 1 396 ? 29.797 -15.266 -15.367 1 96.44 396 SER B O 1
ATOM 11750 N N . ASN B 1 397 ? 30.375 -15.422 -17.484 1 97.62 397 ASN B N 1
ATOM 11751 C CA . ASN B 1 397 ? 30.609 -14.008 -17.75 1 97.62 397 ASN B CA 1
ATOM 11752 C C . ASN B 1 397 ? 29.422 -13.359 -18.469 1 97.62 397 ASN B C 1
ATOM 11754 O O . ASN B 1 397 ? 28.953 -13.875 -19.484 1 97.62 397 ASN B O 1
ATOM 11758 N N . ARG B 1 398 ? 28.953 -12.234 -17.938 1 96.81 398 ARG B N 1
ATOM 11759 C CA . ARG B 1 398 ? 27.719 -11.695 -18.469 1 96.81 398 ARG B CA 1
ATOM 11760 C C . ARG B 1 398 ? 27.641 -10.188 -18.25 1 96.81 398 ARG B C 1
ATOM 11762 O O . ARG B 1 398 ? 28.438 -9.617 -17.516 1 96.81 398 ARG B O 1
ATOM 11769 N N . LEU B 1 399 ? 26.641 -9.531 -18.891 1 97.19 399 LEU B N 1
ATOM 11770 C CA . LEU B 1 399 ? 26.281 -8.133 -18.719 1 97.19 399 LEU B CA 1
ATOM 11771 C C . LEU B 1 399 ? 27.453 -7.219 -19.062 1 97.19 399 LEU B C 1
ATOM 11773 O O . LEU B 1 399 ? 27.828 -6.359 -18.25 1 97.19 399 LEU B O 1
ATOM 11777 N N . LEU B 1 400 ? 27.922 -7.359 -20.234 1 97.94 400 LEU B N 1
ATOM 11778 C CA . LEU B 1 400 ? 29.031 -6.531 -20.703 1 97.94 400 LEU B CA 1
ATOM 11779 C C . LEU B 1 400 ? 28.547 -5.148 -21.109 1 97.94 400 LEU B C 1
ATOM 11781 O O . LEU B 1 400 ? 27.609 -5.023 -21.922 1 97.94 400 LEU B O 1
ATOM 11785 N N . THR B 1 401 ? 29.094 -4.156 -20.547 1 97.56 401 THR B N 1
ATOM 11786 C CA . THR B 1 401 ? 28.859 -2.775 -20.953 1 97.56 401 THR B CA 1
ATOM 11787 C C . THR B 1 401 ? 30.156 -2.09 -21.344 1 97.56 401 THR B C 1
ATOM 11789 O O . THR B 1 401 ? 31.203 -2.348 -20.734 1 97.56 401 THR B O 1
ATOM 11792 N N . LEU B 1 402 ? 30.141 -1.296 -22.406 1 97.31 402 LEU B N 1
ATOM 11793 C CA . LEU B 1 402 ? 31.328 -0.625 -22.906 1 97.31 402 LEU B CA 1
ATOM 11794 C C . LEU B 1 402 ? 31.312 0.86 -22.562 1 97.31 402 LEU B C 1
ATOM 11796 O O . LEU B 1 402 ? 30.234 1.442 -22.375 1 97.31 402 LEU B O 1
ATOM 11800 N N . ASN B 1 403 ? 32.5 1.396 -22.391 1 95.44 403 ASN B N 1
ATOM 11801 C CA . ASN B 1 403 ? 32.562 2.852 -22.281 1 95.44 403 ASN B CA 1
ATOM 11802 C C . ASN B 1 403 ? 32.281 3.518 -23.625 1 95.44 403 ASN B C 1
ATOM 11804 O O . ASN B 1 403 ? 32.219 2.846 -24.656 1 95.44 403 ASN B O 1
ATOM 11808 N N . LYS B 1 404 ? 32.094 4.801 -23.625 1 90.06 404 LYS B N 1
ATOM 11809 C CA . LYS B 1 404 ? 31.672 5.531 -24.812 1 90.06 404 LYS B CA 1
ATOM 11810 C C . LYS B 1 404 ? 32.656 5.344 -25.969 1 90.06 404 LYS B C 1
ATOM 11812 O O . LYS B 1 404 ? 32.219 5.16 -27.109 1 90.06 404 LYS B O 1
ATOM 11817 N N . ALA B 1 405 ? 33.938 5.316 -25.672 1 91.56 405 ALA B N 1
ATOM 11818 C CA . ALA B 1 405 ? 35 5.203 -26.703 1 91.56 405 ALA B CA 1
ATOM 11819 C C . ALA B 1 405 ? 35.188 3.754 -27.141 1 91.56 405 ALA B C 1
ATOM 11821 O O . ALA B 1 405 ? 35.875 3.477 -28.109 1 91.56 405 ALA B O 1
ATOM 11822 N N . ARG B 1 406 ? 34.562 2.812 -26.469 1 96 406 ARG B N 1
ATOM 11823 C CA . ARG B 1 406 ? 34.656 1.378 -26.719 1 96 406 ARG B CA 1
ATOM 11824 C C . ARG B 1 406 ? 36.125 0.911 -26.641 1 96 406 ARG B C 1
ATOM 11826 O O . ARG B 1 406 ? 36.594 0.148 -27.484 1 96 406 ARG B O 1
ATOM 11833 N N . THR B 1 407 ? 36.812 1.479 -25.672 1 95.69 407 THR B N 1
ATOM 11834 C CA . THR B 1 407 ? 38.188 1.071 -25.391 1 95.69 407 THR B CA 1
ATOM 11835 C C . THR B 1 407 ? 38.219 0.114 -24.188 1 95.69 407 THR B C 1
ATOM 11837 O O . THR B 1 407 ? 39.188 -0.646 -24.031 1 95.69 407 THR B O 1
ATOM 11840 N N . GLN B 1 408 ? 37.281 0.196 -23.375 1 97.19 408 GLN B N 1
ATOM 11841 C CA . GLN B 1 408 ? 37.125 -0.667 -22.203 1 97.19 408 GLN B CA 1
ATOM 11842 C C . GLN B 1 408 ? 35.719 -1.2 -22.062 1 97.19 408 GLN B C 1
ATOM 11844 O O . GLN B 1 408 ? 34.75 -0.57 -22.531 1 97.19 408 GLN B O 1
ATOM 11849 N N . GLY B 1 409 ? 35.656 -2.361 -21.484 1 98.06 409 GLY B N 1
ATOM 11850 C CA . GLY B 1 409 ? 34.375 -2.936 -21.078 1 98.06 409 GLY B CA 1
ATOM 11851 C C . GLY B 1 409 ? 34.344 -3.395 -19.641 1 98.06 409 GLY B C 1
ATOM 11852 O O . GLY B 1 409 ? 35.406 -3.596 -19.031 1 98.06 409 GLY B O 1
ATOM 11853 N N . VAL B 1 410 ? 33.25 -3.422 -18.984 1 98.44 410 VAL B N 1
ATOM 11854 C CA . VAL B 1 410 ? 33.031 -3.979 -17.656 1 98.44 410 VAL B CA 1
ATOM 11855 C C . VAL B 1 410 ? 31.938 -5.039 -17.703 1 98.44 410 VAL B C 1
ATOM 11857 O O . VAL B 1 410 ? 30.969 -4.902 -18.438 1 98.44 410 VAL B O 1
ATOM 11860 N N . TYR B 1 411 ? 32.094 -6.125 -17 1 98.19 411 TYR B N 1
ATOM 11861 C CA . TYR B 1 411 ? 31.094 -7.191 -16.969 1 98.19 411 TYR B CA 1
ATOM 11862 C C . TYR B 1 411 ? 31.125 -7.922 -15.625 1 98.19 411 TYR B C 1
ATOM 11864 O O . TYR B 1 411 ? 32 -7.68 -14.805 1 98.19 411 TYR B O 1
ATOM 11872 N N . LEU B 1 412 ? 30.141 -8.703 -15.289 1 98.12 412 LEU B N 1
ATOM 11873 C CA . LEU B 1 412 ? 30.078 -9.531 -14.094 1 98.12 412 LEU B CA 1
ATOM 11874 C C . LEU B 1 412 ? 30.531 -10.961 -14.391 1 98.12 412 LEU B C 1
ATOM 11876 O O . LEU B 1 412 ? 30.219 -11.508 -15.453 1 98.12 412 LEU B O 1
ATOM 11880 N N . SER B 1 413 ? 31.312 -11.531 -13.5 1 97.56 413 SER B N 1
ATOM 11881 C CA . SER B 1 413 ? 31.781 -12.898 -13.641 1 97.56 413 SER B CA 1
ATOM 11882 C C . SER B 1 413 ? 31.406 -13.742 -12.43 1 97.56 413 SER B C 1
ATOM 11884 O O . SER B 1 413 ? 31.766 -13.422 -11.297 1 97.56 413 SER B O 1
ATOM 11886 N N . GLY B 1 414 ? 30.734 -14.859 -12.664 1 95.81 414 GLY B N 1
ATOM 11887 C CA . GLY B 1 414 ? 30.312 -15.742 -11.578 1 95.81 414 GLY B CA 1
ATOM 11888 C C . GLY B 1 414 ? 29.438 -15.047 -10.555 1 95.81 414 GLY B C 1
ATOM 11889 O O . GLY B 1 414 ? 28.594 -14.219 -10.906 1 95.81 414 GLY B O 1
ATOM 11890 N N . ARG B 1 415 ? 29.609 -15.523 -9.297 1 94.88 415 ARG B N 1
ATOM 11891 C CA . ARG B 1 415 ? 28.734 -15.062 -8.227 1 94.88 415 ARG B CA 1
ATOM 11892 C C . ARG B 1 415 ? 29.359 -13.906 -7.461 1 94.88 415 ARG B C 1
ATOM 11894 O O . ARG B 1 415 ? 28.734 -13.312 -6.586 1 94.88 415 ARG B O 1
ATOM 11901 N N . ASP B 1 416 ? 30.672 -13.438 -7.855 1 96.12 416 ASP B N 1
ATOM 11902 C CA . ASP B 1 416 ? 31.328 -12.625 -6.84 1 96.12 416 ASP B CA 1
ATOM 11903 C C . ASP B 1 416 ? 32.312 -11.664 -7.473 1 96.12 416 ASP B C 1
ATOM 11905 O O . ASP B 1 416 ? 33.125 -11.031 -6.77 1 96.12 416 ASP B O 1
ATOM 11909 N N . GLU B 1 417 ? 32.312 -11.492 -8.859 1 97.44 417 GLU B N 1
ATOM 11910 C CA . GLU B 1 417 ? 33.344 -10.641 -9.406 1 97.44 417 GLU B CA 1
ATOM 11911 C C . GLU B 1 417 ? 32.781 -9.633 -10.398 1 97.44 417 GLU B C 1
ATOM 11913 O O . GLU B 1 417 ? 31.875 -9.953 -11.164 1 97.44 417 GLU B O 1
ATOM 11918 N N . VAL B 1 418 ? 33.312 -8.438 -10.336 1 98.31 418 VAL B N 1
ATOM 11919 C CA . VAL B 1 418 ? 33.219 -7.43 -11.391 1 98.31 418 VAL B CA 1
ATOM 11920 C C . VAL B 1 418 ? 34.531 -7.324 -12.117 1 98.31 418 VAL B C 1
ATOM 11922 O O . VAL B 1 418 ? 35.594 -7.137 -11.492 1 98.31 418 VAL B O 1
ATOM 11925 N N . ARG B 1 419 ? 34.5 -7.395 -13.469 1 98.38 419 ARG B N 1
ATOM 11926 C CA . ARG B 1 419 ? 35.75 -7.434 -14.219 1 98.38 419 ARG B CA 1
ATOM 11927 C C . ARG B 1 419 ? 35.781 -6.324 -15.266 1 98.38 419 ARG B C 1
ATOM 11929 O O . ARG B 1 419 ? 34.75 -5.949 -15.82 1 98.38 419 ARG B O 1
ATOM 11936 N N . LEU B 1 420 ? 36.938 -5.809 -15.445 1 98 420 LEU B N 1
ATOM 11937 C CA . LEU B 1 420 ? 37.25 -4.852 -16.5 1 98 420 LEU B CA 1
ATOM 11938 C C . LEU B 1 420 ? 37.969 -5.527 -17.656 1 98 420 LEU B C 1
ATOM 11940 O O . LEU B 1 420 ? 38.875 -6.34 -17.438 1 98 420 LEU B O 1
ATOM 11944 N N . ILE B 1 421 ? 37.625 -5.23 -18.891 1 97.88 421 ILE B N 1
ATOM 11945 C CA . ILE B 1 421 ? 38.312 -5.781 -20.047 1 97.88 421 ILE B CA 1
ATOM 11946 C C . ILE B 1 421 ? 38.812 -4.645 -20.938 1 97.88 421 ILE B C 1
ATOM 11948 O O . ILE B 1 421 ? 38.094 -3.693 -21.219 1 97.88 421 ILE B O 1
ATOM 11952 N N . ASP B 1 422 ? 40.062 -4.719 -21.281 1 96.88 422 ASP B N 1
ATOM 11953 C CA . ASP B 1 422 ? 40.625 -3.826 -22.281 1 96.88 422 ASP B CA 1
ATOM 11954 C C . ASP B 1 422 ? 40.281 -4.285 -23.703 1 96.88 422 ASP B C 1
ATOM 11956 O O . ASP B 1 422 ? 40.594 -5.418 -24.078 1 96.88 422 ASP B O 1
ATOM 11960 N N . LEU B 1 423 ? 39.719 -3.471 -24.5 1 96.25 423 LEU B N 1
ATOM 11961 C CA . LEU B 1 423 ? 39.156 -3.912 -25.781 1 96.25 423 LEU B CA 1
ATOM 11962 C C . LEU B 1 423 ? 40.188 -3.836 -26.891 1 96.25 423 LEU B C 1
ATOM 11964 O O . LEU B 1 423 ? 39.938 -4.262 -28.016 1 96.25 423 LEU B O 1
ATOM 11968 N N . LYS B 1 424 ? 41.312 -3.311 -26.547 1 92.69 424 LYS B N 1
ATOM 11969 C CA . LYS B 1 424 ? 42.438 -3.359 -27.469 1 92.69 424 LYS B CA 1
ATOM 11970 C C . LYS B 1 424 ? 43.25 -4.641 -27.297 1 92.69 424 LYS B C 1
ATOM 11972 O O . LYS B 1 424 ? 43.531 -5.348 -28.266 1 92.69 424 LYS B O 1
ATOM 11977 N N . THR B 1 425 ? 43.531 -4.969 -26.094 1 92.62 425 THR B N 1
ATOM 11978 C CA . THR B 1 425 ? 44.344 -6.152 -25.797 1 92.62 425 THR B CA 1
ATOM 11979 C C . THR B 1 425 ? 43.469 -7.367 -25.562 1 92.62 425 THR B C 1
ATOM 11981 O O . THR B 1 425 ? 43.938 -8.508 -25.594 1 92.62 425 THR B O 1
ATOM 11984 N N . LEU B 1 426 ? 42.281 -7.043 -25.203 1 91.56 426 LEU B N 1
ATOM 11985 C CA . LEU B 1 426 ? 41.25 -8.047 -24.906 1 91.56 426 LEU B CA 1
ATOM 11986 C C . LEU B 1 426 ? 41.594 -8.789 -23.625 1 91.56 426 LEU B C 1
ATOM 11988 O O . LEU B 1 426 ? 41.125 -9.906 -23.406 1 91.56 426 LEU B O 1
ATOM 11992 N N . ALA B 1 427 ? 42.406 -8.227 -22.75 1 93.94 427 ALA B N 1
ATOM 11993 C CA . ALA B 1 427 ? 42.719 -8.766 -21.422 1 93.94 427 ALA B CA 1
ATOM 11994 C C . ALA B 1 427 ? 41.719 -8.297 -20.375 1 93.94 427 ALA B C 1
ATOM 11996 O O . ALA B 1 427 ? 41.281 -7.137 -20.406 1 93.94 427 ALA B O 1
ATOM 11997 N N . SER B 1 428 ? 41.312 -9.234 -19.578 1 95.94 428 SER B N 1
ATOM 11998 C CA . SER B 1 428 ? 40.344 -8.953 -18.516 1 95.94 428 SER B CA 1
ATOM 11999 C C . SER B 1 428 ? 41.031 -8.977 -17.156 1 95.94 428 SER B C 1
ATOM 12001 O O . SER B 1 428 ? 41.938 -9.742 -16.922 1 95.94 428 SER B O 1
ATOM 12003 N N . LYS B 1 429 ? 40.594 -8.148 -16.234 1 96.25 429 LYS B N 1
ATOM 12004 C CA . LYS B 1 429 ? 41.062 -8.133 -14.844 1 96.25 429 LYS B CA 1
ATOM 12005 C C . LYS B 1 429 ? 39.875 -7.949 -13.875 1 96.25 429 LYS B C 1
ATOM 12007 O O . LYS B 1 429 ? 38.938 -7.195 -14.148 1 96.25 429 LYS B O 1
ATOM 12012 N N . THR B 1 430 ? 39.938 -8.695 -12.727 1 97.81 430 THR B N 1
ATOM 12013 C CA . THR B 1 430 ? 38.969 -8.508 -11.664 1 97.81 430 THR B CA 1
ATOM 12014 C C . THR B 1 430 ? 39.219 -7.215 -10.906 1 97.81 430 THR B C 1
ATOM 12016 O O . THR B 1 430 ? 40.344 -6.992 -10.414 1 97.81 430 THR B O 1
ATOM 12019 N N . ILE B 1 431 ? 38.219 -6.426 -10.781 1 97.75 431 ILE B N 1
ATOM 12020 C CA . ILE B 1 431 ? 38.406 -5.152 -10.102 1 97.75 431 ILE B CA 1
ATOM 12021 C C . ILE B 1 431 ? 37.688 -5.176 -8.742 1 97.75 431 ILE B C 1
ATOM 12023 O O . ILE B 1 431 ? 38.062 -4.441 -7.828 1 97.75 431 ILE B O 1
ATOM 12027 N N . VAL B 1 432 ? 36.719 -5.945 -8.578 1 97.56 432 VAL B N 1
ATOM 12028 C CA . VAL B 1 432 ? 35.938 -6.02 -7.332 1 97.56 432 VAL B CA 1
ATOM 12029 C C . VAL B 1 432 ? 35.594 -7.473 -7.031 1 97.56 432 VAL B C 1
ATOM 12031 O O . VAL B 1 432 ? 35.219 -8.227 -7.938 1 97.56 432 VAL B O 1
ATOM 12034 N N . HIS B 1 433 ? 35.75 -7.996 -5.824 1 96.62 433 HIS B N 1
ATOM 12035 C CA . HIS B 1 433 ? 35.125 -9.18 -5.258 1 96.62 433 HIS B CA 1
ATOM 12036 C C . HIS B 1 433 ? 34 -8.797 -4.312 1 96.62 433 HIS B C 1
ATOM 12038 O O . HIS B 1 433 ? 34.188 -8.055 -3.352 1 96.62 433 HIS B O 1
ATOM 12044 N N . ASP B 1 434 ? 32.812 -9.148 -4.566 1 96 434 ASP B N 1
ATOM 12045 C CA . ASP B 1 434 ? 31.641 -8.828 -3.771 1 96 434 ASP B CA 1
ATOM 12046 C C . ASP B 1 434 ? 30.531 -9.859 -3.979 1 96 434 ASP B C 1
ATOM 12048 O O . ASP B 1 434 ? 30.688 -10.781 -4.781 1 96 434 ASP B O 1
ATOM 12052 N N . GLU B 1 435 ? 29.469 -9.828 -3.17 1 94.62 435 GLU B N 1
ATOM 12053 C CA . GLU B 1 435 ? 28.328 -10.719 -3.316 1 94.62 435 GLU B CA 1
ATOM 12054 C C . GLU B 1 435 ? 27.422 -10.273 -4.461 1 94.62 435 GLU B C 1
ATOM 12056 O O . GLU B 1 435 ? 26.5 -9.477 -4.262 1 94.62 435 GLU B O 1
ATOM 12061 N N . ILE B 1 436 ? 27.625 -10.883 -5.652 1 94.69 436 ILE B N 1
ATOM 12062 C CA . ILE B 1 436 ? 26.969 -10.453 -6.875 1 94.69 436 ILE B CA 1
ATOM 12063 C C . ILE B 1 436 ? 25.891 -11.461 -7.262 1 94.69 436 ILE B C 1
ATOM 12065 O O . ILE B 1 436 ? 24.938 -11.133 -7.973 1 94.69 436 ILE B O 1
ATOM 12069 N N . TRP B 1 437 ? 25.953 -12.602 -6.801 1 86.94 437 TRP B N 1
ATOM 12070 C CA . TRP B 1 437 ? 25.078 -13.719 -7.16 1 86.94 437 TRP B CA 1
ATOM 12071 C C . TRP B 1 437 ? 25.188 -14.031 -8.648 1 86.94 437 TRP B C 1
ATOM 12073 O O . TRP B 1 437 ? 25.641 -13.203 -9.438 1 86.94 437 TRP B O 1
ATOM 12083 N N . GLY B 1 438 ? 24.844 -15.141 -9.109 1 82.94 438 GLY B N 1
ATOM 12084 C CA . GLY B 1 438 ? 25.203 -15.664 -10.414 1 82.94 438 GLY B CA 1
ATOM 12085 C C . GLY B 1 438 ? 24.188 -15.352 -11.492 1 82.94 438 GLY B C 1
ATOM 12086 O O . GLY B 1 438 ? 24.422 -15.594 -12.672 1 82.94 438 GLY B O 1
ATOM 12087 N N . PHE B 1 439 ? 23.016 -14.891 -11.055 1 79 439 PHE B N 1
ATOM 12088 C CA . PHE B 1 439 ? 22.031 -14.461 -12.039 1 79 439 PHE B CA 1
ATOM 12089 C C . PHE B 1 439 ? 21.094 -13.422 -11.445 1 79 439 PHE B C 1
ATOM 12091 O O . PHE B 1 439 ? 21.078 -13.211 -10.234 1 79 439 PHE B O 1
ATOM 12098 N N . GLN B 1 440 ? 20.422 -12.555 -12.18 1 81.06 440 GLN B N 1
ATOM 12099 C CA . GLN B 1 440 ? 19.453 -11.531 -11.797 1 81.06 440 GLN B CA 1
ATOM 12100 C C . GLN B 1 440 ? 20.141 -10.352 -11.117 1 81.06 440 GLN B C 1
ATOM 12102 O O . GLN B 1 440 ? 19.938 -10.109 -9.93 1 81.06 440 GLN B O 1
ATOM 12107 N N . ASN B 1 441 ? 20.906 -9.664 -11.562 1 93.62 441 ASN B N 1
ATOM 12108 C CA . ASN B 1 441 ? 21.562 -8.445 -11.102 1 93.62 441 ASN B CA 1
ATOM 12109 C C . ASN B 1 441 ? 21.453 -7.324 -12.133 1 93.62 441 ASN B C 1
ATOM 12111 O O . ASN B 1 441 ? 20.984 -7.555 -13.258 1 93.62 441 ASN B O 1
ATOM 12115 N N . SER B 1 442 ? 21.781 -6.191 -11.719 1 95.19 442 SER B N 1
ATOM 12116 C CA . SER B 1 442 ? 21.75 -5.035 -12.602 1 95.19 442 SER B CA 1
ATOM 12117 C C . SER B 1 442 ? 23.031 -4.945 -13.438 1 95.19 442 SER B C 1
ATOM 12119 O O . SER B 1 442 ? 24.094 -5.422 -13.016 1 95.19 442 SER B O 1
ATOM 12121 N N . ASN B 1 443 ? 22.922 -4.312 -14.648 1 96.56 443 ASN B N 1
ATOM 12122 C CA . ASN B 1 443 ? 24.094 -4.031 -15.461 1 96.56 443 ASN B CA 1
ATOM 12123 C C . ASN B 1 443 ? 25.047 -3.08 -14.75 1 96.56 443 ASN B C 1
ATOM 12125 O O . ASN B 1 443 ? 24.625 -2.109 -14.133 1 96.56 443 ASN B O 1
ATOM 12129 N N . PRO B 1 444 ? 26.344 -3.406 -14.789 1 98 444 PRO B N 1
ATOM 12130 C CA . PRO B 1 444 ? 27.297 -2.365 -14.414 1 98 444 PRO B CA 1
ATOM 12131 C C . PRO B 1 444 ? 27.484 -1.32 -15.516 1 98 444 PRO B C 1
ATOM 12133 O O . PRO B 1 444 ? 27.328 -1.627 -16.703 1 98 444 PRO B O 1
ATOM 12136 N N . TYR B 1 445 ? 27.812 -0.126 -15.18 1 98.06 445 TYR B N 1
ATOM 12137 C CA . TYR B 1 445 ? 27.984 0.934 -16.172 1 98.06 445 TYR B CA 1
ATOM 12138 C C . TYR B 1 445 ? 29.188 1.811 -15.82 1 98.06 445 TYR B C 1
ATOM 12140 O O . TYR B 1 445 ? 29.5 2.004 -14.648 1 98.06 445 TYR B O 1
ATOM 12148 N N . PHE B 1 446 ? 29.859 2.26 -16.875 1 97.88 446 PHE B N 1
ATOM 12149 C CA . PHE B 1 446 ? 30.875 3.299 -16.703 1 97.88 446 PHE B CA 1
ATOM 12150 C C . PHE B 1 446 ? 30.219 4.652 -16.453 1 97.88 446 PHE B C 1
ATOM 12152 O O . PHE B 1 446 ? 29.141 4.934 -16.984 1 97.88 446 PHE B O 1
ATOM 12159 N N . SER B 1 447 ? 30.906 5.43 -15.609 1 98 447 SER B N 1
ATOM 12160 C CA . SER B 1 447 ? 30.547 6.844 -15.602 1 98 447 SER B CA 1
ATOM 12161 C C . SER B 1 447 ? 30.797 7.48 -16.969 1 98 447 SER B C 1
ATOM 12163 O O . SER B 1 447 ? 31.578 6.965 -17.766 1 98 447 SER B O 1
ATOM 12165 N N . PRO B 1 448 ? 30.094 8.586 -17.25 1 96.31 448 PRO B N 1
ATOM 12166 C CA . PRO B 1 448 ? 30.234 9.172 -18.594 1 96.31 448 PRO B CA 1
ATOM 12167 C C . PRO B 1 448 ? 31.672 9.547 -18.938 1 96.31 448 PRO B C 1
ATOM 12169 O O . PRO B 1 448 ? 32.031 9.562 -20.109 1 96.31 448 PRO B O 1
ATOM 12172 N N . ASN B 1 449 ? 32.531 9.852 -17.953 1 96 449 ASN B N 1
ATOM 12173 C CA . ASN B 1 449 ? 33.938 10.227 -18.203 1 96 449 ASN B CA 1
ATOM 12174 C C . ASN B 1 449 ? 34.875 9.031 -18.031 1 96 449 ASN B C 1
ATOM 12176 O O . ASN B 1 449 ? 36.094 9.188 -18.062 1 96 449 ASN B O 1
ATOM 12180 N N . GLY B 1 450 ? 34.344 7.863 -17.641 1 95.88 450 GLY B N 1
ATOM 12181 C CA . GLY B 1 450 ? 35.125 6.629 -17.578 1 95.88 450 GLY B CA 1
ATOM 12182 C C . GLY B 1 450 ? 35.875 6.473 -16.266 1 95.88 450 GLY B C 1
ATOM 12183 O O . GLY B 1 450 ? 36.656 5.535 -16.109 1 95.88 450 GLY B O 1
ATOM 12184 N N . GLU B 1 451 ? 35.656 7.336 -15.281 1 96.19 451 GLU B N 1
ATOM 12185 C CA . GLU B 1 451 ? 36.375 7.336 -14.016 1 96.19 451 GLU B CA 1
ATOM 12186 C C . GLU B 1 451 ? 35.844 6.27 -13.062 1 96.19 451 GLU B C 1
ATOM 12188 O O . GLU B 1 451 ? 36.562 5.738 -12.234 1 96.19 451 GLU B O 1
ATOM 12193 N N . TYR B 1 452 ? 34.594 6.051 -13.133 1 97.94 452 TYR B N 1
ATOM 12194 C CA . TYR B 1 452 ? 33.938 5.148 -12.203 1 97.94 452 TYR B CA 1
ATOM 12195 C C . TYR B 1 452 ? 33.219 4.023 -12.945 1 97.94 452 TYR B C 1
ATOM 12197 O O . TYR B 1 452 ? 32.844 4.176 -14.109 1 97.94 452 TYR B O 1
ATOM 12205 N N . VAL B 1 453 ? 33.031 2.906 -12.219 1 97.94 453 VAL B N 1
ATOM 12206 C CA . VAL B 1 453 ? 32.094 1.848 -12.578 1 97.94 453 VAL B CA 1
ATOM 12207 C C . VAL B 1 453 ? 31.031 1.7 -11.484 1 97.94 453 VAL B C 1
ATOM 12209 O O . VAL B 1 453 ? 31.359 1.554 -10.305 1 97.94 453 VAL B O 1
ATOM 12212 N N . VAL B 1 454 ? 29.812 1.853 -11.852 1 98.25 454 VAL B N 1
ATOM 12213 C CA . VAL B 1 454 ? 28.734 1.549 -10.898 1 98.25 454 VAL B CA 1
ATOM 12214 C C . VAL B 1 454 ? 28.344 0.08 -11.031 1 98.25 454 VAL B C 1
ATOM 12216 O O . VAL B 1 454 ? 28.312 -0.469 -12.133 1 98.25 454 VAL B O 1
ATOM 12219 N N . TYR B 1 455 ? 28.094 -0.625 -9.961 1 98.19 455 TYR B N 1
ATOM 12220 C CA . TYR B 1 455 ? 27.625 -2.004 -9.922 1 98.19 455 TYR B CA 1
ATOM 12221 C C . TYR B 1 455 ? 26.75 -2.25 -8.695 1 98.19 455 TYR B C 1
ATOM 12223 O O . TYR B 1 455 ? 26.719 -1.424 -7.777 1 98.19 455 TYR B O 1
ATOM 12231 N N . CYS B 1 456 ? 26 -3.295 -8.664 1 97.75 456 CYS B N 1
ATOM 12232 C CA . CYS B 1 456 ? 25.156 -3.656 -7.531 1 97.75 456 CYS B CA 1
ATOM 12233 C C . CYS B 1 456 ? 25.688 -4.906 -6.84 1 97.75 456 CYS B C 1
ATOM 12235 O O . CYS B 1 456 ? 26.219 -5.805 -7.492 1 97.75 456 CYS B O 1
ATOM 12237 N N . ALA B 1 457 ? 25.562 -4.984 -5.613 1 96.94 457 ALA B N 1
ATOM 12238 C CA . ALA B 1 457 ? 25.906 -6.145 -4.797 1 96.94 457 ALA B CA 1
ATOM 12239 C C . ALA B 1 457 ? 24.938 -6.285 -3.617 1 96.94 457 ALA B C 1
ATOM 12241 O O . ALA B 1 457 ? 24.281 -5.32 -3.223 1 96.94 457 ALA B O 1
ATOM 12242 N N . TYR B 1 458 ? 24.875 -7.449 -3.02 1 94.31 458 TYR B N 1
ATOM 12243 C CA . TYR B 1 458 ? 23.875 -7.746 -2.006 1 94.31 458 TYR B CA 1
ATOM 12244 C C . TYR B 1 458 ? 24.375 -7.395 -0.613 1 94.31 458 TYR B C 1
ATOM 12246 O O . TYR B 1 458 ? 25.547 -7.633 -0.294 1 94.31 458 TYR B O 1
ATOM 12254 N N . ARG B 1 459 ? 23.594 -6.703 0.158 1 92.88 459 ARG B N 1
ATOM 12255 C CA . ARG B 1 459 ? 23.672 -6.488 1.599 1 92.88 459 ARG B CA 1
ATOM 12256 C C . ARG B 1 459 ? 22.344 -6.793 2.273 1 92.88 459 ARG B C 1
ATOM 12258 O O . ARG B 1 459 ? 21.281 -6.379 1.788 1 92.88 459 ARG B O 1
ATOM 12265 N N . ASN B 1 460 ? 22.297 -7.578 3.34 1 90.88 460 ASN B N 1
ATOM 12266 C CA . ASN B 1 460 ? 21.047 -7.945 4 1 90.88 460 ASN B CA 1
ATOM 12267 C C . ASN B 1 460 ? 20.094 -8.633 3.037 1 90.88 460 ASN B C 1
ATOM 12269 O O . ASN B 1 460 ? 18.891 -8.383 3.076 1 90.88 460 ASN B O 1
ATOM 12273 N N . PHE B 1 461 ? 20.672 -9.359 2.053 1 91.88 461 PHE B N 1
ATOM 12274 C CA . PHE B 1 461 ? 19.922 -10.109 1.049 1 91.88 461 PHE B CA 1
ATOM 12275 C C . PHE B 1 461 ? 19.25 -9.156 0.067 1 91.88 461 PHE B C 1
ATOM 12277 O O . PHE B 1 461 ? 18.297 -9.539 -0.62 1 91.88 461 PHE B O 1
ATOM 12284 N N . GLU B 1 462 ? 19.609 -7.84 0.125 1 94.19 462 GLU B N 1
ATOM 12285 C CA . GLU B 1 462 ? 19.062 -6.801 -0.746 1 94.19 462 GLU B CA 1
ATOM 12286 C C . GLU B 1 462 ? 20.156 -6.121 -1.55 1 94.19 462 GLU B C 1
ATOM 12288 O O . GLU B 1 462 ? 21.312 -6.09 -1.123 1 94.19 462 GLU B O 1
ATOM 12293 N N . LEU B 1 463 ? 19.812 -5.48 -2.693 1 95.88 463 LEU B N 1
ATOM 12294 C CA . LEU B 1 463 ? 20.812 -4.895 -3.578 1 95.88 463 LEU B CA 1
ATOM 12295 C C . LEU B 1 463 ? 21.156 -3.475 -3.141 1 95.88 463 LEU B C 1
ATOM 12297 O O . LEU B 1 463 ? 20.266 -2.67 -2.861 1 95.88 463 LEU B O 1
ATOM 12301 N N . ASP B 1 464 ? 22.422 -3.225 -3.055 1 96.81 464 ASP B N 1
ATOM 12302 C CA . ASP B 1 464 ? 22.969 -1.875 -2.936 1 96.81 464 ASP B CA 1
ATOM 12303 C C . ASP B 1 464 ? 23.656 -1.445 -4.227 1 96.81 464 ASP B C 1
ATOM 12305 O O . ASP B 1 464 ? 24.078 -2.287 -5.023 1 96.81 464 ASP B O 1
ATOM 12309 N N . ILE B 1 465 ? 23.781 -0.208 -4.41 1 98.12 465 ILE B N 1
ATOM 12310 C CA . ILE B 1 465 ? 24.516 0.344 -5.543 1 98.12 465 ILE B CA 1
ATOM 12311 C C . ILE B 1 465 ? 25.875 0.833 -5.074 1 98.12 465 ILE B C 1
ATOM 12313 O O . ILE B 1 465 ? 25.984 1.583 -4.102 1 98.12 465 ILE B O 1
ATOM 12317 N N . PHE B 1 466 ? 26.922 0.436 -5.781 1 98.38 466 PHE B N 1
ATOM 12318 C CA . PHE B 1 466 ? 28.297 0.817 -5.5 1 98.38 466 PHE B CA 1
ATOM 12319 C C . PHE B 1 466 ? 28.906 1.576 -6.676 1 98.38 466 PHE B C 1
ATOM 12321 O O . PHE B 1 466 ? 28.516 1.364 -7.828 1 98.38 466 PHE B O 1
ATOM 12328 N N . ALA B 1 467 ? 29.812 2.479 -6.375 1 98.44 467 ALA B N 1
ATOM 12329 C CA . ALA B 1 467 ? 30.672 3.105 -7.375 1 98.44 467 ALA B CA 1
ATOM 12330 C C . ALA B 1 467 ? 32.125 2.76 -7.133 1 98.44 467 ALA B C 1
ATOM 12332 O O . ALA B 1 467 ? 32.688 3.049 -6.062 1 98.44 467 ALA B O 1
ATOM 12333 N N . TYR B 1 468 ? 32.719 2.107 -8.078 1 98.19 468 TYR B N 1
ATOM 12334 C CA . TYR B 1 468 ? 34.125 1.753 -8.047 1 98.19 468 TYR B CA 1
ATOM 12335 C C . TYR B 1 468 ? 34.969 2.752 -8.836 1 98.19 468 TYR B C 1
ATOM 12337 O O . TYR B 1 468 ? 34.719 2.957 -10.031 1 98.19 468 TYR B O 1
ATOM 12345 N N . ASN B 1 469 ? 35.906 3.385 -8.203 1 98.06 469 ASN B N 1
ATOM 12346 C CA . ASN B 1 469 ? 36.844 4.27 -8.883 1 98.06 469 ASN B CA 1
ATOM 12347 C C . ASN B 1 469 ? 38 3.49 -9.484 1 98.06 469 ASN B C 1
ATOM 12349 O O . ASN B 1 469 ? 38.812 2.914 -8.758 1 98.06 469 ASN B O 1
ATOM 12353 N N . ILE B 1 470 ? 38.156 3.539 -10.781 1 96.75 470 ILE B N 1
ATOM 12354 C CA . ILE B 1 470 ? 39.094 2.695 -11.508 1 96.75 470 ILE B CA 1
ATOM 12355 C C . ILE B 1 470 ? 40.531 3.086 -11.148 1 96.75 470 ILE B C 1
ATOM 12357 O O . ILE B 1 470 ? 41.375 2.221 -10.984 1 96.75 470 ILE B O 1
ATOM 12361 N N . ASN B 1 471 ? 40.781 4.336 -11 1 95.06 471 ASN B N 1
ATOM 12362 C CA . ASN B 1 471 ? 42.156 4.812 -10.742 1 95.06 471 ASN B CA 1
ATOM 12363 C C . ASN B 1 471 ? 42.562 4.523 -9.305 1 95.06 471 ASN B C 1
ATOM 12365 O O . ASN B 1 471 ? 43.688 4.051 -9.07 1 95.06 471 ASN B O 1
ATOM 12369 N N . SER B 1 472 ? 41.656 4.75 -8.352 1 95.44 472 SER B N 1
ATOM 12370 C CA . SER B 1 472 ? 42.031 4.598 -6.949 1 95.44 472 SER B CA 1
ATOM 12371 C C . SER B 1 472 ? 41.781 3.174 -6.465 1 95.44 472 SER B C 1
ATOM 12373 O O . SER B 1 472 ? 42.25 2.793 -5.387 1 95.44 472 SER B O 1
ATOM 12375 N N . ASP B 1 473 ? 41.125 2.365 -7.223 1 95.81 473 ASP B N 1
ATOM 12376 C CA . ASP B 1 473 ? 40.812 0.977 -6.883 1 95.81 473 ASP B CA 1
ATOM 12377 C C . ASP B 1 473 ? 40 0.888 -5.59 1 95.81 473 ASP B C 1
ATOM 12379 O O . ASP B 1 473 ? 40.344 0.088 -4.707 1 95.81 473 ASP B O 1
ATOM 12383 N N . LYS B 1 474 ? 39.094 1.813 -5.426 1 96.12 474 LYS B N 1
ATOM 12384 C CA . LYS B 1 474 ? 38.25 1.847 -4.238 1 96.12 474 LYS B CA 1
ATOM 12385 C C . LYS B 1 474 ? 36.781 1.896 -4.613 1 96.12 474 LYS B C 1
ATOM 12387 O O . LYS B 1 474 ? 36.406 2.57 -5.574 1 96.12 474 LYS B O 1
ATOM 12392 N N . SER B 1 475 ? 36 1.119 -3.854 1 96.88 475 SER B N 1
ATOM 12393 C CA . SER B 1 475 ? 34.562 1.131 -4.039 1 96.88 475 SER B CA 1
ATOM 12394 C C . SER B 1 475 ? 33.875 1.967 -2.963 1 96.88 475 SER B C 1
ATOM 12396 O O . SER B 1 475 ? 34.281 1.949 -1.8 1 96.88 475 SER B O 1
ATOM 12398 N N . ILE B 1 476 ? 32.875 2.684 -3.348 1 96.94 476 ILE B N 1
ATOM 12399 C CA . ILE B 1 476 ? 32.031 3.441 -2.457 1 96.94 476 ILE B CA 1
ATOM 12400 C C . ILE B 1 476 ? 30.609 2.859 -2.498 1 96.94 476 ILE B C 1
ATOM 12402 O O . ILE B 1 476 ? 30.031 2.688 -3.574 1 96.94 476 ILE B O 1
ATOM 12406 N N . ASN B 1 477 ? 30.047 2.389 -1.324 1 97.06 477 ASN B N 1
ATOM 12407 C CA . ASN B 1 477 ? 28.625 2.043 -1.265 1 97.06 477 ASN B CA 1
ATOM 12408 C C . ASN B 1 477 ? 27.75 3.287 -1.31 1 97.06 477 ASN B C 1
ATOM 12410 O O . ASN B 1 477 ? 27.703 4.055 -0.346 1 97.06 477 ASN B O 1
ATOM 12414 N N . LEU B 1 478 ? 27.047 3.541 -2.342 1 97.75 478 LEU B N 1
ATOM 12415 C CA . LEU B 1 478 ? 26.297 4.77 -2.551 1 97.75 478 LEU B CA 1
ATOM 12416 C C . LEU B 1 478 ? 24.984 4.738 -1.767 1 97.75 478 LEU B C 1
ATOM 12418 O O . LEU B 1 478 ? 24.469 5.785 -1.372 1 97.75 478 LEU B O 1
ATOM 12422 N N . THR B 1 479 ? 24.344 3.631 -1.566 1 96.12 479 THR B N 1
ATOM 12423 C CA . THR B 1 479 ? 23.016 3.559 -0.971 1 96.12 479 THR B CA 1
ATOM 12424 C C . THR B 1 479 ? 23.094 3.023 0.456 1 96.12 479 THR B C 1
ATOM 12426 O O . THR B 1 479 ? 22.547 3.631 1.382 1 96.12 479 THR B O 1
ATOM 12429 N N . ASN B 1 480 ? 23.781 1.868 0.64 1 94 480 ASN B N 1
ATOM 12430 C CA . ASN B 1 480 ? 24.047 1.298 1.955 1 94 480 ASN B CA 1
ATOM 12431 C C . ASN B 1 480 ? 22.781 1.187 2.789 1 94 480 ASN B C 1
ATOM 12433 O O . ASN B 1 480 ? 22.75 1.633 3.936 1 94 480 ASN B O 1
ATOM 12437 N N . THR B 1 481 ? 21.719 0.718 2.174 1 92.88 481 THR B N 1
ATOM 12438 C CA . THR B 1 481 ? 20.438 0.533 2.852 1 92.88 481 THR B CA 1
ATOM 12439 C C . THR B 1 481 ? 20.141 -0.95 3.062 1 92.88 481 THR B C 1
ATOM 12441 O O . THR B 1 481 ? 20.953 -1.805 2.701 1 92.88 481 THR B O 1
ATOM 12444 N N . GLY B 1 482 ? 19.141 -1.329 3.705 1 91.81 482 GLY B N 1
ATOM 12445 C CA . GLY B 1 482 ? 18.703 -2.701 3.906 1 91.81 482 GLY B CA 1
ATOM 12446 C C . GLY B 1 482 ? 17.578 -3.111 2.977 1 91.81 482 GLY B C 1
ATOM 12447 O O . GLY B 1 482 ? 16.984 -4.184 3.141 1 91.81 482 GLY B O 1
ATOM 12448 N N . VAL B 1 483 ? 17.281 -2.24 1.941 1 95 483 VAL B N 1
ATOM 12449 C CA . VAL B 1 483 ? 16.281 -2.541 0.923 1 95 483 VAL B CA 1
ATOM 12450 C C . VAL B 1 483 ? 16.922 -2.48 -0.463 1 95 483 VAL B C 1
ATOM 12452 O O . VAL B 1 483 ? 18.062 -2.049 -0.606 1 95 483 VAL B O 1
ATOM 12455 N N . THR B 1 484 ? 16.219 -2.861 -1.447 1 96.25 484 THR B N 1
ATOM 12456 C CA . THR B 1 484 ? 16.812 -3.018 -2.773 1 96.25 484 THR B CA 1
ATOM 12457 C C . THR B 1 484 ? 16.812 -1.688 -3.521 1 96.25 484 THR B C 1
ATOM 12459 O O . THR B 1 484 ? 15.773 -1.045 -3.666 1 96.25 484 THR B O 1
ATOM 12462 N N . GLU B 1 485 ? 17.953 -1.234 -3.887 1 97.12 485 GLU B N 1
ATOM 12463 C CA . GLU B 1 485 ? 18.188 -0.243 -4.934 1 97.12 485 GLU B CA 1
ATOM 12464 C C . GLU B 1 485 ? 18.828 -0.878 -6.164 1 97.12 485 GLU B C 1
ATOM 12466 O O . GLU B 1 485 ? 19.906 -1.459 -6.082 1 97.12 485 GLU B O 1
ATOM 12471 N N . SER B 1 486 ? 18.141 -0.688 -7.324 1 96.25 486 SER B N 1
ATOM 12472 C CA . SER B 1 486 ? 18.594 -1.429 -8.5 1 96.25 486 SER B CA 1
ATOM 12473 C C . SER B 1 486 ? 18.609 -0.54 -9.734 1 96.25 486 SER B C 1
ATOM 12475 O O . SER B 1 486 ? 18.219 0.627 -9.68 1 96.25 486 SER B O 1
ATOM 12477 N N . ASP B 1 487 ? 19.219 -1.013 -10.812 1 96.94 487 ASP B N 1
ATOM 12478 C CA . ASP B 1 487 ? 19.219 -0.467 -12.164 1 96.94 487 ASP B CA 1
ATOM 12479 C C . ASP B 1 487 ? 19.859 0.917 -12.203 1 96.94 487 ASP B C 1
ATOM 12481 O O . ASP B 1 487 ? 19.281 1.864 -12.734 1 96.94 487 ASP B O 1
ATOM 12485 N N . PRO B 1 488 ? 21.016 0.983 -11.594 1 98.06 488 PRO B N 1
ATOM 12486 C CA . PRO B 1 488 ? 21.672 2.293 -11.664 1 98.06 488 PRO B CA 1
ATOM 12487 C C . PRO B 1 488 ? 21.984 2.719 -13.094 1 98.06 488 PRO B C 1
ATOM 12489 O O . PRO B 1 488 ? 22.359 1.883 -13.922 1 98.06 488 PRO B O 1
ATOM 12492 N N . PHE B 1 489 ? 21.812 3.951 -13.461 1 97.88 489 PHE B N 1
ATOM 12493 C CA . PHE B 1 489 ? 22.141 4.52 -14.758 1 97.88 489 PHE B CA 1
ATOM 12494 C C . PHE B 1 489 ? 22.672 5.941 -14.609 1 97.88 489 PHE B C 1
ATOM 12496 O O . PHE B 1 489 ? 22.031 6.789 -13.992 1 97.88 489 PHE B O 1
ATOM 12503 N N . TRP B 1 490 ? 23.875 6.234 -15.172 1 97.25 490 TRP B N 1
ATOM 12504 C CA . TRP B 1 490 ? 24.5 7.551 -15.07 1 97.25 490 TRP B CA 1
ATOM 12505 C C . TRP B 1 490 ? 23.781 8.562 -15.961 1 97.25 490 TRP B C 1
ATOM 12507 O O . TRP B 1 490 ? 23.406 8.242 -17.094 1 97.25 490 TRP B O 1
ATOM 12517 N N . SER B 1 491 ? 23.594 9.742 -15.398 1 96.94 491 SER B N 1
ATOM 12518 C CA . SER B 1 491 ? 23.266 10.828 -16.312 1 96.94 491 SER B CA 1
ATOM 12519 C C . SER B 1 491 ? 24.453 11.172 -17.219 1 96.94 491 SER B C 1
ATOM 12521 O O . SER B 1 491 ? 25.594 11.156 -16.766 1 96.94 491 SER B O 1
ATOM 12523 N N . PRO B 1 492 ? 24.172 11.539 -18.469 1 95.62 492 PRO B N 1
ATOM 12524 C CA . PRO B 1 492 ? 25.25 11.82 -19.406 1 95.62 492 PRO B CA 1
ATOM 12525 C C . PRO B 1 492 ? 26.156 12.969 -18.938 1 95.62 492 PRO B C 1
ATOM 12527 O O . PRO B 1 492 ? 27.344 13 -19.281 1 95.62 492 PRO B O 1
ATOM 12530 N N . ASP B 1 493 ? 25.672 13.867 -18.141 1 95.31 493 ASP B N 1
ATOM 12531 C CA . ASP B 1 493 ? 26.469 15.008 -17.672 1 95.31 493 ASP B CA 1
ATOM 12532 C C . ASP B 1 493 ? 27.234 14.648 -16.406 1 95.31 493 ASP B C 1
ATOM 12534 O O . ASP B 1 493 ? 27.984 15.477 -15.883 1 95.31 493 ASP B O 1
ATOM 12538 N N . GLY B 1 494 ? 27.062 13.438 -15.883 1 96.31 494 GLY B N 1
ATOM 12539 C CA . GLY B 1 494 ? 27.844 12.93 -14.766 1 96.31 494 GLY B CA 1
ATOM 12540 C C . GLY B 1 494 ? 27.391 13.477 -13.422 1 96.31 494 GLY B C 1
ATOM 12541 O O . GLY B 1 494 ? 28.016 13.227 -12.398 1 96.31 494 GLY B O 1
ATOM 12542 N N . LYS B 1 495 ? 26.234 14.133 -13.328 1 96.5 495 LYS B N 1
ATOM 12543 C CA . LYS B 1 495 ? 25.781 14.797 -12.109 1 96.5 495 LYS B CA 1
ATOM 12544 C C . LYS B 1 495 ? 24.938 13.852 -11.266 1 96.5 495 LYS B C 1
ATOM 12546 O O . LYS B 1 495 ? 24.859 14.008 -10.039 1 96.5 495 LYS B O 1
ATOM 12551 N N . TYR B 1 496 ? 24.234 12.914 -11.922 1 97.75 496 TYR B N 1
ATOM 12552 C CA . TYR B 1 496 ? 23.234 12.102 -11.242 1 97.75 496 TYR B CA 1
ATOM 12553 C C . TYR B 1 496 ? 23.422 10.625 -11.57 1 97.75 496 TYR B C 1
ATOM 12555 O O . TYR B 1 496 ? 23.984 10.281 -12.609 1 97.75 496 TYR B O 1
ATOM 12563 N N . ILE B 1 497 ? 22.984 9.773 -10.695 1 98.5 497 ILE B N 1
ATOM 12564 C CA . ILE B 1 497 ? 22.719 8.359 -10.953 1 98.5 497 ILE B CA 1
ATOM 12565 C C . ILE B 1 497 ? 21.234 8.062 -10.758 1 98.5 497 ILE B C 1
ATOM 12567 O O . ILE B 1 497 ? 20.672 8.359 -9.703 1 98.5 497 ILE B O 1
ATOM 12571 N N . TYR B 1 498 ? 20.594 7.633 -11.789 1 98.5 498 TYR B N 1
ATOM 12572 C CA . TYR B 1 498 ? 19.203 7.207 -11.695 1 98.5 498 TYR B CA 1
ATOM 12573 C C . TYR B 1 498 ? 19.109 5.777 -11.172 1 98.5 498 TYR B C 1
ATOM 12575 O O . TYR B 1 498 ? 20 4.961 -11.406 1 98.5 498 TYR B O 1
ATOM 12583 N N . LEU B 1 499 ? 18.094 5.438 -10.422 1 98.25 499 LEU B N 1
ATOM 12584 C CA . LEU B 1 499 ? 17.922 4.105 -9.852 1 98.25 499 LEU B CA 1
ATOM 12585 C C . LEU B 1 499 ? 16.453 3.816 -9.555 1 98.25 499 LEU B C 1
ATOM 12587 O O . LEU B 1 499 ? 15.617 4.723 -9.602 1 98.25 499 LEU B O 1
ATOM 12591 N N . ALA B 1 500 ? 16.094 2.572 -9.352 1 97.62 500 ALA B N 1
ATOM 12592 C CA . ALA B 1 500 ? 14.758 2.121 -8.938 1 97.62 500 ALA B CA 1
ATOM 12593 C C . ALA B 1 500 ? 14.773 1.613 -7.5 1 97.62 500 ALA B C 1
ATOM 12595 O O . ALA B 1 500 ? 15.664 0.861 -7.109 1 97.62 500 ALA B O 1
ATOM 12596 N N . THR B 1 501 ? 13.82 2.043 -6.703 1 97.06 501 THR B N 1
ATOM 12597 C CA . THR B 1 501 ? 13.758 1.595 -5.316 1 97.06 501 THR B CA 1
ATOM 12598 C C . THR B 1 501 ? 12.359 1.802 -4.746 1 97.06 501 THR B C 1
ATOM 12600 O O . THR B 1 501 ? 11.625 2.688 -5.188 1 97.06 501 THR B O 1
ATOM 12603 N N . SER B 1 502 ? 12 0.891 -3.779 1 95.12 502 SER B N 1
ATOM 12604 C CA . SER B 1 502 ? 10.789 1.086 -2.982 1 95.12 502 SER B CA 1
ATOM 12605 C C . SER B 1 502 ? 11.086 1.898 -1.726 1 95.12 502 SER B C 1
ATOM 12607 O O . SER B 1 502 ? 10.172 2.211 -0.956 1 95.12 502 SER B O 1
ATOM 12609 N N . ARG B 1 503 ? 12.266 2.254 -1.49 1 94.44 503 ARG B N 1
ATOM 12610 C CA . ARG B 1 503 ? 12.805 3.152 -0.471 1 94.44 503 ARG B CA 1
ATOM 12611 C C . ARG B 1 503 ? 12.719 2.518 0.914 1 94.44 503 ARG B C 1
ATOM 12613 O O . ARG B 1 503 ? 13.695 2.541 1.672 1 94.44 503 ARG B O 1
ATOM 12620 N N . THR B 1 504 ? 11.562 1.892 1.284 1 93.94 504 THR B N 1
ATOM 12621 C CA . THR B 1 504 ? 11.406 1.524 2.688 1 93.94 504 THR B CA 1
ATOM 12622 C C . THR B 1 504 ? 10.961 0.071 2.818 1 93.94 504 THR B C 1
ATOM 12624 O O . THR B 1 504 ? 10.773 -0.428 3.932 1 93.94 504 THR B O 1
ATOM 12627 N N . LYS B 1 505 ? 10.781 -0.662 1.774 1 92.19 505 LYS B N 1
ATOM 12628 C CA . LYS B 1 505 ? 10.281 -2.033 1.815 1 92.19 505 LYS B CA 1
ATOM 12629 C C . LYS B 1 505 ? 11.281 -3.002 1.197 1 92.19 505 LYS B C 1
ATOM 12631 O O . LYS B 1 505 ? 11.773 -2.775 0.088 1 92.19 505 LYS B O 1
ATOM 12636 N N . PRO B 1 506 ? 11.555 -4.055 1.927 1 92.69 506 PRO B N 1
ATOM 12637 C CA . PRO B 1 506 ? 12.422 -5.066 1.311 1 92.69 506 PRO B CA 1
ATOM 12638 C C . PRO B 1 506 ? 11.789 -5.715 0.082 1 92.69 506 PRO B C 1
ATOM 12640 O O . PRO B 1 506 ? 10.562 -5.871 0.024 1 92.69 506 PRO B O 1
ATOM 12643 N N . ALA B 1 507 ? 12.555 -6.094 -0.849 1 91.5 507 ALA B N 1
ATOM 12644 C CA . ALA B 1 507 ? 12.078 -6.785 -2.045 1 91.5 507 ALA B CA 1
ATOM 12645 C C . ALA B 1 507 ? 11.734 -8.242 -1.734 1 91.5 507 ALA B C 1
ATOM 12647 O O . ALA B 1 507 ? 10.781 -8.789 -2.289 1 91.5 507 ALA B O 1
ATOM 12648 N N . TYR B 1 508 ? 12.461 -8.906 -0.832 1 86.06 508 TYR B N 1
ATOM 12649 C CA . TYR B 1 508 ? 12.211 -10.305 -0.501 1 86.06 508 TYR B CA 1
ATOM 12650 C C . TYR B 1 508 ? 11.469 -10.43 0.825 1 86.06 508 TYR B C 1
ATOM 12652 O O . TYR B 1 508 ? 11.719 -9.664 1.757 1 86.06 508 TYR B O 1
ATOM 12660 N N . PRO B 1 509 ? 10.508 -11.25 0.887 1 86.5 509 PRO B N 1
ATOM 12661 C CA . PRO B 1 509 ? 10.273 -12.359 -0.042 1 86.5 509 PRO B CA 1
ATOM 12662 C C . PRO B 1 509 ? 9.297 -12 -1.161 1 86.5 509 PRO B C 1
ATOM 12664 O O . PRO B 1 509 ? 9.242 -12.688 -2.184 1 86.5 509 PRO B O 1
ATOM 12667 N N . TYR B 1 510 ? 8.5 -10.945 -1.049 1 83.69 510 TYR B N 1
ATOM 12668 C CA . TYR B 1 510 ? 7.344 -10.711 -1.903 1 83.69 510 TYR B CA 1
ATOM 12669 C C . TYR B 1 510 ? 7.77 -10.148 -3.256 1 83.69 510 TYR B C 1
ATOM 12671 O O . TYR B 1 510 ? 6.996 -10.164 -4.215 1 83.69 510 TYR B O 1
ATOM 12679 N N . GLY B 1 511 ? 9 -9.789 -3.48 1 83.12 511 GLY B N 1
ATOM 12680 C CA . GLY B 1 511 ? 9.445 -9.102 -4.684 1 83.12 511 GLY B CA 1
ATOM 12681 C C . GLY B 1 511 ? 9.312 -7.594 -4.594 1 83.12 511 GLY B C 1
ATOM 12682 O O . GLY B 1 511 ? 8.672 -7.078 -3.676 1 83.12 511 GLY B O 1
ATOM 12683 N N . GLN B 1 512 ? 9.992 -6.93 -5.477 1 84 512 GLN B N 1
ATOM 12684 C CA . GLN B 1 512 ? 9.938 -5.473 -5.469 1 84 512 GLN B CA 1
ATOM 12685 C C . GLN B 1 512 ? 8.57 -4.969 -5.938 1 84 512 GLN B C 1
ATOM 12687 O O . GLN B 1 512 ? 8.133 -5.289 -7.047 1 84 512 GLN B O 1
ATOM 12692 N N . HIS B 1 513 ? 7.848 -4.312 -5.055 1 85.19 513 HIS B N 1
ATOM 12693 C CA . HIS B 1 513 ? 6.562 -3.697 -5.363 1 85.19 513 HIS B CA 1
ATOM 12694 C C . HIS B 1 513 ? 6.582 -2.203 -5.059 1 85.19 513 HIS B C 1
ATOM 12696 O O . HIS B 1 513 ? 7.281 -1.76 -4.148 1 85.19 513 HIS B O 1
ATOM 12702 N N . ASP B 1 514 ? 5.918 -1.422 -5.871 1 89.31 514 ASP B N 1
ATOM 12703 C CA . ASP B 1 514 ? 5.773 0.022 -5.707 1 89.31 514 ASP B CA 1
ATOM 12704 C C . ASP B 1 514 ? 7.125 0.722 -5.789 1 89.31 514 ASP B C 1
ATOM 12706 O O . ASP B 1 514 ? 7.406 1.637 -5.008 1 89.31 514 ASP B O 1
ATOM 12710 N N . ALA B 1 515 ? 8.023 0.139 -6.578 1 96.12 515 ALA B N 1
ATOM 12711 C CA . ALA B 1 515 ? 9.305 0.804 -6.82 1 96.12 515 ALA B CA 1
ATOM 12712 C C . ALA B 1 515 ? 9.141 1.966 -7.797 1 96.12 515 ALA B C 1
ATOM 12714 O O . ALA B 1 515 ? 8.367 1.879 -8.75 1 96.12 515 ALA B O 1
ATOM 12715 N N . HIS B 1 516 ? 9.875 3.033 -7.582 1 96.69 516 HIS B N 1
ATOM 12716 C CA . HIS B 1 516 ? 9.844 4.219 -8.43 1 96.69 516 HIS B CA 1
ATOM 12717 C C . HIS B 1 516 ? 11.25 4.605 -8.891 1 96.69 516 HIS B C 1
ATOM 12719 O O . HIS B 1 516 ? 12.242 4.117 -8.352 1 96.69 516 HIS B O 1
ATOM 12725 N N . ILE B 1 517 ? 11.273 5.422 -9.953 1 98.31 517 ILE B N 1
ATOM 12726 C CA . ILE B 1 517 ? 12.547 5.91 -10.469 1 98.31 517 ILE B CA 1
ATOM 12727 C C . ILE B 1 517 ? 12.953 7.18 -9.719 1 98.31 517 ILE B C 1
ATOM 12729 O O . ILE B 1 517 ? 12.18 8.133 -9.641 1 98.31 517 ILE B O 1
ATOM 12733 N N . TYR B 1 518 ? 14.133 7.141 -9.164 1 98.06 518 TYR B N 1
ATOM 12734 C CA . TYR B 1 518 ? 14.727 8.305 -8.5 1 98.06 518 TYR B CA 1
ATOM 12735 C C . TYR B 1 518 ? 16.016 8.727 -9.203 1 98.06 518 TYR B C 1
ATOM 12737 O O . TYR B 1 518 ? 16.625 7.934 -9.914 1 98.06 518 TYR B O 1
ATOM 12745 N N . ARG B 1 519 ? 16.406 9.961 -9.094 1 97.88 519 ARG B N 1
ATOM 12746 C CA . ARG B 1 519 ? 17.766 10.352 -9.406 1 97.88 519 ARG B CA 1
ATOM 12747 C C . ARG B 1 519 ? 18.516 10.805 -8.148 1 97.88 519 ARG B C 1
ATOM 12749 O O . ARG B 1 519 ? 17.922 11.445 -7.273 1 97.88 519 ARG B O 1
ATOM 12756 N N . MET B 1 520 ? 19.688 10.391 -8.031 1 98.06 520 MET B N 1
ATOM 12757 C CA . MET B 1 520 ? 20.594 10.672 -6.922 1 98.06 520 MET B CA 1
ATOM 12758 C C . MET B 1 520 ? 21.625 11.727 -7.316 1 98.06 520 MET B C 1
ATOM 12760 O O . MET B 1 520 ? 22.578 11.43 -8.039 1 98.06 520 MET B O 1
ATOM 12764 N N . PRO B 1 521 ? 21.453 13.016 -6.863 1 97.81 521 PRO B N 1
ATOM 12765 C CA . PRO B 1 521 ? 22.516 14.008 -7.102 1 97.81 521 PRO B CA 1
ATOM 12766 C C . PRO B 1 521 ? 23.812 13.68 -6.379 1 97.81 521 PRO B C 1
ATOM 12768 O O . PRO B 1 521 ? 23.812 13.461 -5.164 1 97.81 521 PRO B O 1
ATOM 12771 N N . LEU B 1 522 ? 24.922 13.688 -7.066 1 97.75 522 LEU B N 1
ATOM 12772 C CA . LEU B 1 522 ? 26.203 13.266 -6.5 1 97.75 522 LEU B CA 1
ATOM 12773 C C . LEU B 1 522 ? 26.844 14.398 -5.715 1 97.75 522 LEU B C 1
ATOM 12775 O O . LEU B 1 522 ? 27.812 14.18 -4.98 1 97.75 522 LEU B O 1
ATOM 12779 N N . GLN B 1 523 ? 26.438 15.586 -5.922 1 96.56 523 GLN B N 1
ATOM 12780 C CA . GLN B 1 523 ? 26.766 16.75 -5.117 1 96.56 523 GLN B CA 1
ATOM 12781 C C . GLN B 1 523 ? 25.5 17.547 -4.77 1 96.56 523 GLN B C 1
ATOM 12783 O O . GLN B 1 523 ? 24.406 17.219 -5.219 1 96.56 523 GLN B O 1
ATOM 12788 N N . LYS B 1 524 ? 25.594 18.578 -3.887 1 95.88 524 LYS B N 1
ATOM 12789 C CA . LYS B 1 524 ? 24.453 19.406 -3.527 1 95.88 524 LYS B CA 1
ATOM 12790 C C . LYS B 1 524 ? 24.172 20.438 -4.605 1 95.88 524 LYS B C 1
ATOM 12792 O O . LYS B 1 524 ? 24.297 21.641 -4.371 1 95.88 524 LYS B O 1
ATOM 12797 N N . PHE B 1 525 ? 23.672 19.984 -5.746 1 94.44 525 PHE B N 1
ATOM 12798 C CA . PHE B 1 525 ? 23.422 20.844 -6.891 1 94.44 525 PHE B CA 1
ATOM 12799 C C . PHE B 1 525 ? 22.234 21.766 -6.625 1 94.44 525 PHE B C 1
ATOM 12801 O O . PHE B 1 525 ? 21.312 21.391 -5.902 1 94.44 525 PHE B O 1
ATOM 12808 N N . ASP B 1 526 ? 22.312 23 -7.199 1 92.31 526 ASP B N 1
ATOM 12809 C CA . ASP B 1 526 ? 21.203 23.938 -7.164 1 92.31 526 ASP B CA 1
ATOM 12810 C C . ASP B 1 526 ? 20.547 24.062 -8.531 1 92.31 526 ASP B C 1
ATOM 12812 O O . ASP B 1 526 ? 21.094 23.594 -9.539 1 92.31 526 ASP B O 1
ATOM 12816 N N . GLU B 1 527 ? 19.406 24.641 -8.586 1 89.56 527 GLU B N 1
ATOM 12817 C CA . GLU B 1 527 ? 18.734 24.938 -9.852 1 89.56 527 GLU B CA 1
ATOM 12818 C C . GLU B 1 527 ? 19.391 26.125 -10.555 1 89.56 527 GLU B C 1
ATOM 12820 O O . GLU B 1 527 ? 20.078 26.938 -9.914 1 89.56 527 GLU B O 1
ATOM 12825 N N . ASP B 1 528 ? 19.172 26.188 -11.852 1 89.75 528 ASP B N 1
ATOM 12826 C CA . ASP B 1 528 ? 19.656 27.344 -12.617 1 89.75 528 ASP B CA 1
ATOM 12827 C C . ASP B 1 528 ? 18.938 28.625 -12.211 1 89.75 528 ASP B C 1
ATOM 12829 O O . ASP B 1 528 ? 17.797 28.578 -11.734 1 89.75 528 ASP B O 1
ATOM 12833 N N . PHE B 1 529 ? 19.656 29.734 -12.367 1 90.88 529 PHE B N 1
ATOM 12834 C CA . PHE B 1 529 ? 19.078 31.047 -12.055 1 90.88 529 PHE B CA 1
ATOM 12835 C C . PHE B 1 529 ? 18.484 31.688 -13.297 1 90.88 529 PHE B C 1
ATOM 12837 O O . PHE B 1 529 ? 19.156 31.797 -14.328 1 90.88 529 PHE B O 1
ATOM 12844 N N . LYS B 1 530 ? 17.281 32.094 -13.289 1 86.81 530 LYS B N 1
ATOM 12845 C CA . LYS B 1 530 ? 16.625 32.75 -14.414 1 86.81 530 LYS B CA 1
ATOM 12846 C C . LYS B 1 530 ? 17.344 34.062 -14.797 1 86.81 530 LYS B C 1
ATOM 12848 O O . LYS B 1 530 ? 17.438 34.406 -15.977 1 86.81 530 LYS B O 1
ATOM 12853 N N . LEU B 1 531 ? 17.891 34.75 -13.844 1 84.75 531 LEU B N 1
ATOM 12854 C CA . LEU B 1 531 ? 18.562 36.031 -14.07 1 84.75 531 LEU B CA 1
ATOM 12855 C C . LEU B 1 531 ? 19.797 35.812 -14.945 1 84.75 531 LEU B C 1
ATOM 12857 O O . LEU B 1 531 ? 20.156 36.719 -15.727 1 84.75 531 LEU B O 1
ATOM 12861 N N . ASP B 1 532 ? 20.453 34.688 -14.719 1 87.56 532 ASP B N 1
ATOM 12862 C CA . ASP B 1 532 ? 21.594 34.406 -15.57 1 87.56 532 ASP B CA 1
ATOM 12863 C C . ASP B 1 532 ? 21.188 34.281 -17.031 1 87.56 532 ASP B C 1
ATOM 12865 O O . ASP B 1 532 ? 21.891 34.781 -17.922 1 87.56 532 ASP B O 1
ATOM 12869 N N . LYS B 1 533 ? 20.125 33.594 -17.219 1 84.81 533 LYS B N 1
ATOM 12870 C CA . LYS B 1 533 ? 19.609 33.469 -18.578 1 84.81 533 LYS B CA 1
ATOM 12871 C C . LYS B 1 533 ? 19.188 34.812 -19.141 1 84.81 533 LYS B C 1
ATOM 12873 O O . LYS B 1 533 ? 19.391 35.094 -20.328 1 84.81 533 LYS B O 1
ATOM 12878 N N . PHE B 1 534 ? 18.609 35.625 -18.297 1 84.94 534 PHE B N 1
ATOM 12879 C CA . PHE B 1 534 ? 18.25 36.969 -18.703 1 84.94 534 PHE B CA 1
ATOM 12880 C C . PHE B 1 534 ? 19.484 37.781 -19.109 1 84.94 534 PHE B C 1
ATOM 12882 O O . PHE B 1 534 ? 19.484 38.469 -20.141 1 84.94 534 PHE B O 1
ATOM 12889 N N . ASN B 1 535 ? 20.484 37.688 -18.328 1 86.25 535 ASN B N 1
ATOM 12890 C CA . ASN B 1 535 ? 21.719 38.406 -18.609 1 86.25 535 ASN B CA 1
ATOM 12891 C C . ASN B 1 535 ? 22.359 37.938 -19.906 1 86.25 535 ASN B C 1
ATOM 12893 O O . ASN B 1 535 ? 22.953 38.719 -20.641 1 86.25 535 ASN B O 1
ATOM 12897 N N . ASP B 1 536 ? 22.281 36.719 -20.141 1 85.19 536 ASP B N 1
ATOM 12898 C CA . ASP B 1 536 ? 22.859 36.156 -21.344 1 85.19 536 ASP B CA 1
ATOM 12899 C C . ASP B 1 536 ? 22.25 36.781 -22.594 1 85.19 536 ASP B C 1
ATOM 12901 O O . ASP B 1 536 ? 22.891 36.812 -23.656 1 85.19 536 ASP B O 1
ATOM 12905 N N . LEU B 1 537 ? 21.016 37.219 -22.453 1 82.81 537 LEU B N 1
ATOM 12906 C CA . LEU B 1 537 ? 20.359 37.844 -23.594 1 82.81 537 LEU B CA 1
ATOM 12907 C C . LEU B 1 537 ? 21.125 39.094 -24.031 1 82.81 537 LEU B C 1
ATOM 12909 O O . LEU B 1 537 ? 20.938 39.562 -25.156 1 82.81 537 LEU B O 1
ATOM 12913 N N . PHE B 1 538 ? 21.891 39.594 -23.109 1 82.06 538 PHE B N 1
ATOM 12914 C CA . PHE B 1 538 ? 22.562 40.844 -23.406 1 82.06 538 PHE B CA 1
ATOM 12915 C C . PHE B 1 538 ? 24.047 40.625 -23.703 1 82.06 538 PHE B C 1
ATOM 12917 O O . PHE B 1 538 ? 24.797 41.562 -23.906 1 82.06 538 PHE B O 1
ATOM 12924 N N . LYS B 1 539 ? 24.438 39.531 -23.453 1 77.19 539 LYS B N 1
ATOM 12925 C CA . LYS B 1 539 ? 25.828 39.219 -23.844 1 77.19 539 LYS B CA 1
ATOM 12926 C C . LYS B 1 539 ? 26 39.344 -25.344 1 77.19 539 LYS B C 1
ATOM 12928 O O . LYS B 1 539 ? 25.141 38.906 -26.125 1 77.19 539 LYS B O 1
ATOM 12933 N N . GLU B 1 540 ? 26.875 40.312 -25.656 1 63.19 540 GLU B N 1
ATOM 12934 C CA . GLU B 1 540 ? 27.188 40.531 -27.062 1 63.19 540 GLU B CA 1
ATOM 12935 C C . GLU B 1 540 ? 27.766 39.281 -27.688 1 63.19 540 GLU B C 1
ATOM 12937 O O . GLU B 1 540 ? 28.641 38.625 -27.109 1 63.19 540 GLU B O 1
ATOM 12942 N N . GLU B 1 541 ? 27.078 38.656 -28.359 1 51.22 541 GLU B N 1
ATOM 12943 C CA . GLU B 1 541 ? 27.656 37.531 -29.109 1 51.22 541 GLU B CA 1
ATOM 12944 C C . GLU B 1 541 ? 28.938 37.969 -29.812 1 51.22 541 GLU B C 1
ATOM 12946 O O . GLU B 1 541 ? 28.938 38.938 -30.578 1 51.22 541 GLU B O 1
ATOM 12951 N N . LYS B 1 542 ? 30.109 37.906 -29.328 1 45.5 542 LYS B N 1
ATOM 12952 C CA . LYS B 1 542 ? 31.219 38.125 -30.234 1 45.5 542 LYS B CA 1
ATOM 12953 C C . LYS B 1 542 ? 30.953 37.5 -31.594 1 45.5 542 LYS B C 1
ATOM 12955 O O . LYS B 1 542 ? 30.656 36.312 -31.688 1 45.5 542 LYS B O 1
ATOM 12960 N N . LYS B 1 543 ? 30.797 38.375 -32.531 1 41.44 543 LYS B N 1
ATOM 12961 C CA . LYS B 1 543 ? 30.672 38.031 -33.938 1 41.44 543 LYS B CA 1
ATOM 12962 C C . LYS B 1 543 ? 31.859 37.156 -34.406 1 41.44 543 LYS B C 1
ATOM 12964 O O . LYS B 1 543 ? 32.969 37.656 -34.531 1 41.44 543 LYS B O 1
ATOM 12969 N N . GLU B 1 544 ? 32.062 36.125 -33.812 1 34.94 544 GLU B N 1
ATOM 12970 C CA . GLU B 1 544 ? 33.031 35.406 -34.656 1 34.94 544 GLU B CA 1
ATOM 12971 C C . GLU B 1 544 ? 32.656 35.5 -36.125 1 34.94 544 GLU B C 1
ATOM 12973 O O . GLU B 1 544 ? 31.469 35.5 -36.469 1 34.94 544 GLU B O 1
ATOM 12978 N N . GLU B 1 545 ? 33.688 36.062 -36.781 1 35.72 545 GLU B N 1
ATOM 12979 C CA . GLU B 1 545 ? 33.594 36.25 -38.25 1 35.72 545 GLU B CA 1
ATOM 12980 C C . GLU B 1 545 ? 32.938 35.062 -38.906 1 35.72 545 GLU B C 1
ATOM 12982 O O . GLU B 1 545 ? 33.312 33.938 -38.688 1 35.72 545 GLU B O 1
ATOM 12987 N N . PRO B 1 546 ? 31.766 35.312 -39.281 1 36.03 546 PRO B N 1
ATOM 12988 C CA . PRO B 1 546 ? 31.203 34.219 -40.094 1 36.03 546 PRO B CA 1
ATOM 12989 C C . PRO B 1 546 ? 32.125 33.812 -41.25 1 36.03 546 PRO B C 1
ATOM 12991 O O . PRO B 1 546 ? 32.656 34.656 -41.969 1 36.03 546 PRO B O 1
ATOM 12994 N N . LYS B 1 547 ? 32.969 32.906 -41.125 1 38.91 547 LYS B N 1
ATOM 12995 C CA . LYS B 1 547 ? 33.438 32.438 -42.438 1 38.91 547 LYS B CA 1
ATOM 12996 C C . LYS B 1 547 ? 32.312 32.406 -43.438 1 38.91 547 LYS B C 1
ATOM 12998 O O . LYS B 1 547 ? 31.203 32 -43.125 1 38.91 547 LYS B O 1
ATOM 13003 N N . PRO B 1 548 ? 32.562 33.062 -44.719 1 34.75 548 PRO B N 1
ATOM 13004 C CA . PRO B 1 548 ? 31.578 33.219 -45.781 1 34.75 548 PRO B CA 1
ATOM 13005 C C . PRO B 1 548 ? 30.797 31.938 -46.094 1 34.75 548 PRO B C 1
ATOM 13007 O O . PRO B 1 548 ? 31.328 31.031 -46.719 1 34.75 548 PRO B O 1
ATOM 13010 N N . THR B 1 549 ? 30.625 31.109 -45.219 1 29.7 549 THR B N 1
ATOM 13011 C CA . THR B 1 549 ? 30.016 29.984 -45.906 1 29.7 549 THR B CA 1
ATOM 13012 C C . THR B 1 549 ? 28.734 30.422 -46.625 1 29.7 549 THR B C 1
ATOM 13014 O O . THR B 1 549 ? 28.125 31.422 -46.25 1 29.7 549 THR B O 1
ATOM 13017 N N . ASP B 1 550 ? 28.453 29.734 -47.812 1 28.91 550 ASP B N 1
ATOM 13018 C CA . ASP B 1 550 ? 27.438 29.891 -48.844 1 28.91 550 ASP B CA 1
ATOM 13019 C C . ASP B 1 550 ? 26.062 30.156 -48.25 1 28.91 550 ASP B C 1
ATOM 13021 O O . ASP B 1 550 ? 25.734 29.609 -47.188 1 28.91 550 ASP B O 1
ATOM 13025 N N . LYS B 1 551 ? 25.453 31.234 -48.719 1 31.91 551 LYS B N 1
ATOM 13026 C CA . LYS B 1 551 ? 24.219 31.984 -48.531 1 31.91 551 LYS B CA 1
ATOM 13027 C C . LYS B 1 551 ? 23.016 31.062 -48.5 1 31.91 551 LYS B C 1
ATOM 13029 O O . LYS B 1 551 ? 21.875 31.531 -48.562 1 31.91 551 LYS B O 1
ATOM 13034 N N . LYS B 1 552 ? 23.203 29.922 -49 1 29.3 552 LYS B N 1
ATOM 13035 C CA . LYS B 1 552 ? 21.875 29.531 -49.469 1 29.3 552 LYS B CA 1
ATOM 13036 C C . LYS B 1 552 ? 20.875 29.484 -48.344 1 29.3 552 LYS B C 1
ATOM 13038 O O . LYS B 1 552 ? 19.719 29.906 -48.5 1 29.3 552 LYS B O 1
ATOM 13043 N N . ASP B 1 553 ? 20.859 28.562 -47.375 1 27.06 553 ASP B N 1
ATOM 13044 C CA . ASP B 1 553 ? 19.578 28.109 -46.875 1 27.06 553 ASP B CA 1
ATOM 13045 C C . ASP B 1 553 ? 19.141 28.906 -45.656 1 27.06 553 ASP B C 1
ATOM 13047 O O . ASP B 1 553 ? 19.578 28.641 -44.531 1 27.06 553 ASP B O 1
ATOM 13051 N N . LYS B 1 554 ? 18.859 30.188 -45.781 1 31.36 554 LYS B N 1
ATOM 13052 C CA . LYS B 1 554 ? 18.312 30.984 -44.688 1 31.36 554 LYS B CA 1
ATOM 13053 C C . LYS B 1 554 ? 16.922 30.469 -44.281 1 31.36 554 LYS B C 1
ATOM 13055 O O . LYS B 1 554 ? 15.945 31.219 -44.344 1 31.36 554 LYS B O 1
ATOM 13060 N N . LYS B 1 555 ? 16.453 29.422 -44.75 1 32.19 555 LYS B N 1
ATOM 13061 C CA . LYS B 1 555 ? 15.039 29.281 -44.406 1 32.19 555 LYS B CA 1
ATOM 13062 C C . LYS B 1 555 ? 14.82 29.547 -42.906 1 32.19 555 LYS B C 1
ATOM 13064 O O . LYS B 1 555 ? 15.758 29.438 -42.125 1 32.19 555 LYS B O 1
ATOM 13069 N N . THR B 1 556 ? 13.547 29.375 -42.406 1 32.62 556 THR B N 1
ATOM 13070 C CA . THR B 1 556 ? 12.711 29.656 -41.25 1 32.62 556 THR B CA 1
ATOM 13071 C C . THR B 1 556 ? 13.359 29.141 -39.969 1 32.62 556 THR B C 1
ATOM 13073 O O . THR B 1 556 ? 14.102 28.156 -40 1 32.62 556 THR B O 1
ATOM 13076 N N . GLY B 1 557 ? 13.523 29.906 -38.938 1 37.38 557 GLY B N 1
ATOM 13077 C CA . GLY B 1 557 ? 13.844 29.828 -37.5 1 37.38 557 GLY B CA 1
ATOM 13078 C C . GLY B 1 557 ? 13.344 28.547 -36.844 1 37.38 557 GLY B C 1
ATOM 13079 O O . GLY B 1 557 ? 13.031 28.547 -35.656 1 37.38 557 GLY B O 1
ATOM 13080 N N . ASP B 1 558 ? 12.828 27.594 -37.469 1 44.25 558 ASP B N 1
ATOM 13081 C CA . ASP B 1 558 ? 12.242 26.469 -36.75 1 44.25 558 ASP B CA 1
ATOM 13082 C C . ASP B 1 558 ? 13.281 25.812 -35.844 1 44.25 558 ASP B C 1
ATOM 13084 O O . ASP B 1 558 ? 14.359 25.422 -36.312 1 44.25 558 ASP B O 1
ATOM 13088 N N . LYS B 1 559 ? 13.266 26.016 -34.594 1 56.5 559 LYS B N 1
ATOM 13089 C CA . LYS B 1 559 ? 14.078 25.328 -33.594 1 56.5 559 LYS B CA 1
ATOM 13090 C C . LYS B 1 559 ? 14.445 23.922 -34.062 1 56.5 559 LYS B C 1
ATOM 13092 O O . LYS B 1 559 ? 13.578 23.156 -34.5 1 56.5 559 LYS B O 1
ATOM 13097 N N . LYS B 1 560 ? 15.711 23.641 -34.156 1 72.5 560 LYS B N 1
ATOM 13098 C CA . LYS B 1 560 ? 16.172 22.297 -34.469 1 72.5 560 LYS B CA 1
ATOM 13099 C C . LYS B 1 560 ? 15.5 21.25 -33.594 1 72.5 560 LYS B C 1
ATOM 13101 O O . LYS B 1 560 ? 15.328 21.484 -32.375 1 72.5 560 LYS B O 1
ATOM 13106 N N . PRO B 1 561 ? 15.008 20.141 -34.281 1 84.31 561 PRO B N 1
ATOM 13107 C CA . PRO B 1 561 ? 14.438 19.078 -33.469 1 84.31 561 PRO B CA 1
ATOM 13108 C C . PRO B 1 561 ? 15.359 18.641 -32.344 1 84.31 561 PRO B C 1
ATOM 13110 O O . PRO B 1 561 ? 16.578 18.766 -32.438 1 84.31 561 PRO B O 1
ATOM 13113 N N . VAL B 1 562 ? 14.891 18.422 -31.219 1 86.5 562 VAL B N 1
ATOM 13114 C CA . VAL B 1 562 ? 15.625 18.047 -30.016 1 86.5 562 VAL B CA 1
ATOM 13115 C C . VAL B 1 562 ? 16.641 16.953 -30.344 1 86.5 562 VAL B C 1
ATOM 13117 O O . VAL B 1 562 ? 17.75 16.938 -29.797 1 86.5 562 VAL B O 1
ATOM 13120 N N . SER B 1 563 ? 16.344 16.109 -31.266 1 86.62 563 SER B N 1
ATOM 13121 C CA . SER B 1 563 ? 17.203 14.984 -31.641 1 86.62 563 SER B CA 1
ATOM 13122 C C . SER B 1 563 ? 18.531 15.477 -32.219 1 86.62 563 SER B C 1
ATOM 13124 O O . SER B 1 563 ? 19.531 14.766 -32.188 1 86.62 563 SER B O 1
ATOM 13126 N N . GLN B 1 564 ? 18.578 16.672 -32.688 1 85.5 564 GLN B N 1
ATOM 13127 C CA . GLN B 1 564 ? 19.766 17.203 -33.344 1 85.5 564 GLN B CA 1
ATOM 13128 C C . GLN B 1 564 ? 20.578 18.094 -32.406 1 85.5 564 GLN B C 1
ATOM 13130 O O . GLN B 1 564 ? 21.641 18.578 -32.75 1 85.5 564 GLN B O 1
ATOM 13135 N N . GLN B 1 565 ? 20.078 18.312 -31.312 1 87.75 565 GLN B N 1
ATOM 13136 C CA . GLN B 1 565 ? 20.812 19.078 -30.312 1 87.75 565 GLN B CA 1
ATOM 13137 C C . GLN B 1 565 ? 21.969 18.266 -29.75 1 87.75 565 GLN B C 1
ATOM 13139 O O . GLN B 1 565 ? 21.953 17.031 -29.781 1 87.75 565 GLN B O 1
ATOM 13144 N N . PRO B 1 566 ? 22.969 18.938 -29.312 1 87.5 566 PRO B N 1
ATOM 13145 C CA . PRO B 1 566 ? 24.156 18.203 -28.844 1 87.5 566 PRO B CA 1
ATOM 13146 C C . PRO B 1 566 ? 23.953 17.516 -27.5 1 87.5 566 PRO B C 1
ATOM 13148 O O . PRO B 1 566 ? 23.141 17.984 -26.688 1 87.5 566 PRO B O 1
ATOM 13151 N N . VAL B 1 567 ? 24.656 16.469 -27.312 1 87.44 567 VAL B N 1
ATOM 13152 C CA . VAL B 1 567 ? 24.75 15.805 -26.016 1 87.44 567 VAL B CA 1
ATOM 13153 C C . VAL B 1 567 ? 25.75 16.547 -25.125 1 87.44 567 VAL B C 1
ATOM 13155 O O . VAL B 1 567 ? 26.812 16.969 -25.594 1 87.44 567 VAL B O 1
ATOM 13158 N N . PRO B 1 568 ? 25.391 16.703 -23.891 1 88.31 568 PRO B N 1
ATOM 13159 C CA . PRO B 1 568 ? 26.359 17.375 -23.016 1 88.31 568 PRO B CA 1
ATOM 13160 C C . PRO B 1 568 ? 27.688 16.625 -22.922 1 88.31 568 PRO B C 1
ATOM 13162 O O . PRO B 1 568 ? 27.703 15.398 -22.922 1 88.31 568 PRO B O 1
ATOM 13165 N N . LYS B 1 569 ? 28.688 17.438 -22.859 1 89.19 569 LYS B N 1
ATOM 13166 C CA . LYS B 1 569 ? 30.016 16.859 -22.703 1 89.19 569 LYS B CA 1
ATOM 13167 C C . LYS B 1 569 ? 30.188 16.266 -21.297 1 89.19 569 LYS B C 1
ATOM 13169 O O . LYS B 1 569 ? 29.734 16.844 -20.312 1 89.19 569 LYS B O 1
ATOM 13174 N N . PRO B 1 570 ? 30.766 15.125 -21.219 1 90.5 570 PRO B N 1
ATOM 13175 C CA . PRO B 1 570 ? 31.078 14.586 -19.906 1 90.5 570 PRO B CA 1
ATOM 13176 C C . PRO B 1 570 ? 32 15.492 -19.094 1 90.5 570 PRO B C 1
ATOM 13178 O O . PRO B 1 570 ? 32.844 16.172 -19.672 1 90.5 570 PRO B O 1
ATOM 13181 N N . PRO B 1 571 ? 31.844 15.523 -17.812 1 92.44 571 PRO B N 1
ATOM 13182 C CA . PRO B 1 571 ? 32.719 16.344 -16.984 1 92.44 571 PRO B CA 1
ATOM 13183 C C . PRO B 1 571 ? 34.156 15.797 -16.922 1 92.44 571 PRO B C 1
ATOM 13185 O O . PRO B 1 571 ? 34.375 14.602 -17.141 1 92.44 571 PRO B O 1
ATOM 13188 N N . ALA B 1 572 ? 35.031 16.688 -16.625 1 91 572 ALA B N 1
ATOM 13189 C CA . ALA B 1 572 ? 36.406 16.266 -16.516 1 91 572 ALA B CA 1
ATOM 13190 C C . ALA B 1 572 ? 36.625 15.383 -15.289 1 91 572 ALA B C 1
ATOM 13192 O O . ALA B 1 572 ? 37.406 14.422 -15.336 1 91 572 ALA B O 1
ATOM 13193 N N . ASP B 1 573 ? 35.969 15.742 -14.305 1 92.94 573 ASP B N 1
ATOM 13194 C CA . ASP B 1 573 ? 36.031 14.984 -13.055 1 92.94 573 ASP B CA 1
ATOM 13195 C C . ASP B 1 573 ? 34.656 14.867 -12.398 1 92.94 573 ASP B C 1
ATOM 13197 O O . ASP B 1 573 ? 33.844 15.805 -12.461 1 92.94 573 ASP B O 1
ATOM 13201 N N . ILE B 1 574 ? 34.438 13.703 -11.898 1 96.06 574 ILE B N 1
ATOM 13202 C CA . ILE B 1 574 ? 33.219 13.477 -11.164 1 96.06 574 ILE B CA 1
ATOM 13203 C C . ILE B 1 574 ? 33.5 13.352 -9.672 1 96.06 574 ILE B C 1
ATOM 13205 O O . ILE B 1 574 ? 34.281 12.469 -9.258 1 96.06 574 ILE B O 1
ATOM 13209 N N . VAL B 1 575 ? 32.969 14.258 -8.914 1 95.5 575 VAL B N 1
ATOM 13210 C CA . VAL B 1 575 ? 33.125 14.234 -7.461 1 95.5 575 VAL B CA 1
ATOM 13211 C C . VAL B 1 575 ? 31.844 13.695 -6.82 1 95.5 575 VAL B C 1
ATOM 13213 O O . VAL B 1 575 ? 30.75 14.203 -7.09 1 95.5 575 VAL B O 1
ATOM 13216 N N . ILE B 1 576 ? 32 12.656 -5.953 1 97 576 ILE B N 1
ATOM 13217 C CA . ILE B 1 576 ? 30.859 12.086 -5.242 1 97 576 ILE B CA 1
ATOM 13218 C C . ILE B 1 576 ? 30.906 12.508 -3.777 1 97 576 ILE B C 1
ATOM 13220 O O . ILE B 1 576 ? 31.766 12.07 -3.021 1 97 576 ILE B O 1
ATOM 13224 N N . ASN B 1 577 ? 30.016 13.43 -3.443 1 96.19 577 ASN B N 1
ATOM 13225 C CA . ASN B 1 577 ? 29.797 13.781 -2.043 1 96.19 577 ASN B CA 1
ATOM 13226 C C . ASN B 1 577 ? 28.922 12.758 -1.336 1 96.19 577 ASN B C 1
ATOM 13228 O O . ASN B 1 577 ? 27.719 12.711 -1.562 1 96.19 577 ASN B O 1
ATOM 13232 N N . THR B 1 578 ? 29.5 11.953 -0.486 1 94.81 578 THR B N 1
ATOM 13233 C CA . THR B 1 578 ? 28.797 10.82 0.11 1 94.81 578 THR B CA 1
ATOM 13234 C C . THR B 1 578 ? 28 11.266 1.336 1 94.81 578 THR B C 1
ATOM 13236 O O . THR B 1 578 ? 27.281 10.469 1.947 1 94.81 578 THR B O 1
ATOM 13239 N N . ASP B 1 579 ? 28.125 12.539 1.69 1 92.94 579 ASP B N 1
ATOM 13240 C CA . ASP B 1 579 ? 27.391 13.031 2.855 1 92.94 579 ASP B CA 1
ATOM 13241 C C . ASP B 1 579 ? 25.891 13.008 2.609 1 92.94 579 ASP B C 1
ATOM 13243 O O . ASP B 1 579 ? 25.375 13.781 1.793 1 92.94 579 ASP B O 1
ATOM 13247 N N . GLU B 1 580 ? 25.125 12.195 3.33 1 91.25 580 GLU B N 1
ATOM 13248 C CA . GLU B 1 580 ? 23.672 12.047 3.299 1 91.25 580 GLU B CA 1
ATOM 13249 C C . GLU B 1 580 ? 23.156 11.922 1.866 1 91.25 580 GLU B C 1
ATOM 13251 O O . GLU B 1 580 ? 22.219 12.602 1.474 1 91.25 580 GLU B O 1
ATOM 13256 N N . LEU B 1 581 ? 23.75 11.047 1.124 1 94.38 581 LEU B N 1
ATOM 13257 C CA . LEU B 1 581 ? 23.453 10.859 -0.294 1 94.38 581 LEU B CA 1
ATOM 13258 C C . LEU B 1 581 ? 22 10.438 -0.502 1 94.38 581 LEU B C 1
ATOM 13260 O O . LEU B 1 581 ? 21.328 10.953 -1.395 1 94.38 581 LEU B O 1
ATOM 13264 N N . MET B 1 582 ? 21.484 9.539 0.352 1 94.06 582 MET B N 1
ATOM 13265 C CA . MET B 1 582 ? 20.141 8.984 0.176 1 94.06 582 MET B CA 1
ATOM 13266 C C . MET B 1 582 ? 19.078 10.031 0.477 1 94.06 582 MET B C 1
ATOM 13268 O O . MET B 1 582 ? 17.953 9.945 -0.018 1 94.06 582 MET B O 1
ATOM 13272 N N . LYS B 1 583 ? 19.359 11.055 1.227 1 91.81 583 LYS B N 1
ATOM 13273 C CA . LYS B 1 583 ? 18.406 12.109 1.556 1 91.81 583 LYS B CA 1
ATOM 13274 C C . LYS B 1 583 ? 18.25 13.086 0.391 1 91.81 583 LYS B C 1
ATOM 13276 O O . LYS B 1 583 ? 17.312 13.906 0.383 1 91.81 583 LYS B O 1
ATOM 13281 N N . ARG B 1 584 ? 19.125 13 -0.601 1 95.31 584 ARG B N 1
ATOM 13282 C CA . ARG B 1 584 ? 19.094 13.922 -1.731 1 95.31 584 ARG B CA 1
ATOM 13283 C C . ARG B 1 584 ? 18.312 13.32 -2.898 1 95.31 584 ARG B C 1
ATOM 13285 O O . ARG B 1 584 ? 18.156 13.961 -3.941 1 95.31 584 ARG B O 1
ATOM 13292 N N . LEU B 1 585 ? 17.766 12.094 -2.744 1 96.5 585 LEU B N 1
ATOM 13293 C CA . LEU B 1 585 ? 17.031 11.453 -3.836 1 96.5 585 LEU B CA 1
ATOM 13294 C C . LEU B 1 585 ? 15.844 12.305 -4.273 1 96.5 585 LEU B C 1
ATOM 13296 O O . LEU B 1 585 ? 15.156 12.891 -3.438 1 96.5 585 LEU B O 1
ATOM 13300 N N . GLU B 1 586 ? 15.641 12.383 -5.574 1 96.56 586 GLU B N 1
ATOM 13301 C CA . GLU B 1 586 ? 14.477 13.031 -6.176 1 96.56 586 GLU B CA 1
ATOM 13302 C C . GLU B 1 586 ? 13.656 12.039 -6.996 1 96.56 586 GLU B C 1
ATOM 13304 O O . GLU B 1 586 ? 14.18 11.391 -7.906 1 96.56 586 GLU B O 1
ATOM 13309 N N . ARG B 1 587 ? 12.453 11.875 -6.719 1 96 587 ARG B N 1
ATOM 13310 C CA . ARG B 1 587 ? 11.609 10.969 -7.488 1 96 587 ARG B CA 1
ATOM 13311 C C . ARG B 1 587 ? 11.312 11.531 -8.875 1 96 587 ARG B C 1
ATOM 13313 O O . ARG B 1 587 ? 10.914 12.695 -9.008 1 96 587 ARG B O 1
ATOM 13320 N N . ILE B 1 588 ? 11.469 10.766 -9.805 1 97.12 588 ILE B N 1
ATOM 13321 C CA . ILE B 1 588 ? 11.289 11.18 -11.195 1 97.12 588 ILE B CA 1
ATOM 13322 C C . ILE B 1 588 ? 9.977 10.617 -11.734 1 97.12 588 ILE B C 1
ATOM 13324 O O . ILE B 1 588 ? 9.195 11.336 -12.367 1 97.12 588 ILE B O 1
ATOM 13328 N N . SER B 1 589 ? 9.727 9.383 -11.438 1 95.12 589 SER B N 1
ATOM 13329 C CA . SER B 1 589 ? 8.516 8.75 -11.945 1 95.12 589 SER B CA 1
ATOM 13330 C C . SER B 1 589 ? 7.309 9.094 -11.07 1 95.12 589 SER B C 1
ATOM 13332 O O . SER B 1 589 ? 7.465 9.617 -9.969 1 95.12 589 SER B O 1
ATOM 13334 N N . PRO B 1 590 ? 6.078 8.883 -11.641 1 88.88 590 PRO B N 1
ATOM 13335 C CA . PRO B 1 590 ? 4.895 9.047 -10.797 1 88.88 590 PRO B CA 1
ATOM 13336 C C . PRO B 1 590 ? 4.871 8.086 -9.609 1 88.88 590 PRO B C 1
ATOM 13338 O O . PRO B 1 590 ? 5.625 7.113 -9.586 1 88.88 590 PRO B O 1
ATOM 13341 N N . ASN B 1 591 ? 4.031 8.406 -8.656 1 87.12 591 ASN B N 1
ATOM 13342 C CA . ASN B 1 591 ? 3.953 7.605 -7.438 1 87.12 591 ASN B CA 1
ATOM 13343 C C . ASN B 1 591 ? 2.969 6.449 -7.586 1 87.12 591 ASN B C 1
ATOM 13345 O O . ASN B 1 591 ? 2.541 5.859 -6.59 1 87.12 591 ASN B O 1
ATOM 13349 N N . PHE B 1 592 ? 2.512 6.105 -8.812 1 86.75 592 PHE B N 1
ATOM 13350 C CA . PHE B 1 592 ? 1.593 4.996 -9.047 1 86.75 592 PHE B CA 1
ATOM 13351 C C . PHE B 1 592 ? 2.279 3.881 -9.828 1 86.75 592 PHE B C 1
ATOM 13353 O O . PHE B 1 592 ? 3.016 4.145 -10.781 1 86.75 592 PHE B O 1
ATOM 13360 N N . GLY B 1 593 ? 2.033 2.627 -9.414 1 88.38 593 GLY B N 1
ATOM 13361 C CA . GLY B 1 593 ? 2.574 1.466 -10.102 1 88.38 593 GLY B CA 1
ATOM 13362 C C . GLY B 1 593 ? 4 1.144 -9.695 1 88.38 593 GLY B C 1
ATOM 13363 O O . GLY B 1 593 ? 4.5 1.666 -8.695 1 88.38 593 GLY B O 1
ATOM 13364 N N . THR B 1 594 ? 4.637 0.252 -10.367 1 93.69 594 THR B N 1
ATOM 13365 C CA . THR B 1 594 ? 6.016 -0.177 -10.172 1 93.69 594 THR B CA 1
ATOM 13366 C C . THR B 1 594 ? 6.863 0.144 -11.398 1 93.69 594 THR B C 1
ATOM 13368 O O . THR B 1 594 ? 6.492 -0.196 -12.523 1 93.69 594 THR B O 1
ATOM 13371 N N . GLN B 1 595 ? 7.906 0.866 -11.148 1 95.94 595 GLN B N 1
ATOM 13372 C CA . GLN B 1 595 ? 8.758 1.281 -12.258 1 95.94 595 GLN B CA 1
ATOM 13373 C C . GLN B 1 595 ? 10.156 0.692 -12.125 1 95.94 595 GLN B C 1
ATOM 13375 O O . GLN B 1 595 ? 10.594 0.357 -11.023 1 95.94 595 GLN B O 1
ATOM 13380 N N . GLY B 1 596 ? 10.859 0.511 -13.281 1 95.75 596 GLY B N 1
ATOM 13381 C CA . GLY B 1 596 ? 12.219 0.009 -13.297 1 95.75 596 GLY B CA 1
ATOM 13382 C C . GLY B 1 596 ? 12.922 0.235 -14.617 1 95.75 596 GLY B C 1
ATOM 13383 O O . GLY B 1 596 ? 12.344 0.805 -15.547 1 95.75 596 GLY B O 1
ATOM 13384 N N . SER B 1 597 ? 14.211 -0.02 -14.648 1 96.19 597 SER B N 1
ATOM 13385 C CA . SER B 1 597 ? 15.055 -0.034 -15.844 1 96.19 597 SER B CA 1
ATOM 13386 C C . SER B 1 597 ? 15.164 1.357 -16.453 1 96.19 597 SER B C 1
ATOM 13388 O O . SER B 1 597 ? 14.906 1.537 -17.641 1 96.19 597 SER B O 1
ATOM 13390 N N . PRO B 1 598 ? 15.641 2.268 -15.688 1 97.75 598 PRO B N 1
ATOM 13391 C CA . PRO B 1 598 ? 15.781 3.607 -16.266 1 97.75 598 PRO B CA 1
ATOM 13392 C C . PRO B 1 598 ? 16.859 3.678 -17.344 1 97.75 598 PRO B C 1
ATOM 13394 O O . PRO B 1 598 ? 17.875 2.98 -17.25 1 97.75 598 PRO B O 1
ATOM 13397 N N . TYR B 1 599 ? 16.703 4.453 -18.375 1 97.75 599 TYR B N 1
ATOM 13398 C CA . TYR B 1 599 ? 17.641 4.859 -19.406 1 97.75 599 TYR B CA 1
ATOM 13399 C C . TYR B 1 599 ? 17.531 6.355 -19.688 1 97.75 599 TYR B C 1
ATOM 13401 O O . TYR B 1 599 ? 16.438 6.883 -19.906 1 97.75 599 TYR B O 1
ATOM 13409 N N . VAL B 1 600 ? 18.656 7.047 -19.688 1 97.81 600 VAL B N 1
ATOM 13410 C CA . VAL B 1 600 ? 18.625 8.508 -19.703 1 97.81 600 VAL B CA 1
ATOM 13411 C C . VAL B 1 600 ? 19.297 9.023 -20.969 1 97.81 600 VAL B C 1
ATOM 13413 O O . VAL B 1 600 ? 20.422 8.625 -21.297 1 97.81 600 VAL B O 1
ATOM 13416 N N . ILE B 1 601 ? 18.625 9.883 -21.75 1 97.12 601 ILE B N 1
ATOM 13417 C CA . ILE B 1 601 ? 19.141 10.594 -22.906 1 97.12 601 ILE B CA 1
ATOM 13418 C C . ILE B 1 601 ? 19.094 12.094 -22.656 1 97.12 601 ILE B C 1
ATOM 13420 O O . ILE B 1 601 ? 18.062 12.633 -22.25 1 97.12 601 ILE B O 1
ATOM 13424 N N . GLN B 1 602 ? 20.188 12.727 -22.797 1 96.25 602 GLN B N 1
ATOM 13425 C CA . GLN B 1 602 ? 20.25 14.18 -22.672 1 96.25 602 GLN B CA 1
ATOM 13426 C C . GLN B 1 602 ? 20.594 14.828 -24 1 96.25 602 GLN B C 1
ATOM 13428 O O . GLN B 1 602 ? 21.547 14.43 -24.672 1 96.25 602 GLN B O 1
ATOM 13433 N N . LYS B 1 603 ? 19.75 15.766 -24.5 1 95.25 603 LYS B N 1
ATOM 13434 C CA . LYS B 1 603 ? 19.938 16.562 -25.703 1 95.25 603 LYS B CA 1
ATOM 13435 C C . LYS B 1 603 ? 19.656 18.047 -25.438 1 95.25 603 LYS B C 1
ATOM 13437 O O . LYS B 1 603 ? 18.531 18.422 -25.078 1 95.25 603 LYS B O 1
ATOM 13442 N N . GLY B 1 604 ? 20.688 18.844 -25.672 1 92.81 604 GLY B N 1
ATOM 13443 C CA . GLY B 1 604 ? 20.5 20.234 -25.328 1 92.81 604 GLY B CA 1
ATOM 13444 C C . GLY B 1 604 ? 20.203 20.453 -23.859 1 92.81 604 GLY B C 1
ATOM 13445 O O . GLY B 1 604 ? 20.969 20.016 -23 1 92.81 604 GLY B O 1
ATOM 13446 N N . THR B 1 605 ? 19.062 21.078 -23.625 1 91.44 605 THR B N 1
ATOM 13447 C CA . THR B 1 605 ? 18.688 21.344 -22.234 1 91.44 605 THR B CA 1
ATOM 13448 C C . THR B 1 605 ? 17.703 20.312 -21.719 1 91.44 605 THR B C 1
ATOM 13450 O O . THR B 1 605 ? 17.297 20.359 -20.562 1 91.44 605 THR B O 1
ATOM 13453 N N . LYS B 1 606 ? 17.328 19.375 -22.516 1 95.5 606 LYS B N 1
ATOM 13454 C CA . LYS B 1 606 ? 16.312 18.406 -22.141 1 95.5 606 LYS B CA 1
ATOM 13455 C C . LYS B 1 606 ? 16.938 17.078 -21.719 1 95.5 606 LYS B C 1
ATOM 13457 O O . LYS B 1 606 ? 17.922 16.641 -22.297 1 95.5 606 LYS B O 1
ATOM 13462 N N . THR B 1 607 ? 16.438 16.531 -20.734 1 97.38 607 THR B N 1
ATOM 13463 C CA . THR B 1 607 ? 16.75 15.172 -20.297 1 97.38 607 THR B CA 1
ATOM 13464 C C . THR B 1 607 ? 15.539 14.258 -20.422 1 97.38 607 THR B C 1
ATOM 13466 O O . THR B 1 607 ? 14.477 14.555 -19.875 1 97.38 607 THR B O 1
ATOM 13469 N N . PHE B 1 608 ? 15.68 13.203 -21.172 1 97.88 608 PHE B N 1
ATOM 13470 C CA . PHE B 1 608 ? 14.648 12.188 -21.312 1 97.88 608 PHE B CA 1
ATOM 13471 C C . PHE B 1 608 ? 14.984 10.961 -20.453 1 97.88 608 PHE B C 1
ATOM 13473 O O . PHE B 1 608 ? 16.016 10.32 -20.672 1 97.88 608 PHE B O 1
ATOM 13480 N N . VAL B 1 609 ? 14.125 10.648 -19.516 1 98.38 609 VAL B N 1
ATOM 13481 C CA . VAL B 1 609 ? 14.281 9.453 -18.688 1 98.38 609 VAL B CA 1
ATOM 13482 C C . VAL B 1 609 ? 13.266 8.398 -19.109 1 98.38 609 VAL B C 1
ATOM 13484 O O . VAL B 1 609 ? 12.062 8.562 -18.891 1 98.38 609 VAL B O 1
ATOM 13487 N N . TYR B 1 610 ? 13.727 7.352 -19.734 1 97.75 610 TYR B N 1
ATOM 13488 C CA . TYR B 1 610 ? 12.875 6.234 -20.125 1 97.75 610 TYR B CA 1
ATOM 13489 C C . TYR B 1 610 ? 12.836 5.168 -19.031 1 97.75 610 TYR B C 1
ATOM 13491 O O . TYR B 1 610 ? 13.844 4.922 -18.359 1 97.75 610 TYR B O 1
ATOM 13499 N N . TYR B 1 611 ? 11.719 4.469 -18.844 1 97.56 611 TYR B N 1
ATOM 13500 C CA . TYR B 1 611 ? 11.594 3.385 -17.875 1 97.56 611 TYR B CA 1
ATOM 13501 C C . TYR B 1 611 ? 10.352 2.553 -18.141 1 97.56 611 TYR B C 1
ATOM 13503 O O . TYR B 1 611 ? 9.461 2.979 -18.891 1 97.56 611 TYR B O 1
ATOM 13511 N N . ILE B 1 612 ? 10.328 1.344 -17.625 1 96.38 612 ILE B N 1
ATOM 13512 C CA . ILE B 1 612 ? 9.156 0.484 -17.672 1 96.38 612 ILE B CA 1
ATOM 13513 C C . ILE B 1 612 ? 8.227 0.834 -16.5 1 96.38 612 ILE B C 1
ATOM 13515 O O . ILE B 1 612 ? 8.68 1.105 -15.391 1 96.38 612 ILE B O 1
ATOM 13519 N N . SER B 1 613 ? 6.898 0.883 -16.781 1 93.81 613 SER B N 1
ATOM 13520 C CA . SER B 1 613 ? 5.922 1.216 -15.758 1 93.81 613 SER B CA 1
ATOM 13521 C C . SER B 1 613 ? 4.59 0.514 -16 1 93.81 613 SER B C 1
ATOM 13523 O O . SER B 1 613 ? 4.262 0.186 -17.141 1 93.81 613 SER B O 1
ATOM 13525 N N . ASP B 1 614 ? 3.879 0.208 -14.93 1 91.38 614 ASP B N 1
ATOM 13526 C CA . ASP B 1 614 ? 2.516 -0.3 -15.031 1 91.38 614 ASP B CA 1
ATOM 13527 C C . ASP B 1 614 ? 1.514 0.689 -14.445 1 91.38 614 ASP B C 1
ATOM 13529 O O . ASP B 1 614 ? 0.44 0.293 -13.984 1 91.38 614 ASP B O 1
ATOM 13533 N N . GLN B 1 615 ? 1.813 1.955 -14.484 1 87.19 615 GLN B N 1
ATOM 13534 C CA . GLN B 1 615 ? 1.071 3.02 -13.82 1 87.19 615 GLN B CA 1
ATOM 13535 C C . GLN B 1 615 ? -0.316 3.189 -14.43 1 87.19 615 GLN B C 1
ATOM 13537 O O . GLN B 1 615 ? -1.187 3.832 -13.836 1 87.19 615 GLN B O 1
ATOM 13542 N N . LEU B 1 616 ? -0.512 2.693 -15.641 1 82.06 616 LEU B N 1
ATOM 13543 C CA . LEU B 1 616 ? -1.812 2.785 -16.297 1 82.06 616 LEU B CA 1
ATOM 13544 C C . LEU B 1 616 ? -2.637 1.527 -16.047 1 82.06 616 LEU B C 1
ATOM 13546 O O . LEU B 1 616 ? -2.811 0.707 -16.953 1 82.06 616 LEU B O 1
ATOM 13550 N N . GLU B 1 617 ? -3.145 1.322 -14.812 1 76.12 617 GLU B N 1
ATOM 13551 C CA . GLU B 1 617 ? -4.062 0.267 -14.398 1 76.12 617 GLU B CA 1
ATOM 13552 C C . GLU B 1 617 ? -3.414 -1.108 -14.523 1 76.12 617 GLU B C 1
ATOM 13554 O O . GLU B 1 617 ? -4.055 -2.064 -14.969 1 76.12 617 GLU B O 1
ATOM 13559 N N . GLY B 1 618 ? -2.09 -1.141 -14.422 1 78.81 618 GLY B N 1
ATOM 13560 C CA . GLY B 1 618 ? -1.414 -2.424 -14.328 1 78.81 618 GLY B CA 1
ATOM 13561 C C . GLY B 1 618 ? -0.836 -2.891 -15.656 1 78.81 618 GLY B C 1
ATOM 13562 O O . GLY B 1 618 ? -0.138 -3.904 -15.711 1 78.81 618 GLY B O 1
ATOM 13563 N N . LYS B 1 619 ? -1.145 -2.199 -16.688 1 84.69 619 LYS B N 1
ATOM 13564 C CA . LYS B 1 619 ? -0.595 -2.576 -17.984 1 84.69 619 LYS B CA 1
ATOM 13565 C C . LYS B 1 619 ? 0.829 -2.053 -18.156 1 84.69 619 LYS B C 1
ATOM 13567 O O . LYS B 1 619 ? 1.055 -0.84 -18.156 1 84.69 619 LYS B O 1
ATOM 13572 N N . ARG B 1 620 ? 1.769 -2.943 -18.406 1 91.44 620 ARG B N 1
ATOM 13573 C CA . ARG B 1 620 ? 3.176 -2.568 -18.516 1 91.44 620 ARG B CA 1
ATOM 13574 C C . ARG B 1 620 ? 3.459 -1.894 -19.859 1 91.44 620 ARG B C 1
ATOM 13576 O O . ARG B 1 620 ? 2.881 -2.264 -20.875 1 91.44 620 ARG B O 1
ATOM 13583 N N . GLY B 1 621 ? 4.215 -0.932 -19.828 1 94.06 621 GLY B N 1
ATOM 13584 C CA . GLY B 1 621 ? 4.68 -0.223 -21.016 1 94.06 621 GLY B CA 1
ATOM 13585 C C . GLY B 1 621 ? 5.906 0.629 -20.75 1 94.06 621 GLY B C 1
ATOM 13586 O O . GLY B 1 621 ? 6.406 0.686 -19.625 1 94.06 621 GLY B O 1
ATOM 13587 N N . ILE B 1 622 ? 6.465 1.143 -21.844 1 96.81 622 ILE B N 1
ATOM 13588 C CA . ILE B 1 622 ? 7.605 2.045 -21.75 1 96.81 622 ILE B CA 1
ATOM 13589 C C . ILE B 1 622 ? 7.117 3.482 -21.594 1 96.81 622 ILE B C 1
ATOM 13591 O O . ILE B 1 622 ? 6.223 3.922 -22.328 1 96.81 622 ILE B O 1
ATOM 13595 N N . PHE B 1 623 ? 7.609 4.176 -20.625 1 96.56 623 PHE B N 1
ATOM 13596 C CA . PHE B 1 623 ? 7.25 5.566 -20.375 1 96.56 623 PHE B CA 1
ATOM 13597 C C . PHE B 1 623 ? 8.477 6.465 -20.453 1 96.56 623 PHE B C 1
ATOM 13599 O O . PHE B 1 623 ? 9.609 5.988 -20.391 1 96.56 623 PHE B O 1
ATOM 13606 N N . ARG B 1 624 ? 8.273 7.738 -20.688 1 97.44 624 ARG B N 1
ATOM 13607 C CA . ARG B 1 624 ? 9.312 8.766 -20.719 1 97.44 624 ARG B CA 1
ATOM 13608 C C . ARG B 1 624 ? 8.938 9.945 -19.828 1 97.44 624 ARG B C 1
ATOM 13610 O O . ARG B 1 624 ? 7.816 10.453 -19.891 1 97.44 624 ARG B O 1
ATOM 13617 N N . THR B 1 625 ? 9.758 10.344 -18.906 1 97.69 625 THR B N 1
ATOM 13618 C CA . THR B 1 625 ? 9.648 11.625 -18.203 1 97.69 625 THR B CA 1
ATOM 13619 C C . THR B 1 625 ? 10.648 12.633 -18.766 1 97.69 625 THR B C 1
ATOM 13621 O O . THR B 1 625 ? 11.852 12.344 -18.859 1 97.69 625 THR B O 1
ATOM 13624 N N . THR B 1 626 ? 10.188 13.75 -19.219 1 97.81 626 THR B N 1
ATOM 13625 C CA . THR B 1 626 ? 11.016 14.82 -19.75 1 97.81 626 THR B CA 1
ATOM 13626 C C . THR B 1 626 ? 11.328 15.859 -18.672 1 97.81 626 THR B C 1
ATOM 13628 O O . THR B 1 626 ? 10.414 16.406 -18.047 1 97.81 626 THR B O 1
ATOM 13631 N N . ILE B 1 627 ? 12.562 16.094 -18.422 1 96.94 627 ILE B N 1
ATOM 13632 C CA . ILE B 1 627 ? 13.031 17.109 -17.469 1 96.94 627 ILE B CA 1
ATOM 13633 C C . ILE B 1 627 ? 13.672 18.266 -18.219 1 96.94 627 ILE B C 1
ATOM 13635 O O . ILE B 1 627 ? 14.547 18.062 -19.078 1 96.94 627 ILE B O 1
ATOM 13639 N N . GLU B 1 628 ? 13.227 19.422 -17.984 1 94.75 628 GLU B N 1
ATOM 13640 C CA . GLU B 1 628 ? 13.758 20.641 -18.578 1 94.75 628 GLU B CA 1
ATOM 13641 C C . GLU B 1 628 ? 13.797 21.781 -17.562 1 94.75 628 GLU B C 1
ATOM 13643 O O . GLU B 1 628 ? 12.875 21.922 -16.75 1 94.75 628 GLU B O 1
ATOM 13648 N N . PRO B 1 629 ? 14.93 22.531 -17.547 1 91.62 629 PRO B N 1
ATOM 13649 C CA . PRO B 1 629 ? 14.992 23.641 -16.594 1 91.62 629 PRO B CA 1
ATOM 13650 C C . PRO B 1 629 ? 13.789 24.578 -16.703 1 91.62 629 PRO B C 1
ATOM 13652 O O . PRO B 1 629 ? 13.32 24.859 -17.812 1 91.62 629 PRO B O 1
ATOM 13655 N N . PHE B 1 630 ? 13.289 25.031 -15.609 1 89.94 630 PHE B N 1
ATOM 13656 C CA . PHE B 1 630 ? 12.25 26.031 -15.453 1 89.94 630 PHE B CA 1
ATOM 13657 C C . PHE B 1 630 ? 10.906 25.5 -15.93 1 89.94 630 PHE B C 1
ATOM 13659 O O . PHE B 1 630 ? 9.969 26.281 -16.141 1 89.94 630 PHE B O 1
ATOM 13666 N N . GLU B 1 631 ? 10.773 24.188 -16.234 1 92.25 631 GLU B N 1
ATOM 13667 C CA . GLU B 1 631 ? 9.523 23.547 -16.641 1 92.25 631 GLU B CA 1
ATOM 13668 C C . GLU B 1 631 ? 9.148 22.422 -15.672 1 92.25 631 GLU B C 1
ATOM 13670 O O . GLU B 1 631 ? 10.016 21.859 -15 1 92.25 631 GLU B O 1
ATOM 13675 N N . THR B 1 632 ? 7.852 22.141 -15.656 1 91.62 632 THR B N 1
ATOM 13676 C CA . THR B 1 632 ? 7.406 20.984 -14.898 1 91.62 632 THR B CA 1
ATOM 13677 C C . THR B 1 632 ? 7.699 19.688 -15.664 1 91.62 632 THR B C 1
ATOM 13679 O O . THR B 1 632 ? 7.535 19.641 -16.891 1 91.62 632 THR B O 1
ATOM 13682 N N . ASN B 1 633 ? 8.148 18.656 -14.891 1 94.5 633 ASN B N 1
ATOM 13683 C CA . ASN B 1 633 ? 8.383 17.359 -15.516 1 94.5 633 ASN B CA 1
ATOM 13684 C C . ASN B 1 633 ? 7.125 16.828 -16.203 1 94.5 633 ASN B C 1
ATOM 13686 O O . ASN B 1 633 ? 6.02 16.969 -15.672 1 94.5 633 ASN B O 1
ATOM 13690 N N . LYS B 1 634 ? 7.254 16.406 -17.375 1 94.38 634 LYS B N 1
ATOM 13691 C CA . LYS B 1 634 ? 6.145 15.828 -18.125 1 94.38 634 LYS B CA 1
ATOM 13692 C C . LYS B 1 634 ? 6.352 14.336 -18.359 1 94.38 634 LYS B C 1
ATOM 13694 O O . LYS B 1 634 ? 7.383 13.93 -18.906 1 94.38 634 LYS B O 1
ATOM 13699 N N . THR B 1 635 ? 5.43 13.453 -17.953 1 95.31 635 THR B N 1
ATOM 13700 C CA . THR B 1 635 ? 5.508 12.008 -18.141 1 95.31 635 THR B CA 1
ATOM 13701 C C . THR B 1 635 ? 4.492 11.547 -19.172 1 95.31 635 THR B C 1
ATOM 13703 O O . THR B 1 635 ? 3.312 11.891 -19.094 1 95.31 635 THR B O 1
ATOM 13706 N N . GLU B 1 636 ? 4.961 10.758 -20.141 1 94.5 636 GLU B N 1
ATOM 13707 C CA . GLU B 1 636 ? 4.113 10.258 -21.219 1 94.5 636 GLU B CA 1
ATOM 13708 C C . GLU B 1 636 ? 4.453 8.805 -21.562 1 94.5 636 GLU B C 1
ATOM 13710 O O . GLU B 1 636 ? 5.609 8.391 -21.453 1 94.5 636 GLU B O 1
ATOM 13715 N N . LYS B 1 637 ? 3.455 8.023 -22.062 1 93.94 637 LYS B N 1
ATOM 13716 C CA . LYS B 1 637 ? 3.705 6.688 -22.594 1 93.94 637 LYS B CA 1
ATOM 13717 C C . LYS B 1 637 ? 4.344 6.762 -23.984 1 93.94 637 LYS B C 1
ATOM 13719 O O . LYS B 1 637 ? 3.949 7.59 -24.812 1 93.94 637 LYS B O 1
ATOM 13724 N N . VAL B 1 638 ? 5.371 5.918 -24.156 1 96.5 638 VAL B N 1
ATOM 13725 C CA . VAL B 1 638 ? 5.977 5.828 -25.484 1 96.5 638 VAL B CA 1
ATOM 13726 C C . VAL B 1 638 ? 5.047 5.074 -26.422 1 96.5 638 VAL B C 1
ATOM 13728 O O . VAL B 1 638 ? 4.594 3.971 -26.109 1 96.5 638 VAL B O 1
ATOM 13731 N N . THR B 1 639 ? 4.766 5.641 -27.578 1 94.44 639 THR B N 1
ATOM 13732 C CA . THR B 1 639 ? 3.83 5.012 -28.5 1 94.44 639 THR B CA 1
ATOM 13733 C C . THR B 1 639 ? 4.57 4.129 -29.5 1 94.44 639 THR B C 1
ATOM 13735 O O . THR B 1 639 ? 5.789 4.23 -29.641 1 94.44 639 THR B O 1
ATOM 13738 N N . GLY B 1 640 ? 3.869 3.221 -30.078 1 91.62 640 GLY B N 1
ATOM 13739 C CA . GLY B 1 640 ? 4.402 2.416 -31.156 1 91.62 640 GLY B CA 1
ATOM 13740 C C . GLY B 1 640 ? 4.648 0.972 -30.766 1 91.62 640 GLY B C 1
ATOM 13741 O O . GLY B 1 640 ? 4.746 0.096 -31.625 1 91.62 640 GLY B O 1
ATOM 13742 N N . ALA B 1 641 ? 4.859 0.75 -29.547 1 87.06 641 ALA B N 1
ATOM 13743 C CA . ALA B 1 641 ? 5.062 -0.623 -29.094 1 87.06 641 ALA B CA 1
ATOM 13744 C C . ALA B 1 641 ? 4.574 -0.801 -27.656 1 87.06 641 ALA B C 1
ATOM 13746 O O . ALA B 1 641 ? 4.656 0.127 -26.844 1 87.06 641 ALA B O 1
ATOM 13747 N N . ASP B 1 642 ? 3.959 -1.982 -27.406 1 83.31 642 ASP B N 1
ATOM 13748 C CA . ASP B 1 642 ? 3.633 -2.385 -26.047 1 83.31 642 ASP B CA 1
ATOM 13749 C C . ASP B 1 642 ? 4.543 -3.52 -25.578 1 83.31 642 ASP B C 1
ATOM 13751 O O . ASP B 1 642 ? 4.543 -4.605 -26.156 1 83.31 642 ASP B O 1
ATOM 13755 N N . ALA B 1 643 ? 5.539 -3.16 -24.75 1 85.81 643 ALA B N 1
ATOM 13756 C CA . ALA B 1 643 ? 6.469 -4.188 -24.281 1 85.81 643 ALA B CA 1
ATOM 13757 C C . ALA B 1 643 ? 6.691 -4.074 -22.781 1 85.81 643 ALA B C 1
ATOM 13759 O O . ALA B 1 643 ? 6.613 -2.982 -22.219 1 85.81 643 ALA B O 1
ATOM 13760 N N . GLY B 1 644 ? 6.871 -5.227 -22.234 1 85.62 644 GLY B N 1
ATOM 13761 C CA . GLY B 1 644 ? 7.125 -5.289 -20.812 1 85.62 644 GLY B CA 1
ATOM 13762 C C . GLY B 1 644 ? 8.594 -5.137 -20.453 1 85.62 644 GLY B C 1
ATOM 13763 O O . GLY B 1 644 ? 8.953 -5.086 -19.281 1 85.62 644 GLY B O 1
ATOM 13764 N N . ASP B 1 645 ? 9.492 -5.168 -21.406 1 88.56 645 ASP B N 1
ATOM 13765 C CA . ASP B 1 645 ? 10.93 -4.969 -21.25 1 88.56 645 ASP B CA 1
ATOM 13766 C C . ASP B 1 645 ? 11.531 -4.289 -22.469 1 88.56 645 ASP B C 1
ATOM 13768 O O . ASP B 1 645 ? 10.93 -4.301 -23.547 1 88.56 645 ASP B O 1
ATOM 13772 N N . TYR B 1 646 ? 12.648 -3.621 -22.234 1 94.12 646 TYR B N 1
ATOM 13773 C CA . TYR B 1 646 ? 13.281 -2.953 -23.359 1 94.12 646 TYR B CA 1
ATOM 13774 C C . TYR B 1 646 ? 14.773 -2.779 -23.125 1 94.12 646 TYR B C 1
ATOM 13776 O O . TYR B 1 646 ? 15.258 -2.965 -22.016 1 94.12 646 TYR B O 1
ATOM 13784 N N . ASP B 1 647 ? 15.469 -2.627 -24.141 1 95.25 647 ASP B N 1
ATOM 13785 C CA . ASP B 1 647 ? 16.875 -2.227 -24.172 1 95.25 647 ASP B CA 1
ATOM 13786 C C . ASP B 1 647 ? 17.109 -1.13 -25.219 1 95.25 647 ASP B C 1
ATOM 13788 O O . ASP B 1 647 ? 16.5 -1.15 -26.297 1 95.25 647 ASP B O 1
ATOM 13792 N N . ILE B 1 648 ? 17.891 -0.139 -24.859 1 96.38 648 ILE B N 1
ATOM 13793 C CA . ILE B 1 648 ? 18.203 0.946 -25.781 1 96.38 648 ILE B CA 1
ATOM 13794 C C . ILE B 1 648 ? 19.703 0.981 -26.062 1 96.38 648 ILE B C 1
ATOM 13796 O O . ILE B 1 648 ? 20.516 0.837 -25.156 1 96.38 648 ILE B O 1
ATOM 13800 N N . VAL B 1 649 ? 20.031 1.073 -27.312 1 95.69 649 VAL B N 1
ATOM 13801 C CA . VAL B 1 649 ? 21.422 1.276 -27.719 1 95.69 649 VAL B CA 1
ATOM 13802 C C . VAL B 1 649 ? 21.516 2.523 -28.594 1 95.69 649 VAL B C 1
ATOM 13804 O O . VAL B 1 649 ? 20.578 2.861 -29.312 1 95.69 649 VAL B O 1
ATOM 13807 N N . SER B 1 650 ? 22.625 3.195 -28.438 1 93.44 650 SER B N 1
ATOM 13808 C CA . SER B 1 650 ? 22.812 4.426 -29.188 1 93.44 650 SER B CA 1
ATOM 13809 C C . SER B 1 650 ? 23.984 4.297 -30.172 1 93.44 650 SER B C 1
ATOM 13811 O O . SER B 1 650 ? 24.938 3.561 -29.906 1 93.44 650 SER B O 1
ATOM 13813 N N . SER B 1 651 ? 23.875 4.898 -31.281 1 92.56 651 SER B N 1
ATOM 13814 C CA . SER B 1 651 ? 24.922 5.086 -32.281 1 92.56 651 SER B CA 1
ATOM 13815 C C . SER B 1 651 ? 24.922 6.52 -32.812 1 92.56 651 SER B C 1
ATOM 13817 O O . SER B 1 651 ? 24.156 6.852 -33.719 1 92.56 651 SER B O 1
ATOM 13819 N N . GLY B 1 652 ? 25.859 7.242 -32.312 1 86.31 652 GLY B N 1
ATOM 13820 C CA . GLY B 1 652 ? 25.797 8.664 -32.625 1 86.31 652 GLY B CA 1
ATOM 13821 C C . GLY B 1 652 ? 24.531 9.328 -32.062 1 86.31 652 GLY B C 1
ATOM 13822 O O . GLY B 1 652 ? 24.25 9.25 -30.875 1 86.31 652 GLY B O 1
ATOM 13823 N N . ASP B 1 653 ? 23.75 9.875 -33.031 1 87.81 653 ASP B N 1
ATOM 13824 C CA . ASP B 1 653 ? 22.547 10.57 -32.594 1 87.81 653 ASP B CA 1
ATOM 13825 C C . ASP B 1 653 ? 21.312 9.703 -32.812 1 87.81 653 ASP B C 1
ATOM 13827 O O . ASP B 1 653 ? 20.172 10.164 -32.688 1 87.81 653 ASP B O 1
ATOM 13831 N N . LYS B 1 654 ? 21.594 8.508 -33.156 1 92.94 654 LYS B N 1
ATOM 13832 C CA . LYS B 1 654 ? 20.484 7.586 -33.375 1 92.94 654 LYS B CA 1
ATOM 13833 C C . LYS B 1 654 ? 20.328 6.625 -32.188 1 92.94 654 LYS B C 1
ATOM 13835 O O . LYS B 1 654 ? 21.312 6.262 -31.547 1 92.94 654 LYS B O 1
ATOM 13840 N N . TYR B 1 655 ? 19.109 6.297 -31.953 1 96.19 655 TYR B N 1
ATOM 13841 C CA . TYR B 1 655 ? 18.797 5.379 -30.875 1 96.19 655 TYR B CA 1
ATOM 13842 C C . TYR B 1 655 ? 17.938 4.223 -31.375 1 96.19 655 TYR B C 1
ATOM 13844 O O . TYR B 1 655 ? 17.016 4.422 -32.156 1 96.19 655 TYR B O 1
ATOM 13852 N N . TYR B 1 656 ? 18.297 3.041 -31.016 1 96.88 656 TYR B N 1
ATOM 13853 C CA . TYR B 1 656 ? 17.547 1.826 -31.328 1 96.88 656 TYR B CA 1
ATOM 13854 C C . TYR B 1 656 ? 17.062 1.132 -30.062 1 96.88 656 TYR B C 1
ATOM 13856 O O . TYR B 1 656 ? 17.766 1.107 -29.062 1 96.88 656 TYR B O 1
ATOM 13864 N N . THR B 1 657 ? 15.867 0.667 -30.125 1 96.94 657 THR B N 1
ATOM 13865 C CA . THR B 1 657 ? 15.266 -0.009 -28.984 1 96.94 657 THR B CA 1
ATOM 13866 C C . THR B 1 657 ? 14.922 -1.453 -29.328 1 96.94 657 THR B C 1
ATOM 13868 O O . THR B 1 657 ? 14.375 -1.725 -30.391 1 96.94 657 THR B O 1
ATOM 13871 N N . LEU B 1 658 ? 15.336 -2.395 -28.531 1 97.06 658 LEU B N 1
ATOM 13872 C CA . LEU B 1 658 ? 14.844 -3.766 -28.578 1 97.06 658 LEU B CA 1
ATOM 13873 C C . LEU B 1 658 ? 13.703 -3.973 -27.594 1 97.06 658 LEU B C 1
ATOM 13875 O O . LEU B 1 658 ? 13.883 -3.799 -26.391 1 97.06 658 LEU B O 1
ATOM 13879 N N . ALA B 1 659 ? 12.547 -4.258 -28.094 1 95.38 659 ALA B N 1
ATOM 13880 C CA . ALA B 1 659 ? 11.359 -4.484 -27.281 1 95.38 659 ALA B CA 1
ATOM 13881 C C . ALA B 1 659 ? 10.5 -5.605 -27.859 1 95.38 659 ALA B C 1
ATOM 13883 O O . ALA B 1 659 ? 10.164 -5.586 -29.047 1 95.38 659 ALA B O 1
ATOM 13884 N N . GLY B 1 660 ? 10.148 -6.586 -27.078 1 91.94 660 GLY B N 1
ATOM 13885 C CA . GLY B 1 660 ? 9.297 -7.684 -27.516 1 91.94 660 GLY B CA 1
ATOM 13886 C C . GLY B 1 660 ? 9.891 -8.5 -28.641 1 91.94 660 GLY B C 1
ATOM 13887 O O . GLY B 1 660 ? 9.18 -8.898 -29.562 1 91.94 660 GLY B O 1
ATOM 13888 N N . GLY B 1 661 ? 11.195 -8.625 -28.641 1 95.25 661 GLY B N 1
ATOM 13889 C CA . GLY B 1 661 ? 11.875 -9.43 -29.641 1 95.25 661 GLY B CA 1
ATOM 13890 C C . GLY B 1 661 ? 12.023 -8.719 -30.984 1 95.25 661 GLY B C 1
ATOM 13891 O O . GLY B 1 661 ? 12.383 -9.336 -31.984 1 95.25 661 GLY B O 1
ATOM 13892 N N . THR B 1 662 ? 11.688 -7.449 -30.984 1 96.62 662 THR B N 1
ATOM 13893 C CA . THR B 1 662 ? 11.727 -6.652 -32.188 1 96.62 662 THR B CA 1
ATOM 13894 C C . THR B 1 662 ? 12.594 -5.414 -32 1 96.62 662 THR B C 1
ATOM 13896 O O . THR B 1 662 ? 12.594 -4.809 -30.938 1 96.62 662 THR B O 1
ATOM 13899 N N . ILE B 1 663 ? 13.398 -5.051 -33.031 1 97.62 663 ILE B N 1
ATOM 13900 C CA . ILE B 1 663 ? 14.219 -3.848 -33 1 97.62 663 ILE B CA 1
ATOM 13901 C C . ILE B 1 663 ? 13.438 -2.664 -33.562 1 97.62 663 ILE B C 1
ATOM 13903 O O . ILE B 1 663 ? 12.773 -2.789 -34.594 1 97.62 663 ILE B O 1
ATOM 13907 N N . TYR B 1 664 ? 13.477 -1.571 -32.875 1 97.56 664 TYR B N 1
ATOM 13908 C CA . TYR B 1 664 ? 12.82 -0.328 -33.25 1 97.56 664 TYR B CA 1
ATOM 13909 C C . TYR B 1 664 ? 13.828 0.814 -33.344 1 97.56 664 TYR B C 1
ATOM 13911 O O . TYR B 1 664 ? 14.852 0.8 -32.656 1 97.56 664 TYR B O 1
ATOM 13919 N N . LYS B 1 665 ? 13.531 1.739 -34.25 1 96.69 665 LYS B N 1
ATOM 13920 C CA . LYS B 1 665 ? 14.164 3.051 -34.125 1 96.69 665 LYS B CA 1
ATOM 13921 C C . LYS B 1 665 ? 13.414 3.943 -33.156 1 96.69 665 LYS B C 1
ATOM 13923 O O . LYS B 1 665 ? 12.188 4.027 -33.188 1 96.69 665 LYS B O 1
ATOM 13928 N N . LEU B 1 666 ? 14.117 4.512 -32.219 1 96.81 666 LEU B N 1
ATOM 13929 C CA . LEU B 1 666 ? 13.508 5.422 -31.25 1 96.81 666 LEU B CA 1
ATOM 13930 C C . LEU B 1 666 ? 13.508 6.852 -31.781 1 96.81 666 LEU B C 1
ATOM 13932 O O . LEU B 1 666 ? 14.57 7.449 -31.969 1 96.81 666 LEU B O 1
ATOM 13936 N N . ASN B 1 667 ? 12.32 7.383 -32.031 1 95.94 667 ASN B N 1
ATOM 13937 C CA . ASN B 1 667 ? 12.148 8.781 -32.438 1 95.94 667 ASN B CA 1
ATOM 13938 C C . ASN B 1 667 ? 12.008 9.688 -31.203 1 95.94 667 ASN B C 1
ATOM 13940 O O . ASN B 1 667 ? 10.93 9.781 -30.625 1 95.94 667 ASN B O 1
ATOM 13944 N N . LEU B 1 668 ? 12.977 10.414 -30.891 1 95.31 668 LEU B N 1
ATOM 13945 C CA . LEU B 1 668 ? 13.008 11.227 -29.672 1 95.31 668 LEU B CA 1
ATOM 13946 C C . LEU B 1 668 ? 11.992 12.359 -29.766 1 95.31 668 LEU B C 1
ATOM 13948 O O . LEU B 1 668 ? 11.359 12.711 -28.766 1 95.31 668 LEU B O 1
ATOM 13952 N N . ASP B 1 669 ? 11.789 12.93 -30.906 1 95.06 669 ASP B N 1
ATOM 13953 C CA . ASP B 1 669 ? 10.938 14.109 -31.078 1 95.06 669 ASP B CA 1
ATOM 13954 C C . ASP B 1 669 ? 9.461 13.734 -30.953 1 95.06 669 ASP B C 1
ATOM 13956 O O . ASP B 1 669 ? 8.688 14.461 -30.328 1 95.06 669 ASP B O 1
ATOM 13960 N N . GLN B 1 670 ? 9.133 12.648 -31.438 1 94.44 670 GLN B N 1
ATOM 13961 C CA . GLN B 1 670 ? 7.738 12.227 -31.422 1 94.44 670 GLN B CA 1
ATOM 13962 C C . GLN B 1 670 ? 7.449 11.297 -30.25 1 94.44 670 GLN B C 1
ATOM 13964 O O . GLN B 1 670 ? 6.293 10.945 -30 1 94.44 670 GLN B O 1
ATOM 13969 N N . ASN B 1 671 ? 8.523 10.945 -29.453 1 96.12 671 ASN B N 1
ATOM 13970 C CA . ASN B 1 671 ? 8.383 9.953 -28.406 1 96.12 671 ASN B CA 1
ATOM 13971 C C . ASN B 1 671 ? 7.668 8.695 -28.906 1 96.12 671 ASN B C 1
ATOM 13973 O O . ASN B 1 671 ? 6.66 8.281 -28.328 1 96.12 671 ASN B O 1
ATOM 13977 N N . LYS B 1 672 ? 8.25 8.094 -29.922 1 96.62 672 LYS B N 1
ATOM 13978 C CA . LYS B 1 672 ? 7.621 6.996 -30.656 1 96.62 672 LYS B CA 1
ATOM 13979 C C . LYS B 1 672 ? 8.648 5.953 -31.078 1 96.62 672 LYS B C 1
ATOM 13981 O O . LYS B 1 672 ? 9.797 6.293 -31.375 1 96.62 672 LYS B O 1
ATOM 13986 N N . LEU B 1 673 ? 8.258 4.672 -31.125 1 96.94 673 LEU B N 1
ATOM 13987 C CA . LEU B 1 673 ? 9.055 3.566 -31.625 1 96.94 673 LEU B CA 1
ATOM 13988 C C . LEU B 1 673 ? 8.617 3.176 -33.031 1 96.94 673 LEU B C 1
ATOM 13990 O O . LEU B 1 673 ? 7.457 2.805 -33.25 1 96.94 673 LEU B O 1
ATOM 13994 N N . ASP B 1 674 ? 9.531 3.232 -33.938 1 96.5 674 ASP B N 1
ATOM 13995 C CA . ASP B 1 674 ? 9.297 2.805 -35.312 1 96.5 674 ASP B CA 1
ATOM 13996 C C . ASP B 1 674 ? 9.922 1.437 -35.594 1 96.5 674 ASP B C 1
ATOM 13998 O O . ASP B 1 674 ? 11.141 1.287 -35.531 1 96.5 674 ASP B O 1
ATOM 14002 N N . LYS B 1 675 ? 9.148 0.476 -35.938 1 96.38 675 LYS B N 1
ATOM 14003 C CA . LYS B 1 675 ? 9.578 -0.908 -36.125 1 96.38 675 LYS B CA 1
ATOM 14004 C C . LYS B 1 675 ? 10.539 -1.043 -37.312 1 96.38 675 LYS B C 1
ATOM 14006 O O . LYS B 1 675 ? 10.336 -0.434 -38.344 1 96.38 675 LYS B O 1
ATOM 14011 N N . ILE B 1 676 ? 11.703 -1.776 -37.125 1 96.75 676 ILE B N 1
ATOM 14012 C CA . ILE B 1 676 ? 12.586 -2.201 -38.219 1 96.75 676 ILE B CA 1
ATOM 14013 C C . ILE B 1 676 ? 12.219 -3.617 -38.656 1 96.75 676 ILE B C 1
ATOM 14015 O O . ILE B 1 676 ? 12.305 -4.562 -37.875 1 96.75 676 ILE B O 1
ATOM 14019 N N . ASP B 1 677 ? 11.859 -3.756 -39.844 1 94.62 677 ASP B N 1
ATOM 14020 C CA . ASP B 1 677 ? 11.461 -5.07 -40.344 1 94.62 677 ASP B CA 1
ATOM 14021 C C . ASP B 1 677 ? 12.68 -5.941 -40.625 1 94.62 677 ASP B C 1
ATOM 14023 O O . ASP B 1 677 ? 13.383 -5.723 -41.625 1 94.62 677 ASP B O 1
ATOM 14027 N N . ILE B 1 678 ? 12.977 -6.793 -39.812 1 95.75 678 ILE B N 1
ATOM 14028 C CA . ILE B 1 678 ? 14.094 -7.723 -39.969 1 95.75 678 ILE B CA 1
ATOM 14029 C C . ILE B 1 678 ? 13.555 -9.133 -40.188 1 95.75 678 ILE B C 1
ATOM 14031 O O . ILE B 1 678 ? 12.883 -9.695 -39.312 1 95.75 678 ILE B O 1
ATOM 14035 N N . ASN B 1 679 ? 13.852 -9.68 -41.344 1 94.44 679 ASN B N 1
ATOM 14036 C CA . ASN B 1 679 ? 13.414 -11.023 -41.688 1 94.44 679 ASN B CA 1
ATOM 14037 C C . ASN B 1 679 ? 14.57 -11.875 -42.219 1 94.44 679 ASN B C 1
ATOM 14039 O O . ASN B 1 679 ? 15.25 -11.508 -43.156 1 94.44 679 ASN B O 1
ATOM 14043 N N . TYR B 1 680 ? 14.867 -12.906 -41.594 1 94.88 680 TYR B N 1
ATOM 14044 C CA . TYR B 1 680 ? 15.922 -13.859 -41.969 1 94.88 680 TYR B CA 1
ATOM 14045 C C . TYR B 1 680 ? 15.602 -15.25 -41.438 1 94.88 680 TYR B C 1
ATOM 14047 O O . TYR B 1 680 ? 15.141 -15.398 -40.281 1 94.88 680 TYR B O 1
ATOM 14055 N N . LYS B 1 681 ? 15.781 -16.25 -42.312 1 94.44 681 LYS B N 1
ATOM 14056 C CA . LYS B 1 681 ? 15.586 -17.641 -41.938 1 94.44 681 LYS B CA 1
ATOM 14057 C C . LYS B 1 681 ? 16.922 -18.359 -41.812 1 94.44 681 LYS B C 1
ATOM 14059 O O . LYS B 1 681 ? 17.859 -18.078 -42.562 1 94.44 681 LYS B O 1
ATOM 14064 N N . PHE B 1 682 ? 17.094 -19.188 -40.875 1 91.06 682 PHE B N 1
ATOM 14065 C CA . PHE B 1 682 ? 18.312 -19.953 -40.656 1 91.06 682 PHE B CA 1
ATOM 14066 C C . PHE B 1 682 ? 17.984 -21.328 -40.062 1 91.06 682 PHE B C 1
ATOM 14068 O O . PHE B 1 682 ? 16.844 -21.594 -39.688 1 91.06 682 PHE B O 1
ATOM 14075 N N . ASP B 1 683 ? 19 -22.234 -40.156 1 85.25 683 ASP B N 1
ATOM 14076 C CA . ASP B 1 683 ? 18.797 -23.594 -39.656 1 85.25 683 ASP B CA 1
ATOM 14077 C C . ASP B 1 683 ? 19.656 -23.859 -38.406 1 85.25 683 ASP B C 1
ATOM 14079 O O . ASP B 1 683 ? 20.703 -23.25 -38.219 1 85.25 683 ASP B O 1
ATOM 14083 N N . ARG B 1 684 ? 19.219 -24.641 -37.562 1 85.12 684 ARG B N 1
ATOM 14084 C CA . ARG B 1 684 ? 19.984 -25.125 -36.438 1 85.12 684 ARG B CA 1
ATOM 14085 C C . ARG B 1 684 ? 19.875 -26.641 -36.312 1 85.12 684 ARG B C 1
ATOM 14087 O O . ARG B 1 684 ? 18.859 -27.234 -36.688 1 85.12 684 ARG B O 1
ATOM 14094 N N . ASN B 1 685 ? 20.969 -27.172 -35.844 1 80.56 685 ASN B N 1
ATOM 14095 C CA . ASN B 1 685 ? 21.016 -28.594 -35.531 1 80.56 685 ASN B CA 1
ATOM 14096 C C . ASN B 1 685 ? 20.516 -28.891 -34.125 1 80.56 685 ASN B C 1
ATOM 14098 O O . ASN B 1 685 ? 21.141 -28.469 -33.156 1 80.56 685 ASN B O 1
ATOM 14102 N N . LEU B 1 686 ? 19.5 -29.688 -34 1 84 686 LEU B N 1
ATOM 14103 C CA . LEU B 1 686 ? 18.875 -29.906 -32.688 1 84 686 LEU B CA 1
ATOM 14104 C C . LEU B 1 686 ? 19.75 -30.812 -31.812 1 84 686 LEU B C 1
ATOM 14106 O O . LEU B 1 686 ? 19.719 -30.703 -30.578 1 84 686 LEU B O 1
ATOM 14110 N N . ASP B 1 687 ? 20.531 -31.703 -32.406 1 85 687 ASP B N 1
ATOM 14111 C CA . ASP B 1 687 ? 21.422 -32.562 -31.625 1 85 687 ASP B CA 1
ATOM 14112 C C . ASP B 1 687 ? 22.453 -31.75 -30.859 1 85 687 ASP B C 1
ATOM 14114 O O . ASP B 1 687 ? 22.641 -31.938 -29.656 1 85 687 ASP B O 1
ATOM 14118 N N . GLY B 1 688 ? 23.109 -30.891 -31.609 1 87.69 688 GLY B N 1
ATOM 14119 C CA . GLY B 1 688 ? 24.078 -30 -30.984 1 87.69 688 GLY B CA 1
ATOM 14120 C C . GLY B 1 688 ? 23.438 -29.078 -29.969 1 87.69 688 GLY B C 1
ATOM 14121 O O . GLY B 1 688 ? 24.031 -28.797 -28.922 1 87.69 688 GLY B O 1
ATOM 14122 N N . GLU B 1 689 ? 22.25 -28.625 -30.297 1 90.94 689 GLU B N 1
ATOM 14123 C CA . GLU B 1 689 ? 21.531 -27.734 -29.406 1 90.94 689 GLU B CA 1
ATOM 14124 C C . GLU B 1 689 ? 21.172 -28.422 -28.094 1 90.94 689 GLU B C 1
ATOM 14126 O O . GLU B 1 689 ? 21.297 -27.844 -27.016 1 90.94 689 GLU B O 1
ATOM 14131 N N . PHE B 1 690 ? 20.734 -29.703 -28.156 1 92.69 690 PHE B N 1
ATOM 14132 C CA . PHE B 1 690 ? 20.375 -30.453 -26.953 1 92.69 690 PHE B CA 1
ATOM 14133 C C . PHE B 1 690 ? 21.594 -30.672 -26.062 1 92.69 690 PHE B C 1
ATOM 14135 O O . PHE B 1 690 ? 21.484 -30.594 -24.828 1 92.69 690 PHE B O 1
ATOM 14142 N N . LYS B 1 691 ? 22.672 -30.984 -26.672 1 93.69 691 LYS B N 1
ATOM 14143 C CA . LYS B 1 691 ? 23.906 -31.125 -25.891 1 93.69 691 LYS B CA 1
ATOM 14144 C C . LYS B 1 691 ? 24.281 -29.828 -25.203 1 93.69 691 LYS B C 1
ATOM 14146 O O . LYS B 1 691 ? 24.656 -29.828 -24.031 1 93.69 691 LYS B O 1
ATOM 14151 N N . GLN B 1 692 ? 24.219 -28.766 -26 1 95.56 692 GLN B N 1
ATOM 14152 C CA . GLN B 1 692 ? 24.469 -27.438 -25.438 1 95.56 692 GLN B CA 1
ATOM 14153 C C . GLN B 1 692 ? 23.531 -27.156 -24.266 1 95.56 692 GLN B C 1
ATOM 14155 O O . GLN B 1 692 ? 23.969 -26.641 -23.219 1 95.56 692 GLN B O 1
ATOM 14160 N N . MET B 1 693 ? 22.266 -27.391 -24.391 1 96.31 693 MET B N 1
ATOM 14161 C CA . MET B 1 693 ? 21.266 -27.156 -23.344 1 96.31 693 MET B CA 1
ATOM 14162 C C . MET B 1 693 ? 21.562 -27.984 -22.109 1 96.31 693 MET B C 1
ATOM 14164 O O . MET B 1 693 ? 21.422 -27.5 -20.984 1 96.31 693 MET B O 1
ATOM 14168 N N . PHE B 1 694 ? 22 -29.281 -22.328 1 96.81 694 PHE B N 1
ATOM 14169 C CA . PHE B 1 694 ? 22.375 -30.156 -21.219 1 96.81 694 PHE B CA 1
ATOM 14170 C C . PHE B 1 694 ? 23.531 -29.578 -20.438 1 96.81 694 PHE B C 1
ATOM 14172 O O . PHE B 1 694 ? 23.469 -29.5 -19.203 1 96.81 694 PHE B O 1
ATOM 14179 N N . ASP B 1 695 ? 24.516 -29.109 -21.094 1 97.5 695 ASP B N 1
ATOM 14180 C CA . ASP B 1 695 ? 25.688 -28.531 -20.453 1 97.5 695 ASP B CA 1
ATOM 14181 C C . ASP B 1 695 ? 25.328 -27.25 -19.703 1 97.5 695 ASP B C 1
ATOM 14183 O O . ASP B 1 695 ? 25.797 -27.031 -18.578 1 97.5 695 ASP B O 1
ATOM 14187 N N . GLU B 1 696 ? 24.547 -26.438 -20.312 1 97.12 696 GLU B N 1
ATOM 14188 C CA . GLU B 1 696 ? 24.188 -25.172 -19.703 1 97.12 696 GLU B CA 1
ATOM 14189 C C . GLU B 1 696 ? 23.344 -25.375 -18.453 1 97.12 696 GLU B C 1
ATOM 14191 O O . GLU B 1 696 ? 23.547 -24.703 -17.438 1 97.12 696 GLU B O 1
ATOM 14196 N N . ALA B 1 697 ? 22.328 -26.25 -18.516 1 97.38 697 ALA B N 1
ATOM 14197 C CA . ALA B 1 697 ? 21.516 -26.562 -17.344 1 97.38 697 ALA B CA 1
ATOM 14198 C C . ALA B 1 697 ? 22.359 -27.078 -16.203 1 97.38 697 ALA B C 1
ATOM 14200 O O . ALA B 1 697 ? 22.203 -26.656 -15.055 1 97.38 697 ALA B O 1
ATOM 14201 N N . TRP B 1 698 ? 23.281 -27.984 -16.516 1 97.69 698 TRP B N 1
ATOM 14202 C CA . TRP B 1 698 ? 24.188 -28.531 -15.508 1 97.69 698 TRP B CA 1
ATOM 14203 C C . TRP B 1 698 ? 25.031 -27.438 -14.891 1 97.69 698 TRP B C 1
ATOM 14205 O O . TRP B 1 698 ? 25.125 -27.328 -13.664 1 97.69 698 TRP B O 1
ATOM 14215 N N . ALA B 1 699 ? 25.641 -26.594 -15.703 1 97.06 699 ALA B N 1
ATOM 14216 C CA . ALA B 1 699 ? 26.516 -25.516 -15.234 1 97.06 699 ALA B CA 1
ATOM 14217 C C . ALA B 1 699 ? 25.719 -24.5 -14.406 1 97.06 699 ALA B C 1
ATOM 14219 O O . ALA B 1 699 ? 26.25 -23.953 -13.43 1 97.06 699 ALA B O 1
ATOM 14220 N N . GLY B 1 700 ? 24.5 -24.219 -14.891 1 95.69 700 GLY B N 1
ATOM 14221 C CA . GLY B 1 700 ? 23.641 -23.312 -14.141 1 95.69 700 GLY B CA 1
ATOM 14222 C C . GLY B 1 700 ? 23.438 -23.734 -12.695 1 95.69 700 GLY B C 1
ATOM 14223 O O . GLY B 1 700 ? 23.5 -22.906 -11.789 1 95.69 700 GLY B O 1
ATOM 14224 N N . LEU B 1 701 ? 23.203 -25.016 -12.469 1 96.19 701 LEU B N 1
ATOM 14225 C CA . LEU B 1 701 ? 23.047 -25.531 -11.117 1 96.19 701 LEU B CA 1
ATOM 14226 C C . LEU B 1 701 ? 24.375 -25.547 -10.383 1 96.19 701 LEU B C 1
ATOM 14228 O O . LEU B 1 701 ? 24.438 -25.266 -9.188 1 96.19 701 LEU B O 1
ATOM 14232 N N . GLU B 1 702 ? 25.406 -25.906 -11.117 1 96.5 702 GLU B N 1
ATOM 14233 C CA . GLU B 1 702 ? 26.734 -25.953 -10.5 1 96.5 702 GLU B CA 1
ATOM 14234 C C . GLU B 1 702 ? 27.109 -24.594 -9.914 1 96.5 702 GLU B C 1
ATOM 14236 O O . GLU B 1 702 ? 27.688 -24.516 -8.836 1 96.5 702 GLU B O 1
ATOM 14241 N N . GLU B 1 703 ? 26.719 -23.594 -10.539 1 94.56 703 GLU B N 1
ATOM 14242 C CA . GLU B 1 703 ? 27.109 -22.234 -10.148 1 94.56 703 GLU B CA 1
ATOM 14243 C C . GLU B 1 703 ? 26.172 -21.672 -9.086 1 94.56 703 GLU B C 1
ATOM 14245 O O . GLU B 1 703 ? 26.594 -20.875 -8.25 1 94.56 703 GLU B O 1
ATOM 14250 N N . ASN B 1 704 ? 24.938 -22.109 -9.086 1 94.31 704 ASN B N 1
ATOM 14251 C CA . ASN B 1 704 ? 23.953 -21.281 -8.383 1 94.31 704 ASN B CA 1
ATOM 14252 C C . ASN B 1 704 ? 23.156 -22.109 -7.375 1 94.31 704 ASN B C 1
ATOM 14254 O O . ASN B 1 704 ? 22.422 -21.531 -6.559 1 94.31 704 ASN B O 1
ATOM 14258 N N . TYR B 1 705 ? 23.219 -23.438 -7.418 1 95.69 705 TYR B N 1
ATOM 14259 C CA . TYR B 1 705 ? 22.484 -24.25 -6.457 1 95.69 705 TYR B CA 1
ATOM 14260 C C . TYR B 1 705 ? 22.828 -23.844 -5.027 1 95.69 705 TYR B C 1
ATOM 14262 O O . TYR B 1 705 ? 23.984 -23.578 -4.703 1 95.69 705 TYR B O 1
ATOM 14270 N N . TYR B 1 706 ? 21.875 -23.75 -4.102 1 94.56 706 TYR B N 1
ATOM 14271 C CA . TYR B 1 706 ? 22.016 -23.062 -2.82 1 94.56 706 TYR B CA 1
ATOM 14272 C C . TYR B 1 706 ? 23.047 -23.766 -1.934 1 94.56 706 TYR B C 1
ATOM 14274 O O . TYR B 1 706 ? 23.688 -23.125 -1.096 1 94.56 706 TYR B O 1
ATOM 14282 N N . ASP B 1 707 ? 23.156 -25.109 -2.057 1 94.25 707 ASP B N 1
ATOM 14283 C CA . ASP B 1 707 ? 24.062 -25.922 -1.257 1 94.25 707 ASP B CA 1
ATOM 14284 C C . ASP B 1 707 ? 25.328 -26.266 -2.043 1 94.25 707 ASP B C 1
ATOM 14286 O O . ASP B 1 707 ? 25.281 -27.016 -3.02 1 94.25 707 ASP B O 1
ATOM 14290 N N . GLY B 1 708 ? 26.453 -25.812 -1.594 1 92.75 708 GLY B N 1
ATOM 14291 C CA . GLY B 1 708 ? 27.719 -26.016 -2.299 1 92.75 708 GLY B CA 1
ATOM 14292 C C . GLY B 1 708 ? 28.172 -27.453 -2.328 1 92.75 708 GLY B C 1
ATOM 14293 O O . GLY B 1 708 ? 29 -27.844 -3.156 1 92.75 708 GLY B O 1
ATOM 14294 N N . ASN B 1 709 ? 27.578 -28.266 -1.495 1 94.62 709 ASN B N 1
ATOM 14295 C CA . ASN B 1 709 ? 27.938 -29.688 -1.465 1 94.62 709 ASN B CA 1
ATOM 14296 C C . ASN B 1 709 ? 26.938 -30.516 -2.262 1 94.62 709 ASN B C 1
ATOM 14298 O O . ASN B 1 709 ? 27.016 -31.75 -2.266 1 94.62 709 ASN B O 1
ATOM 14302 N N . PHE B 1 710 ? 26 -29.844 -2.926 1 96.44 710 PHE B N 1
ATOM 14303 C CA . PHE B 1 710 ? 25.016 -30.469 -3.801 1 96.44 710 PHE B CA 1
ATOM 14304 C C . PHE B 1 710 ? 24.344 -31.656 -3.1 1 96.44 710 PHE B C 1
ATOM 14306 O O . PHE B 1 710 ? 24.234 -32.75 -3.67 1 96.44 710 PHE B O 1
ATOM 14313 N N . HIS B 1 711 ? 23.969 -31.375 -1.83 1 95 711 HIS B N 1
ATOM 14314 C CA . HIS B 1 711 ? 23.312 -32.375 -0.996 1 95 711 HIS B CA 1
ATOM 14315 C C . HIS B 1 711 ? 24.109 -33.688 -0.948 1 95 711 HIS B C 1
ATOM 14317 O O . HIS B 1 711 ? 23.531 -34.75 -0.89 1 95 711 HIS B O 1
ATOM 14323 N N . GLY B 1 712 ? 25.438 -33.594 -1.124 1 94.31 712 GLY B N 1
ATOM 14324 C CA . GLY B 1 712 ? 26.328 -34.75 -1.003 1 94.31 712 GLY B CA 1
ATOM 14325 C C . GLY B 1 712 ? 26.562 -35.469 -2.318 1 94.31 712 GLY B C 1
ATOM 14326 O O . GLY B 1 712 ? 27.344 -36.438 -2.383 1 94.31 712 GLY B O 1
ATOM 14327 N N . VAL B 1 713 ? 25.969 -35.062 -3.428 1 96 713 VAL B N 1
ATOM 14328 C CA . VAL B 1 713 ? 26.094 -35.688 -4.746 1 96 713 VAL B CA 1
ATOM 14329 C C . VAL B 1 713 ? 27.312 -35.125 -5.461 1 96 713 VAL B C 1
ATOM 14331 O O . VAL B 1 713 ? 27.594 -33.906 -5.406 1 96 713 VAL B O 1
ATOM 14334 N N . ASP B 1 714 ? 28.125 -36 -6.07 1 97.12 714 ASP B N 1
ATOM 14335 C CA . ASP B 1 714 ? 29.188 -35.531 -6.961 1 97.12 714 ASP B CA 1
ATOM 14336 C C . ASP B 1 714 ? 28.625 -35.031 -8.273 1 97.12 714 ASP B C 1
ATOM 14338 O O . ASP B 1 714 ? 28.5 -35.75 -9.25 1 97.12 714 ASP B O 1
ATOM 14342 N N . TRP B 1 715 ? 28.391 -33.75 -8.297 1 97.38 715 TRP B N 1
ATOM 14343 C CA . TRP B 1 715 ? 27.672 -33.125 -9.391 1 97.38 715 TRP B CA 1
ATOM 14344 C C . TRP B 1 715 ? 28.453 -33.25 -10.695 1 97.38 715 TRP B C 1
ATOM 14346 O O . TRP B 1 715 ? 27.875 -33.344 -11.773 1 97.38 715 TRP B O 1
ATOM 14356 N N . THR B 1 716 ? 29.766 -33.312 -10.727 1 97.25 716 THR B N 1
ATOM 14357 C CA . THR B 1 716 ? 30.578 -33.531 -11.914 1 97.25 716 THR B CA 1
ATOM 14358 C C . THR B 1 716 ? 30.406 -34.938 -12.461 1 97.25 716 THR B C 1
ATOM 14360 O O . THR B 1 716 ? 30.297 -35.125 -13.672 1 97.25 716 THR B O 1
ATOM 14363 N N . ALA B 1 717 ? 30.406 -35.875 -11.57 1 97.5 717 ALA B N 1
ATOM 14364 C CA . ALA B 1 717 ? 30.188 -37.281 -11.977 1 97.5 717 ALA B CA 1
ATOM 14365 C C . ALA B 1 717 ? 28.812 -37.438 -12.609 1 97.5 717 ALA B C 1
ATOM 14367 O O . ALA B 1 717 ? 28.656 -38.25 -13.547 1 97.5 717 ALA B O 1
ATOM 14368 N N . ILE B 1 718 ? 27.875 -36.812 -12.039 1 97.56 718 ILE B N 1
ATOM 14369 C CA . ILE B 1 718 ? 26.516 -36.875 -12.57 1 97.56 718 ILE B CA 1
ATOM 14370 C C . ILE B 1 718 ? 26.5 -36.344 -14 1 97.56 718 ILE B C 1
ATOM 14372 O O . ILE B 1 718 ? 25.812 -36.906 -14.867 1 97.56 718 ILE B O 1
ATOM 14376 N N . HIS B 1 719 ? 27.203 -35.219 -14.258 1 97.94 719 HIS B N 1
ATOM 14377 C CA . HIS B 1 719 ? 27.312 -34.688 -15.617 1 97.94 719 HIS B CA 1
ATOM 14378 C C . HIS B 1 719 ? 27.828 -35.75 -16.578 1 97.94 719 HIS B C 1
ATOM 14380 O O . HIS B 1 719 ? 27.25 -35.969 -17.656 1 97.94 719 HIS B O 1
ATOM 14386 N N . LYS B 1 720 ? 28.875 -36.406 -16.219 1 97.44 720 LYS B N 1
ATOM 14387 C CA . LYS B 1 720 ? 29.5 -37.438 -17.062 1 97.44 720 LYS B CA 1
ATOM 14388 C C . LYS B 1 720 ? 28.547 -38.594 -17.312 1 97.44 720 LYS B C 1
ATOM 14390 O O . LYS B 1 720 ? 28.406 -39.062 -18.453 1 97.44 720 LYS B O 1
ATOM 14395 N N . GLN B 1 721 ? 27.922 -39 -16.312 1 97.06 721 GLN B N 1
ATOM 14396 C CA . GLN B 1 721 ? 27 -40.125 -16.391 1 97.06 721 GLN B CA 1
ATOM 14397 C C . GLN B 1 721 ? 25.891 -39.844 -17.391 1 97.06 721 GLN B C 1
ATOM 14399 O O . GLN B 1 721 ? 25.641 -40.625 -18.312 1 97.06 721 GLN B O 1
ATOM 14404 N N . TYR B 1 722 ? 25.219 -38.781 -17.281 1 97.94 722 TYR B N 1
ATOM 14405 C CA . TYR B 1 722 ? 24.047 -38.531 -18.094 1 97.94 722 TYR B CA 1
ATOM 14406 C C . TYR B 1 722 ? 24.422 -38.094 -19.5 1 97.94 722 TYR B C 1
ATOM 14408 O O . TYR B 1 722 ? 23.656 -38.25 -20.453 1 97.94 722 TYR B O 1
ATOM 14416 N N . SER B 1 723 ? 25.641 -37.5 -19.672 1 96.75 723 SER B N 1
ATOM 14417 C CA . SER B 1 723 ? 26.109 -37.125 -21 1 96.75 723 SER B CA 1
ATOM 14418 C C . SER B 1 723 ? 26.219 -38.344 -21.922 1 96.75 723 SER B C 1
ATOM 14420 O O . SER B 1 723 ? 26.141 -38.219 -23.156 1 96.75 723 SER B O 1
ATOM 14422 N N . THR B 1 724 ? 26.359 -39.5 -21.391 1 96.38 724 THR B N 1
ATOM 14423 C CA . THR B 1 724 ? 26.531 -40.719 -22.172 1 96.38 724 THR B CA 1
ATOM 14424 C C . THR B 1 724 ? 25.25 -41.062 -22.922 1 96.38 724 THR B C 1
ATOM 14426 O O . THR B 1 724 ? 25.281 -41.812 -23.891 1 96.38 724 THR B O 1
ATOM 14429 N N . TYR B 1 725 ? 24.109 -40.531 -22.469 1 96.31 725 TYR B N 1
ATOM 14430 C CA . TYR B 1 725 ? 22.828 -40.875 -23.062 1 96.31 725 TYR B CA 1
ATOM 14431 C C . TYR B 1 725 ? 22.453 -39.875 -24.156 1 96.31 725 TYR B C 1
ATOM 14433 O O . TYR B 1 725 ? 21.516 -40.125 -24.922 1 96.31 725 TYR B O 1
ATOM 14441 N N . LEU B 1 726 ? 23.172 -38.75 -24.312 1 94 726 LEU B N 1
ATOM 14442 C CA . LEU B 1 726 ? 22.828 -37.656 -25.219 1 94 726 LEU B CA 1
ATOM 14443 C C . LEU B 1 726 ? 22.75 -38.156 -26.672 1 94 726 LEU B C 1
ATOM 14445 O O . LEU B 1 726 ? 21.828 -37.812 -27.391 1 94 726 LEU B O 1
ATOM 14449 N N . PRO B 1 727 ? 23.672 -39.062 -27.078 1 91.12 727 PRO B N 1
ATOM 14450 C CA . PRO B 1 727 ? 23.625 -39.5 -28.484 1 91.12 727 PRO B CA 1
ATOM 14451 C C . PRO B 1 727 ? 22.391 -40.344 -28.812 1 91.12 727 PRO B C 1
ATOM 14453 O O . PRO B 1 727 ? 22.094 -40.594 -29.984 1 91.12 727 PRO B O 1
ATOM 14456 N N . TYR B 1 728 ? 21.672 -40.781 -27.766 1 91.81 728 TYR B N 1
ATOM 14457 C CA . TYR B 1 728 ? 20.562 -41.719 -27.984 1 91.81 728 TYR B CA 1
ATOM 14458 C C . TYR B 1 728 ? 19.219 -41 -27.859 1 91.81 728 TYR B C 1
ATOM 14460 O O . TYR B 1 728 ? 18.172 -41.656 -27.906 1 91.81 728 TYR B O 1
ATOM 14468 N N . LEU B 1 729 ? 19.188 -39.656 -27.719 1 91.56 729 LEU B N 1
ATOM 14469 C CA . LEU B 1 729 ? 17.922 -38.938 -27.656 1 91.56 729 LEU B CA 1
ATOM 14470 C C . LEU B 1 729 ? 17.188 -39.031 -28.984 1 91.56 729 LEU B C 1
ATOM 14472 O O . LEU B 1 729 ? 17.766 -38.75 -30.047 1 91.56 729 LEU B O 1
ATOM 14476 N N . ASN B 1 730 ? 15.945 -39.344 -28.875 1 87.12 730 ASN B N 1
ATOM 14477 C CA . ASN B 1 730 ? 15.133 -39.469 -30.078 1 87.12 730 ASN B CA 1
ATOM 14478 C C . ASN B 1 730 ? 14.305 -38.219 -30.328 1 87.12 730 ASN B C 1
ATOM 14480 O O . ASN B 1 730 ? 13.922 -37.938 -31.469 1 87.12 730 ASN B O 1
ATOM 14484 N N . ASN B 1 731 ? 13.938 -37.594 -29.359 1 86.12 731 ASN B N 1
ATOM 14485 C CA . ASN B 1 731 ? 13.102 -36.406 -29.406 1 86.12 731 ASN B CA 1
ATOM 14486 C C . ASN B 1 731 ? 13.266 -35.562 -28.141 1 86.12 731 ASN B C 1
ATOM 14488 O O . ASN B 1 731 ? 14.062 -35.906 -27.266 1 86.12 731 ASN B O 1
ATOM 14492 N N . ARG B 1 732 ? 12.602 -34.469 -28.094 1 89.56 732 ARG B N 1
ATOM 14493 C CA . ARG B 1 732 ? 12.711 -33.5 -26.984 1 89.56 732 ARG B CA 1
ATOM 14494 C C . ARG B 1 732 ? 12.164 -34.125 -25.688 1 89.56 732 ARG B C 1
ATOM 14496 O O . ARG B 1 732 ? 12.625 -33.781 -24.609 1 89.56 732 ARG B O 1
ATOM 14503 N N . ALA B 1 733 ? 11.18 -34.938 -25.781 1 90.94 733 ALA B N 1
ATOM 14504 C CA . ALA B 1 733 ? 10.625 -35.625 -24.609 1 90.94 733 ALA B CA 1
ATOM 14505 C C . ALA B 1 733 ? 11.695 -36.438 -23.891 1 90.94 733 ALA B C 1
ATOM 14507 O O . ALA B 1 733 ? 11.719 -36.5 -22.656 1 90.94 733 ALA B O 1
ATOM 14508 N N . ASP B 1 734 ? 12.562 -37.094 -24.703 1 93.75 734 ASP B N 1
ATOM 14509 C CA . ASP B 1 734 ? 13.68 -37.844 -24.109 1 93.75 734 ASP B CA 1
ATOM 14510 C C . ASP B 1 734 ? 14.609 -36.906 -23.344 1 93.75 734 ASP B C 1
ATOM 14512 O O . ASP B 1 734 ? 15.078 -37.25 -22.25 1 93.75 734 ASP B O 1
ATOM 14516 N N . LEU B 1 735 ? 14.852 -35.75 -23.953 1 94.12 735 LEU B N 1
ATOM 14517 C CA . LEU B 1 735 ? 15.688 -34.75 -23.281 1 94.12 735 LEU B CA 1
ATOM 14518 C C . LEU B 1 735 ? 15.07 -34.312 -21.953 1 94.12 735 LEU B C 1
ATOM 14520 O O . LEU B 1 735 ? 15.766 -34.219 -20.938 1 94.12 735 LEU B O 1
ATOM 14524 N N . ARG B 1 736 ? 13.82 -34 -22 1 95.75 736 ARG B N 1
ATOM 14525 C CA . ARG B 1 736 ? 13.094 -33.594 -20.797 1 95.75 736 ARG B CA 1
ATOM 14526 C C . ARG B 1 736 ? 13.188 -34.656 -19.719 1 95.75 736 ARG B C 1
ATOM 14528 O O . ARG B 1 736 ? 13.438 -34.344 -18.547 1 95.75 736 ARG B O 1
ATOM 14535 N N . LEU B 1 737 ? 12.938 -35.906 -20.094 1 96 737 LEU B N 1
ATOM 14536 C CA . LEU B 1 737 ? 13.039 -37 -19.156 1 96 737 LEU B CA 1
ATOM 14537 C C . LEU B 1 737 ? 14.445 -37.094 -18.547 1 96 737 LEU B C 1
ATOM 14539 O O . LEU B 1 737 ? 14.594 -37.156 -17.328 1 96 737 LEU B O 1
ATOM 14543 N N . MET B 1 738 ? 15.422 -37.062 -19.422 1 96.88 738 MET B N 1
ATOM 14544 C CA . MET B 1 738 ? 16.812 -37.188 -18.984 1 96.88 738 MET B CA 1
ATOM 14545 C C . MET B 1 738 ? 17.219 -36.062 -18.047 1 96.88 738 MET B C 1
ATOM 14547 O O . MET B 1 738 ? 17.828 -36.312 -17.016 1 96.88 738 MET B O 1
ATOM 14551 N N . LEU B 1 739 ? 16.891 -34.812 -18.406 1 97.56 739 LEU B N 1
ATOM 14552 C CA . LEU B 1 739 ? 17.266 -33.688 -17.594 1 97.56 739 LEU B CA 1
ATOM 14553 C C . LEU B 1 739 ? 16.562 -33.688 -16.25 1 97.56 739 LEU B C 1
ATOM 14555 O O . LEU B 1 739 ? 17.141 -33.344 -15.219 1 97.56 739 LEU B O 1
ATOM 14559 N N . ASN B 1 740 ? 15.344 -34.094 -16.234 1 97.75 740 ASN B N 1
ATOM 14560 C CA . ASN B 1 740 ? 14.641 -34.188 -14.969 1 97.75 740 ASN B CA 1
ATOM 14561 C C . ASN B 1 740 ? 15.234 -35.281 -14.086 1 97.75 740 ASN B C 1
ATOM 14563 O O . ASN B 1 740 ? 15.297 -35.156 -12.867 1 97.75 740 ASN B O 1
ATOM 14567 N N . ASP B 1 741 ? 15.586 -36.406 -14.711 1 97.44 741 ASP B N 1
ATOM 14568 C CA . ASP B 1 741 ? 16.25 -37.469 -13.961 1 97.44 741 ASP B CA 1
ATOM 14569 C C . ASP B 1 741 ? 17.578 -36.969 -13.367 1 97.44 741 ASP B C 1
ATOM 14571 O O . ASP B 1 741 ? 17.891 -37.25 -12.211 1 97.44 741 ASP B O 1
ATOM 14575 N N . MET B 1 742 ? 18.312 -36.219 -14.172 1 97.62 742 MET B N 1
ATOM 14576 C CA . MET B 1 742 ? 19.578 -35.656 -13.68 1 97.62 742 MET B CA 1
ATOM 14577 C C . MET B 1 742 ? 19.328 -34.75 -12.484 1 97.62 742 MET B C 1
ATOM 14579 O O . MET B 1 742 ? 20 -34.875 -11.461 1 97.62 742 MET B O 1
ATOM 14583 N N . LEU B 1 743 ? 18.406 -33.906 -12.617 1 96.88 743 LEU B N 1
ATOM 14584 C CA . LEU B 1 743 ? 18.078 -32.938 -11.555 1 96.88 743 LEU B CA 1
ATOM 14585 C C . LEU B 1 743 ? 17.594 -33.688 -10.305 1 96.88 743 LEU B C 1
ATOM 14587 O O . LEU B 1 743 ? 17.859 -33.25 -9.188 1 96.88 743 LEU B O 1
ATOM 14591 N N . GLY B 1 744 ? 16.875 -34.781 -10.5 1 96.38 744 GLY B N 1
ATOM 14592 C CA . GLY B 1 744 ? 16.344 -35.531 -9.398 1 96.38 744 GLY B CA 1
ATOM 14593 C C . GLY B 1 744 ? 17.406 -36.125 -8.484 1 96.38 744 GLY B C 1
ATOM 14594 O O . GLY B 1 744 ? 17.141 -36.438 -7.324 1 96.38 744 GLY B O 1
ATOM 14595 N N . GLU B 1 745 ? 18.641 -36.25 -8.977 1 96.62 745 GLU B N 1
ATOM 14596 C CA . GLU B 1 745 ? 19.766 -36.812 -8.203 1 96.62 745 GLU B CA 1
ATOM 14597 C C . GLU B 1 745 ? 20.062 -35.938 -6.988 1 96.62 745 GLU B C 1
ATOM 14599 O O . GLU B 1 745 ? 20.625 -36.406 -6.004 1 96.62 745 GLU B O 1
ATOM 14604 N N . LEU B 1 746 ? 19.625 -34.656 -7.012 1 95.88 746 LEU B N 1
ATOM 14605 C CA . LEU B 1 746 ? 19.969 -33.688 -5.969 1 95.88 746 LEU B CA 1
ATOM 14606 C C . LEU B 1 746 ? 19.016 -33.812 -4.789 1 95.88 746 LEU B C 1
ATOM 14608 O O . LEU B 1 746 ? 19.266 -33.219 -3.727 1 95.88 746 LEU B O 1
ATOM 14612 N N . ASN B 1 747 ? 17.922 -34.594 -4.91 1 94.88 747 ASN B N 1
ATOM 14613 C CA . ASN B 1 747 ? 16.906 -34.656 -3.855 1 94.88 747 ASN B CA 1
ATOM 14614 C C . ASN B 1 747 ? 16.547 -33.281 -3.326 1 94.88 747 ASN B C 1
ATOM 14616 O O . ASN B 1 747 ? 16.641 -33.031 -2.123 1 94.88 747 ASN B O 1
ATOM 14620 N N . SER B 1 748 ? 16.234 -32.469 -4.27 1 94.5 748 SER B N 1
ATOM 14621 C CA . SER B 1 748 ? 15.898 -31.078 -3.93 1 94.5 748 SER B CA 1
ATOM 14622 C C . SER B 1 748 ? 14.477 -30.734 -4.355 1 94.5 748 S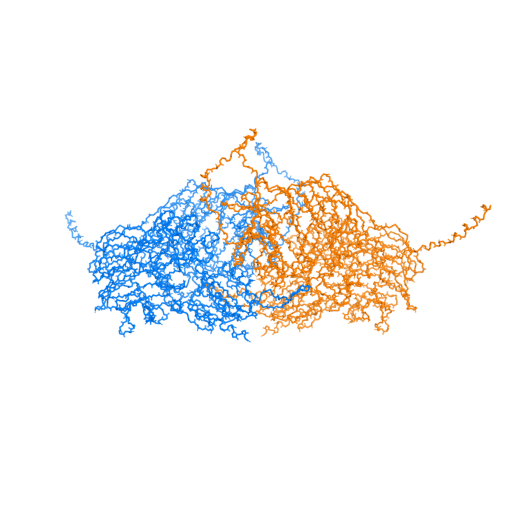ER B C 1
ATOM 14624 O O . SER B 1 748 ? 13.992 -31.219 -5.379 1 94.5 748 SER B O 1
ATOM 14626 N N . SER B 1 749 ? 13.875 -29.969 -3.445 1 95.12 749 SER B N 1
ATOM 14627 C CA . SER B 1 749 ? 12.594 -29.406 -3.855 1 95.12 749 SER B CA 1
ATOM 14628 C C . SER B 1 749 ? 12.781 -28.312 -4.891 1 95.12 749 SER B C 1
ATOM 14630 O O . SER B 1 749 ? 13.906 -27.859 -5.141 1 95.12 749 SER B O 1
ATOM 14632 N N . HIS B 1 750 ? 11.727 -27.875 -5.555 1 95.19 750 HIS B N 1
ATOM 14633 C CA . HIS B 1 750 ? 11.711 -26.734 -6.453 1 95.19 750 HIS B CA 1
ATOM 14634 C C . HIS B 1 750 ? 12.672 -26.922 -7.617 1 95.19 750 HIS B C 1
ATOM 14636 O O . HIS B 1 750 ? 13.414 -26 -7.973 1 95.19 750 HIS B O 1
ATOM 14642 N N . MET B 1 751 ? 12.703 -28.125 -8.078 1 93.06 751 MET B N 1
ATOM 14643 C CA . MET B 1 751 ? 13.508 -28.5 -9.242 1 93.06 751 MET B CA 1
ATOM 14644 C C . MET B 1 751 ? 12.617 -28.938 -10.398 1 93.06 751 MET B C 1
ATOM 14646 O O . MET B 1 751 ? 11.469 -29.312 -10.188 1 93.06 751 MET B O 1
ATOM 14650 N N . GLY B 1 752 ? 13.242 -28.797 -11.586 1 94.81 752 GLY B N 1
ATOM 14651 C CA . GLY B 1 752 ? 12.5 -29.266 -12.742 1 94.81 752 GLY B CA 1
ATOM 14652 C C . GLY B 1 752 ? 12.938 -28.594 -14.039 1 94.81 752 GLY B C 1
ATOM 14653 O O . GLY B 1 752 ? 13.492 -27.5 -14.023 1 94.81 752 GLY B O 1
ATOM 14654 N N . PHE B 1 753 ? 12.773 -29.328 -15.055 1 96.38 753 PHE B N 1
ATOM 14655 C CA . PHE B 1 753 ? 13.055 -28.891 -16.422 1 96.38 753 PHE B CA 1
ATOM 14656 C C . PHE B 1 753 ? 11.789 -28.906 -17.266 1 96.38 753 PHE B C 1
ATOM 14658 O O . PHE B 1 753 ? 11.047 -29.906 -17.266 1 96.38 753 PHE B O 1
ATOM 14665 N N . ASN B 1 754 ? 11.484 -27.859 -17.875 1 95.75 754 ASN B N 1
ATOM 14666 C CA . ASN B 1 754 ? 10.391 -27.734 -18.844 1 95.75 754 ASN B CA 1
ATOM 14667 C C . ASN B 1 754 ? 10.914 -27.484 -20.25 1 95.75 754 ASN B C 1
ATOM 14669 O O . ASN B 1 754 ? 11.766 -26.625 -20.469 1 95.75 754 ASN B O 1
ATOM 14673 N N . SER B 1 755 ? 10.453 -28.297 -21.109 1 93 755 SER B N 1
ATOM 14674 C CA . SER B 1 755 ? 10.891 -28.141 -22.484 1 93 755 SER B CA 1
ATOM 14675 C C . SER B 1 755 ? 9.914 -27.281 -23.281 1 93 755 SER B C 1
ATOM 14677 O O . SER B 1 755 ? 8.742 -27.156 -22.922 1 93 755 SER B O 1
ATOM 14679 N N . ALA B 1 756 ? 10.406 -26.641 -24.234 1 88.38 756 ALA B N 1
ATOM 14680 C CA . ALA B 1 756 ? 9.625 -25.844 -25.172 1 88.38 756 ALA B CA 1
ATOM 14681 C C . ALA B 1 756 ? 10.102 -26.062 -26.609 1 88.38 756 ALA B C 1
ATOM 14683 O O . ALA B 1 756 ? 11.305 -26.047 -26.875 1 88.38 756 ALA B O 1
ATOM 14684 N N . GLY B 1 757 ? 9.281 -26.656 -27.422 1 83.62 757 GLY B N 1
ATOM 14685 C CA . GLY B 1 757 ? 9.555 -26.828 -28.844 1 83.62 757 GLY B CA 1
ATOM 14686 C C . GLY B 1 757 ? 8.312 -26.828 -29.703 1 83.62 757 GLY B C 1
ATOM 14687 O O . GLY B 1 757 ? 7.227 -27.172 -29.234 1 83.62 757 GLY B O 1
ATOM 14688 N N . LEU B 1 758 ? 8.508 -26.328 -30.891 1 77.25 758 LEU B N 1
ATOM 14689 C CA . LEU B 1 758 ? 7.375 -26.234 -31.812 1 77.25 758 LEU B CA 1
ATOM 14690 C C . LEU B 1 758 ? 6.754 -27.609 -32.062 1 77.25 758 LEU B C 1
ATOM 14692 O O . LEU B 1 758 ? 5.543 -27.734 -32.25 1 77.25 758 LEU B O 1
ATOM 14696 N N . GLU B 1 759 ? 7.629 -28.578 -31.984 1 76.62 759 GLU B N 1
ATOM 14697 C CA . GLU B 1 759 ? 7.172 -29.922 -32.312 1 76.62 759 GLU B CA 1
ATOM 14698 C C . GLU B 1 759 ? 6.324 -30.5 -31.188 1 76.62 759 GLU B C 1
ATOM 14700 O O . GLU B 1 759 ? 5.637 -31.516 -31.375 1 76.62 759 GLU B O 1
ATOM 14705 N N . GLU B 1 760 ? 6.391 -29.938 -30.062 1 79.44 760 GLU B N 1
ATOM 14706 C CA . GLU B 1 760 ? 5.605 -30.422 -28.922 1 79.44 760 GLU B CA 1
ATOM 14707 C C . GLU B 1 760 ? 4.23 -29.766 -28.891 1 79.44 760 GLU B C 1
ATOM 14709 O O . GLU B 1 760 ? 3.389 -30.109 -28.062 1 79.44 760 GLU B O 1
ATOM 14714 N N . ARG B 1 761 ? 3.994 -28.797 -29.812 1 78.75 761 ARG B N 1
ATOM 14715 C CA . ARG B 1 761 ? 2.709 -28.109 -29.828 1 78.75 761 ARG B CA 1
ATOM 14716 C C . ARG B 1 761 ? 1.596 -29.047 -30.297 1 78.75 761 ARG B C 1
ATOM 14718 O O . ARG B 1 761 ? 1.791 -29.844 -31.203 1 78.75 761 ARG B O 1
ATOM 14725 N N . THR B 1 762 ? 0.534 -29.062 -29.5 1 78.69 762 THR B N 1
ATOM 14726 C CA . THR B 1 762 ? -0.628 -29.859 -29.891 1 78.69 762 THR B CA 1
ATOM 14727 C C . THR B 1 762 ? -1.538 -29.062 -30.828 1 78.69 762 THR B C 1
ATOM 14729 O O . THR B 1 762 ? -1.857 -27.906 -30.547 1 78.69 762 THR B O 1
ATOM 14732 N N . THR B 1 763 ? -1.886 -29.672 -31.938 1 78.12 763 THR B N 1
ATOM 14733 C CA . THR B 1 763 ? -2.68 -29 -32.969 1 78.12 763 THR B CA 1
ATOM 14734 C C . THR B 1 763 ? -4.148 -28.938 -32.531 1 78.12 763 THR B C 1
ATOM 14736 O O . THR B 1 763 ? -4.852 -27.984 -32.875 1 78.12 763 THR B O 1
ATOM 14739 N N . LEU B 1 764 ? -4.574 -29.969 -31.875 1 88.25 764 LEU B N 1
ATOM 14740 C CA . LEU B 1 764 ? -5.965 -30.047 -31.438 1 88.25 764 LEU B CA 1
ATOM 14741 C C . LEU B 1 764 ? -6.055 -30.438 -29.969 1 88.25 764 LEU B C 1
ATOM 14743 O O . LEU B 1 764 ? -5.484 -31.453 -29.547 1 88.25 764 LEU B O 1
ATOM 14747 N N . ARG B 1 765 ? -6.629 -29.594 -29.203 1 90.62 765 ARG B N 1
ATOM 14748 C CA . ARG B 1 765 ? -6.828 -29.844 -27.781 1 90.62 765 ARG B CA 1
ATOM 14749 C C . ARG B 1 765 ? -8.305 -29.781 -27.422 1 90.62 765 ARG B C 1
ATOM 14751 O O . ARG B 1 765 ? -9.047 -28.922 -27.906 1 90.62 765 ARG B O 1
ATOM 14758 N N . TYR B 1 766 ? -8.711 -30.734 -26.688 1 92.69 766 TYR B N 1
ATOM 14759 C CA . TYR B 1 766 ? -10.094 -30.781 -26.219 1 92.69 766 TYR B CA 1
ATOM 14760 C C . TYR B 1 766 ? -10.211 -30.234 -24.812 1 92.69 766 TYR B C 1
ATOM 14762 O O . TYR B 1 766 ? -9.297 -30.391 -24 1 92.69 766 TYR B O 1
ATOM 14770 N N . ARG B 1 767 ? -11.258 -29.5 -24.578 1 94.25 767 ARG B N 1
ATOM 14771 C CA . ARG B 1 767 ? -11.586 -28.906 -23.281 1 94.25 767 ARG B CA 1
ATOM 14772 C C . ARG B 1 767 ? -12.961 -29.375 -22.812 1 94.25 767 ARG B C 1
ATOM 14774 O O . ARG B 1 767 ? -13.891 -29.484 -23.609 1 94.25 767 ARG B O 1
ATOM 14781 N N . THR B 1 768 ? -13.016 -29.609 -21.5 1 96.69 768 THR B N 1
ATOM 14782 C CA . THR B 1 768 ? -14.289 -30.047 -20.953 1 96.69 768 THR B CA 1
ATOM 14783 C C . THR B 1 768 ? -15.047 -28.875 -20.344 1 96.69 768 THR B C 1
ATOM 14785 O O . THR B 1 768 ? -14.5 -28.109 -19.547 1 96.69 768 THR B O 1
ATOM 14788 N N . MET B 1 769 ? -16.297 -28.656 -20.734 1 96.69 769 MET B N 1
ATOM 14789 C CA . MET B 1 769 ? -17.203 -27.656 -20.203 1 96.69 769 MET B CA 1
ATOM 14790 C C . MET B 1 769 ? -17.875 -28.156 -18.922 1 96.69 769 MET B C 1
ATOM 14792 O O . MET B 1 769 ? -18.875 -28.875 -18.984 1 96.69 769 MET B O 1
ATOM 14796 N N . GLU B 1 770 ? -17.344 -27.688 -17.781 1 96.94 770 GLU B N 1
ATOM 14797 C CA . GLU B 1 770 ? -17.953 -28.031 -16.5 1 96.94 770 GLU B CA 1
ATOM 14798 C C . GLU B 1 770 ? -19.094 -27.094 -16.156 1 96.94 770 GLU B C 1
ATOM 14800 O O . GLU B 1 770 ? -19.172 -25.984 -16.672 1 96.94 770 GLU B O 1
ATOM 14805 N N . THR B 1 771 ? -20.031 -27.594 -15.289 1 96.88 771 THR B N 1
ATOM 14806 C CA . THR B 1 771 ? -21.25 -26.812 -15.047 1 96.88 771 THR B CA 1
ATOM 14807 C C . THR B 1 771 ? -21.453 -26.594 -13.555 1 96.88 771 THR B C 1
ATOM 14809 O O . THR B 1 771 ? -22.328 -25.812 -13.148 1 96.88 771 THR B O 1
ATOM 14812 N N . GLY B 1 772 ? -20.719 -27.203 -12.719 1 96.81 772 GLY B N 1
ATOM 14813 C CA . GLY B 1 772 ? -20.953 -27.172 -11.289 1 96.81 772 GLY B CA 1
ATOM 14814 C C . GLY B 1 772 ? -21.922 -28.25 -10.82 1 96.81 772 GLY B C 1
ATOM 14815 O O . GLY B 1 772 ? -22.266 -28.297 -9.641 1 96.81 772 GLY B O 1
ATOM 14816 N N . ILE B 1 773 ? -22.391 -29.141 -11.688 1 97.31 773 ILE B N 1
ATOM 14817 C CA . ILE B 1 773 ? -23.266 -30.266 -11.398 1 97.31 773 ILE B CA 1
ATOM 14818 C C . ILE B 1 773 ? -22.438 -31.531 -11.211 1 97.31 773 ILE B C 1
ATOM 14820 O O . ILE B 1 773 ? -21.547 -31.828 -12.008 1 97.31 773 ILE B O 1
ATOM 14824 N N . THR B 1 774 ? -22.641 -32.25 -10.141 1 95.75 774 THR B N 1
ATOM 14825 C CA . THR B 1 774 ? -22.047 -33.562 -9.969 1 95.75 774 THR B CA 1
ATOM 14826 C C . THR B 1 774 ? -23.078 -34.656 -10.242 1 95.75 774 THR B C 1
ATOM 14828 O O . THR B 1 774 ? -24.266 -34.5 -9.961 1 95.75 774 THR B O 1
ATOM 14831 N N . PHE B 1 775 ? -22.625 -35.719 -10.805 1 96.38 775 PHE B N 1
ATOM 14832 C CA . PHE B 1 775 ? -23.5 -36.844 -11.195 1 96.38 775 PHE B CA 1
ATOM 14833 C C . PHE B 1 775 ? -23.219 -38.062 -10.336 1 96.38 775 PHE B C 1
ATOM 14835 O O . PHE B 1 775 ? -22.141 -38.188 -9.742 1 96.38 775 PHE B O 1
ATOM 14842 N N . ASP B 1 776 ? -24.188 -38.875 -10.336 1 94.75 776 ASP B N 1
ATOM 14843 C CA . ASP B 1 776 ? -24.109 -40.094 -9.531 1 94.75 776 ASP B CA 1
ATOM 14844 C C . ASP B 1 776 ? -23.094 -41.094 -10.109 1 94.75 776 ASP B C 1
ATOM 14846 O O . ASP B 1 776 ? -23 -41.25 -11.328 1 94.75 776 ASP B O 1
ATOM 14850 N N . ASN B 1 777 ? -22.391 -41.75 -9.242 1 89.44 777 ASN B N 1
ATOM 14851 C CA . ASN B 1 777 ? -21.328 -42.656 -9.656 1 89.44 777 ASN B CA 1
ATOM 14852 C C . ASN B 1 777 ? -21.906 -43.906 -10.32 1 89.44 777 ASN B C 1
ATOM 14854 O O . ASN B 1 777 ? -21.312 -44.438 -11.266 1 89.44 777 ASN B O 1
ATOM 14858 N N . ASN B 1 778 ? -23.031 -44.438 -9.859 1 89 778 ASN B N 1
ATOM 14859 C CA . ASN B 1 778 ? -23.641 -45.656 -10.359 1 89 778 ASN B CA 1
ATOM 14860 C C . ASN B 1 778 ? -24.594 -45.375 -11.516 1 89 778 ASN B C 1
ATOM 14862 O O . ASN B 1 778 ? -24.781 -46.219 -12.391 1 89 778 ASN B O 1
ATOM 14866 N N . GLU B 1 779 ? -25.188 -44.281 -11.438 1 94.5 779 GLU B N 1
ATOM 14867 C CA . GLU B 1 779 ? -26.016 -43.75 -12.523 1 94.5 779 GLU B CA 1
ATOM 14868 C C . GLU B 1 779 ? -25.438 -42.469 -13.102 1 94.5 779 GLU B C 1
ATOM 14870 O O . GLU B 1 779 ? -25.906 -41.375 -12.781 1 94.5 779 GLU B O 1
ATOM 14875 N N . PRO B 1 780 ? -24.609 -42.656 -13.992 1 95.75 780 PRO B N 1
ATOM 14876 C CA . PRO B 1 780 ? -23.703 -41.562 -14.352 1 95.75 780 PRO B CA 1
ATOM 14877 C C . PRO B 1 780 ? -24.422 -40.406 -15.039 1 95.75 780 PRO B C 1
ATOM 14879 O O . PRO B 1 780 ? -23.828 -39.344 -15.258 1 95.75 780 PRO B O 1
ATOM 14882 N N . TYR B 1 781 ? -25.688 -40.469 -15.406 1 97.69 781 TYR B N 1
ATOM 14883 C CA . TYR B 1 781 ? -26.422 -39.344 -16.031 1 97.69 781 TYR B CA 1
ATOM 14884 C C . TYR B 1 781 ? -27.438 -38.75 -15.07 1 97.69 781 TYR B C 1
ATOM 14886 O O . TYR B 1 781 ? -28.188 -37.844 -15.438 1 97.69 781 TYR B O 1
ATOM 14894 N N . LYS B 1 782 ? -27.469 -39.281 -13.852 1 97.69 782 LYS B N 1
ATOM 14895 C CA . LYS B 1 782 ? -28.328 -38.75 -12.797 1 97.69 782 LYS B CA 1
ATOM 14896 C C . LYS B 1 782 ? -27.594 -37.719 -11.938 1 97.69 782 LYS B C 1
ATOM 14898 O O . LYS B 1 782 ? -26.5 -38 -11.438 1 97.69 782 LYS B O 1
ATOM 14903 N N . VAL B 1 783 ? -28.25 -36.562 -11.766 1 98.12 783 VAL B N 1
ATOM 14904 C CA . VAL B 1 783 ? -27.641 -35.5 -10.969 1 98.12 783 VAL B CA 1
ATOM 14905 C C . VAL B 1 783 ? -27.547 -35.938 -9.508 1 98.12 783 VAL B C 1
ATOM 14907 O O . VAL B 1 783 ? -28.531 -36.375 -8.922 1 98.12 783 VAL B O 1
ATOM 14910 N N . ALA B 1 784 ? -26.344 -35.844 -8.977 1 96.69 784 ALA B N 1
ATOM 14911 C CA . ALA B 1 784 ? -26.125 -36.156 -7.566 1 96.69 784 ALA B CA 1
ATOM 14912 C C . ALA B 1 784 ? -26.25 -34.875 -6.719 1 96.69 784 ALA B C 1
ATOM 14914 O O . ALA B 1 784 ? -26.906 -34.906 -5.672 1 96.69 784 ALA B O 1
ATOM 14915 N N . SER B 1 785 ? -25.656 -33.812 -7.18 1 96.5 785 SER B N 1
ATOM 14916 C CA . SER B 1 785 ? -25.719 -32.562 -6.426 1 96.5 785 SER B CA 1
ATOM 14917 C C . SER B 1 785 ? -25.312 -31.375 -7.289 1 96.5 785 SER B C 1
ATOM 14919 O O . SER B 1 785 ? -24.797 -31.547 -8.391 1 96.5 785 SER B O 1
ATOM 14921 N N . VAL B 1 786 ? -25.594 -30.188 -6.797 1 97.19 786 VAL B N 1
ATOM 14922 C CA . VAL B 1 786 ? -25.109 -28.906 -7.336 1 97.19 786 VAL B CA 1
ATOM 14923 C C . VAL B 1 786 ? -24.141 -28.266 -6.352 1 97.19 786 VAL B C 1
ATOM 14925 O O . VAL B 1 786 ? -24.484 -28.031 -5.188 1 97.19 786 VAL B O 1
ATOM 14928 N N . ILE B 1 787 ? -22.984 -28.031 -6.832 1 96.69 787 ILE B N 1
ATOM 14929 C CA . ILE B 1 787 ? -21.938 -27.484 -5.957 1 96.69 787 ILE B CA 1
ATOM 14930 C C . ILE B 1 787 ? -22.266 -26.047 -5.605 1 96.69 787 ILE B C 1
ATOM 14932 O O . ILE B 1 787 ? -22.625 -25.25 -6.477 1 96.69 787 ILE B O 1
ATOM 14936 N N . LYS B 1 788 ? -22.031 -25.688 -4.371 1 94.31 788 LYS B N 1
ATOM 14937 C CA . LYS B 1 788 ? -22.312 -24.344 -3.883 1 94.31 788 LYS B CA 1
ATOM 14938 C C . LYS B 1 788 ? -21.453 -23.312 -4.598 1 94.31 788 LYS B C 1
ATOM 14940 O O . LYS B 1 788 ? -20.25 -23.5 -4.773 1 94.31 788 LYS B O 1
ATOM 14945 N N . ASN B 1 789 ? -22.078 -22.156 -5.039 1 92.94 789 ASN B N 1
ATOM 14946 C CA . ASN B 1 789 ? -21.438 -20.984 -5.66 1 92.94 789 ASN B CA 1
ATOM 14947 C C . ASN B 1 789 ? -20.875 -21.328 -7.039 1 92.94 789 ASN B C 1
ATOM 14949 O O . ASN B 1 789 ? -20.109 -20.547 -7.609 1 92.94 789 ASN B O 1
ATOM 14953 N N . SER B 1 790 ? -21.188 -22.594 -7.574 1 95.81 790 SER B N 1
ATOM 14954 C CA . SER B 1 790 ? -20.812 -22.922 -8.945 1 95.81 790 SER B CA 1
ATOM 14955 C C . SER B 1 790 ? -21.719 -22.234 -9.953 1 95.81 790 SER B C 1
ATOM 14957 O O . SER B 1 790 ? -22.641 -21.5 -9.57 1 95.81 790 SER B O 1
ATOM 14959 N N . LYS B 1 791 ? -21.422 -22.438 -11.227 1 95.62 791 LYS B N 1
ATOM 14960 C CA . LYS B 1 791 ? -22.219 -21.844 -12.289 1 95.62 791 LYS B CA 1
ATOM 14961 C C . LYS B 1 791 ? -23.656 -22.375 -12.258 1 95.62 791 LYS B C 1
ATOM 14963 O O . LYS B 1 791 ? -24.594 -21.656 -12.648 1 95.62 791 LYS B O 1
ATOM 14968 N N . ALA B 1 792 ? -23.906 -23.531 -11.727 1 96.94 792 ALA B N 1
ATOM 14969 C CA . ALA B 1 792 ? -25.234 -24.125 -11.664 1 96.94 792 ALA B CA 1
ATOM 14970 C C . ALA B 1 792 ? -26.016 -23.641 -10.445 1 96.94 792 ALA B C 1
ATOM 14972 O O . ALA B 1 792 ? -27.219 -23.859 -10.328 1 96.94 792 ALA B O 1
ATOM 14973 N N . ASP B 1 793 ? -25.328 -22.969 -9.586 1 95.88 793 ASP B N 1
ATOM 14974 C CA . ASP B 1 793 ? -25.953 -22.5 -8.352 1 95.88 793 ASP B CA 1
ATOM 14975 C C . ASP B 1 793 ? -26.422 -21.047 -8.492 1 95.88 793 ASP B C 1
ATOM 14977 O O . ASP B 1 793 ? -26.672 -20.375 -7.488 1 95.88 793 ASP B O 1
ATOM 14981 N N . HIS B 1 794 ? -26.656 -20.562 -9.633 1 95.12 794 HIS B N 1
ATOM 14982 C CA . HIS B 1 794 ? -27.125 -19.203 -9.859 1 95.12 794 HIS B CA 1
ATOM 14983 C C . HIS B 1 794 ? -28.656 -19.156 -9.844 1 95.12 794 HIS B C 1
ATOM 14985 O O . HIS B 1 794 ? -29.312 -20.172 -10.078 1 95.12 794 HIS B O 1
ATOM 14991 N N . LYS B 1 795 ? -29.125 -18 -9.57 1 93.56 795 LYS B N 1
ATOM 14992 C CA . LYS B 1 795 ? -30.562 -17.781 -9.562 1 93.56 795 LYS B CA 1
ATOM 14993 C C . LYS B 1 795 ? -31.188 -18.109 -10.914 1 93.56 795 LYS B C 1
ATOM 14995 O O . LYS B 1 795 ? -30.672 -17.703 -11.953 1 93.56 795 LYS B O 1
ATOM 15000 N N . GLY B 1 796 ? -32.25 -18.828 -10.891 1 91.81 796 GLY B N 1
ATOM 15001 C CA . GLY B 1 796 ? -32.969 -19.141 -12.109 1 91.81 796 GLY B CA 1
ATOM 15002 C C . GLY B 1 796 ? -32.594 -20.484 -12.695 1 91.81 796 GLY B C 1
ATOM 15003 O O . GLY B 1 796 ? -33.281 -21.016 -13.562 1 91.81 796 GLY B O 1
ATOM 15004 N N . ILE B 1 797 ? -31.516 -21.031 -12.266 1 94.44 797 ILE B N 1
ATOM 15005 C CA . ILE B 1 797 ? -31.094 -22.344 -12.727 1 94.44 797 ILE B CA 1
ATOM 15006 C C . ILE B 1 797 ? -31.656 -23.422 -11.797 1 94.44 797 ILE B C 1
ATOM 15008 O O . ILE B 1 797 ? -31.266 -23.5 -10.633 1 94.44 797 ILE B O 1
ATOM 15012 N N . ASN B 1 798 ? -32.469 -24.141 -12.312 1 94.12 798 ASN B N 1
ATOM 15013 C CA . ASN B 1 798 ? -33.188 -25.109 -11.492 1 94.12 798 ASN B CA 1
ATOM 15014 C C . ASN B 1 798 ? -32.75 -26.547 -11.828 1 94.12 798 ASN B C 1
ATOM 15016 O O . ASN B 1 798 ? -33.469 -27.25 -12.547 1 94.12 798 ASN B O 1
ATOM 15020 N N . VAL B 1 799 ? -31.641 -26.969 -11.414 1 96.94 799 VAL B N 1
ATOM 15021 C CA . VAL B 1 799 ? -31.156 -28.344 -11.453 1 96.94 799 VAL B CA 1
ATOM 15022 C C . VAL B 1 799 ? -31.25 -28.969 -10.062 1 96.94 799 VAL B C 1
ATOM 15024 O O . VAL B 1 799 ? -30.828 -28.375 -9.07 1 96.94 799 VAL B O 1
ATOM 15027 N N . GLN B 1 800 ? -31.766 -30.188 -9.984 1 96.56 800 GLN B N 1
ATOM 15028 C CA . GLN B 1 800 ? -31.969 -30.812 -8.688 1 96.56 800 GLN B CA 1
ATOM 15029 C C . GLN B 1 800 ? -31.391 -32.219 -8.664 1 96.56 800 GLN B C 1
ATOM 15031 O O . GLN B 1 800 ? -31.359 -32.906 -9.695 1 96.56 800 GLN B O 1
ATOM 15036 N N . PRO B 1 801 ? -30.969 -32.656 -7.441 1 96.94 801 PRO B N 1
ATOM 15037 C CA . PRO B 1 801 ? -30.594 -34.062 -7.328 1 96.94 801 PRO B CA 1
ATOM 15038 C C . PRO B 1 801 ? -31.703 -35.031 -7.781 1 96.94 801 PRO B C 1
ATOM 15040 O O . PRO B 1 801 ? -32.875 -34.812 -7.457 1 96.94 801 PRO B O 1
ATOM 15043 N N . GLY B 1 802 ? -31.312 -35.969 -8.562 1 97.12 802 GLY B N 1
ATOM 15044 C CA . GLY B 1 802 ? -32.281 -36.906 -9.07 1 97.12 802 GLY B CA 1
ATOM 15045 C C . GLY B 1 802 ? -32.656 -36.656 -10.516 1 97.12 802 GLY B C 1
ATOM 15046 O O . GLY B 1 802 ? -33.188 -37.531 -11.195 1 97.12 802 GLY B O 1
ATOM 15047 N N . ASP B 1 803 ? -32.406 -35.469 -11.016 1 98 803 ASP B N 1
ATOM 15048 C CA . ASP B 1 803 ? -32.625 -35.156 -12.43 1 98 803 ASP B CA 1
ATOM 15049 C C . ASP B 1 803 ? -31.766 -36.094 -13.312 1 98 803 ASP B C 1
ATOM 15051 O O . ASP B 1 803 ? -30.609 -36.344 -12.984 1 98 803 ASP B O 1
ATOM 15055 N N . LYS B 1 804 ? -32.344 -36.625 -14.352 1 98.06 804 LYS B N 1
ATOM 15056 C CA . LYS B 1 804 ? -31.578 -37.438 -15.281 1 98.06 804 LYS B CA 1
ATOM 15057 C C . LYS B 1 804 ? -31.281 -36.719 -16.578 1 98.06 804 LYS B C 1
ATOM 15059 O O . LYS B 1 804 ? -32.219 -36.281 -17.281 1 98.06 804 LYS B O 1
ATOM 15064 N N . LEU B 1 805 ? -30.109 -36.531 -16.906 1 98.38 805 LEU B N 1
ATOM 15065 C CA . LEU B 1 805 ? -29.703 -35.812 -18.125 1 98.38 805 LEU B CA 1
ATOM 15066 C C . LEU B 1 805 ? -30.109 -36.594 -19.375 1 98.38 805 LEU B C 1
ATOM 15068 O O . LEU B 1 805 ? -29.75 -37.75 -19.516 1 98.38 805 LEU B O 1
ATOM 15072 N N . THR B 1 806 ? -30.828 -35.938 -20.344 1 98 806 THR B N 1
ATOM 15073 C CA . THR B 1 806 ? -31.312 -36.656 -21.516 1 98 806 THR B CA 1
ATOM 15074 C C . THR B 1 806 ? -30.75 -36.031 -22.797 1 98 806 THR B C 1
ATOM 15076 O O . THR B 1 806 ? -30.703 -36.688 -23.844 1 98 806 THR B O 1
ATOM 15079 N N . ALA B 1 807 ? -30.375 -34.812 -22.719 1 97.31 807 ALA B N 1
ATOM 15080 C CA . ALA B 1 807 ? -29.797 -34.188 -23.906 1 97.31 807 ALA B CA 1
ATOM 15081 C C . ALA B 1 807 ? -28.859 -33.031 -23.516 1 97.31 807 ALA B C 1
ATOM 15083 O O . ALA B 1 807 ? -29.062 -32.375 -22.5 1 97.31 807 ALA B O 1
ATOM 15084 N N . VAL B 1 808 ? -27.859 -32.812 -24.234 1 97.19 808 VAL B N 1
ATOM 15085 C CA . VAL B 1 808 ? -26.938 -31.672 -24.141 1 97.19 808 VAL B CA 1
ATOM 15086 C C . VAL B 1 808 ? -26.922 -30.922 -25.484 1 97.19 808 VAL B C 1
ATOM 15088 O O . VAL B 1 808 ? -26.578 -31.5 -26.516 1 97.19 808 VAL B O 1
ATOM 15091 N N . ASP B 1 809 ? -27.328 -29.672 -25.453 1 94.06 809 ASP B N 1
ATOM 15092 C CA . ASP B 1 809 ? -27.422 -28.844 -26.656 1 94.06 809 ASP B CA 1
ATOM 15093 C C . ASP B 1 809 ? -28.266 -29.531 -27.719 1 94.06 809 ASP B C 1
ATOM 15095 O O . ASP B 1 809 ? -27.875 -29.594 -28.891 1 94.06 809 ASP B O 1
ATOM 15099 N N . GLY B 1 810 ? -29.281 -30.125 -27.266 1 92.94 810 GLY B N 1
ATOM 15100 C CA . GLY B 1 810 ? -30.234 -30.734 -28.188 1 92.94 810 GLY B CA 1
ATOM 15101 C C . GLY B 1 810 ? -29.828 -32.125 -28.641 1 92.94 810 GLY B C 1
ATOM 15102 O O . GLY B 1 810 ? -30.609 -32.844 -29.281 1 92.94 810 GLY B O 1
ATOM 15103 N N . VAL B 1 811 ? -28.672 -32.594 -28.359 1 96 811 VAL B N 1
ATOM 15104 C CA . VAL B 1 811 ? -28.203 -33.906 -28.734 1 96 811 VAL B CA 1
ATOM 15105 C C . VAL B 1 811 ? -28.594 -34.938 -27.656 1 96 811 VAL B C 1
ATOM 15107 O O . VAL B 1 811 ? -28.188 -34.812 -26.5 1 96 811 VAL B O 1
ATOM 15110 N N . THR B 1 812 ? -29.297 -35.906 -28.016 1 96.81 812 THR B N 1
ATOM 15111 C CA . THR B 1 812 ? -29.719 -36.938 -27.078 1 96.81 812 THR B CA 1
ATOM 15112 C C . THR B 1 812 ? -28.531 -37.75 -26.594 1 96.81 812 THR B C 1
ATOM 15114 O O . THR B 1 812 ? -27.672 -38.156 -27.375 1 96.81 812 THR B O 1
ATOM 15117 N N . VAL B 1 813 ? -28.516 -38.062 -25.344 1 97.5 813 VAL B N 1
ATOM 15118 C CA . VAL B 1 813 ? -27.375 -38.781 -24.781 1 97.5 813 VAL B CA 1
ATOM 15119 C C . VAL B 1 813 ? -27.594 -40.281 -24.891 1 97.5 813 VAL B C 1
ATOM 15121 O O . VAL B 1 813 ? -28.734 -40.75 -24.922 1 97.5 813 VAL B O 1
ATOM 15124 N N . ASP B 1 814 ? -26.5 -41 -25.062 1 96.06 814 ASP B N 1
ATOM 15125 C CA . ASP B 1 814 ? -26.438 -42.469 -24.953 1 96.06 814 ASP B CA 1
ATOM 15126 C C . ASP B 1 814 ? -25.766 -42.875 -23.641 1 96.06 814 ASP B C 1
ATOM 15128 O O . ASP B 1 814 ? -24.578 -42.625 -23.438 1 96.06 814 ASP B O 1
ATOM 15132 N N . GLU B 1 815 ? -26.438 -43.562 -22.797 1 92.25 815 GLU B N 1
ATOM 15133 C CA . GLU B 1 815 ? -25.969 -43.906 -21.469 1 92.25 815 GLU B CA 1
ATOM 15134 C C . GLU B 1 815 ? -24.766 -44.844 -21.531 1 92.25 815 GLU B C 1
ATOM 15136 O O . GLU B 1 815 ? -24.047 -45 -20.547 1 92.25 815 GLU B O 1
ATOM 15141 N N . LYS B 1 816 ? -24.547 -45.438 -22.656 1 93.19 816 LYS B N 1
ATOM 15142 C CA . LYS B 1 816 ? -23.406 -46.312 -22.828 1 93.19 816 LYS B CA 1
ATOM 15143 C C . LYS B 1 816 ? -22.156 -45.531 -23.203 1 93.19 816 LYS B C 1
ATOM 15145 O O . LYS B 1 816 ? -21.047 -46.062 -23.172 1 93.19 816 LYS B O 1
ATOM 15150 N N . GLN B 1 817 ? -22.406 -44.312 -23.516 1 94.62 817 GLN B N 1
ATOM 15151 C CA . GLN B 1 817 ? -21.312 -43.406 -23.859 1 94.62 817 GLN B CA 1
ATOM 15152 C C . GLN B 1 817 ? -20.781 -42.688 -22.625 1 94.62 817 GLN B C 1
ATOM 15154 O O . GLN B 1 817 ? -21.516 -42.469 -21.672 1 94.62 817 GLN B O 1
ATOM 15159 N N . ASP B 1 818 ? -19.469 -42.469 -22.562 1 96.75 818 ASP B N 1
ATOM 15160 C CA . ASP B 1 818 ? -18.922 -41.594 -21.531 1 96.75 818 ASP B CA 1
ATOM 15161 C C . ASP B 1 818 ? -19.625 -40.25 -21.516 1 96.75 818 ASP B C 1
ATOM 15163 O O . ASP B 1 818 ? -19.625 -39.531 -22.516 1 96.75 818 ASP B O 1
ATOM 15167 N N . ARG B 1 819 ? -20.203 -39.938 -20.406 1 97.25 819 ARG B N 1
ATOM 15168 C CA . ARG B 1 819 ? -20.984 -38.719 -20.281 1 97.25 819 ARG B CA 1
ATOM 15169 C C . ARG B 1 819 ? -20.156 -37.5 -20.703 1 97.25 819 ARG B C 1
ATOM 15171 O O . ARG B 1 819 ? -20.688 -36.562 -21.297 1 97.25 819 ARG B O 1
ATOM 15178 N N . ASN B 1 820 ? -18.875 -37.5 -20.438 1 96.88 820 ASN B N 1
ATOM 15179 C CA . ASN B 1 820 ? -18.016 -36.344 -20.719 1 96.88 820 ASN B CA 1
ATOM 15180 C C . ASN B 1 820 ? -17.906 -36.094 -22.219 1 96.88 820 ASN B C 1
ATOM 15182 O O . ASN B 1 820 ? -17.516 -35 -22.625 1 96.88 820 ASN B O 1
ATOM 15186 N N . TYR B 1 821 ? -18.219 -37.094 -23.047 1 96.31 821 TYR B N 1
ATOM 15187 C CA . TYR B 1 821 ? -18.219 -36.938 -24.5 1 96.31 821 TYR B CA 1
ATOM 15188 C C . TYR B 1 821 ? -19.094 -35.781 -24.938 1 96.31 821 TYR B C 1
ATOM 15190 O O . TYR B 1 821 ? -18.734 -35 -25.844 1 96.31 821 TYR B O 1
ATOM 15198 N N . TYR B 1 822 ? -20.141 -35.562 -24.266 1 96.25 822 TYR B N 1
ATOM 15199 C CA . TYR B 1 822 ? -21.125 -34.562 -24.656 1 96.25 822 TYR B CA 1
ATOM 15200 C C . TYR B 1 822 ? -20.734 -33.188 -24.125 1 96.25 822 TYR B C 1
ATOM 15202 O O . TYR B 1 822 ? -21.297 -32.188 -24.547 1 96.25 822 TYR B O 1
ATOM 15210 N N . PHE B 1 823 ? -19.797 -33.125 -23.219 1 96.94 823 PHE B N 1
ATOM 15211 C CA . PHE B 1 823 ? -19.391 -31.875 -22.609 1 96.94 823 PHE B CA 1
ATOM 15212 C C . PHE B 1 823 ? -18 -31.453 -23.078 1 96.94 823 PHE B C 1
ATOM 15214 O O . PHE B 1 823 ? -17.5 -30.406 -22.672 1 96.94 823 PHE B O 1
ATOM 15221 N N . THR B 1 824 ? -17.281 -32.25 -23.844 1 96.38 824 THR B N 1
ATOM 15222 C CA . THR B 1 824 ? -15.891 -32 -24.219 1 96.38 824 THR B CA 1
ATOM 15223 C C . THR B 1 824 ? -15.789 -31.641 -25.703 1 96.38 824 THR B C 1
ATOM 15225 O O . THR B 1 824 ? -16.25 -32.375 -26.562 1 96.38 824 THR B O 1
ATOM 15228 N N . LYS B 1 825 ? -15.25 -30.484 -25.953 1 93.38 825 LYS B N 1
ATOM 15229 C CA . LYS B 1 825 ? -15.102 -29.938 -27.312 1 93.38 825 LYS B CA 1
ATOM 15230 C C . LYS B 1 825 ? -13.734 -29.297 -27.5 1 93.38 825 LYS B C 1
ATOM 15232 O O . LYS B 1 825 ? -12.984 -29.125 -26.531 1 93.38 825 LYS B O 1
ATOM 15237 N N . PRO B 1 826 ? -13.344 -29.031 -28.766 1 89.81 826 PRO B N 1
ATOM 15238 C CA . PRO B 1 826 ? -12.055 -28.375 -29.016 1 89.81 826 PRO B CA 1
ATOM 15239 C C . PRO B 1 826 ? -11.984 -26.969 -28.422 1 89.81 826 PRO B C 1
ATOM 15241 O O . PRO B 1 826 ? -10.891 -26.438 -28.219 1 89.81 826 PRO B O 1
ATOM 15244 N N . SER B 1 827 ? -13.156 -26.344 -28.219 1 86.19 827 SER B N 1
ATOM 15245 C CA . SER B 1 827 ? -13.195 -25.047 -27.562 1 86.19 827 SER B CA 1
ATOM 15246 C C . SER B 1 827 ? -14.359 -24.969 -26.578 1 86.19 827 SER B C 1
ATOM 15248 O O . SER B 1 827 ? -15.32 -25.734 -26.672 1 86.19 827 SER B O 1
ATOM 15250 N N . LEU B 1 828 ? -14.172 -24.141 -25.562 1 86.25 828 LEU B N 1
ATOM 15251 C CA . LEU B 1 828 ? -15.234 -23.922 -24.594 1 86.25 828 LEU B CA 1
ATOM 15252 C C . LEU B 1 828 ? -16.344 -23.047 -25.188 1 86.25 828 LEU B C 1
ATOM 15254 O O . LEU B 1 828 ? -16.078 -21.953 -25.688 1 86.25 828 LEU B O 1
ATOM 15258 N N . ASP B 1 829 ? -17.484 -23.594 -25.141 1 89 829 ASP B N 1
ATOM 15259 C CA . ASP B 1 829 ? -18.641 -22.766 -25.5 1 89 829 ASP B CA 1
ATOM 15260 C C . ASP B 1 829 ? -19.016 -21.828 -24.359 1 89 829 ASP B C 1
ATOM 15262 O O . ASP B 1 829 ? -18.719 -22.094 -23.203 1 89 829 ASP B O 1
ATOM 15266 N N . ASN B 1 830 ? -19.641 -20.766 -24.812 1 88.5 830 ASN B N 1
ATOM 15267 C CA . ASN B 1 830 ? -20.016 -19.781 -23.812 1 88.5 830 ASN B CA 1
ATOM 15268 C C . ASN B 1 830 ? -21.328 -20.156 -23.125 1 88.5 830 ASN B C 1
ATOM 15270 O O . ASN B 1 830 ? -21.609 -19.672 -22.031 1 88.5 830 ASN B O 1
ATOM 15274 N N . GLU B 1 831 ? -22.156 -20.953 -23.781 1 93.56 831 GLU B N 1
ATOM 15275 C CA . GLU B 1 831 ? -23.469 -21.328 -23.281 1 93.56 831 GLU B CA 1
ATOM 15276 C C . GLU B 1 831 ? -23.797 -22.781 -23.609 1 93.56 831 GLU B C 1
ATOM 15278 O O . GLU B 1 831 ? -23.328 -23.312 -24.625 1 93.56 831 GLU B O 1
ATOM 15283 N N . LEU B 1 832 ? -24.5 -23.391 -22.672 1 94.5 832 LEU B N 1
ATOM 15284 C CA . LEU B 1 832 ? -24.984 -24.75 -22.859 1 94.5 832 LEU B CA 1
ATOM 15285 C C . LEU B 1 832 ? -26.469 -24.859 -22.5 1 94.5 832 LEU B C 1
ATOM 15287 O O . LEU B 1 832 ? -26.953 -24.156 -21.594 1 94.5 832 LEU B O 1
ATOM 15291 N N . THR B 1 833 ? -27.156 -25.672 -23.25 1 94.75 833 THR B N 1
ATOM 15292 C CA . THR B 1 833 ? -28.516 -26.047 -22.875 1 94.75 833 THR B CA 1
ATOM 15293 C C . THR B 1 833 ? -28.562 -27.516 -22.453 1 94.75 833 THR B C 1
ATOM 15295 O O . THR B 1 833 ? -28.156 -28.391 -23.203 1 94.75 833 THR B O 1
ATOM 15298 N N . LEU B 1 834 ? -29 -27.766 -21.266 1 97.5 834 LEU B N 1
ATOM 15299 C CA . LEU B 1 834 ? -29.156 -29.109 -20.734 1 97.5 834 LEU B CA 1
ATOM 15300 C C . LEU B 1 834 ? -30.625 -29.484 -20.594 1 97.5 834 LEU B C 1
ATOM 15302 O O . LEU B 1 834 ? -31.438 -28.656 -20.188 1 97.5 834 LEU B O 1
ATOM 15306 N N . THR B 1 835 ? -31 -30.656 -21.016 1 97.69 835 THR B N 1
ATOM 15307 C CA . THR B 1 835 ? -32.344 -31.172 -20.828 1 97.69 835 THR B CA 1
ATOM 15308 C C . THR B 1 835 ? -32.344 -32.344 -19.844 1 97.69 835 THR B C 1
ATOM 15310 O O . THR B 1 835 ? -31.562 -33.281 -20.016 1 97.69 835 THR B O 1
ATOM 15313 N N . PHE B 1 836 ? -33.125 -32.281 -18.844 1 98.12 836 PHE B N 1
ATOM 15314 C CA . PHE B 1 836 ? -33.219 -33.312 -17.828 1 98.12 836 PHE B CA 1
ATOM 15315 C C . PHE B 1 836 ? -34.625 -33.938 -17.844 1 98.12 836 PHE B C 1
ATOM 15317 O O . PHE B 1 836 ? -35.594 -33.281 -18.172 1 98.12 836 PHE B O 1
ATOM 15324 N N . ASP B 1 837 ? -34.719 -35.188 -17.531 1 97.69 837 ASP B N 1
ATOM 15325 C CA . ASP B 1 837 ? -35.969 -35.844 -17.172 1 97.69 837 ASP B CA 1
ATOM 15326 C C . ASP B 1 837 ? -36.188 -35.781 -15.656 1 97.69 837 ASP B C 1
ATOM 15328 O O . ASP B 1 837 ? -35.375 -36.312 -14.891 1 97.69 837 ASP B O 1
ATOM 15332 N N . ARG B 1 838 ? -37.125 -35.125 -15.195 1 93.81 838 ARG B N 1
ATOM 15333 C CA . ARG B 1 838 ? -37.531 -35.062 -13.797 1 93.81 838 ARG B CA 1
ATOM 15334 C C . ARG B 1 838 ? -38.938 -35.656 -13.609 1 93.81 838 ARG B C 1
ATOM 15336 O O . ARG B 1 838 ? -39.938 -35 -13.844 1 93.81 838 ARG B O 1
ATOM 15343 N N . LEU B 1 839 ? -38.906 -36.906 -13.227 1 95.06 839 LEU B N 1
ATOM 15344 C CA . LEU B 1 839 ? -40.125 -37.656 -12.984 1 95.06 839 LEU B CA 1
ATOM 15345 C C . LEU B 1 839 ? -41.031 -37.625 -14.227 1 95.06 839 LEU B C 1
ATOM 15347 O O . LEU B 1 839 ? -42.219 -37.344 -14.133 1 95.06 839 LEU B O 1
ATOM 15351 N N . GLY B 1 840 ? -40.5 -37.781 -15.281 1 94.12 840 GLY B N 1
ATOM 15352 C CA . GLY B 1 840 ? -41.219 -37.906 -16.516 1 94.12 840 GLY B CA 1
ATOM 15353 C C . GLY B 1 840 ? -41.406 -36.594 -17.25 1 94.12 840 GLY B C 1
ATOM 15354 O O . GLY B 1 840 ? -41.969 -36.562 -18.359 1 94.12 840 GLY B O 1
ATOM 15355 N N . LYS B 1 841 ? -41 -35.531 -16.641 1 96.25 841 LYS B N 1
ATOM 15356 C CA . LYS B 1 841 ? -41.125 -34.219 -17.266 1 96.25 841 LYS B CA 1
ATOM 15357 C C . LYS B 1 841 ? -39.781 -33.688 -17.719 1 96.25 841 LYS B C 1
ATOM 15359 O O . LYS B 1 841 ? -38.781 -33.844 -17.016 1 96.25 841 LYS B O 1
ATOM 15364 N N . ASN B 1 842 ? -39.812 -33.094 -18.891 1 95.38 842 ASN B N 1
ATOM 15365 C CA . ASN B 1 842 ? -38.594 -32.469 -19.406 1 95.38 842 ASN B CA 1
ATOM 15366 C C . ASN B 1 842 ? -38.312 -31.109 -18.766 1 95.38 842 ASN B C 1
ATOM 15368 O O . ASN B 1 842 ? -39.25 -30.281 -18.656 1 95.38 842 ASN B O 1
ATOM 15372 N N . VAL B 1 843 ? -37.188 -30.938 -18.328 1 96.31 843 VAL B N 1
ATOM 15373 C CA . VAL B 1 843 ? -36.719 -29.672 -17.75 1 96.31 843 VAL B CA 1
ATOM 15374 C C . VAL B 1 843 ? -35.531 -29.172 -18.547 1 96.31 843 VAL B C 1
ATOM 15376 O O . VAL B 1 843 ? -34.5 -29.828 -18.594 1 96.31 843 VAL B O 1
ATOM 15379 N N . ASP B 1 844 ? -35.625 -28 -19.156 1 94.38 844 ASP B N 1
ATOM 15380 C CA . ASP B 1 844 ? -34.531 -27.375 -19.891 1 94.38 844 ASP B CA 1
ATOM 15381 C C . ASP B 1 844 ? -33.844 -26.281 -19.047 1 94.38 844 ASP B C 1
ATOM 15383 O O . ASP B 1 844 ? -34.531 -25.484 -18.406 1 94.38 844 ASP B O 1
ATOM 15387 N N . VAL B 1 845 ? -32.594 -26.406 -19.031 1 94.94 845 VAL B N 1
ATOM 15388 C CA . VAL B 1 845 ? -31.828 -25.438 -18.281 1 94.94 845 VAL B CA 1
ATOM 15389 C C . VAL B 1 845 ? -30.719 -24.859 -19.141 1 94.94 845 VAL B C 1
ATOM 15391 O O . VAL B 1 845 ? -30.031 -25.594 -19.844 1 94.94 845 VAL B O 1
ATOM 15394 N N . LYS B 1 846 ? -30.516 -23.484 -19.203 1 94.38 846 LYS B N 1
ATOM 15395 C CA . LYS B 1 846 ? -29.375 -22.828 -19.812 1 94.38 846 LYS B CA 1
ATOM 15396 C C . LYS B 1 846 ? -28.312 -22.5 -18.75 1 94.38 846 LYS B C 1
ATOM 15398 O O . LYS B 1 846 ? -28.641 -22.016 -17.672 1 94.38 846 LYS B O 1
ATOM 15403 N N . ILE B 1 847 ? -27.109 -22.797 -19.094 1 95.25 847 ILE B N 1
ATOM 15404 C CA . ILE B 1 847 ? -26.047 -22.609 -18.109 1 95.25 847 ILE B CA 1
ATOM 15405 C C . ILE B 1 847 ? -24.797 -22.078 -18.797 1 95.25 847 ILE B C 1
ATOM 15407 O O . ILE B 1 847 ? -24.5 -22.438 -19.938 1 95.25 847 ILE B O 1
ATOM 15411 N N . HIS B 1 848 ? -24.094 -21.141 -18.219 1 94.94 848 HIS B N 1
ATOM 15412 C CA . HIS B 1 848 ? -22.734 -20.797 -18.609 1 94.94 848 HIS B CA 1
ATOM 15413 C C . HIS B 1 848 ? -21.734 -21.812 -18.062 1 94.94 848 HIS B C 1
ATOM 15415 O O . HIS B 1 848 ? -21.578 -21.938 -16.844 1 94.94 848 HIS B O 1
ATOM 15421 N N . PRO B 1 849 ? -21.094 -22.516 -18.938 1 95.38 849 PRO B N 1
ATOM 15422 C CA . PRO B 1 849 ? -20.125 -23.5 -18.422 1 95.38 849 PRO B CA 1
ATOM 15423 C C . PRO B 1 849 ? -18.891 -22.844 -17.797 1 95.38 849 PRO B C 1
ATOM 15425 O O . PRO B 1 849 ? -18.719 -21.625 -17.906 1 95.38 849 PRO B O 1
ATOM 15428 N N . GLU B 1 850 ? -18.156 -23.609 -17.047 1 94.69 850 GLU B N 1
ATOM 15429 C CA . GLU B 1 850 ? -16.891 -23.188 -16.469 1 94.69 850 GLU B CA 1
ATOM 15430 C C . GLU B 1 850 ? -15.781 -24.188 -16.797 1 94.69 850 GLU B C 1
ATOM 15432 O O . GLU B 1 850 ? -16.047 -25.266 -17.328 1 94.69 850 GLU B O 1
ATOM 15437 N N . SER B 1 851 ? -14.562 -23.859 -16.562 1 95.31 851 SER B N 1
ATOM 15438 C CA . SER B 1 851 ? -13.414 -24.703 -16.875 1 95.31 851 SER B CA 1
ATOM 15439 C C . SER B 1 851 ? -13.297 -25.859 -15.875 1 95.31 851 SER B C 1
ATOM 15441 O O . SER B 1 851 ? -13.898 -25.812 -14.797 1 95.31 851 SER B O 1
ATOM 15443 N N . SER B 1 852 ? -12.578 -26.844 -16.25 1 95.5 852 SER B N 1
ATOM 15444 C CA . SER B 1 852 ? -12.289 -27.953 -15.336 1 95.5 852 SER B CA 1
ATOM 15445 C C . SER B 1 852 ? -11.523 -27.469 -14.109 1 95.5 852 SER B C 1
ATOM 15447 O O . SER B 1 852 ? -11.703 -28 -13.016 1 95.5 852 SER B O 1
ATOM 15449 N N . ALA B 1 853 ? -10.703 -26.484 -14.32 1 95.25 853 ALA B N 1
ATOM 15450 C CA . ALA B 1 853 ? -9.984 -25.906 -13.195 1 95.25 853 ALA B CA 1
ATOM 15451 C C . ALA B 1 853 ? -10.945 -25.234 -12.227 1 95.25 853 ALA B C 1
ATOM 15453 O O . ALA B 1 853 ? -10.781 -25.328 -11.008 1 95.25 853 ALA B O 1
ATOM 15454 N N . ASP B 1 854 ? -11.945 -24.578 -12.773 1 95.44 854 ASP B N 1
ATOM 15455 C CA . ASP B 1 854 ? -12.945 -23.922 -11.938 1 95.44 854 ASP B CA 1
ATOM 15456 C C . ASP B 1 854 ? -13.727 -24.938 -11.117 1 95.44 854 ASP B C 1
ATOM 15458 O O . ASP B 1 854 ? -13.992 -24.719 -9.93 1 95.44 854 ASP B O 1
ATOM 15462 N N . LEU B 1 855 ? -14.133 -25.984 -11.758 1 96.38 855 LEU B N 1
ATOM 15463 C CA . LEU B 1 855 ? -14.867 -27.031 -11.047 1 96.38 855 LEU B CA 1
ATOM 15464 C C . LEU B 1 855 ? -14.039 -27.578 -9.891 1 96.38 855 LEU B C 1
ATOM 15466 O O . LEU B 1 855 ? -14.555 -27.781 -8.789 1 96.38 855 LEU B O 1
ATOM 15470 N N . LYS B 1 856 ? -12.805 -27.906 -10.164 1 96.5 856 LYS B N 1
ATOM 15471 C CA . LYS B 1 856 ? -11.93 -28.391 -9.102 1 96.5 856 LYS B CA 1
ATOM 15472 C C . LYS B 1 856 ? -11.82 -27.375 -7.969 1 96.5 856 LYS B C 1
ATOM 15474 O O . LYS B 1 856 ? -11.797 -27.75 -6.797 1 96.5 856 LYS B O 1
ATOM 15479 N N . GLY B 1 857 ? -11.727 -26.141 -8.375 1 96.31 857 GLY B N 1
ATOM 15480 C CA . GLY B 1 857 ? -11.727 -25.078 -7.375 1 96.31 857 GLY B CA 1
ATOM 15481 C C . GLY B 1 857 ? -12.984 -25.062 -6.527 1 96.31 857 GLY B C 1
ATOM 15482 O O . GLY B 1 857 ? -12.914 -24.891 -5.309 1 96.31 857 GLY B O 1
ATOM 15483 N N . ASP B 1 858 ? -14.141 -25.25 -7.133 1 97 858 ASP B N 1
ATOM 15484 C CA . ASP B 1 858 ? -15.414 -25.312 -6.418 1 97 858 ASP B CA 1
ATOM 15485 C C . ASP B 1 858 ? -15.43 -26.469 -5.426 1 97 858 ASP B C 1
ATOM 15487 O O . ASP B 1 858 ? -15.898 -26.328 -4.297 1 97 858 ASP B O 1
ATOM 15491 N N . LEU B 1 859 ? -14.961 -27.578 -5.926 1 96.88 859 LEU B N 1
ATOM 15492 C CA . LEU B 1 859 ? -14.93 -28.766 -5.07 1 96.88 859 LEU B CA 1
ATOM 15493 C C . LEU B 1 859 ? -13.977 -28.562 -3.896 1 96.88 859 LEU B C 1
ATOM 15495 O O . LEU B 1 859 ? -14.266 -28.984 -2.775 1 96.88 859 LEU B O 1
ATOM 15499 N N . TYR B 1 860 ? -12.828 -27.953 -4.125 1 97.31 860 TYR B N 1
ATOM 15500 C CA . TYR B 1 860 ? -11.898 -27.578 -3.068 1 97.31 860 TYR B CA 1
ATOM 15501 C C . TYR B 1 860 ? -12.562 -26.656 -2.057 1 97.31 860 TYR B C 1
ATOM 15503 O O . TYR B 1 860 ? -12.469 -26.875 -0.847 1 97.31 860 TYR B O 1
ATOM 15511 N N . ASP B 1 861 ? -13.242 -25.656 -2.508 1 96.69 861 ASP B N 1
ATOM 15512 C CA . ASP B 1 861 ? -13.938 -24.719 -1.644 1 96.69 861 ASP B CA 1
ATOM 15513 C C . ASP B 1 861 ? -15.008 -25.422 -0.814 1 96.69 861 ASP B C 1
ATOM 15515 O O . ASP B 1 861 ? -15.25 -25.047 0.338 1 96.69 861 ASP B O 1
ATOM 15519 N N . GLN B 1 862 ? -15.703 -26.328 -1.428 1 96.12 862 GLN B N 1
ATOM 15520 C CA . GLN B 1 862 ? -16.703 -27.109 -0.694 1 96.12 862 GLN B CA 1
ATOM 15521 C C . GLN B 1 862 ? -16.062 -27.844 0.483 1 96.12 862 GLN B C 1
ATOM 15523 O O . GLN B 1 862 ? -16.641 -27.906 1.569 1 96.12 862 GLN B O 1
ATOM 15528 N N . TRP B 1 863 ? -14.875 -28.438 0.236 1 97 863 TRP B N 1
ATOM 15529 C CA . TRP B 1 863 ? -14.148 -29.094 1.321 1 97 863 TRP B CA 1
ATOM 15530 C C . TRP B 1 863 ? -13.844 -28.094 2.439 1 97 863 TRP B C 1
ATOM 15532 O O . TRP B 1 863 ? -14.039 -28.406 3.619 1 97 863 TRP B O 1
ATOM 15542 N N . ILE B 1 864 ? -13.398 -26.906 2.164 1 97.56 864 ILE B N 1
ATOM 15543 C CA . ILE B 1 864 ? -13.094 -25.844 3.133 1 97.56 864 ILE B CA 1
ATOM 15544 C C . ILE B 1 864 ? -14.359 -25.469 3.895 1 97.56 864 ILE B C 1
ATOM 15546 O O . ILE B 1 864 ? -14.344 -25.344 5.121 1 97.56 864 ILE B O 1
ATOM 15550 N N . ASP B 1 865 ? -15.461 -25.266 3.145 1 96.31 865 ASP B N 1
ATOM 15551 C CA . ASP B 1 865 ? -16.734 -24.875 3.75 1 96.31 865 ASP B CA 1
ATOM 15552 C C . ASP B 1 865 ? -17.203 -25.938 4.738 1 96.31 865 ASP B C 1
ATOM 15554 O O . ASP B 1 865 ? -17.75 -25.609 5.793 1 96.31 865 ASP B O 1
ATOM 15558 N N . ASN B 1 866 ? -17.047 -27.172 4.348 1 96.69 866 ASN B N 1
ATOM 15559 C CA . ASN B 1 866 ? -17.422 -28.266 5.246 1 96.69 866 ASN B CA 1
ATOM 15560 C C . ASN B 1 866 ? -16.609 -28.219 6.539 1 96.69 866 ASN B C 1
ATOM 15562 O O . ASN B 1 866 ? -17.156 -28.453 7.621 1 96.69 866 ASN B O 1
ATOM 15566 N N . ASN B 1 867 ? -15.281 -27.984 6.426 1 98.12 867 ASN B N 1
ATOM 15567 C CA . ASN B 1 867 ? -14.445 -27.828 7.613 1 98.12 867 ASN B CA 1
ATOM 15568 C C . ASN B 1 867 ? -14.922 -26.672 8.477 1 98.12 867 ASN B C 1
ATOM 15570 O O . ASN B 1 867 ? -14.992 -26.781 9.703 1 98.12 867 ASN B O 1
ATOM 15574 N N . ARG B 1 868 ? -15.188 -25.562 7.875 1 97.25 868 ARG B N 1
ATOM 15575 C CA . ARG B 1 868 ? -15.672 -24.391 8.586 1 97.25 868 ARG B CA 1
ATOM 15576 C C . ARG B 1 868 ? -16.953 -24.703 9.352 1 97.25 868 ARG B C 1
ATOM 15578 O O . ARG B 1 868 ? -17.109 -24.297 10.508 1 97.25 868 ARG B O 1
ATOM 15585 N N . LYS B 1 869 ? -17.906 -25.359 8.719 1 97 869 LYS B N 1
ATOM 15586 C CA . LYS B 1 869 ? -19.156 -25.766 9.352 1 97 869 LYS B CA 1
ATOM 15587 C C . LYS B 1 869 ? -18.906 -26.672 10.539 1 97 869 LYS B C 1
ATOM 15589 O O . LYS B 1 869 ? -19.547 -26.547 11.586 1 97 869 LYS B O 1
ATOM 15594 N N . GLU B 1 870 ? -17.984 -27.609 10.32 1 98 870 GLU B N 1
ATOM 15595 C CA . GLU B 1 870 ? -17.641 -28.531 11.398 1 98 870 GLU B CA 1
ATOM 15596 C C . GLU B 1 870 ? -17.078 -27.781 12.602 1 98 870 GLU B C 1
ATOM 15598 O O . GLU B 1 870 ? -17.484 -28.016 13.742 1 98 870 GLU B O 1
ATOM 15603 N N . VAL B 1 871 ? -16.125 -26.859 12.398 1 98.56 871 VAL B N 1
ATOM 15604 C CA . VAL B 1 871 ? -15.531 -26.062 13.469 1 98.56 871 VAL B CA 1
ATOM 15605 C C . VAL B 1 871 ? -16.609 -25.234 14.164 1 98.56 871 VAL B C 1
ATOM 15607 O O . VAL B 1 871 ? -16.672 -25.188 15.391 1 98.56 871 VAL B O 1
ATOM 15610 N N . THR B 1 872 ? -17.5 -24.578 13.344 1 97.81 872 THR B N 1
ATOM 15611 C CA . THR B 1 872 ? -18.578 -23.75 13.875 1 97.81 872 THR B CA 1
ATOM 15612 C C . THR B 1 872 ? -19.5 -24.578 14.773 1 97.81 872 THR B C 1
ATOM 15614 O O . THR B 1 872 ? -19.812 -24.172 15.898 1 97.81 872 THR B O 1
ATOM 15617 N N . THR B 1 873 ? -19.875 -25.766 14.312 1 98.06 873 THR B N 1
ATOM 15618 C CA . THR B 1 873 ? -20.797 -26.625 15.031 1 98.06 873 THR B CA 1
ATOM 15619 C C . THR B 1 873 ? -20.156 -27.172 16.312 1 98.06 873 THR B C 1
ATOM 15621 O O . THR B 1 873 ? -20.734 -27.047 17.391 1 98.06 873 THR B O 1
ATOM 15624 N N . LYS B 1 874 ? -18.969 -27.672 16.234 1 98.12 874 LYS B N 1
ATOM 15625 C CA . LYS B 1 874 ? -18.328 -28.344 17.344 1 98.12 874 LYS B CA 1
ATOM 15626 C C . LYS B 1 874 ? -17.844 -27.344 18.391 1 98.12 874 LYS B C 1
ATOM 15628 O O . LYS B 1 874 ? -17.609 -27.703 19.547 1 98.12 874 LYS B O 1
ATOM 15633 N N . SER B 1 875 ? -17.625 -26.109 18.031 1 98.06 875 SER B N 1
ATOM 15634 C CA . SER B 1 875 ? -17.141 -25.109 18.969 1 98.06 875 SER B CA 1
ATOM 15635 C C . SER B 1 875 ? -18.25 -24.188 19.438 1 98.06 875 SER B C 1
ATOM 15637 O O . SER B 1 875 ? -18.016 -23.234 20.203 1 98.06 875 SER B O 1
ATOM 15639 N N . ASN B 1 876 ? -19.547 -24.391 18.953 1 97.31 876 ASN B N 1
ATOM 15640 C CA . ASN B 1 876 ? -20.656 -23.484 19.203 1 97.31 876 ASN B CA 1
ATOM 15641 C C . ASN B 1 876 ? -20.344 -22.062 18.719 1 97.31 876 ASN B C 1
ATOM 15643 O O . ASN B 1 876 ? -20.562 -21.094 19.453 1 97.31 876 ASN B O 1
ATOM 15647 N N . ASN B 1 877 ? -19.688 -22.031 17.578 1 97.19 877 ASN B N 1
ATOM 15648 C CA . ASN B 1 877 ? -19.406 -20.812 16.844 1 97.19 877 ASN B CA 1
ATOM 15649 C C . ASN B 1 877 ? -18.406 -19.938 17.578 1 97.19 877 ASN B C 1
ATOM 15651 O O . ASN B 1 877 ? -18.422 -18.703 17.438 1 97.19 877 ASN B O 1
ATOM 15655 N N . ARG B 1 878 ? -17.453 -20.484 18.406 1 97.88 878 ARG B N 1
ATOM 15656 C CA . ARG B 1 878 ? -16.5 -19.719 19.188 1 97.88 878 ARG B CA 1
ATOM 15657 C C . ARG B 1 878 ? -15.141 -19.656 18.484 1 97.88 878 ARG B C 1
ATOM 15659 O O . ARG B 1 878 ? -14.305 -18.812 18.812 1 97.88 878 ARG B O 1
ATOM 15666 N N . ILE B 1 879 ? -14.875 -20.578 17.578 1 98.5 879 ILE B N 1
ATOM 15667 C CA . ILE B 1 879 ? -13.578 -20.672 16.922 1 98.5 879 ILE B CA 1
ATOM 15668 C C . ILE B 1 879 ? -13.719 -20.281 15.453 1 98.5 879 ILE B C 1
ATOM 15670 O O . ILE B 1 879 ? -14.609 -20.781 14.758 1 98.5 879 ILE B O 1
ATOM 15674 N N . ALA B 1 880 ? -12.914 -19.328 14.969 1 97.94 880 ALA B N 1
ATOM 15675 C CA . ALA B 1 880 ? -12.836 -19.016 13.539 1 97.94 880 ALA B CA 1
ATOM 15676 C C . ALA B 1 880 ? -11.969 -20.047 12.812 1 97.94 880 ALA B C 1
ATOM 15678 O O . ALA B 1 880 ? -10.977 -20.531 13.367 1 97.94 880 ALA B O 1
ATOM 15679 N N . TYR B 1 881 ? -12.359 -20.422 11.625 1 98.38 881 TYR B N 1
ATOM 15680 C CA . TYR B 1 881 ? -11.594 -21.297 10.75 1 98.38 881 TYR B CA 1
ATOM 15681 C C . TYR B 1 881 ? -11.148 -20.562 9.492 1 98.38 881 TYR B C 1
ATOM 15683 O O . TYR B 1 881 ? -11.984 -20.094 8.711 1 98.38 881 TYR B O 1
ATOM 15691 N N . ALA B 1 882 ? -9.867 -20.406 9.336 1 98 882 ALA B N 1
ATOM 15692 C CA . ALA B 1 882 ? -9.297 -19.828 8.133 1 98 882 ALA B CA 1
ATOM 15693 C C . ALA B 1 882 ? -8.391 -20.812 7.41 1 98 882 ALA B C 1
ATOM 15695 O O . ALA B 1 882 ? -7.641 -21.562 8.047 1 98 882 ALA B O 1
ATOM 15696 N N . TYR B 1 883 ? -8.516 -20.859 6.109 1 98.38 883 TYR B N 1
ATOM 15697 C CA . TYR B 1 883 ? -7.746 -21.797 5.285 1 98.38 883 TYR B CA 1
ATOM 15698 C C . TYR B 1 883 ? -6.969 -21.047 4.211 1 98.38 883 TYR B C 1
ATOM 15700 O O . TYR B 1 883 ? -7.504 -20.141 3.559 1 98.38 883 TYR B O 1
ATOM 15708 N N . MET B 1 884 ? -5.719 -21.375 4.047 1 98.38 884 MET B N 1
ATOM 15709 C CA . MET B 1 884 ? -4.918 -20.859 2.938 1 98.38 884 MET B CA 1
ATOM 15710 C C . MET B 1 884 ? -4.496 -21.984 2.004 1 98.38 884 MET B C 1
ATOM 15712 O O . MET B 1 884 ? -3.693 -22.844 2.381 1 98.38 884 MET B O 1
ATOM 15716 N N . LYS B 1 885 ? -4.98 -21.969 0.738 1 98.06 885 LYS B N 1
ATOM 15717 C CA . LYS B 1 885 ? -4.664 -22.984 -0.26 1 98.06 885 LYS B CA 1
ATOM 15718 C C . LYS B 1 885 ? -3.184 -22.953 -0.628 1 98.06 885 LYS B C 1
ATOM 15720 O O . LYS B 1 885 ? -2.594 -23.984 -0.948 1 98.06 885 LYS B O 1
ATOM 15725 N N . ASP B 1 886 ? -2.67 -21.828 -0.707 1 98.31 886 ASP B N 1
ATOM 15726 C CA . ASP B 1 886 ? -1.277 -21.531 -1.034 1 98.31 886 ASP B CA 1
ATOM 15727 C C . ASP B 1 886 ? -0.797 -20.281 -0.312 1 98.31 886 ASP B C 1
ATOM 15729 O O . ASP B 1 886 ? -1.428 -19.828 0.646 1 98.31 886 ASP B O 1
ATOM 15733 N N . MET B 1 887 ? 0.33 -19.859 -0.622 1 98.06 887 MET B N 1
ATOM 15734 C CA . MET B 1 887 ? 0.904 -18.656 0.002 1 98.06 887 MET B CA 1
ATOM 15735 C C . MET B 1 887 ? 1.132 -17.562 -1.028 1 98.06 887 MET B C 1
ATOM 15737 O O . MET B 1 887 ? 2.164 -16.891 -1.007 1 98.06 887 MET B O 1
ATOM 15741 N N . GLY B 1 888 ? 0.267 -17.5 -2.043 1 96.94 888 GLY B N 1
ATOM 15742 C CA . GLY B 1 888 ? 0.329 -16.422 -3.023 1 96.94 888 GLY B CA 1
ATOM 15743 C C . GLY B 1 888 ? -0.458 -15.195 -2.613 1 96.94 888 GLY B C 1
ATOM 15744 O O . GLY B 1 888 ? -1.085 -15.18 -1.553 1 96.94 888 GLY B O 1
ATOM 15745 N N . GLY B 1 889 ? -0.464 -14.18 -3.414 1 94.75 889 GLY B N 1
ATOM 15746 C CA . GLY B 1 889 ? -1.138 -12.93 -3.127 1 94.75 889 GLY B CA 1
ATOM 15747 C C . GLY B 1 889 ? -2.637 -13.078 -2.947 1 94.75 889 GLY B C 1
ATOM 15748 O O . GLY B 1 889 ? -3.227 -12.461 -2.061 1 94.75 889 GLY B O 1
ATOM 15749 N N . ASP B 1 890 ? -3.277 -13.867 -3.77 1 95.62 890 ASP B N 1
ATOM 15750 C CA . ASP B 1 890 ? -4.719 -14.086 -3.666 1 95.62 890 ASP B CA 1
ATOM 15751 C C . ASP B 1 890 ? -5.074 -14.781 -2.357 1 95.62 890 ASP B C 1
ATOM 15753 O O . ASP B 1 890 ? -6.082 -14.453 -1.726 1 95.62 890 ASP B O 1
ATOM 15757 N N . ALA B 1 891 ? -4.242 -15.781 -2.037 1 97.38 891 ALA B N 1
ATOM 15758 C CA . ALA B 1 891 ? -4.469 -16.469 -0.771 1 97.38 891 ALA B CA 1
ATOM 15759 C C . ALA B 1 891 ? -4.293 -15.523 0.411 1 97.38 891 ALA B C 1
ATOM 15761 O O . ALA B 1 891 ? -5.031 -15.609 1.395 1 97.38 891 ALA B O 1
ATOM 15762 N N . LEU B 1 892 ? -3.289 -14.609 0.355 1 97.25 892 LEU B N 1
ATOM 15763 C CA . LEU B 1 892 ? -3.102 -13.602 1.396 1 97.25 892 LEU B CA 1
ATOM 15764 C C . LEU B 1 892 ? -4.34 -12.727 1.528 1 97.25 892 LEU B C 1
ATOM 15766 O O . LEU B 1 892 ? -4.789 -12.438 2.643 1 97.25 892 LEU B O 1
ATOM 15770 N N . GLU B 1 893 ? -4.852 -12.273 0.384 1 95.56 893 GLU B N 1
ATOM 15771 C CA . GLU B 1 893 ? -6.055 -11.445 0.402 1 95.56 893 GLU B CA 1
ATOM 15772 C C . GLU B 1 893 ? -7.219 -12.172 1.071 1 95.56 893 GLU B C 1
ATOM 15774 O O . GLU B 1 893 ? -7.926 -11.586 1.896 1 95.56 893 GLU B O 1
ATOM 15779 N N . THR B 1 894 ? -7.422 -13.422 0.693 1 96.31 894 THR B N 1
ATOM 15780 C CA . THR B 1 894 ? -8.477 -14.234 1.3 1 96.31 894 THR B CA 1
ATOM 15781 C C . THR B 1 894 ? -8.242 -14.383 2.801 1 96.31 894 THR B C 1
ATOM 15783 O O . THR B 1 894 ? -9.188 -14.297 3.59 1 96.31 894 THR B O 1
ATOM 15786 N N . PHE B 1 895 ? -7.039 -14.594 3.189 1 97.62 895 PHE B N 1
ATOM 15787 C CA . PHE B 1 895 ? -6.672 -14.664 4.598 1 97.62 895 PHE B CA 1
ATOM 15788 C C . PHE B 1 895 ? -7.062 -13.391 5.332 1 97.62 895 PHE B C 1
ATOM 15790 O O . PHE B 1 895 ? -7.711 -13.445 6.379 1 97.62 895 PHE B O 1
ATOM 15797 N N . LEU B 1 896 ? -6.656 -12.281 4.789 1 97.5 896 LEU B N 1
ATOM 15798 C CA . LEU B 1 896 ? -6.949 -11 5.418 1 97.5 896 LEU B CA 1
ATOM 15799 C C . LEU B 1 896 ? -8.453 -10.766 5.496 1 97.5 896 LEU B C 1
ATOM 15801 O O . LEU B 1 896 ? -8.953 -10.234 6.492 1 97.5 896 LEU B O 1
ATOM 15805 N N . GLU B 1 897 ? -9.188 -11.117 4.457 1 95.94 897 GLU B N 1
ATOM 15806 C CA . GLU B 1 897 ? -10.641 -11 4.465 1 95.94 897 GLU B CA 1
ATOM 15807 C C . GLU B 1 897 ? -11.25 -11.844 5.582 1 95.94 897 GLU B C 1
ATOM 15809 O O . GLU B 1 897 ? -12.188 -11.406 6.258 1 95.94 897 GLU B O 1
ATOM 15814 N N . ASP B 1 898 ? -10.711 -13.055 5.797 1 96 898 ASP B N 1
ATOM 15815 C CA . ASP B 1 898 ? -11.203 -13.914 6.871 1 96 898 ASP B CA 1
ATOM 15816 C C . ASP B 1 898 ? -10.922 -13.297 8.242 1 96 898 ASP B C 1
ATOM 15818 O O . ASP B 1 898 ? -11.742 -13.414 9.156 1 96 898 ASP B O 1
ATOM 15822 N N . MET B 1 899 ? -9.797 -12.656 8.32 1 96.19 899 MET B N 1
ATOM 15823 C CA . MET B 1 899 ? -9.398 -12.07 9.594 1 96.19 899 MET B CA 1
ATOM 15824 C C . MET B 1 899 ? -10.328 -10.922 9.977 1 96.19 899 MET B C 1
ATOM 15826 O O . MET B 1 899 ? -10.688 -10.773 11.148 1 96.19 899 MET B O 1
ATOM 15830 N N . VAL B 1 900 ? -10.797 -10.148 8.984 1 92.5 900 VAL B N 1
ATOM 15831 C CA . VAL B 1 900 ? -11.57 -8.961 9.312 1 92.5 900 VAL B CA 1
ATOM 15832 C C . VAL B 1 900 ? -13.055 -9.305 9.367 1 92.5 900 VAL B C 1
ATOM 15834 O O . VAL B 1 900 ? -13.859 -8.547 9.922 1 92.5 900 VAL B O 1
ATOM 15837 N N . ASP B 1 901 ? -13.445 -10.383 8.734 1 89.75 901 ASP B N 1
ATOM 15838 C CA . ASP B 1 901 ? -14.852 -10.766 8.648 1 89.75 901 ASP B CA 1
ATOM 15839 C C . ASP B 1 901 ? -15.266 -11.617 9.844 1 89.75 901 ASP B C 1
ATOM 15841 O O . ASP B 1 901 ? -16.156 -11.234 10.609 1 89.75 901 ASP B O 1
ATOM 15845 N N . ASP B 1 902 ? -14.586 -12.664 10.078 1 88.62 902 ASP B N 1
ATOM 15846 C CA . ASP B 1 902 ? -15.062 -13.656 11.039 1 88.62 902 ASP B CA 1
ATOM 15847 C C . ASP B 1 902 ? -14.109 -13.773 12.234 1 88.62 902 ASP B C 1
ATOM 15849 O O . ASP B 1 902 ? -14.547 -13.812 13.383 1 88.62 902 ASP B O 1
ATOM 15853 N N . ALA B 1 903 ? -12.875 -13.742 12.031 1 91.62 903 ALA B N 1
ATOM 15854 C CA . ALA B 1 903 ? -11.891 -14.102 13.047 1 91.62 903 ALA B CA 1
ATOM 15855 C C . ALA B 1 903 ? -11.914 -13.117 14.211 1 91.62 903 ALA B C 1
ATOM 15857 O O . ALA B 1 903 ? -11.828 -13.516 15.375 1 91.62 903 ALA B O 1
ATOM 15858 N N . TYR B 1 904 ? -12.062 -11.859 13.914 1 90.12 904 TYR B N 1
ATOM 15859 C CA . TYR B 1 904 ? -11.953 -10.883 14.984 1 90.12 904 TYR B CA 1
ATOM 15860 C C . TYR B 1 904 ? -13.141 -10.984 15.938 1 90.12 904 TYR B C 1
ATOM 15862 O O . TYR B 1 904 ? -13.047 -10.578 17.094 1 90.12 904 TYR B O 1
ATOM 15870 N N . LYS B 1 905 ? -14.266 -11.656 15.547 1 93.31 905 LYS B N 1
ATOM 15871 C CA . LYS B 1 905 ? -15.484 -11.766 16.344 1 93.31 905 LYS B CA 1
ATOM 15872 C C . LYS B 1 905 ? -15.477 -13.039 17.188 1 93.31 905 LYS B C 1
ATOM 15874 O O . LYS B 1 905 ? -16.391 -13.273 17.969 1 93.31 905 LYS B O 1
ATOM 15879 N N . LYS B 1 906 ? -14.523 -13.875 16.938 1 97.06 906 LYS B N 1
ATOM 15880 C CA . LYS B 1 906 ? -14.469 -15.172 17.609 1 97.06 906 LYS B CA 1
ATOM 15881 C C . LYS B 1 906 ? -13.43 -15.18 18.734 1 97.06 906 LYS B C 1
ATOM 15883 O O . LYS B 1 906 ? -12.641 -14.242 18.844 1 97.06 906 LYS B O 1
ATOM 15888 N N . ASP B 1 907 ? -13.469 -16.188 19.562 1 97.62 907 ASP B N 1
ATOM 15889 C CA . ASP B 1 907 ? -12.625 -16.266 20.75 1 97.62 907 ASP B CA 1
ATOM 15890 C C . ASP B 1 907 ? -11.266 -16.891 20.422 1 97.62 907 ASP B C 1
ATOM 15892 O O . ASP B 1 907 ? -10.328 -16.797 21.219 1 97.62 907 ASP B O 1
ATOM 15896 N N . ALA B 1 908 ? -11.227 -17.562 19.266 1 98.31 908 ALA B N 1
ATOM 15897 C CA . ALA B 1 908 ? -10.016 -18.281 18.875 1 98.31 908 ALA B CA 1
ATOM 15898 C C . ALA B 1 908 ? -9.945 -18.469 17.359 1 98.31 908 ALA B C 1
ATOM 15900 O O . ALA B 1 908 ? -10.906 -18.172 16.641 1 98.31 908 ALA B O 1
ATOM 15901 N N . LEU B 1 909 ? -8.727 -18.891 16.828 1 98.38 909 LEU B N 1
ATOM 15902 C CA . LEU B 1 909 ? -8.516 -19.047 15.391 1 98.38 909 LEU B CA 1
ATOM 15903 C C . LEU B 1 909 ? -7.762 -20.344 15.094 1 98.38 909 LEU B C 1
ATOM 15905 O O . LEU B 1 909 ? -6.773 -20.656 15.766 1 98.38 909 LEU B O 1
ATOM 15909 N N . ILE B 1 910 ? -8.281 -21.125 14.258 1 98.81 910 ILE B N 1
ATOM 15910 C CA . ILE B 1 910 ? -7.543 -22.203 13.602 1 98.81 910 ILE B CA 1
ATOM 15911 C C . ILE B 1 910 ? -7.117 -21.75 12.203 1 98.81 910 ILE B C 1
ATOM 15913 O O . ILE B 1 910 ? -7.961 -21.469 11.352 1 98.81 910 ILE B O 1
ATOM 15917 N N . LEU B 1 911 ? -5.875 -21.547 12.008 1 98.75 911 LEU B N 1
ATOM 15918 C CA . LEU B 1 911 ? -5.344 -21.359 10.664 1 98.75 911 LEU B CA 1
ATOM 15919 C C . LEU B 1 911 ? -4.887 -22.672 10.055 1 98.75 911 LEU B C 1
ATOM 15921 O O . LEU B 1 911 ? -4.008 -23.344 10.609 1 98.75 911 LEU B O 1
ATOM 15925 N N . ASP B 1 912 ? -5.484 -23.094 8.992 1 98.88 912 ASP B N 1
ATOM 15926 C CA . ASP B 1 912 ? -5.262 -24.391 8.359 1 98.88 912 ASP B CA 1
ATOM 15927 C C . ASP B 1 912 ? -4.375 -24.25 7.125 1 98.88 912 ASP B C 1
ATOM 15929 O O . ASP B 1 912 ? -4.805 -23.688 6.109 1 98.88 912 ASP B O 1
ATOM 15933 N N . LEU B 1 913 ? -3.125 -24.75 7.242 1 98.75 913 LEU B N 1
ATOM 15934 C CA . LEU B 1 913 ? -2.174 -24.734 6.137 1 98.75 913 LEU B CA 1
ATOM 15935 C C . LEU B 1 913 ? -1.96 -26.125 5.57 1 98.75 913 LEU B C 1
ATOM 15937 O O . LEU B 1 913 ? -0.993 -26.375 4.844 1 98.75 913 LEU B O 1
ATOM 15941 N N . ARG B 1 914 ? -2.793 -27.172 5.957 1 97.62 914 ARG B N 1
ATOM 15942 C CA . ARG B 1 914 ? -2.695 -28.5 5.363 1 97.62 914 ARG B CA 1
ATOM 15943 C C . ARG B 1 914 ? -2.855 -28.438 3.846 1 97.62 914 ARG B C 1
ATOM 15945 O O . ARG B 1 914 ? -3.688 -27.688 3.336 1 97.62 914 ARG B O 1
ATOM 15952 N N . TYR B 1 915 ? -2.02 -29.125 3.152 1 98.25 915 TYR B N 1
ATOM 15953 C CA . TYR B 1 915 ? -2.059 -29.266 1.7 1 98.25 915 TYR B CA 1
ATOM 15954 C C . TYR B 1 915 ? -1.66 -27.953 1.017 1 98.25 915 TYR B C 1
ATOM 15956 O O . TYR B 1 915 ? -1.93 -27.766 -0.171 1 98.25 915 TYR B O 1
ATOM 15964 N N . ASN B 1 916 ? -1.062 -27 1.769 1 98.31 916 ASN B N 1
ATOM 15965 C CA . ASN B 1 916 ? -0.637 -25.703 1.245 1 98.31 916 ASN B CA 1
ATOM 15966 C C . ASN B 1 916 ? 0.471 -25.859 0.207 1 98.31 916 ASN B C 1
ATOM 15968 O O . ASN B 1 916 ? 1.455 -26.562 0.442 1 98.31 916 ASN B O 1
ATOM 15972 N N . THR B 1 917 ? 0.35 -25.172 -0.947 1 97.69 917 THR B N 1
ATOM 15973 C CA . THR B 1 917 ? 1.255 -25.438 -2.062 1 97.69 917 THR B CA 1
ATOM 15974 C C . THR B 1 917 ? 2.318 -24.344 -2.158 1 97.69 917 THR B C 1
ATOM 15976 O O . THR B 1 917 ? 3.045 -24.266 -3.15 1 97.69 917 THR B O 1
ATOM 15979 N N . GLY B 1 918 ? 2.4 -23.5 -1.245 1 97.44 918 GLY B N 1
ATOM 15980 C CA . GLY B 1 918 ? 3.502 -22.562 -1.145 1 97.44 918 GLY B CA 1
ATOM 15981 C C . GLY B 1 918 ? 3.199 -21.219 -1.791 1 97.44 918 GLY B C 1
ATOM 15982 O O . GLY B 1 918 ? 2.047 -20.922 -2.109 1 97.44 918 GLY B O 1
ATOM 15983 N N . GLY B 1 919 ? 4.148 -20.375 -1.991 1 96.69 919 GLY B N 1
ATOM 15984 C CA . GLY B 1 919 ? 4.109 -18.984 -2.424 1 96.69 919 GLY B CA 1
ATOM 15985 C C . GLY B 1 919 ? 5.168 -18.125 -1.764 1 96.69 919 GLY B C 1
ATOM 15986 O O . GLY B 1 919 ? 6.332 -18.516 -1.69 1 96.69 919 GLY B O 1
ATOM 15987 N N . ASN B 1 920 ? 4.805 -16.953 -1.312 1 96.44 920 ASN B N 1
ATOM 15988 C CA . ASN B 1 920 ? 5.867 -16.094 -0.81 1 96.44 920 ASN B CA 1
ATOM 15989 C C . ASN B 1 920 ? 5.312 -14.977 0.071 1 96.44 920 ASN B C 1
ATOM 15991 O O . ASN B 1 920 ? 5.828 -13.859 0.065 1 96.44 920 ASN B O 1
ATOM 15995 N N . VAL B 1 921 ? 4.238 -15.195 0.872 1 97.19 921 VAL B N 1
ATOM 15996 C CA . VAL B 1 921 ? 3.637 -14.102 1.632 1 97.19 921 VAL B CA 1
ATOM 15997 C C . VAL B 1 921 ? 3.727 -14.406 3.127 1 97.19 921 VAL B C 1
ATOM 15999 O O . VAL B 1 921 ? 2.961 -13.859 3.924 1 97.19 921 VAL B O 1
ATOM 16002 N N . HIS B 1 922 ? 4.629 -15.328 3.592 1 97.56 922 HIS B N 1
ATOM 16003 C CA . HIS B 1 922 ? 4.707 -15.766 4.984 1 97.56 922 HIS B CA 1
ATOM 16004 C C . HIS B 1 922 ? 4.914 -14.578 5.918 1 97.56 922 HIS B C 1
ATOM 16006 O O . HIS B 1 922 ? 4.375 -14.555 7.027 1 97.56 922 HIS B O 1
ATOM 16012 N N . ASP B 1 923 ? 5.688 -13.547 5.422 1 96.5 923 ASP B N 1
ATOM 16013 C CA . ASP B 1 923 ? 5.992 -12.414 6.285 1 96.5 923 ASP B CA 1
ATOM 16014 C C . ASP B 1 923 ? 4.727 -11.633 6.629 1 96.5 923 ASP B C 1
ATOM 16016 O O . ASP B 1 923 ? 4.516 -11.258 7.785 1 96.5 923 ASP B O 1
ATOM 16020 N N . ALA B 1 924 ? 3.934 -11.336 5.652 1 95.81 924 ALA B N 1
ATOM 16021 C CA . ALA B 1 924 ? 2.693 -10.594 5.863 1 95.81 924 ALA B CA 1
ATOM 16022 C C . ALA B 1 924 ? 1.75 -11.359 6.789 1 95.81 924 ALA B C 1
ATOM 16024 O O . ALA B 1 924 ? 1.124 -10.773 7.676 1 95.81 924 ALA B O 1
ATOM 16025 N N . VAL B 1 925 ? 1.637 -12.688 6.609 1 98.12 925 VAL B N 1
ATOM 16026 C CA . VAL B 1 925 ? 0.755 -13.531 7.414 1 98.12 925 VAL B CA 1
ATOM 16027 C C . VAL B 1 925 ? 1.225 -13.531 8.867 1 98.12 925 VAL B C 1
ATOM 16029 O O . VAL B 1 925 ? 0.434 -13.289 9.781 1 98.12 925 VAL B O 1
ATOM 16032 N N . LEU B 1 926 ? 2.553 -13.75 9.102 1 98.06 926 LEU B N 1
ATOM 16033 C CA . LEU B 1 926 ? 3.109 -13.836 10.445 1 98.06 926 LEU B CA 1
ATOM 16034 C C . LEU B 1 926 ? 3.029 -12.492 11.156 1 98.06 926 LEU B C 1
ATOM 16036 O O . LEU B 1 926 ? 2.73 -12.438 12.352 1 98.06 926 LEU B O 1
ATOM 16040 N N . ASN B 1 927 ? 3.32 -11.422 10.375 1 96 927 ASN B N 1
ATOM 16041 C CA . ASN B 1 927 ? 3.223 -10.086 10.953 1 96 927 ASN B CA 1
ATOM 16042 C C . ASN B 1 927 ? 1.804 -9.789 11.43 1 96 927 ASN B C 1
ATOM 16044 O O . ASN B 1 927 ? 1.614 -9.195 12.492 1 96 927 ASN B O 1
ATOM 16048 N N . PHE B 1 928 ? 0.755 -10.125 10.664 1 96.81 928 PHE B N 1
ATOM 16049 C CA . PHE B 1 928 ? -0.633 -9.906 11.055 1 96.81 928 PHE B CA 1
ATOM 16050 C C . PHE B 1 928 ? -0.987 -10.727 12.289 1 96.81 928 PHE B C 1
ATOM 16052 O O . PHE B 1 928 ? -1.578 -10.203 13.242 1 96.81 928 PHE B O 1
ATOM 16059 N N . LEU B 1 929 ? -0.597 -12.008 12.328 1 98 929 LEU B N 1
ATOM 16060 C CA . LEU B 1 929 ? -0.953 -12.922 13.406 1 98 929 LEU B CA 1
ATOM 16061 C C . LEU B 1 929 ? -0.29 -12.508 14.719 1 98 929 LEU B C 1
ATOM 16063 O O . LEU B 1 929 ? -0.817 -12.781 15.797 1 98 929 LEU B O 1
ATOM 16067 N N . ALA B 1 930 ? 0.827 -11.789 14.641 1 97.5 930 ALA B N 1
ATOM 16068 C CA . ALA B 1 930 ? 1.633 -11.469 15.82 1 97.5 930 ALA B CA 1
ATOM 16069 C C . ALA B 1 930 ? 1.088 -10.242 16.547 1 97.5 930 ALA B C 1
ATOM 16071 O O . ALA B 1 930 ? 1.548 -9.898 17.641 1 97.5 930 ALA B O 1
ATOM 16072 N N . GLN B 1 931 ? 0.09 -9.586 16.016 1 96.31 931 GLN B N 1
ATOM 16073 C CA . GLN B 1 931 ? -0.426 -8.344 16.578 1 96.31 931 GLN B CA 1
ATOM 16074 C C . GLN B 1 931 ? -1.113 -8.594 17.922 1 96.31 931 GLN B C 1
ATOM 16076 O O . GLN B 1 931 ? -1.821 -9.586 18.094 1 96.31 931 GLN B O 1
ATOM 16081 N N . ARG B 1 932 ? -0.927 -7.719 18.906 1 96.88 932 ARG B N 1
ATOM 16082 C CA . ARG B 1 932 ? -1.512 -7.723 20.234 1 96.88 932 ARG B CA 1
ATOM 16083 C C . ARG B 1 932 ? -2.184 -6.387 20.547 1 96.88 932 ARG B C 1
ATOM 16085 O O . ARG B 1 932 ? -1.771 -5.348 20.031 1 96.88 932 ARG B O 1
ATOM 16092 N N . PRO B 1 933 ? -3.256 -6.406 21.359 1 96.88 933 PRO B N 1
ATOM 16093 C CA . PRO B 1 933 ? -3.883 -5.137 21.734 1 96.88 933 PRO B CA 1
ATOM 16094 C C . PRO B 1 933 ? -2.961 -4.242 22.562 1 96.88 933 PRO B C 1
ATOM 16096 O O . PRO B 1 933 ? -2.182 -4.738 23.375 1 96.88 933 PRO B O 1
ATOM 16099 N N . TYR B 1 934 ? -3.068 -2.932 22.328 1 97.5 934 TYR B N 1
ATOM 16100 C CA . TYR B 1 934 ? -2.195 -2.061 23.109 1 97.5 934 TYR B CA 1
ATOM 16101 C C . TYR B 1 934 ? -2.957 -0.845 23.625 1 97.5 934 TYR B C 1
ATOM 16103 O O . TYR B 1 934 ? -2.5 -0.162 24.547 1 97.5 934 TYR B O 1
ATOM 16111 N N . LEU B 1 935 ? -4.18 -0.477 23.047 1 96.5 935 LEU B N 1
ATOM 16112 C CA . LEU B 1 935 ? -5 0.654 23.469 1 96.5 935 LEU B CA 1
ATOM 16113 C C . LEU B 1 935 ? -6.473 0.403 23.156 1 96.5 935 LEU B C 1
ATOM 16115 O O . LEU B 1 935 ? -6.82 -0.625 22.562 1 96.5 935 LEU B O 1
ATOM 16119 N N . GLN B 1 936 ? -7.312 1.261 23.641 1 95.94 936 GLN B N 1
ATOM 16120 C CA . GLN B 1 936 ? -8.734 1.272 23.297 1 95.94 936 GLN B CA 1
ATOM 16121 C C . GLN B 1 936 ? -9.195 2.678 22.922 1 95.94 936 GLN B C 1
ATOM 16123 O O . GLN B 1 936 ? -8.539 3.664 23.25 1 95.94 936 GLN B O 1
ATOM 16128 N N . TRP B 1 937 ? -10.203 2.803 22.234 1 93.88 937 TRP B N 1
ATOM 16129 C CA . TRP B 1 937 ? -10.812 4.102 21.969 1 93.88 937 TRP B CA 1
ATOM 16130 C C . TRP B 1 937 ? -12.328 3.99 21.906 1 93.88 937 TRP B C 1
ATOM 16132 O O . TRP B 1 937 ? -12.875 2.885 21.859 1 93.88 937 TRP B O 1
ATOM 16142 N N . GLN B 1 938 ? -13.016 5.055 21.953 1 93.06 938 GLN B N 1
ATOM 16143 C CA . GLN B 1 938 ? -14.469 5.07 22.109 1 93.06 938 GLN B CA 1
ATOM 16144 C C . GLN B 1 938 ? -15.047 6.41 21.672 1 93.06 938 GLN B C 1
ATOM 16146 O O . GLN B 1 938 ? -14.516 7.469 22 1 93.06 938 GLN B O 1
ATOM 16151 N N . TYR B 1 939 ? -16.156 6.371 20.891 1 90.25 939 TYR B N 1
ATOM 16152 C CA . TYR B 1 939 ? -16.984 7.559 20.688 1 90.25 939 TYR B CA 1
ATOM 16153 C C . TYR B 1 939 ? -17.844 7.844 21.906 1 90.25 939 TYR B C 1
ATOM 16155 O O . TYR B 1 939 ? -18.016 6.984 22.766 1 90.25 939 TYR B O 1
ATOM 16163 N N . ARG B 1 940 ? -18.406 9.078 21.844 1 90.75 940 ARG B N 1
ATOM 16164 C CA . ARG B 1 940 ? -19.406 9.414 22.828 1 90.75 940 ARG B CA 1
ATOM 16165 C C . ARG B 1 940 ? -20.578 8.43 22.797 1 90.75 940 ARG B C 1
ATOM 16167 O O . ARG B 1 940 ? -21.234 8.273 21.766 1 90.75 940 ARG B O 1
ATOM 16174 N N . GLY B 1 941 ? -20.703 7.688 23.844 1 87.19 941 GLY B N 1
ATOM 16175 C CA . GLY B 1 941 ? -21.812 6.754 23.969 1 87.19 941 GLY B CA 1
ATOM 16176 C C . GLY B 1 941 ? -21.609 5.484 23.156 1 87.19 941 GLY B C 1
ATOM 16177 O O . GLY B 1 941 ? -22.453 4.586 23.188 1 87.19 941 GLY B O 1
ATOM 16178 N N . GLY B 1 942 ? -20.5 5.371 22.469 1 90 942 GLY B N 1
ATOM 16179 C CA . GLY B 1 942 ? -20.234 4.188 21.672 1 90 942 GLY B CA 1
ATOM 16180 C C . GLY B 1 942 ? -19.547 3.084 22.453 1 90 942 GLY B C 1
ATOM 16181 O O . GLY B 1 942 ? -19.234 3.25 23.625 1 90 942 GLY B O 1
ATOM 16182 N N . GLN B 1 943 ? -19.359 1.984 21.797 1 90.94 943 GLN B N 1
ATOM 16183 C CA . GLN B 1 943 ? -18.703 0.841 22.406 1 90.94 943 GLN B CA 1
ATOM 16184 C C . GLN B 1 943 ? -17.188 1.044 22.453 1 90.94 943 GLN B C 1
ATOM 16186 O O . GLN B 1 943 ? -16.594 1.563 21.5 1 90.94 943 GLN B O 1
ATOM 16191 N N . ARG B 1 944 ? -16.594 0.638 23.656 1 92.88 944 ARG B N 1
ATOM 16192 C CA . ARG B 1 944 ? -15.133 0.614 23.75 1 92.88 944 ARG B CA 1
ATOM 16193 C C . ARG B 1 944 ? -14.539 -0.408 22.781 1 92.88 944 ARG B C 1
ATOM 16195 O O . ARG B 1 944 ? -14.984 -1.557 22.734 1 92.88 944 ARG B O 1
ATOM 16202 N N . THR B 1 945 ? -13.547 -0.008 21.953 1 93.06 945 THR B N 1
ATOM 16203 C CA . THR B 1 945 ? -12.961 -0.868 20.922 1 93.06 945 THR B CA 1
ATOM 16204 C C . THR B 1 945 ? -11.445 -0.91 21.047 1 93.06 945 THR B C 1
ATOM 16206 O O . THR B 1 945 ? -10.812 0.111 21.328 1 93.06 945 THR B O 1
ATOM 16209 N N . GLN B 1 946 ? -10.875 -1.99 20.766 1 92.38 946 GLN B N 1
ATOM 16210 C CA . GLN B 1 946 ? -9.445 -2.203 20.953 1 92.38 946 GLN B CA 1
ATOM 16211 C C . GLN B 1 946 ? -8.656 -1.632 19.781 1 92.38 946 GLN B C 1
ATOM 16213 O O . GLN B 1 946 ? -9.156 -1.571 18.656 1 92.38 946 GLN B O 1
ATOM 16218 N N . GLN B 1 947 ? -7.371 -1.281 20.062 1 93.25 947 GLN B N 1
ATOM 16219 C CA . GLN B 1 947 ? -6.32 -1.017 19.078 1 93.25 947 GLN B CA 1
ATOM 16220 C C . GLN B 1 947 ? -5.137 -1.964 19.281 1 93.25 947 GLN B C 1
ATOM 16222 O O . GLN B 1 947 ? -4.77 -2.279 20.406 1 93.25 947 GLN B O 1
ATOM 16227 N N . PRO B 1 948 ? -4.422 -2.336 18.141 1 93.25 948 PRO B N 1
ATOM 16228 C CA . PRO B 1 948 ? -5.016 -2.254 16.812 1 93.25 948 PRO B CA 1
ATOM 16229 C C . PRO B 1 948 ? -6.371 -2.955 16.719 1 93.25 948 PRO B C 1
ATOM 16231 O O . PRO B 1 948 ? -6.762 -3.672 17.656 1 93.25 948 PRO B O 1
ATOM 16234 N N . ASN B 1 949 ? -7.082 -2.791 15.586 1 92.25 949 ASN B N 1
ATOM 16235 C CA . ASN B 1 949 ? -8.43 -3.326 15.414 1 92.25 949 ASN B CA 1
ATOM 16236 C C . ASN B 1 949 ? -8.438 -4.852 15.453 1 92.25 949 ASN B C 1
ATOM 16238 O O . ASN B 1 949 ? -9.438 -5.465 15.812 1 92.25 949 ASN B O 1
ATOM 16242 N N . PHE B 1 950 ? -7.355 -5.418 15.055 1 94.25 950 PHE B N 1
ATOM 16243 C CA . PHE B 1 950 ? -7.23 -6.871 14.992 1 94.25 950 PHE B CA 1
ATOM 16244 C C . PHE B 1 950 ? -5.969 -7.336 15.703 1 94.25 950 PHE B C 1
ATOM 16246 O O . PHE B 1 950 ? -4.879 -6.824 15.453 1 94.25 950 PHE B O 1
ATOM 16253 N N . ALA B 1 951 ? -6.113 -8.227 16.688 1 95 951 ALA B N 1
ATOM 16254 C CA . ALA B 1 951 ? -5.016 -8.695 17.516 1 95 951 ALA B CA 1
ATOM 16255 C C . ALA B 1 951 ? -5.125 -10.195 17.781 1 95 951 ALA B C 1
ATOM 16257 O O . ALA B 1 951 ? -5.328 -10.633 18.906 1 95 951 ALA B O 1
ATOM 16258 N N . PRO B 1 952 ? -4.832 -10.977 16.719 1 95.94 952 PRO B N 1
ATOM 16259 C CA . PRO B 1 952 ? -5.035 -12.422 16.844 1 95.94 952 PRO B CA 1
ATOM 16260 C C . PRO B 1 952 ? -4.141 -13.055 17.906 1 95.94 952 PRO B C 1
ATOM 16262 O O . PRO B 1 952 ? -4.527 -14.039 18.531 1 95.94 952 PRO B O 1
ATOM 16265 N N . ALA B 1 953 ? -2.98 -12.5 18.203 1 96.12 953 ALA B N 1
ATOM 16266 C CA . ALA B 1 953 ? -2.01 -13.125 19.094 1 96.12 953 ALA B CA 1
ATOM 16267 C C . ALA B 1 953 ? -2.506 -13.109 20.531 1 96.12 953 ALA B C 1
ATOM 16269 O O . ALA B 1 953 ? -1.941 -13.789 21.406 1 96.12 953 ALA B O 1
ATOM 16270 N N . ALA B 1 954 ? -3.549 -12.305 20.781 1 95 954 ALA B N 1
ATOM 16271 C CA . ALA B 1 954 ? -4.109 -12.242 22.125 1 95 954 ALA B CA 1
ATOM 16272 C C . ALA B 1 954 ? -5.09 -13.383 22.375 1 95 954 ALA B C 1
ATOM 16274 O O . ALA B 1 954 ? -5.555 -13.586 23.5 1 95 954 ALA B O 1
ATOM 16275 N N . LYS B 1 955 ? -5.406 -14.188 21.359 1 96 955 LYS B N 1
ATOM 16276 C CA . LYS B 1 955 ? -6.355 -15.297 21.406 1 96 955 LYS B CA 1
ATOM 16277 C C . LYS B 1 955 ? -5.66 -16.625 21.141 1 96 955 LYS B C 1
ATOM 16279 O O . LYS B 1 955 ? -4.562 -16.656 20.594 1 96 955 LYS B O 1
ATOM 16284 N N . PRO B 1 956 ? -6.312 -17.797 21.625 1 97.81 956 PRO B N 1
ATOM 16285 C CA . PRO B 1 956 ? -5.75 -19.109 21.266 1 97.81 956 PRO B CA 1
ATOM 16286 C C . PRO B 1 956 ? -5.656 -19.297 19.75 1 97.81 956 PRO B C 1
ATOM 16288 O O . PRO B 1 956 ? -6.637 -19.078 19.031 1 97.81 956 PRO B O 1
ATOM 16291 N N . LEU B 1 957 ? -4.449 -19.594 19.266 1 98.12 957 LEU B N 1
ATOM 16292 C CA . LEU B 1 957 ? -4.176 -19.859 17.859 1 98.12 957 LEU B CA 1
ATOM 16293 C C . LEU B 1 957 ? -3.639 -21.266 17.656 1 98.12 957 LEU B C 1
ATOM 16295 O O . LEU B 1 957 ? -2.752 -21.703 18.391 1 98.12 957 LEU B O 1
ATOM 16299 N N . ILE B 1 958 ? -4.191 -21.984 16.781 1 98.69 958 ILE B N 1
ATOM 16300 C CA . ILE B 1 958 ? -3.641 -23.281 16.375 1 98.69 958 ILE B CA 1
ATOM 16301 C C . ILE B 1 958 ? -3.359 -23.266 14.875 1 98.69 958 ILE B C 1
ATOM 16303 O O . ILE B 1 958 ? -4.18 -22.781 14.086 1 98.69 958 ILE B O 1
ATOM 16307 N N . LEU B 1 959 ? -2.184 -23.656 14.5 1 98.81 959 LEU B N 1
ATOM 16308 C CA . LEU B 1 959 ? -1.804 -23.859 13.102 1 98.81 959 LEU B CA 1
ATOM 16309 C C . LEU B 1 959 ? -1.867 -25.344 12.734 1 98.81 959 LEU B C 1
ATOM 16311 O O . LEU B 1 959 ? -1.254 -26.172 13.398 1 98.81 959 LEU B O 1
ATOM 16315 N N . LEU B 1 960 ? -2.674 -25.672 11.734 1 98.94 960 LEU B N 1
ATOM 16316 C CA . LEU B 1 960 ? -2.705 -27.031 11.203 1 98.94 960 LEU B CA 1
ATOM 16317 C C . LEU B 1 960 ? -1.738 -27.188 10.039 1 98.94 960 LEU B C 1
ATOM 16319 O O . LEU B 1 960 ? -1.717 -26.344 9.133 1 98.94 960 LEU B O 1
ATOM 16323 N N . VAL B 1 961 ? -0.896 -28.203 10.094 1 98.81 961 VAL B N 1
ATOM 16324 C CA . VAL B 1 961 ? -0.017 -28.547 8.984 1 98.81 961 VAL B CA 1
ATOM 16325 C C . VAL B 1 961 ? -0.067 -30.047 8.734 1 98.81 961 VAL B C 1
ATOM 16327 O O . VAL B 1 961 ? -0.586 -30.797 9.555 1 98.81 961 VAL B O 1
ATOM 16330 N N . ASN B 1 962 ? 0.357 -30.5 7.621 1 98.56 962 ASN B N 1
ATOM 16331 C CA . ASN B 1 962 ? 0.483 -31.938 7.352 1 98.56 962 ASN B CA 1
ATOM 16332 C C . ASN B 1 962 ? 1.644 -32.219 6.402 1 98.56 962 ASN B C 1
ATOM 16334 O O . ASN B 1 962 ? 2.467 -31.344 6.137 1 98.56 962 ASN B O 1
ATOM 16338 N N . GLU B 1 963 ? 1.809 -33.469 6.035 1 97.81 963 GLU B N 1
ATOM 16339 C CA . GLU B 1 963 ? 2.943 -33.938 5.25 1 97.81 963 GLU B CA 1
ATOM 16340 C C . GLU B 1 963 ? 2.9 -33.375 3.828 1 97.81 963 GLU B C 1
ATOM 16342 O O . GLU B 1 963 ? 3.857 -33.531 3.066 1 97.81 963 GLU B O 1
ATOM 16347 N N . GLN B 1 964 ? 1.81 -32.594 3.463 1 97.81 964 GLN B N 1
ATOM 16348 C CA . GLN B 1 964 ? 1.7 -31.953 2.152 1 97.81 964 GLN B CA 1
ATOM 16349 C C . GLN B 1 964 ? 1.782 -30.438 2.266 1 97.81 964 GLN B C 1
ATOM 16351 O O . GLN B 1 964 ? 1.544 -29.719 1.29 1 97.81 964 GLN B O 1
ATOM 16356 N N . THR B 1 965 ? 2 -29.875 3.479 1 98.44 965 THR B N 1
ATOM 16357 C CA . THR B 1 965 ? 2.35 -28.469 3.631 1 98.44 965 THR B CA 1
ATOM 16358 C C . THR B 1 965 ? 3.764 -28.203 3.125 1 98.44 965 THR B C 1
ATOM 16360 O O . THR B 1 965 ? 4.734 -28.734 3.674 1 98.44 965 THR B O 1
ATOM 16363 N N . LEU B 1 966 ? 3.857 -27.391 2.078 1 97.56 966 LEU B N 1
ATOM 16364 C CA . LEU B 1 966 ? 5.188 -27.297 1.486 1 97.56 966 LEU B CA 1
ATOM 16365 C C . LEU B 1 966 ? 5.551 -25.844 1.206 1 97.56 966 LEU B C 1
ATOM 16367 O O . LEU B 1 966 ? 4.703 -24.953 1.305 1 97.56 966 LEU B O 1
ATOM 16371 N N . SER B 1 967 ? 6.809 -25.594 0.837 1 97.69 967 SER B N 1
ATOM 16372 C CA . SER B 1 967 ? 7.348 -24.312 0.384 1 97.69 967 SER B CA 1
ATOM 16373 C C . SER B 1 967 ? 7.098 -23.219 1.411 1 97.69 967 SER B C 1
ATOM 16375 O O . SER B 1 967 ? 7.41 -23.375 2.592 1 97.69 967 SER B O 1
ATOM 16377 N N . ASP B 1 968 ? 6.504 -22.094 0.998 1 97.56 968 ASP B N 1
ATOM 16378 C CA . ASP B 1 968 ? 6.301 -20.969 1.889 1 97.56 968 ASP B CA 1
ATOM 16379 C C . ASP B 1 968 ? 5.375 -21.328 3.047 1 97.56 968 ASP B C 1
ATOM 16381 O O . ASP B 1 968 ? 5.371 -20.656 4.082 1 97.56 968 ASP B O 1
ATOM 16385 N N . GLY B 1 969 ? 4.543 -22.422 2.859 1 98.38 969 GLY B N 1
ATOM 16386 C CA . GLY B 1 969 ? 3.777 -22.922 3.986 1 98.38 969 GLY B CA 1
ATOM 16387 C C . GLY B 1 969 ? 4.648 -23.422 5.129 1 98.38 969 GLY B C 1
ATOM 16388 O O . GLY B 1 969 ? 4.297 -23.25 6.297 1 98.38 969 GLY B O 1
ATOM 16389 N N . GLU B 1 970 ? 5.797 -24.016 4.809 1 98.25 970 GLU B N 1
ATOM 16390 C CA . GLU B 1 970 ? 6.75 -24.469 5.82 1 98.25 970 GLU B CA 1
ATOM 16391 C C . GLU B 1 970 ? 7.43 -23.281 6.5 1 98.25 970 GLU B C 1
ATOM 16393 O O . GLU B 1 970 ? 7.676 -23.312 7.707 1 98.25 970 GLU B O 1
ATOM 16398 N N . MET B 1 971 ? 7.703 -22.234 5.68 1 97.44 971 MET B N 1
ATOM 16399 C CA . MET B 1 971 ? 8.266 -21.016 6.266 1 97.44 971 MET B CA 1
ATOM 16400 C C . MET B 1 971 ? 7.305 -20.422 7.289 1 97.44 971 MET B C 1
ATOM 16402 O O . MET B 1 971 ? 7.73 -19.984 8.359 1 97.44 971 MET B O 1
ATOM 16406 N N . THR B 1 972 ? 6.02 -20.344 6.926 1 98.38 972 THR B N 1
ATOM 16407 C CA . THR B 1 972 ? 5 -19.797 7.809 1 98.38 972 THR B CA 1
ATOM 16408 C C . THR B 1 972 ? 4.895 -20.609 9.094 1 98.38 972 THR B C 1
ATOM 16410 O O . THR B 1 972 ? 4.844 -20.047 10.188 1 98.38 972 THR B O 1
ATOM 16413 N N . ALA B 1 973 ? 4.902 -21.953 8.945 1 98.69 973 ALA B N 1
ATOM 16414 C CA . ALA B 1 973 ? 4.828 -22.844 10.109 1 98.69 973 ALA B CA 1
ATOM 16415 C C . ALA B 1 973 ? 6.047 -22.656 11.016 1 98.69 973 ALA B C 1
ATOM 16417 O O . ALA B 1 973 ? 5.914 -22.562 12.234 1 98.69 973 ALA B O 1
ATOM 16418 N N . SER B 1 974 ? 7.234 -22.641 10.375 1 98.19 974 SER B N 1
ATOM 16419 C CA . SER B 1 974 ? 8.469 -22.469 11.133 1 98.19 974 SER B CA 1
ATOM 16420 C C . SER B 1 974 ? 8.484 -21.109 11.844 1 98.19 974 SER B C 1
ATOM 16422 O O . SER B 1 974 ? 8.875 -21.031 13.016 1 98.19 974 SER B O 1
ATOM 16424 N N . GLY B 1 975 ? 8.094 -20.047 11.117 1 98.19 975 GLY B N 1
ATOM 16425 C CA . GLY B 1 975 ? 8.023 -18.734 11.727 1 98.19 975 GLY B CA 1
ATOM 16426 C C . GLY B 1 975 ? 7.004 -18.641 12.844 1 98.19 975 GLY B C 1
ATOM 16427 O O . GLY B 1 975 ? 7.25 -18.016 13.875 1 98.19 975 GLY B O 1
ATOM 16428 N N . PHE B 1 976 ? 5.82 -19.25 12.648 1 98.5 976 PHE B N 1
ATOM 16429 C CA . PHE B 1 976 ? 4.773 -19.328 13.656 1 98.5 976 PHE B CA 1
ATOM 16430 C C . PHE B 1 976 ? 5.316 -19.922 14.953 1 98.5 976 PHE B C 1
ATOM 16432 O O . PHE B 1 976 ? 5.062 -19.406 16.047 1 98.5 976 PHE B O 1
ATOM 16439 N N . LYS B 1 977 ? 6.078 -21.016 14.836 1 97.75 977 LYS B N 1
ATOM 16440 C CA . LYS B 1 977 ? 6.695 -21.703 15.961 1 97.75 977 LYS B CA 1
ATOM 16441 C C . LYS B 1 977 ? 7.762 -20.828 16.625 1 97.75 977 LYS B C 1
ATOM 16443 O O . LYS B 1 977 ? 7.789 -20.688 17.844 1 97.75 977 LYS B O 1
ATOM 16448 N N . ALA B 1 978 ? 8.633 -20.219 15.836 1 97.81 978 ALA B N 1
ATOM 16449 C CA . ALA B 1 978 ? 9.734 -19.391 16.344 1 97.81 978 ALA B CA 1
ATOM 16450 C C . ALA B 1 978 ? 9.211 -18.188 17.109 1 97.81 978 ALA B C 1
ATOM 16452 O O . ALA B 1 978 ? 9.812 -17.75 18.094 1 97.81 978 ALA B O 1
ATOM 16453 N N . LEU B 1 979 ? 8.047 -17.625 16.672 1 97.75 979 LEU B N 1
ATOM 16454 C CA . LEU B 1 979 ? 7.469 -16.422 17.281 1 97.75 979 LEU B CA 1
ATOM 16455 C C . LEU B 1 979 ? 6.621 -16.797 18.5 1 97.75 979 LEU B C 1
ATOM 16457 O O . LEU B 1 979 ? 6.148 -15.914 19.219 1 97.75 979 LEU B O 1
ATOM 16461 N N . GLY B 1 980 ? 6.387 -18.094 18.703 1 97.75 980 GLY B N 1
ATOM 16462 C CA . GLY B 1 980 ? 5.609 -18.547 19.844 1 97.75 980 GLY B CA 1
ATOM 16463 C C . GLY B 1 980 ? 4.152 -18.125 19.781 1 97.75 980 GLY B C 1
ATOM 16464 O O . GLY B 1 980 ? 3.578 -17.719 20.797 1 97.75 980 GLY B O 1
ATOM 16465 N N . LEU B 1 981 ? 3.531 -18.156 18.594 1 97.88 981 LEU B N 1
ATOM 16466 C CA . LEU B 1 981 ? 2.195 -17.594 18.406 1 97.88 981 LEU B CA 1
ATOM 16467 C C . LEU B 1 981 ? 1.127 -18.578 18.891 1 97.88 981 LEU B C 1
ATOM 16469 O O . LEU B 1 981 ? 0.018 -18.172 19.25 1 97.88 981 LEU B O 1
ATOM 16473 N N . GLY B 1 982 ? 1.408 -19.891 18.859 1 98.19 982 GLY B N 1
ATOM 16474 C CA . GLY B 1 982 ? 0.475 -20.953 19.234 1 98.19 982 GLY B CA 1
ATOM 16475 C C . GLY B 1 982 ? 1.031 -22.344 19.031 1 98.19 982 GLY B C 1
ATOM 16476 O O . GLY B 1 982 ? 2.248 -22.531 18.969 1 98.19 982 GLY B O 1
ATOM 16477 N N . LYS B 1 983 ? 0.162 -23.375 19 1 98.31 983 LYS B N 1
ATOM 16478 C CA . LYS B 1 983 ? 0.576 -24.766 18.812 1 98.31 983 LYS B CA 1
ATOM 16479 C C . LYS B 1 983 ? 0.368 -25.203 17.359 1 98.31 983 LYS B C 1
ATOM 16481 O O . LYS B 1 983 ? -0.584 -24.766 16.703 1 98.31 983 LYS B O 1
ATOM 16486 N N . ILE B 1 984 ? 1.233 -25.969 16.891 1 98.81 984 ILE B N 1
ATOM 16487 C CA . ILE B 1 984 ? 1.098 -26.609 15.586 1 98.81 984 ILE B CA 1
ATOM 16488 C C . ILE B 1 984 ? 0.623 -28.047 15.75 1 98.81 984 ILE B C 1
ATOM 16490 O O . ILE B 1 984 ? 1.198 -28.812 16.516 1 98.81 984 ILE B O 1
ATOM 16494 N N . ILE B 1 985 ? -0.463 -28.422 15.094 1 98.88 985 ILE B N 1
ATOM 16495 C CA . ILE B 1 985 ? -1.023 -29.766 15.164 1 98.88 985 ILE B CA 1
ATOM 16496 C C . ILE B 1 985 ? -1.022 -30.391 13.773 1 98.88 985 ILE B C 1
ATOM 16498 O O . ILE B 1 985 ? -1.297 -29.719 12.773 1 98.88 985 ILE B O 1
ATOM 16502 N N . GLY B 1 986 ? -0.785 -31.641 13.594 1 98.75 986 GLY B N 1
ATOM 16503 C CA . GLY B 1 986 ? -0.797 -32.406 12.352 1 98.75 986 GLY B CA 1
ATOM 16504 C C . GLY B 1 986 ? 0.37 -33.344 12.227 1 98.75 986 GLY B C 1
ATOM 16505 O O . GLY B 1 986 ? 0.661 -34.125 13.164 1 98.75 986 GLY B O 1
ATOM 16506 N N . THR B 1 987 ? 0.992 -33.438 11.086 1 98.31 987 THR B N 1
ATOM 16507 C CA . THR B 1 987 ? 2.18 -34.25 10.828 1 98.31 987 THR B CA 1
ATOM 16508 C C . THR B 1 987 ? 3.324 -33.375 10.32 1 98.31 987 THR B C 1
ATOM 16510 O O . THR B 1 987 ? 3.117 -32.188 9.992 1 98.31 987 THR B O 1
ATOM 16513 N N . GLU B 1 988 ? 4.531 -33.938 10.359 1 97.69 988 GLU B N 1
ATOM 16514 C CA . GLU B 1 988 ? 5.68 -33.188 9.828 1 97.69 988 GLU B CA 1
ATOM 16515 C C . GLU B 1 988 ? 5.434 -32.75 8.391 1 97.69 988 GLU B C 1
ATOM 16517 O O . GLU B 1 988 ? 4.855 -33.469 7.594 1 97.69 988 GLU B O 1
ATOM 16522 N N . THR B 1 989 ? 5.875 -31.484 8.109 1 98.19 989 THR B N 1
ATOM 16523 C CA . THR B 1 989 ? 5.641 -30.938 6.781 1 98.19 989 THR B CA 1
ATOM 16524 C C . THR B 1 989 ? 6.48 -31.656 5.734 1 98.19 989 THR B C 1
ATOM 16526 O O . THR B 1 989 ? 7.246 -32.562 6.066 1 98.19 989 THR B O 1
ATOM 16529 N N . TYR B 1 990 ? 6.363 -31.297 4.504 1 97.19 990 TYR B N 1
ATOM 16530 C CA . TYR B 1 990 ? 6.758 -32.062 3.32 1 97.19 990 TYR B CA 1
ATOM 16531 C C . TYR B 1 990 ? 8.273 -32.062 3.172 1 97.19 990 TYR B C 1
ATOM 16533 O O . TYR B 1 990 ? 8.828 -32.969 2.529 1 97.19 990 TYR B O 1
ATOM 16541 N N . ARG B 1 991 ? 9.055 -31.141 3.771 1 95.81 991 ARG B N 1
ATOM 16542 C CA . ARG B 1 991 ? 10.469 -30.922 3.496 1 95.81 991 ARG B CA 1
ATOM 16543 C C . ARG B 1 991 ? 10.688 -30.469 2.061 1 95.81 991 ARG B C 1
ATOM 16545 O O . ARG B 1 991 ? 11.484 -31.047 1.327 1 95.81 991 ARG B O 1
ATOM 16552 N N . TRP B 1 992 ? 10.016 -29.422 1.713 1 96.25 992 TRP B N 1
ATOM 16553 C CA . TRP B 1 992 ? 10 -28.828 0.377 1 96.25 992 TRP B CA 1
ATOM 16554 C C . TRP B 1 992 ? 10.055 -27.312 0.45 1 96.25 992 TRP B C 1
ATOM 16556 O O . TRP B 1 992 ? 9.094 -26.625 0.089 1 96.25 992 TRP B O 1
ATOM 16566 N N . ILE B 1 993 ? 11.281 -26.844 0.895 1 95.88 993 ILE B N 1
ATOM 16567 C CA . ILE B 1 993 ? 11.328 -25.391 0.904 1 95.88 993 ILE B CA 1
ATOM 16568 C C . ILE B 1 993 ? 12.742 -24.922 0.564 1 95.88 993 ILE B C 1
ATOM 16570 O O . ILE B 1 993 ? 13.688 -25.203 1.303 1 95.88 993 ILE B O 1
ATOM 16574 N N . ILE B 1 994 ? 12.93 -24.328 -0.461 1 94.69 994 ILE B N 1
ATOM 16575 C CA . ILE B 1 994 ? 14.016 -23.516 -1.006 1 94.69 994 ILE B CA 1
ATOM 16576 C C . ILE B 1 994 ? 13.445 -22.406 -1.88 1 94.69 994 ILE B C 1
ATOM 16578 O O . ILE B 1 994 ? 12.547 -22.641 -2.688 1 94.69 994 ILE B O 1
ATOM 16582 N N . PHE B 1 995 ? 13.781 -21.234 -1.645 1 92.25 995 PHE B N 1
ATOM 16583 C CA . PHE B 1 995 ? 13.344 -20.219 -2.604 1 92.25 995 PHE B CA 1
ATOM 16584 C C . PHE B 1 995 ? 14.086 -20.375 -3.928 1 92.25 995 PHE B C 1
ATOM 16586 O O . PHE B 1 995 ? 15.281 -20.656 -3.945 1 92.25 995 PHE B O 1
ATOM 16593 N N . THR B 1 996 ? 13.273 -20.25 -4.965 1 92.5 996 THR B N 1
ATOM 16594 C CA . THR B 1 996 ? 13.789 -20.688 -6.258 1 92.5 996 THR B CA 1
ATOM 16595 C C . THR B 1 996 ? 13.656 -19.578 -7.297 1 92.5 996 THR B C 1
ATOM 16597 O O . THR B 1 996 ? 12.852 -18.656 -7.133 1 92.5 996 THR B O 1
ATOM 16600 N N . SER B 1 997 ? 14.539 -19.609 -8.219 1 90.25 997 SER B N 1
ATOM 16601 C CA . SER B 1 997 ? 14.453 -18.891 -9.492 1 90.25 997 SER B CA 1
ATOM 16602 C C . SER B 1 997 ? 14.469 -19.859 -10.672 1 90.25 997 SER B C 1
ATOM 16604 O O . SER B 1 997 ? 14.234 -21.047 -10.508 1 90.25 997 SER B O 1
ATOM 16606 N N . ALA B 1 998 ? 14.492 -19.344 -11.867 1 94.12 998 ALA B N 1
ATOM 16607 C CA . ALA B 1 998 ? 14.57 -20.156 -13.078 1 94.12 998 ALA B CA 1
ATOM 16608 C C . ALA B 1 998 ? 15.422 -19.469 -14.148 1 94.12 998 ALA B C 1
ATOM 16610 O O . ALA B 1 998 ? 15.656 -18.266 -14.07 1 94.12 998 ALA B O 1
ATOM 16611 N N . LYS B 1 999 ? 15.938 -20.234 -14.977 1 94.62 999 LYS B N 1
ATOM 16612 C CA . LYS B 1 999 ? 16.656 -19.719 -16.141 1 94.62 999 LYS B CA 1
ATOM 16613 C C . LYS B 1 999 ? 16.156 -20.344 -17.422 1 94.62 999 LYS B C 1
ATOM 16615 O O . LYS B 1 999 ? 15.836 -21.531 -17.453 1 94.62 999 LYS B O 1
ATOM 16620 N N . GLY B 1 1000 ? 16.094 -19.516 -18.453 1 94.69 1000 GLY B N 1
ATOM 16621 C CA . GLY B 1 1000 ? 15.695 -20 -19.766 1 94.69 1000 GLY B CA 1
ATOM 16622 C C . GLY B 1 1000 ? 16.859 -20.516 -20.578 1 94.69 1000 GLY B C 1
ATOM 16623 O O . GLY B 1 1000 ? 18.016 -20.141 -20.328 1 94.69 1000 GLY B O 1
ATOM 16624 N N . LEU B 1 1001 ? 16.531 -21.406 -21.469 1 96.19 1001 LEU B N 1
ATOM 16625 C CA . LEU B 1 1001 ? 17.516 -21.938 -22.406 1 96.19 1001 LEU B CA 1
ATOM 16626 C C . LEU B 1 1001 ? 17.219 -21.453 -23.828 1 96.19 1001 LEU B C 1
ATOM 16628 O O . LEU B 1 1001 ? 16.297 -20.672 -24.047 1 96.19 1001 LEU B O 1
ATOM 16632 N N . VAL B 1 1002 ? 18.016 -21.828 -24.719 1 94.06 1002 VAL B N 1
ATOM 16633 C CA . VAL B 1 1002 ? 18.078 -21.25 -26.062 1 94.06 1002 VAL B CA 1
ATOM 16634 C C . VAL B 1 1002 ? 16.75 -21.438 -26.781 1 94.06 1002 VAL B C 1
ATOM 16636 O O . VAL B 1 1002 ? 16.359 -20.594 -27.578 1 94.06 1002 VAL B O 1
ATOM 16639 N N . ASP B 1 1003 ? 16.125 -22.531 -26.516 1 91.75 1003 ASP B N 1
ATOM 16640 C CA . ASP B 1 1003 ? 14.922 -22.859 -27.281 1 91.75 1003 ASP B CA 1
ATOM 16641 C C . ASP B 1 1003 ? 13.656 -22.484 -26.531 1 91.75 1003 ASP B C 1
ATOM 16643 O O . ASP B 1 1003 ? 12.555 -22.906 -26.891 1 91.75 1003 ASP B O 1
ATOM 16647 N N . GLY B 1 1004 ? 13.82 -21.75 -25.484 1 92.31 1004 GLY B N 1
ATOM 16648 C CA . GLY B 1 1004 ? 12.672 -21.359 -24.688 1 92.31 1004 GLY B CA 1
ATOM 16649 C C . GLY B 1 1004 ? 12.398 -22.297 -23.531 1 92.31 1004 GLY B C 1
ATOM 16650 O O . GLY B 1 1004 ? 11.586 -22 -22.656 1 92.31 1004 GLY B O 1
ATOM 16651 N N . SER B 1 1005 ? 13.07 -23.5 -23.469 1 96 1005 SER B N 1
ATOM 16652 C CA . SER B 1 1005 ? 13 -24.359 -22.297 1 96 1005 SER B CA 1
ATOM 16653 C C . SER B 1 1005 ? 13.547 -23.656 -21.062 1 96 1005 SER B C 1
ATOM 16655 O O . SER B 1 1005 ? 14.148 -22.594 -21.156 1 96 1005 SER B O 1
ATOM 16657 N N . SER B 1 1006 ? 13.242 -24.172 -19.969 1 97.06 1006 SER B N 1
ATOM 16658 C CA . SER B 1 1006 ? 13.719 -23.562 -18.734 1 97.06 1006 SER B CA 1
ATOM 16659 C C . SER B 1 1006 ? 13.938 -24.609 -17.641 1 97.06 1006 SER B C 1
ATOM 16661 O O . SER B 1 1006 ? 13.383 -25.719 -17.703 1 97.06 1006 SER B O 1
ATOM 16663 N N . TYR B 1 1007 ? 14.805 -24.359 -16.766 1 96.25 1007 TYR B N 1
ATOM 16664 C CA . TYR B 1 1007 ? 15.023 -25.172 -15.57 1 96.25 1007 TYR B CA 1
ATOM 16665 C C . TYR B 1 1007 ? 14.992 -24.312 -14.312 1 96.25 1007 TYR B C 1
ATOM 16667 O O . TYR B 1 1007 ? 15.383 -23.141 -14.344 1 96.25 1007 TYR B O 1
ATOM 16675 N N . ARG B 1 1008 ? 14.5 -24.844 -13.25 1 95.94 1008 ARG B N 1
ATOM 16676 C CA . ARG B 1 1008 ? 14.43 -24.141 -11.969 1 95.94 1008 ARG B CA 1
ATOM 16677 C C . ARG B 1 1008 ? 15.773 -24.172 -11.25 1 95.94 1008 ARG B C 1
ATOM 16679 O O . ARG B 1 1008 ? 16.531 -25.141 -11.383 1 95.94 1008 ARG B O 1
ATOM 16686 N N . ILE B 1 1009 ? 16.047 -23.141 -10.531 1 93.94 1009 ILE B N 1
ATOM 16687 C CA . ILE B 1 1009 ? 17.281 -23.016 -9.781 1 93.94 1009 ILE B CA 1
ATOM 16688 C C . ILE B 1 1009 ? 16.969 -22.734 -8.312 1 93.94 1009 ILE B C 1
ATOM 16690 O O . ILE B 1 1009 ? 16.812 -21.578 -7.926 1 93.94 1009 ILE B O 1
ATOM 16694 N N . PRO B 1 1010 ? 16.875 -23.766 -7.426 1 94.81 1010 PRO B N 1
ATOM 16695 C CA . PRO B 1 1010 ? 16.812 -23.5 -5.984 1 94.81 1010 PRO B CA 1
ATOM 16696 C C . PRO B 1 1010 ? 18.047 -22.766 -5.461 1 94.81 1010 PRO B C 1
ATOM 16698 O O . PRO B 1 1010 ? 19.031 -23.406 -5.102 1 94.81 1010 PRO B O 1
ATOM 16701 N N . ALA B 1 1011 ? 17.922 -21.453 -5.324 1 90.38 1011 ALA B N 1
ATOM 16702 C CA . ALA B 1 1011 ? 19.109 -20.625 -5.215 1 90.38 1011 ALA B CA 1
ATOM 16703 C C . ALA B 1 1011 ? 19.344 -20.172 -3.775 1 90.38 1011 ALA B C 1
ATOM 16705 O O . ALA B 1 1011 ? 20.469 -19.844 -3.393 1 90.38 1011 ALA B O 1
ATOM 16706 N N . TRP B 1 1012 ? 18.422 -20.078 -2.959 1 91.31 1012 TRP B N 1
ATOM 16707 C CA . TRP B 1 1012 ? 18.766 -19.656 -1.607 1 91.31 1012 TRP B CA 1
ATOM 16708 C C . TRP B 1 1012 ? 18 -20.453 -0.567 1 91.31 1012 TRP B C 1
ATOM 16710 O O . TRP B 1 1012 ? 16.812 -20.734 -0.741 1 91.31 1012 TRP B O 1
ATOM 16720 N N . GLY B 1 1013 ? 18.703 -20.891 0.389 1 94.94 1013 GLY B N 1
ATOM 16721 C CA . GLY B 1 1013 ? 18.266 -21.781 1.459 1 94.94 1013 GLY B CA 1
ATOM 16722 C C . GLY B 1 1013 ? 17.516 -21.047 2.557 1 94.94 1013 GLY B C 1
ATOM 16723 O O . GLY B 1 1013 ? 17.641 -19.844 2.709 1 94.94 1013 GLY B O 1
ATOM 16724 N N . CYS B 1 1014 ? 16.641 -21.734 3.258 1 96.5 1014 CYS B N 1
ATOM 16725 C CA . CYS B 1 1014 ? 15.852 -21.266 4.383 1 96.5 1014 CYS B CA 1
ATOM 16726 C C . CYS B 1 1014 ? 16.203 -22.016 5.66 1 96.5 1014 CYS B C 1
ATOM 16728 O O . CYS B 1 1014 ? 16.234 -23.25 5.668 1 96.5 1014 CYS B O 1
ATOM 16730 N N . PHE B 1 1015 ? 16.5 -21.312 6.688 1 97.38 1015 PHE B N 1
ATOM 16731 C CA . PHE B 1 1015 ? 17.047 -21.906 7.902 1 97.38 1015 PHE B CA 1
ATOM 16732 C C . PHE B 1 1015 ? 16.297 -21.406 9.133 1 97.38 1015 PHE B C 1
ATOM 16734 O O . PHE B 1 1015 ? 15.828 -20.266 9.156 1 97.38 1015 PHE B O 1
ATOM 16741 N N . THR B 1 1016 ? 16.125 -22.297 10.102 1 97.56 1016 THR B N 1
ATOM 16742 C CA . THR B 1 1016 ? 15.648 -21.85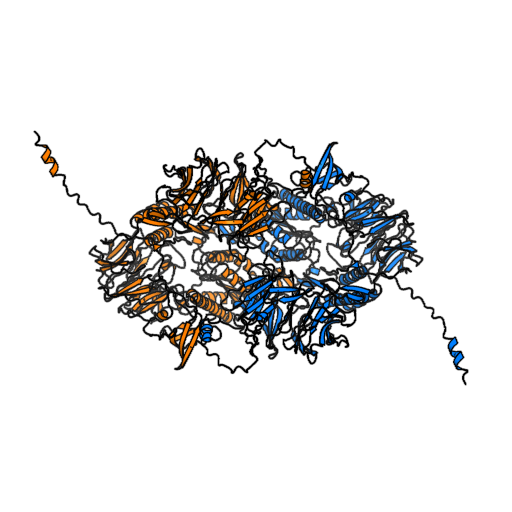9 11.406 1 97.56 1016 THR B CA 1
ATOM 16743 C C . THR B 1 1016 ? 16.656 -20.922 12.062 1 97.56 1016 THR B C 1
ATOM 16745 O O . THR B 1 1016 ? 17.781 -20.766 11.578 1 97.56 1016 THR B O 1
ATOM 16748 N N . LEU B 1 1017 ? 16.281 -20.297 13.109 1 96.31 1017 LEU B N 1
ATOM 16749 C CA . LEU B 1 1017 ? 17.156 -19.359 13.805 1 96.31 1017 LEU B CA 1
ATOM 16750 C C . LEU B 1 1017 ? 18.375 -20.078 14.375 1 96.31 1017 LEU B C 1
ATOM 16752 O O . LEU B 1 1017 ? 19.453 -19.484 14.484 1 96.31 1017 LEU B O 1
ATOM 16756 N N . ASP B 1 1018 ? 18.219 -21.344 14.742 1 95.5 1018 ASP B N 1
ATOM 16757 C CA . ASP B 1 1018 ? 19.344 -22.109 15.273 1 95.5 1018 ASP B CA 1
ATOM 16758 C C . ASP B 1 1018 ? 20.141 -22.766 14.141 1 95.5 1018 ASP B C 1
ATOM 16760 O O . ASP B 1 1018 ? 21.031 -23.578 14.398 1 95.5 1018 ASP B O 1
ATOM 16764 N N . GLY B 1 1019 ? 19.766 -22.453 12.852 1 94.25 1019 GLY B N 1
ATOM 16765 C CA . GLY B 1 1019 ? 20.641 -22.766 11.727 1 94.25 1019 GLY B CA 1
ATOM 16766 C C . GLY B 1 1019 ? 20.266 -24.047 11.023 1 94.25 1019 GLY B C 1
ATOM 16767 O O . GLY B 1 1019 ? 20.984 -24.516 10.141 1 94.25 1019 GLY B O 1
ATOM 16768 N N . LYS B 1 1020 ? 19.156 -24.641 11.367 1 95.81 1020 LYS B N 1
ATOM 16769 C CA . LYS B 1 1020 ? 18.734 -25.875 10.719 1 95.81 1020 LYS B CA 1
ATOM 16770 C C . LYS B 1 1020 ? 18.109 -25.594 9.352 1 95.81 1020 LYS B C 1
ATOM 16772 O O . LYS B 1 1020 ? 17.312 -24.672 9.211 1 95.81 1020 LYS B O 1
ATOM 16777 N N . ASP B 1 1021 ? 18.547 -26.375 8.312 1 95.94 1021 ASP B N 1
ATOM 16778 C CA . ASP B 1 1021 ? 18 -26.281 6.965 1 95.94 1021 ASP B CA 1
ATOM 16779 C C . ASP B 1 1021 ? 16.594 -26.875 6.906 1 95.94 1021 ASP B C 1
ATOM 16781 O O . ASP B 1 1021 ? 16.422 -28.094 7.023 1 95.94 1021 ASP B O 1
ATOM 16785 N N . ILE B 1 1022 ? 15.586 -26.094 6.664 1 96.75 1022 ILE B N 1
ATOM 16786 C CA . ILE B 1 1022 ? 14.195 -26.531 6.711 1 96.75 1022 ILE B CA 1
ATOM 16787 C C . ILE B 1 1022 ? 13.914 -27.5 5.574 1 96.75 1022 ILE B C 1
ATOM 16789 O O . ILE B 1 1022 ? 13.086 -28.406 5.715 1 96.75 1022 ILE B O 1
ATOM 16793 N N . GLU B 1 1023 ? 14.633 -27.359 4.391 1 96.06 1023 GLU B N 1
ATOM 16794 C CA . GLU B 1 1023 ? 14.531 -28.312 3.279 1 96.06 1023 GLU B CA 1
ATOM 16795 C C . GLU B 1 1023 ? 14.828 -29.734 3.732 1 96.06 1023 GLU B C 1
ATOM 16797 O O . GLU B 1 1023 ? 14.219 -30.688 3.236 1 96.06 1023 GLU B O 1
ATOM 16802 N N . LYS B 1 1024 ? 15.695 -29.891 4.648 1 93.5 1024 LYS B N 1
ATOM 16803 C CA . LYS B 1 1024 ? 16.141 -31.219 5.09 1 93.5 1024 LYS B CA 1
ATOM 16804 C C . LYS B 1 1024 ? 15.32 -31.688 6.293 1 93.5 1024 LYS B C 1
ATOM 16806 O O . LYS B 1 1024 ? 15.094 -32.906 6.457 1 93.5 1024 LYS B O 1
ATOM 16811 N N . GLU B 1 1025 ? 14.805 -30.766 7.055 1 93.25 1025 GLU B N 1
ATOM 16812 C CA . GLU B 1 1025 ? 14.227 -31.141 8.344 1 93.25 1025 GLU B CA 1
ATOM 16813 C C . GLU B 1 1025 ? 12.711 -31.016 8.32 1 93.25 1025 GLU B C 1
ATOM 16815 O O . GLU B 1 1025 ? 12.016 -31.734 9.047 1 93.25 1025 GLU B O 1
ATOM 16820 N N . GLY B 1 1026 ? 12.211 -30.156 7.535 1 96 1026 GLY B N 1
ATOM 16821 C CA . GLY B 1 1026 ? 10.789 -29.828 7.629 1 96 1026 GLY B CA 1
ATOM 16822 C C . GLY B 1 1026 ? 10.414 -29.156 8.938 1 96 1026 GLY B C 1
ATOM 16823 O O . GLY B 1 1026 ? 11.266 -28.562 9.602 1 96 1026 GLY B O 1
ATOM 16824 N N . VAL B 1 1027 ? 9.133 -29.078 9.273 1 98.12 1027 VAL B N 1
ATOM 16825 C CA . VAL B 1 1027 ? 8.625 -28.516 10.523 1 98.12 1027 VAL B CA 1
ATOM 16826 C C . VAL B 1 1027 ? 7.84 -29.578 11.289 1 98.12 1027 VAL B C 1
ATOM 16828 O O . VAL B 1 1027 ? 6.84 -30.094 10.789 1 98.12 1027 VAL B O 1
ATOM 16831 N N . LYS B 1 1028 ? 8.281 -29.969 12.43 1 97.81 1028 LYS B N 1
ATOM 16832 C CA . LYS B 1 1028 ? 7.586 -30.922 13.289 1 97.81 1028 LYS B CA 1
ATOM 16833 C C . LYS B 1 1028 ? 6.461 -30.234 14.062 1 97.81 1028 LYS B C 1
ATOM 16835 O O . LYS B 1 1028 ? 6.652 -29.156 14.625 1 97.81 1028 LYS B O 1
ATOM 16840 N N . PRO B 1 1029 ? 5.273 -30.828 14.07 1 98.44 1029 PRO B N 1
ATOM 16841 C CA . PRO B 1 1029 ? 4.207 -30.219 14.875 1 98.44 1029 PRO B CA 1
ATOM 16842 C C . PRO B 1 1029 ? 4.453 -30.359 16.375 1 98.44 1029 PRO B C 1
ATOM 16844 O O . PRO B 1 1029 ? 5.316 -31.141 16.797 1 98.44 1029 PRO B O 1
ATOM 16847 N N . ASP B 1 1030 ? 3.787 -29.594 17.172 1 98.5 1030 ASP B N 1
ATOM 16848 C CA . ASP B 1 1030 ? 3.805 -29.734 18.625 1 98.5 1030 ASP B CA 1
ATOM 16849 C C . ASP B 1 1030 ? 3.006 -30.953 19.062 1 98.5 1030 ASP B C 1
ATOM 16851 O O . ASP B 1 1030 ? 3.363 -31.625 20.031 1 98.5 1030 ASP B O 1
ATOM 16855 N N . ILE B 1 1031 ? 1.889 -31.234 18.375 1 98.69 1031 ILE B N 1
ATOM 16856 C CA . ILE B 1 1031 ? 1.048 -32.406 18.594 1 98.69 1031 ILE B CA 1
ATOM 16857 C C . ILE B 1 1031 ? 0.898 -33.188 17.297 1 98.69 1031 ILE B C 1
ATOM 16859 O O . ILE B 1 1031 ? 0.312 -32.688 16.328 1 98.69 1031 ILE B O 1
ATOM 16863 N N . ASN B 1 1032 ? 1.439 -34.375 17.203 1 98.5 1032 ASN B N 1
ATOM 16864 C CA . ASN B 1 1032 ? 1.414 -35.219 16.016 1 98.5 1032 ASN B CA 1
ATOM 16865 C C . ASN B 1 1032 ? 0.103 -35.969 15.898 1 98.5 1032 ASN B C 1
ATOM 16867 O O . ASN B 1 1032 ? -0.228 -36.781 16.766 1 98.5 1032 ASN B O 1
ATOM 16871 N N . VAL B 1 1033 ? -0.681 -35.688 14.977 1 98.56 1033 VAL B N 1
ATOM 16872 C CA . VAL B 1 1033 ? -1.926 -36.375 14.656 1 98.56 1033 VAL B CA 1
ATOM 16873 C C . VAL B 1 1033 ? -1.953 -36.719 13.164 1 98.56 1033 VAL B C 1
ATOM 16875 O O . VAL B 1 1033 ? -1.858 -35.812 12.312 1 98.56 1033 VAL B O 1
ATOM 16878 N N . ALA B 1 1034 ? -2.098 -37.969 12.773 1 96.31 1034 ALA B N 1
ATOM 16879 C CA . ALA B 1 1034 ? -2.135 -38.406 11.375 1 96.31 1034 ALA B CA 1
ATOM 16880 C C . ALA B 1 1034 ? -3.57 -38.469 10.859 1 96.31 1034 ALA B C 1
ATOM 16882 O O . ALA B 1 1034 ? -4.508 -38.656 11.641 1 96.31 1034 ALA B O 1
ATOM 16883 N N . THR B 1 1035 ? -3.738 -38.125 9.633 1 96.69 1035 THR B N 1
ATOM 16884 C CA . THR B 1 1035 ? -4.941 -38.406 8.867 1 96.69 1035 THR B CA 1
ATOM 16885 C C . THR B 1 1035 ? -4.645 -39.438 7.766 1 96.69 1035 THR B C 1
ATOM 16887 O O . THR B 1 1035 ? -3.984 -39.125 6.777 1 96.69 1035 THR B O 1
ATOM 16890 N N . GLY B 1 1036 ? -5.164 -40.625 7.898 1 94.25 1036 GLY B N 1
ATOM 16891 C CA . GLY B 1 1036 ? -4.836 -41.688 6.961 1 94.25 1036 GLY B CA 1
ATOM 16892 C C . GLY B 1 1036 ? -5.844 -41.844 5.836 1 94.25 1036 GLY B C 1
ATOM 16893 O O . GLY B 1 1036 ? -6.82 -41.094 5.777 1 94.25 1036 GLY B O 1
ATOM 16894 N N . PHE B 1 1037 ? -5.59 -42.781 4.949 1 95.06 1037 PHE B N 1
ATOM 16895 C CA . PHE B 1 1037 ? -6.426 -43.062 3.787 1 95.06 1037 PHE B CA 1
ATOM 16896 C C . PHE B 1 1037 ? -7.859 -43.375 4.211 1 95.06 1037 PHE B C 1
ATOM 16898 O O . PHE B 1 1037 ? -8.805 -42.781 3.668 1 95.06 1037 PHE B O 1
ATOM 16905 N N . THR B 1 1038 ? -8.055 -44.188 5.18 1 96 1038 THR B N 1
ATOM 16906 C CA . THR B 1 1038 ? -9.391 -44.562 5.609 1 96 1038 THR B CA 1
ATOM 16907 C C . THR B 1 1038 ? -10.117 -43.375 6.242 1 96 1038 THR B C 1
ATOM 16909 O O . THR B 1 1038 ? -11.336 -43.281 6.129 1 96 1038 THR B O 1
ATOM 16912 N N . ASP B 1 1039 ? -9.359 -42.5 6.996 1 96.69 1039 ASP B N 1
ATOM 16913 C CA . ASP B 1 1039 ? -9.961 -41.281 7.531 1 96.69 1039 ASP B CA 1
ATOM 16914 C C . ASP B 1 1039 ? -10.562 -40.438 6.418 1 96.69 1039 ASP B C 1
ATOM 16916 O O . ASP B 1 1039 ? -11.719 -40.031 6.508 1 96.69 1039 ASP B O 1
ATOM 16920 N N . ARG B 1 1040 ? -9.789 -40.219 5.359 1 95.75 1040 ARG B N 1
ATOM 16921 C CA . ARG B 1 1040 ? -10.258 -39.406 4.242 1 95.75 1040 ARG B CA 1
ATOM 16922 C C . ARG B 1 1040 ? -11.445 -40.062 3.549 1 95.75 1040 ARG B C 1
ATOM 16924 O O . ARG B 1 1040 ? -12.422 -39.406 3.221 1 95.75 1040 ARG B O 1
ATOM 16931 N N . LEU B 1 1041 ? -11.312 -41.375 3.314 1 94.75 1041 LEU B N 1
ATOM 16932 C CA . LEU B 1 1041 ? -12.375 -42.125 2.652 1 94.75 1041 LEU B CA 1
ATOM 16933 C C . LEU B 1 1041 ? -13.688 -41.969 3.418 1 94.75 1041 LEU B C 1
ATOM 16935 O O . LEU B 1 1041 ? -14.766 -41.938 2.814 1 94.75 1041 LEU B O 1
ATOM 16939 N N . ASN B 1 1042 ? -13.625 -41.906 4.754 1 94.69 1042 ASN B N 1
ATOM 16940 C CA . ASN B 1 1042 ? -14.812 -41.875 5.598 1 94.69 1042 ASN B CA 1
ATOM 16941 C C . ASN B 1 1042 ? -15.125 -40.438 6.031 1 94.69 1042 ASN B C 1
ATOM 16943 O O . ASN B 1 1042 ? -15.953 -40.219 6.914 1 94.69 1042 ASN B O 1
ATOM 16947 N N . ASN B 1 1043 ? -14.406 -39.438 5.535 1 93.62 1043 ASN B N 1
ATOM 16948 C CA . ASN B 1 1043 ? -14.578 -38 5.797 1 93.62 1043 ASN B CA 1
ATOM 16949 C C . ASN B 1 1043 ? -14.359 -37.688 7.27 1 93.62 1043 ASN B C 1
ATOM 16951 O O . ASN B 1 1043 ? -15.094 -36.875 7.848 1 93.62 1043 ASN B O 1
ATOM 16955 N N . ASN B 1 1044 ? -13.445 -38.5 7.934 1 96 1044 ASN B N 1
ATOM 16956 C CA . ASN B 1 1044 ? -12.953 -38.156 9.266 1 96 1044 ASN B CA 1
ATOM 16957 C C . ASN B 1 1044 ? -11.742 -37.219 9.195 1 96 1044 ASN B C 1
ATOM 16959 O O . ASN B 1 1044 ? -10.906 -37.375 8.305 1 96 1044 ASN B O 1
ATOM 16963 N N . ASP B 1 1045 ? -11.727 -36.312 10.133 1 98 1045 ASP B N 1
ATOM 16964 C CA . ASP B 1 1045 ? -10.594 -35.375 10.188 1 98 1045 ASP B CA 1
ATOM 16965 C C . ASP B 1 1045 ? -10.031 -35.281 11.602 1 98 1045 ASP B C 1
ATOM 16967 O O . ASP B 1 1045 ? -10.281 -34.312 12.305 1 98 1045 ASP B O 1
ATOM 16971 N N . PRO B 1 1046 ? -9.211 -36.25 11.969 1 98.5 1046 PRO B N 1
ATOM 16972 C CA . PRO B 1 1046 ? -8.68 -36.281 13.328 1 98.5 1046 PRO B CA 1
ATOM 16973 C C . PRO B 1 1046 ? -7.844 -35.062 13.664 1 98.5 1046 PRO B C 1
ATOM 16975 O O . PRO B 1 1046 ? -7.793 -34.625 14.82 1 98.5 1046 PRO B O 1
ATOM 16978 N N . GLN B 1 1047 ? -7.125 -34.469 12.711 1 98.69 1047 GLN B N 1
ATOM 16979 C CA . GLN B 1 1047 ? -6.309 -33.281 12.953 1 98.69 1047 GLN B CA 1
ATOM 16980 C C . GLN B 1 1047 ? -7.18 -32.094 13.312 1 98.69 1047 GLN B C 1
ATOM 16982 O O . GLN B 1 1047 ? -6.887 -31.359 14.273 1 98.69 1047 GLN B O 1
ATOM 16987 N N . LEU B 1 1048 ? -8.234 -31.812 12.531 1 98.75 1048 LEU B N 1
ATOM 16988 C CA . LEU B 1 1048 ? -9.164 -30.719 12.812 1 98.75 1048 LEU B CA 1
ATOM 16989 C C . LEU B 1 1048 ? -9.859 -30.922 14.156 1 98.75 1048 LEU B C 1
ATOM 16991 O O . LEU B 1 1048 ? -10.008 -29.984 14.938 1 98.75 1048 LEU B O 1
ATOM 16995 N N . ASP B 1 1049 ? -10.266 -32.219 14.445 1 98.69 1049 ASP B N 1
ATOM 16996 C CA . ASP B 1 1049 ? -10.914 -32.562 15.711 1 98.69 1049 ASP B CA 1
ATOM 16997 C C . ASP B 1 1049 ? -10 -32.25 16.891 1 98.69 1049 ASP B C 1
ATOM 16999 O O . ASP B 1 1049 ? -10.438 -31.719 17.906 1 98.69 1049 ASP B O 1
ATOM 17003 N N . ARG B 1 1050 ? -8.734 -32.625 16.734 1 98.69 1050 ARG B N 1
ATOM 17004 C CA . ARG B 1 1050 ? -7.762 -32.375 17.797 1 98.69 1050 ARG B CA 1
ATOM 17005 C C . ARG B 1 1050 ? -7.574 -30.891 18.031 1 98.69 1050 ARG B C 1
ATOM 17007 O O . ARG B 1 1050 ? -7.445 -30.438 19.172 1 98.69 1050 ARG B O 1
ATOM 17014 N N . ALA B 1 1051 ? -7.52 -30.062 16.938 1 98.81 1051 ALA B N 1
ATOM 17015 C CA . ALA B 1 1051 ? -7.371 -28.609 17.031 1 98.81 1051 ALA B CA 1
ATOM 17016 C C . ALA B 1 1051 ? -8.539 -28 17.797 1 98.81 1051 ALA B C 1
ATOM 17018 O O . ALA B 1 1051 ? -8.336 -27.172 18.688 1 98.81 1051 ALA B O 1
ATOM 17019 N N . ILE B 1 1052 ? -9.812 -28.391 17.453 1 98.75 1052 ILE B N 1
ATOM 17020 C CA . ILE B 1 1052 ? -11.008 -27.875 18.125 1 98.75 1052 ILE B CA 1
ATOM 17021 C C . ILE B 1 1052 ? -10.961 -28.203 19.609 1 98.75 1052 ILE B C 1
ATOM 17023 O O . ILE B 1 1052 ? -11.172 -27.328 20.453 1 98.75 1052 ILE B O 1
ATOM 17027 N N . SER B 1 1053 ? -10.578 -29.453 19.875 1 98.38 1053 SER B N 1
ATOM 17028 C CA . SER B 1 1053 ? -10.555 -29.891 21.266 1 98.38 1053 SER B CA 1
ATOM 17029 C C . SER B 1 1053 ? -9.5 -29.141 22.078 1 98.38 1053 SER B C 1
ATOM 17031 O O . SER B 1 1053 ? -9.742 -28.75 23.219 1 98.38 1053 SER B O 1
ATOM 17033 N N . GLU B 1 1054 ? -8.336 -28.922 21.5 1 98.38 1054 GLU B N 1
ATOM 17034 C CA . GLU B 1 1054 ? -7.258 -28.203 22.188 1 98.38 1054 GLU B CA 1
ATOM 17035 C C . GLU B 1 1054 ? -7.664 -26.766 22.5 1 98.38 1054 GLU B C 1
ATOM 17037 O O . GLU B 1 1054 ? -7.387 -26.266 23.594 1 98.38 1054 GLU B O 1
ATOM 17042 N N . ILE B 1 1055 ? -8.32 -26.031 21.547 1 98.38 1055 ILE B N 1
ATOM 17043 C CA . ILE B 1 1055 ? -8.742 -24.641 21.766 1 98.38 1055 ILE B CA 1
ATOM 17044 C C . ILE B 1 1055 ? -9.852 -24.594 22.812 1 98.38 1055 ILE B C 1
ATOM 17046 O O . ILE B 1 1055 ? -9.852 -23.734 23.688 1 98.38 1055 ILE B O 1
ATOM 17050 N N . MET B 1 1056 ? -10.859 -25.547 22.672 1 98 1056 MET B N 1
ATOM 17051 C CA . MET B 1 1056 ? -11.969 -25.547 23.625 1 98 1056 MET B CA 1
ATOM 17052 C C . MET B 1 1056 ? -11.477 -25.766 25.047 1 98 1056 MET B C 1
ATOM 17054 O O . MET B 1 1056 ? -12.047 -25.234 26 1 98 1056 MET B O 1
ATOM 17058 N N . LYS B 1 1057 ? -10.375 -26.531 25.219 1 97.44 1057 LYS B N 1
ATOM 17059 C CA . LYS B 1 1057 ? -9.766 -26.734 26.531 1 97.44 1057 LYS B CA 1
ATOM 17060 C C . LYS B 1 1057 ? -9.18 -25.422 27.062 1 97.44 1057 LYS B C 1
ATOM 17062 O O . LYS B 1 1057 ? -9.273 -25.141 28.25 1 97.44 1057 LYS B O 1
ATOM 17067 N N . GLU B 1 1058 ? -8.602 -24.688 26.156 1 95.88 1058 GLU B N 1
ATOM 17068 C CA . GLU B 1 1058 ? -7.969 -23.438 26.547 1 95.88 1058 GLU B CA 1
ATOM 17069 C C . GLU B 1 1058 ? -9.016 -22.375 26.875 1 95.88 1058 GLU B C 1
ATOM 17071 O O . GLU B 1 1058 ? -8.773 -21.484 27.688 1 95.88 1058 GLU B O 1
ATOM 17076 N N . LEU B 1 1059 ? -10.164 -22.391 26.188 1 95.94 1059 LEU B N 1
ATOM 17077 C CA . LEU B 1 1059 ? -11.219 -21.391 26.359 1 95.94 1059 LEU B CA 1
ATOM 17078 C C . LEU B 1 1059 ? -12.031 -21.688 27.609 1 95.94 1059 LEU B C 1
ATOM 17080 O O . LEU B 1 1059 ? -12.852 -20.875 28.031 1 95.94 1059 LEU B O 1
ATOM 17084 N N . LYS B 1 1060 ? -11.922 -22.75 28.281 1 87 1060 LYS B N 1
ATOM 17085 C CA . LYS B 1 1060 ? -12.555 -23.031 29.562 1 87 1060 LYS B CA 1
ATOM 17086 C C . LYS B 1 1060 ? -11.836 -22.297 30.703 1 87 1060 LYS B C 1
ATOM 17088 O O . LYS B 1 1060 ? -12.484 -21.781 31.625 1 87 1060 LYS B O 1
#

Solvent-accessible surface area (backbone atoms only — not comparable to full-atom values): 109778 Å² total; per-residue (Å²): 138,81,71,71,71,64,64,72,64,61,66,75,70,58,82,72,67,69,66,67,71,74,68,82,65,51,59,39,39,49,45,24,33,33,28,84,43,50,36,36,35,30,22,47,91,38,19,33,31,37,26,39,69,90,38,41,61,42,46,77,72,50,85,66,65,55,42,36,43,40,46,39,50,20,54,82,54,51,36,32,34,26,13,33,30,49,41,64,28,24,26,36,32,38,26,43,60,90,61,66,72,76,41,78,39,54,51,56,46,34,46,26,42,45,50,31,52,35,76,84,49,48,36,37,30,26,27,35,30,68,66,37,78,29,24,35,31,37,32,42,74,90,31,19,54,66,29,75,73,64,65,47,68,82,44,35,33,31,56,43,37,65,39,64,81,80,56,30,35,31,35,34,66,28,60,47,63,70,77,36,64,48,40,41,75,54,66,43,71,45,43,23,36,43,28,35,38,19,85,86,80,67,47,72,48,74,77,50,83,62,54,33,49,27,46,58,61,30,55,19,62,88,51,54,50,36,28,33,30,26,80,86,79,54,30,31,23,44,27,34,60,58,95,79,38,82,38,78,70,51,85,60,92,56,45,48,42,61,50,26,43,4,36,71,51,54,28,34,30,26,28,42,91,38,22,44,31,36,33,32,57,86,78,64,43,72,43,76,60,65,52,44,73,86,73,78,86,69,49,63,51,64,46,79,46,61,39,58,61,40,38,74,31,58,30,47,21,65,84,51,54,31,29,37,35,24,33,73,25,36,47,33,32,24,34,66,67,33,79,55,69,44,73,44,78,76,72,66,34,54,41,36,72,47,49,41,56,34,69,79,65,42,39,32,38,33,32,31,43,54,86,26,19,26,22,40,31,33,32,43,61,85,48,84,47,71,68,42,77,63,51,84,51,96,38,39,48,45,57,75,33,61,39,95,76,37,51,38,33,36,29,39,37,35,42,32,31,37,29,40,28,35,61,81,80,56,50,69,45,79,75,44,79,50,53,39,49,68,66,91,67,54,59,39,43,52,36,61,65,62,53,31,37,35,38,53,35,54,40,76,90,18,31,22,38,30,39,32,31,67,87,77,70,44,74,41,73,61,58,60,39,46,27,36,38,44,34,63,35,56,32,53,56,52,52,32,38,31,31,23,31,42,77,64,47,56,26,73,76,74,43,81,62,60,16,30,34,29,34,30,46,29,51,53,74,70,80,86,58,68,64,56,58,56,50,53,72,64,53,73,71,78,74,66,76,73,70,84,64,85,79,66,84,73,70,78,83,68,73,74,59,57,62,72,38,56,60,61,69,47,43,93,70,80,69,76,50,72,76,66,32,71,78,51,52,40,75,68,50,69,95,52,46,43,32,40,64,54,48,64,48,54,29,61,74,36,34,40,39,32,27,36,31,19,54,68,86,65,49,51,24,42,32,34,36,40,42,38,84,98,51,78,73,46,76,46,73,40,42,74,56,83,25,82,54,73,46,78,44,66,23,82,81,42,41,37,30,43,39,69,23,34,49,20,42,49,39,72,78,76,43,32,41,44,80,46,67,44,78,53,74,50,71,43,36,47,64,43,36,50,52,38,50,52,32,26,56,52,37,50,44,72,72,35,33,28,51,91,55,41,81,75,45,61,64,68,60,53,51,57,60,57,55,71,51,59,88,51,54,54,45,69,67,49,48,38,51,50,52,32,43,58,58,12,67,44,52,57,51,62,62,48,55,47,79,45,54,80,84,73,60,66,92,46,42,49,33,35,51,29,44,32,66,40,53,27,74,90,44,63,52,25,31,54,40,66,41,75,86,26,58,45,52,24,65,91,46,86,78,54,62,65,29,27,59,45,23,50,70,83,42,70,66,54,84,64,42,30,62,43,53,78,40,35,33,72,59,75,62,74,65,43,41,38,30,24,39,52,92,86,36,82,44,80,40,73,42,50,47,41,46,53,67,52,46,29,48,42,52,51,49,49,54,51,50,52,50,39,50,48,44,26,62,78,50,73,60,34,43,25,70,43,71,31,68,34,23,38,71,67,32,48,51,53,45,42,38,42,44,40,45,48,32,70,81,29,67,23,39,38,42,36,33,52,59,5,71,12,54,41,42,38,65,63,54,52,57,54,45,62,26,50,64,30,30,28,35,27,43,50,91,48,69,82,28,59,26,54,84,59,34,54,44,73,29,60,34,37,38,34,37,19,33,52,11,18,28,28,38,41,51,34,51,42,30,42,55,61,64,63,52,52,48,33,38,11,34,38,24,38,34,33,35,45,52,59,52,69,49,74,45,72,65,65,17,34,37,44,36,31,27,25,42,39,24,41,77,91,63,49,49,33,38,81,66,31,43,74,39,78,44,79,36,75,74,52,71,68,32,44,62,67,73,48,54,58,40,63,53,49,51,53,51,56,48,56,62,70,72,105,138,84,66,72,75,64,64,75,68,60,70,73,69,60,79,73,68,70,66,68,70,73,70,80,65,52,58,38,37,49,42,24,32,32,26,84,44,50,37,37,35,29,22,46,92,36,20,34,31,36,27,39,70,90,38,39,60,41,44,77,72,51,85,66,64,56,42,35,43,40,45,38,50,19,53,81,53,52,34,32,35,26,13,33,28,49,43,63,30,24,26,35,32,38,28,43,60,90,60,68,72,74,42,79,38,55,52,54,47,35,46,27,42,45,48,31,52,36,78,85,50,49,36,36,29,26,26,34,30,68,66,36,80,28,23,35,30,37,33,42,75,89,31,20,52,66,29,76,73,63,65,47,70,82,44,33,34,30,57,42,37,64,38,66,81,80,57,30,34,30,34,36,66,27,60,48,61,70,78,37,64,46,43,41,76,54,67,43,71,44,43,21,35,43,30,35,37,18,84,87,80,66,48,72,48,72,78,51,84,63,54,34,49,27,45,59,59,29,55,18,62,88,49,55,49,35,28,34,31,26,80,87,79,55,29,31,23,44,28,34,59,60,95,80,38,83,37,77,70,49,83,58,93,57,45,49,44,60,51,24,42,4,34,71,50,54,27,34,31,26,29,43,90,38,21,44,32,37,32,32,57,87,78,66,44,73,43,76,58,65,52,45,73,87,74,77,86,70,48,63,50,64,47,78,47,63,38,57,60,40,38,74,32,59,31,46,21,66,83,52,53,32,28,38,35,24,33,72,24,37,46,34,33,24,34,66,66,33,77,55,68,43,72,43,78,76,71,67,34,54,42,34,72,45,49,40,54,34,69,80,64,42,39,32,40,31,31,30,44,55,86,27,19,26,23,41,32,33,31,43,61,85,48,86,46,71,67,42,79,64,50,85,51,96,38,39,46,44,58,75,33,60,40,95,77,36,52,38,34,35,29,40,36,36,43,33,32,37,29,40,29,35,61,82,82,56,50,69,46,79,76,45,80,49,54,40,49,66,67,93,68,51,58,40,43,53,36,60,65,63,53,32,35,36,39,54,34,54,39,75,89,18,32,24,37,30,40,32,30,66,87,77,72,44,72,40,74,62,57,61,42,47,29,37,38,43,34,63,34,55,31,56,56,51,53,32,39,30,32,22,31,43,78,64,47,55,26,74,76,72,44,82,62,60,15,30,35,29,34,31,45,28,51,54,76,70,80,86,60,68,65,58,58,57,52,53,73,65,53,73,70,74,72,65,74,72,71,85,63,84,78,70,85,73,69,79,85,69,75,73,59,56,64,74,38,56,60,60,68,46,44,94,69,80,71,74,50,73,77,67,32,72,80,50,52,40,77,68,49,68,94,53,45,42,32,38,66,54,47,67,50,52,29,61,73,36,33,38,40,33,27,36,32,18,55,68,86,64,49,53,23,42,30,35,36,39,41,38,85,100,51,77,72,46,75,46,72,40,41,74,59,82,25,82,55,74,47,77,43,66,24,82,81,42,38,36,30,42,39,68,24,35,48,22,41,49,40,71,78,76,44,32,42,44,78,45,67,43,77,50,74,49,73,43,37,48,63,43,36,51,52,39,49,52,32,26,55,52,37,50,43,71,72,34,34,30,50,91,55,42,80,76,46,62,65,68,58,52,51,57,59,58,57,70,51,59,88,52,54,56,46,68,67,49,48,37,51,51,51,31,43,57,57,12,67,47,51,56,50,64,61,50,54,48,78,45,54,81,84,73,59,66,90,46,42,48,33,34,52,30,44,32,65,40,53,28,73,89,45,64,51,26,30,54,40,68,41,77,86,25,60,45,52,25,64,91,44,86,79,54,62,64,28,28,60,45,24,51,69,83,43,71,65,56,85,64,40,29,61,44,53,76,40,34,32,73,58,79,61,76,65,44,40,39,30,24,38,50,92,86,37,83,46,79,42,75,41,48,48,40,46,51,67,53,44,29,48,41,51,51,48,50,54,52,51,52,51,40,51,50,44,26,63,76,49,74,59,34,42,24,71,40,70,32,66,35,23,38,70,68,34,49,52,51,45,41,38,42,43,39,44,50,33,70,81,29,66,23,38,38,43,34,33,52,60,6,71,13,53,41,43,37,65,64,54,52,58,54,45,63,27,52,62,29,31,27,34,27,42,49,90,47,71,81,30,60,25,55,84,59,32,55,44,72,30,59,35,35,39,35,36,19,31,52,11,17,28,29,38,41,52,33,52,44,30,39,53,61,64,63,53,51,49,33,36,10,32,38,22,39,33,33,33,44,52,60,50,68,48,75,45,72,66,64,18,34,36,42,36,33,28,27,43,39,24,42,78,90,63,48,50,34,37,80,66,32,43,74,40,77,43,78,36,75,74,52,71,68,31,43,61,69,73,49,54,57,41,61,53,49,52,52,52,55,47,55,62,69,72,105

Secondary structure (DSSP, 8-state):
--GGGGGGGSTT----------------EEEEE-TTSSEEEEEETTEEEEEESS--EEEE----SS-EEEEEE-TTSSEEEEEE-TTSS-EEEEEETTS---EE----SS-EEEEEE-TTSSEEEEEE-SSSS-EEEEEETTEEEEEE-S--TT---EEEEE-TTT--EEEE--HHHHH-TTSTT--STT----EEE-TTT--EEE----SS-EEEEEE-TT--EEEEE-TTTSS-EEEEEETTEEEE----SS-EEEEEE-TTSSEEEEEETTEEEEEETTTTEEEEPP-EE-----S-SEEEEE-TT-EEEEEE-TTSSEEEEEETTEEEEEETTSSSEEEEPS-SSS-EEEEEE-TTSSEEEEEEEETTEEEEEEEETTS-S--EE----SS-EEEEEE-TTSSEEEEEETTTEEEEEETTT--EEEEEE----SSS-PPPEE-TTSSEEEEEEEETTEEEEEEEETTTTEEEES---SS-EEEEEE-TTSSEEEEEE-SSS--TTT---S-EEEEEESS---PPPHHHHHHHTTS----------------------GGGSPPPPPPS------TTGGGG-EE-S-SSS-EEEEEEEEETTEEEEEEEEEEETTEEEEEEEEE-TTS--EEEEPBS---S--EEEEETTEEEEEETTEEEEEETTTTEEEEP----EEEEEHHHHHHHHHHHHHHHHHHH-S-TTGGG--HHHHHHHHHTTGGG--SHHHHHHHHHHHHHTT--SS--EE---GGG--S---EE-B-SEEE-SSSTTBEEEE-TTSGGGSTT----TT-EEEEETTEEPPTTS-GGGGTEESS--S-EEEEEEETTEEEEEEE--B-HHHHHHHHHHHHHHHHHHHHHHHTTT-EEEEE-SSBSHHHHHHHHHHHHHTGGGSSEEEEE-TT---BS-HHHHHHHHT----EEEEETTS--EEESS--GGGS-EEEEE-TT--THHHHHHHHHHHTT-SEEEES-------EEEEEE-TTS-EEEEEEEEEE-TT--BHHHH----SEE----HHHHHTT--HHHHHHHHHHHHHH-/--SGGGGGGSTT----------------EEEEE-TTSSEEEEEETTEEEEEESS--BEEE----SS-EEEEEE-TTSSEEEEEE-TTSS-EEEEEETTS---EE----SS-EEEEEE-TTSSEEEEEE-SSSS-EEEEEETTEEEEEE-S--TT---EEEEE-TTT--EEEE--HHHHH-TTSTT--STT----EEE-TTT--EEE----SS-EEEEEE-TT--EEEEE-TTTSS-EEEEEETTEEEE----SS-EEEEEE-TTSSEEEEEETTEEEEEETTTTEEEEPP-B------S-SEEEEE-TT-EEEEEE-TTSSEEEEEETTEEEEEETTSSSEEEEPS-SSS-EEEEEE-TTSSEEEEEEEETTEEEEEEEETTS-S--EE----SS-EEEEEE-TTSSEEEEEETTTEEEEEETTT--EEEEEE----SSS-PPPEE-TTSSEEEEEEEETTEEEEEEEETTTTEEEES---SS-EEEEEE-TTSSEEEEEE-SSS--TTT---S-EEEEEESS---PPPHHHHHHHTTS----------------------GGGSPPPPPPS------TTGGGG-EE-S-SSS-EEEEEEEEETTEEEEEEEEEEETTEEEEEEEEE-TTS--EEEEPBS---S--EEEEETTEEEEEETTEEEEEETTTTEEEEP----EEEEEHHHHHHHHHHHHHHHHHHH-S-TTGGG--HHHHHHHHHTTGGG--SHHHHHHHHHHHHHTT--SS--EE---GGG--S---EE-B-SEEE-SSSTTBEEEE-TTSGGGSTT----TT-EEEEETTEEP-TTS-GGGGTEESS--S-EEEEEEETTEEEEEEE--B-HHHHHHHHHHHHHHHHHHHHHHHTTT-EEEEE-SSBSHHHHHHHHHHHHHTGGGSSEEEEE-TT---BS-HHHHHHHHT----EEEEETTS--EEESS--GGGS-EEEEE-TT--THHHHHHHHHHHTT-SEEEES-------EEEEEE-TTS-EEEEEEEEEE-TT--BHHHH----SEE----HHHHHTT--HHHHHHHHHHHHHH-

Radius of gyration: 44.05 Å; Cα contacts (8 Å, |Δi|>4): 5369; chains: 2; bounding box: 128×141×116 Å